Protein 2JH3 (pdb70)

Structure (mmCIF, N/CA/C/O backbone):
data_2JH3
#
_entry.id   2JH3
#
_cell.length_a   124.780
_cell.length_b   128.690
_cell.length_c   135.080
_cell.angle_alpha   90.00
_cell.angle_beta   90.00
_cell.angle_gamma   90.00
#
_symmetry.space_group_name_H-M   'P 21 21 21'
#
loop_
_entity.id
_entity.type
_entity.pdbx_description
1 polymer 'RIBOSOMAL PROTEIN S2-RELATED PROTEIN'
2 non-polymer 'IRON/SULFUR CLUSTER'
3 water water
#
loop_
_atom_site.group_PDB
_atom_site.id
_atom_site.type_symbol
_atom_site.label_atom_id
_atom_site.label_alt_id
_atom_site.label_comp_id
_atom_site.label_asym_id
_atom_site.label_entity_id
_atom_site.label_seq_id
_atom_site.pdbx_PDB_ins_code
_atom_site.Cartn_x
_atom_site.Cartn_y
_atom_site.Cartn_z
_atom_site.occupancy
_atom_site.B_iso_or_equiv
_atom_site.auth_seq_id
_atom_site.auth_comp_id
_atom_site.auth_asym_id
_atom_site.auth_atom_id
_atom_site.pdbx_PDB_model_num
ATOM 1 N N . GLY A 1 1 ? 109.519 6.927 21.114 0.50 42.14 -1 GLY A N 1
ATOM 2 C CA . GLY A 1 1 ? 108.018 6.830 21.210 0.50 41.97 -1 GLY A CA 1
ATOM 3 C C . GLY A 1 1 ? 107.353 7.919 20.411 0.50 41.97 -1 GLY A C 1
ATOM 4 O O . GLY A 1 1 ? 106.399 8.560 20.860 0.50 42.44 -1 GLY A O 1
ATOM 5 N N . ALA A 1 2 ? 107.906 8.129 19.222 0.50 41.88 0 ALA A N 1
ATOM 6 C CA . ALA A 1 2 ? 107.431 9.114 18.249 1.00 41.02 0 ALA A CA 1
ATOM 7 C C . ALA A 1 2 ? 106.737 8.300 17.145 1.00 39.84 0 ALA A C 1
ATOM 8 O O . ALA A 1 2 ? 107.406 7.754 16.267 1.00 41.39 0 ALA A O 1
ATOM 10 N N . LEU A 1 3 ? 105.417 8.178 17.209 1.00 37.71 1 LEU A N 1
ATOM 11 C CA . LEU A 1 3 ? 104.722 7.147 16.405 1.00 35.69 1 LEU A CA 1
ATOM 12 C C . LEU A 1 3 ? 103.974 7.809 15.245 1.00 32.57 1 LEU A C 1
ATOM 13 O O . LEU A 1 3 ? 103.356 8.842 15.420 1.00 28.09 1 LEU A O 1
ATOM 18 N N . ARG A 1 4 ? 104.105 7.260 14.043 1.00 31.91 2 ARG A N 1
ATOM 19 C CA . ARG A 1 4 ? 103.361 7.825 12.930 1.00 32.61 2 ARG A CA 1
ATOM 20 C C . ARG A 1 4 ? 102.839 6.853 11.877 1.00 29.89 2 ARG A C 1
ATOM 21 O O . ARG A 1 4 ? 103.426 5.817 11.626 1.00 29.39 2 ARG A O 1
ATOM 29 N N . SER A 1 5 ? 101.702 7.227 11.288 1.00 28.33 3 SER A N 1
ATOM 30 C CA . SER A 1 5 ? 101.024 6.387 10.282 1.00 26.72 3 SER A CA 1
ATOM 31 C C . SER A 1 5 ? 101.115 7.034 8.891 1.00 24.98 3 SER A C 1
ATOM 32 O O . SER A 1 5 ? 100.991 8.255 8.712 1.00 22.88 3 SER A O 1
ATOM 35 N N . LEU A 1 6 ? 101.265 6.194 7.886 1.00 23.93 4 LEU A N 1
ATOM 36 C CA . LEU A 1 6 ? 101.241 6.685 6.491 1.00 23.45 4 LEU A CA 1
ATOM 37 C C . LEU A 1 6 ? 99.998 6.064 5.878 1.00 22.03 4 LEU A C 1
ATOM 38 O O . LEU A 1 6 ? 99.763 4.896 6.060 1.00 24.49 4 LEU A O 1
ATOM 43 N N . VAL A 1 7 ? 99.192 6.869 5.223 1.00 22.16 5 VAL A N 1
ATOM 44 C CA . VAL A 1 7 ? 98.019 6.413 4.512 1.00 21.46 5 VAL A CA 1
ATOM 45 C C . VAL A 1 7 ? 98.186 6.718 3.038 1.00 20.99 5 VAL A C 1
ATOM 46 O O . VAL A 1 7 ? 98.402 7.858 2.665 1.00 20.04 5 VAL A O 1
ATOM 50 N N . LEU A 1 8 ? 98.190 5.666 2.217 1.00 21.18 6 LEU A N 1
ATOM 51 C CA . LEU A 1 8 ? 98.149 5.795 0.743 1.00 20.97 6 LEU A CA 1
ATOM 52 C C . LEU A 1 8 ? 96.728 5.705 0.167 1.00 21.16 6 LEU A C 1
ATOM 53 O O . LEU A 1 8 ? 95.956 4.754 0.485 1.00 21.78 6 LEU A O 1
ATOM 58 N N . ILE A 1 9 ? 96.372 6.659 -0.698 1.00 20.60 7 ILE A N 1
ATOM 59 C CA . ILE A 1 9 ? 95.021 6.764 -1.284 1.00 21.68 7 ILE A CA 1
ATOM 60 C C . ILE A 1 9 ? 95.037 6.502 -2.769 1.00 21.05 7 ILE A C 1
ATOM 61 O O . ILE A 1 9 ? 95.725 7.207 -3.542 1.00 20.99 7 ILE A O 1
ATOM 66 N N . GLY A 1 10 ? 94.234 5.532 -3.199 1.00 22.66 8 GLY A N 1
ATOM 67 C CA . GLY A 1 10 ? 94.091 5.207 -4.618 1.00 21.31 8 GLY A CA 1
ATOM 68 C C . GLY A 1 10 ? 92.687 5.496 -5.092 1.00 21.38 8 GLY A C 1
ATOM 69 O O . GLY A 1 10 ? 91.773 5.796 -4.305 1.00 21.25 8 GLY A O 1
ATOM 70 N N . HIS A 1 11 ? 92.501 5.349 -6.371 1.00 20.17 9 HIS A N 1
ATOM 71 C CA . HIS A 1 11 ? 91.174 5.527 -6.979 1.00 21.42 9 HIS A CA 1
ATOM 72 C C . HIS A 1 11 ? 90.172 4.356 -6.587 1.00 20.97 9 HIS A C 1
ATOM 73 O O . HIS A 1 11 ? 89.067 4.580 -6.045 1.00 21.67 9 HIS A O 1
ATOM 80 N N . GLY A 1 12 ? 90.602 3.145 -6.847 1.00 20.68 10 GLY A N 1
ATOM 81 C CA . GLY A 1 12 ? 89.774 1.937 -6.692 1.00 22.70 10 GLY A CA 1
ATOM 82 C C . GLY A 1 12 ? 88.719 1.774 -7.788 1.00 22.92 10 GLY A C 1
ATOM 83 O O . GLY A 1 12 ? 88.619 2.608 -8.708 1.00 20.56 10 GLY A O 1
ATOM 84 N N . SER A 1 13 ? 87.856 0.750 -7.637 1.00 23.57 11 SER A N 1
ATOM 85 C CA . SER A 1 13 ? 86.803 0.474 -8.648 1.00 23.38 11 SER A CA 1
ATOM 86 C C . SER A 1 13 ? 85.743 -0.418 -8.070 1.00 23.51 11 SER A C 1
ATOM 87 O O . SER A 1 13 ? 86.022 -1.203 -7.135 1.00 22.64 11 SER A O 1
ATOM 90 N N . HIS A 1 14 ? 84.518 -0.270 -8.599 1.00 22.67 12 HIS A N 1
ATOM 91 C CA . HIS A 1 14 ? 83.475 -1.217 -8.332 1.00 22.80 12 HIS A CA 1
ATOM 92 C C . HIS A 1 14 ? 83.694 -2.495 -9.094 1.00 23.65 12 HIS A C 1
ATOM 93 O O . HIS A 1 14 ? 83.225 -3.531 -8.662 1.00 22.75 12 HIS A O 1
ATOM 100 N N . HIS A 1 15 ? 84.448 -2.464 -10.188 1.00 24.76 13 HIS A N 1
ATOM 101 C CA . HIS A 1 15 ? 84.469 -3.643 -11.066 1.00 25.94 13 HIS A CA 1
ATOM 102 C C . HIS A 1 15 ? 85.814 -4.250 -11.427 1.00 27.69 13 HIS A C 1
ATOM 103 O O . HIS A 1 15 ? 85.910 -5.410 -11.858 1.00 25.08 13 HIS A O 1
ATOM 110 N N . HIS A 1 16 ? 86.866 -3.479 -11.315 1.00 28.89 14 HIS A N 1
ATOM 111 C CA . HIS A 1 16 ? 88.156 -3.922 -11.836 1.00 31.28 14 HIS A CA 1
ATOM 112 C C . HIS A 1 16 ? 89.262 -3.780 -10.828 1.00 31.35 14 HIS A C 1
ATOM 113 O O . HIS A 1 16 ? 89.426 -2.728 -10.246 1.00 32.25 14 HIS A O 1
ATOM 120 N N . GLY A 1 17 ? 90.112 -4.782 -10.720 1.00 33.76 15 GLY A N 1
ATOM 121 C CA . GLY A 1 17 ? 91.197 -4.752 -9.728 1.00 34.21 15 GLY A CA 1
ATOM 122 C C . GLY A 1 17 ? 92.511 -3.992 -9.998 1.00 35.18 15 GLY A C 1
ATOM 123 O O . GLY A 1 17 ? 93.347 -3.891 -9.097 1.00 34.52 15 GLY A O 1
ATOM 124 N N . GLU A 1 18 ? 92.735 -3.439 -11.197 1.00 35.94 16 GLU A N 1
ATOM 125 C CA . GLU A 1 18 ? 94.069 -2.832 -11.476 1.00 36.91 16 GLU A CA 1
ATOM 126 C C . GLU A 1 18 ? 94.206 -1.520 -10.770 1.00 36.90 16 GLU A C 1
ATOM 127 O O . GLU A 1 18 ? 95.257 -1.113 -10.434 1.00 36.58 16 GLU A O 1
ATOM 133 N N . SER A 1 19 ? 93.062 -0.914 -10.549 1.00 38.57 17 SER A N 1
ATOM 134 C CA . SER A 1 19 ? 92.896 0.467 -10.196 1.00 39.62 17 SER A CA 1
ATOM 135 C C . SER A 1 19 ? 93.249 0.708 -8.743 1.00 40.17 17 SER A C 1
ATOM 136 O O . SER A 1 19 ? 93.176 1.905 -8.302 1.00 40.00 17 SER A O 1
ATOM 139 N N . ALA A 1 20 ? 93.539 -0.433 -8.049 1.00 38.83 18 ALA A N 1
ATOM 140 C CA . ALA A 1 20 ? 93.965 -0.582 -6.659 1.00 38.41 18 ALA A CA 1
ATOM 141 C C . ALA A 1 20 ? 95.295 -1.297 -6.511 1.00 38.24 18 ALA A C 1
ATOM 142 O O . ALA A 1 20 ? 95.987 -1.112 -5.513 1.00 36.12 18 ALA A O 1
ATOM 144 N N . ARG A 1 21 ? 95.640 -2.168 -7.465 1.00 38.52 19 ARG A N 1
ATOM 145 C CA . ARG A 1 21 ? 96.946 -2.885 -7.406 1.00 37.80 19 ARG A CA 1
ATOM 146 C C . ARG A 1 21 ? 98.186 -1.979 -7.321 1.00 35.43 19 ARG A C 1
ATOM 147 O O . ARG A 1 21 ? 99.110 -2.310 -6.624 1.00 35.03 19 ARG A O 1
ATOM 155 N N . ALA A 1 22 ? 98.207 -0.841 -7.995 1.00 35.44 20 ALA A N 1
ATOM 156 C CA . ALA A 1 22 ? 99.305 0.118 -7.833 1.00 34.05 20 ALA A CA 1
ATOM 157 C C . ALA A 1 22 ? 99.487 0.604 -6.387 1.00 32.57 20 ALA A C 1
ATOM 158 O O . ALA A 1 22 ? 100.607 0.677 -5.828 1.00 31.47 20 ALA A O 1
ATOM 160 N N . THR A 1 23 ? 98.387 1.017 -5.798 1.00 29.53 21 THR A N 1
ATOM 161 C CA . THR A 1 23 ? 98.418 1.456 -4.423 1.00 28.86 21 THR A CA 1
ATOM 162 C C . THR A 1 23 ? 98.841 0.299 -3.497 1.00 26.83 21 THR A C 1
ATOM 163 O O . THR A 1 23 ? 99.640 0.524 -2.568 1.00 23.48 21 THR A O 1
ATOM 167 N N . GLN A 1 24 ? 98.307 -0.906 -3.746 1.00 26.02 22 GLN A N 1
ATOM 168 C CA . GLN A 1 24 ? 98.597 -2.065 -2.942 1.00 27.42 22 GLN A CA 1
ATOM 169 C C . GLN A 1 24 ? 99.989 -2.489 -3.068 1.00 28.07 22 GLN A C 1
ATOM 170 O O . GLN A 1 24 ? 100.564 -2.926 -2.065 1.00 30.11 22 GLN A O 1
ATOM 176 N N . GLN A 1 25 ? 100.573 -2.316 -4.296 1.00 28.10 23 GLN A N 1
ATOM 177 C CA . GLN A 1 25 ? 101.968 -2.683 -4.577 1.00 29.42 23 GLN A CA 1
ATOM 178 C C . GLN A 1 25 ? 102.906 -1.760 -3.771 1.00 30.01 23 GLN A C 1
ATOM 179 O O . GLN A 1 25 ? 103.835 -2.257 -3.147 1.00 31.39 23 GLN A O 1
ATOM 185 N N . VAL A 1 26 ? 102.667 -0.431 -3.797 1.00 29.83 24 VAL A N 1
ATOM 186 C CA . VAL A 1 26 ? 103.515 0.481 -3.094 1.00 31.40 24 VAL A CA 1
ATOM 187 C C . VAL A 1 26 ? 103.411 0.235 -1.593 1.00 30.18 24 VAL A C 1
ATOM 188 O O . VAL A 1 26 ? 104.436 0.197 -0.896 1.00 31.03 24 VAL A O 1
ATOM 192 N N . ALA A 1 27 ? 102.173 0.111 -1.090 1.00 29.29 25 ALA A N 1
ATOM 193 C CA . ALA A 1 27 ? 101.935 -0.081 0.357 1.00 29.11 25 ALA A CA 1
ATOM 194 C C . ALA A 1 27 ? 102.665 -1.291 0.878 1.00 28.65 25 ALA A C 1
ATOM 195 O O . ALA A 1 27 ? 103.377 -1.243 1.868 1.00 28.66 25 ALA A O 1
ATOM 197 N N . GLU A 1 28 ? 102.526 -2.386 0.169 1.00 29.79 26 GLU A N 1
ATOM 198 C CA . GLU A 1 28 ? 103.193 -3.608 0.541 1.00 31.00 26 GLU A CA 1
ATOM 199 C C . GLU A 1 28 ? 104.734 -3.461 0.500 1.00 30.76 26 GLU A C 1
ATOM 200 O O . GLU A 1 28 ? 105.406 -3.933 1.393 1.00 31.73 26 GLU A O 1
ATOM 206 N N . ALA A 1 29 ? 105.299 -2.770 -0.503 1.00 32.12 27 ALA A N 1
ATOM 207 C CA . ALA A 1 29 ? 106.751 -2.597 -0.581 1.00 31.02 27 ALA A CA 1
ATOM 208 C C . ALA A 1 29 ? 107.317 -1.822 0.635 1.00 31.29 27 ALA A C 1
ATOM 209 O O . ALA A 1 29 ? 108.376 -2.142 1.170 1.00 30.70 27 ALA A O 1
ATOM 211 N N . LEU A 1 30 ? 106.584 -0.794 1.038 1.00 30.75 28 LEU A N 1
ATOM 212 C CA . LEU A 1 30 ? 106.947 0.081 2.095 1.00 30.56 28 LEU A CA 1
ATOM 213 C C . LEU A 1 30 ? 106.768 -0.602 3.459 1.00 30.76 28 LEU A C 1
ATOM 214 O O . LEU A 1 30 ? 107.563 -0.361 4.387 1.00 29.87 28 LEU A O 1
ATOM 219 N N . ARG A 1 31 ? 105.781 -1.474 3.602 1.00 30.93 29 ARG A N 1
ATOM 220 C CA . ARG A 1 31 ? 105.691 -2.270 4.850 1.00 33.50 29 ARG A CA 1
ATOM 221 C C . ARG A 1 31 ? 106.856 -3.232 5.015 1.00 36.22 29 ARG A C 1
ATOM 222 O O . ARG A 1 31 ? 107.283 -3.475 6.133 1.00 38.79 29 ARG A O 1
ATOM 230 N N . GLY A 1 32 ? 107.290 -3.843 3.916 1.00 40.62 30 GLY A N 1
ATOM 231 C CA . GLY A 1 32 ? 108.470 -4.706 3.906 1.00 43.40 30 GLY A CA 1
ATOM 232 C C . GLY A 1 32 ? 109.707 -4.012 4.460 1.00 46.44 30 GLY A C 1
ATOM 233 O O . GLY A 1 32 ? 110.434 -4.584 5.265 1.00 48.46 30 GLY A O 1
ATOM 234 N N . ARG A 1 33 ? 109.942 -2.770 4.022 1.00 49.59 31 ARG A N 1
ATOM 235 C CA . ARG A 1 33 ? 111.061 -1.916 4.493 1.00 50.87 31 ARG A CA 1
ATOM 236 C C . ARG A 1 33 ? 110.951 -1.550 5.984 1.00 53.02 31 ARG A C 1
ATOM 237 O O . ARG A 1 33 ? 111.979 -1.425 6.678 1.00 53.29 31 ARG A O 1
ATOM 245 N N . GLY A 1 34 ? 109.715 -1.276 6.436 1.00 54.91 32 GLY A N 1
ATOM 246 C CA . GLY A 1 34 ? 109.443 -0.922 7.838 1.00 56.00 32 GLY A CA 1
ATOM 247 C C . GLY A 1 34 ? 109.810 -2.037 8.804 1.00 57.48 32 GLY A C 1
ATOM 248 O O . GLY A 1 34 ? 110.051 -1.782 9.980 1.00 57.09 32 GLY A O 1
ATOM 249 N N . LEU A 1 35 ? 109.850 -3.281 8.309 1.00 59.15 33 LEU A N 1
ATOM 250 C CA . LEU A 1 35 ? 110.356 -4.428 9.102 1.00 60.25 33 LEU A CA 1
ATOM 251 C C . LEU A 1 35 ? 111.886 -4.515 9.044 1.00 61.00 33 LEU A C 1
ATOM 252 O O . LEU A 1 35 ? 112.554 -4.818 10.033 1.00 61.77 33 LEU A O 1
ATOM 257 N N . ALA A 1 36 ? 112.442 -4.259 7.870 1.00 61.42 34 ALA A N 1
ATOM 258 C CA . ALA A 1 36 ? 113.884 -4.145 7.739 1.00 61.16 34 ALA A CA 1
ATOM 259 C C . ALA A 1 36 ? 114.457 -2.934 8.568 1.00 61.69 34 ALA A C 1
ATOM 260 O O . ALA A 1 36 ? 115.671 -2.640 8.491 1.00 62.04 34 ALA A O 1
ATOM 262 N N . GLY A 1 37 ? 113.579 -2.254 9.343 1.00 61.03 35 GLY A N 1
ATOM 263 C CA . GLY A 1 37 ? 113.907 -1.022 10.097 1.00 59.81 35 GLY A CA 1
ATOM 264 C C . GLY A 1 37 ? 113.965 0.267 9.279 1.00 59.35 35 GLY A C 1
ATOM 265 O O . GLY A 1 37 ? 114.037 1.360 9.832 1.00 60.01 35 GLY A O 1
ATOM 266 N N . HIS A 1 38 ? 113.897 0.152 7.957 1.00 58.10 36 HIS A N 1
ATOM 267 C CA . HIS A 1 38 ? 114.175 1.264 7.084 1.00 56.51 36 HIS A CA 1
ATOM 268 C C . HIS A 1 38 ? 112.879 1.959 6.669 1.00 54.84 36 HIS A C 1
ATOM 269 O O . HIS A 1 38 ? 112.620 2.113 5.459 1.00 55.79 36 HIS A O 1
ATOM 276 N N . LEU A 1 39 ? 112.059 2.373 7.647 1.00 50.76 37 LEU A N 1
ATOM 277 C CA . LEU A 1 39 ? 110.872 3.211 7.362 1.00 48.36 37 LEU A CA 1
ATOM 278 C C . LEU A 1 39 ? 110.628 4.242 8.461 1.00 45.27 37 LEU A C 1
ATOM 279 O O . LEU A 1 39 ? 110.554 3.880 9.613 1.00 44.73 37 LEU A O 1
ATOM 284 N N . PRO A 1 40 ? 110.437 5.519 8.104 1.00 42.20 38 PRO A N 1
ATOM 285 C CA . PRO A 1 40 ? 110.030 6.547 9.064 1.00 40.85 38 PRO A CA 1
ATOM 286 C C . PRO A 1 40 ? 108.536 6.548 9.480 1.00 38.92 38 PRO A C 1
ATOM 287 O O . PRO A 1 40 ? 108.028 7.595 9.956 1.00 40.16 38 PRO A O 1
ATOM 291 N N . TYR A 1 41 ? 107.861 5.399 9.353 1.00 36.66 39 TYR A N 1
ATOM 292 C CA . TYR A 1 41 ? 106.421 5.267 9.669 1.00 34.15 39 TYR A CA 1
ATOM 293 C C . TYR A 1 41 ? 106.247 3.963 10.360 1.00 32.34 39 TYR A C 1
ATOM 294 O O . TYR A 1 41 ? 106.923 2.996 10.012 1.00 31.41 39 TYR A O 1
ATOM 303 N N . ASP A 1 42 ? 105.348 3.917 11.332 1.00 31.17 40 ASP A N 1
ATOM 304 C CA . ASP A 1 42 ? 105.103 2.675 12.086 1.00 29.40 40 ASP A CA 1
ATOM 305 C C . ASP A 1 42 ? 104.003 1.759 11.533 1.00 28.76 40 ASP A C 1
ATOM 306 O O . ASP A 1 42 ? 103.854 0.634 12.028 1.00 27.79 40 ASP A O 1
ATOM 311 N N . GLU A 1 43 ? 103.271 2.242 10.524 1.00 26.34 41 GLU A N 1
ATOM 312 C CA . GLU A 1 43 ? 102.296 1.488 9.790 1.00 25.95 41 GLU A CA 1
ATOM 313 C C . GLU A 1 43 ? 102.034 2.178 8.441 1.00 24.85 41 GLU A C 1
ATOM 314 O O . GLU A 1 43 ? 102.304 3.392 8.290 1.00 23.23 41 GLU A O 1
ATOM 320 N N . VAL A 1 44 ? 101.538 1.384 7.487 1.00 24.42 42 VAL A N 1
ATOM 321 C CA . VAL A 1 44 ? 101.149 1.855 6.147 1.00 24.68 42 VAL A CA 1
ATOM 322 C C . VAL A 1 44 ? 99.764 1.289 5.854 1.00 26.47 42 VAL A C 1
ATOM 323 O O . VAL A 1 44 ? 99.521 0.061 5.918 1.00 26.54 42 VAL A O 1
ATOM 327 N N . LEU A 1 45 ? 98.834 2.191 5.646 1.00 26.51 43 LEU A N 1
ATOM 328 C CA . LEU A 1 45 ? 97.460 1.831 5.396 1.00 27.57 43 LEU A CA 1
ATOM 329 C C . LEU A 1 45 ? 97.035 2.289 3.989 1.00 28.61 43 LEU A C 1
ATOM 330 O O . LEU A 1 45 ? 97.733 3.121 3.329 1.00 26.56 43 LEU A O 1
ATOM 335 N N . GLU A 1 46 ? 95.881 1.774 3.560 1.00 28.80 44 GLU A N 1
ATOM 336 C CA . GLU A 1 46 ? 95.324 2.074 2.244 1.00 28.32 44 GLU A CA 1
ATOM 337 C C . GLU A 1 46 ? 93.950 2.659 2.361 1.00 28.03 44 GLU A C 1
ATOM 338 O O . GLU A 1 46 ? 93.161 2.301 3.255 1.00 29.59 44 GLU A O 1
ATOM 344 N N . GLY A 1 47 ? 93.630 3.569 1.458 1.00 25.78 45 GLY A N 1
ATOM 345 C CA . GLY A 1 47 ? 92.256 3.974 1.273 1.00 24.12 45 GLY A CA 1
ATOM 346 C C . GLY A 1 47 ? 91.929 4.232 -0.195 1.00 23.69 45 GLY A C 1
ATOM 347 O O . GLY A 1 47 ? 92.831 4.499 -1.014 1.00 22.41 45 GLY A O 1
ATOM 348 N N . TYR A 1 48 ? 90.642 4.157 -0.530 1.00 22.53 46 TYR A N 1
ATOM 349 C CA . TYR A 1 48 ? 90.237 4.290 -1.940 1.00 22.30 46 TYR A CA 1
ATOM 350 C C . TYR A 1 48 ? 89.011 5.157 -2.070 1.00 21.48 46 TYR A C 1
ATOM 351 O O . TYR A 1 48 ? 88.185 5.221 -1.182 1.00 20.61 46 TYR A O 1
ATOM 360 N N . TRP A 1 49 ? 88.874 5.796 -3.211 1.00 20.30 47 TRP A N 1
ATOM 361 C CA . TRP A 1 49 ? 87.691 6.541 -3.503 1.00 21.35 47 TRP A CA 1
ATOM 362 C C . TRP A 1 49 ? 86.500 5.579 -3.764 1.00 21.61 47 TRP A C 1
ATOM 363 O O . TRP A 1 49 ? 85.430 5.773 -3.204 1.00 22.71 47 TRP A O 1
ATOM 374 N N . GLN A 1 50 ? 86.706 4.561 -4.599 1.00 22.53 48 GLN A N 1
ATOM 375 C CA . GLN A 1 50 ? 85.628 3.754 -5.150 1.00 23.45 48 GLN A CA 1
ATOM 376 C C . GLN A 1 50 ? 85.544 2.328 -4.578 1.00 24.87 48 GLN A C 1
ATOM 377 O O . GLN A 1 50 ? 84.814 1.474 -5.124 1.00 27.56 48 GLN A O 1
ATOM 383 N N . GLN A 1 51 ? 86.274 2.038 -3.501 1.00 24.58 49 GLN A N 1
ATOM 384 C CA . GLN A 1 51 ? 86.173 0.744 -2.826 1.00 25.04 49 GLN A CA 1
ATOM 385 C C . GLN A 1 51 ? 86.645 0.810 -1.410 1.00 25.22 49 GLN A C 1
ATOM 386 O O . GLN A 1 51 ? 87.179 1.839 -0.992 1.00 25.97 49 GLN A O 1
ATOM 392 N N . GLU A 1 52 ? 86.377 -0.246 -0.635 1.00 24.37 50 GLU A N 1
ATOM 393 C CA . GLU A 1 52 ? 86.848 -0.322 0.751 1.00 24.31 50 GLU A CA 1
ATOM 394 C C . GLU A 1 52 ? 88.324 -0.765 0.782 1.00 24.35 50 GLU A C 1
ATOM 395 O O . GLU A 1 52 ? 88.717 -1.612 -0.034 1.00 26.16 50 GLU A O 1
ATOM 401 N N . PRO A 1 53 ? 89.121 -0.258 1.746 1.00 23.70 51 PRO A N 1
ATOM 402 C CA . PRO A 1 53 ? 88.814 0.762 2.747 1.00 24.29 51 PRO A CA 1
ATOM 403 C C . PRO A 1 53 ? 88.541 2.068 2.070 1.00 24.92 51 PRO A C 1
ATOM 404 O O . PRO A 1 53 ? 89.325 2.447 1.179 1.00 24.46 51 PRO A O 1
ATOM 408 N N . GLY A 1 54 ? 87.464 2.716 2.437 1.00 23.68 52 GLY A N 1
ATOM 409 C CA . GLY A 1 54 ? 86.997 3.891 1.745 1.00 24.41 52 GLY A CA 1
ATOM 410 C C . GLY A 1 54 ? 87.561 5.142 2.418 1.00 25.53 52 GLY A C 1
ATOM 411 O O . GLY A 1 54 ? 88.091 5.092 3.538 1.00 24.76 52 GLY A O 1
ATOM 412 N N . LEU A 1 55 ? 87.441 6.275 1.726 1.00 26.48 53 LEU A N 1
ATOM 413 C CA . LEU A 1 55 ? 87.908 7.570 2.262 1.00 25.06 53 LEU A CA 1
ATOM 414 C C . LEU A 1 55 ? 87.213 7.982 3.566 1.00 25.31 53 LEU A C 1
ATOM 415 O O . LEU A 1 55 ? 87.808 8.668 4.412 1.00 24.20 53 LEU A O 1
ATOM 420 N N . ARG A 1 56 ? 85.954 7.586 3.708 1.00 25.50 54 ARG A N 1
ATOM 421 C CA . ARG A 1 56 ? 85.192 7.831 4.935 1.00 25.73 54 ARG A CA 1
ATOM 422 C C . ARG A 1 56 ? 85.582 6.941 6.095 1.00 25.04 54 ARG A C 1
ATOM 423 O O . ARG A 1 56 ? 85.149 7.182 7.222 1.00 25.57 54 ARG A O 1
ATOM 431 N N . GLN A 1 57 ? 86.331 5.888 5.821 1.00 24.96 55 GLN A N 1
ATOM 432 C CA . GLN A 1 57 ? 86.661 4.865 6.801 1.00 25.88 55 GLN A CA 1
ATOM 433 C C . GLN A 1 57 ? 88.109 4.985 7.223 1.00 25.71 55 GLN A C 1
ATOM 434 O O . GLN A 1 57 ? 88.471 4.713 8.356 1.00 24.93 55 GLN A O 1
ATOM 440 N N . VAL A 1 58 ? 88.981 5.341 6.284 1.00 26.15 56 VAL A N 1
ATOM 441 C CA . VAL A 1 58 ? 90.431 5.140 6.486 1.00 26.88 56 VAL A CA 1
ATOM 442 C C . VAL A 1 58 ? 91.000 5.822 7.752 1.00 26.85 56 VAL A C 1
ATOM 443 O O . VAL A 1 58 ? 91.786 5.216 8.456 1.00 25.61 56 VAL A O 1
ATOM 447 N N . LEU A 1 59 ? 90.524 7.001 8.126 1.00 26.14 57 LEU A N 1
ATOM 448 C CA . LEU A 1 59 ? 91.147 7.679 9.270 1.00 28.34 57 LEU A CA 1
ATOM 449 C C . LEU A 1 59 ? 90.802 7.038 10.624 1.00 29.65 57 LEU A C 1
ATOM 450 O O . LEU A 1 59 ? 91.584 7.090 11.576 1.00 30.03 57 LEU A O 1
ATOM 455 N N . ARG A 1 60 ? 89.659 6.366 10.668 1.00 29.22 58 ARG A N 1
ATOM 456 C CA . ARG A 1 60 ? 89.230 5.603 11.861 1.00 30.71 58 ARG A CA 1
ATOM 457 C C . ARG A 1 60 ? 90.045 4.311 12.006 1.00 29.42 58 ARG A C 1
ATOM 458 O O . ARG A 1 60 ? 90.089 3.707 13.052 1.00 29.58 58 ARG A O 1
ATOM 466 N N . THR A 1 61 ? 90.719 3.886 10.940 1.00 27.81 59 THR A N 1
ATOM 467 C CA . THR A 1 61 ? 91.538 2.731 11.019 1.00 27.82 59 THR A CA 1
ATOM 468 C C . THR A 1 61 ? 92.979 3.010 11.451 1.00 26.82 59 THR A C 1
ATOM 469 O O . THR A 1 61 ? 93.737 2.065 11.610 1.00 26.71 59 THR A O 1
ATOM 473 N N . VAL A 1 62 ? 93.382 4.275 11.577 1.00 25.95 60 VAL A N 1
ATOM 474 C CA . VAL A 1 62 ? 94.801 4.579 11.798 1.00 26.82 60 VAL A CA 1
ATOM 475 C C . VAL A 1 62 ? 95.108 4.483 13.287 1.00 25.80 60 VAL A C 1
ATOM 476 O O . VAL A 1 62 ? 94.311 4.892 14.124 1.00 25.88 60 VAL A O 1
ATOM 480 N N . ALA A 1 63 ? 96.236 3.872 13.574 1.00 25.30 61 ALA A N 1
ATOM 481 C CA . ALA A 1 63 ? 96.600 3.473 14.864 1.00 26.06 61 ALA A CA 1
ATOM 482 C C . ALA A 1 63 ? 97.176 4.601 15.707 1.00 27.70 61 ALA A C 1
ATOM 483 O O . ALA A 1 63 ? 97.046 4.549 16.931 1.00 28.14 61 ALA A O 1
ATOM 485 N N . TYR A 1 64 ? 97.737 5.620 15.036 1.00 27.79 62 TYR A N 1
ATOM 486 C CA . TYR A 1 64 ? 98.517 6.730 15.653 1.00 29.02 62 TYR A CA 1
ATOM 487 C C . TYR A 1 64 ? 97.894 8.079 15.417 1.00 29.09 62 TYR A C 1
ATOM 488 O O . TYR A 1 64 ? 96.938 8.218 14.657 1.00 30.30 62 TYR A O 1
ATOM 497 N N . SER A 1 65 ? 98.389 9.068 16.153 1.00 29.47 63 SER A N 1
ATOM 498 C CA . SER A 1 65 ? 97.747 10.375 16.258 1.00 29.57 63 SER A CA 1
ATOM 499 C C . SER A 1 65 ? 98.394 11.375 15.314 1.00 29.32 63 SER A C 1
ATOM 500 O O . SER A 1 65 ? 97.991 12.535 15.247 1.00 30.86 63 SER A O 1
ATOM 503 N N . ASP A 1 66 ? 99.403 10.903 14.595 1.00 30.04 64 ASP A N 1
ATOM 504 C CA . ASP A 1 66 ? 100.101 11.644 13.549 1.00 28.72 64 ASP A CA 1
ATOM 505 C C . ASP A 1 66 ? 100.010 10.874 12.239 1.00 26.45 64 ASP A C 1
ATOM 506 O O . ASP A 1 66 ? 100.515 9.760 12.114 1.00 25.32 64 ASP A O 1
ATOM 511 N N . VAL A 1 67 ? 99.337 11.471 11.266 1.00 25.09 65 VAL A N 1
ATOM 512 C CA . VAL A 1 67 ? 99.074 10.763 9.992 1.00 25.14 65 VAL A CA 1
ATOM 513 C C . VAL A 1 67 ? 99.444 11.600 8.777 1.00 23.74 65 VAL A C 1
ATOM 514 O O . VAL A 1 67 ? 99.238 12.826 8.754 1.00 23.43 65 VAL A O 1
ATOM 518 N N . THR A 1 68 ? 100.069 10.944 7.803 1.00 23.97 66 THR A N 1
ATOM 519 C CA . THR A 1 68 ? 100.424 11.585 6.524 1.00 22.78 66 THR A CA 1
ATOM 520 C C . THR A 1 68 ? 99.614 10.822 5.478 1.00 21.25 66 THR A C 1
ATOM 521 O O . THR A 1 68 ? 99.643 9.570 5.459 1.00 21.48 66 THR A O 1
ATOM 525 N N . VAL A 1 69 ? 98.876 11.564 4.667 1.00 21.24 67 VAL A N 1
ATOM 526 C CA . VAL A 1 69 ? 98.025 10.988 3.634 1.00 20.53 67 VAL A CA 1
ATOM 527 C C . VAL A 1 69 ? 98.600 11.402 2.275 1.00 19.88 67 VAL A C 1
ATOM 528 O O . VAL A 1 69 ? 98.589 12.592 1.949 1.00 19.61 67 VAL A O 1
ATOM 532 N N . VAL A 1 70 ? 99.056 10.412 1.523 1.00 19.33 68 VAL A N 1
ATOM 533 C CA . VAL A 1 70 ? 99.547 10.652 0.131 1.00 20.83 68 VAL A CA 1
ATOM 534 C C . VAL A 1 70 ? 98.601 10.080 -0.934 1.00 19.99 68 VAL A C 1
ATOM 535 O O . VAL A 1 70 ? 98.400 8.850 -1.005 1.00 20.80 68 VAL A O 1
ATOM 539 N N . PRO A 1 71 ? 98.102 10.931 -1.847 1.00 20.87 69 PRO A N 1
ATOM 540 C CA . PRO A 1 71 ? 97.383 10.447 -3.010 1.00 22.23 69 PRO A CA 1
ATOM 541 C C . PRO A 1 71 ? 98.232 9.780 -4.105 1.00 23.52 69 PRO A C 1
ATOM 542 O O . PRO A 1 71 ? 99.020 10.460 -4.771 1.00 24.41 69 PRO A O 1
ATOM 546 N N . VAL A 1 72 ? 98.008 8.480 -4.321 1.00 22.86 70 VAL A N 1
ATOM 547 C CA . VAL A 1 72 ? 98.644 7.728 -5.409 1.00 24.55 70 VAL A CA 1
ATOM 548 C C . VAL A 1 72 ? 97.816 7.964 -6.691 1.00 25.72 70 VAL A C 1
ATOM 549 O O . VAL A 1 72 ? 97.078 7.091 -7.161 1.00 27.94 70 VAL A O 1
ATOM 553 N N . PHE A 1 73 ? 97.879 9.209 -7.173 1.00 25.12 71 PHE A N 1
ATOM 554 C CA . PHE A 1 73 ? 97.204 9.670 -8.363 1.00 26.21 71 PHE A CA 1
ATOM 555 C C . PHE A 1 73 ? 98.266 10.393 -9.189 1.00 27.58 71 PHE A C 1
ATOM 556 O O . PHE A 1 73 ? 99.130 11.117 -8.648 1.00 23.54 71 PHE A O 1
ATOM 564 N N . LEU A 1 74 ? 98.188 10.178 -10.508 1.00 29.14 72 LEU A N 1
ATOM 565 C CA . LEU A 1 74 ? 99.160 10.756 -11.420 1.00 31.36 72 LEU A CA 1
ATOM 566 C C . LEU A 1 74 ? 98.547 11.946 -12.091 1.00 33.46 72 LEU A C 1
ATOM 567 O O . LEU A 1 74 ? 98.692 12.157 -13.282 1.00 36.48 72 LEU A O 1
ATOM 572 N N . SER A 1 75 ? 97.798 12.717 -11.320 1.00 35.25 73 SER A N 1
ATOM 573 C CA . SER A 1 75 ? 97.253 13.982 -11.788 1.00 34.93 73 SER A CA 1
ATOM 574 C C . SER A 1 75 ? 97.168 14.870 -10.565 1.00 35.77 73 SER A C 1
ATOM 575 O O . SER A 1 75 ? 97.398 14.396 -9.410 1.00 37.60 73 SER A O 1
ATOM 578 N N . GLU A 1 76 ? 96.924 16.154 -10.801 1.00 34.15 74 GLU A N 1
ATOM 579 C CA . GLU A 1 76 ? 96.770 17.109 -9.730 1.00 34.65 74 GLU A CA 1
ATOM 580 C C . GLU A 1 76 ? 95.732 18.030 -10.260 1.00 34.35 74 GLU A C 1
ATOM 581 O O . GLU A 1 76 ? 95.968 18.746 -11.213 1.00 34.70 74 GLU A O 1
ATOM 587 N N . GLY A 1 77 ? 94.550 17.955 -9.686 1.00 32.76 75 GLY A N 1
ATOM 588 C CA . GLY A 1 77 ? 93.392 18.497 -10.350 1.00 31.02 75 GLY A CA 1
ATOM 589 C C . GLY A 1 77 ? 92.212 18.338 -9.422 1.00 30.61 75 GLY A C 1
ATOM 590 O O . GLY A 1 77 ? 92.374 18.198 -8.208 1.00 29.26 75 GLY A O 1
ATOM 591 N N . TYR A 1 78 ? 91.034 18.376 -10.006 1.00 30.40 76 TYR A N 1
ATOM 592 C CA . TYR A 1 78 ? 89.791 18.376 -9.227 1.00 30.10 76 TYR A CA 1
ATOM 593 C C . TYR A 1 78 ? 89.653 17.230 -8.246 1.00 28.46 76 TYR A C 1
ATOM 594 O O . TYR A 1 78 ? 89.266 17.421 -7.103 1.00 27.75 76 TYR A O 1
ATOM 603 N N . VAL A 1 79 ? 90.013 16.035 -8.675 1.00 27.24 77 VAL A N 1
ATOM 604 C CA . VAL A 1 79 ? 89.872 14.894 -7.806 1.00 27.62 77 VAL A CA 1
ATOM 605 C C . VAL A 1 79 ? 90.800 15.053 -6.589 1.00 26.89 77 VAL A C 1
ATOM 606 O O . VAL A 1 79 ? 90.349 14.915 -5.475 1.00 24.83 77 VAL A O 1
ATOM 610 N N . THR A 1 80 ? 92.080 15.378 -6.801 1.00 25.17 78 THR A N 1
ATOM 611 C CA . THR A 1 80 ? 93.016 15.420 -5.672 1.00 24.90 78 THR A CA 1
ATOM 612 C C . THR A 1 80 ? 92.874 16.693 -4.790 1.00 24.75 78 THR A C 1
ATOM 613 O O . THR A 1 80 ? 93.172 16.674 -3.591 1.00 24.77 78 THR A O 1
ATOM 617 N N . GLU A 1 81 ? 92.376 17.766 -5.382 1.00 24.98 79 GLU A N 1
ATOM 618 C CA . GLU A 1 81 ? 92.186 19.080 -4.758 1.00 26.89 79 GLU A CA 1
ATOM 619 C C . GLU A 1 81 ? 90.783 19.294 -4.105 1.00 27.88 79 GLU A C 1
ATOM 620 O O . GLU A 1 81 ? 90.639 20.027 -3.107 1.00 28.35 79 GLU A O 1
ATOM 626 N N . THR A 1 82 ? 89.763 18.700 -4.706 1.00 27.86 80 THR A N 1
ATOM 627 C CA . THR A 1 82 ? 88.394 18.847 -4.207 1.00 27.03 80 THR A CA 1
ATOM 628 C C . THR A 1 82 ? 87.732 17.562 -3.679 1.00 25.30 80 THR A C 1
ATOM 629 O O . THR A 1 82 ? 87.297 17.537 -2.517 1.00 25.07 80 THR A O 1
ATOM 633 N N . VAL A 1 83 ? 87.735 16.497 -4.455 1.00 22.48 81 VAL A N 1
ATOM 634 C CA . VAL A 1 83 ? 86.997 15.282 -4.100 1.00 22.96 81 VAL A CA 1
ATOM 635 C C . VAL A 1 83 ? 87.621 14.587 -2.916 1.00 23.19 81 VAL A C 1
ATOM 636 O O . VAL A 1 83 ? 86.933 14.277 -2.026 1.00 22.25 81 VAL A O 1
ATOM 640 N N . LEU A 1 84 ? 88.927 14.279 -2.939 1.00 23.24 82 LEU A N 1
ATOM 641 C CA . LEU A 1 84 ? 89.529 13.493 -1.842 1.00 22.98 82 LEU A CA 1
ATOM 642 C C . LEU A 1 84 ? 89.450 14.235 -0.521 1.00 23.61 82 LEU A C 1
ATOM 643 O O . LEU A 1 84 ? 89.023 13.640 0.495 1.00 24.60 82 LEU A O 1
ATOM 648 N N . PRO A 1 85 ? 89.800 15.539 -0.503 1.00 22.92 83 PRO A N 1
ATOM 649 C CA . PRO A 1 85 ? 89.682 16.342 0.708 1.00 24.54 83 PRO A CA 1
ATOM 650 C C . PRO A 1 85 ? 88.256 16.421 1.259 1.00 25.52 83 PRO A C 1
ATOM 651 O O . PRO A 1 85 ? 88.066 16.268 2.443 1.00 24.76 83 PRO A O 1
ATOM 655 N N . ARG A 1 86 ? 87.271 16.552 0.399 1.00 26.49 84 ARG A N 1
ATOM 656 C CA . ARG A 1 86 ? 85.847 16.551 0.792 1.00 28.40 84 ARG A CA 1
ATOM 657 C C . ARG A 1 86 ? 85.401 15.225 1.426 1.00 28.48 84 ARG A C 1
ATOM 658 O O . ARG A 1 86 ? 84.683 15.224 2.376 1.00 29.25 84 ARG A O 1
ATOM 666 N N . GLU A 1 87 ? 85.804 14.093 0.858 1.00 27.61 85 GLU A N 1
ATOM 667 C CA . GLU A 1 87 ? 85.406 12.815 1.404 1.00 28.42 85 GLU A CA 1
ATOM 668 C C . GLU A 1 87 ? 86.176 12.494 2.698 1.00 29.16 85 GLU A C 1
ATOM 669 O O . GLU A 1 87 ? 85.614 11.986 3.691 1.00 25.80 85 GLU A O 1
ATOM 675 N N . LEU A 1 88 ? 87.448 12.850 2.705 1.00 28.99 86 LEU A N 1
ATOM 676 C CA . LEU A 1 88 ? 88.239 12.711 3.910 1.00 30.13 86 LEU A CA 1
ATOM 677 C C . LEU A 1 88 ? 87.789 13.644 5.004 1.00 30.53 86 LEU A C 1
ATOM 678 O O . LEU A 1 88 ? 88.142 13.422 6.149 1.00 30.97 86 LEU A O 1
ATOM 683 N N . GLY A 1 89 ? 87.079 14.723 4.670 1.00 31.43 87 GLY A N 1
ATOM 684 C CA . GLY A 1 89 ? 86.637 15.696 5.681 1.00 31.32 87 GLY A CA 1
ATOM 685 C C . GLY A 1 89 ? 87.677 16.723 6.060 1.00 32.39 87 GLY A C 1
ATOM 686 O O . GLY A 1 89 ? 87.726 17.179 7.212 1.00 29.86 87 GLY A O 1
ATOM 687 N N . LEU A 1 90 ? 88.527 17.102 5.102 1.00 32.60 88 LEU A N 1
ATOM 688 C CA . LEU A 1 90 ? 89.687 17.953 5.421 1.00 33.13 88 LEU A CA 1
ATOM 689 C C . LEU A 1 90 ? 89.401 19.440 5.448 1.00 33.78 88 LEU A C 1
ATOM 690 O O . LEU A 1 90 ? 90.228 20.201 5.983 1.00 35.30 88 LEU A O 1
ATOM 695 N N . GLY A 1 91 ? 88.275 19.865 4.884 1.00 34.58 89 GLY A N 1
ATOM 696 C CA . GLY A 1 91 ? 87.893 21.290 4.870 1.00 35.36 89 GLY A CA 1
ATOM 697 C C . GLY A 1 91 ? 88.866 22.095 4.028 1.00 36.23 89 GLY A C 1
ATOM 698 O O . GLY A 1 91 ? 89.455 23.039 4.498 1.00 38.52 89 GLY A O 1
ATOM 699 N N . HIS A 1 92 ? 89.042 21.669 2.782 1.00 36.24 90 HIS A N 1
ATOM 700 C CA . HIS A 1 92 ? 90.021 22.246 1.855 1.00 35.49 90 HIS A CA 1
ATOM 701 C C . HIS A 1 92 ? 89.577 22.029 0.434 1.00 34.53 90 HIS A C 1
ATOM 702 O O . HIS A 1 92 ? 89.097 20.953 0.065 1.00 31.87 90 HIS A O 1
ATOM 709 N N . GLN A 1 93 ? 89.718 23.055 -0.383 1.00 34.65 91 GLN A N 1
ATOM 710 C CA . GLN A 1 93 ? 89.598 22.856 -1.801 1.00 35.39 91 GLN A CA 1
ATOM 711 C C . GLN A 1 93 ? 90.671 23.624 -2.544 1.00 34.32 91 GLN A C 1
ATOM 712 O O . GLN A 1 93 ? 91.289 24.525 -2.002 1.00 34.43 91 GLN A O 1
ATOM 718 N N . GLY A 1 94 ? 90.906 23.250 -3.779 1.00 33.05 92 GLY A N 1
ATOM 719 C CA . GLY A 1 94 ? 91.984 23.882 -4.590 1.00 32.63 92 GLY A CA 1
ATOM 720 C C . GLY A 1 94 ? 93.407 23.449 -4.275 1.00 32.01 92 GLY A C 1
ATOM 721 O O . GLY A 1 94 ? 93.644 22.482 -3.540 1.00 31.60 92 GLY A O 1
ATOM 722 N N . PRO A 1 95 ? 94.372 24.133 -4.899 1.00 31.59 93 PRO A N 1
ATOM 723 C CA . PRO A 1 95 ? 95.779 23.827 -4.843 1.00 30.43 93 PRO A CA 1
ATOM 724 C C . PRO A 1 95 ? 96.273 23.456 -3.489 1.00 29.41 93 PRO A C 1
ATOM 725 O O . PRO A 1 95 ? 96.043 24.175 -2.540 1.00 28.93 93 PRO A O 1
ATOM 729 N N . VAL A 1 96 ? 96.913 22.306 -3.417 1.00 29.08 94 VAL A N 1
ATOM 730 C CA . VAL A 1 96 ? 97.644 21.893 -2.244 1.00 30.04 94 VAL A CA 1
ATOM 731 C C . VAL A 1 96 ? 99.129 22.269 -2.455 1.00 30.47 94 VAL A C 1
ATOM 732 O O . VAL A 1 96 ? 99.773 21.825 -3.405 1.00 31.53 94 VAL A O 1
ATOM 736 N N . PRO A 1 97 ? 99.695 23.032 -1.525 1.00 31.89 95 PRO A N 1
ATOM 737 C CA . PRO A 1 97 ? 101.073 23.483 -1.680 1.00 32.12 95 PRO A CA 1
ATOM 738 C C . PRO A 1 97 ? 102.033 22.422 -1.301 1.00 32.62 95 PRO A C 1
ATOM 739 O O . PRO A 1 97 ? 101.657 21.483 -0.609 1.00 32.87 95 PRO A O 1
ATOM 743 N N . THR A 1 98 ? 103.274 22.543 -1.757 1.00 33.45 96 THR A N 1
ATOM 744 C CA . THR A 1 98 ? 104.340 21.620 -1.361 1.00 33.58 96 THR A CA 1
ATOM 745 C C . THR A 1 98 ? 104.337 21.576 0.151 1.00 33.68 96 THR A C 1
ATOM 746 O O . THR A 1 98 ? 104.149 22.586 0.785 1.00 34.71 96 THR A O 1
ATOM 750 N N . GLY A 1 99 ? 104.457 20.389 0.738 1.00 34.32 97 GLY A N 1
ATOM 751 C CA . GLY A 1 99 ? 104.418 20.309 2.184 1.00 34.65 97 GLY A CA 1
ATOM 752 C C . GLY A 1 99 ? 103.048 20.050 2.830 1.00 35.42 97 GLY A C 1
ATOM 753 O O . GLY A 1 99 ? 102.973 19.799 4.053 1.00 36.58 97 GLY A O 1
ATOM 754 N N . GLY A 1 100 ? 101.976 20.175 2.048 1.00 34.41 98 GLY A N 1
ATOM 755 C CA . GLY A 1 100 ? 100.665 19.664 2.438 1.00 33.86 98 GLY A CA 1
ATOM 756 C C . GLY A 1 100 ? 99.748 20.628 3.152 1.00 33.57 98 GLY A C 1
ATOM 757 O O . GLY A 1 100 ? 100.065 21.758 3.352 1.00 32.25 98 GLY A O 1
ATOM 758 N N . VAL A 1 101 ? 98.547 20.142 3.386 1.00 33.89 99 VAL A N 1
ATOM 759 C CA . VAL A 1 101 ? 97.482 20.761 4.165 1.00 33.71 99 VAL A CA 1
ATOM 760 C C . VAL A 1 101 ? 97.413 20.010 5.504 1.00 33.03 99 VAL A C 1
ATOM 761 O O . VAL A 1 101 ? 97.310 18.778 5.534 1.00 30.76 99 VAL A O 1
ATOM 765 N N . VAL A 1 102 ? 97.498 20.767 6.591 1.00 33.38 100 VAL A N 1
ATOM 766 C CA . VAL A 1 102 ? 97.537 20.208 7.921 1.00 33.83 100 VAL A CA 1
ATOM 767 C C . VAL A 1 102 ? 96.206 20.522 8.629 1.00 33.63 100 VAL A C 1
ATOM 768 O O . VAL A 1 102 ? 95.720 21.656 8.546 1.00 30.54 100 VAL A O 1
ATOM 772 N N . ARG A 1 103 ? 95.601 19.506 9.270 1.00 33.28 101 ARG A N 1
ATOM 773 C CA . ARG A 1 103 ? 94.345 19.656 9.985 1.00 35.59 101 ARG A CA 1
ATOM 774 C C . ARG A 1 103 ? 94.385 18.824 11.284 1.00 36.85 101 ARG A C 1
ATOM 775 O O . ARG A 1 103 ? 95.069 17.804 11.383 1.00 36.37 101 ARG A O 1
ATOM 783 N N . VAL A 1 104 ? 93.638 19.271 12.289 1.00 39.02 102 VAL A N 1
ATOM 784 C CA . VAL A 1 104 ? 93.383 18.411 13.423 1.00 40.68 102 VAL A CA 1
ATOM 785 C C . VAL A 1 104 ? 91.969 17.887 13.193 1.00 42.63 102 VAL A C 1
ATOM 786 O O . VAL A 1 104 ? 91.004 18.659 13.158 1.00 43.16 102 VAL A O 1
ATOM 790 N N . LEU A 1 105 ? 91.861 16.584 12.963 1.00 43.73 103 LEU A N 1
ATOM 791 C CA . LEU A 1 105 ? 90.564 15.976 12.884 1.00 44.66 103 LEU A CA 1
ATOM 792 C C . LEU A 1 105 ? 90.498 14.651 13.625 1.00 45.30 103 LEU A C 1
ATOM 793 O O . LEU A 1 105 ? 91.457 13.902 13.677 1.00 44.29 103 LEU A O 1
ATOM 798 N N . GLY A 1 106 ? 89.358 14.430 14.288 1.00 46.53 104 GLY A N 1
ATOM 799 C CA . GLY A 1 106 ? 89.311 13.534 15.450 1.00 47.21 104 GLY A CA 1
ATOM 800 C C . GLY A 1 106 ? 90.382 13.967 16.456 1.00 47.68 104 GLY A C 1
ATOM 801 O O . GLY A 1 106 ? 90.623 15.179 16.660 1.00 49.79 104 GLY A O 1
ATOM 802 N N . GLY A 1 107 ? 91.065 13.005 17.068 1.00 46.89 105 GLY A N 1
ATOM 803 C CA . GLY A 1 107 ? 92.275 13.356 17.837 1.00 46.53 105 GLY A CA 1
ATOM 804 C C . GLY A 1 107 ? 93.579 13.551 17.042 1.00 45.91 105 GLY A C 1
ATOM 805 O O . GLY A 1 107 ? 94.610 14.021 17.581 1.00 48.30 105 GLY A O 1
ATOM 806 N N . ARG A 1 108 ? 93.528 13.264 15.755 1.00 44.63 106 ARG A N 1
ATOM 807 C CA . ARG A 1 108 ? 94.708 13.155 14.918 1.00 42.40 106 ARG A CA 1
ATOM 808 C C . ARG A 1 108 ? 95.125 14.455 14.232 1.00 41.32 106 ARG A C 1
ATOM 809 O O . ARG A 1 108 ? 94.277 15.272 13.829 1.00 41.14 106 ARG A O 1
ATOM 817 N N . ARG A 1 109 ? 96.445 14.638 14.136 1.00 38.41 107 ARG A N 1
ATOM 818 C CA . ARG A 1 109 ? 97.038 15.564 13.205 1.00 36.70 107 ARG A CA 1
ATOM 819 C C . ARG A 1 109 ? 97.263 14.868 11.866 1.00 33.47 107 ARG A C 1
ATOM 820 O O . ARG A 1 109 ? 98.022 13.928 11.760 1.00 31.99 107 ARG A O 1
ATOM 828 N N . VAL A 1 110 ? 96.594 15.373 10.854 1.00 30.20 108 VAL A N 1
ATOM 829 C CA . VAL A 1 110 ? 96.624 14.833 9.516 1.00 30.03 108 VAL A CA 1
ATOM 830 C C . VAL A 1 110 ? 97.283 15.862 8.607 1.00 28.15 108 VAL A C 1
ATOM 831 O O . VAL A 1 110 ? 96.851 17.020 8.567 1.00 27.28 108 VAL A O 1
ATOM 835 N N . ARG A 1 111 ? 98.262 15.399 7.852 1.00 27.82 109 ARG A N 1
ATOM 836 C CA . ARG A 1 111 ? 98.870 16.155 6.732 1.00 27.79 109 ARG A CA 1
ATOM 837 C C . ARG A 1 111 ? 98.550 15.444 5.406 1.00 25.54 109 ARG A C 1
ATOM 838 O O . ARG A 1 111 ? 98.907 14.286 5.203 1.00 26.93 109 ARG A O 1
ATOM 846 N N . TYR A 1 112 ? 97.859 16.163 4.548 1.00 24.77 110 TYR A N 1
ATOM 847 C CA . TYR A 1 112 ? 97.469 15.743 3.208 1.00 23.81 110 TYR A CA 1
ATOM 848 C C . TYR A 1 112 ? 98.449 16.328 2.199 1.00 23.44 110 TYR A C 1
ATOM 849 O O . TYR A 1 112 ? 98.604 17.559 2.095 1.00 23.11 110 TYR A O 1
ATOM 858 N N . THR A 1 113 ? 99.171 15.453 1.502 1.00 25.03 111 THR A N 1
ATOM 859 C CA . THR A 1 113 ? 100.221 15.916 0.582 1.00 23.42 111 THR A CA 1
ATOM 860 C C . THR A 1 113 ? 99.679 16.153 -0.846 1.00 24.84 111 THR A C 1
ATOM 861 O O . THR A 1 113 ? 98.528 15.831 -1.193 1.00 24.42 111 THR A O 1
ATOM 865 N N . ARG A 1 114 ? 100.567 16.714 -1.669 1.00 24.56 112 ARG A N 1
ATOM 866 C CA . ARG A 1 114 ? 100.380 16.783 -3.092 1.00 24.78 112 ARG A CA 1
ATOM 867 C C . ARG A 1 114 ? 100.380 15.377 -3.580 1.00 23.32 112 ARG A C 1
ATOM 868 O O . ARG A 1 114 ? 100.896 14.448 -2.922 1.00 23.83 112 ARG A O 1
ATOM 876 N N . PRO A 1 115 ? 99.758 15.167 -4.728 1.00 23.71 113 PRO A N 1
ATOM 877 C CA . PRO A 1 115 ? 99.748 13.856 -5.321 1.00 22.76 113 PRO A CA 1
ATOM 878 C C . PRO A 1 115 ? 101.052 13.361 -5.905 1.00 22.92 113 PRO A C 1
ATOM 879 O O . PRO A 1 115 ? 101.922 14.172 -6.319 1.00 21.16 113 PRO A O 1
ATOM 883 N N . LEU A 1 116 ? 101.177 12.035 -5.950 1.00 24.12 114 LEU A N 1
ATOM 884 C CA . LEU A 1 116 ? 102.361 11.333 -6.505 1.00 25.12 114 LEU A CA 1
ATOM 885 C C . LEU A 1 116 ? 102.775 11.986 -7.794 1.00 26.00 114 LEU A C 1
ATOM 886 O O . LEU A 1 116 ? 103.945 12.314 -7.993 1.00 27.60 114 LEU A O 1
ATOM 891 N N . GLY A 1 117 ? 101.787 12.237 -8.648 1.00 27.14 115 GLY A N 1
ATOM 892 C CA . GLY A 1 117 ? 102.051 12.758 -9.986 1.00 28.63 115 GLY A CA 1
ATOM 893 C C . GLY A 1 117 ? 102.690 14.119 -9.975 1.00 30.01 115 GLY A C 1
ATOM 894 O O . GLY A 1 117 ? 103.347 14.481 -10.937 1.00 31.77 115 GLY A O 1
ATOM 895 N N . ALA A 1 118 ? 102.517 14.884 -8.909 1.00 29.88 116 ALA A N 1
ATOM 896 C CA . ALA A 1 118 ? 103.152 16.235 -8.792 1.00 30.70 116 ALA A CA 1
ATOM 897 C C . ALA A 1 118 ? 104.640 16.260 -8.356 1.00 30.93 116 ALA A C 1
ATOM 898 O O . ALA A 1 118 ? 105.327 17.278 -8.485 1.00 31.49 116 ALA A O 1
ATOM 900 N N . HIS A 1 119 ? 105.119 15.187 -7.757 1.00 30.84 117 HIS A N 1
ATOM 901 C CA . HIS A 1 119 ? 106.471 15.196 -7.230 1.00 30.34 117 HIS A CA 1
ATOM 902 C C . HIS A 1 119 ? 107.557 15.057 -8.338 1.00 31.08 117 HIS A C 1
ATOM 903 O O . HIS A 1 119 ? 107.457 14.210 -9.253 1.00 30.27 117 HIS A O 1
ATOM 910 N N . PRO A 1 120 ? 108.600 15.915 -8.244 1.00 31.53 118 PRO A N 1
ATOM 911 C CA . PRO A 1 120 ? 109.679 15.855 -9.260 1.00 30.56 118 PRO A CA 1
ATOM 912 C C . PRO A 1 120 ? 110.408 14.541 -9.381 1.00 30.22 118 PRO A C 1
ATOM 913 O O . PRO A 1 120 ? 110.933 14.237 -10.471 1.00 30.13 118 PRO A O 1
ATOM 917 N N . GLY A 1 121 ? 110.402 13.733 -8.321 1.00 27.80 119 GLY A N 1
ATOM 918 C CA . GLY A 1 121 ? 110.878 12.375 -8.364 1.00 27.67 119 GLY A CA 1
ATOM 919 C C . GLY A 1 121 ? 110.244 11.494 -9.432 1.00 27.60 119 GLY A C 1
ATOM 920 O O . GLY A 1 121 ? 110.781 10.440 -9.772 1.00 25.99 119 GLY A O 1
ATOM 921 N N . MET A 1 122 ? 109.083 11.882 -9.936 1.00 27.99 120 MET A N 1
ATOM 922 C CA . MET A 1 122 ? 108.405 11.067 -10.936 1.00 28.66 120 MET A CA 1
ATOM 923 C C . MET A 1 122 ? 109.193 11.005 -12.247 1.00 29.15 120 MET A C 1
ATOM 924 O O . MET A 1 122 ? 109.092 10.048 -12.958 1.00 30.45 120 MET A O 1
ATOM 929 N N . ALA A 1 123 ? 109.932 12.043 -12.586 1.00 31.21 121 ALA A N 1
ATOM 930 C CA . ALA A 1 123 ? 110.889 12.009 -13.756 1.00 32.50 121 ALA A CA 1
ATOM 931 C C . ALA A 1 123 ? 111.900 10.853 -13.709 1.00 32.88 121 ALA A C 1
ATOM 932 O O . ALA A 1 123 ? 112.172 10.172 -14.734 1.00 32.47 121 ALA A O 1
ATOM 934 N N . ASP A 1 124 ? 112.461 10.607 -12.511 1.00 33.59 122 ASP A N 1
ATOM 935 C CA . ASP A 1 124 ? 113.334 9.447 -12.272 1.00 34.01 122 ASP A CA 1
ATOM 936 C C . ASP A 1 124 ? 112.660 8.125 -12.437 1.00 34.21 122 ASP A C 1
ATOM 937 O O . ASP A 1 124 ? 113.266 7.147 -12.954 1.00 33.57 122 ASP A O 1
ATOM 942 N N . ALA A 1 125 ? 111.424 8.033 -11.928 1.00 32.71 123 ALA A N 1
ATOM 943 C CA . ALA A 1 125 ? 110.633 6.807 -12.075 1.00 32.12 123 ALA A CA 1
ATOM 944 C C . ALA A 1 125 ? 110.290 6.544 -13.568 1.00 31.25 123 ALA A C 1
ATOM 945 O O . ALA A 1 125 ? 110.336 5.437 -14.022 1.00 29.51 123 ALA A O 1
ATOM 947 N N . ILE A 1 126 ? 109.926 7.598 -14.288 1.00 32.09 124 ILE A N 1
ATOM 948 C CA . ILE A 1 126 ? 109.664 7.527 -15.730 1.00 31.35 124 ILE A CA 1
ATOM 949 C C . ILE A 1 126 ? 110.919 7.059 -16.508 1.00 32.14 124 ILE A C 1
ATOM 950 O O . ILE A 1 126 ? 110.853 6.055 -17.205 1.00 31.10 124 ILE A O 1
ATOM 955 N N . ALA A 1 127 ? 112.046 7.758 -16.330 1.00 33.05 125 ALA A N 1
ATOM 956 C CA . ALA A 1 127 ? 113.365 7.301 -16.866 1.00 33.82 125 ALA A CA 1
ATOM 957 C C . ALA A 1 127 ? 113.705 5.869 -16.522 1.00 35.43 125 ALA A C 1
ATOM 958 O O . ALA A 1 127 ? 114.163 5.070 -17.378 1.00 35.94 125 ALA A O 1
ATOM 960 N N . ALA A 1 128 ? 113.427 5.459 -15.305 1.00 36.44 126 ALA A N 1
ATOM 961 C CA . ALA A 1 128 ? 113.806 4.102 -14.946 1.00 37.12 126 ALA A CA 1
ATOM 962 C C . ALA A 1 128 ? 112.994 3.075 -15.686 1.00 37.68 126 ALA A C 1
ATOM 963 O O . ALA A 1 128 ? 113.532 2.076 -16.175 1.00 39.00 126 ALA A O 1
ATOM 965 N N . GLN A 1 129 ? 111.686 3.293 -15.748 1.00 38.23 127 GLN A N 1
ATOM 966 C CA . GLN A 1 129 ? 110.786 2.440 -16.520 1.00 38.29 127 GLN A CA 1
ATOM 967 C C . GLN A 1 129 ? 111.230 2.446 -18.005 1.00 38.48 127 GLN A C 1
ATOM 968 O O . GLN A 1 129 ? 111.221 1.403 -18.656 1.00 38.81 127 GLN A O 1
ATOM 974 N N . ALA A 1 130 ? 111.603 3.605 -18.524 1.00 38.86 128 ALA A N 1
ATOM 975 C CA . ALA A 1 130 ? 112.020 3.712 -19.926 1.00 40.59 128 ALA A CA 1
ATOM 976 C C . ALA A 1 130 ? 113.235 2.799 -20.163 1.00 41.93 128 ALA A C 1
ATOM 977 O O . ALA A 1 130 ? 113.237 1.955 -21.081 1.00 41.94 128 ALA A O 1
ATOM 979 N N . ARG A 1 131 ? 114.236 2.929 -19.287 1.00 43.31 129 ARG A N 1
ATOM 980 C CA . ARG A 1 131 ? 115.483 2.165 -19.431 1.00 43.94 129 ARG A CA 1
ATOM 981 C C . ARG A 1 131 ? 115.223 0.710 -19.310 1.00 44.07 129 ARG A C 1
ATOM 982 O O . ARG A 1 131 ? 115.787 -0.077 -20.060 1.00 43.95 129 ARG A O 1
ATOM 990 N N . ASP A 1 132 ? 114.333 0.336 -18.402 1.00 45.02 130 ASP A N 1
ATOM 991 C CA . ASP A 1 132 ? 114.028 -1.078 -18.190 1.00 45.42 130 ASP A CA 1
ATOM 992 C C . ASP A 1 132 ? 113.308 -1.676 -19.382 1.00 45.84 130 ASP A C 1
ATOM 993 O O . ASP A 1 132 ? 113.331 -2.885 -19.596 1.00 45.96 130 ASP A O 1
ATOM 998 N N . THR A 1 133 ? 112.630 -0.827 -20.142 1.00 46.36 131 THR A N 1
ATOM 999 C CA . THR A 1 133 ? 111.806 -1.268 -21.261 1.00 46.88 131 THR A CA 1
ATOM 1000 C C . THR A 1 133 ? 112.659 -1.538 -22.542 1.00 47.75 131 THR A C 1
ATOM 1001 O O . THR A 1 133 ? 112.304 -2.406 -23.343 1.00 47.28 131 THR A O 1
ATOM 1005 N N . LEU A 1 134 ? 113.785 -0.844 -22.690 1.00 48.37 132 LEU A N 1
ATOM 1006 C CA . LEU A 1 134 ? 114.710 -1.060 -23.828 1.00 49.04 132 LEU A CA 1
ATOM 1007 C C . LEU A 1 134 ? 115.361 -2.453 -23.866 1.00 50.47 132 LEU A C 1
ATOM 1008 O O . LEU A 1 134 ? 115.578 -3.073 -22.805 1.00 50.08 132 LEU A O 1
ATOM 1013 N N . PRO A 1 135 ? 115.689 -2.950 -25.091 1.00 52.17 133 PRO A N 1
ATOM 1014 C CA . PRO A 1 135 ? 116.422 -4.220 -25.208 1.00 53.04 133 PRO A CA 1
ATOM 1015 C C . PRO A 1 135 ? 117.723 -3.939 -24.519 1.00 54.41 133 PRO A C 1
ATOM 1016 O O . PRO A 1 135 ? 118.327 -2.887 -24.781 1.00 54.38 133 PRO A O 1
ATOM 1020 N N . GLU A 1 136 ? 118.113 -4.802 -23.588 1.00 56.06 134 GLU A N 1
ATOM 1021 C CA . GLU A 1 136 ? 118.933 -4.294 -22.473 1.00 56.97 134 GLU A CA 1
ATOM 1022 C C . GLU A 1 136 ? 120.342 -3.874 -22.903 0.50 57.26 134 GLU A C 1
ATOM 1023 O O . GLU A 1 136 ? 121.026 -3.181 -22.145 1.00 58.39 134 GLU A O 1
ATOM 1029 N N . GLY A 1 137 ? 120.732 -4.211 -24.140 1.00 57.21 135 GLY A N 1
ATOM 1030 C CA . GLY A 1 137 ? 121.886 -3.568 -24.763 1.00 56.84 135 GLY A CA 1
ATOM 1031 C C . GLY A 1 137 ? 121.768 -2.080 -25.072 1.00 56.63 135 GLY A C 1
ATOM 1032 O O . GLY A 1 137 ? 122.778 -1.381 -25.150 1.00 55.99 135 GLY A O 1
ATOM 1033 N N . THR A 1 138 ? 120.539 -1.583 -25.253 1.00 56.67 136 THR A N 1
ATOM 1034 C CA . THR A 1 138 ? 120.306 -0.314 -25.991 1.00 56.46 136 THR A CA 1
ATOM 1035 C C . THR A 1 138 ? 120.855 0.944 -25.300 1.00 56.14 136 THR A C 1
ATOM 1036 O O . THR A 1 138 ? 120.913 0.999 -24.073 1.00 57.22 136 THR A O 1
ATOM 1040 N N . ASP A 1 139 ? 121.257 1.939 -26.089 1.00 55.13 137 ASP A N 1
ATOM 1041 C CA . ASP A 1 139 ? 121.738 3.190 -25.546 1.00 54.57 137 ASP A CA 1
ATOM 1042 C C . ASP A 1 139 ? 120.655 4.233 -25.641 1.00 54.56 137 ASP A C 1
ATOM 1043 O O . ASP A 1 139 ? 120.276 4.605 -26.762 1.00 54.29 137 ASP A O 1
ATOM 1048 N N . PRO A 1 140 ? 120.165 4.732 -24.480 1.00 53.62 138 PRO A N 1
ATOM 1049 C CA . PRO A 1 140 ? 119.132 5.790 -24.341 1.00 52.45 138 PRO A CA 1
ATOM 1050 C C . PRO A 1 140 ? 119.219 6.987 -25.279 1.00 51.69 138 PRO A C 1
ATOM 1051 O O . PRO A 1 140 ? 118.179 7.492 -25.738 1.00 50.98 138 PRO A O 1
ATOM 1055 N N . ALA A 1 141 ? 120.429 7.465 -25.562 1.00 50.04 139 ALA A N 1
ATOM 1056 C CA . ALA A 1 141 ? 120.567 8.664 -26.393 1.00 49.03 139 ALA A CA 1
ATOM 1057 C C . ALA A 1 141 ? 120.147 8.373 -27.851 1.00 47.22 139 ALA A C 1
ATOM 1058 O O . ALA A 1 141 ? 119.852 9.287 -28.623 1.00 45.33 139 ALA A O 1
ATOM 1060 N N . ASP A 1 142 ? 120.099 7.083 -28.192 1.00 46.27 140 ASP A N 1
ATOM 1061 C CA . ASP A 1 142 ? 119.475 6.607 -29.456 1.00 46.04 140 ASP A CA 1
ATOM 1062 C C . ASP A 1 142 ? 117.911 6.542 -29.460 1.00 45.09 140 ASP A C 1
ATOM 1063 O O . ASP A 1 142 ? 117.317 6.208 -30.505 1.00 45.88 140 ASP A O 1
ATOM 1068 N N . VAL A 1 143 ? 117.252 6.876 -28.333 1.00 43.02 141 VAL A N 1
ATOM 1069 C CA . VAL A 1 143 ? 115.814 6.650 -28.138 1.00 40.64 141 VAL A CA 1
ATOM 1070 C C . VAL A 1 143 ? 114.999 7.928 -27.821 1.00 39.18 141 VAL A C 1
ATOM 1071 O O . VAL A 1 143 ? 115.389 8.740 -26.981 1.00 39.02 141 VAL A O 1
ATOM 1075 N N . THR A 1 144 ? 113.893 8.150 -28.544 1.00 36.82 142 THR A N 1
ATOM 1076 C CA . THR A 1 144 ? 112.931 9.192 -28.162 1.00 35.49 142 THR A CA 1
ATOM 1077 C C . THR A 1 144 ? 111.951 8.583 -27.160 1.00 33.64 142 THR A C 1
ATOM 1078 O O . THR A 1 144 ? 111.470 7.437 -27.327 1.00 29.75 142 THR A O 1
ATOM 1082 N N . LEU A 1 145 ? 111.712 9.391 -26.116 1.00 33.03 143 LEU A N 1
ATOM 1083 C CA . LEU A 1 145 ? 110.931 9.019 -24.929 1.00 32.78 143 LEU A CA 1
ATOM 1084 C C . LEU A 1 145 ? 109.557 9.566 -25.162 1.00 31.37 143 LEU A C 1
ATOM 1085 O O . LEU A 1 145 ? 109.397 10.754 -25.266 1.00 30.59 143 LEU A O 1
ATOM 1090 N N . LEU A 1 146 ? 108.574 8.697 -25.262 1.00 30.98 144 LEU A N 1
ATOM 1091 C CA . LEU A 1 146 ? 107.204 9.149 -25.418 1.00 31.10 144 LEU A CA 1
ATOM 1092 C C . LEU A 1 146 ? 106.443 8.883 -24.110 1.00 29.59 144 LEU A C 1
ATOM 1093 O O . LEU A 1 146 ? 106.481 7.787 -23.600 1.00 27.18 144 LEU A O 1
ATOM 1098 N N . LEU A 1 147 ? 105.693 9.882 -23.651 1.00 29.71 145 LEU A N 1
ATOM 1099 C CA . LEU A 1 147 ? 104.945 9.818 -22.390 1.00 29.24 145 LEU A CA 1
ATOM 1100 C C . LEU A 1 147 ? 103.453 9.890 -22.723 1.00 29.09 145 LEU A C 1
ATOM 1101 O O . LEU A 1 147 ? 102.988 10.903 -23.227 1.00 27.64 145 LEU A O 1
ATOM 1106 N N . LEU A 1 148 ? 102.715 8.825 -22.413 1.00 29.40 146 LEU A N 1
ATOM 1107 C CA . LEU A 1 148 ? 101.273 8.772 -22.665 1.00 29.68 146 LEU A CA 1
ATOM 1108 C C . LEU A 1 148 ? 100.419 9.361 -21.503 1.00 29.45 146 LEU A C 1
ATOM 1109 O O . LEU A 1 148 ? 100.494 8.880 -20.413 1.00 28.71 146 LEU A O 1
ATOM 1114 N N . ALA A 1 149 ? 99.682 10.441 -21.750 1.00 30.22 147 ALA A N 1
ATOM 1115 C CA . ALA A 1 149 ? 98.637 10.927 -20.835 1.00 31.23 147 ALA A CA 1
ATOM 1116 C C . ALA A 1 149 ? 97.238 10.432 -21.170 1.00 32.65 147 ALA A C 1
ATOM 1117 O O . ALA A 1 149 ? 96.877 10.264 -22.347 1.00 32.85 147 ALA A O 1
ATOM 1119 N N . ALA A 1 150 ? 96.419 10.283 -20.126 1.00 35.13 148 ALA A N 1
ATOM 1120 C CA . ALA A 1 150 ? 95.055 9.754 -20.262 1.00 37.07 148 ALA A CA 1
ATOM 1121 C C . ALA A 1 150 ? 94.135 10.718 -20.958 1.00 39.84 148 ALA A C 1
ATOM 1122 O O . ALA A 1 150 ? 93.279 10.318 -21.755 0.50 40.50 148 ALA A O 1
ATOM 1124 N N . ARG A 1 151 ? 94.268 11.956 -20.546 1.00 41.66 149 ARG A N 1
ATOM 1125 C CA . ARG A 1 151 ? 93.472 13.106 -20.967 1.00 44.41 149 ARG A CA 1
ATOM 1126 C C . ARG A 1 151 ? 94.454 14.268 -21.218 1.00 45.19 149 ARG A C 1
ATOM 1127 O O . ARG A 1 151 ? 95.558 14.288 -20.705 1.00 45.44 149 ARG A O 1
ATOM 1135 N N . PRO A 1 152 ? 93.995 15.212 -22.033 1.00 46.40 150 PRO A N 1
ATOM 1136 C CA . PRO A 1 152 ? 94.745 16.346 -22.562 1.00 46.16 150 PRO A CA 1
ATOM 1137 C C . PRO A 1 152 ? 95.444 17.291 -21.622 1.00 46.60 150 PRO A C 1
ATOM 1138 O O . PRO A 1 152 ? 96.558 17.694 -21.934 0.75 48.01 150 PRO A O 1
ATOM 1142 N N . GLY A 1 153 ? 94.840 17.697 -20.510 1.00 46.26 151 GLY A N 1
ATOM 1143 C CA . GLY A 1 153 ? 95.445 18.793 -19.707 1.00 44.64 151 GLY A CA 1
ATOM 1144 C C . GLY A 1 153 ? 96.336 18.384 -18.539 1.00 43.92 151 GLY A C 1
ATOM 1145 O O . GLY A 1 153 ? 96.227 18.996 -17.440 1.00 43.50 151 GLY A O 1
ATOM 1146 N N . ASN A 1 154 ? 97.203 17.356 -18.725 1.00 42.14 152 ASN A N 1
ATOM 1147 C CA . ASN A 1 154 ? 98.113 16.925 -17.639 1.00 40.51 152 ASN A CA 1
ATOM 1148 C C . ASN A 1 154 ? 99.382 17.783 -17.533 1.00 38.79 152 ASN A C 1
ATOM 1149 O O . ASN A 1 154 ? 100.487 17.437 -17.965 1.00 37.53 152 ASN A O 1
ATOM 1154 N N . ALA A 1 155 ? 99.160 18.946 -16.953 1.00 38.56 153 ALA A N 1
ATOM 1155 C CA . ALA A 1 155 ? 100.192 19.932 -16.713 1.00 37.42 153 ALA A CA 1
ATOM 1156 C C . ALA A 1 155 ? 101.326 19.396 -15.887 1.00 36.44 153 ALA A C 1
ATOM 1157 O O . ALA A 1 155 ? 102.440 19.766 -16.090 1.00 36.65 153 ALA A O 1
ATOM 1159 N N . ALA A 1 156 ? 101.070 18.486 -14.955 1.00 36.18 154 ALA A N 1
ATOM 1160 C CA . ALA A 1 156 ? 102.163 17.920 -14.144 1.00 34.43 154 ALA A CA 1
ATOM 1161 C C . ALA A 1 156 ? 103.081 17.085 -15.013 1.00 33.16 154 ALA A C 1
ATOM 1162 O O . ALA A 1 156 ? 104.310 17.141 -14.879 1.00 31.87 154 ALA A O 1
ATOM 1164 N N . LEU A 1 157 ? 102.510 16.300 -15.918 1.00 32.01 155 LEU A N 1
ATOM 1165 C CA . LEU A 1 157 ? 103.342 15.492 -16.788 1.00 32.66 155 LEU A CA 1
ATOM 1166 C C . LEU A 1 157 ? 104.209 16.353 -17.707 1.00 33.42 155 LEU A C 1
ATOM 1167 O O . LEU A 1 157 ? 105.376 16.015 -17.973 1.00 32.66 155 LEU A O 1
ATOM 1172 N N . GLU A 1 158 ? 103.628 17.453 -18.194 1.00 34.82 156 GLU A N 1
ATOM 1173 C CA . GLU A 1 158 ? 104.382 18.439 -18.995 1.00 35.71 156 GLU A CA 1
ATOM 1174 C C . GLU A 1 158 ? 105.582 18.997 -18.205 1.00 35.26 156 GLU A C 1
ATOM 1175 O O . GLU A 1 158 ? 106.699 19.118 -18.713 1.00 34.78 156 GLU A O 1
ATOM 1181 N N . THR A 1 159 ? 105.385 19.243 -16.923 1.00 35.10 157 THR A N 1
ATOM 1182 C CA . THR A 1 159 ? 106.540 19.664 -16.089 1.00 34.37 157 THR A CA 1
ATOM 1183 C C . THR A 1 159 ? 107.638 18.610 -16.086 1.00 33.35 157 THR A C 1
ATOM 1184 O O . THR A 1 159 ? 108.781 18.898 -16.408 1.00 33.03 157 THR A O 1
ATOM 1188 N N . HIS A 1 160 ? 107.283 17.356 -15.851 1.00 31.75 158 HIS A N 1
ATOM 1189 C CA . HIS A 1 160 ? 108.254 16.280 -15.910 1.00 32.59 158 HIS A CA 1
ATOM 1190 C C . HIS A 1 160 ? 108.900 16.063 -17.287 1.00 32.93 158 HIS A C 1
ATOM 1191 O O . HIS A 1 160 ? 110.084 15.682 -17.362 1.00 32.78 158 HIS A O 1
ATOM 1198 N N . ALA A 1 161 ? 108.083 16.182 -18.342 1.00 33.17 159 ALA A N 1
ATOM 1199 C CA . ALA A 1 161 ? 108.594 16.000 -19.726 1.00 33.83 159 ALA A CA 1
ATOM 1200 C C . ALA A 1 161 ? 109.745 17.002 -19.944 1.00 34.16 159 ALA A C 1
ATOM 1201 O O . ALA A 1 161 ? 110.820 16.619 -20.417 1.00 34.58 159 ALA A O 1
ATOM 1203 N N . GLN A 1 162 ? 109.580 18.225 -19.443 1.00 35.99 160 GLN A N 1
ATOM 1204 C CA . GLN A 1 162 ? 110.662 19.230 -19.582 1.00 36.98 160 GLN A CA 1
ATOM 1205 C C . GLN A 1 162 ? 111.920 18.945 -18.735 1.00 37.62 160 GLN A C 1
ATOM 1206 O O . GLN A 1 162 ? 113.034 19.100 -19.227 1.00 37.79 160 GLN A O 1
ATOM 1212 N N . ALA A 1 163 ? 111.769 18.459 -17.497 1.00 37.45 161 ALA A N 1
ATOM 1213 C CA . ALA A 1 163 ? 112.927 18.048 -16.739 1.00 37.36 161 ALA A CA 1
ATOM 1214 C C . ALA A 1 163 ? 113.688 16.913 -17.412 1.00 38.24 161 ALA A C 1
ATOM 1215 O O . ALA A 1 163 ? 114.909 16.757 -17.229 1.00 37.98 161 ALA A O 1
ATOM 1217 N N . LEU A 1 164 ? 112.992 16.040 -18.124 1.00 38.08 162 LEU A N 1
ATOM 1218 C CA . LEU A 1 164 ? 113.682 14.888 -18.674 1.00 38.92 162 LEU A CA 1
ATOM 1219 C C . LEU A 1 164 ? 114.451 15.288 -19.936 1.00 39.96 162 LEU A C 1
ATOM 1220 O O . LEU A 1 164 ? 115.452 14.625 -20.290 1.00 40.61 162 LEU A O 1
ATOM 1225 N N . ARG A 1 165 ? 113.983 16.343 -20.613 1.00 41.10 163 ARG A N 1
ATOM 1226 C CA . ARG A 1 165 ? 114.704 16.918 -21.753 1.00 41.84 163 ARG A CA 1
ATOM 1227 C C . ARG A 1 165 ? 116.045 17.453 -21.241 1.00 42.85 163 ARG A C 1
ATOM 1228 O O . ARG A 1 165 ? 117.117 17.054 -21.714 1.00 43.34 163 ARG A O 1
ATOM 1236 N N . GLU A 1 166 ? 115.987 18.252 -20.187 1.00 44.10 164 GLU A N 1
ATOM 1237 C CA . GLU A 1 166 ? 117.223 18.817 -19.624 1.00 44.24 164 GLU A CA 1
ATOM 1238 C C . GLU A 1 166 ? 118.215 17.752 -19.144 1.00 44.11 164 GLU A C 1
ATOM 1239 O O . GLU A 1 166 ? 119.395 17.790 -19.502 1.00 43.93 164 GLU A O 1
ATOM 1245 N N . ARG A 1 167 ? 117.782 16.760 -18.390 1.00 44.17 165 ARG A N 1
ATOM 1246 C CA . ARG A 1 167 ? 118.687 15.632 -18.137 1.00 45.13 165 ARG A CA 1
ATOM 1247 C C . ARG A 1 167 ? 119.401 15.087 -19.416 1.00 45.19 165 ARG A C 1
ATOM 1248 O O . ARG A 1 167 ? 120.591 14.758 -19.382 1.00 44.89 165 ARG A O 1
ATOM 1256 N N . GLY A 1 168 ? 118.658 14.954 -20.523 1.00 45.19 166 GLY A N 1
ATOM 1257 C CA . GLY A 1 168 ? 119.264 14.611 -21.821 1.00 44.59 166 GLY A CA 1
ATOM 1258 C C . GLY A 1 168 ? 119.659 13.175 -22.026 1.00 45.06 166 GLY A C 1
ATOM 1259 O O . GLY A 1 168 ? 120.271 12.827 -23.025 1.00 46.01 166 GLY A O 1
ATOM 1260 N N . GLN A 1 169 ? 119.278 12.284 -21.146 1.00 45.13 167 GLN A N 1
ATOM 1261 C CA . GLN A 1 169 ? 119.647 10.891 -21.363 1.00 44.74 167 GLN A CA 1
ATOM 1262 C C . GLN A 1 169 ?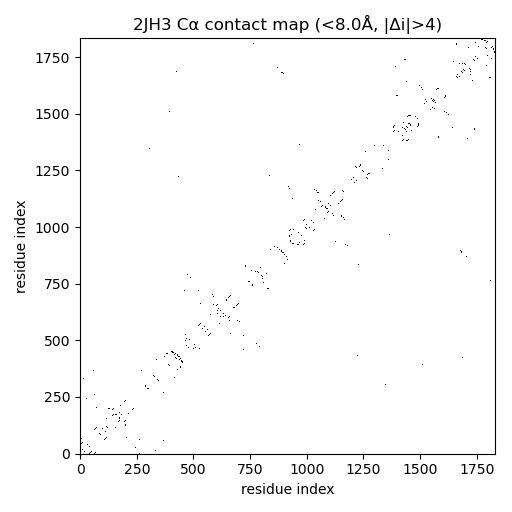 119.050 10.297 -22.658 1.00 43.85 167 GLN A C 1
ATOM 1263 O O . GLN A 1 169 ? 119.515 9.235 -23.159 1.00 44.09 167 GLN A O 1
ATOM 1269 N N . PHE A 1 170 ? 118.002 10.946 -23.174 1.00 42.48 168 PHE A N 1
ATOM 1270 C CA . PHE A 1 170 ? 117.241 10.411 -24.311 1.00 41.06 168 PHE A CA 1
ATOM 1271 C C . PHE A 1 170 ? 117.349 11.375 -25.456 1.00 41.05 168 PHE A C 1
ATOM 1272 O O . PHE A 1 170 ? 117.601 12.564 -25.260 1.00 41.98 168 PHE A O 1
ATOM 1280 N N . ALA A 1 171 ? 117.049 10.859 -26.642 1.00 40.86 169 ALA A N 1
ATOM 1281 C CA . ALA A 1 171 ? 117.072 11.633 -27.901 1.00 40.39 169 ALA A CA 1
ATOM 1282 C C . ALA A 1 171 ? 116.118 12.783 -27.885 1.00 39.21 169 ALA A C 1
ATOM 1283 O O . ALA A 1 171 ? 116.413 13.840 -28.401 1.00 39.44 169 ALA A O 1
ATOM 1285 N N . GLY A 1 172 ? 114.938 12.589 -27.320 1.00 37.17 170 GLY A N 1
ATOM 1286 C CA . GLY A 1 172 ? 114.050 13.707 -27.077 1.00 35.65 170 GLY A CA 1
ATOM 1287 C C . GLY A 1 172 ? 112.902 13.233 -26.176 1.00 34.42 170 GLY A C 1
ATOM 1288 O O . GLY A 1 172 ? 112.835 12.054 -25.827 1.00 33.58 170 GLY A O 1
ATOM 1289 N N . VAL A 1 173 ? 112.023 14.159 -25.825 1.00 34.45 171 VAL A N 1
ATOM 1290 C CA . VAL A 1 173 ? 110.842 13.842 -24.980 1.00 34.15 171 VAL A CA 1
ATOM 1291 C C . VAL A 1 173 ? 109.574 14.513 -25.471 1.00 33.50 171 VAL A C 1
ATOM 1292 O O . VAL A 1 173 ? 109.490 15.739 -25.592 1.00 33.39 171 VAL A O 1
ATOM 1296 N N . GLU A 1 174 ? 108.569 13.686 -25.751 1.00 33.02 172 GLU A N 1
ATOM 1297 C CA . GLU A 1 174 ? 107.225 14.171 -26.172 1.00 33.06 172 GLU A CA 1
ATOM 1298 C C . GLU A 1 174 ? 106.063 13.499 -25.379 1.00 30.43 172 GLU A C 1
ATOM 1299 O O . GLU A 1 174 ? 106.101 12.289 -25.130 1.00 31.10 172 GLU A O 1
ATOM 1305 N N . VAL A 1 175 ? 105.034 14.282 -25.074 1.00 30.31 173 VAL A N 1
ATOM 1306 C CA . VAL A 1 175 ? 103.752 13.805 -24.514 1.00 30.96 173 VAL A CA 1
ATOM 1307 C C . VAL A 1 175 ? 102.798 13.450 -25.657 1.00 30.81 173 VAL A C 1
ATOM 1308 O O . VAL A 1 175 ? 102.723 14.165 -26.610 1.00 31.11 173 VAL A O 1
ATOM 1312 N N . VAL A 1 176 ? 102.115 12.326 -25.561 1.00 30.87 174 VAL A N 1
ATOM 1313 C CA . VAL A 1 176 ? 101.057 11.950 -26.498 1.00 31.73 174 VAL A CA 1
ATOM 1314 C C . VAL A 1 176 ? 99.822 11.490 -25.692 1.00 32.56 174 VAL A C 1
ATOM 1315 O O . VAL A 1 176 ? 99.959 11.092 -24.544 1.00 31.45 174 VAL A O 1
ATOM 1319 N N . LEU A 1 177 ? 98.647 11.486 -26.327 1.00 34.26 175 LEU A N 1
ATOM 1320 C CA . LEU A 1 177 ? 97.391 11.283 -25.634 1.00 35.93 175 LEU A CA 1
ATOM 1321 C C . LEU A 1 177 ? 96.726 9.966 -25.964 1.00 37.15 175 LEU A C 1
ATOM 1322 O O . LEU A 1 177 ? 96.693 9.537 -27.139 1.00 35.58 175 LEU A O 1
ATOM 1327 N N . GLU A 1 178 ? 96.132 9.361 -24.935 1.00 38.42 176 GLU A N 1
ATOM 1328 C CA . GLU A 1 178 ? 95.245 8.227 -25.129 1.00 40.81 176 GLU A CA 1
ATOM 1329 C C . GLU A 1 178 ? 94.151 8.596 -26.154 1.00 42.09 176 GLU A C 1
ATOM 1330 O O . GLU A 1 178 ? 93.762 9.760 -26.273 1.00 40.08 176 GLU A O 1
ATOM 1336 N N . SER A 1 179 ? 93.672 7.627 -26.925 1.00 44.30 177 SER A N 1
ATOM 1337 C CA . SER A 1 179 ? 92.604 7.940 -27.878 1.00 46.96 177 SER A CA 1
ATOM 1338 C C . SER A 1 179 ? 91.274 8.392 -27.181 1.00 48.63 177 SER A C 1
ATOM 1339 O O . SER A 1 179 ? 90.863 7.804 -26.160 1.00 48.67 177 SER A O 1
ATOM 1342 N N . ARG A 1 180 ? 90.627 9.438 -27.718 1.00 50.64 178 ARG A N 1
ATOM 1343 C CA . ARG A 1 180 ? 89.262 9.843 -27.276 1.00 51.76 178 ARG A CA 1
ATOM 1344 C C . ARG A 1 180 ? 88.232 8.684 -27.406 1.00 53.24 178 ARG A C 1
ATOM 1345 O O . ARG A 1 180 ? 88.481 7.660 -28.088 1.00 53.76 178 ARG A O 1
ATOM 1353 N N . GLU A 1 181 ? 87.095 8.829 -26.720 1.00 54.43 179 GLU A N 1
ATOM 1354 C CA . GLU A 1 181 ? 86.039 7.779 -26.685 1.00 54.24 179 GLU A CA 1
ATOM 1355 C C . GLU A 1 181 ? 84.649 8.408 -26.543 1.00 55.32 179 GLU A C 1
ATOM 1356 O O . GLU A 1 181 ? 84.478 9.641 -26.681 1.00 56.08 179 GLU A O 1
ATOM 1362 N N . SER A 1 191 ? 97.492 21.006 -27.048 0.50 51.53 189 SER A N 1
ATOM 1363 C CA . SER A 1 191 ? 97.391 20.190 -28.247 0.50 51.42 189 SER A CA 1
ATOM 1364 C C . SER A 1 191 ? 98.659 19.362 -28.451 0.50 51.22 189 SER A C 1
ATOM 1365 O O . SER A 1 191 ? 99.442 19.630 -29.361 0.50 51.96 189 SER A O 1
ATOM 1368 N N . ALA A 1 192 ? 98.878 18.411 -27.542 1.00 51.11 190 ALA A N 1
ATOM 1369 C CA . ALA A 1 192 ? 99.805 17.265 -27.734 1.00 50.40 190 ALA A CA 1
ATOM 1370 C C . ALA A 1 192 ? 99.093 16.270 -28.636 1.00 48.68 190 ALA A C 1
ATOM 1371 O O . ALA A 1 192 ? 97.869 16.237 -28.698 1.00 49.71 190 ALA A O 1
ATOM 1373 N N . VAL A 1 193 ? 99.854 15.420 -29.297 1.00 46.29 191 VAL A N 1
ATOM 1374 C CA . VAL A 1 193 ? 99.319 14.761 -30.457 1.00 43.88 191 VAL A CA 1
ATOM 1375 C C . VAL A 1 193 ? 98.764 13.472 -29.928 1.00 41.45 191 VAL A C 1
ATOM 1376 O O . VAL A 1 193 ? 99.207 13.000 -28.895 1.00 39.61 191 VAL A O 1
ATOM 1380 N N . PRO A 1 194 ? 97.735 12.933 -30.591 1.00 38.63 192 PRO A N 1
ATOM 1381 C CA . PRO A 1 194 ? 97.275 11.627 -30.108 1.00 36.60 192 PRO A CA 1
ATOM 1382 C C . PRO A 1 194 ? 98.375 10.623 -30.324 1.00 35.02 192 PRO A C 1
ATOM 1383 O O . PRO A 1 194 ? 99.290 10.846 -31.122 1.00 34.34 192 PRO A O 1
ATOM 1387 N N . LEU A 1 195 ? 98.319 9.552 -29.559 1.00 34.17 193 LEU A N 1
ATOM 1388 C CA . LEU A 1 195 ? 99.233 8.427 -29.746 1.00 33.48 193 LEU A CA 1
ATOM 1389 C C . LEU A 1 195 ? 99.177 7.830 -31.166 1.00 32.12 193 LEU A C 1
ATOM 1390 O O . LEU A 1 195 ? 100.172 7.310 -31.648 1.00 32.19 193 LEU A O 1
ATOM 1395 N N . SER A 1 196 ? 98.004 7.883 -31.808 1.00 32.33 194 SER A N 1
ATOM 1396 C CA . SER A 1 196 ? 97.818 7.408 -33.187 1.00 31.37 194 SER A CA 1
ATOM 1397 C C . SER A 1 196 ? 98.622 8.247 -34.212 1.00 31.87 194 SER A C 1
ATOM 1398 O O . SER A 1 196 ? 98.786 7.851 -35.339 1.00 31.17 194 SER A O 1
ATOM 1401 N N . GLU A 1 197 ? 99.205 9.364 -33.774 1.00 30.94 195 GLU A N 1
ATOM 1402 C CA . GLU A 1 197 ? 100.067 10.176 -34.572 1.00 30.69 195 GLU A CA 1
ATOM 1403 C C . GLU A 1 197 ? 101.515 10.214 -34.020 1.00 30.57 195 GLU A C 1
ATOM 1404 O O . GLU A 1 197 ? 102.306 11.105 -34.353 1.00 32.10 195 GLU A O 1
ATOM 1410 N N . TRP A 1 198 ? 101.901 9.258 -33.198 1.00 30.65 196 TRP A N 1
ATOM 1411 C CA . TRP A 1 198 ? 103.188 9.388 -32.462 1.00 31.04 196 TRP A CA 1
ATOM 1412 C C . TRP A 1 198 ? 104.454 9.570 -33.319 1.00 31.30 196 TRP A C 1
ATOM 1413 O O . TRP A 1 198 ? 105.352 10.292 -32.912 1.00 32.79 196 TRP A O 1
ATOM 1424 N N . PRO A 1 199 ? 104.571 8.879 -34.469 1.00 33.22 197 PRO A N 1
ATOM 1425 C CA . PRO A 1 199 ? 105.793 9.077 -35.259 1.00 34.66 197 PRO A CA 1
ATOM 1426 C C . PRO A 1 199 ? 105.997 10.544 -35.774 1.00 36.31 197 PRO A C 1
ATOM 1427 O O . PRO A 1 199 ? 107.126 10.921 -36.083 1.00 36.71 197 PRO A O 1
ATOM 1431 N N . SER A 1 200 ? 104.932 11.355 -35.818 1.00 38.25 198 SER A N 1
ATOM 1432 C CA . SER A 1 200 ? 105.034 12.790 -36.117 1.00 39.74 198 SER A CA 1
ATOM 1433 C C . SER A 1 200 ? 105.877 13.571 -35.095 1.00 41.87 198 SER A C 1
ATOM 1434 O O . SER A 1 200 ? 106.248 14.741 -35.345 1.00 41.52 198 SER A O 1
ATOM 1437 N N . ARG A 1 201 ? 106.184 12.937 -33.956 1.00 42.88 199 ARG A N 1
ATOM 1438 C CA . ARG A 1 201 ? 106.927 13.589 -32.882 1.00 43.48 199 ARG A CA 1
ATOM 1439 C C . ARG A 1 201 ? 108.253 12.902 -32.592 1.00 43.63 199 ARG A C 1
ATOM 1440 O O . ARG A 1 201 ? 108.850 13.117 -31.560 1.00 43.76 199 ARG A O 1
ATOM 1448 N N . VAL A 1 202 ? 108.732 12.067 -33.486 1.00 43.71 200 VAL A N 1
ATOM 1449 C CA . VAL A 1 202 ? 109.954 11.322 -33.212 1.00 44.49 200 VAL A CA 1
ATOM 1450 C C . VAL A 1 202 ? 110.873 11.515 -34.387 1.00 45.74 200 VAL A C 1
ATOM 1451 O O . VAL A 1 202 ? 110.477 11.242 -35.531 1.00 45.03 200 VAL A O 1
ATOM 1455 N N . GLU A 1 203 ? 112.087 11.979 -34.082 1.00 47.41 201 GLU A N 1
ATOM 1456 C CA . GLU A 1 203 ? 113.130 12.202 -35.076 1.00 48.28 201 GLU A CA 1
ATOM 1457 C C . GLU A 1 203 ? 114.334 11.281 -34.883 1.00 48.52 201 GLU A C 1
ATOM 1458 O O . GLU A 1 203 ? 115.213 11.237 -35.743 1.00 50.41 201 GLU A O 1
ATOM 1464 N N . ALA A 1 204 ? 114.377 10.537 -33.785 1.00 47.46 202 ALA A N 1
ATOM 1465 C CA . ALA A 1 204 ? 115.366 9.484 -33.604 1.00 46.83 202 ALA A CA 1
ATOM 1466 C C . ALA A 1 204 ? 114.966 8.214 -34.355 1.00 46.58 202 ALA A C 1
ATOM 1467 O O . ALA A 1 204 ? 113.830 8.072 -34.827 1.00 48.48 202 ALA A O 1
ATOM 1469 N N . GLY A 1 205 ? 115.896 7.273 -34.441 1.00 45.26 203 GLY A N 1
ATOM 1470 C CA . GLY A 1 205 ? 115.651 6.008 -35.076 1.00 44.04 203 GLY A CA 1
ATOM 1471 C C . GLY A 1 205 ? 114.999 4.967 -34.217 1.00 42.84 203 GLY A C 1
ATOM 1472 O O . GLY A 1 205 ? 114.790 3.844 -34.673 1.00 42.44 203 GLY A O 1
ATOM 1473 N N . GLN A 1 206 ? 114.740 5.303 -32.949 1.00 42.30 204 GLN A N 1
ATOM 1474 C CA . GLN A 1 206 ? 113.920 4.453 -32.053 1.00 40.80 204 GLN A CA 1
ATOM 1475 C C . GLN A 1 206 ? 113.134 5.298 -31.059 1.00 38.30 204 GLN A C 1
ATOM 1476 O O . GLN A 1 206 ? 113.417 6.502 -30.872 1.00 37.01 204 GLN A O 1
ATOM 1482 N N . ALA A 1 207 ? 112.129 4.643 -30.469 1.00 36.34 205 ALA A N 1
ATOM 1483 C CA . ALA A 1 207 ? 111.246 5.282 -29.485 1.00 34.85 205 ALA A CA 1
ATOM 1484 C C . ALA A 1 207 ? 110.867 4.303 -28.384 1.00 32.65 205 ALA A C 1
ATOM 1485 O O . ALA A 1 207 ? 110.797 3.096 -28.613 1.00 31.50 205 ALA A O 1
ATOM 1487 N N . VAL A 1 208 ? 110.612 4.849 -27.183 1.00 31.79 206 VAL A N 1
ATOM 1488 C CA . VAL A 1 208 ? 110.082 4.073 -26.030 1.00 31.03 206 VAL A CA 1
ATOM 1489 C C . VAL A 1 208 ? 108.826 4.799 -25.415 1.00 28.90 206 VAL A C 1
ATOM 1490 O O . VAL A 1 208 ? 108.837 6.009 -25.152 1.00 29.70 206 VAL A O 1
ATOM 1494 N N . LEU A 1 209 ? 107.747 4.045 -25.275 1.00 27.75 207 LEU A N 1
ATOM 1495 C CA . LEU A 1 209 ? 106.538 4.614 -24.752 1.00 28.35 207 LEU A CA 1
ATOM 1496 C C . LEU A 1 209 ? 106.396 4.227 -23.265 1.00 28.18 207 LEU A C 1
ATOM 1497 O O . LEU A 1 209 ? 106.395 3.049 -22.908 1.00 29.22 207 LEU A O 1
ATOM 1502 N N . VAL A 1 210 ? 106.304 5.252 -22.443 1.00 27.58 208 VAL A N 1
ATOM 1503 C CA . VAL A 1 210 ? 105.942 5.103 -21.022 1.00 27.48 208 VAL A CA 1
ATOM 1504 C C . VAL A 1 210 ? 104.580 5.775 -20.729 1.00 25.31 208 VAL A C 1
ATOM 1505 O O . VAL A 1 210 ? 104.440 6.999 -20.717 1.00 24.77 208 VAL A O 1
ATOM 1509 N N . PRO A 1 211 ? 103.584 4.949 -20.478 1.00 24.20 209 PRO A N 1
ATOM 1510 C CA . PRO A 1 211 ? 102.322 5.383 -19.950 1.00 25.42 209 PRO A CA 1
ATOM 1511 C C . PRO A 1 211 ? 102.408 5.998 -18.555 1.00 24.39 209 PRO A C 1
ATOM 1512 O O . PRO A 1 211 ? 102.860 5.317 -17.582 1.00 26.10 209 PRO A O 1
ATOM 1516 N N . PHE A 1 212 ? 102.045 7.281 -18.464 1.00 25.45 210 PHE A N 1
ATOM 1517 C CA . PHE A 1 212 ? 102.009 8.020 -17.150 1.00 26.34 210 PHE A CA 1
ATOM 1518 C C . PHE A 1 212 ? 100.670 7.717 -16.467 1.00 26.33 210 PHE A C 1
ATOM 1519 O O . PHE A 1 212 ? 99.833 8.572 -16.343 1.00 25.62 210 PHE A O 1
ATOM 1527 N N . LEU A 1 213 ? 100.500 6.454 -16.103 1.00 27.52 211 LEU A N 1
ATOM 1528 C CA . LEU A 1 213 ? 99.260 5.886 -15.563 1.00 28.82 211 LEU A CA 1
ATOM 1529 C C . LEU A 1 213 ? 99.598 5.039 -14.334 1.00 28.98 211 LEU A C 1
ATOM 1530 O O . LEU A 1 213 ? 100.655 4.387 -14.280 1.00 27.65 211 LEU A O 1
ATOM 1535 N N . THR A 1 214 ? 98.681 4.987 -13.359 1.00 29.79 212 THR A N 1
ATOM 1536 C CA . THR A 1 214 ? 98.868 4.041 -12.260 1.00 30.20 212 THR A CA 1
ATOM 1537 C C . THR A 1 214 ? 98.715 2.637 -12.766 1.00 30.81 212 THR A C 1
ATOM 1538 O O . THR A 1 214 ? 99.411 1.727 -12.309 1.00 32.22 212 THR A O 1
ATOM 1542 N N . HIS A 1 215 ? 97.783 2.451 -13.690 1.00 31.83 213 HIS A N 1
ATOM 1543 C CA . HIS A 1 215 ? 97.473 1.121 -14.223 1.00 32.29 213 HIS A CA 1
ATOM 1544 C C . HIS A 1 215 ? 96.941 1.247 -15.619 1.00 35.07 213 HIS A C 1
ATOM 1545 O O . HIS A 1 215 ? 96.675 2.345 -16.114 1.00 34.80 213 HIS A O 1
ATOM 1552 N N . LEU A 1 216 ? 96.755 0.084 -16.237 1.00 38.35 214 LEU A N 1
ATOM 1553 C CA . LEU A 1 216 ? 96.152 0.015 -17.550 1.00 40.40 214 LEU A CA 1
ATOM 1554 C C . LEU A 1 216 ? 95.133 -1.114 -17.581 1.00 41.64 214 LEU A C 1
ATOM 1555 O O . LEU A 1 216 ? 95.494 -2.299 -17.603 1.00 40.91 214 LEU A O 1
ATOM 1560 N N . GLY A 1 217 ? 93.861 -0.730 -17.541 1.00 43.06 215 GLY A N 1
ATOM 1561 C CA . GLY A 1 217 ? 92.783 -1.686 -17.660 1.00 44.24 215 GLY A CA 1
ATOM 1562 C C . GLY A 1 217 ? 92.764 -2.301 -19.038 1.00 45.35 215 GLY A C 1
ATOM 1563 O O . GLY A 1 217 ? 93.482 -1.870 -19.935 1.00 45.20 215 GLY A O 1
ATOM 1564 N N . LYS A 1 218 ? 91.921 -3.310 -19.202 1.00 46.94 216 LYS A N 1
ATOM 1565 C CA . LYS A 1 218 ? 91.890 -4.100 -20.431 1.00 47.26 216 LYS A CA 1
ATOM 1566 C C . LYS A 1 218 ? 91.228 -3.313 -21.557 1.00 46.81 216 LYS A C 1
ATOM 1567 O O . LYS A 1 218 ? 91.623 -3.444 -22.725 1.00 46.37 216 LYS A O 1
ATOM 1573 N N . HIS A 1 219 ? 90.241 -2.495 -21.214 1.00 45.66 217 HIS A N 1
ATOM 1574 C CA . HIS A 1 219 ? 89.660 -1.583 -22.182 1.00 45.31 217 HIS A CA 1
ATOM 1575 C C . HIS A 1 219 ? 90.736 -0.652 -22.715 1.00 45.01 217 HIS A C 1
ATOM 1576 O O . HIS A 1 219 ? 91.011 -0.668 -23.922 1.00 45.00 217 HIS A O 1
ATOM 1583 N N . ALA A 1 220 ? 91.322 0.165 -21.825 1.00 43.88 218 ALA A N 1
ATOM 1584 C CA . ALA A 1 220 ? 92.384 1.130 -22.194 1.00 42.40 218 ALA A CA 1
ATOM 1585 C C . ALA A 1 220 ? 93.583 0.494 -22.867 1.00 41.25 218 ALA A C 1
ATOM 1586 O O . ALA A 1 220 ? 94.261 1.161 -23.659 1.00 40.91 218 ALA A O 1
ATOM 1588 N N . ALA A 1 221 ? 93.860 -0.764 -22.561 1.00 40.03 219 ALA A N 1
ATOM 1589 C CA . ALA A 1 221 ? 94.957 -1.472 -23.202 1.00 40.13 219 ALA A CA 1
ATOM 1590 C C . ALA A 1 221 ? 94.689 -1.830 -24.682 1.00 40.42 219 ALA A C 1
ATOM 1591 O O . ALA A 1 221 ? 95.597 -1.702 -25.522 1.00 38.52 219 ALA A O 1
ATOM 1593 N N . GLU A 1 222 ? 93.462 -2.286 -24.978 1.00 39.54 220 GLU A N 1
ATOM 1594 C CA . GLU A 1 222 ? 92.983 -2.478 -26.352 1.00 39.76 220 GLU A CA 1
ATOM 1595 C C . GLU A 1 222 ? 92.981 -1.187 -27.173 1.00 39.23 220 GLU A C 1
ATOM 1596 O O . GLU A 1 222 ? 93.393 -1.213 -28.335 1.00 38.92 220 GLU A O 1
ATOM 1602 N N . ARG A 1 223 ? 92.586 -0.092 -26.558 1.00 38.51 221 ARG A N 1
ATOM 1603 C CA . ARG A 1 223 ? 92.588 1.234 -27.196 1.00 39.13 221 ARG A CA 1
ATOM 1604 C C . ARG A 1 223 ? 94.005 1.771 -27.500 1.00 38.14 221 ARG A C 1
ATOM 1605 O O . ARG A 1 223 ? 94.211 2.525 -28.458 1.00 36.82 221 ARG A O 1
ATOM 1613 N N . LEU A 1 224 ? 94.962 1.383 -26.675 1.00 37.93 222 LEU A N 1
ATOM 1614 C CA . LEU A 1 224 ? 96.361 1.750 -26.860 1.00 37.64 222 LEU A CA 1
ATOM 1615 C C . LEU A 1 224 ? 96.916 0.926 -28.006 1.00 37.27 222 LEU A C 1
ATOM 1616 O O . LEU A 1 224 ? 97.545 1.477 -28.891 1.00 37.13 222 LEU A O 1
ATOM 1621 N N . GLN A 1 225 ? 96.619 -0.375 -28.016 1.00 36.71 223 GLN A N 1
ATOM 1622 C CA . GLN A 1 225 ? 96.951 -1.221 -29.145 1.00 36.49 223 GLN A CA 1
ATOM 1623 C C . GLN A 1 225 ? 96.335 -0.746 -30.469 1.00 35.14 223 GLN A C 1
ATOM 1624 O O . GLN A 1 225 ? 97.023 -0.713 -31.448 1.00 33.67 223 GLN A O 1
ATOM 1630 N N . GLN A 1 226 ? 95.081 -0.331 -30.380 1.00 34.58 224 GLN A N 1
ATOM 1631 C CA . GLN A 1 226 ? 94.334 0.243 -31.505 1.00 33.67 224 GLN A CA 1
ATOM 1632 C C . GLN A 1 226 ? 95.019 1.483 -32.069 1.00 32.73 224 GLN A C 1
ATOM 1633 O O . GLN A 1 226 ? 95.109 1.660 -33.281 1.00 33.27 224 GLN A O 1
ATOM 1639 N N . ALA A 1 227 ? 95.489 2.337 -31.180 1.00 31.78 225 ALA A N 1
ATOM 1640 C CA . ALA A 1 227 ? 96.114 3.615 -31.601 1.00 30.16 225 ALA A CA 1
ATOM 1641 C C . ALA A 1 227 ? 97.454 3.352 -32.297 1.00 28.49 225 ALA A C 1
ATOM 1642 O O . ALA A 1 227 ? 97.861 4.050 -33.240 1.00 26.72 225 ALA A O 1
ATOM 1644 N N . LEU A 1 228 ? 98.168 2.392 -31.752 1.00 28.33 226 LEU A N 1
ATOM 1645 C CA . LEU A 1 228 ? 99.464 1.977 -32.274 1.00 30.44 226 LEU A CA 1
ATOM 1646 C C . LEU A 1 228 ? 99.335 1.364 -33.700 1.00 30.35 226 LEU A C 1
ATOM 1647 O O . LEU A 1 228 ? 100.246 1.466 -34.508 1.00 30.61 226 LEU A O 1
ATOM 1652 N N . ALA A 1 229 ? 98.225 0.692 -33.969 1.00 31.06 227 ALA A N 1
ATOM 1653 C CA . ALA A 1 229 ? 97.913 0.130 -35.312 1.00 31.94 227 ALA A CA 1
ATOM 1654 C C . ALA A 1 229 ? 97.625 1.203 -36.324 1.00 32.35 227 ALA A C 1
ATOM 1655 O O . ALA A 1 229 ? 98.026 1.105 -37.467 1.00 34.29 227 ALA A O 1
ATOM 1657 N N . GLN A 1 230 ? 96.904 2.225 -35.901 1.00 32.39 228 GLN A N 1
ATOM 1658 C CA . GLN A 1 230 ? 96.666 3.399 -36.704 1.00 32.80 228 GLN A CA 1
ATOM 1659 C C . GLN A 1 230 ? 97.937 4.159 -36.972 1.00 32.28 228 GLN A C 1
ATOM 1660 O O . GLN A 1 230 ? 98.136 4.539 -38.097 1.00 33.37 228 GLN A O 1
ATOM 1666 N N . ALA A 1 231 ? 98.773 4.418 -35.960 1.00 30.48 229 ALA A N 1
ATOM 1667 C CA . ALA A 1 231 ? 100.066 5.041 -36.217 1.00 30.66 229 ALA A CA 1
ATOM 1668 C C . ALA A 1 231 ? 100.867 4.238 -37.258 1.00 30.19 229 ALA A C 1
ATOM 1669 O O . ALA A 1 231 ? 101.481 4.803 -38.169 1.00 29.66 229 ALA A O 1
ATOM 1671 N N . ALA A 1 232 ? 100.901 2.922 -37.102 1.00 31.03 230 ALA A N 1
ATOM 1672 C CA . ALA A 1 232 ? 101.730 2.090 -37.999 1.00 32.48 230 ALA A CA 1
ATOM 1673 C C . ALA A 1 232 ? 101.273 2.182 -39.487 1.00 33.11 230 ALA A C 1
ATOM 1674 O O . ALA A 1 232 ? 102.122 2.214 -40.402 1.00 33.23 230 ALA A O 1
ATOM 1676 N N . GLU A 1 233 ? 99.958 2.293 -39.744 1.00 33.49 231 GLU A N 1
ATOM 1677 C CA . GLU A 1 233 ? 99.457 2.497 -41.131 1.00 33.63 231 GLU A CA 1
ATOM 1678 C C . GLU A 1 233 ? 99.703 3.865 -41.671 1.00 33.60 231 GLU A C 1
ATOM 1679 O O . GLU A 1 233 ? 100.003 4.016 -42.844 1.00 35.44 231 GLU A O 1
ATOM 1685 N N . ARG A 1 234 ? 99.436 4.882 -40.869 1.00 33.11 232 ARG A N 1
ATOM 1686 C CA . ARG A 1 234 ? 99.581 6.244 -41.286 1.00 33.58 232 ARG A CA 1
ATOM 1687 C C . ARG A 1 234 ? 101.030 6.566 -41.506 1.00 33.15 232 ARG A C 1
ATOM 1688 O O . ARG A 1 234 ? 101.339 7.507 -42.224 1.00 34.83 232 ARG A O 1
ATOM 1696 N N . PHE A 1 235 ? 101.921 5.793 -40.889 1.00 32.73 233 PHE A N 1
ATOM 1697 C CA . PHE A 1 235 ? 103.365 6.119 -40.832 1.00 31.62 233 PHE A CA 1
ATOM 1698 C C . PHE A 1 235 ? 104.108 4.832 -41.025 1.00 30.81 233 PHE A C 1
ATOM 1699 O O . PHE A 1 235 ? 104.763 4.331 -40.091 1.00 32.60 233 PHE A O 1
ATOM 1707 N N . PRO A 1 236 ? 104.037 4.259 -42.249 1.00 30.80 234 PRO A N 1
ATOM 1708 C CA . PRO A 1 236 ? 104.649 2.972 -42.517 1.00 30.64 234 PRO A CA 1
ATOM 1709 C C . PRO A 1 236 ? 106.175 3.041 -42.313 1.00 30.36 234 PRO A C 1
ATOM 1710 O O . PRO A 1 236 ? 106.787 2.045 -42.045 1.00 29.07 234 PRO A O 1
ATOM 1714 N N . GLN A 1 237 ? 106.737 4.232 -42.403 1.00 31.63 235 GLN A N 1
ATOM 1715 C CA . GLN A 1 237 ? 108.169 4.458 -42.152 1.00 33.94 235 GLN A CA 1
ATOM 1716 C C . GLN A 1 237 ? 108.573 4.650 -40.662 1.00 35.59 235 GLN A C 1
ATOM 1717 O O . GLN A 1 237 ? 109.758 4.899 -40.363 1.00 36.80 235 GLN A O 1
ATOM 1723 N N . ALA A 1 238 ? 107.604 4.560 -39.738 1.00 35.71 236 ALA A N 1
ATOM 1724 C CA . ALA A 1 238 ? 107.885 4.793 -38.282 1.00 35.56 236 ALA A CA 1
ATOM 1725 C C . ALA A 1 238 ? 109.022 3.880 -37.795 1.00 35.66 236 ALA A C 1
ATOM 1726 O O . ALA A 1 238 ? 109.099 2.735 -38.235 1.00 35.58 236 ALA A O 1
ATOM 1728 N N . PRO A 1 239 ? 109.887 4.356 -36.843 1.00 36.02 237 PRO A N 1
ATOM 1729 C CA . PRO A 1 239 ? 110.916 3.486 -36.241 1.00 36.21 237 PRO A CA 1
ATOM 1730 C C . PRO A 1 239 ? 110.344 2.499 -35.247 1.00 36.96 237 PRO A C 1
ATOM 1731 O O . PRO A 1 239 ? 109.151 2.586 -34.906 1.00 36.75 237 PRO A O 1
ATOM 1735 N N . PRO A 1 240 ? 111.176 1.569 -34.746 1.00 36.75 238 PRO A N 1
ATOM 1736 C CA . PRO A 1 240 ? 110.652 0.585 -33.799 1.00 36.38 238 PRO A CA 1
ATOM 1737 C C . PRO A 1 240 ? 110.244 1.264 -32.459 1.00 35.70 238 PRO A C 1
ATOM 1738 O O . PRO A 1 240 ? 110.908 2.170 -32.001 1.00 35.15 238 PRO A O 1
ATOM 1742 N N . LEU A 1 241 ? 109.113 0.844 -31.906 1.00 36.37 239 LEU A N 1
ATOM 1743 C CA . LEU A 1 241 ? 108.589 1.389 -30.631 1.00 35.35 239 LEU A CA 1
ATOM 1744 C C . LEU A 1 241 ? 108.644 0.307 -29.576 1.00 34.65 239 LEU A C 1
ATOM 1745 O O . LEU A 1 241 ? 107.969 -0.714 -29.712 1.00 34.12 239 LEU A O 1
ATOM 1750 N N . HIS A 1 242 ? 109.391 0.549 -28.511 1.00 34.56 240 HIS A N 1
ATOM 1751 C CA . HIS A 1 242 ? 109.273 -0.314 -27.335 1.00 34.96 240 HIS A CA 1
ATOM 1752 C C . HIS A 1 242 ? 108.204 0.221 -26.342 1.00 34.02 240 HIS A C 1
ATOM 1753 O O . HIS A 1 242 ? 108.245 1.366 -25.894 1.00 34.08 240 HIS A O 1
ATOM 1760 N N . VAL A 1 243 ? 107.249 -0.635 -26.012 1.00 34.66 241 VAL A N 1
ATOM 1761 C CA . VAL A 1 243 ? 106.177 -0.255 -25.118 1.00 34.25 241 VAL A CA 1
ATOM 1762 C C . VAL A 1 243 ? 106.329 -0.813 -23.686 1.00 34.99 241 VAL A C 1
ATOM 1763 O O . VAL A 1 243 ? 106.337 -2.037 -23.444 1.00 34.10 241 VAL A O 1
ATOM 1767 N N . GLY A 1 244 ? 106.432 0.148 -22.765 1.00 34.34 242 GLY A N 1
ATOM 1768 C CA . GLY A 1 244 ? 106.571 -0.102 -21.328 1.00 34.27 242 GLY A CA 1
ATOM 1769 C C . GLY A 1 244 ? 105.180 -0.165 -20.731 1.00 34.16 242 GLY A C 1
ATOM 1770 O O . GLY A 1 244 ? 104.184 0.294 -21.328 1.00 33.04 242 GLY A O 1
ATOM 1771 N N . GLY A 1 245 ? 105.127 -0.805 -19.575 1.00 33.68 243 GLY A N 1
ATOM 1772 C CA . GLY A 1 245 ? 103.957 -0.800 -18.730 1.00 33.72 243 GLY A CA 1
ATOM 1773 C C . GLY A 1 245 ? 103.886 0.541 -18.039 1.00 33.19 243 GLY A C 1
ATOM 1774 O O . GLY A 1 245 ? 104.821 1.323 -18.116 1.00 32.82 243 GLY A O 1
ATOM 1775 N N . PRO A 1 246 ? 102.770 0.788 -17.350 1.00 33.02 244 PRO A N 1
ATOM 1776 C CA . PRO A 1 246 ? 102.444 2.005 -16.639 1.00 33.08 244 PRO A CA 1
ATOM 1777 C C . PRO A 1 246 ? 103.445 2.261 -15.586 1.00 32.99 244 PRO A C 1
ATOM 1778 O O . PRO A 1 246 ? 103.870 1.321 -14.918 1.00 33.69 244 PRO A O 1
ATOM 1782 N N . VAL A 1 247 ? 103.834 3.515 -15.437 1.00 32.93 245 VAL A N 1
ATOM 1783 C CA . VAL A 1 247 ? 104.914 3.866 -14.560 1.00 34.15 245 VAL A CA 1
ATOM 1784 C C . VAL A 1 247 ? 104.536 3.556 -13.110 1.00 35.43 245 VAL A C 1
ATOM 1785 O O . VAL A 1 247 ? 105.404 3.202 -12.291 1.00 34.92 245 VAL A O 1
ATOM 1789 N N . GLY A 1 248 ? 103.232 3.631 -12.837 1.00 37.19 246 GLY A N 1
ATOM 1790 C CA . GLY A 1 248 ? 102.682 3.401 -11.502 1.00 38.49 246 GLY A CA 1
ATOM 1791 C C . GLY A 1 248 ? 103.042 2.032 -10.981 1.00 39.90 246 GLY A C 1
ATOM 1792 O O . GLY A 1 248 ? 102.963 1.810 -9.795 1.00 42.07 246 GLY A O 1
ATOM 1793 N N . GLU A 1 249 ? 103.429 1.107 -11.856 1.00 41.08 247 GLU A N 1
ATOM 1794 C CA . GLU A 1 249 ? 103.719 -0.233 -11.420 1.00 41.27 247 GLU A CA 1
ATOM 1795 C C . GLU A 1 249 ? 105.237 -0.448 -11.192 1.00 40.80 247 GLU A C 1
ATOM 1796 O O . GLU A 1 249 ? 105.663 -1.523 -10.780 1.00 40.76 247 GLU A O 1
ATOM 1802 N N . HIS A 1 250 ? 106.047 0.582 -11.383 1.00 39.52 248 HIS A N 1
ATOM 1803 C CA . HIS A 1 250 ? 107.471 0.461 -11.237 1.00 39.77 248 HIS A CA 1
ATOM 1804 C C . HIS A 1 250 ? 107.946 0.594 -9.745 1.00 39.77 248 HIS A C 1
ATOM 1805 O O . HIS A 1 250 ? 107.516 1.468 -9.034 1.00 39.21 248 HIS A O 1
ATOM 1812 N N . PRO A 1 251 ? 108.914 -0.226 -9.304 1.00 40.22 249 PRO A N 1
ATOM 1813 C CA . PRO A 1 251 ? 109.268 -0.142 -7.865 1.00 39.89 249 PRO A CA 1
ATOM 1814 C C . PRO A 1 251 ? 109.795 1.218 -7.453 1.00 39.86 249 PRO A C 1
ATOM 1815 O O . PRO A 1 251 ? 109.824 1.544 -6.269 1.00 40.00 249 PRO A O 1
ATOM 1819 N N . ALA A 1 252 ? 110.223 2.008 -8.426 1.00 38.91 250 ALA A N 1
ATOM 1820 C CA . ALA A 1 252 ? 110.793 3.314 -8.130 1.00 38.24 250 ALA A CA 1
ATOM 1821 C C . ALA A 1 252 ? 109.755 4.267 -7.570 1.00 37.38 250 ALA A C 1
ATOM 1822 O O . ALA A 1 252 ? 110.117 5.245 -6.945 1.00 36.94 250 ALA A O 1
ATOM 1824 N N . VAL A 1 253 ? 108.465 3.985 -7.759 1.00 36.77 251 VAL A N 1
ATOM 1825 C CA . VAL A 1 253 ? 107.444 4.919 -7.230 1.00 36.39 251 VAL A CA 1
ATOM 1826 C C . VAL A 1 253 ? 107.421 4.964 -5.711 1.00 34.85 251 VAL A C 1
ATOM 1827 O O . VAL A 1 253 ? 107.048 5.983 -5.161 1.00 32.97 251 VAL A O 1
ATOM 1831 N N . ALA A 1 254 ? 107.879 3.901 -5.053 1.00 34.08 252 ALA A N 1
ATOM 1832 C CA . ALA A 1 254 ? 107.886 3.872 -3.568 1.00 34.00 252 ALA A CA 1
ATOM 1833 C C . ALA A 1 254 ? 108.781 4.942 -3.012 1.00 33.91 252 ALA A C 1
ATOM 1834 O O . ALA A 1 254 ? 108.450 5.605 -2.023 1.00 33.50 252 ALA A O 1
ATOM 1836 N N . GLU A 1 255 ? 109.925 5.146 -3.666 1.00 33.70 253 GLU A N 1
ATOM 1837 C CA . GLU A 1 255 ? 110.835 6.211 -3.245 1.00 32.63 253 GLU A CA 1
ATOM 1838 C C . GLU A 1 255 ? 110.272 7.586 -3.438 1.00 31.07 253 GLU A C 1
ATOM 1839 O O . GLU A 1 255 ? 110.581 8.490 -2.656 1.00 29.50 253 GLU A O 1
ATOM 1845 N N . VAL A 1 256 ? 109.441 7.785 -4.455 1.00 29.50 254 VAL A N 1
ATOM 1846 C CA . VAL A 1 256 ? 108.806 9.093 -4.639 1.00 29.68 254 VAL A CA 1
ATOM 1847 C C . VAL A 1 256 ? 107.769 9.384 -3.542 1.00 28.44 254 VAL A C 1
ATOM 1848 O O . VAL A 1 256 ? 107.684 10.490 -3.023 1.00 28.53 254 VAL A O 1
ATOM 1852 N N . VAL A 1 257 ? 106.959 8.390 -3.236 1.00 30.09 255 VAL A N 1
ATOM 1853 C CA . VAL A 1 257 ? 105.968 8.474 -2.142 1.00 30.56 255 VAL A CA 1
ATOM 1854 C C . VAL A 1 257 ? 106.620 8.876 -0.823 1.00 29.97 255 VAL A C 1
ATOM 1855 O O . VAL A 1 257 ? 106.126 9.769 -0.124 1.00 31.11 255 VAL A O 1
ATOM 1859 N N . LEU A 1 258 ? 107.733 8.223 -0.509 1.00 31.48 256 LEU A N 1
ATOM 1860 C CA . LEU A 1 258 ? 108.552 8.548 0.692 1.00 31.95 256 LEU A CA 1
ATOM 1861 C C . LEU A 1 258 ? 109.038 9.996 0.714 1.00 32.44 256 LEU A C 1
ATOM 1862 O O . LEU A 1 258 ? 108.924 10.698 1.742 1.00 33.37 256 LEU A O 1
ATOM 1867 N N . ALA A 1 259 ? 109.515 10.471 -0.444 1.00 33.04 257 ALA A N 1
ATOM 1868 C CA . ALA A 1 259 ? 109.954 11.848 -0.600 1.00 31.88 257 ALA A CA 1
ATOM 1869 C C . ALA A 1 259 ? 108.829 12.803 -0.426 1.00 31.73 257 ALA A C 1
ATOM 1870 O O . ALA A 1 259 ? 108.985 13.835 0.234 1.00 32.11 257 ALA A O 1
ATOM 1872 N N . LEU A 1 260 ? 107.668 12.491 -0.979 1.00 31.12 258 LEU A N 1
ATOM 1873 C CA . LEU A 1 260 ? 106.475 13.299 -0.757 1.00 31.96 258 LEU A CA 1
ATOM 1874 C C . LEU A 1 260 ? 106.021 13.353 0.698 1.00 32.22 258 LEU A C 1
ATOM 1875 O O . LEU A 1 260 ? 105.655 14.391 1.207 1.00 32.76 258 LEU A O 1
ATOM 1880 N N . ALA A 1 261 ? 105.974 12.208 1.341 1.00 33.41 259 ALA A N 1
ATOM 1881 C CA . ALA A 1 261 ? 105.636 12.131 2.775 1.00 35.45 259 ALA A CA 1
ATOM 1882 C C . ALA A 1 261 ? 106.559 12.987 3.637 1.00 37.40 259 ALA A C 1
ATOM 1883 O O . ALA A 1 261 ? 106.108 13.641 4.572 1.00 39.32 259 ALA A O 1
ATOM 1885 N N . ALA A 1 262 ? 107.845 13.011 3.298 1.00 39.40 260 ALA A N 1
ATOM 1886 C CA . ALA A 1 262 ? 108.844 13.698 4.090 1.00 41.22 260 ALA A CA 1
ATOM 1887 C C . ALA A 1 262 ? 108.775 15.214 3.913 1.00 43.00 260 ALA A C 1
ATOM 1888 O O . ALA A 1 262 ? 108.856 15.932 4.889 1.00 42.56 260 ALA A O 1
ATOM 1890 N N . GLU A 1 263 ? 108.634 15.692 2.679 1.00 45.56 261 GLU A N 1
ATOM 1891 C CA . GLU A 1 263 ? 108.510 17.148 2.405 1.00 48.28 261 GLU A CA 1
ATOM 1892 C C . GLU A 1 263 ? 107.539 17.824 3.329 1.00 49.82 261 GLU A C 1
ATOM 1893 O O . GLU A 1 263 ? 106.394 17.469 3.364 1.00 49.93 261 GLU A O 1
ATOM 1899 N N . GLY A 1 264 ? 107.985 18.823 4.066 1.00 52.46 262 GLY A N 1
ATOM 1900 C CA . GLY A 1 264 ? 107.072 19.628 4.842 1.00 54.02 262 GLY A CA 1
ATOM 1901 C C . GLY A 1 264 ? 106.757 19.081 6.212 1.00 55.77 262 GLY A C 1
ATOM 1902 O O . GLY A 1 264 ? 106.049 19.750 6.958 1.00 56.09 262 GLY A O 1
ATOM 1903 N N . ARG A 1 265 ? 107.250 17.895 6.596 1.00 57.98 263 ARG A N 1
ATOM 1904 C CA . ARG A 1 265 ? 107.009 17.512 7.990 1.00 59.50 263 ARG A CA 1
ATOM 1905 C C . ARG A 1 265 ? 107.776 18.507 8.879 1.00 61.05 263 ARG A C 1
ATOM 1906 O O . ARG A 1 265 ? 108.989 18.356 9.096 1.00 62.39 263 ARG A O 1
ATOM 1914 N N . GLU A 1 266 ? 107.039 19.596 9.280 1.00 61.73 264 GLU A N 1
ATOM 1915 C CA . GLU A 1 266 ? 107.366 20.827 10.104 0.50 61.17 264 GLU A CA 1
ATOM 1916 C C . GLU A 1 266 ? 108.177 20.467 11.303 0.0000 68.70 264 GLU A C 1
ATOM 1917 O O . GLU A 1 266 ? 108.926 21.264 11.860 0.50 50.38 264 GLU A O 1
ATOM 1923 N N . ASP A 1 267 ? 107.997 19.254 11.640 0.0000 69.42 265 ASP A N 1
ATOM 1924 C CA . ASP A 1 267 ? 108.660 18.697 12.493 0.50 54.63 265 ASP A CA 1
ATOM 1925 C C . ASP A 1 267 ? 109.071 17.232 12.475 0.50 54.82 265 ASP A C 1
ATOM 1926 O O . ASP A 1 267 ? 108.658 16.475 11.608 0.50 54.71 265 ASP A O 1
ATOM 1931 N N . GLU A 1 268 ? 109.892 16.834 13.438 0.50 54.94 266 GLU A N 1
ATOM 1932 C CA . GLU A 1 268 ? 110.335 15.456 13.514 0.50 54.61 266 GLU A CA 1
ATOM 1933 C C . GLU A 1 268 ? 109.905 14.832 14.830 0.50 54.38 266 GLU A C 1
ATOM 1934 O O . GLU A 1 268 ? 110.482 13.845 15.252 0.50 54.72 266 GLU A O 1
ATOM 1940 N N . ARG A 1 269 ? 108.895 15.402 15.475 0.50 54.22 267 ARG A N 1
ATOM 1941 C CA . ARG A 1 269 ? 108.459 14.917 16.792 1.00 54.01 267 ARG A CA 1
ATOM 1942 C C . ARG A 1 269 ? 107.792 13.502 16.711 1.00 54.38 267 ARG A C 1
ATOM 1943 O O . ARG A 1 269 ? 108.312 12.520 17.283 1.00 55.90 267 ARG A O 1
ATOM 1951 N N . GLY A 1 270 ? 106.659 13.401 16.006 1.00 52.80 268 GLY A N 1
ATOM 1952 C CA . GLY A 1 270 ? 105.878 12.146 15.910 1.00 50.85 268 GLY A CA 1
ATOM 1953 C C . GLY A 1 270 ? 104.641 12.211 16.782 1.00 49.54 268 GLY A C 1
ATOM 1954 O O . GLY A 1 270 ? 104.375 13.248 17.397 1.00 50.14 268 GLY A O 1
ATOM 1955 N N . GLY A 1 271 ? 103.883 11.116 16.854 1.00 47.49 269 GLY A N 1
ATOM 1956 C CA . GLY A 1 271 ? 102.639 11.087 17.633 1.00 45.79 269 GLY A CA 1
ATOM 1957 C C . GLY A 1 271 ? 102.562 10.018 18.699 1.00 43.41 269 GLY A C 1
ATOM 1958 O O . GLY A 1 271 ? 103.543 9.428 19.056 1.00 42.74 269 GLY A O 1
ATOM 1959 N N . ASP A 1 272 ? 101.362 9.759 19.131 1.00 42.27 270 ASP A N 1
ATOM 1960 C CA . ASP A 1 272 ? 101.070 8.774 20.145 1.00 42.16 270 ASP A CA 1
ATOM 1961 C C . ASP A 1 272 ? 100.064 7.745 19.645 1.00 40.42 270 ASP A C 1
ATOM 1962 O O . ASP A 1 272 ? 99.639 7.848 18.488 1.00 39.01 270 ASP A O 1
ATOM 1967 N N . ILE A 1 273 ? 99.682 6.756 20.444 1.00 39.47 271 ILE A N 1
ATOM 1968 C CA . ILE A 1 273 ? 98.670 5.782 20.045 1.00 39.28 271 ILE A CA 1
ATOM 1969 C C . ILE A 1 273 ? 97.322 6.426 20.212 1.00 37.08 271 ILE A C 1
ATOM 1970 O O . ILE A 1 273 ? 97.069 7.134 21.178 1.00 36.26 271 ILE A O 1
ATOM 1975 N N . ASP A 1 274 ? 96.455 6.224 19.242 1.00 35.39 272 ASP A N 1
ATOM 1976 C CA . ASP A 1 274 ? 95.084 6.683 19.380 1.00 34.40 272 ASP A CA 1
ATOM 1977 C C . ASP A 1 274 ? 94.362 5.659 20.270 1.00 33.44 272 ASP A C 1
ATOM 1978 O O . ASP A 1 274 ? 94.299 4.486 19.898 1.00 31.12 272 ASP A O 1
ATOM 1983 N N . GLN A 1 275 ? 93.804 6.094 21.405 1.00 32.52 273 GLN A N 1
ATOM 1984 C CA . GLN A 1 275 ? 93.293 5.158 22.428 1.00 31.78 273 GLN A CA 1
ATOM 1985 C C . GLN A 1 275 ? 92.013 4.499 22.054 1.00 30.40 273 GLN A C 1
ATOM 1986 O O . GLN A 1 275 ? 91.804 3.361 22.385 1.00 31.92 273 GLN A O 1
ATOM 1992 N N . ALA A 1 276 ? 91.153 5.190 21.336 1.00 28.83 274 ALA A N 1
ATOM 1993 C CA . ALA A 1 276 ? 89.922 4.577 20.839 1.00 28.89 274 ALA A CA 1
ATOM 1994 C C . ALA A 1 276 ? 90.213 3.431 19.902 1.00 27.18 274 ALA A C 1
ATOM 1995 O O . ALA A 1 276 ? 89.568 2.379 19.981 1.00 24.79 274 ALA A O 1
ATOM 1997 N N . HIS A 1 277 ? 91.084 3.698 18.900 1.00 26.85 275 HIS A N 1
ATOM 1998 C CA . HIS A 1 277 ? 91.527 2.613 18.010 1.00 26.18 275 HIS A CA 1
ATOM 1999 C C . HIS A 1 277 ? 92.175 1.544 18.830 1.00 24.62 275 HIS A C 1
ATOM 2000 O O . HIS A 1 277 ? 91.886 0.367 18.605 1.00 24.13 275 HIS A O 1
ATOM 2007 N N . ALA A 1 278 ? 93.056 1.890 19.780 1.00 23.19 276 ALA A N 1
ATOM 2008 C CA . ALA A 1 278 ? 93.712 0.829 20.521 1.00 23.06 276 ALA A CA 1
ATOM 2009 C C . ALA A 1 278 ? 92.721 -0.043 21.326 1.00 22.07 276 ALA A C 1
ATOM 2010 O O . ALA A 1 278 ? 92.885 -1.276 21.416 1.00 19.80 276 ALA A O 1
ATOM 2012 N N . GLU A 1 279 ? 91.693 0.573 21.890 1.00 21.86 277 GLU A N 1
ATOM 2013 C CA . GLU A 1 279 ? 90.667 -0.184 22.615 1.00 21.98 277 GLU A CA 1
ATOM 2014 C C . GLU A 1 279 ? 89.958 -1.235 21.776 1.00 21.65 277 GLU A C 1
ATOM 2015 O O . GLU A 1 279 ? 89.701 -2.355 22.226 1.00 22.22 277 GLU A O 1
ATOM 2021 N N . ALA A 1 280 ? 89.598 -0.860 20.537 1.00 21.01 278 ALA A N 1
ATOM 2022 C CA . ALA A 1 280 ? 88.864 -1.763 19.662 1.00 21.29 278 ALA A CA 1
ATOM 2023 C C . ALA A 1 280 ? 89.710 -2.969 19.314 1.00 20.47 278 ALA A C 1
ATOM 2024 O O . ALA A 1 280 ? 89.237 -4.107 19.327 1.00 20.90 278 ALA A O 1
ATOM 2026 N N . TRP A 1 281 ? 91.014 -2.764 19.161 1.00 20.99 279 TRP A N 1
ATOM 2027 C CA . TRP A 1 281 ? 91.862 -3.906 18.874 1.00 21.54 279 TRP A CA 1
ATOM 2028 C C . TRP A 1 281 ? 92.131 -4.742 20.098 1.00 21.16 279 TRP A C 1
ATOM 2029 O O . TRP A 1 281 ? 92.320 -5.942 19.972 1.00 20.95 279 TRP A O 1
ATOM 2040 N N . ALA A 1 282 ? 92.101 -4.137 21.287 1.00 23.99 280 ALA A N 1
ATOM 2041 C CA . ALA A 1 282 ? 92.127 -4.949 22.533 1.00 22.57 280 ALA A CA 1
ATOM 2042 C C . ALA A 1 282 ? 90.893 -5.849 22.634 1.00 22.88 280 ALA A C 1
ATOM 2043 O O . ALA A 1 282 ? 90.965 -7.048 23.086 1.00 22.16 280 ALA A O 1
ATOM 2045 N N . ALA A 1 283 ? 89.740 -5.315 22.249 1.00 21.12 281 ALA A N 1
ATOM 2046 C CA . ALA A 1 283 ? 88.527 -6.130 22.216 1.00 22.17 281 ALA A CA 1
ATOM 2047 C C . ALA A 1 283 ? 88.632 -7.306 21.224 1.00 22.15 281 ALA A C 1
ATOM 2048 O O . ALA A 1 283 ? 88.225 -8.480 21.463 1.00 20.91 281 ALA A O 1
ATOM 2050 N N . LEU A 1 284 ? 89.210 -7.010 20.089 1.00 22.23 282 LEU A N 1
ATOM 2051 C CA . LEU A 1 284 ? 89.345 -8.044 19.047 1.00 22.85 282 LEU A CA 1
ATOM 2052 C C . LEU A 1 284 ? 90.282 -9.147 19.523 1.00 20.92 282 LEU A C 1
ATOM 2053 O O . LEU A 1 284 ? 89.959 -10.284 19.357 1.00 19.95 282 LEU A O 1
ATOM 2058 N N . ARG A 1 285 ? 91.462 -8.784 20.063 1.00 21.93 283 ARG A N 1
ATOM 2059 C CA . ARG A 1 285 ? 92.398 -9.769 20.627 1.00 23.96 283 ARG A CA 1
ATOM 2060 C C . ARG A 1 285 ? 91.742 -10.700 21.664 1.00 24.30 283 ARG A C 1
ATOM 2061 O O . ARG A 1 285 ? 91.918 -11.893 21.663 1.00 23.84 283 ARG A O 1
ATOM 2069 N N . HIS A 1 286 ? 90.899 -10.135 22.504 1.00 26.32 284 HIS A N 1
ATOM 2070 C CA . HIS A 1 286 ? 90.150 -10.921 23.440 1.00 25.99 284 HIS A CA 1
ATOM 2071 C C . HIS A 1 286 ? 89.234 -11.944 22.783 1.00 26.60 284 HIS A C 1
ATOM 2072 O O . HIS A 1 286 ? 89.197 -13.145 23.099 1.00 25.25 284 HIS A O 1
ATOM 2079 N N . LEU A 1 287 ? 88.452 -11.457 21.847 1.00 25.95 285 LEU A N 1
ATOM 2080 C CA . LEU A 1 287 ? 87.659 -12.335 21.024 1.00 26.20 285 LEU A CA 1
ATOM 2081 C C . LEU A 1 287 ? 88.450 -13.408 20.284 1.00 25.54 285 LEU A C 1
ATOM 2082 O O . LEU A 1 287 ? 88.004 -14.567 20.193 1.00 25.95 285 LEU A O 1
ATOM 2087 N N . ALA A 1 288 ? 89.577 -13.025 19.694 1.00 24.51 286 ALA A N 1
ATOM 2088 C CA . ALA A 1 288 ? 90.454 -13.977 18.938 1.00 25.22 286 ALA A CA 1
ATOM 2089 C C . ALA A 1 288 ? 91.017 -15.141 19.789 1.00 26.42 286 ALA A C 1
ATOM 2090 O O . ALA A 1 288 ? 91.111 -16.328 19.372 1.00 25.76 286 ALA A O 1
ATOM 2092 N N . GLU A 1 289 ? 91.496 -14.895 21.067 1.00 26.96 287 GLU A N 1
ATOM 2093 C CA . GLU A 1 289 ? 92.076 -15.993 21.922 1.00 28.74 287 GLU A CA 1
ATOM 2094 C C . GLU A 1 289 ? 90.995 -16.985 22.336 1.00 28.87 287 GLU A C 1
ATOM 2095 O O . GLU A 1 289 ? 91.296 -18.135 22.658 1.00 30.23 287 GLU A O 1
ATOM 2101 N N . ARG A 1 290 ? 89.719 -16.565 22.315 1.00 30.30 288 ARG A N 1
ATOM 2102 C CA . ARG A 1 290 ? 88.673 -17.495 22.611 1.00 30.80 288 ARG A CA 1
ATOM 2103 C C . ARG A 1 290 ? 88.098 -18.163 21.385 1.00 30.44 288 ARG A C 1
ATOM 2104 O O . ARG A 1 290 ? 87.298 -19.068 21.529 1.00 30.15 288 ARG A O 1
ATOM 2112 N N . GLY A 1 291 ? 88.444 -17.707 20.180 1.00 27.65 289 GLY A N 1
ATOM 2113 C CA . GLY A 1 291 ? 87.839 -18.272 19.009 1.00 26.64 289 GLY A CA 1
ATOM 2114 C C . GLY A 1 291 ? 86.578 -17.446 18.833 1.00 26.40 289 GLY A C 1
ATOM 2115 O O . GLY A 1 291 ? 85.920 -17.073 19.816 1.00 27.65 289 GLY A O 1
ATOM 2116 N N . GLY A 1 292 ? 86.277 -17.037 17.634 1.00 23.53 290 GLY A N 1
ATOM 2117 C CA . GLY A 1 292 ? 85.034 -16.297 17.404 1.00 22.65 290 GLY A CA 1
ATOM 2118 C C . GLY A 1 292 ? 84.732 -16.305 15.947 1.00 21.53 290 GLY A C 1
ATOM 2119 O O . GLY A 1 292 ? 85.509 -16.828 15.149 1.00 19.84 290 GLY A O 1
ATOM 2120 N N . ARG A 1 293 ? 83.597 -15.716 15.608 1.00 20.11 291 ARG A N 1
ATOM 2121 C CA . ARG A 1 293 ? 83.141 -15.550 14.251 1.00 20.30 291 ARG A CA 1
ATOM 2122 C C . ARG A 1 293 ? 82.859 -14.098 13.955 1.00 20.57 291 ARG A C 1
ATOM 2123 O O . ARG A 1 293 ? 82.233 -13.409 14.769 1.00 21.01 291 ARG A O 1
ATOM 2131 N N . LEU A 1 294 ? 83.323 -13.612 12.808 1.00 18.93 292 LEU A N 1
ATOM 2132 C CA . LEU A 1 294 ? 83.172 -12.234 12.398 1.00 18.91 292 LEU A CA 1
ATOM 2133 C C . LEU A 1 294 ? 82.621 -12.262 11.003 1.00 18.56 292 LEU A C 1
ATOM 2134 O O . LEU A 1 294 ? 83.311 -12.731 10.082 1.00 18.48 292 LEU A O 1
ATOM 2139 N N . GLY A 1 295 ? 81.355 -11.862 10.794 1.00 18.93 293 GLY A N 1
ATOM 2140 C CA . GLY A 1 295 ? 80.762 -11.962 9.444 1.00 16.83 293 GLY A CA 1
ATOM 2141 C C . GLY A 1 295 ? 80.822 -13.399 8.991 1.00 16.41 293 GLY A C 1
ATOM 2142 O O . GLY A 1 295 ? 80.280 -14.297 9.631 1.00 15.79 293 GLY A O 1
ATOM 2143 N N . GLU A 1 296 ? 81.493 -13.640 7.859 1.00 15.61 294 GLU A N 1
ATOM 2144 C CA . GLU A 1 296 ? 81.608 -14.940 7.256 1.00 16.48 294 GLU A CA 1
ATOM 2145 C C . GLU A 1 296 ? 82.963 -15.615 7.533 1.00 16.58 294 GLU A C 1
ATOM 2146 O O . GLU A 1 296 ? 83.294 -16.628 6.868 1.00 18.23 294 GLU A O 1
ATOM 2152 N N . VAL A 1 297 ? 83.660 -15.142 8.553 1.00 16.23 295 VAL A N 1
ATOM 2153 C CA . VAL A 1 297 ? 84.972 -15.652 8.928 1.00 17.64 295 VAL A CA 1
ATOM 2154 C C . VAL A 1 297 ? 85.035 -16.248 10.317 1.00 15.67 295 VAL A C 1
ATOM 2155 O O . VAL A 1 297 ? 84.475 -15.711 11.279 1.00 13.84 295 VAL A O 1
ATOM 2159 N N . LEU A 1 298 ? 85.696 -17.404 10.382 1.00 15.35 296 LEU A N 1
ATOM 2160 C CA . LEU A 1 298 ? 85.944 -18.166 11.588 1.00 17.71 296 LEU A CA 1
ATOM 2161 C C . LEU A 1 298 ? 87.397 -17.881 12.021 1.00 19.10 296 LEU A C 1
ATOM 2162 O O . LEU A 1 298 ? 88.321 -18.054 11.231 1.00 21.12 296 LEU A O 1
ATOM 2167 N N . LEU A 1 299 ? 87.569 -17.360 13.239 1.00 19.16 297 LEU A N 1
ATOM 2168 C CA . LEU A 1 299 ? 88.880 -16.988 13.787 1.00 20.52 297 LEU A CA 1
ATOM 2169 C C . LEU A 1 299 ? 89.187 -17.964 14.962 1.00 22.13 297 LEU A C 1
ATOM 2170 O O . LEU A 1 299 ? 88.407 -18.029 15.909 1.00 22.87 297 LEU A O 1
ATOM 2175 N N . THR A 1 300 ? 90.282 -18.760 14.842 1.00 23.24 298 THR A N 1
ATOM 2176 C CA . THR A 1 300 ? 90.607 -19.884 15.729 1.00 22.64 298 THR A CA 1
ATOM 2177 C C . THR A 1 300 ? 92.049 -19.634 16.258 1.00 23.61 298 THR A C 1
ATOM 2178 O O . THR A 1 300 ? 92.933 -19.313 15.474 1.00 23.34 298 THR A O 1
ATOM 2182 N N . PRO A 1 301 ? 92.286 -19.750 17.570 1.00 22.70 299 PRO A N 1
ATOM 2183 C CA . PRO A 1 301 ? 93.696 -19.784 18.030 1.00 22.58 299 PRO A CA 1
ATOM 2184 C C . PRO A 1 301 ? 94.340 -21.040 17.454 1.00 22.26 299 PRO A C 1
ATOM 2185 O O . PRO A 1 301 ? 93.718 -22.116 17.489 1.00 20.33 299 PRO A O 1
ATOM 2189 N N . TYR A 1 302 ? 95.570 -20.905 16.971 1.00 23.03 300 TYR A N 1
ATOM 2190 C CA . TYR A 1 302 ? 96.303 -21.978 16.309 1.00 23.00 300 TYR A CA 1
ATOM 2191 C C . TYR A 1 302 ? 97.690 -21.968 17.001 1.00 22.64 300 TYR A C 1
ATOM 2192 O O . TYR A 1 302 ? 98.607 -21.329 16.534 1.00 19.71 300 TYR A O 1
ATOM 2201 N N . GLY A 1 303 ? 97.756 -22.571 18.175 1.00 21.64 301 GLY A N 1
ATOM 2202 C CA . GLY A 1 303 ? 98.910 -22.468 19.093 1.00 23.18 301 GLY A CA 1
ATOM 2203 C C . GLY A 1 303 ? 99.158 -21.049 19.396 1.00 22.44 301 GLY A C 1
ATOM 2204 O O . GLY A 1 303 ? 98.282 -20.363 19.879 1.00 25.58 301 GLY A O 1
ATOM 2205 N N . GLY A 1 304 ? 100.346 -20.552 19.125 1.00 21.59 302 GLY A N 1
ATOM 2206 C CA . GLY A 1 304 ? 100.585 -19.106 19.148 1.00 21.02 302 GLY A CA 1
ATOM 2207 C C . GLY A 1 304 ? 100.314 -18.224 17.954 1.00 20.70 302 GLY A C 1
ATOM 2208 O O . GLY A 1 304 ? 100.568 -17.027 18.005 1.00 19.53 302 GLY A O 1
ATOM 2209 N N . LEU A 1 305 ? 99.749 -18.780 16.893 1.00 19.30 303 LEU A N 1
ATOM 2210 C CA . LEU A 1 305 ? 99.308 -17.985 15.773 1.00 18.39 303 LEU A CA 1
ATOM 2211 C C . LEU A 1 305 ? 97.742 -18.026 15.780 1.00 17.90 303 LEU A C 1
ATOM 2212 O O . LEU A 1 305 ? 97.120 -18.512 16.717 1.00 15.01 303 LEU A O 1
ATOM 2217 N N . PHE A 1 306 ? 97.178 -17.532 14.686 1.00 18.25 304 PHE A N 1
ATOM 2218 C CA . PHE A 1 306 ? 95.746 -17.548 14.515 1.00 18.92 304 PHE A CA 1
ATOM 2219 C C . PHE A 1 306 ? 95.424 -18.143 13.182 1.00 18.75 304 PHE A C 1
ATOM 2220 O O . PHE A 1 306 ? 96.151 -17.880 12.195 1.00 18.87 304 PHE A O 1
ATOM 2228 N N . GLU A 1 307 ? 94.328 -18.876 13.109 1.00 18.18 305 GLU A N 1
ATOM 2229 C CA . GLU A 1 307 ? 93.837 -19.352 11.776 1.00 17.81 305 GLU A CA 1
ATOM 2230 C C . GLU A 1 307 ? 92.522 -18.649 11.420 1.00 18.78 305 GLU A C 1
ATOM 2231 O O . GLU A 1 307 ? 91.630 -18.484 12.269 1.00 18.94 305 GLU A O 1
ATOM 2237 N N . LEU A 1 308 ? 92.422 -18.154 10.196 1.00 18.94 306 LEU A N 1
ATOM 2238 C CA . LEU A 1 308 ? 91.146 -17.677 9.641 1.00 17.84 306 LEU A CA 1
ATOM 2239 C C . LEU A 1 308 ? 90.702 -18.551 8.449 1.00 17.46 306 LEU A C 1
ATOM 2240 O O . LEU A 1 308 ? 91.528 -19.057 7.643 1.00 16.39 306 LEU A O 1
ATOM 2245 N N . ARG A 1 309 ? 89.403 -18.779 8.323 1.00 15.82 307 ARG A N 1
ATOM 2246 C CA . ARG A 1 309 ? 88.840 -19.456 7.143 1.00 15.40 307 ARG A CA 1
ATOM 2247 C C . ARG A 1 309 ? 87.393 -19.017 7.033 1.00 15.47 307 ARG A C 1
ATOM 2248 O O . ARG A 1 309 ? 86.850 -18.379 7.932 1.00 15.61 307 ARG A O 1
ATOM 2256 N N . HIS A 1 310 ? 86.743 -19.382 5.926 1.00 15.79 308 HIS A N 1
ATOM 2257 C CA . HIS A 1 310 ? 85.326 -19.048 5.759 1.00 14.94 308 HIS A CA 1
ATOM 2258 C C . HIS A 1 310 ? 84.541 -19.932 6.734 1.00 14.79 308 HIS A C 1
ATOM 2259 O O . HIS A 1 310 ? 84.815 -21.109 6.868 1.00 12.23 308 HIS A O 1
ATOM 2266 N N . THR A 1 311 ? 83.507 -19.393 7.386 1.00 15.28 309 THR A N 1
ATOM 2267 C CA . THR A 1 311 ? 82.656 -20.213 8.188 1.00 15.27 309 THR A CA 1
ATOM 2268 C C . THR A 1 311 ? 82.005 -21.425 7.480 1.00 16.46 309 THR A C 1
ATOM 2269 O O . THR A 1 311 ? 81.805 -22.468 8.115 1.00 16.55 309 THR A O 1
ATOM 2273 N N . LEU A 1 312 ? 81.708 -21.349 6.187 1.00 16.31 310 LEU A N 1
ATOM 2274 C CA . LEU A 1 312 ? 81.206 -22.474 5.432 1.00 15.96 310 LEU A CA 1
ATOM 2275 C C . LEU A 1 312 ? 82.234 -23.627 5.307 1.00 18.27 310 LEU A C 1
ATOM 2276 O O . LEU A 1 312 ? 81.876 -24.749 4.989 1.00 16.92 310 LEU A O 1
ATOM 2281 N N . ASP A 1 313 ? 83.516 -23.286 5.436 1.00 18.12 311 ASP A N 1
ATOM 2282 C CA . ASP A 1 313 ? 84.612 -24.231 5.401 1.00 18.48 311 ASP A CA 1
ATOM 2283 C C . ASP A 1 313 ? 84.995 -24.737 6.806 1.00 18.50 311 ASP A C 1
ATOM 2284 O O . ASP A 1 313 ? 86.010 -25.389 6.905 1.00 17.54 311 ASP A O 1
ATOM 2289 N N . GLU A 1 314 ? 84.252 -24.394 7.896 1.00 18.44 312 GLU A N 1
ATOM 2290 C CA . GLU A 1 314 ? 84.465 -25.047 9.171 1.00 19.28 312 GLU A CA 1
ATOM 2291 C C . GLU A 1 314 ? 84.558 -26.559 9.020 1.00 18.99 312 GLU A C 1
ATOM 2292 O O . GLU A 1 314 ? 83.828 -27.104 8.242 1.00 18.72 312 GLU A O 1
ATOM 2298 N N . GLY A 1 315 ? 85.521 -27.242 9.676 1.00 19.87 313 GLY A N 1
ATOM 2299 C CA . GLY A 1 315 ? 85.623 -28.701 9.581 1.00 19.57 313 GLY A CA 1
ATOM 2300 C C . GLY A 1 315 ? 86.311 -29.251 8.314 1.00 18.69 313 GLY A C 1
ATOM 2301 O O . GLY A 1 315 ? 86.633 -30.442 8.175 1.00 19.22 313 GLY A O 1
ATOM 2302 N N . ARG A 1 316 ? 86.579 -28.388 7.367 1.00 19.26 314 ARG A N 1
ATOM 2303 C CA . ARG A 1 316 ? 87.059 -28.856 6.105 1.00 20.56 314 ARG A CA 1
ATOM 2304 C C . ARG A 1 316 ? 88.547 -29.223 6.237 1.00 21.66 314 ARG A C 1
ATOM 2305 O O . ARG A 1 316 ? 89.327 -28.501 6.837 1.00 20.12 314 ARG A O 1
ATOM 2313 N N . ALA A 1 317 ? 88.935 -30.307 5.594 1.00 22.65 315 ALA A N 1
ATOM 2314 C CA . ALA A 1 317 ? 90.310 -30.758 5.651 1.00 24.84 315 ALA A CA 1
ATOM 2315 C C . ALA A 1 317 ? 91.299 -29.652 5.264 1.00 24.91 315 ALA A C 1
ATOM 2316 O O . ALA A 1 317 ? 91.149 -28.953 4.260 1.00 24.30 315 ALA A O 1
ATOM 2318 N N . THR A 1 318 ? 92.303 -29.466 6.128 1.00 25.11 316 THR A N 1
ATOM 2319 C CA . THR A 1 318 ? 93.263 -28.380 6.000 1.00 27.70 316 THR A CA 1
ATOM 2320 C C . THR A 1 318 ? 93.956 -28.403 4.661 1.00 26.83 316 THR A C 1
ATOM 2321 O O . THR A 1 318 ? 94.172 -27.346 4.073 1.00 26.56 316 THR A O 1
ATOM 2325 N N . LEU A 1 319 ? 94.257 -29.605 4.167 1.00 26.95 317 LEU A N 1
ATOM 2326 C CA . LEU A 1 319 ? 94.926 -29.779 2.886 1.00 28.29 317 LEU A CA 1
ATOM 2327 C C . LEU A 1 319 ? 94.050 -29.520 1.659 1.00 28.85 317 LEU A C 1
ATOM 2328 O O . LEU A 1 319 ? 94.579 -29.428 0.575 1.00 29.38 317 LEU A O 1
ATOM 2333 N N . ASP A 1 320 ? 92.738 -29.400 1.830 1.00 28.40 318 ASP A N 1
ATOM 2334 C CA . ASP A 1 320 ? 91.776 -29.100 0.766 1.00 28.35 318 ASP A CA 1
ATOM 2335 C C . ASP A 1 320 ? 91.691 -27.554 0.618 1.00 28.18 318 ASP A C 1
ATOM 2336 O O . ASP A 1 320 ? 91.028 -27.047 -0.275 1.00 29.95 318 ASP A O 1
ATOM 2341 N N . LEU A 1 321 ? 92.354 -26.805 1.505 1.00 24.68 319 LEU A N 1
ATOM 2342 C CA . LEU A 1 321 ? 92.335 -25.343 1.453 1.00 24.90 319 LEU A CA 1
ATOM 2343 C C . LEU A 1 321 ? 93.648 -24.737 0.951 1.00 25.10 319 LEU A C 1
ATOM 2344 O O . LEU A 1 321 ? 94.683 -25.278 1.233 1.00 26.88 319 LEU A O 1
ATOM 2349 N N . GLN A 1 322 ? 93.595 -23.593 0.260 1.00 24.44 320 GLN A N 1
ATOM 2350 C CA . GLN A 1 322 ? 94.805 -22.862 -0.116 1.00 23.82 320 GLN A CA 1
ATOM 2351 C C . GLN A 1 322 ? 95.237 -22.038 1.107 1.00 23.05 320 GLN A C 1
ATOM 2352 O O . GLN A 1 322 ? 94.465 -21.284 1.648 1.00 20.69 320 GLN A O 1
ATOM 2358 N N . THR A 1 323 ? 96.457 -22.224 1.564 1.00 22.47 321 THR A N 1
ATOM 2359 C CA . THR A 1 323 ? 96.987 -21.524 2.748 1.00 21.81 321 THR A CA 1
ATOM 2360 C C . THR A 1 323 ? 97.736 -20.315 2.363 1.00 21.98 321 THR A C 1
ATOM 2361 O O . THR A 1 323 ? 98.636 -20.390 1.479 1.00 19.78 321 THR A O 1
ATOM 2365 N N . VAL A 1 324 ? 97.480 -19.210 3.060 1.00 19.62 322 VAL A N 1
ATOM 2366 C CA . VAL A 1 324 ? 98.316 -18.032 2.990 1.00 18.97 322 VAL A CA 1
ATOM 2367 C C . VAL A 1 324 ? 98.745 -17.638 4.347 1.00 19.08 322 VAL A C 1
ATOM 2368 O O . VAL A 1 324 ? 98.100 -18.018 5.374 1.00 17.50 322 VAL A O 1
ATOM 2372 N N . VAL A 1 325 ? 99.801 -16.829 4.401 1.00 17.94 323 VAL A N 1
ATOM 2373 C CA . VAL A 1 325 ? 100.416 -16.569 5.698 1.00 18.69 323 VAL A CA 1
ATOM 2374 C C . VAL A 1 325 ? 100.707 -15.089 5.893 1.00 19.53 323 VAL A C 1
ATOM 2375 O O . VAL A 1 325 ? 101.433 -14.740 6.808 1.00 16.22 323 VAL A O 1
ATOM 2379 N N . THR A 1 326 ? 100.234 -14.224 4.979 1.00 18.56 324 THR A N 1
ATOM 2380 C CA . THR A 1 326 ? 100.463 -12.774 5.049 1.00 20.22 324 THR A CA 1
ATOM 2381 C C . THR A 1 326 ? 99.086 -12.071 4.946 1.00 20.25 324 THR A C 1
ATOM 2382 O O . THR A 1 326 ? 98.126 -12.616 4.394 1.00 22.66 324 THR A O 1
ATOM 2386 N N . PRO A 1 327 ? 98.940 -10.915 5.562 1.00 20.63 325 PRO A N 1
ATOM 2387 C CA . PRO A 1 327 ? 97.699 -10.089 5.377 1.00 20.77 325 PRO A CA 1
ATOM 2388 C C . PRO A 1 327 ? 97.383 -9.780 3.948 1.00 21.74 325 PRO A C 1
ATOM 2389 O O . PRO A 1 327 ? 96.230 -9.799 3.483 1.00 20.93 325 PRO A O 1
ATOM 2393 N N . GLU A 1 328 ? 98.435 -9.548 3.170 1.00 21.86 326 GLU A N 1
ATOM 2394 C CA . GLU A 1 328 ? 98.258 -9.188 1.774 1.00 20.93 326 GLU A CA 1
ATOM 2395 C C . GLU A 1 328 ? 97.793 -10.371 0.927 1.00 20.84 326 GLU A C 1
ATOM 2396 O O . GLU A 1 328 ? 97.011 -10.195 -0.051 1.00 21.67 326 GLU A O 1
ATOM 2402 N N . GLY A 1 329 ? 98.296 -11.550 1.210 1.00 19.94 327 GLY A N 1
ATOM 2403 C CA . GLY A 1 329 ? 97.794 -12.764 0.586 1.00 19.98 327 GLY A CA 1
ATOM 2404 C C . GLY A 1 329 ? 96.320 -13.055 0.847 1.00 19.42 327 GLY A C 1
ATOM 2405 O O . GLY A 1 329 ? 95.573 -13.499 -0.046 1.00 17.23 327 GLY A O 1
ATOM 2406 N N . LEU A 1 330 ? 95.945 -12.923 2.110 1.00 19.00 328 LEU A N 1
ATOM 2407 C CA . LEU A 1 330 ? 94.539 -13.030 2.523 1.00 19.56 328 LEU A CA 1
ATOM 2408 C C . LEU A 1 330 ? 93.655 -12.037 1.786 1.00 19.43 328 LEU A C 1
ATOM 2409 O O . LEU A 1 330 ? 92.584 -12.419 1.313 1.00 21.33 328 LEU A O 1
ATOM 2414 N N . ARG A 1 331 ? 94.087 -10.778 1.721 1.00 20.66 329 ARG A N 1
ATOM 2415 C CA . ARG A 1 331 ? 93.429 -9.702 0.968 1.00 19.90 329 ARG A CA 1
ATOM 2416 C C . ARG A 1 331 ? 93.217 -10.024 -0.545 1.00 21.04 329 ARG A C 1
ATOM 2417 O O . ARG A 1 331 ? 92.077 -10.003 -1.085 1.00 19.95 329 ARG A O 1
ATOM 2425 N N . ASP A 1 332 ? 94.284 -10.503 -1.180 1.00 21.17 330 ASP A N 1
ATOM 2426 C CA . ASP A 1 332 ? 94.196 -10.950 -2.573 1.00 21.87 330 ASP A CA 1
ATOM 2427 C C . ASP A 1 332 ? 93.198 -12.119 -2.733 1.00 21.11 330 ASP A C 1
ATOM 2428 O O . ASP A 1 332 ? 92.434 -12.160 -3.665 1.00 23.11 330 ASP A O 1
ATOM 2433 N N . LEU A 1 333 ? 93.222 -13.104 -1.850 1.00 21.33 331 LEU A N 1
ATOM 2434 C CA . LEU A 1 333 ? 92.359 -14.240 -2.016 1.00 21.36 331 LEU A CA 1
ATOM 2435 C C . LEU A 1 333 ? 90.856 -13.951 -1.774 1.00 20.85 331 LEU A C 1
ATOM 2436 O O . LEU A 1 333 ? 89.970 -14.684 -2.277 1.00 22.93 331 LEU A O 1
ATOM 2441 N N . THR A 1 334 ? 90.568 -12.899 -1.062 1.00 17.90 332 THR A N 1
ATOM 2442 C CA . THR A 1 334 ? 89.195 -12.497 -0.727 1.00 17.58 332 THR A CA 1
ATOM 2443 C C . THR A 1 334 ? 88.727 -11.275 -1.535 1.00 17.65 332 THR A C 1
ATOM 2444 O O . THR A 1 334 ? 87.625 -10.730 -1.314 1.00 16.37 332 THR A O 1
ATOM 2448 N N . ALA A 1 335 ? 89.564 -10.847 -2.491 1.00 18.06 333 ALA A N 1
ATOM 2449 C CA . ALA A 1 335 ? 89.267 -9.691 -3.302 1.00 16.71 333 ALA A CA 1
ATOM 2450 C C . ALA A 1 335 ? 88.153 -9.948 -4.347 1.00 17.34 333 ALA A C 1
ATOM 2451 O O . ALA A 1 335 ? 87.484 -9.002 -4.800 1.00 19.06 333 ALA A O 1
ATOM 2453 N N . ARG A 1 336 ? 87.929 -11.197 -4.717 1.00 17.61 334 ARG A N 1
ATOM 2454 C CA . ARG A 1 336 ? 86.906 -11.529 -5.699 1.00 18.52 334 ARG A CA 1
ATOM 2455 C C . ARG A 1 336 ? 86.006 -12.619 -5.140 1.00 18.56 334 ARG A C 1
ATOM 2456 O O . ARG A 1 336 ? 86.450 -13.436 -4.297 1.00 19.19 334 ARG A O 1
ATOM 2464 N N . ASP A 1 337 ? 84.774 -12.641 -5.638 1.00 19.21 335 ASP A N 1
ATOM 2465 C CA . ASP A 1 337 ? 83.792 -13.650 -5.317 1.00 19.90 335 ASP A CA 1
ATOM 2466 C C . ASP A 1 337 ? 84.023 -14.907 -6.139 1.00 21.13 335 ASP A C 1
ATOM 2467 O O . ASP A 1 337 ? 84.968 -14.979 -6.968 1.00 19.24 335 ASP A O 1
ATOM 2472 N N . GLU A 1 338 ? 83.206 -15.925 -5.883 1.00 20.84 336 GLU A N 1
ATOM 2473 C CA . GLU A 1 338 ? 83.385 -17.217 -6.535 1.00 21.85 336 GLU A CA 1
ATOM 2474 C C . GLU A 1 338 ? 83.148 -17.207 -8.050 1.00 22.98 336 GLU A C 1
ATOM 2475 O O . GLU A 1 338 ? 83.550 -18.156 -8.726 1.00 25.49 336 GLU A O 1
ATOM 2481 N N . ALA A 1 339 ? 82.583 -16.132 -8.573 1.00 23.58 337 ALA A N 1
ATOM 2482 C CA . ALA A 1 339 ? 82.460 -15.946 -10.060 1.00 23.80 337 ALA A CA 1
ATOM 2483 C C . ALA A 1 339 ? 83.651 -15.157 -10.621 1.00 24.96 337 ALA A C 1
ATOM 2484 O O . ALA A 1 339 ? 83.742 -14.978 -11.845 1.00 24.73 337 ALA A O 1
ATOM 2486 N N . GLY A 1 340 ? 84.553 -14.691 -9.727 1.00 22.50 338 GLY A N 1
ATOM 2487 C CA . GLY A 1 340 ? 85.703 -13.900 -10.080 1.00 22.49 338 GLY A CA 1
ATOM 2488 C C . GLY A 1 340 ? 85.368 -12.420 -10.205 1.00 21.35 338 GLY A C 1
ATOM 2489 O O . GLY A 1 340 ? 86.132 -11.649 -10.763 1.00 21.97 338 GLY A O 1
ATOM 2490 N N . ARG A 1 341 ? 84.246 -12.000 -9.679 1.00 19.62 339 ARG A N 1
ATOM 2491 C CA . ARG A 1 341 ? 83.845 -10.633 -9.754 1.00 21.82 339 ARG A CA 1
ATOM 2492 C C . ARG A 1 341 ? 84.410 -9.877 -8.528 1.00 21.62 339 ARG A C 1
ATOM 2493 O O . ARG A 1 341 ? 84.465 -10.451 -7.405 1.00 20.33 339 ARG A O 1
ATOM 2501 N N . TRP A 1 342 ? 84.821 -8.623 -8.753 1.00 21.88 340 TRP A N 1
ATOM 2502 C CA . TRP A 1 342 ? 85.431 -7.785 -7.732 1.00 21.52 340 TRP A CA 1
ATOM 2503 C C . TRP A 1 342 ? 84.453 -7.577 -6.608 1.00 20.47 340 TRP A C 1
ATOM 2504 O O . TRP A 1 342 ? 83.266 -7.425 -6.842 1.00 19.61 340 TRP A O 1
ATOM 2515 N N . ARG A 1 343 ? 84.986 -7.475 -5.392 1.00 19.62 341 ARG A N 1
ATOM 2516 C CA . ARG A 1 343 ? 84.210 -7.136 -4.209 1.00 19.27 341 ARG A CA 1
ATOM 2517 C C . ARG A 1 343 ? 84.587 -5.778 -3.600 1.00 19.60 341 ARG A C 1
ATOM 2518 O O . ARG A 1 343 ? 85.400 -5.734 -2.649 1.00 17.46 341 ARG A O 1
ATOM 2526 N N . PRO A 1 344 ? 84.009 -4.669 -4.118 1.00 18.53 342 PRO A N 1
ATOM 2527 C CA . PRO A 1 344 ? 84.368 -3.334 -3.618 1.00 19.07 342 PRO A CA 1
ATOM 2528 C C . PRO A 1 344 ? 83.901 -3.061 -2.206 1.00 18.38 342 PRO A C 1
ATOM 2529 O O . PRO A 1 344 ? 84.536 -2.317 -1.459 1.00 21.17 342 PRO A O 1
ATOM 2533 N N . ILE A 1 345 ? 82.809 -3.732 -1.803 1.00 18.73 343 ILE A N 1
ATOM 2534 C CA . ILE A 1 345 ? 82.295 -3.666 -0.481 1.00 17.56 343 ILE A CA 1
ATOM 2535 C C . ILE A 1 345 ? 82.485 -5.026 0.187 1.00 16.73 343 ILE A C 1
ATOM 2536 O O . ILE A 1 345 ? 81.813 -5.991 -0.163 1.00 15.39 343 ILE A O 1
ATOM 2541 N N . ARG A 1 346 ? 83.419 -5.094 1.153 1.00 16.57 344 ARG A N 1
ATOM 2542 C CA . ARG A 1 346 ? 83.936 -6.381 1.625 1.00 16.22 344 ARG A CA 1
ATOM 2543 C C . ARG A 1 346 ? 83.012 -7.037 2.625 1.00 17.10 344 ARG A C 1
ATOM 2544 O O . ARG A 1 346 ? 83.190 -8.180 2.963 1.00 17.67 344 ARG A O 1
ATOM 2552 N N . THR A 1 347 ? 82.056 -6.296 3.176 1.00 17.21 345 THR A N 1
ATOM 2553 C CA . THR A 1 347 ? 80.994 -6.870 4.018 1.00 16.58 345 THR A CA 1
ATOM 2554 C C . THR A 1 347 ? 79.800 -7.523 3.246 1.00 17.29 345 THR A C 1
ATOM 2555 O O . THR A 1 347 ? 78.859 -7.953 3.861 1.00 17.71 345 THR A O 1
ATOM 2559 N N . TRP A 1 348 ? 79.872 -7.549 1.927 1.00 16.87 346 TRP A N 1
ATOM 2560 C CA . TRP A 1 348 ? 78.898 -8.277 1.148 1.00 16.52 346 TRP A CA 1
ATOM 2561 C C . TRP A 1 348 ? 79.031 -9.752 1.435 1.00 17.35 346 TRP A C 1
ATOM 2562 O O . TRP A 1 348 ? 80.134 -10.248 1.693 1.00 16.30 346 TRP A O 1
ATOM 2573 N N . ARG A 1 349 ? 77.886 -10.433 1.506 1.00 16.79 347 ARG A N 1
ATOM 2574 C CA . ARG A 1 349 ? 77.808 -11.876 1.766 1.00 16.50 347 ARG A CA 1
ATOM 2575 C C . ARG A 1 349 ? 78.248 -12.702 0.554 1.00 16.86 347 ARG A C 1
ATOM 2576 O O . ARG A 1 349 ? 77.525 -13.613 0.022 1.00 18.30 347 ARG A O 1
ATOM 2584 N N . THR A 1 350 ? 79.485 -12.450 0.106 1.00 17.25 348 THR A N 1
ATOM 2585 C CA . THR A 1 350 ? 80.024 -13.009 -1.132 1.00 15.98 348 THR A CA 1
ATOM 2586 C C . THR A 1 350 ? 81.470 -13.423 -0.971 1.00 16.72 348 THR A C 1
ATOM 2587 O O . THR A 1 350 ? 82.131 -13.638 -1.959 1.00 17.00 348 THR A O 1
ATOM 2591 N N . LEU A 1 351 ? 81.932 -13.669 0.273 1.00 17.24 349 LEU A N 1
ATOM 2592 C CA . LEU A 1 351 ? 83.308 -14.044 0.540 1.00 17.23 349 LEU A CA 1
ATOM 2593 C C . LEU A 1 351 ? 83.445 -15.406 -0.086 1.00 17.24 349 LEU A C 1
ATOM 2594 O O . LEU A 1 351 ? 82.585 -16.218 0.055 1.00 16.68 349 LEU A O 1
ATOM 2599 N N . PRO A 1 352 ? 84.510 -15.646 -0.821 1.00 19.01 350 PRO A N 1
ATOM 2600 C CA . PRO A 1 352 ? 84.746 -16.955 -1.386 1.00 18.24 350 PRO A CA 1
ATOM 2601 C C . PRO A 1 352 ? 85.262 -18.002 -0.368 1.00 19.14 350 PRO A C 1
ATOM 2602 O O . PRO A 1 352 ? 85.831 -17.675 0.666 1.00 18.36 350 PRO A O 1
ATOM 2606 N N . ARG A 1 353 ? 84.936 -19.252 -0.669 1.00 18.98 351 ARG A N 1
ATOM 2607 C CA . ARG A 1 353 ? 85.397 -20.403 0.023 1.00 19.74 351 ARG A CA 1
ATOM 2608 C C . ARG A 1 353 ? 86.764 -20.837 -0.520 1.00 19.08 351 ARG A C 1
ATOM 2609 O O . ARG A 1 353 ? 87.263 -20.314 -1.491 1.00 19.35 351 ARG A O 1
ATOM 2617 N N . GLY A 1 354 ? 87.398 -21.711 0.234 1.00 18.33 352 GLY A N 1
ATOM 2618 C CA . GLY A 1 354 ? 88.553 -22.453 -0.266 1.00 20.41 352 GLY A CA 1
ATOM 2619 C C . GLY A 1 354 ? 89.955 -22.084 0.206 1.00 19.55 352 GLY A C 1
ATOM 2620 O O . GLY A 1 354 ? 90.940 -22.699 -0.200 1.00 17.95 352 GLY A O 1
ATOM 2621 N N . TRP A 1 355 ? 90.001 -21.206 1.176 1.00 17.50 353 TRP A N 1
ATOM 2622 C CA . TRP A 1 355 ? 91.240 -20.614 1.660 1.00 19.02 353 TRP A CA 1
ATOM 2623 C C . TRP A 1 355 ? 91.399 -20.753 3.164 1.00 18.38 353 TRP A C 1
ATOM 2624 O O . TRP A 1 355 ? 90.418 -20.981 3.893 1.00 17.94 353 TRP A O 1
ATOM 2635 N N . ARG A 1 356 ? 92.632 -20.657 3.664 1.00 20.12 354 ARG A N 1
ATOM 2636 C CA . ARG A 1 356 ? 92.881 -20.496 5.126 1.00 19.88 354 ARG A CA 1
ATOM 2637 C C . ARG A 1 356 ? 94.084 -19.578 5.385 1.00 20.85 354 ARG A C 1
ATOM 2638 O O . ARG A 1 356 ? 95.093 -19.681 4.696 1.00 21.16 354 ARG A O 1
ATOM 2646 N N . ALA A 1 357 ? 93.969 -18.647 6.306 1.00 19.08 355 ALA A N 1
ATOM 2647 C CA . ALA A 1 357 ? 95.077 -17.783 6.576 1.00 19.36 355 ALA A CA 1
ATOM 2648 C C . ALA A 1 357 ? 95.651 -18.151 7.901 1.00 19.61 355 ALA A C 1
ATOM 2649 O O . ALA A 1 357 ? 94.901 -18.256 8.888 1.00 19.42 355 ALA A O 1
ATOM 2651 N N . VAL A 1 358 ? 96.977 -18.284 7.979 1.00 19.24 356 VAL A N 1
ATOM 2652 C CA . VAL A 1 358 ? 97.633 -18.488 9.278 1.00 19.51 356 VAL A CA 1
ATOM 2653 C C . VAL A 1 358 ? 98.492 -17.291 9.570 1.00 20.59 356 VAL A C 1
ATOM 2654 O O . VAL A 1 358 ? 99.437 -17.020 8.848 1.00 21.37 356 VAL A O 1
ATOM 2658 N N . LEU A 1 359 ? 98.102 -16.495 10.579 1.00 21.67 357 LEU A N 1
ATOM 2659 C CA . LEU A 1 359 ? 98.729 -15.206 10.898 1.00 20.81 357 LEU A CA 1
ATOM 2660 C C . LEU A 1 359 ? 99.331 -15.167 12.322 1.00 21.75 357 LEU A C 1
ATOM 2661 O O . LEU A 1 359 ? 98.805 -15.732 13.243 1.00 16.97 357 LEU A O 1
ATOM 2666 N N . SER A 1 360 ? 100.495 -14.533 12.423 1.00 21.76 358 SER A N 1
ATOM 2667 C CA . SER A 1 360 ? 101.093 -14.254 13.671 1.00 21.88 358 SER A CA 1
ATOM 2668 C C . SER A 1 360 ? 100.263 -13.194 14.385 1.00 22.35 358 SER A C 1
ATOM 2669 O O . SER A 1 360 ? 99.492 -12.463 13.741 1.00 21.18 358 SER A O 1
ATOM 2672 N N . PRO A 1 361 ? 100.396 -13.108 15.705 1.00 22.01 359 PRO A N 1
ATOM 2673 C CA . PRO A 1 361 ? 99.735 -12.015 16.353 1.00 23.93 359 PRO A CA 1
ATOM 2674 C C . PRO A 1 361 ? 100.044 -10.621 15.848 1.00 23.17 359 PRO A C 1
ATOM 2675 O O . PRO A 1 361 ? 99.143 -9.738 15.898 1.00 25.36 359 PRO A O 1
ATOM 2679 N N . ALA A 1 362 ? 101.275 -10.385 15.403 1.00 23.22 360 ALA A N 1
ATOM 2680 C CA . ALA A 1 362 ? 101.649 -9.092 14.935 1.00 22.67 360 ALA A CA 1
ATOM 2681 C C . ALA A 1 362 ? 100.914 -8.775 13.646 1.00 21.37 360 ALA A C 1
ATOM 2682 O O . ALA A 1 362 ? 100.739 -7.647 13.349 1.00 22.50 360 ALA A O 1
ATOM 2684 N N . ASP A 1 363 ? 100.544 -9.789 12.867 1.00 20.75 361 ASP A N 1
ATOM 2685 C CA . ASP A 1 363 ? 99.890 -9.586 11.553 1.00 19.37 361 ASP A CA 1
ATOM 2686 C C . ASP A 1 363 ? 98.354 -9.610 11.674 1.00 18.76 361 ASP A C 1
ATOM 2687 O O . ASP A 1 363 ? 97.664 -9.367 10.705 1.00 19.23 361 ASP A O 1
ATOM 2692 N N . LEU A 1 364 ? 97.796 -9.985 12.811 1.00 18.61 362 LEU A N 1
ATOM 2693 C CA . LEU A 1 364 ? 96.334 -10.153 12.916 1.00 19.52 362 LEU A CA 1
ATOM 2694 C C . LEU A 1 364 ? 95.538 -8.921 12.566 1.00 18.48 362 LEU A C 1
ATOM 2695 O O . LEU A 1 364 ? 94.539 -8.998 11.828 1.00 20.76 362 LEU A O 1
ATOM 2700 N N . ARG A 1 365 ? 95.954 -7.767 13.095 1.00 20.08 363 ARG A N 1
ATOM 2701 C CA . ARG A 1 365 ? 95.251 -6.530 12.875 1.00 19.84 363 ARG A CA 1
ATOM 2702 C C . ARG A 1 365 ? 95.246 -6.150 11.406 1.00 20.61 363 ARG A C 1
ATOM 2703 O O . ARG A 1 365 ? 94.182 -5.859 10.841 1.00 18.53 363 ARG A O 1
ATOM 2711 N N . LEU A 1 366 ? 96.433 -6.098 10.783 1.00 19.07 364 LEU A N 1
ATOM 2712 C CA . LEU A 1 366 ? 96.456 -5.808 9.313 1.00 19.69 364 LEU A CA 1
ATOM 2713 C C . LEU A 1 366 ? 95.667 -6.811 8.520 1.00 17.59 364 LEU A C 1
ATOM 2714 O O . LEU A 1 366 ? 94.982 -6.444 7.640 1.00 17.22 364 LEU A O 1
ATOM 2719 N N . GLY A 1 367 ? 95.773 -8.087 8.834 1.00 18.02 365 GLY A N 1
ATOM 2720 C CA . GLY A 1 367 ? 94.960 -9.090 8.265 1.00 18.92 365 GLY A CA 1
ATOM 2721 C C . GLY A 1 367 ? 93.480 -8.848 8.261 1.00 18.12 365 GLY A C 1
ATOM 2722 O O . GLY A 1 367 ? 92.828 -8.840 7.225 1.00 17.98 365 GLY A O 1
ATOM 2723 N N . LEU A 1 368 ? 92.985 -8.521 9.424 1.00 18.47 366 LEU A N 1
ATOM 2724 C CA . LEU A 1 368 ? 91.572 -8.229 9.620 1.00 18.62 366 LEU A CA 1
ATOM 2725 C C . LEU A 1 368 ? 91.150 -6.896 9.076 1.00 18.60 366 LEU A C 1
ATOM 2726 O O . LEU A 1 368 ? 90.042 -6.796 8.580 1.00 19.52 366 LEU A O 1
ATOM 2731 N N . GLU A 1 369 ? 92.024 -5.885 9.135 1.00 19.41 367 GLU A N 1
ATOM 2732 C CA . GLU A 1 369 ? 91.760 -4.619 8.521 1.00 20.24 367 GLU A CA 1
ATOM 2733 C C . GLU A 1 369 ? 91.710 -4.645 6.987 1.00 20.76 367 GLU A C 1
ATOM 2734 O O . GLU A 1 369 ? 90.885 -3.916 6.410 1.00 21.05 367 GLU A O 1
ATOM 2740 N N . LEU A 1 370 ? 92.564 -5.424 6.325 1.00 19.32 368 LEU A N 1
ATOM 2741 C CA . LEU A 1 370 ? 92.436 -5.541 4.913 1.00 19.78 368 LEU A CA 1
ATOM 2742 C C . LEU A 1 370 ? 91.235 -6.448 4.475 1.00 20.11 368 LEU A C 1
ATOM 2743 O O . LEU A 1 370 ? 90.748 -6.305 3.369 1.00 22.59 368 LEU A O 1
ATOM 2748 N N . LEU A 1 371 ? 90.871 -7.431 5.285 1.00 19.78 369 LEU A N 1
ATOM 2749 C CA . LEU A 1 371 ? 89.827 -8.387 4.980 1.00 19.14 369 LEU A CA 1
ATOM 2750 C C . LEU A 1 371 ? 88.440 -7.758 5.116 1.00 18.52 369 LEU A C 1
ATOM 2751 O O . LEU A 1 371 ? 87.557 -7.866 4.255 1.00 17.17 369 LEU A O 1
ATOM 2756 N N . TYR A 1 372 ? 88.271 -7.064 6.239 1.00 17.03 370 TYR A N 1
ATOM 2757 C CA . TYR A 1 372 ? 87.017 -6.400 6.549 1.00 17.17 370 TYR A CA 1
ATOM 2758 C C . TYR A 1 372 ? 87.268 -4.963 7.080 1.00 16.86 370 TYR A C 1
ATOM 2759 O O . TYR A 1 372 ? 87.113 -4.689 8.258 1.00 19.12 370 TYR A O 1
ATOM 2768 N N . PRO A 1 373 ? 87.612 -4.033 6.196 1.00 16.68 371 PRO A N 1
ATOM 2769 C CA . PRO A 1 373 ? 87.919 -2.639 6.578 1.00 18.34 371 PRO A CA 1
ATOM 2770 C C . PRO A 1 373 ? 86.866 -1.969 7.422 1.00 18.73 371 PRO A C 1
ATOM 2771 O O . PRO A 1 373 ? 85.707 -2.017 7.086 1.00 18.58 371 PRO A O 1
ATOM 2775 N N . ALA A 1 374 ? 87.320 -1.408 8.556 1.00 18.32 372 ALA A N 1
ATOM 2776 C CA . ALA A 1 374 ? 86.546 -0.588 9.463 1.00 19.06 372 ALA A CA 1
ATOM 2777 C C . ALA A 1 374 ? 85.537 -1.311 10.313 1.00 18.32 372 ALA A C 1
ATOM 2778 O O . ALA A 1 374 ? 84.974 -0.705 11.182 1.00 21.08 372 ALA A O 1
ATOM 2780 N N . VAL A 1 375 ? 85.369 -2.613 10.101 1.00 19.04 373 VAL A N 1
ATOM 2781 C CA . VAL A 1 375 ? 84.384 -3.369 10.804 1.00 20.26 373 VAL A CA 1
ATOM 2782 C C . VAL A 1 375 ? 84.717 -3.455 12.305 1.00 20.30 373 VAL A C 1
ATOM 2783 O O . VAL A 1 375 ? 83.852 -3.367 13.137 1.00 19.74 373 VAL A O 1
ATOM 2787 N N . ILE A 1 376 ? 85.965 -3.728 12.658 1.00 20.10 374 ILE A N 1
ATOM 2788 C CA . ILE A 1 376 ? 86.316 -3.859 14.081 1.00 19.53 374 ILE A CA 1
ATOM 2789 C C . ILE A 1 376 ? 86.062 -2.561 14.904 1.00 18.08 374 ILE A C 1
ATOM 2790 O O . ILE A 1 376 ? 85.390 -2.581 15.925 1.00 18.84 374 ILE A O 1
ATOM 2795 N N . GLU A 1 377 ? 86.521 -1.449 14.358 1.00 21.04 375 GLU A N 1
ATOM 2796 C CA . GLU A 1 377 ? 86.443 -0.143 14.962 1.00 20.81 375 GLU A CA 1
ATOM 2797 C C . GLU A 1 377 ? 84.985 0.354 15.063 1.00 21.40 375 GLU A C 1
ATOM 2798 O O . GLU A 1 377 ? 84.579 0.952 16.054 1.00 21.01 375 GLU A O 1
ATOM 2804 N N . GLU A 1 378 ? 84.213 0.165 14.011 1.00 20.30 376 GLU A N 1
ATOM 2805 C CA . GLU A 1 378 ? 82.780 0.545 13.988 1.00 21.81 376 GLU A CA 1
ATOM 2806 C C . GLU A 1 378 ? 81.946 -0.252 14.887 1.00 19.82 376 GLU A C 1
ATOM 2807 O O . GLU A 1 378 ? 81.089 0.280 15.590 1.00 20.29 376 GLU A O 1
ATOM 2813 N N . SER A 1 379 ? 82.165 -1.570 14.884 1.00 20.08 377 SER A N 1
ATOM 2814 C CA . SER A 1 379 ? 81.455 -2.452 15.772 1.00 18.89 377 SER A CA 1
ATOM 2815 C C . SER A 1 379 ? 81.730 -2.116 17.260 1.00 20.55 377 SER A C 1
ATOM 2816 O O . SER A 1 379 ? 80.790 -2.071 18.099 1.00 19.93 377 SER A O 1
ATOM 2819 N N . TYR A 1 380 ? 83.014 -1.841 17.567 1.00 20.92 378 TYR A N 1
ATOM 2820 C CA . TYR A 1 380 ? 83.464 -1.474 18.913 1.00 19.98 378 TYR A CA 1
ATOM 2821 C C . TYR A 1 380 ? 82.771 -0.205 19.347 1.00 20.56 378 TYR A C 1
ATOM 2822 O O . TYR A 1 380 ? 82.231 -0.108 20.462 1.00 22.40 378 TYR A O 1
ATOM 2831 N N . ALA A 1 381 ? 82.818 0.783 18.487 1.00 19.36 379 ALA A N 1
ATOM 2832 C CA . ALA A 1 381 ? 82.199 2.079 18.756 1.00 20.08 379 ALA A CA 1
ATOM 2833 C C . ALA A 1 381 ? 80.676 1.994 18.949 1.00 19.82 379 ALA A C 1
ATOM 2834 O O . ALA A 1 381 ? 80.115 2.647 19.814 1.00 20.91 379 ALA A O 1
ATOM 2836 N N . HIS A 1 382 ? 80.016 1.154 18.161 1.00 20.19 380 HIS A N 1
ATOM 2837 C CA . HIS A 1 382 ? 78.590 0.983 18.314 1.00 21.03 380 HIS A CA 1
ATOM 2838 C C . HIS A 1 382 ? 78.211 0.371 19.656 1.00 21.57 380 HIS A C 1
ATOM 2839 O O . HIS A 1 382 ? 77.329 0.891 20.297 1.00 21.28 380 HIS A O 1
ATOM 2846 N N . GLU A 1 383 ? 78.916 -0.671 20.107 1.00 22.02 381 GLU A N 1
ATOM 2847 C CA . GLU A 1 383 ? 78.707 -1.283 21.425 1.00 24.78 381 GLU A CA 1
ATOM 2848 C C . GLU A 1 383 ? 78.913 -0.307 22.632 1.00 25.57 381 GLU A C 1
ATOM 2849 O O . GLU A 1 383 ? 78.248 -0.407 23.674 1.00 25.59 381 GLU A O 1
ATOM 2855 N N . HIS A 1 384 ? 79.833 0.624 22.460 1.00 27.98 382 HIS A N 1
ATOM 2856 C CA . HIS A 1 384 ? 80.043 1.717 23.373 1.00 29.21 382 HIS A CA 1
ATOM 2857 C C . HIS A 1 384 ? 79.129 2.895 23.121 1.00 29.73 382 HIS A C 1
ATOM 2858 O O . HIS A 1 384 ? 79.374 3.984 23.616 1.00 30.62 382 HIS A O 1
ATOM 2865 N N . ARG A 1 385 ? 78.117 2.700 22.302 1.00 30.34 383 ARG A N 1
ATOM 2866 C CA . ARG A 1 385 ? 77.074 3.705 22.069 1.00 30.53 383 ARG A CA 1
ATOM 2867 C C . ARG A 1 385 ? 77.619 5.026 21.511 1.00 29.62 383 ARG A C 1
ATOM 2868 O O . ARG A 1 385 ? 77.153 6.089 21.829 1.00 28.43 383 ARG A O 1
ATOM 2876 N N . ARG A 1 386 ? 78.616 4.984 20.654 1.00 28.83 384 ARG A N 1
ATOM 2877 C CA . ARG A 1 386 ? 79.117 6.249 20.141 1.00 29.77 384 ARG A CA 1
ATOM 2878 C C . ARG A 1 386 ? 79.538 6.197 18.682 1.00 28.79 384 ARG A C 1
ATOM 2879 O O . ARG A 1 386 ? 80.436 6.909 18.271 1.00 27.68 384 ARG A O 1
ATOM 2887 N N . LEU A 1 387 ? 78.868 5.405 17.872 1.00 26.77 385 LEU A N 1
ATOM 2888 C CA . LEU A 1 387 ? 79.207 5.398 16.471 1.00 28.90 385 LEU A CA 1
ATOM 2889 C C . LEU A 1 387 ? 78.445 6.518 15.806 1.00 28.95 385 LEU A C 1
ATOM 2890 O O . LEU A 1 387 ? 77.241 6.465 15.846 1.00 29.77 385 LEU A O 1
ATOM 2895 N N . HIS A 1 388 ? 79.099 7.489 15.168 1.00 29.58 386 HIS A N 1
ATOM 2896 C CA . HIS A 1 388 ? 78.328 8.561 14.506 1.00 30.73 386 HIS A CA 1
ATOM 2897 C C . HIS A 1 388 ? 78.069 8.220 13.070 1.00 30.01 386 HIS A C 1
ATOM 2898 O O . HIS A 1 388 ? 78.927 7.626 12.409 1.00 30.70 386 HIS A O 1
ATOM 2905 N N . TRP A 1 389 ? 76.832 8.439 12.656 1.00 27.71 387 TRP A N 1
ATOM 2906 C CA . TRP A 1 389 ? 76.403 8.003 11.367 1.00 26.29 387 TRP A CA 1
ATOM 2907 C C . TRP A 1 389 ? 76.164 9.296 10.615 1.00 26.08 387 TRP A C 1
ATOM 2908 O O . TRP A 1 389 ? 76.005 10.340 11.216 1.00 23.57 387 TRP A O 1
ATOM 2919 N N . THR A 1 390 ? 76.187 9.208 9.300 1.00 24.74 388 THR A N 1
ATOM 2920 C CA . THR A 1 390 ? 75.955 10.358 8.437 1.00 24.63 388 THR A CA 1
ATOM 2921 C C . THR A 1 390 ? 74.623 10.146 7.692 1.00 24.03 388 THR A C 1
ATOM 2922 O O . THR A 1 390 ? 74.427 9.138 7.046 1.00 25.05 388 THR A O 1
ATOM 2926 N N . PRO A 1 391 ? 73.669 11.081 7.792 1.00 25.52 389 PRO A N 1
ATOM 2927 C CA . PRO A 1 391 ? 72.395 10.919 7.098 1.00 25.50 389 PRO A CA 1
ATOM 2928 C C . PRO A 1 391 ? 72.530 10.936 5.597 1.00 24.86 389 PRO A C 1
ATOM 2929 O O . PRO A 1 391 ? 73.462 11.562 5.095 1.00 25.64 389 PRO A O 1
ATOM 2933 N N . TRP A 1 392 ? 71.639 10.256 4.908 1.00 25.84 390 TRP A N 1
ATOM 2934 C CA . TRP A 1 392 ? 71.664 10.178 3.471 1.00 26.30 390 TRP A CA 1
ATOM 2935 C C . TRP A 1 392 ? 71.834 11.534 2.780 1.00 27.46 390 TRP A C 1
ATOM 2936 O O . TRP A 1 392 ? 72.664 11.682 1.874 1.00 25.70 390 TRP A O 1
ATOM 2947 N N . MET A 1 393 ? 71.060 12.544 3.173 1.00 28.57 391 MET A N 1
ATOM 2948 C CA . MET A 1 393 ? 71.088 13.801 2.392 1.00 29.42 391 MET A CA 1
ATOM 2949 C C . MET A 1 393 ? 72.459 14.491 2.449 1.00 28.64 391 MET A C 1
ATOM 2950 O O . MET A 1 393 ? 72.923 15.133 1.515 1.00 26.20 391 MET A O 1
ATOM 2955 N N . SER A 1 394 ? 73.125 14.361 3.573 1.00 27.37 392 SER A N 1
ATOM 2956 C CA . SER A 1 394 ? 74.473 14.798 3.675 1.00 28.02 392 SER A CA 1
ATOM 2957 C C . SER A 1 394 ? 75.525 14.100 2.712 1.00 27.91 392 SER A C 1
ATOM 2958 O O . SER A 1 394 ? 76.334 14.771 2.028 1.00 27.33 392 SER A O 1
ATOM 2961 N N . THR A 1 395 ? 75.504 12.763 2.628 1.00 26.59 393 THR A N 1
ATOM 2962 C CA . THR A 1 395 ? 76.250 12.076 1.589 1.00 25.79 393 THR A CA 1
ATOM 2963 C C . THR A 1 395 ? 75.907 12.576 0.216 1.00 26.01 393 THR A C 1
ATOM 2964 O O . THR A 1 395 ? 76.816 12.871 -0.567 1.00 26.73 393 THR A O 1
ATOM 2968 N N . ALA A 1 396 ? 74.609 12.602 -0.131 1.00 25.84 394 ALA A N 1
ATOM 2969 C CA . ALA A 1 396 ? 74.162 12.951 -1.477 1.00 26.43 394 ALA A CA 1
ATOM 2970 C C . ALA A 1 396 ? 74.652 14.360 -1.886 1.00 27.48 394 ALA A C 1
ATOM 2971 O O . ALA A 1 396 ? 75.099 14.556 -3.014 1.00 25.00 394 ALA A O 1
ATOM 2973 N N . ARG A 1 397 ? 74.545 15.295 -0.945 1.00 27.88 395 ARG A N 1
ATOM 2974 C CA . ARG A 1 397 ? 74.948 16.695 -1.138 1.00 31.07 395 ARG A CA 1
ATOM 2975 C C . ARG A 1 397 ? 76.454 16.876 -1.382 1.00 30.30 395 ARG A C 1
ATOM 2976 O O . ARG A 1 397 ? 76.824 17.852 -2.038 1.00 30.23 395 ARG A O 1
ATOM 2984 N N . ARG A 1 398 ? 77.327 16.007 -0.851 1.00 29.61 396 ARG A N 1
ATOM 2985 C CA . ARG A 1 398 ? 78.757 16.147 -1.172 1.00 29.97 396 ARG A CA 1
ATOM 2986 C C . ARG A 1 398 ? 79.075 15.880 -2.649 1.00 31.21 396 ARG A C 1
ATOM 2987 O O . ARG A 1 398 ? 80.112 16.375 -3.158 1.00 31.90 396 ARG A O 1
ATOM 2995 N N . GLN A 1 399 ? 78.229 15.090 -3.316 1.00 30.47 397 GLN A N 1
ATOM 2996 C CA . GLN A 1 399 ? 78.536 14.538 -4.628 1.00 30.88 397 GLN A CA 1
ATOM 2997 C C . GLN A 1 399 ? 78.360 15.581 -5.743 1.00 32.06 397 GLN A C 1
ATOM 2998 O O . GLN A 1 399 ? 77.589 16.562 -5.599 1.00 29.63 397 GLN A O 1
ATOM 3004 N N . THR A 1 400 ? 79.132 15.361 -6.822 1.00 32.85 398 THR A N 1
ATOM 3005 C CA . THR A 1 400 ? 79.308 16.279 -7.987 1.00 33.31 398 THR A CA 1
ATOM 3006 C C . THR A 1 400 ? 79.359 15.406 -9.281 1.00 34.19 398 THR A C 1
ATOM 3007 O O . THR A 1 400 ? 79.491 14.198 -9.206 1.00 33.27 398 THR A O 1
ATOM 3011 N N . GLY A 1 401 ? 79.137 16.001 -10.456 1.00 34.54 399 GLY A N 1
ATOM 3012 C CA . GLY A 1 401 ? 79.207 15.264 -11.697 1.00 35.15 399 GLY A CA 1
ATOM 3013 C C . GLY A 1 401 ? 77.909 14.557 -11.968 1.00 35.70 399 GLY A C 1
ATOM 3014 O O . GLY A 1 401 ? 76.859 14.956 -11.466 1.00 36.25 399 GLY A O 1
ATOM 3015 N N . THR A 1 402 ? 77.998 13.458 -12.709 1.00 36.25 400 THR A N 1
ATOM 3016 C CA . THR A 1 402 ? 76.846 12.589 -12.962 1.00 36.60 400 THR A CA 1
ATOM 3017 C C . THR A 1 402 ? 76.216 12.065 -11.647 1.00 35.76 400 THR A C 1
ATOM 3018 O O . THR A 1 402 ? 75.001 11.886 -11.558 1.00 35.15 400 THR A O 1
ATOM 3022 N N . LEU A 1 403 ? 77.053 11.840 -10.630 1.00 34.66 401 LEU A N 1
ATOM 3023 C CA . LEU A 1 403 ? 76.567 11.369 -9.320 1.00 33.92 401 LEU A CA 1
ATOM 3024 C C . LEU A 1 403 ? 75.700 12.353 -8.528 1.00 33.48 401 LEU A C 1
ATOM 3025 O O . LEU A 1 403 ? 74.964 11.936 -7.627 1.00 30.10 401 LEU A O 1
ATOM 3030 N N . ALA A 1 404 ? 75.805 13.654 -8.786 1.00 32.55 402 ALA A N 1
ATOM 3031 C CA . ALA A 1 404 ? 74.991 14.619 -8.013 1.00 32.64 402 ALA A CA 1
ATOM 3032 C C . ALA A 1 404 ? 73.494 14.392 -8.184 1.00 32.21 402 ALA A C 1
ATOM 3033 O O . ALA A 1 404 ? 72.676 14.861 -7.431 1.00 32.28 402 ALA A O 1
ATOM 3035 N N . ARG A 1 405 ? 73.162 13.772 -9.283 1.00 33.17 403 ARG A N 1
ATOM 3036 C CA . ARG A 1 405 ? 71.821 13.325 -9.572 1.00 33.89 403 ARG A CA 1
ATOM 3037 C C . ARG A 1 405 ? 71.192 12.518 -8.416 1.00 33.24 403 ARG A C 1
ATOM 3038 O O . ARG A 1 405 ? 69.968 12.488 -8.298 1.00 33.41 403 ARG A O 1
ATOM 3046 N N . VAL A 1 406 ? 72.008 11.894 -7.535 1.00 32.02 404 VAL A N 1
ATOM 3047 C CA . VAL A 1 406 ? 71.428 11.240 -6.328 1.00 30.57 404 VAL A CA 1
ATOM 3048 C C . VAL A 1 406 ? 70.610 12.193 -5.466 1.00 30.03 404 VAL A C 1
ATOM 3049 O O . VAL A 1 406 ? 69.719 11.771 -4.736 1.00 28.24 404 VAL A O 1
ATOM 3053 N N . GLN A 1 407 ? 70.933 13.487 -5.561 1.00 29.59 405 GLN A N 1
ATOM 3054 C CA . GLN A 1 407 ? 70.225 14.554 -4.870 1.00 30.65 405 GLN A CA 1
ATOM 3055 C C . GLN A 1 407 ? 68.708 14.701 -5.211 1.00 30.51 405 GLN A C 1
ATOM 3056 O O . GLN A 1 407 ? 67.980 15.384 -4.505 1.00 31.36 405 GLN A O 1
ATOM 3062 N N . ARG A 1 408 ? 68.272 14.055 -6.262 1.00 30.84 406 ARG A N 1
ATOM 3063 C CA . ARG A 1 408 ? 66.915 14.131 -6.739 1.00 31.76 406 ARG A CA 1
ATOM 3064 C C . ARG A 1 408 ? 66.079 12.968 -6.245 1.00 32.60 406 ARG A C 1
ATOM 3065 O O . ARG A 1 408 ? 64.865 13.004 -6.368 1.00 31.99 406 ARG A O 1
ATOM 3073 N N . ALA A 1 409 ? 66.729 11.901 -5.746 1.00 31.73 407 ALA A N 1
ATOM 3074 C CA . ALA A 1 409 ? 66.007 10.730 -5.270 1.00 31.98 407 ALA A CA 1
ATOM 3075 C C . ALA A 1 409 ? 65.114 11.079 -4.081 1.00 31.63 407 ALA A C 1
ATOM 3076 O O . ALA A 1 409 ? 65.553 11.751 -3.149 1.00 30.82 407 ALA A O 1
ATOM 3078 N N . THR A 1 410 ? 63.866 10.615 -4.122 1.00 32.89 408 THR A N 1
ATOM 3079 C CA . THR A 1 410 ? 62.947 10.806 -2.993 1.00 33.90 408 THR A CA 1
ATOM 3080 C C . THR A 1 410 ? 63.262 9.855 -1.862 1.00 34.98 408 THR A C 1
ATOM 3081 O O . THR A 1 410 ? 63.923 8.845 -2.097 1.00 33.29 408 THR A O 1
ATOM 3085 N N . PRO A 1 411 ? 62.812 10.182 -0.623 1.00 35.91 409 PRO A N 1
ATOM 3086 C CA . PRO A 1 411 ? 62.962 9.150 0.424 1.00 36.22 409 PRO A CA 1
ATOM 3087 C C . PRO A 1 411 ? 62.551 7.751 0.036 1.00 36.37 409 PRO A C 1
ATOM 3088 O O . PRO A 1 411 ? 63.287 6.816 0.355 1.00 36.73 409 PRO A O 1
ATOM 3092 N N . ASP A 1 412 ? 61.431 7.592 -0.659 1.00 35.92 410 ASP A N 1
ATOM 3093 C CA . ASP A 1 412 ? 61.003 6.269 -1.055 1.00 35.07 410 ASP A CA 1
ATOM 3094 C C . ASP A 1 412 ? 61.877 5.652 -2.078 1.00 33.22 410 ASP A C 1
ATOM 3095 O O . ASP A 1 412 ? 62.001 4.429 -2.149 1.00 31.78 410 ASP A O 1
ATOM 3100 N N . GLN A 1 413 ? 62.440 6.483 -2.936 1.00 31.26 411 GLN A N 1
ATOM 3101 C CA . GLN A 1 413 ? 63.333 5.957 -3.931 1.00 29.39 411 GLN A CA 1
ATOM 3102 C C . GLN A 1 413 ? 64.600 5.436 -3.269 1.00 27.62 411 GLN A C 1
ATOM 3103 O O . GLN A 1 413 ? 65.111 4.331 -3.616 1.00 25.61 411 GLN A O 1
ATOM 3109 N N . VAL A 1 414 ? 65.140 6.204 -2.351 1.00 26.65 412 VAL A N 1
ATOM 3110 C CA . VAL A 1 414 ? 66.338 5.661 -1.683 1.00 27.11 412 VAL A CA 1
ATOM 3111 C C . VAL A 1 414 ? 66.032 4.431 -0.844 1.00 27.47 412 VAL A C 1
ATOM 3112 O O . VAL A 1 414 ? 66.823 3.530 -0.863 1.00 25.56 412 VAL A O 1
ATOM 3116 N N . ASP A 1 415 ? 64.883 4.394 -0.144 1.00 27.90 413 ASP A N 1
ATOM 3117 C CA . ASP A 1 415 ? 64.492 3.251 0.653 1.00 28.03 413 ASP A CA 1
ATOM 3118 C C . ASP A 1 415 ? 64.285 2.009 -0.192 1.00 26.83 413 ASP A C 1
ATOM 3119 O O . ASP A 1 415 ? 64.621 0.864 0.184 1.00 27.51 413 ASP A O 1
ATOM 3124 N N . THR A 1 416 ? 63.755 2.192 -1.382 1.00 26.15 414 THR A N 1
ATOM 3125 C CA . THR A 1 416 ? 63.534 1.106 -2.282 1.00 25.58 414 THR A CA 1
ATOM 3126 C C . THR A 1 416 ? 64.806 0.502 -2.869 1.00 26.10 414 THR A C 1
ATOM 3127 O O . THR A 1 416 ? 64.952 -0.749 -2.987 1.00 21.98 414 THR A O 1
ATOM 3131 N N . VAL A 1 417 ? 65.747 1.379 -3.253 1.00 24.71 415 VAL A N 1
ATOM 3132 C CA . VAL A 1 417 ? 67.035 0.927 -3.760 1.00 24.86 415 VAL A CA 1
ATOM 3133 C C . VAL A 1 417 ? 67.880 0.315 -2.641 1.00 24.32 415 VAL A C 1
ATOM 3134 O O . VAL A 1 417 ? 68.442 -0.723 -2.853 1.00 26.02 415 VAL A O 1
ATOM 3138 N N . ALA A 1 418 ? 67.915 0.937 -1.466 1.00 22.69 416 ALA A N 1
ATOM 3139 C CA . ALA A 1 418 ? 68.683 0.398 -0.367 1.00 23.30 416 ALA A CA 1
ATOM 3140 C C . ALA A 1 418 ? 68.186 -0.991 0.015 1.00 22.57 416 ALA A C 1
ATOM 3141 O O . ALA A 1 418 ? 69.000 -1.885 0.266 1.00 23.15 416 ALA A O 1
ATOM 3143 N N . ALA A 1 419 ? 66.875 -1.247 -0.002 1.00 22.77 417 ALA A N 1
ATOM 3144 C CA . ALA A 1 419 ? 66.367 -2.609 0.326 1.00 23.23 417 ALA A CA 1
ATOM 3145 C C . ALA A 1 419 ? 66.918 -3.638 -0.647 1.00 24.34 417 ALA A C 1
ATOM 3146 O O . ALA A 1 419 ? 67.317 -4.744 -0.271 1.00 25.75 417 ALA A O 1
ATOM 3148 N N . GLN A 1 420 ? 67.051 -3.242 -1.904 1.00 23.37 418 GLN A N 1
ATOM 3149 C CA . GLN A 1 420 ? 67.558 -4.147 -2.951 1.00 22.78 418 GLN A CA 1
ATOM 3150 C C . GLN A 1 420 ? 69.068 -4.318 -2.901 1.00 22.88 418 GLN A C 1
ATOM 3151 O O . GLN A 1 420 ? 69.565 -5.444 -3.008 1.00 23.88 418 GLN A O 1
ATOM 3157 N N . VAL A 1 421 ? 69.806 -3.223 -2.759 1.00 20.98 419 VAL A N 1
ATOM 3158 C CA . VAL A 1 421 ? 71.283 -3.278 -2.728 1.00 21.13 419 VAL A CA 1
ATOM 3159 C C . VAL A 1 421 ? 71.839 -3.833 -1.411 1.00 19.13 419 VAL A C 1
ATOM 3160 O O . VAL A 1 421 ? 72.612 -4.778 -1.395 1.00 20.60 419 VAL A O 1
ATOM 3164 N N . CYS A 1 422 ? 71.352 -3.291 -0.324 1.00 18.06 420 CYS A N 1
ATOM 3165 C CA . CYS A 1 422 ? 71.865 -3.626 0.987 1.00 19.29 420 CYS A CA 1
ATOM 3166 C C . CYS A 1 422 ? 71.555 -5.067 1.439 1.00 19.54 420 CYS A C 1
ATOM 3167 O O . CYS A 1 422 ? 72.190 -5.597 2.367 1.00 17.31 420 CYS A O 1
ATOM 3170 N N . ALA A 1 423 ? 70.584 -5.705 0.762 1.00 19.03 421 ALA A N 1
ATOM 3171 C CA . ALA A 1 423 ? 70.306 -7.125 1.001 1.00 18.45 421 ALA A CA 1
ATOM 3172 C C . ALA A 1 423 ? 71.472 -8.025 0.789 1.00 18.34 421 ALA A C 1
ATOM 3173 O O . ALA A 1 423 ? 71.522 -9.153 1.333 1.00 18.45 421 ALA A O 1
ATOM 3175 N N . SER A 1 424 ? 72.421 -7.584 -0.031 1.00 17.40 422 SER A N 1
ATOM 3176 C CA . SER A 1 424 ? 73.650 -8.333 -0.231 1.00 19.06 422 SER A CA 1
ATOM 3177 C C . SER A 1 424 ? 74.684 -8.174 0.863 1.00 18.66 422 SER A C 1
ATOM 3178 O O . SER A 1 424 ? 75.685 -8.920 0.903 1.00 18.23 422 SER A O 1
ATOM 3181 N N . CYS A 1 425 ? 74.465 -7.200 1.735 1.00 16.23 423 CYS A N 1
ATOM 3182 C CA . CYS A 1 425 ? 75.444 -6.747 2.687 1.00 16.11 423 CYS A CA 1
ATOM 3183 C C . CYS A 1 425 ? 75.224 -7.352 4.070 1.00 16.78 423 CYS A C 1
ATOM 3184 O O . CYS A 1 425 ? 74.073 -7.512 4.497 1.00 16.49 423 CYS A O 1
ATOM 3187 N N . LEU A 1 426 ? 76.283 -7.640 4.801 1.00 16.64 424 LEU A N 1
ATOM 3188 C CA . LEU A 1 426 ? 76.166 -7.991 6.251 1.00 16.72 424 LEU A CA 1
ATOM 3189 C C . LEU A 1 426 ? 75.695 -6.874 7.197 1.00 17.58 424 LEU A C 1
ATOM 3190 O O . LEU A 1 426 ? 75.188 -7.092 8.326 1.00 18.48 424 LEU A O 1
ATOM 3195 N N . ARG A 1 427 ? 75.968 -5.655 6.796 1.00 16.46 425 ARG A N 1
ATOM 3196 C CA . ARG A 1 427 ? 75.779 -4.510 7.670 1.00 17.06 425 ARG A CA 1
ATOM 3197 C C . ARG A 1 427 ? 74.319 -4.112 7.789 1.00 17.56 425 ARG A C 1
ATOM 3198 O O . ARG A 1 427 ? 73.464 -4.524 6.961 1.00 16.68 425 ARG A O 1
ATOM 3206 N N . THR A 1 428 ? 74.046 -3.352 8.857 1.00 17.19 426 THR A N 1
ATOM 3207 C CA . THR A 1 428 ? 72.729 -2.782 9.210 1.00 16.31 426 THR A CA 1
ATOM 3208 C C . THR A 1 428 ? 72.832 -1.242 9.094 1.00 17.26 426 THR A C 1
ATOM 3209 O O . THR A 1 428 ? 73.645 -0.620 9.765 1.00 17.05 426 THR A O 1
ATOM 3213 N N . ARG A 1 429 ? 72.013 -0.681 8.201 1.00 19.38 427 ARG A N 1
ATOM 3214 C CA . ARG A 1 429 ? 72.028 0.778 7.852 1.00 18.12 427 ARG A CA 1
ATOM 3215 C C . ARG A 1 429 ? 71.477 1.657 8.928 1.00 18.48 427 ARG A C 1
ATOM 3216 O O . ARG A 1 429 ? 70.330 2.066 8.920 1.00 17.97 427 ARG A O 1
ATOM 3224 N N . LEU A 1 430 ? 72.343 2.008 9.860 1.00 21.04 428 LEU A N 1
ATOM 3225 C CA . LEU A 1 430 ? 72.013 2.891 10.966 1.00 20.53 428 LEU A CA 1
ATOM 3226 C C . LEU A 1 430 ? 71.518 4.265 10.487 1.00 21.04 428 LEU A C 1
ATOM 3227 O O . LEU A 1 430 ? 70.671 4.919 11.118 1.00 21.40 428 LEU A O 1
ATOM 3232 N N . TRP A 1 431 ? 72.058 4.662 9.353 1.00 22.24 429 TRP A N 1
ATOM 3233 C CA . TRP A 1 431 ? 71.810 5.973 8.784 1.00 22.56 429 TRP A CA 1
ATOM 3234 C C . TRP A 1 431 ? 70.391 6.055 8.231 1.00 23.66 429 TRP A C 1
ATOM 3235 O O . TRP A 1 431 ? 69.926 7.131 7.895 1.00 24.52 429 TRP A O 1
ATOM 3246 N N . ALA A 1 432 ? 69.765 4.905 8.000 1.00 23.38 430 ALA A N 1
ATOM 3247 C CA . ALA A 1 432 ? 68.401 4.842 7.482 1.00 23.54 430 ALA A CA 1
ATOM 3248 C C . ALA A 1 432 ? 67.381 4.521 8.603 1.00 24.92 430 ALA A C 1
ATOM 3249 O O . ALA A 1 432 ? 66.255 4.163 8.329 1.00 25.94 430 ALA A O 1
ATOM 3251 N N . GLY A 1 433 ? 67.810 4.568 9.854 1.00 22.61 431 GLY A N 1
ATOM 3252 C CA . GLY A 1 433 ? 66.930 4.264 11.001 1.00 22.85 431 GLY A CA 1
ATOM 3253 C C . GLY A 1 433 ? 66.791 2.795 11.342 1.00 23.19 431 GLY A C 1
ATOM 3254 O O . GLY A 1 433 ? 66.029 2.402 12.217 1.00 23.86 431 GLY A O 1
ATOM 3255 N N . HIS A 1 434 ? 67.562 1.953 10.683 1.00 22.40 432 HIS A N 1
ATOM 3256 C CA . HIS A 1 434 ? 67.581 0.546 11.086 1.00 21.77 432 HIS A CA 1
ATOM 3257 C C . HIS A 1 434 ? 68.410 0.457 12.342 1.00 20.24 432 HIS A C 1
ATOM 3258 O O . HIS A 1 434 ? 69.419 1.095 12.469 1.00 21.39 432 HIS A O 1
ATOM 3265 N N . THR A 1 435 ? 68.056 -0.379 13.266 1.00 20.46 433 THR A N 1
ATOM 3266 C CA . THR A 1 435 ? 68.843 -0.468 14.519 1.00 20.73 433 THR A CA 1
ATOM 3267 C C . THR A 1 435 ? 69.564 -1.815 14.621 1.00 19.02 433 THR A C 1
ATOM 3268 O O . THR A 1 435 ? 69.147 -2.810 14.057 1.00 19.07 433 THR A O 1
ATOM 3272 N N . LEU A 1 436 ? 70.635 -1.853 15.385 1.00 18.18 434 LEU A N 1
ATOM 3273 C CA . LEU A 1 436 ? 71.469 -3.038 15.592 1.00 18.73 434 LEU A CA 1
ATOM 3274 C C . LEU A 1 436 ? 71.741 -3.153 17.112 1.00 18.84 434 LEU A C 1
ATOM 3275 O O . LEU A 1 436 ? 72.500 -2.363 17.681 1.00 18.18 434 LEU A O 1
ATOM 3280 N N . GLY A 1 437 ? 71.131 -4.153 17.729 1.00 20.05 435 GLY A N 1
ATOM 3281 C CA . GLY A 1 437 ? 71.186 -4.277 19.151 1.00 18.75 435 GLY A CA 1
ATOM 3282 C C . GLY A 1 437 ? 72.427 -4.968 19.682 1.00 18.99 435 GLY A C 1
ATOM 3283 O O . GLY A 1 437 ? 72.789 -4.757 20.866 1.00 18.45 435 GLY A O 1
ATOM 3284 N N . GLN A 1 438 ? 73.032 -5.819 18.861 1.00 19.12 436 GLN A N 1
ATOM 3285 C CA . GLN A 1 438 ? 74.176 -6.675 19.222 1.00 17.36 436 GLN A CA 1
ATOM 3286 C C . GLN A 1 438 ? 75.112 -6.789 18.025 1.00 16.87 436 GLN A C 1
ATOM 3287 O O . GLN A 1 438 ? 74.653 -7.024 16.883 1.00 17.29 436 GLN A O 1
ATOM 3293 N N . THR A 1 439 ? 76.408 -6.604 18.257 1.00 16.72 437 THR A N 1
ATOM 3294 C CA . THR A 1 439 ? 77.403 -6.751 17.217 1.00 16.42 437 THR A CA 1
ATOM 3295 C C . THR A 1 439 ? 78.218 -8.016 17.372 1.00 17.49 437 THR A C 1
ATOM 3296 O O . THR A 1 439 ? 78.032 -8.810 18.291 1.00 16.19 437 THR A O 1
ATOM 3300 N N . ILE A 1 440 ? 79.196 -8.184 16.451 1.00 17.73 438 ILE A N 1
ATOM 3301 C CA . ILE A 1 440 ? 80.184 -9.208 16.613 1.00 18.52 438 ILE A CA 1
ATOM 3302 C C . ILE A 1 440 ? 80.767 -9.334 17.977 1.00 17.93 438 ILE A C 1
ATOM 3303 O O . ILE A 1 440 ? 81.061 -10.482 18.429 1.00 19.09 438 ILE A O 1
ATOM 3308 N N . PHE A 1 441 ? 80.951 -8.199 18.622 1.00 18.47 439 PHE A N 1
ATOM 3309 C CA . PHE A 1 441 ? 81.478 -8.213 20.001 1.00 20.35 439 PHE A CA 1
ATOM 3310 C C . PHE A 1 441 ? 80.530 -8.747 21.083 1.00 21.92 439 PHE A C 1
ATOM 3311 O O . PHE A 1 441 ? 81.003 -9.142 22.193 1.00 22.38 439 PHE A O 1
ATOM 3319 N N . SER A 1 442 ? 79.234 -8.816 20.787 1.00 21.17 440 SER A N 1
ATOM 3320 C CA . SER A 1 442 ? 78.270 -9.536 21.623 1.00 21.43 440 SER A CA 1
ATOM 3321 C C . SER A 1 442 ? 78.040 -10.986 21.176 1.00 21.79 440 SER A C 1
ATOM 3322 O O . SER A 1 442 ? 77.059 -11.606 21.568 1.00 24.27 440 SER A O 1
ATOM 3325 N N . GLY A 1 443 ? 78.877 -11.504 20.315 1.00 20.55 441 GLY A N 1
ATOM 3326 C CA . GLY A 1 443 ? 78.753 -12.872 19.852 1.00 20.73 441 GLY A CA 1
ATOM 3327 C C . GLY A 1 443 ? 77.794 -13.081 18.696 1.00 20.53 441 GLY A C 1
ATOM 3328 O O . GLY A 1 443 ? 77.468 -14.240 18.356 1.00 22.35 441 GLY A O 1
ATOM 3329 N N . VAL A 1 444 ? 77.365 -12.012 18.031 1.00 18.89 442 VAL A N 1
ATOM 3330 C CA . VAL A 1 444 ? 76.519 -12.130 16.844 1.00 18.84 442 VAL A CA 1
ATOM 3331 C C . VAL A 1 444 ? 77.347 -11.937 15.558 1.00 18.39 442 VAL A C 1
ATOM 3332 O O . VAL A 1 444 ? 77.647 -10.809 15.197 1.00 17.26 442 VAL A O 1
ATOM 3336 N N . PRO A 1 445 ? 77.671 -13.033 14.855 1.00 17.76 443 PRO A N 1
ATOM 3337 C CA . PRO A 1 445 ? 78.590 -12.933 13.682 1.00 18.12 443 PRO A CA 1
ATOM 3338 C C . PRO A 1 445 ? 78.150 -11.972 12.554 1.00 18.40 443 PRO A C 1
ATOM 3339 O O . PRO A 1 445 ? 78.996 -11.294 11.936 1.00 19.31 443 PRO A O 1
ATOM 3343 N N . GLY A 1 446 ? 76.828 -11.913 12.293 1.00 17.44 444 GLY A N 1
ATOM 3344 C CA . GLY A 1 446 ? 76.257 -11.000 11.358 1.00 17.97 444 GLY A CA 1
ATOM 3345 C C . GLY A 1 446 ? 75.806 -9.662 11.869 1.00 18.15 444 GLY A C 1
ATOM 3346 O O . GLY A 1 446 ? 75.132 -8.961 11.133 1.00 20.79 444 GLY A O 1
ATOM 3347 N N . GLY A 1 447 ? 76.238 -9.235 13.062 1.00 18.49 445 GLY A N 1
ATOM 3348 C CA . GLY A 1 447 ? 75.864 -7.908 13.569 1.00 17.95 445 GLY A CA 1
ATOM 3349 C C . GLY A 1 447 ? 76.948 -6.917 13.298 1.00 17.97 445 GLY A C 1
ATOM 3350 O O . GLY A 1 447 ? 77.905 -6.859 14.038 1.00 17.71 445 GLY A O 1
ATOM 3351 N N . LEU A 1 448 ? 76.829 -6.182 12.179 1.00 18.57 446 LEU A N 1
ATOM 3352 C CA . LEU A 1 448 ? 77.817 -5.195 11.816 1.00 18.78 446 LEU A CA 1
ATOM 3353 C C . LEU A 1 448 ? 77.131 -3.894 11.481 1.00 15.60 446 LEU A C 1
ATOM 3354 O O . LEU A 1 448 ? 76.188 -3.908 10.748 1.00 16.16 446 LEU A O 1
ATOM 3359 N N . PRO A 1 449 ? 77.572 -2.793 12.044 1.00 18.43 447 PRO A N 1
ATOM 3360 C CA . PRO A 1 449 ? 76.930 -1.507 11.613 1.00 17.77 447 PRO A CA 1
ATOM 3361 C C . PRO A 1 449 ? 77.387 -0.881 10.316 1.00 18.14 447 PRO A C 1
ATOM 3362 O O . PRO A 1 449 ? 78.549 -0.998 9.910 1.00 16.71 447 PRO A O 1
ATOM 3366 N N . CYS A 1 450 ? 76.458 -0.184 9.662 1.00 18.17 448 CYS A N 1
ATOM 3367 C CA . CYS A 1 450 ? 76.717 0.647 8.497 1.00 17.45 448 CYS A CA 1
ATOM 3368 C C . CYS A 1 450 ? 76.429 2.091 8.915 1.00 18.36 448 CYS A C 1
ATOM 3369 O O . CYS A 1 450 ? 75.280 2.419 9.299 1.00 18.03 448 CYS A O 1
ATOM 3372 N N . ALA A 1 451 ? 77.482 2.938 8.885 1.00 19.65 449 ALA A N 1
ATOM 3373 C CA . ALA A 1 451 ? 77.376 4.278 9.410 1.00 18.10 449 ALA A CA 1
ATOM 3374 C C . ALA A 1 451 ? 77.057 5.288 8.307 1.00 19.45 449 ALA A C 1
ATOM 3375 O O . ALA A 1 451 ? 76.792 6.470 8.607 1.00 19.52 449 ALA A O 1
ATOM 3377 N N . GLU A 1 452 ? 77.086 4.859 7.034 1.00 18.67 450 GLU A N 1
ATOM 3378 C CA . GLU A 1 452 ? 76.960 5.835 5.923 1.00 18.57 450 GLU A CA 1
ATOM 3379 C C . GLU A 1 452 ? 76.737 5.058 4.608 1.00 17.94 450 GLU A C 1
ATOM 3380 O O . GLU A 1 452 ? 77.355 3.992 4.388 1.00 16.61 450 GLU A O 1
ATOM 3386 N N . ALA A 1 453 ? 75.848 5.568 3.765 1.00 16.95 451 ALA A N 1
ATOM 3387 C CA . ALA A 1 453 ? 75.672 5.062 2.470 1.00 19.13 451 ALA A CA 1
ATOM 3388 C C . ALA A 1 453 ? 76.985 5.008 1.713 1.00 18.56 451 ALA A C 1
ATOM 3389 O O . ALA A 1 453 ? 77.691 6.009 1.580 1.00 18.82 451 ALA A O 1
ATOM 3391 N N . CYS A 1 454 ? 77.257 3.820 1.152 1.00 19.61 452 CYS A N 1
ATOM 3392 C CA . CYS A 1 454 ? 78.501 3.515 0.381 1.00 20.11 452 CYS A CA 1
ATOM 3393 C C . CYS A 1 454 ? 78.474 3.865 -1.135 1.00 20.73 452 CYS A C 1
ATOM 3394 O O . CYS A 1 454 ? 77.412 4.190 -1.724 1.00 21.24 452 CYS A O 1
ATOM 3397 N N . THR A 1 455 ? 79.625 3.799 -1.791 1.00 20.29 453 THR A N 1
ATOM 3398 C CA . THR A 1 455 ? 79.666 4.212 -3.205 1.00 21.12 453 THR A CA 1
ATOM 3399 C C . THR A 1 455 ? 78.836 3.289 -4.096 1.00 21.21 453 THR A C 1
ATOM 3400 O O . THR A 1 455 ? 78.317 3.735 -5.083 1.00 18.89 453 THR A O 1
ATOM 3404 N N . VAL A 1 456 ? 78.665 2.025 -3.709 1.00 20.65 454 VAL A N 1
ATOM 3405 C CA . VAL A 1 456 ? 77.892 1.082 -4.525 1.00 19.89 454 VAL A CA 1
ATOM 3406 C C . VAL A 1 456 ? 76.392 1.445 -4.471 1.00 21.52 454 VAL A C 1
ATOM 3407 O O . VAL A 1 456 ? 75.691 1.439 -5.528 1.00 20.25 454 VAL A O 1
ATOM 3411 N N . LEU A 1 457 ? 75.897 1.802 -3.283 1.00 18.51 455 LEU A N 1
ATOM 3412 C CA . LEU A 1 457 ? 74.524 2.231 -3.128 1.00 20.37 455 LEU A CA 1
ATOM 3413 C C . LEU A 1 457 ? 74.273 3.583 -3.808 1.00 20.70 455 LEU A C 1
ATOM 3414 O O . LEU A 1 457 ? 73.225 3.754 -4.444 1.00 18.64 455 LEU A O 1
ATOM 3419 N N . LEU A 1 458 ? 75.233 4.520 -3.699 1.00 20.50 456 LEU A N 1
ATOM 3420 C CA . LEU A 1 458 ? 75.094 5.827 -4.387 1.00 21.55 456 LEU A CA 1
ATOM 3421 C C . LEU A 1 458 ? 74.971 5.625 -5.899 1.00 21.20 456 LEU A C 1
ATOM 3422 O O . LEU A 1 458 ? 74.137 6.233 -6.560 1.00 20.56 456 LEU A O 1
ATOM 3427 N N . ALA A 1 459 ? 75.804 4.785 -6.472 1.00 20.75 457 ALA A N 1
ATOM 3428 C CA . ALA A 1 459 ? 75.672 4.511 -7.932 1.00 22.48 457 ALA A CA 1
ATOM 3429 C C . ALA A 1 459 ? 74.343 3.836 -8.334 1.00 24.44 457 ALA A C 1
ATOM 3430 O O . ALA A 1 459 ? 73.771 4.078 -9.421 1.00 23.72 457 ALA A O 1
ATOM 3432 N N . ALA A 1 460 ? 73.847 2.961 -7.474 1.00 24.77 458 ALA A N 1
ATOM 3433 C CA . ALA A 1 460 ? 72.540 2.284 -7.732 1.00 25.69 458 ALA A CA 1
ATOM 3434 C C . ALA A 1 460 ? 71.385 3.311 -7.665 1.00 25.64 458 ALA A C 1
ATOM 3435 O O . ALA A 1 460 ? 70.411 3.244 -8.466 1.00 23.68 458 ALA A O 1
ATOM 3437 N N . VAL A 1 461 ? 71.482 4.266 -6.738 1.00 24.65 459 VAL A N 1
ATOM 3438 C CA . VAL A 1 461 ? 70.469 5.292 -6.660 1.00 26.58 459 VAL A CA 1
ATOM 3439 C C . VAL A 1 461 ? 70.570 6.224 -7.852 1.00 28.84 459 VAL A C 1
ATOM 3440 O O . VAL A 1 461 ? 69.545 6.602 -8.482 1.00 27.91 459 VAL A O 1
ATOM 3444 N N . ARG A 1 462 ? 71.800 6.577 -8.230 1.00 30.09 460 ARG A N 1
ATOM 3445 C CA . ARG A 1 462 ? 71.978 7.323 -9.508 1.00 30.85 460 ARG A CA 1
ATOM 3446 C C . ARG A 1 462 ? 71.280 6.621 -10.700 1.00 32.35 460 ARG A C 1
ATOM 3447 O O . ARG A 1 462 ? 70.508 7.249 -11.392 1.00 34.13 460 ARG A O 1
ATOM 3455 N N . ASP A 1 463 ? 71.475 5.322 -10.899 1.00 33.98 461 ASP A N 1
ATOM 3456 C CA . ASP A 1 463 ? 70.827 4.622 -11.999 1.00 35.72 461 ASP A CA 1
ATOM 3457 C C . ASP A 1 463 ? 69.324 4.620 -11.887 1.00 37.27 461 ASP A C 1
ATOM 3458 O O . ASP A 1 463 ? 68.633 4.782 -12.882 1.00 37.89 461 ASP A O 1
ATOM 3463 N N . GLU A 1 464 ? 68.807 4.498 -10.679 1.00 38.48 462 GLU A N 1
ATOM 3464 C CA . GLU A 1 464 ? 67.365 4.521 -10.494 1.00 39.46 462 GLU A CA 1
ATOM 3465 C C . GLU A 1 464 ? 66.745 5.856 -10.890 1.00 40.30 462 GLU A C 1
ATOM 3466 O O . GLU A 1 464 ? 65.797 5.898 -11.661 1.00 40.23 462 GLU A O 1
ATOM 3472 N N . VAL A 1 465 ? 67.253 6.940 -10.342 1.00 40.71 463 VAL A N 1
ATOM 3473 C CA . VAL A 1 465 ? 66.825 8.274 -10.739 1.00 42.61 463 VAL A CA 1
ATOM 3474 C C . VAL A 1 465 ? 66.920 8.397 -12.308 1.00 44.11 463 VAL A C 1
ATOM 3475 O O . VAL A 1 465 ? 65.950 8.798 -12.964 1.00 43.71 463 VAL A O 1
ATOM 3479 N N . GLY A 1 466 ? 68.049 7.984 -12.886 1.00 46.15 464 GLY A N 1
ATOM 3480 C CA . GLY A 1 466 ? 68.271 8.003 -14.323 1.00 47.78 464 GLY A CA 1
ATOM 3481 C C . GLY A 1 466 ? 67.262 7.223 -15.152 1.00 49.97 464 GLY A C 1
ATOM 3482 O O . GLY A 1 466 ? 66.895 7.651 -16.228 1.00 51.98 464 GLY A O 1
ATOM 3483 N N . ARG A 1 467 ? 66.801 6.084 -14.646 1.00 51.74 465 ARG A N 1
ATOM 3484 C CA . ARG A 1 467 ? 65.852 5.229 -15.345 1.00 52.05 465 ARG A CA 1
ATOM 3485 C C . ARG A 1 467 ? 64.463 5.869 -15.241 1.00 53.82 465 ARG A C 1
ATOM 3486 O O . ARG A 1 467 ? 63.689 5.780 -16.202 1.00 54.47 465 ARG A O 1
ATOM 3494 N N . GLU A 1 468 ? 64.169 6.511 -14.089 1.00 53.93 466 GLU A N 1
ATOM 3495 C CA . GLU A 1 468 ? 62.942 7.308 -13.873 1.00 53.86 466 GLU A CA 1
ATOM 3496 C C . GLU A 1 468 ? 63.177 8.817 -14.092 1.00 54.19 466 GLU A C 1
ATOM 3497 O O . GLU A 1 468 ? 63.264 9.306 -15.227 1.00 54.66 466 GLU A O 1
ATOM 3503 N N . GLY B 1 1 ? 34.639 -23.817 44.917 0.50 48.11 -1 GLY B N 1
ATOM 3504 C CA . GLY B 1 1 ? 35.786 -23.261 44.134 0.50 48.20 -1 GLY B CA 1
ATOM 3505 C C . GLY B 1 1 ? 35.703 -23.633 42.670 0.50 47.86 -1 GLY B C 1
ATOM 3506 O O . GLY B 1 1 ? 36.720 -23.749 41.991 0.50 48.08 -1 GLY B O 1
ATOM 3507 N N . ALA B 1 2 ? 34.479 -23.851 42.201 0.50 47.89 0 ALA B N 1
ATOM 3508 C CA . ALA B 1 2 ? 34.207 -24.119 40.776 1.00 47.75 0 ALA B CA 1
ATOM 3509 C C . ALA B 1 2 ? 33.863 -22.792 40.075 1.00 47.92 0 ALA B C 1
ATOM 3510 O O . ALA B 1 2 ? 32.856 -22.145 40.389 1.00 47.70 0 ALA B O 1
ATOM 3512 N N . LEU B 1 3 ? 34.722 -22.379 39.139 1.00 47.23 1 LEU B N 1
ATOM 3513 C CA . LEU B 1 3 ? 34.720 -21.008 38.658 1.00 45.44 1 LEU B CA 1
ATOM 3514 C C . LEU B 1 3 ? 34.313 -20.971 37.200 1.00 44.49 1 LEU B C 1
ATOM 3515 O O . LEU B 1 3 ? 34.742 -21.815 36.410 1.00 44.90 1 LEU B O 1
ATOM 3520 N N . ARG B 1 4 ? 33.406 -20.016 36.844 1.00 42.41 2 ARG B N 1
ATOM 3521 C CA . ARG B 1 4 ? 32.972 -19.879 35.437 1.00 41.62 2 ARG B CA 1
ATOM 3522 C C . ARG B 1 4 ? 33.076 -18.424 34.958 1.00 40.52 2 ARG B C 1
ATOM 3523 O O . ARG B 1 4 ? 32.949 -17.454 35.725 1.00 38.01 2 ARG B O 1
ATOM 3531 N N . SER B 1 5 ? 33.320 -18.325 33.643 1.00 39.11 3 SER B N 1
ATOM 3532 C CA . SER B 1 5 ? 33.330 -17.065 32.900 1.00 37.43 3 SER B CA 1
ATOM 3533 C C . SER B 1 5 ? 32.147 -17.022 31.946 1.00 36.45 3 SER B C 1
ATOM 3534 O O . SER B 1 5 ? 31.928 -17.951 31.141 1.00 35.02 3 SER B O 1
ATOM 3537 N N . LEU B 1 6 ? 31.448 -15.895 31.974 1.00 34.80 4 LEU B N 1
ATOM 3538 C CA . LEU B 1 6 ? 30.451 -15.561 30.966 1.00 33.72 4 LEU B CA 1
ATOM 3539 C C . LEU B 1 6 ? 31.020 -14.492 30.051 1.00 32.57 4 LEU B C 1
ATOM 3540 O O . LEU B 1 6 ? 31.566 -13.500 30.516 1.00 33.26 4 LEU B O 1
ATOM 3545 N N . VAL B 1 7 ? 30.942 -14.753 28.751 1.00 31.78 5 VAL B N 1
ATOM 3546 C CA . VAL B 1 7 ? 31.374 -13.838 27.686 1.00 31.26 5 VAL B CA 1
ATOM 3547 C C . VAL B 1 7 ? 30.162 -13.545 26.814 1.00 29.77 5 VAL B C 1
ATOM 3548 O O . VAL B 1 7 ? 29.575 -14.468 26.267 1.00 28.23 5 VAL B O 1
ATOM 3552 N N . LEU B 1 8 ? 29.801 -12.257 26.711 1.00 28.69 6 LEU B N 1
ATOM 3553 C CA . LEU B 1 8 ? 28.835 -11.747 25.782 1.00 29.47 6 LEU B CA 1
ATOM 3554 C C . LEU B 1 8 ? 29.525 -11.184 24.554 1.00 29.53 6 LEU B C 1
ATOM 3555 O O . LEU B 1 8 ? 30.499 -10.432 24.660 1.00 29.30 6 LEU B O 1
ATOM 3560 N N . ILE B 1 9 ? 28.982 -11.548 23.405 1.00 29.71 7 ILE B N 1
ATOM 3561 C CA . ILE B 1 9 ? 29.492 -11.141 22.113 1.00 30.54 7 ILE B CA 1
ATOM 3562 C C . ILE B 1 9 ? 28.526 -10.220 21.344 1.00 30.27 7 ILE B C 1
ATOM 3563 O O . ILE B 1 9 ? 27.371 -10.553 21.101 1.00 30.49 7 ILE B O 1
ATOM 3568 N N . GLY B 1 10 ? 28.994 -9.035 20.975 1.00 30.49 8 GLY B N 1
ATOM 3569 C CA . GLY B 1 10 ? 28.199 -8.135 20.123 1.00 30.06 8 GLY B CA 1
ATOM 3570 C C . GLY B 1 10 ? 28.856 -7.905 18.778 1.00 30.17 8 GLY B C 1
ATOM 3571 O O . GLY B 1 10 ? 29.959 -8.385 18.514 1.00 29.90 8 GLY B O 1
ATOM 3572 N N . HIS B 1 11 ? 28.197 -7.119 17.938 1.00 29.16 9 HIS B N 1
ATOM 3573 C CA . HIS B 1 11 ? 28.662 -6.873 16.599 1.00 29.65 9 HIS B CA 1
ATOM 3574 C C . HIS B 1 11 ? 29.846 -5.836 16.632 1.00 29.00 9 HIS B C 1
ATOM 3575 O O . HIS B 1 11 ? 30.908 -6.075 16.050 1.00 30.35 9 HIS B O 1
ATOM 3582 N N . GLY B 1 12 ? 29.651 -4.771 17.394 1.00 29.36 10 GLY B N 1
ATOM 3583 C CA . GLY B 1 12 ? 30.515 -3.588 17.412 1.00 27.51 10 GLY B CA 1
ATOM 3584 C C . GLY B 1 12 ? 30.645 -2.854 16.060 1.00 27.22 10 GLY B C 1
ATOM 3585 O O . GLY B 1 12 ? 30.032 -3.195 15.044 1.00 26.52 10 GLY B O 1
ATOM 3586 N N . SER B 1 13 ? 31.518 -1.862 16.024 1.00 25.23 11 SER B N 1
ATOM 3587 C CA . SER B 1 13 ? 31.668 -1.067 14.818 1.00 25.10 11 SER B CA 1
ATOM 3588 C C . SER B 1 13 ? 33.031 -0.334 14.782 1.00 24.95 11 SER B C 1
ATOM 3589 O O . SER B 1 13 ? 33.586 -0.020 15.814 1.00 24.00 11 SER B O 1
ATOM 3592 N N . HIS B 1 14 ? 33.525 -0.010 13.591 1.00 24.42 12 HIS B N 1
ATOM 3593 C CA . HIS B 1 14 ? 34.679 0.848 13.451 1.00 25.56 12 HIS B CA 1
ATOM 3594 C C . HIS B 1 14 ? 34.287 2.286 13.689 1.00 26.54 12 HIS B C 1
ATOM 3595 O O . HIS B 1 14 ? 35.116 3.087 14.070 1.00 25.63 12 HIS B O 1
ATOM 3602 N N . HIS B 1 15 ? 33.005 2.629 13.507 1.00 28.05 13 HIS B N 1
ATOM 3603 C CA . HIS B 1 15 ? 32.588 4.049 13.492 1.00 29.66 13 HIS B CA 1
ATOM 3604 C C . HIS B 1 15 ? 31.478 4.506 14.439 1.00 30.77 13 HIS B C 1
ATOM 3605 O O . HIS B 1 15 ? 31.391 5.724 14.733 1.00 31.69 13 HIS B O 1
ATOM 3612 N N . HIS B 1 16 ? 30.654 3.582 14.939 1.00 33.20 14 HIS B N 1
ATOM 3613 C CA . HIS B 1 16 ? 29.444 3.947 15.739 1.00 35.18 14 HIS B CA 1
ATOM 3614 C C . HIS B 1 16 ? 29.396 3.259 17.107 1.00 37.18 14 HIS B C 1
ATOM 3615 O O . HIS B 1 16 ? 29.749 2.101 17.230 1.00 39.36 14 HIS B O 1
ATOM 3622 N N . GLY B 1 17 ? 28.993 3.980 18.142 1.00 37.89 15 GLY B N 1
ATOM 3623 C CA . GLY B 1 17 ? 28.902 3.412 19.473 1.00 38.43 15 GLY B CA 1
ATOM 3624 C C . GLY B 1 17 ? 27.666 2.597 19.796 1.00 39.50 15 GLY B C 1
ATOM 3625 O O . GLY B 1 17 ? 27.668 1.839 20.774 1.00 38.40 15 GLY B O 1
ATOM 3626 N N . GLU B 1 18 ? 26.621 2.717 18.971 1.00 40.67 16 GLU B N 1
ATOM 3627 C CA . GLU B 1 18 ? 25.320 2.091 19.257 1.00 43.08 16 GLU B CA 1
ATOM 3628 C C . GLU B 1 18 ? 25.396 0.577 19.294 1.00 44.38 16 GLU B C 1
ATOM 3629 O O . GLU B 1 18 ? 24.828 -0.026 20.234 1.00 43.90 16 GLU B O 1
ATOM 3635 N N . SER B 1 19 ? 26.139 0.001 18.321 1.00 45.28 17 SER B N 1
ATOM 3636 C CA . SER B 1 19 ? 26.179 -1.466 18.004 1.00 46.53 17 SER B CA 1
ATOM 3637 C C . SER B 1 19 ? 26.856 -2.345 19.038 1.00 47.16 17 SER B C 1
ATOM 3638 O O . SER B 1 19 ? 27.127 -3.560 18.769 1.00 47.24 17 SER B O 1
ATOM 3641 N N . ALA B 1 20 ? 27.197 -1.697 20.160 1.00 46.55 18 ALA B N 1
ATOM 3642 C CA . ALA B 1 20 ? 27.831 -2.298 21.304 1.00 46.59 18 ALA B CA 1
ATOM 3643 C C . ALA B 1 20 ? 27.099 -1.943 22.583 1.00 46.46 18 ALA B C 1
ATOM 3644 O O . ALA B 1 20 ? 27.452 -2.512 23.600 1.00 45.52 18 ALA B O 1
ATOM 3646 N N . ARG B 1 21 ? 26.121 -1.005 22.551 1.00 46.03 19 ARG B N 1
ATOM 3647 C CA . ARG B 1 21 ? 25.527 -0.471 23.816 1.00 45.39 19 ARG B CA 1
ATOM 3648 C C . ARG B 1 21 ? 24.737 -1.566 24.448 1.00 44.01 19 ARG B C 1
ATOM 3649 O O . ARG B 1 21 ? 24.870 -1.831 25.649 1.00 44.13 19 ARG B O 1
ATOM 3657 N N . ALA B 1 22 ? 23.952 -2.257 23.624 1.00 42.62 20 ALA B N 1
ATOM 3658 C CA . ALA B 1 22 ? 23.155 -3.356 24.109 1.00 41.24 20 ALA B CA 1
ATOM 3659 C C . ALA B 1 22 ? 23.971 -4.412 24.835 1.00 40.59 20 ALA B C 1
ATOM 3660 O O . ALA B 1 22 ? 23.546 -4.901 25.884 1.00 39.71 20 ALA B O 1
ATOM 3662 N N . THR B 1 23 ? 25.135 -4.783 24.283 1.00 39.14 21 THR B N 1
ATOM 3663 C CA . THR B 1 23 ? 25.984 -5.785 24.914 1.00 37.80 21 THR B CA 1
ATOM 3664 C C . THR B 1 23 ? 26.566 -5.185 26.208 1.00 36.55 21 THR B C 1
ATOM 3665 O O . THR B 1 23 ? 26.603 -5.845 27.222 1.00 34.34 21 THR B O 1
ATOM 3669 N N . GLN B 1 24 ? 26.992 -3.927 26.174 1.00 36.05 22 GLN B N 1
ATOM 3670 C CA . GLN B 1 24 ? 27.610 -3.275 27.374 1.00 36.79 22 GLN B CA 1
ATOM 3671 C C . GLN B 1 24 ? 26.604 -3.114 28.534 1.00 36.47 22 GLN B C 1
ATOM 3672 O O . GLN B 1 24 ? 26.903 -3.397 29.688 1.00 34.72 22 GLN B O 1
ATOM 3678 N N . GLN B 1 25 ? 25.406 -2.675 28.180 1.00 37.24 23 GLN B N 1
ATOM 3679 C CA . GLN B 1 25 ? 24.289 -2.542 29.112 1.00 38.10 23 GLN B CA 1
ATOM 3680 C C . GLN B 1 25 ? 23.943 -3.832 29.801 1.00 37.22 23 GLN B C 1
ATOM 3681 O O . GLN B 1 25 ? 23.763 -3.879 31.040 1.00 35.95 23 GLN B O 1
ATOM 3687 N N . VAL B 1 26 ? 23.823 -4.889 29.003 1.00 36.57 24 VAL B N 1
ATOM 3688 C CA . VAL B 1 26 ? 23.507 -6.202 29.549 1.00 36.40 24 VAL B CA 1
ATOM 3689 C C . VAL B 1 26 ? 24.643 -6.725 30.420 1.00 35.12 24 VAL B C 1
ATOM 3690 O O . VAL B 1 26 ? 24.404 -7.346 31.419 1.00 34.45 24 VAL B O 1
ATOM 3694 N N . ALA B 1 27 ? 25.897 -6.481 30.032 1.00 34.46 25 ALA B N 1
ATOM 3695 C CA . ALA B 1 27 ? 27.007 -7.089 30.759 1.00 34.64 25 ALA B CA 1
ATOM 3696 C C . ALA B 1 27 ? 27.109 -6.430 32.130 1.00 34.58 25 ALA B C 1
ATOM 3697 O O . ALA B 1 27 ? 27.400 -7.053 33.137 1.00 34.97 25 ALA B O 1
ATOM 3699 N N . GLU B 1 28 ? 26.859 -5.141 32.143 1.00 35.73 26 GLU B N 1
ATOM 3700 C CA . GLU B 1 28 ? 26.961 -4.382 33.357 1.00 37.48 26 GLU B CA 1
ATOM 3701 C C . GLU B 1 28 ? 25.867 -4.724 34.403 1.00 37.53 26 GLU B C 1
ATOM 3702 O O . GLU B 1 28 ? 26.168 -4.950 35.600 1.00 38.08 26 GLU B O 1
ATOM 3708 N N . ALA B 1 29 ? 24.634 -4.821 33.939 1.00 37.67 27 ALA B N 1
ATOM 3709 C CA . ALA B 1 29 ? 23.518 -5.337 34.749 1.00 38.13 27 ALA B CA 1
ATOM 3710 C C . ALA B 1 29 ? 23.871 -6.680 35.364 1.00 39.20 27 ALA B C 1
ATOM 3711 O O . ALA B 1 29 ? 23.721 -6.882 36.576 1.00 40.33 27 ALA B O 1
ATOM 3713 N N . LEU B 1 30 ? 24.383 -7.601 34.555 1.00 39.82 28 LEU B N 1
ATOM 3714 C CA . LEU B 1 30 ? 24.731 -8.916 35.065 1.00 39.75 28 LEU B CA 1
ATOM 3715 C C . LEU B 1 30 ? 25.871 -8.864 36.059 1.00 40.69 28 LEU B C 1
ATOM 3716 O O . LEU B 1 30 ? 25.914 -9.681 36.962 1.00 40.46 28 LEU B O 1
ATOM 3721 N N . ARG B 1 31 ? 26.817 -7.946 35.872 1.00 41.70 29 ARG B N 1
ATOM 3722 C CA . ARG B 1 31 ? 27.902 -7.745 36.856 1.00 42.43 29 ARG B CA 1
ATOM 3723 C C . ARG B 1 31 ? 27.352 -7.226 38.232 1.00 44.78 29 ARG B C 1
ATOM 3724 O O . ARG B 1 31 ? 27.899 -7.584 39.283 1.00 46.28 29 ARG B O 1
ATOM 3732 N N . GLY B 1 32 ? 26.325 -6.358 38.181 1.00 46.28 30 GLY B N 1
ATOM 3733 C CA . GLY B 1 32 ? 25.499 -5.938 39.326 1.00 47.92 30 GLY B CA 1
ATOM 3734 C C . GLY B 1 32 ? 24.945 -7.135 40.069 1.00 49.58 30 GLY B C 1
ATOM 3735 O O . GLY B 1 32 ? 25.333 -7.380 41.212 1.00 51.08 30 GLY B O 1
ATOM 3736 N N . ARG B 1 33 ? 24.099 -7.924 39.404 1.00 51.44 31 ARG B N 1
ATOM 3737 C CA . ARG B 1 33 ? 23.556 -9.168 39.985 1.00 52.88 31 ARG B CA 1
ATOM 3738 C C . ARG B 1 33 ? 24.649 -9.994 40.684 1.00 53.98 31 ARG B C 1
ATOM 3739 O O . ARG B 1 33 ? 24.387 -10.675 41.677 1.00 53.49 31 ARG B O 1
ATOM 3747 N N . GLY B 1 34 ? 25.862 -9.955 40.126 1.00 55.60 32 GLY B N 1
ATOM 3748 C CA . GLY B 1 34 ? 26.992 -10.723 40.636 1.00 56.74 32 GLY B CA 1
ATOM 3749 C C . GLY B 1 34 ? 27.479 -10.251 42.005 1.00 58.06 32 GLY B C 1
ATOM 3750 O O . GLY B 1 34 ? 27.868 -11.075 42.842 1.00 58.01 32 GLY B O 1
ATOM 3751 N N . LEU B 1 35 ? 27.458 -8.935 42.236 1.00 59.66 33 LEU B N 1
ATOM 3752 C CA . LEU B 1 35 ? 27.862 -8.353 43.544 1.00 60.60 33 LEU B CA 1
ATOM 3753 C C . LEU B 1 35 ? 26.862 -8.707 44.635 1.00 61.76 33 LEU B C 1
ATOM 3754 O O . LEU B 1 35 ? 27.248 -8.999 45.748 1.00 62.87 33 LEU B O 1
ATOM 3759 N N . ALA B 1 36 ? 25.575 -8.645 44.297 1.00 62.33 34 ALA B N 1
ATOM 3760 C CA . ALA B 1 36 ? 24.497 -9.085 45.172 1.00 62.03 34 ALA B CA 1
ATOM 3761 C C . ALA B 1 36 ? 24.511 -10.610 45.392 1.00 62.37 34 ALA B C 1
ATOM 3762 O O . ALA B 1 36 ? 23.634 -11.153 46.054 1.00 63.13 34 ALA B O 1
ATOM 3764 N N . GLY B 1 37 ? 25.496 -11.306 44.838 1.00 62.25 35 GLY B N 1
ATOM 3765 C CA . GLY B 1 37 ? 25.556 -12.748 44.948 1.00 62.21 35 GLY B CA 1
ATOM 3766 C C . GLY B 1 37 ? 24.402 -13.439 44.265 1.00 62.42 35 GLY B C 1
ATOM 3767 O O . GLY B 1 37 ? 23.945 -14.488 44.731 1.00 62.78 35 GLY B O 1
ATOM 3768 N N . HIS B 1 38 ? 23.948 -12.885 43.138 1.00 62.51 36 HIS B N 1
ATOM 3769 C CA . HIS B 1 38 ? 22.815 -13.461 42.394 1.00 62.12 36 HIS B CA 1
ATOM 3770 C C . HIS B 1 38 ? 23.143 -13.820 40.935 1.00 61.42 36 HIS B C 1
ATOM 3771 O O . HIS B 1 38 ? 22.257 -13.779 40.059 1.00 62.11 36 HIS B O 1
ATOM 3778 N N . LEU B 1 39 ? 24.405 -14.179 40.682 1.00 59.32 37 LEU B N 1
ATOM 3779 C CA . LEU B 1 39 ? 24.846 -14.569 39.344 1.00 57.38 37 LEU B CA 1
ATOM 3780 C C . LEU B 1 39 ? 25.627 -15.870 39.431 1.00 55.09 37 LEU B C 1
ATOM 3781 O O . LEU B 1 39 ? 26.622 -15.937 40.144 1.00 54.74 37 LEU B O 1
ATOM 3786 N N . PRO B 1 40 ? 25.239 -16.883 38.651 1.00 53.23 38 PRO B N 1
ATOM 3787 C CA . PRO B 1 40 ? 25.994 -18.134 38.638 1.00 52.13 38 PRO B CA 1
ATOM 3788 C C . PRO B 1 40 ? 27.337 -18.105 37.859 1.00 51.02 38 PRO B C 1
ATOM 3789 O O . PRO B 1 40 ? 27.753 -19.160 37.364 1.00 50.86 38 PRO B O 1
ATOM 3793 N N . TYR B 1 41 ? 27.998 -16.933 37.754 1.00 49.27 39 TYR B N 1
ATOM 3794 C CA . TYR B 1 41 ? 29.283 -16.776 37.030 1.00 47.16 39 TYR B CA 1
ATOM 3795 C C . TYR B 1 41 ? 30.166 -15.825 37.802 1.00 45.71 39 TYR B C 1
ATOM 3796 O O . TYR B 1 41 ? 29.659 -14.913 38.470 1.00 45.39 39 TYR B O 1
ATOM 3805 N N . ASP B 1 42 ? 31.477 -16.036 37.742 1.00 43.54 40 ASP B N 1
ATOM 3806 C CA . ASP B 1 42 ? 32.415 -15.240 38.536 1.00 42.30 40 ASP B CA 1
ATOM 3807 C C . ASP B 1 42 ? 32.958 -14.024 37.783 1.00 40.80 40 ASP B C 1
ATOM 3808 O O . ASP B 1 42 ? 33.623 -13.180 38.359 1.00 40.41 40 ASP B O 1
ATOM 3813 N N . GLU B 1 43 ? 32.674 -13.940 36.490 1.00 39.29 41 GLU B N 1
ATOM 3814 C CA . GLU B 1 43 ? 32.983 -12.734 35.709 1.00 37.50 41 GLU B CA 1
ATOM 3815 C C . GLU B 1 43 ? 32.144 -12.692 34.451 1.00 35.64 41 GLU B C 1
ATOM 3816 O O . GLU B 1 43 ? 31.714 -13.739 33.960 1.00 35.69 41 GLU B O 1
ATOM 3822 N N . VAL B 1 44 ? 31.952 -11.479 33.929 1.00 33.33 42 VAL B N 1
ATOM 3823 C CA . VAL B 1 44 ? 31.260 -11.215 32.695 1.00 34.20 42 VAL B CA 1
ATOM 3824 C C . VAL B 1 44 ? 32.183 -10.349 31.799 1.00 33.84 42 VAL B C 1
ATOM 3825 O O . VAL B 1 44 ? 32.423 -9.175 32.074 1.00 33.67 42 VAL B O 1
ATOM 3829 N N . LEU B 1 45 ? 32.745 -10.965 30.768 1.00 33.95 43 LEU B N 1
ATOM 3830 C CA . LEU B 1 45 ? 33.559 -10.265 29.785 1.00 33.63 43 LEU B CA 1
ATOM 3831 C C . LEU B 1 45 ? 32.734 -9.966 28.582 1.00 32.92 43 LEU B C 1
ATOM 3832 O O . LEU B 1 45 ? 31.638 -10.506 28.436 1.00 31.92 43 LEU B O 1
ATOM 3837 N N . GLU B 1 46 ? 33.287 -9.135 27.700 1.00 33.19 44 GLU B N 1
ATOM 3838 C CA . GLU B 1 46 ? 32.674 -8.814 26.409 1.00 32.25 44 GLU B CA 1
ATOM 3839 C C . GLU B 1 46 ? 33.651 -9.031 25.215 1.00 31.95 44 GLU B C 1
ATOM 3840 O O . GLU B 1 46 ? 34.881 -8.968 25.369 1.00 31.21 44 GLU B O 1
ATOM 3846 N N . GLY B 1 47 ? 33.083 -9.322 24.043 1.00 30.50 45 GLY B N 1
ATOM 3847 C CA . GLY B 1 47 ? 33.806 -9.332 22.799 1.00 29.92 45 GLY B CA 1
ATOM 3848 C C . GLY B 1 47 ? 32.957 -8.877 21.636 1.00 28.70 45 GLY B C 1
ATOM 3849 O O . GLY B 1 47 ? 31.671 -8.949 21.636 1.00 26.66 45 GLY B O 1
ATOM 3850 N N . TYR B 1 48 ? 33.643 -8.351 20.637 1.00 26.87 46 TYR B N 1
ATOM 3851 C CA . TYR B 1 48 ? 32.968 -7.789 19.497 1.00 27.35 46 TYR B CA 1
ATOM 3852 C C . TYR B 1 48 ? 33.614 -8.264 18.237 1.00 27.25 46 TYR B C 1
ATOM 3853 O O . TYR B 1 48 ? 34.826 -8.528 18.205 1.00 25.55 46 TYR B O 1
ATOM 3862 N N . TRP B 1 49 ? 32.813 -8.394 17.193 1.00 29.13 47 TRP B N 1
ATOM 3863 C CA . TRP B 1 49 ? 33.362 -8.755 15.887 1.00 30.42 47 TRP B CA 1
ATOM 3864 C C . TRP B 1 49 ? 34.253 -7.572 15.388 1.00 30.70 47 TRP B C 1
ATOM 3865 O O . TRP B 1 49 ? 35.457 -7.778 15.057 1.00 31.21 47 TRP B O 1
ATOM 3876 N N . GLN B 1 50 ? 33.683 -6.348 15.439 1.00 29.19 48 GLN B N 1
ATOM 3877 C CA . GLN B 1 50 ? 34.245 -5.187 14.759 1.00 28.60 48 GLN B CA 1
ATOM 3878 C C . GLN B 1 50 ? 34.922 -4.119 15.642 1.00 26.60 48 GLN B C 1
ATOM 3879 O O . GLN B 1 50 ? 35.167 -3.033 15.184 1.00 26.10 48 GLN B O 1
ATOM 3885 N N . GLN B 1 51 ? 35.235 -4.434 16.882 1.00 24.12 49 GLN B N 1
ATOM 3886 C CA . GLN B 1 51 ? 36.062 -3.561 17.690 1.00 25.66 49 GLN B CA 1
ATOM 3887 C C . GLN B 1 51 ? 36.672 -4.359 18.819 1.00 25.24 49 GLN B C 1
ATOM 3888 O O . GLN B 1 51 ? 36.297 -5.522 19.049 1.00 26.58 49 GLN B O 1
ATOM 3894 N N . GLU B 1 52 ? 37.577 -3.720 19.576 1.00 25.00 50 GLU B N 1
ATOM 3895 C CA . GLU B 1 52 ? 38.153 -4.323 20.750 1.00 25.19 50 GLU B CA 1
ATOM 3896 C C . GLU B 1 52 ? 37.187 -4.096 21.829 1.00 25.89 50 GLU B C 1
ATOM 3897 O O . GLU B 1 52 ? 36.580 -3.049 21.848 1.00 27.20 50 GLU B O 1
ATOM 3903 N N . PRO B 1 53 ? 37.063 -5.029 22.770 1.00 27.16 51 PRO B N 1
ATOM 3904 C CA . PRO B 1 53 ? 37.713 -6.332 22.845 1.00 27.56 51 PRO B CA 1
ATOM 3905 C C . PRO B 1 53 ? 37.220 -7.279 21.739 1.00 29.07 51 PRO B C 1
ATOM 3906 O O . PRO B 1 53 ? 35.979 -7.393 21.514 1.00 29.93 51 PRO B O 1
ATOM 3910 N N . GLY B 1 54 ? 38.155 -7.919 21.035 1.00 26.96 52 GLY B N 1
ATOM 3911 C CA . GLY B 1 54 ? 37.820 -8.547 19.750 1.00 28.31 52 GLY B CA 1
ATOM 3912 C C . GLY B 1 54 ? 37.519 -10.013 19.970 1.00 28.52 52 GLY B C 1
ATOM 3913 O O . GLY B 1 54 ? 37.920 -10.575 20.954 1.00 28.28 52 GLY B O 1
ATOM 3914 N N . LEU B 1 55 ? 36.838 -10.643 19.038 1.00 31.09 53 LEU B N 1
ATOM 3915 C CA . LEU B 1 55 ? 36.611 -12.126 19.091 1.00 31.11 53 LEU B CA 1
ATOM 3916 C C . LEU B 1 55 ? 37.885 -12.929 19.248 1.00 31.95 53 LEU B C 1
ATOM 3917 O O . LEU B 1 55 ? 37.915 -13.899 19.988 1.00 33.09 53 LEU B O 1
ATOM 3922 N N . ARG B 1 56 ? 38.940 -12.500 18.550 1.00 31.89 54 ARG B N 1
ATOM 3923 C CA . ARG B 1 56 ? 40.222 -13.166 18.576 1.00 31.51 54 ARG B CA 1
ATOM 3924 C C . ARG B 1 56 ? 40.962 -13.010 19.933 1.00 31.46 54 ARG B C 1
ATOM 3925 O O . ARG B 1 56 ? 41.817 -13.822 20.268 1.00 31.70 54 ARG B O 1
ATOM 3933 N N . GLN B 1 57 ? 40.640 -11.967 20.681 1.00 30.64 55 GLN B N 1
ATOM 3934 C CA . GLN B 1 57 ? 41.232 -11.712 21.976 1.00 33.06 55 GLN B CA 1
ATOM 3935 C C . GLN B 1 57 ? 40.443 -12.291 23.135 1.00 33.70 55 GLN B C 1
ATOM 3936 O O . GLN B 1 57 ? 40.977 -12.475 24.205 1.00 35.27 55 GLN B O 1
ATOM 3942 N N . VAL B 1 58 ? 39.163 -12.557 22.953 1.00 35.23 56 VAL B N 1
ATOM 3943 C CA . VAL B 1 58 ? 38.294 -12.826 24.112 1.00 36.69 56 VAL B CA 1
ATOM 3944 C C . VAL B 1 58 ? 38.775 -13.967 25.059 1.00 38.07 56 VAL B C 1
ATOM 3945 O O . VAL B 1 58 ? 38.806 -13.837 26.315 1.00 37.38 56 VAL B O 1
ATOM 3949 N N . LEU B 1 59 ? 39.183 -15.063 24.458 1.00 39.04 57 LEU B N 1
ATOM 3950 C CA . LEU B 1 59 ? 39.548 -16.221 25.216 1.00 41.02 57 LEU B CA 1
ATOM 3951 C C . LEU B 1 59 ? 40.853 -16.027 25.953 1.00 42.18 57 LEU B C 1
ATOM 3952 O O . LEU B 1 59 ? 41.006 -16.558 27.046 1.00 44.08 57 LEU B O 1
ATOM 3957 N N . ARG B 1 60 ? 41.796 -15.268 25.395 1.00 41.94 58 ARG B N 1
ATOM 3958 C CA . ARG B 1 60 ? 42.973 -14.955 26.181 1.00 41.65 58 ARG B CA 1
ATOM 3959 C C . ARG B 1 60 ? 42.710 -14.012 27.364 1.00 40.83 58 ARG B C 1
ATOM 3960 O O . ARG B 1 60 ? 43.591 -13.805 28.193 1.00 42.88 58 ARG B O 1
ATOM 3968 N N . THR B 1 61 ? 41.512 -13.462 27.491 1.00 39.08 59 THR B N 1
ATOM 3969 C CA . THR B 1 61 ? 41.252 -12.588 28.609 1.00 37.89 59 THR B CA 1
ATOM 3970 C C . THR B 1 61 ? 40.414 -13.236 29.710 1.00 36.67 59 THR B C 1
ATOM 3971 O O . THR B 1 61 ? 40.247 -12.662 30.757 1.00 34.58 59 THR B O 1
ATOM 3975 N N . VAL B 1 62 ? 39.851 -14.408 29.446 1.00 36.24 60 VAL B N 1
ATOM 3976 C CA . VAL B 1 62 ? 39.038 -15.112 30.419 1.00 35.89 60 VAL B CA 1
ATOM 3977 C C . VAL B 1 62 ? 39.919 -15.572 31.597 1.00 35.90 60 VAL B C 1
ATOM 3978 O O . VAL B 1 62 ? 41.052 -15.994 31.389 1.00 35.15 60 VAL B O 1
ATOM 3982 N N . ALA B 1 63 ? 39.393 -15.450 32.823 1.00 34.97 61 ALA B N 1
ATOM 3983 C CA . ALA B 1 63 ? 40.132 -15.728 34.048 1.00 34.85 61 ALA B CA 1
ATOM 3984 C C . ALA B 1 63 ? 40.091 -17.202 34.491 1.00 34.91 61 ALA B C 1
ATOM 3985 O O . ALA B 1 63 ? 40.974 -17.672 35.228 1.00 33.29 61 ALA B O 1
ATOM 3987 N N . TYR B 1 64 ? 39.116 -17.938 33.979 1.00 35.83 62 TYR B N 1
ATOM 3988 C CA . TYR B 1 64 ? 38.831 -19.314 34.412 1.00 37.24 62 TYR B CA 1
ATOM 3989 C C . TYR B 1 64 ? 38.781 -20.263 33.230 1.00 38.13 62 TYR B C 1
ATOM 3990 O O . TYR B 1 64 ? 38.699 -19.817 32.063 1.00 37.47 62 TYR B O 1
ATOM 3999 N N . SER B 1 65 ? 38.827 -21.567 33.533 1.00 39.40 63 SER B N 1
ATOM 4000 C CA . SER B 1 65 ? 38.892 -22.605 32.503 1.00 40.17 63 SER B CA 1
ATOM 4001 C C . SER B 1 65 ? 37.529 -23.102 31.998 1.00 40.91 63 SER B C 1
ATOM 4002 O O . SER B 1 65 ? 37.473 -23.839 31.016 1.00 43.00 63 SER B O 1
ATOM 4005 N N . ASP B 1 66 ? 36.441 -22.689 32.629 1.00 41.72 64 ASP B N 1
ATOM 4006 C CA . ASP B 1 66 ? 35.084 -22.941 32.112 1.00 40.67 64 ASP B CA 1
ATOM 4007 C C . ASP B 1 66 ? 34.442 -21.643 31.580 1.00 39.81 64 ASP B C 1
ATOM 4008 O O . ASP B 1 66 ? 34.143 -20.720 32.359 1.00 38.39 64 ASP B O 1
ATOM 4013 N N . VAL B 1 67 ? 34.173 -21.593 30.278 1.00 39.06 65 VAL B N 1
ATOM 4014 C CA . VAL B 1 67 ? 33.598 -20.397 29.671 1.00 38.63 65 VAL B CA 1
ATOM 4015 C C . VAL B 1 67 ? 32.304 -20.653 28.848 1.00 36.83 65 VAL B C 1
ATOM 4016 O O . VAL B 1 67 ? 32.168 -21.637 28.135 1.00 36.91 65 VAL B O 1
ATOM 4020 N N . THR B 1 68 ? 31.351 -19.757 28.998 1.00 35.14 66 THR B N 1
ATOM 4021 C CA . THR B 1 68 ? 30.177 -19.782 28.184 1.00 35.48 66 THR B CA 1
ATOM 4022 C C . THR B 1 68 ? 30.134 -18.523 27.339 1.00 33.98 66 THR B C 1
ATOM 4023 O O . THR B 1 68 ? 30.269 -17.441 27.848 1.00 33.09 66 THR B O 1
ATOM 4027 N N . VAL B 1 69 ? 29.865 -18.665 26.053 1.00 34.19 67 VAL B N 1
ATOM 4028 C CA . VAL B 1 69 ? 29.825 -17.541 25.141 1.00 33.68 67 VAL B CA 1
ATOM 4029 C C . VAL B 1 69 ? 28.409 -17.402 24.578 1.00 33.38 67 VAL B C 1
ATOM 4030 O O . VAL B 1 69 ? 27.934 -18.281 23.885 1.00 33.82 67 VAL B O 1
ATOM 4034 N N . VAL B 1 70 ? 27.775 -16.257 24.836 1.00 33.53 68 VAL B N 1
ATOM 4035 C CA . VAL B 1 70 ? 26.431 -15.954 24.378 1.00 32.10 68 VAL B CA 1
ATOM 4036 C C . VAL B 1 70 ? 26.463 -14.810 23.374 1.00 32.02 68 VAL B C 1
ATOM 4037 O O . VAL B 1 70 ? 26.823 -13.714 23.727 1.00 29.77 68 VAL B O 1
ATOM 4041 N N . PRO B 1 71 ? 26.033 -15.069 22.132 1.00 31.05 69 PRO B N 1
ATOM 4042 C CA . PRO B 1 71 ? 25.834 -14.052 21.128 1.00 31.05 69 PRO B CA 1
ATOM 4043 C C . PRO B 1 71 ? 24.635 -13.121 21.339 1.00 31.18 69 PRO B C 1
ATOM 4044 O O . PRO B 1 71 ? 23.476 -13.557 21.314 1.00 30.93 69 PRO B O 1
ATOM 4048 N N . VAL B 1 72 ? 24.916 -11.836 21.509 1.00 30.24 70 VAL B N 1
ATOM 4049 C CA . VAL B 1 72 ? 23.892 -10.836 21.752 1.00 30.58 70 VAL B CA 1
ATOM 4050 C C . VAL B 1 72 ? 23.501 -10.381 20.391 1.00 31.20 70 VAL B C 1
ATOM 4051 O O . VAL B 1 72 ? 23.792 -9.263 19.952 1.00 30.22 70 VAL B O 1
ATOM 4055 N N . PHE B 1 73 ? 22.830 -11.284 19.703 1.00 32.08 71 PHE B N 1
ATOM 4056 C CA . PHE B 1 73 ? 22.425 -11.094 18.349 1.00 34.12 71 PHE B CA 1
ATOM 4057 C C . PHE B 1 73 ? 20.952 -11.570 18.259 1.00 35.01 71 PHE B C 1
ATOM 4058 O O . PHE B 1 73 ? 20.596 -12.579 18.878 1.00 33.60 71 PHE B O 1
ATOM 4066 N N . LEU B 1 74 ? 20.120 -10.820 17.545 1.00 37.25 72 LEU B N 1
ATOM 4067 C CA . LEU B 1 74 ? 18.685 -11.158 17.403 1.00 39.61 72 LEU B CA 1
ATOM 4068 C C . LEU B 1 74 ? 18.382 -11.912 16.106 1.00 42.08 72 LEU B C 1
ATOM 4069 O O . LEU B 1 74 ? 17.246 -12.310 15.866 1.00 42.79 72 LEU B O 1
ATOM 4074 N N . SER B 1 75 ? 19.398 -12.113 15.275 1.00 44.97 73 SER B N 1
ATOM 4075 C CA . SER B 1 75 ? 19.282 -12.968 14.105 1.00 46.58 73 SER B CA 1
ATOM 4076 C C . SER B 1 75 ? 20.151 -14.211 14.284 1.00 48.42 73 SER B C 1
ATOM 4077 O O . SER B 1 75 ? 20.958 -14.354 15.232 1.00 49.68 73 SER B O 1
ATOM 4080 N N . GLU B 1 76 ? 19.940 -15.144 13.383 1.00 49.17 74 GLU B N 1
ATOM 4081 C CA . GLU B 1 76 ? 20.587 -16.420 13.492 1.00 49.67 74 GLU B CA 1
ATOM 4082 C C . GLU B 1 76 ? 20.945 -16.709 12.054 1.00 49.01 74 GLU B C 1
ATOM 4083 O O . GLU B 1 76 ? 20.080 -16.918 11.234 1.00 49.06 74 GLU B O 1
ATOM 4089 N N . GLY B 1 77 ? 22.221 -16.634 11.739 1.00 48.39 75 GLY B N 1
ATOM 4090 C CA . GLY B 1 77 ? 22.630 -16.586 10.351 1.00 48.30 75 GLY B CA 1
ATOM 4091 C C . GLY B 1 77 ? 24.123 -16.739 10.190 1.00 47.66 75 GLY B C 1
ATOM 4092 O O . GLY B 1 77 ? 24.753 -17.347 11.009 1.00 47.67 75 GLY B O 1
ATOM 4093 N N . TYR B 1 78 ? 24.638 -16.184 9.102 1.00 48.43 76 TYR B N 1
ATOM 4094 C CA . TYR B 1 78 ? 26.035 -16.315 8.651 1.00 47.57 76 TYR B CA 1
ATOM 4095 C C . TYR B 1 78 ? 26.983 -15.909 9.781 1.00 45.85 76 TYR B C 1
ATOM 4096 O O . TYR B 1 78 ? 27.913 -16.629 10.140 1.00 45.47 76 TYR B O 1
ATOM 4105 N N . VAL B 1 79 ? 26.665 -14.793 10.399 1.00 43.93 77 VAL B N 1
ATOM 4106 C CA . VAL B 1 79 ? 27.513 -14.232 11.444 1.00 42.58 77 VAL B CA 1
ATOM 4107 C C . VAL B 1 79 ? 27.511 -15.091 12.710 1.00 41.17 77 VAL B C 1
ATOM 4108 O O . VAL B 1 79 ? 28.552 -15.597 13.125 1.00 37.75 77 VAL B O 1
ATOM 4112 N N . THR B 1 80 ? 26.334 -15.316 13.293 1.00 39.89 78 THR B N 1
ATOM 4113 C CA . THR B 1 80 ? 26.285 -16.204 14.446 1.00 39.78 78 THR B CA 1
ATOM 4114 C C . THR B 1 80 ? 26.671 -17.671 14.107 1.00 39.75 78 THR B C 1
ATOM 4115 O O . THR B 1 80 ? 27.244 -18.361 14.929 1.00 38.75 78 THR B O 1
ATOM 4119 N N . GLU B 1 81 ? 26.381 -18.142 12.904 1.00 39.85 79 GLU B N 1
ATOM 4120 C CA . GLU B 1 81 ? 26.648 -19.572 12.567 1.00 41.46 79 GLU B CA 1
ATOM 4121 C C . GLU B 1 81 ? 28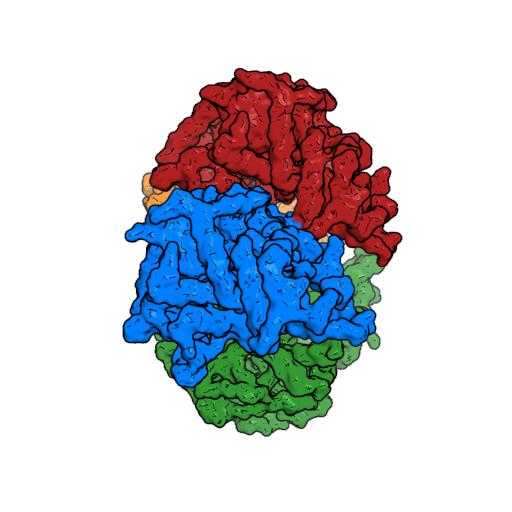.051 -19.898 11.984 1.00 40.56 79 GLU B C 1
ATOM 4122 O O . GLU B 1 81 ? 28.588 -20.986 12.187 1.00 41.16 79 GLU B O 1
ATOM 4128 N N . THR B 1 82 ? 28.633 -18.929 11.303 1.00 40.36 80 THR B N 1
ATOM 4129 C CA . THR B 1 82 ? 29.906 -19.115 10.658 1.00 39.31 80 THR B CA 1
ATOM 4130 C C . THR B 1 82 ? 31.010 -18.162 11.171 1.00 37.64 80 THR B C 1
ATOM 4131 O O . THR B 1 82 ? 32.064 -18.638 11.636 1.00 35.89 80 THR B O 1
ATOM 4135 N N . VAL B 1 83 ? 30.787 -16.848 11.076 1.00 36.16 81 VAL B N 1
ATOM 4136 C CA . VAL B 1 83 ? 31.825 -15.875 11.416 1.00 35.13 81 VAL B CA 1
ATOM 4137 C C . VAL B 1 83 ? 32.277 -16.028 12.868 1.00 34.55 81 VAL B C 1
ATOM 4138 O O . VAL B 1 83 ? 33.460 -16.236 13.128 1.00 32.89 81 VAL B O 1
ATOM 4142 N N . LEU B 1 84 ? 31.348 -15.931 13.813 1.00 33.86 82 LEU B N 1
ATOM 4143 C CA . LEU B 1 84 ? 31.733 -15.884 15.205 1.00 34.14 82 LEU B CA 1
ATOM 4144 C C . LEU B 1 84 ? 32.500 -17.108 15.686 1.00 33.98 82 LEU B C 1
ATOM 4145 O O . LEU B 1 84 ? 33.565 -16.961 16.282 1.00 31.35 82 LEU B O 1
ATOM 4150 N N . PRO B 1 85 ? 31.962 -18.331 15.430 1.00 35.50 83 PRO B N 1
ATOM 4151 C CA . PRO B 1 85 ? 32.711 -19.537 15.839 1.00 35.68 83 PRO B CA 1
ATOM 4152 C C . PRO B 1 85 ? 34.082 -19.649 15.141 1.00 36.72 83 PRO B C 1
ATOM 4153 O O . PRO B 1 85 ? 35.098 -20.022 15.775 1.00 37.21 83 PRO B O 1
ATOM 4157 N N . ARG B 1 86 ? 34.099 -19.316 13.855 1.00 36.84 84 ARG B N 1
ATOM 4158 C CA . ARG B 1 86 ? 35.339 -19.278 13.088 1.00 38.64 84 ARG B CA 1
ATOM 4159 C C . ARG B 1 86 ? 36.415 -18.369 13.730 1.00 38.21 84 ARG B C 1
ATOM 4160 O O . ARG B 1 86 ? 37.563 -18.760 13.867 1.00 38.45 84 ARG B O 1
ATOM 4168 N N . GLU B 1 87 ? 36.035 -17.159 14.117 1.00 38.52 85 GLU B N 1
ATOM 4169 C CA . GLU B 1 87 ? 36.953 -16.235 14.751 1.00 38.87 85 GLU B CA 1
ATOM 4170 C C . GLU B 1 87 ? 37.296 -16.677 16.184 1.00 39.96 85 GLU B C 1
ATOM 4171 O O . GLU B 1 87 ? 38.417 -16.464 16.667 1.00 38.26 85 GLU B O 1
ATOM 4177 N N . LEU B 1 88 ? 36.317 -17.250 16.872 1.00 41.10 86 LEU B N 1
ATOM 4178 C CA . LEU B 1 88 ? 36.554 -17.816 18.203 1.00 42.81 86 LEU B CA 1
ATOM 4179 C C . LEU B 1 88 ? 37.401 -19.111 18.128 1.00 43.85 86 LEU B C 1
ATOM 4180 O O . LEU B 1 88 ? 37.910 -19.558 19.148 1.00 44.06 86 LEU B O 1
ATOM 4185 N N . GLY B 1 89 ? 37.527 -19.714 16.941 1.00 44.84 87 GLY B N 1
ATOM 4186 C CA . GLY B 1 89 ? 38.299 -20.940 16.767 1.00 45.93 87 GLY B CA 1
ATOM 4187 C C . GLY B 1 89 ? 37.570 -22.206 17.224 1.00 47.23 87 GLY B C 1
ATOM 4188 O O . GLY B 1 89 ? 38.213 -23.206 17.540 1.00 48.04 87 GLY B O 1
ATOM 4189 N N . LEU B 1 90 ? 36.239 -22.194 17.228 1.00 48.21 88 LEU B N 1
ATOM 4190 C CA . LEU B 1 90 ? 35.460 -23.317 17.780 1.00 49.24 88 LEU B CA 1
ATOM 4191 C C . LEU B 1 90 ? 35.315 -24.506 16.840 1.00 50.38 88 LEU B C 1
ATOM 4192 O O . LEU B 1 90 ? 34.875 -25.570 17.263 1.00 50.73 88 LEU B O 1
ATOM 4197 N N . GLY B 1 91 ? 35.642 -24.325 15.560 1.00 51.36 89 GLY B N 1
ATOM 4198 C CA . GLY B 1 91 ? 35.439 -25.383 14.582 1.00 51.00 89 GLY B CA 1
ATOM 4199 C C . GLY B 1 91 ? 33.997 -25.856 14.524 1.00 51.58 89 GLY B C 1
ATOM 4200 O O . GLY B 1 91 ? 33.693 -26.994 14.881 1.00 52.04 89 GLY B O 1
ATOM 4201 N N . HIS B 1 92 ? 33.116 -24.987 14.046 1.00 51.30 90 HIS B N 1
ATOM 4202 C CA . HIS B 1 92 ? 31.709 -25.311 13.867 1.00 51.16 90 HIS B CA 1
ATOM 4203 C C . HIS B 1 92 ? 31.135 -24.403 12.792 1.00 51.28 90 HIS B C 1
ATOM 4204 O O . HIS B 1 92 ? 31.478 -23.226 12.719 1.00 51.70 90 HIS B O 1
ATOM 4211 N N . GLN B 1 93 ? 30.252 -24.939 11.965 1.00 50.96 91 GLN B N 1
ATOM 4212 C CA . GLN B 1 93 ? 29.604 -24.162 10.923 1.00 51.29 91 GLN B CA 1
ATOM 4213 C C . GLN B 1 93 ? 28.150 -24.616 10.901 1.00 51.71 91 GLN B C 1
ATOM 4214 O O . GLN B 1 93 ? 27.852 -25.730 11.313 1.00 52.04 91 GLN B O 1
ATOM 4220 N N . GLY B 1 94 ? 27.250 -23.748 10.448 1.00 51.78 92 GLY B N 1
ATOM 4221 C CA . GLY B 1 94 ? 25.828 -24.063 10.406 1.00 51.93 92 GLY B CA 1
ATOM 4222 C C . GLY B 1 94 ? 25.094 -23.951 11.741 1.00 52.14 92 GLY B C 1
ATOM 4223 O O . GLY B 1 94 ? 25.705 -23.614 12.757 1.00 52.35 92 GLY B O 1
ATOM 4224 N N . PRO B 1 95 ? 23.775 -24.272 11.744 1.00 52.18 93 PRO B N 1
ATOM 4225 C CA . PRO B 1 95 ? 22.896 -24.012 12.899 1.00 51.17 93 PRO B CA 1
ATOM 4226 C C . PRO B 1 95 ? 23.407 -24.575 14.210 1.00 50.29 93 PRO B C 1
ATOM 4227 O O . PRO B 1 95 ? 24.058 -25.620 14.245 1.00 50.42 93 PRO B O 1
ATOM 4231 N N . VAL B 1 96 ? 23.160 -23.813 15.272 1.00 49.30 94 VAL B N 1
ATOM 4232 C CA . VAL B 1 96 ? 23.659 -24.104 16.592 1.00 49.27 94 VAL B CA 1
ATOM 4233 C C . VAL B 1 96 ? 22.447 -24.713 17.284 1.00 49.07 94 VAL B C 1
ATOM 4234 O O . VAL B 1 96 ? 21.405 -24.056 17.405 1.00 48.39 94 VAL B O 1
ATOM 4238 N N . PRO B 1 97 ? 22.572 -25.977 17.703 1.00 49.21 95 PRO B N 1
ATOM 4239 C CA . PRO B 1 97 ? 21.456 -26.628 18.359 1.00 49.58 95 PRO B CA 1
ATOM 4240 C C . PRO B 1 97 ? 21.207 -26.055 19.738 1.00 49.76 95 PRO B C 1
ATOM 4241 O O . PRO B 1 97 ? 21.991 -25.256 20.245 1.00 49.96 95 PRO B O 1
ATOM 4245 N N . THR B 1 98 ? 20.098 -26.465 20.333 1.00 50.14 96 THR B N 1
ATOM 4246 C CA . THR B 1 98 ? 19.781 -26.119 21.702 1.00 50.23 96 THR B CA 1
ATOM 4247 C C . THR B 1 98 ? 20.826 -26.771 22.601 1.00 49.64 96 THR B C 1
ATOM 4248 O O . THR B 1 98 ? 21.273 -27.869 22.347 1.00 50.03 96 THR B O 1
ATOM 4252 N N . GLY B 1 99 ? 21.256 -26.063 23.629 1.00 49.79 97 GLY B N 1
ATOM 4253 C CA . GLY B 1 99 ? 22.364 -26.530 24.471 1.00 49.86 97 GLY B CA 1
ATOM 4254 C C . GLY B 1 99 ? 23.725 -26.026 23.991 1.00 49.90 97 GLY B C 1
ATOM 4255 O O . GLY B 1 99 ? 24.722 -26.176 24.696 1.00 50.60 97 GLY B O 1
ATOM 4256 N N . GLY B 1 100 ? 23.764 -25.444 22.791 1.00 49.32 98 GLY B N 1
ATOM 4257 C CA . GLY B 1 100 ? 24.979 -24.861 22.218 1.00 49.14 98 GLY B CA 1
ATOM 4258 C C . GLY B 1 100 ? 25.954 -25.835 21.558 1.00 48.52 98 GLY B C 1
ATOM 4259 O O . GLY B 1 100 ? 25.596 -26.975 21.245 1.00 48.38 98 GLY B O 1
ATOM 4260 N N . VAL B 1 101 ? 27.180 -25.355 21.362 1.00 47.48 99 VAL B N 1
ATOM 4261 C CA . VAL B 1 101 ? 28.310 -26.105 20.785 1.00 47.48 99 VAL B CA 1
ATOM 4262 C C . VAL B 1 101 ? 29.355 -26.153 21.880 1.00 47.46 99 VAL B C 1
ATOM 4263 O O . VAL B 1 101 ? 29.643 -25.120 22.486 1.00 47.72 99 VAL B O 1
ATOM 4267 N N . VAL B 1 102 ? 29.893 -27.336 22.191 1.00 47.06 100 VAL B N 1
ATOM 4268 C CA . VAL B 1 102 ? 30.854 -27.460 23.289 1.00 46.83 100 VAL B CA 1
ATOM 4269 C C . VAL B 1 102 ? 32.224 -27.868 22.767 1.00 46.68 100 VAL B C 1
ATOM 4270 O O . VAL B 1 102 ? 32.350 -28.807 21.982 1.00 47.00 100 VAL B O 1
ATOM 4274 N N . ARG B 1 103 ? 33.259 -27.184 23.211 1.00 46.70 101 ARG B N 1
ATOM 4275 C CA . ARG B 1 103 ? 34.594 -27.491 22.765 1.00 47.42 101 ARG B CA 1
ATOM 4276 C C . ARG B 1 103 ? 35.578 -27.352 23.892 1.00 49.07 101 ARG B C 1
ATOM 4277 O O . ARG B 1 103 ? 35.423 -26.538 24.776 1.00 48.09 101 ARG B O 1
ATOM 4285 N N . VAL B 1 104 ? 36.604 -28.177 23.861 1.00 51.62 102 VAL B N 1
ATOM 4286 C CA . VAL B 1 104 ? 37.743 -27.965 24.707 1.00 53.53 102 VAL B CA 1
ATOM 4287 C C . VAL B 1 104 ? 38.794 -27.401 23.783 1.00 54.58 102 VAL B C 1
ATOM 4288 O O . VAL B 1 104 ? 39.227 -28.086 22.846 1.00 55.70 102 VAL B O 1
ATOM 4292 N N . LEU B 1 105 ? 39.151 -26.137 23.985 1.00 55.42 103 LEU B N 1
ATOM 4293 C CA . LEU B 1 105 ? 40.208 -25.534 23.180 1.00 56.15 103 LEU B CA 1
ATOM 4294 C C . LEU B 1 105 ? 41.187 -24.723 24.035 1.00 56.52 103 LEU B C 1
ATOM 4295 O O . LEU B 1 105 ? 40.811 -23.860 24.840 1.00 55.36 103 LEU B O 1
ATOM 4300 N N . GLY B 1 106 ? 42.462 -25.073 23.848 1.00 57.00 104 GLY B N 1
ATOM 4301 C CA . GLY B 1 106 ? 43.473 -24.862 24.876 1.00 57.37 104 GLY B CA 1
ATOM 4302 C C . GLY B 1 106 ? 43.228 -25.920 25.950 1.00 57.54 104 GLY B C 1
ATOM 4303 O O . GLY B 1 106 ? 43.024 -27.130 25.654 1.00 57.83 104 GLY B O 1
ATOM 4304 N N . GLY B 1 107 ? 43.246 -25.473 27.200 1.00 56.99 105 GLY B N 1
ATOM 4305 C CA . GLY B 1 107 ? 42.706 -26.288 28.290 1.00 56.53 105 GLY B CA 1
ATOM 4306 C C . GLY B 1 107 ? 41.561 -25.489 28.863 1.00 55.70 105 GLY B C 1
ATOM 4307 O O . GLY B 1 107 ? 41.551 -25.174 30.060 1.00 56.32 105 GLY B O 1
ATOM 4308 N N . ARG B 1 108 ? 40.638 -25.090 27.998 1.00 53.97 106 ARG B N 1
ATOM 4309 C CA . ARG B 1 108 ? 39.451 -24.416 28.456 1.00 53.59 106 ARG B CA 1
ATOM 4310 C C . ARG B 1 108 ? 38.269 -25.115 27.842 1.00 52.11 106 ARG B C 1
ATOM 4311 O O . ARG B 1 108 ? 38.300 -25.462 26.673 1.00 52.37 106 ARG B O 1
ATOM 4319 N N . ARG B 1 109 ? 37.228 -25.308 28.638 1.00 50.55 107 ARG B N 1
ATOM 4320 C CA . ARG B 1 109 ? 35.959 -25.794 28.136 1.00 49.69 107 ARG B CA 1
ATOM 4321 C C . ARG B 1 109 ? 35.089 -24.584 27.843 1.00 47.16 107 ARG B C 1
ATOM 4322 O O . ARG B 1 109 ? 34.811 -23.815 28.755 1.00 45.55 107 ARG B O 1
ATOM 4330 N N . VAL B 1 110 ? 34.657 -24.464 26.587 1.00 44.84 108 VAL B N 1
ATOM 4331 C CA . VAL B 1 110 ? 33.880 -23.330 26.111 1.00 44.56 108 VAL B CA 1
ATOM 4332 C C . VAL B 1 110 ? 32.553 -23.813 25.531 1.00 43.56 108 VAL B C 1
ATOM 4333 O O . VAL B 1 110 ? 32.543 -24.666 24.666 1.00 44.06 108 VAL B O 1
ATOM 4337 N N . ARG B 1 111 ? 31.436 -23.260 25.978 1.00 43.42 109 ARG B N 1
ATOM 4338 C CA . ARG B 1 111 ? 30.175 -23.473 25.279 1.00 43.07 109 ARG B CA 1
ATOM 4339 C C . ARG B 1 111 ? 29.677 -22.203 24.632 1.00 39.91 109 ARG B C 1
ATOM 4340 O O . ARG B 1 111 ? 29.461 -21.181 25.262 1.00 39.57 109 ARG B O 1
ATOM 4348 N N . TYR B 1 112 ? 29.485 -22.311 23.344 1.00 37.05 110 TYR B N 1
ATOM 4349 C CA . TYR B 1 112 ? 28.981 -21.276 22.550 1.00 36.21 110 TYR B CA 1
ATOM 4350 C C . TYR B 1 112 ? 27.485 -21.500 22.351 1.00 36.38 110 TYR B C 1
ATOM 4351 O O . TYR B 1 112 ? 27.085 -22.507 21.691 1.00 38.50 110 TYR B O 1
ATOM 4360 N N . THR B 1 113 ? 26.669 -20.580 22.869 1.00 35.51 111 THR B N 1
ATOM 4361 C CA . THR B 1 113 ? 25.173 -20.748 22.889 1.00 35.85 111 THR B CA 1
ATOM 4362 C C . THR B 1 113 ? 24.459 -20.332 21.598 1.00 36.09 111 THR B C 1
ATOM 4363 O O . THR B 1 113 ? 25.046 -19.647 20.759 1.00 36.23 111 THR B O 1
ATOM 4367 N N . ARG B 1 114 ? 23.186 -20.726 21.445 1.00 36.18 112 ARG B N 1
ATOM 4368 C CA . ARG B 1 114 ? 22.344 -20.189 20.353 1.00 37.63 112 ARG B CA 1
ATOM 4369 C C . ARG B 1 114 ? 22.245 -18.676 20.550 1.00 37.89 112 ARG B C 1
ATOM 4370 O O . ARG B 1 114 ? 22.385 -18.228 21.661 1.00 36.93 112 ARG B O 1
ATOM 4378 N N . PRO B 1 115 ? 21.969 -17.894 19.484 1.00 37.95 113 PRO B N 1
ATOM 4379 C CA . PRO B 1 115 ? 21.909 -16.463 19.736 1.00 38.53 113 PRO B CA 1
ATOM 4380 C C . PRO B 1 115 ? 20.741 -16.078 20.637 1.00 39.57 113 PRO B C 1
ATOM 4381 O O . PRO B 1 115 ? 19.764 -16.802 20.748 1.00 39.72 113 PRO B O 1
ATOM 4385 N N . LEU B 1 116 ? 20.858 -14.909 21.236 1.00 39.15 114 LEU B N 1
ATOM 4386 C CA . LEU B 1 116 ? 19.819 -14.327 22.080 1.00 40.16 114 LEU B CA 1
ATOM 4387 C C . LEU B 1 116 ? 18.451 -14.380 21.420 1.00 40.53 114 LEU B C 1
ATOM 4388 O O . LEU B 1 116 ? 17.485 -14.783 22.069 1.00 41.16 114 LEU B O 1
ATOM 4393 N N . GLY B 1 117 ? 18.378 -13.926 20.164 1.00 40.94 115 GLY B N 1
ATOM 4394 C CA . GLY B 1 117 ? 17.124 -13.886 19.401 1.00 41.56 115 GLY B CA 1
ATOM 4395 C C . GLY B 1 117 ? 16.432 -15.232 19.241 1.00 41.79 115 GLY B C 1
ATOM 4396 O O . GLY B 1 117 ? 15.247 -15.268 18.996 1.00 42.65 115 GLY B O 1
ATOM 4397 N N . ALA B 1 118 ? 17.176 -16.326 19.384 1.00 42.50 116 ALA B N 1
ATOM 4398 C CA . ALA B 1 118 ? 16.658 -17.701 19.296 1.00 42.57 116 ALA B CA 1
ATOM 4399 C C . ALA B 1 118 ? 15.801 -18.107 20.480 1.00 43.88 116 ALA B C 1
ATOM 4400 O O . ALA B 1 118 ? 14.879 -18.907 20.327 1.00 44.00 116 ALA B O 1
ATOM 4402 N N . HIS B 1 119 ? 16.090 -17.568 21.662 1.00 43.58 117 HIS B N 1
ATOM 4403 C CA . HIS B 1 119 ? 15.505 -18.087 22.869 1.00 43.62 117 HIS B CA 1
ATOM 4404 C C . HIS B 1 119 ? 14.073 -17.598 23.070 1.00 43.17 117 HIS B C 1
ATOM 4405 O O . HIS B 1 119 ? 13.784 -16.414 22.814 1.00 42.16 117 HIS B O 1
ATOM 4412 N N . PRO B 1 120 ? 13.175 -18.499 23.535 1.00 43.83 118 PRO B N 1
ATOM 4413 C CA . PRO B 1 120 ? 11.739 -18.139 23.773 1.00 44.08 118 PRO B CA 1
ATOM 4414 C C . PRO B 1 120 ? 11.489 -16.979 24.745 1.00 43.94 118 PRO B C 1
ATOM 4415 O O . PRO B 1 120 ? 10.603 -16.160 24.500 1.00 44.44 118 PRO B O 1
ATOM 4419 N N . GLY B 1 121 ? 12.239 -16.932 25.850 1.00 44.27 119 GLY B N 1
ATOM 4420 C CA . GLY B 1 121 ? 12.315 -15.763 26.734 1.00 43.76 119 GLY B CA 1
ATOM 4421 C C . GLY B 1 121 ? 12.204 -14.425 26.025 1.00 43.71 119 GLY B C 1
ATOM 4422 O O . GLY B 1 121 ? 11.770 -13.447 26.625 1.00 42.96 119 GLY B O 1
ATOM 4423 N N . MET B 1 122 ? 12.597 -14.352 24.751 1.00 43.49 120 MET B N 1
ATOM 4424 C CA . MET B 1 122 ? 12.497 -13.084 24.041 1.00 44.31 120 MET B CA 1
ATOM 4425 C C . MET B 1 122 ? 11.047 -12.596 23.917 1.00 44.34 120 MET B C 1
ATOM 4426 O O . MET B 1 122 ? 10.814 -11.394 23.794 1.00 43.08 120 MET B O 1
ATOM 4431 N N . ALA B 1 123 ? 10.079 -13.526 23.964 1.00 45.08 121 ALA B N 1
ATOM 4432 C CA . ALA B 1 123 ? 8.644 -13.135 23.992 1.00 45.92 121 ALA B CA 1
ATOM 4433 C C . ALA B 1 123 ? 8.361 -12.182 25.135 1.00 45.97 121 ALA B C 1
ATOM 4434 O O . ALA B 1 123 ? 7.765 -11.110 24.946 1.00 46.28 121 ALA B O 1
ATOM 4436 N N . ASP B 1 124 ? 8.790 -12.596 26.315 1.00 46.02 122 ASP B N 1
ATOM 4437 C CA . ASP B 1 124 ? 8.611 -11.809 27.517 1.00 47.21 122 ASP B CA 1
ATOM 4438 C C . ASP B 1 124 ? 9.266 -10.436 27.421 1.00 47.13 122 ASP B C 1
ATOM 4439 O O . ASP B 1 124 ? 8.755 -9.457 27.953 1.00 47.09 122 ASP B O 1
ATOM 4444 N N . ALA B 1 125 ? 10.433 -10.371 26.796 1.00 46.88 123 ALA B N 1
ATOM 4445 C CA . ALA B 1 125 ? 11.176 -9.122 26.779 1.00 46.71 123 ALA B CA 1
ATOM 4446 C C . ALA B 1 125 ? 10.501 -8.121 25.867 1.00 46.18 123 ALA B C 1
ATOM 4447 O O . ALA B 1 125 ? 10.437 -6.928 26.186 1.00 46.44 123 ALA B O 1
ATOM 4449 N N . ILE B 1 126 ? 9.992 -8.621 24.746 1.00 45.88 124 ILE B N 1
ATOM 4450 C CA . ILE B 1 126 ? 9.172 -7.842 23.816 1.00 46.32 124 ILE B CA 1
ATOM 4451 C C . ILE B 1 126 ? 7.885 -7.306 24.492 1.00 46.54 124 ILE B C 1
ATOM 4452 O O . ILE B 1 126 ? 7.533 -6.138 24.362 1.00 45.93 124 ILE B O 1
ATOM 4457 N N . ALA B 1 127 ? 7.182 -8.190 25.191 1.00 46.93 125 ALA B N 1
ATOM 4458 C CA . ALA B 1 127 ? 5.932 -7.852 25.873 1.00 47.53 125 ALA B CA 1
ATOM 4459 C C . ALA B 1 127 ? 6.164 -6.793 26.925 1.00 47.85 125 ALA B C 1
ATOM 4460 O O . ALA B 1 127 ? 5.335 -5.895 27.099 1.00 48.74 125 ALA B O 1
ATOM 4462 N N . ALA B 1 128 ? 7.274 -6.942 27.645 1.00 48.04 126 ALA B N 1
ATOM 4463 C CA . ALA B 1 128 ? 7.657 -6.023 28.698 1.00 48.06 126 ALA B CA 1
ATOM 4464 C C . ALA B 1 128 ? 8.041 -4.684 28.098 1.00 48.29 126 ALA B C 1
ATOM 4465 O O . ALA B 1 128 ? 7.605 -3.630 28.583 1.00 48.26 126 ALA B O 1
ATOM 4467 N N . GLN B 1 129 ? 8.834 -4.699 27.039 1.00 48.63 127 GLN B N 1
ATOM 4468 C CA . GLN B 1 129 ? 9.080 -3.455 26.297 1.00 49.31 127 GLN B CA 1
ATOM 4469 C C . GLN B 1 129 ? 7.751 -2.815 25.862 1.00 49.63 127 GLN B C 1
ATOM 4470 O O . GLN B 1 129 ? 7.547 -1.621 26.055 1.00 48.79 127 GLN B O 1
ATOM 4476 N N . ALA B 1 130 ? 6.855 -3.602 25.260 1.00 50.44 128 ALA B N 1
ATOM 4477 C CA . ALA B 1 130 ? 5.561 -3.070 24.799 1.00 51.57 128 ALA B CA 1
ATOM 4478 C C . ALA B 1 130 ? 4.737 -2.488 25.966 1.00 51.58 128 ALA B C 1
ATOM 4479 O O . ALA B 1 130 ? 4.264 -1.376 25.892 1.00 51.28 128 ALA B O 1
ATOM 4481 N N . ARG B 1 131 ? 4.595 -3.234 27.044 1.00 52.82 129 ARG B N 1
ATOM 4482 C CA . ARG B 1 131 ? 3.908 -2.708 28.249 1.00 54.33 129 ARG B CA 1
ATOM 4483 C C . ARG B 1 131 ? 4.506 -1.436 28.853 1.00 54.75 129 ARG B C 1
ATOM 4484 O O . ARG B 1 131 ? 3.763 -0.589 29.362 1.00 54.58 129 ARG B O 1
ATOM 4492 N N . ASP B 1 132 ? 5.832 -1.305 28.793 1.00 55.03 130 ASP B N 1
ATOM 4493 C CA . ASP B 1 132 ? 6.525 -0.048 29.135 1.00 55.35 130 ASP B CA 1
ATOM 4494 C C . ASP B 1 132 ? 6.308 1.113 28.169 1.00 55.30 130 ASP B C 1
ATOM 4495 O O . ASP B 1 132 ? 6.315 2.236 28.612 1.00 56.59 130 ASP B O 1
ATOM 4500 N N . THR B 1 133 ? 6.151 0.853 26.873 1.00 55.22 131 THR B N 1
ATOM 4501 C CA . THR B 1 133 ? 5.974 1.910 25.849 1.00 55.73 131 THR B CA 1
ATOM 4502 C C . THR B 1 133 ? 4.554 2.526 25.890 1.00 56.32 131 THR B C 1
ATOM 4503 O O . THR B 1 133 ? 4.297 3.608 25.331 1.00 56.04 131 THR B O 1
ATOM 4507 N N . LEU B 1 134 ? 3.622 1.827 26.532 1.00 56.91 132 LEU B N 1
ATOM 4508 C CA . LEU B 1 134 ? 2.236 2.309 26.609 1.00 57.31 132 LEU B CA 1
ATOM 4509 C C . LEU B 1 134 ? 2.022 3.329 27.755 1.00 57.55 132 LEU B C 1
ATOM 4510 O O . LEU B 1 134 ? 2.655 3.230 28.826 1.00 57.13 132 LEU B O 1
ATOM 4515 N N . PRO B 1 135 ? 1.136 4.323 27.518 1.00 57.64 133 PRO B N 1
ATOM 4516 C CA . PRO B 1 135 ? 0.540 5.122 28.596 1.00 57.41 133 PRO B CA 1
ATOM 4517 C C . PRO B 1 135 ? 0.219 4.315 29.863 1.00 57.36 133 PRO B C 1
ATOM 4518 O O . PRO B 1 135 ? -0.419 3.268 29.782 1.00 57.71 133 PRO B O 1
ATOM 4522 N N . GLU B 1 136 ? 0.587 4.666 31.141 0.50 56.99 134 GLU B N 1
ATOM 4523 C CA . GLU B 1 136 ? 0.402 3.625 32.255 0.0000 70.54 134 GLU B CA 1
ATOM 4524 C C . GLU B 1 136 ? -1.073 3.184 32.269 0.50 61.56 134 GLU B C 1
ATOM 4525 O O . GLU B 1 136 ? -1.441 2.022 32.343 0.50 61.55 134 GLU B O 1
ATOM 4531 N N . GLY B 1 137 ? -1.844 4.233 32.181 0.50 61.59 135 GLY B N 1
ATOM 4532 C CA . GLY B 1 137 ? -3.179 4.346 31.617 0.50 61.67 135 GLY B CA 1
ATOM 4533 C C . GLY B 1 137 ? -3.670 3.070 30.963 0.50 61.63 135 GLY B C 1
ATOM 4534 O O . GLY B 1 137 ? -4.553 2.394 31.487 0.50 61.36 135 GLY B O 1
ATOM 4535 N N . THR B 1 138 ? -3.068 2.726 29.829 0.50 61.87 136 THR B N 1
ATOM 4536 C CA . THR B 1 138 ? -3.657 1.762 28.896 1.00 62.11 136 THR B CA 1
ATOM 4537 C C . THR B 1 138 ? -3.877 0.342 29.419 0.50 62.28 136 THR B C 1
ATOM 4538 O O . THR B 1 138 ? -3.115 -0.185 30.231 0.50 61.58 136 THR B O 1
ATOM 4542 N N . ASP B 1 139 ? -4.943 -0.267 28.907 0.50 62.71 137 ASP B N 1
ATOM 4543 C CA . ASP B 1 139 ? -5.150 -1.694 29.027 0.50 63.18 137 ASP B CA 1
ATOM 4544 C C . ASP B 1 139 ? -4.559 -2.311 27.760 0.50 63.86 137 ASP B C 1
ATOM 4545 O O . ASP B 1 139 ? -4.966 -1.956 26.650 0.50 63.55 137 ASP B O 1
ATOM 4550 N N . PRO B 1 140 ? -3.564 -3.205 27.928 1.00 64.82 138 PRO B N 1
ATOM 4551 C CA . PRO B 1 140 ? -2.930 -4.031 26.875 1.00 64.98 138 PRO B CA 1
ATOM 4552 C C . PRO B 1 140 ? -3.833 -4.588 25.771 1.00 65.23 138 PRO B C 1
ATOM 4553 O O . PRO B 1 140 ? -3.470 -4.503 24.589 1.00 64.77 138 PRO B O 1
ATOM 4557 N N . ALA B 1 141 ? -4.991 -5.140 26.147 1.00 65.40 139 ALA B N 1
ATOM 4558 C CA . ALA B 1 141 ? -5.867 -5.856 25.188 1.00 65.44 139 ALA B CA 1
ATOM 4559 C C . ALA B 1 141 ? -6.461 -4.983 24.074 1.00 65.34 139 ALA B C 1
ATOM 4560 O O . ALA B 1 141 ? -6.983 -5.495 23.082 1.00 65.17 139 ALA B O 1
ATOM 4562 N N . ASP B 1 142 ? -6.355 -3.673 24.231 1.00 65.55 140 ASP B N 1
ATOM 4563 C CA . ASP B 1 142 ? -6.883 -2.709 23.259 1.00 65.75 140 ASP B CA 1
ATOM 4564 C C . ASP B 1 142 ? -5.923 -2.424 22.086 1.00 65.32 140 ASP B C 1
ATOM 4565 O O . ASP B 1 142 ? -6.340 -1.923 21.028 1.00 64.79 140 ASP B O 1
ATOM 4570 N N . VAL B 1 143 ? -4.641 -2.762 22.286 1.00 64.75 141 VAL B N 1
ATOM 4571 C CA . VAL B 1 143 ? -3.555 -2.383 21.374 1.00 63.95 141 VAL B CA 1
ATOM 4572 C C . VAL B 1 143 ? -3.084 -3.545 20.463 1.00 63.10 141 VAL B C 1
ATOM 4573 O O . VAL B 1 143 ? -2.932 -4.676 20.928 1.00 62.15 141 VAL B O 1
ATOM 4577 N N . THR B 1 144 ? -2.872 -3.251 19.174 1.00 62.30 142 THR B N 1
ATOM 4578 C CA . THR B 1 144 ? -2.211 -4.188 18.249 1.00 62.22 142 THR B CA 1
ATOM 4579 C C . THR B 1 144 ? -0.672 -4.116 18.336 1.00 61.67 142 THR B C 1
ATOM 4580 O O . THR B 1 144 ? -0.073 -3.111 17.945 1.00 61.58 142 THR B O 1
ATOM 4584 N N . LEU B 1 145 ? -0.050 -5.199 18.802 1.00 60.85 143 LEU B N 1
ATOM 4585 C CA . LEU B 1 145 ? 1.402 -5.258 18.991 1.00 60.73 143 LEU B CA 1
ATOM 4586 C C . LEU B 1 145 ? 2.092 -5.422 17.662 1.00 60.08 143 LEU B C 1
ATOM 4587 O O . LEU B 1 145 ? 1.950 -6.465 17.026 1.00 60.09 143 LEU B O 1
ATOM 4592 N N . LEU B 1 146 ? 2.838 -4.398 17.250 1.00 59.79 144 LEU B N 1
ATOM 4593 C CA . LEU B 1 146 ? 3.655 -4.461 16.008 1.00 59.76 144 LEU B CA 1
ATOM 4594 C C . LEU B 1 146 ? 5.142 -4.756 16.313 1.00 59.22 144 LEU B C 1
ATOM 4595 O O . LEU B 1 146 ? 5.732 -4.161 17.218 1.00 58.57 144 LEU B O 1
ATOM 4600 N N . LEU B 1 147 ? 5.717 -5.683 15.544 1.00 58.88 145 LEU B N 1
ATOM 4601 C CA . LEU B 1 147 ? 7.087 -6.151 15.739 1.00 58.32 145 LEU B CA 1
ATOM 4602 C C . LEU B 1 147 ? 7.921 -5.878 14.491 1.00 58.07 145 LEU B C 1
ATOM 4603 O O . LEU B 1 147 ? 7.723 -6.520 13.472 1.00 57.55 145 LEU B O 1
ATOM 4608 N N . LEU B 1 148 ? 8.861 -4.938 14.581 1.00 58.22 146 LEU B N 1
ATOM 4609 C CA . LEU B 1 148 ? 9.689 -4.539 13.433 1.00 58.21 146 LEU B CA 1
ATOM 4610 C C . LEU B 1 148 ? 10.943 -5.396 13.297 1.00 58.31 146 LEU B C 1
ATOM 4611 O O . LEU B 1 148 ? 11.823 -5.373 14.156 1.00 57.03 146 LEU B O 1
ATOM 4616 N N . ALA B 1 149 ? 11.010 -6.157 12.207 1.00 59.02 147 ALA B N 1
ATOM 4617 C CA . ALA B 1 149 ? 12.184 -6.961 11.906 1.00 60.04 147 ALA B CA 1
ATOM 4618 C C . ALA B 1 149 ? 12.995 -6.341 10.774 1.00 60.75 147 ALA B C 1
ATOM 4619 O O . ALA B 1 149 ? 12.453 -5.787 9.815 1.00 60.20 147 ALA B O 1
ATOM 4621 N N . ALA B 1 150 ? 14.315 -6.469 10.910 1.00 61.90 148 ALA B N 1
ATOM 4622 C CA . ALA B 1 150 ? 15.273 -5.922 9.950 1.00 62.21 148 ALA B CA 1
ATOM 4623 C C . ALA B 1 150 ? 15.211 -6.645 8.603 1.00 62.70 148 ALA B C 1
ATOM 4624 O O . ALA B 1 150 ? 15.522 -6.069 7.561 1.00 63.14 148 ALA B O 1
ATOM 4626 N N . ARG B 1 151 ? 14.799 -7.905 8.638 1.00 63.47 149 ARG B N 1
ATOM 4627 C CA . ARG B 1 151 ? 14.793 -8.772 7.464 1.00 63.88 149 ARG B CA 1
ATOM 4628 C C . ARG B 1 151 ? 13.633 -9.765 7.457 1.00 63.82 149 ARG B C 1
ATOM 4629 O O . ARG B 1 151 ? 13.097 -10.133 8.512 1.00 64.04 149 ARG B O 1
ATOM 4637 N N . PRO B 1 152 ? 13.277 -10.247 6.260 1.00 63.87 150 PRO B N 1
ATOM 4638 C CA . PRO B 1 152 ? 12.328 -11.359 6.159 1.00 63.48 150 PRO B CA 1
ATOM 4639 C C . PRO B 1 152 ? 13.019 -12.665 6.510 1.00 63.14 150 PRO B C 1
ATOM 4640 O O . PRO B 1 152 ? 14.234 -12.743 6.415 1.00 63.49 150 PRO B O 1
ATOM 4644 N N . GLY B 1 153 ? 12.254 -13.670 6.928 1.00 62.86 151 GLY B N 1
ATOM 4645 C CA . GLY B 1 153 ? 12.811 -14.993 7.250 1.00 62.05 151 GLY B CA 1
ATOM 4646 C C . GLY B 1 153 ? 13.381 -15.127 8.662 1.00 61.79 151 GLY B C 1
ATOM 4647 O O . GLY B 1 153 ? 14.166 -16.061 8.943 1.00 61.79 151 GLY B O 1
ATOM 4648 N N . ASN B 1 154 ? 12.992 -14.206 9.554 1.00 60.69 152 ASN B N 1
ATOM 4649 C CA . ASN B 1 154 ? 13.329 -14.327 10.963 1.00 59.71 152 ASN B CA 1
ATOM 4650 C C . ASN B 1 154 ? 12.348 -15.301 11.597 1.00 59.17 152 ASN B C 1
ATOM 4651 O O . ASN B 1 154 ? 11.349 -14.913 12.209 1.00 59.54 152 ASN B O 1
ATOM 4656 N N . ALA B 1 155 ? 12.630 -16.581 11.392 1.00 57.94 153 ALA B N 1
ATOM 4657 C CA . ALA B 1 155 ? 11.824 -17.663 11.926 1.00 57.46 153 ALA B CA 1
ATOM 4658 C C . ALA B 1 155 ? 11.634 -17.517 13.431 1.00 56.99 153 ALA B C 1
ATOM 4659 O O . ALA B 1 155 ? 10.513 -17.696 13.943 1.00 56.45 153 ALA B O 1
ATOM 4661 N N . ALA B 1 156 ? 12.740 -17.218 14.135 1.00 56.01 154 ALA B N 1
ATOM 4662 C CA . ALA B 1 156 ? 12.722 -17.103 15.601 1.00 55.25 154 ALA B CA 1
ATOM 4663 C C . ALA B 1 156 ? 11.739 -16.031 16.051 1.00 54.10 154 ALA B C 1
ATOM 4664 O O . ALA B 1 156 ? 11.024 -16.236 17.032 1.00 52.61 154 ALA B O 1
ATOM 4666 N N . LEU B 1 157 ? 11.695 -14.912 15.338 1.00 52.98 155 LEU B N 1
ATOM 4667 C CA . LEU B 1 157 ? 10.750 -13.877 15.687 1.00 53.39 155 LEU B CA 1
ATOM 4668 C C . LEU B 1 157 ? 9.293 -14.432 15.561 1.00 54.11 155 LEU B C 1
ATOM 4669 O O . LEU B 1 157 ? 8.478 -14.322 16.515 1.00 53.80 155 LEU B O 1
ATOM 4674 N N . GLU B 1 158 ? 8.992 -15.041 14.409 1.00 53.80 156 GLU B N 1
ATOM 4675 C CA . GLU B 1 158 ? 7.673 -15.636 14.170 1.00 53.86 156 GLU B CA 1
ATOM 4676 C C . GLU B 1 158 ? 7.216 -16.436 15.376 1.00 53.73 156 GLU B C 1
ATOM 4677 O O . GLU B 1 158 ? 6.082 -16.297 15.833 1.00 53.82 156 GLU B O 1
ATOM 4683 N N . THR B 1 159 ? 8.118 -17.260 15.891 1.00 53.15 157 THR B N 1
ATOM 4684 C CA . THR B 1 159 ? 7.877 -18.065 17.088 1.00 52.99 157 THR B CA 1
ATOM 4685 C C . THR B 1 159 ? 7.459 -17.228 18.325 1.00 53.37 157 THR B C 1
ATOM 4686 O O . THR B 1 159 ? 6.507 -17.589 19.044 1.00 53.67 157 THR B O 1
ATOM 4690 N N . HIS B 1 160 ? 8.153 -16.109 18.558 1.00 52.67 158 HIS B N 1
ATOM 4691 C CA . HIS B 1 160 ? 7.847 -15.219 19.685 1.00 52.37 158 HIS B CA 1
ATOM 4692 C C . HIS B 1 160 ? 6.549 -14.469 19.414 1.00 52.13 158 HIS B C 1
ATOM 4693 O O . HIS B 1 160 ? 5.789 -14.191 20.339 1.00 51.65 158 HIS B O 1
ATOM 4700 N N . ALA B 1 161 ? 6.304 -14.124 18.152 1.00 52.27 159 ALA B N 1
ATOM 4701 C CA . ALA B 1 161 ? 5.044 -13.477 17.778 1.00 53.49 159 ALA B CA 1
ATOM 4702 C C . ALA B 1 161 ? 3.841 -14.393 18.091 1.00 54.29 159 ALA B C 1
ATOM 4703 O O . ALA B 1 161 ? 2.883 -13.976 18.771 1.00 53.87 159 ALA B O 1
ATOM 4705 N N . GLN B 1 162 ? 3.928 -15.641 17.616 1.00 54.94 160 GLN B N 1
ATOM 4706 C CA . GLN B 1 162 ? 2.881 -16.634 17.831 1.00 54.92 160 GLN B CA 1
ATOM 4707 C C . GLN B 1 162 ? 2.647 -16.893 19.323 1.00 55.39 160 GLN B C 1
ATOM 4708 O O . GLN B 1 162 ? 1.494 -16.991 19.762 1.00 54.54 160 GLN B O 1
ATOM 4714 N N . ALA B 1 163 ? 3.738 -16.989 20.090 1.00 55.35 161 ALA B N 1
ATOM 4715 C CA . ALA B 1 163 ? 3.658 -17.186 21.543 1.00 55.79 161 ALA B CA 1
ATOM 4716 C C . ALA B 1 163 ? 2.980 -16.010 22.252 1.00 56.02 161 ALA B C 1
ATOM 4717 O O . ALA B 1 163 ? 2.270 -16.224 23.236 1.00 55.87 161 ALA B O 1
ATOM 4719 N N . LEU B 1 164 ? 3.227 -14.791 21.757 1.00 56.23 162 LEU B N 1
ATOM 4720 C CA . LEU B 1 164 ? 2.551 -13.566 22.224 1.00 56.35 162 LEU B CA 1
ATOM 4721 C C . LEU B 1 164 ? 1.037 -13.546 21.871 1.00 56.68 162 LEU B C 1
ATOM 4722 O O . LEU B 1 164 ? 0.222 -13.028 22.654 1.00 56.14 162 LEU B O 1
ATOM 4727 N N . ARG B 1 165 ? 0.694 -14.065 20.680 1.00 56.71 163 ARG B N 1
ATOM 4728 C CA . ARG B 1 165 ? -0.709 -14.324 20.288 1.00 56.79 163 ARG B CA 1
ATOM 4729 C C . ARG B 1 165 ? -1.391 -15.276 21.252 1.00 56.20 163 ARG B C 1
ATOM 4730 O O . ARG B 1 165 ? -2.347 -14.899 21.932 1.00 55.92 163 ARG B O 1
ATOM 4738 N N . GLU B 1 166 ? -0.884 -16.497 21.342 1.00 55.98 164 GLU B N 1
ATOM 4739 C CA . GLU B 1 166 ? -1.470 -17.484 22.240 1.00 56.27 164 GLU B CA 1
ATOM 4740 C C . GLU B 1 166 ? -1.537 -16.949 23.683 1.00 56.40 164 GLU B C 1
ATOM 4741 O O . GLU B 1 166 ? -2.373 -17.366 24.483 1.00 55.86 164 GLU B O 1
ATOM 4747 N N . ARG B 1 167 ? -0.594 -16.003 24.004 1.00 57.02 165 ARG B N 1
ATOM 4748 C CA . ARG B 1 167 ? -0.576 -15.407 25.355 1.00 57.64 165 ARG B CA 1
ATOM 4749 C C . ARG B 1 167 ? -1.800 -14.438 25.413 1.00 58.12 165 ARG B C 1
ATOM 4750 O O . ARG B 1 167 ? -2.423 -14.346 26.481 1.00 58.52 165 ARG B O 1
ATOM 4758 N N . GLY B 1 168 ? -2.167 -13.746 24.326 1.00 58.56 166 GLY B N 1
ATOM 4759 C CA . GLY B 1 168 ? -3.392 -12.953 24.289 1.00 58.81 166 GLY B CA 1
ATOM 4760 C C . GLY B 1 168 ? -3.519 -11.699 25.153 1.00 59.50 166 GLY B C 1
ATOM 4761 O O . GLY B 1 168 ? -4.641 -11.230 25.401 1.00 60.14 166 GLY B O 1
ATOM 4762 N N . GLN B 1 169 ? -2.373 -11.101 25.618 1.00 59.49 167 GLN B N 1
ATOM 4763 C CA . GLN B 1 169 ? -2.507 -9.875 26.474 1.00 59.59 167 GLN B CA 1
ATOM 4764 C C . GLN B 1 169 ? -2.688 -8.697 25.548 1.00 59.93 167 GLN B C 1
ATOM 4765 O O . GLN B 1 169 ? -2.967 -7.608 26.037 1.00 60.40 167 GLN B O 1
ATOM 4771 N N . PHE B 1 170 ? -2.539 -8.827 24.223 1.00 59.94 168 PHE B N 1
ATOM 4772 C CA . PHE B 1 170 ? -2.686 -7.681 23.281 1.00 60.14 168 PHE B CA 1
ATOM 4773 C C . PHE B 1 170 ? -3.789 -7.997 22.275 1.00 60.17 168 PHE B C 1
ATOM 4774 O O . PHE B 1 170 ? -4.205 -9.162 22.175 1.00 59.66 168 PHE B O 1
ATOM 4782 N N . ALA B 1 171 ? -4.252 -6.973 21.546 1.00 60.12 169 ALA B N 1
ATOM 4783 C CA . ALA B 1 171 ? -5.277 -7.151 20.500 1.00 60.61 169 ALA B CA 1
ATOM 4784 C C . ALA B 1 171 ? -4.869 -8.190 19.484 1.00 60.82 169 ALA B C 1
ATOM 4785 O O . ALA B 1 171 ? -5.631 -9.110 19.165 1.00 61.60 169 ALA B O 1
ATOM 4787 N N . GLY B 1 172 ? -3.677 -8.004 18.944 1.00 60.23 170 GLY B N 1
ATOM 4788 C CA . GLY B 1 172 ? -3.107 -8.930 17.998 1.00 59.95 170 GLY B CA 1
ATOM 4789 C C . GLY B 1 172 ? -1.658 -8.564 17.734 1.00 59.72 170 GLY B C 1
ATOM 4790 O O . GLY B 1 172 ? -1.290 -7.392 17.747 1.00 59.88 170 GLY B O 1
ATOM 4791 N N . VAL B 1 173 ? -0.852 -9.575 17.459 1.00 59.47 171 VAL B N 1
ATOM 4792 C CA . VAL B 1 173 ? 0.569 -9.410 17.234 1.00 59.52 171 VAL B CA 1
ATOM 4793 C C . VAL B 1 173 ? 0.814 -9.511 15.725 1.00 59.28 171 VAL B C 1
ATOM 4794 O O . VAL B 1 173 ? 0.532 -10.537 15.152 1.00 58.64 171 VAL B O 1
ATOM 4798 N N . GLU B 1 174 ? 1.310 -8.457 15.080 1.00 59.51 172 GLU B N 1
ATOM 4799 C CA . GLU B 1 174 ? 1.743 -8.553 13.675 1.00 60.06 172 GLU B CA 1
ATOM 4800 C C . GLU B 1 174 ? 3.198 -8.070 13.418 1.00 60.38 172 GLU B C 1
ATOM 4801 O O . GLU B 1 174 ? 3.670 -7.088 14.040 1.00 59.21 172 GLU B O 1
ATOM 4807 N N . VAL B 1 175 ? 3.876 -8.768 12.490 1.00 60.29 173 VAL B N 1
ATOM 4808 C CA . VAL B 1 175 ? 5.270 -8.470 12.087 1.00 60.51 173 VAL B CA 1
ATOM 4809 C C . VAL B 1 175 ? 5.357 -7.550 10.847 1.00 60.73 173 VAL B C 1
ATOM 4810 O O . VAL B 1 175 ? 4.756 -7.828 9.814 1.00 60.71 173 VAL B O 1
ATOM 4814 N N . VAL B 1 176 ? 6.133 -6.472 10.975 1.00 61.28 174 VAL B N 1
ATOM 4815 C CA . VAL B 1 176 ? 6.430 -5.536 9.883 1.00 61.82 174 VAL B CA 1
ATOM 4816 C C . VAL B 1 176 ? 7.939 -5.542 9.550 1.00 62.27 174 VAL B C 1
ATOM 4817 O O . VAL B 1 176 ? 8.763 -6.075 10.304 1.00 60.96 174 VAL B O 1
ATOM 4821 N N . LEU B 1 177 ? 8.278 -4.927 8.419 1.00 63.24 175 LEU B N 1
ATOM 4822 C CA . LEU B 1 177 ? 9.630 -4.970 7.897 1.00 64.23 175 LEU B CA 1
ATOM 4823 C C . LEU B 1 177 ? 10.202 -3.569 7.743 1.00 64.75 175 LEU B C 1
ATOM 4824 O O . LEU B 1 177 ? 9.504 -2.643 7.352 1.00 64.67 175 LEU B O 1
ATOM 4829 N N . GLU B 1 178 ? 11.479 -3.446 8.108 1.00 65.42 176 GLU B N 1
ATOM 4830 C CA . GLU B 1 178 ? 12.287 -2.278 7.807 1.00 65.81 176 GLU B CA 1
ATOM 4831 C C . GLU B 1 178 ? 12.369 -2.071 6.293 1.00 65.72 176 GLU B C 1
ATOM 4832 O O . GLU B 1 178 ? 12.383 -3.013 5.512 1.00 65.05 176 GLU B O 1
ATOM 4838 N N . SER B 1 179 ? 12.455 -0.810 5.908 1.00 66.40 177 SER B N 1
ATOM 4839 C CA . SER B 1 179 ? 12.520 -0.407 4.515 1.00 67.08 177 SER B CA 1
ATOM 4840 C C . SER B 1 179 ? 13.898 -0.675 3.901 1.00 67.56 177 SER B C 1
ATOM 4841 O O . SER B 1 179 ? 14.905 -0.720 4.612 1.00 67.71 177 SER B O 1
ATOM 4844 N N . ARG B 1 180 ? 13.743 -0.918 2.391 1.00 67.64 178 ARG B N 1
ATOM 4845 C CA . ARG B 1 180 ? 14.493 -1.318 1.038 0.0000 74.97 178 ARG B CA 1
ATOM 4846 C C . ARG B 1 180 ? 16.101 -1.248 0.910 1.00 105.11 178 ARG B C 1
ATOM 4847 O O . ARG B 1 180 ? 16.634 -2.138 1.561 1.00 104.73 178 ARG B O 1
ATOM 4855 N N . GLU B 1 181 ? 16.880 -0.403 0.310 1.00 105.32 179 GLU B N 1
ATOM 4856 C CA . GLU B 1 181 ? 18.276 -0.692 0.615 1.00 105.41 179 GLU B CA 1
ATOM 4857 C C . GLU B 1 181 ? 18.763 -1.969 -0.065 1.00 105.33 179 GLU B C 1
ATOM 4858 O O . GLU B 1 181 ? 19.489 -1.922 -1.059 1.00 104.95 179 GLU B O 1
ATOM 4864 N N . SER B 1 191 ? 4.409 -13.389 3.823 0.0000 81.25 189 SER B N 1
ATOM 4865 C CA . SER B 1 191 ? 5.420 -12.603 3.116 0.0000 81.23 189 SER B CA 1
ATOM 4866 C C . SER B 1 191 ? 5.808 -11.312 3.866 0.0000 81.16 189 SER B C 1
ATOM 4867 O O . SER B 1 191 ? 6.838 -10.704 3.539 0.0000 81.46 189 SER B O 1
ATOM 4870 N N . ALA B 1 192 ? 5.764 -10.891 5.256 0.50 71.66 190 ALA B N 1
ATOM 4871 C CA . ALA B 1 192 ? 5.262 -9.769 6.040 0.50 71.77 190 ALA B CA 1
ATOM 4872 C C . ALA B 1 192 ? 5.232 -8.490 5.216 0.50 71.73 190 ALA B C 1
ATOM 4873 O O . ALA B 1 192 ? 5.862 -8.412 4.167 0.50 71.37 190 ALA B O 1
ATOM 4875 N N . VAL B 1 193 ? 4.488 -7.496 5.707 1.00 72.19 191 VAL B N 1
ATOM 4876 C CA . VAL B 1 193 ? 4.395 -6.161 5.071 1.00 72.34 191 VAL B CA 1
ATOM 4877 C C . VAL B 1 193 ? 5.480 -5.212 5.595 1.00 72.59 191 VAL B C 1
ATOM 4878 O O . VAL B 1 193 ? 6.003 -5.430 6.683 1.00 72.35 191 VAL B O 1
ATOM 4882 N N . PRO B 1 194 ? 5.819 -4.157 4.823 1.00 72.90 192 PRO B N 1
ATOM 4883 C CA . PRO B 1 194 ? 6.639 -3.070 5.350 1.00 73.07 192 PRO B CA 1
ATOM 4884 C C . PRO B 1 194 ? 5.922 -2.192 6.371 1.00 73.29 192 PRO B C 1
ATOM 4885 O O . PRO B 1 194 ? 4.686 -2.153 6.417 1.00 73.30 192 PRO B O 1
ATOM 4889 N N . LEU B 1 195 ? 6.728 -1.490 7.168 1.00 73.52 193 LEU B N 1
ATOM 4890 C CA . LEU B 1 195 ? 6.253 -0.532 8.162 1.00 73.62 193 LEU B CA 1
ATOM 4891 C C . LEU B 1 195 ? 5.388 0.536 7.502 1.00 73.81 193 LEU B C 1
ATOM 4892 O O . LEU B 1 195 ? 4.314 0.876 7.999 1.00 73.87 193 LEU B O 1
ATOM 4897 N N . SER B 1 196 ? 5.865 1.062 6.374 1.00 74.11 194 SER B N 1
ATOM 4898 C CA . SER B 1 196 ? 5.096 2.037 5.587 1.00 74.13 194 SER B CA 1
ATOM 4899 C C . SER B 1 196 ? 3.643 1.552 5.343 1.00 74.44 194 SER B C 1
ATOM 4900 O O . SER B 1 196 ? 2.701 2.341 5.458 1.00 74.35 194 SER B O 1
ATOM 4903 N N . GLU B 1 197 ? 3.473 0.254 5.059 1.00 74.40 195 GLU B N 1
ATOM 4904 C CA . GLU B 1 197 ? 2.149 -0.355 4.900 1.00 74.20 195 GLU B CA 1
ATOM 4905 C C . GLU B 1 197 ? 1.635 -0.944 6.247 1.00 74.55 195 GLU B C 1
ATOM 4906 O O . GLU B 1 197 ? 1.315 -2.142 6.303 1.00 74.67 195 GLU B O 1
ATOM 4912 N N . TRP B 1 198 ? 1.544 -0.142 7.325 1.00 74.40 196 TRP B N 1
ATOM 4913 C CA . TRP B 1 198 ? 1.309 -0.745 8.673 1.00 74.43 196 TRP B CA 1
ATOM 4914 C C . TRP B 1 198 ? -0.134 -0.844 9.217 1.00 74.42 196 TRP B C 1
ATOM 4915 O O . TRP B 1 198 ? -0.454 -1.845 9.866 1.00 74.10 196 TRP B O 1
ATOM 4926 N N . PRO B 1 199 ? -0.989 0.185 9.009 1.00 74.59 197 PRO B N 1
ATOM 4927 C CA . PRO B 1 199 ? -2.389 0.028 9.468 1.00 74.47 197 PRO B CA 1
ATOM 4928 C C . PRO B 1 199 ? -3.136 -1.165 8.826 1.00 74.39 197 PRO B C 1
ATOM 4929 O O . PRO B 1 199 ? -4.073 -1.698 9.429 1.00 74.50 197 PRO B O 1
ATOM 4933 N N . SER B 1 200 ? -2.691 -1.588 7.639 1.00 74.20 198 SER B N 1
ATOM 4934 C CA . SER B 1 200 ? -3.155 -2.830 6.990 1.00 74.04 198 SER B CA 1
ATOM 4935 C C . SER B 1 200 ? -3.063 -4.097 7.854 1.00 73.99 198 SER B C 1
ATOM 4936 O O . SER B 1 200 ? -3.660 -5.121 7.495 1.00 74.20 198 SER B O 1
ATOM 4939 N N . ARG B 1 201 ? -2.294 -4.045 8.948 1.00 73.43 199 ARG B N 1
ATOM 4940 C CA . ARG B 1 201 ? -2.132 -5.186 9.862 1.00 72.95 199 ARG B CA 1
ATOM 4941 C C . ARG B 1 201 ? -2.684 -4.880 11.259 1.00 72.47 199 ARG B C 1
ATOM 4942 O O . ARG B 1 201 ? -2.352 -5.563 12.235 1.00 72.22 199 ARG B O 1
ATOM 4950 N N . VAL B 1 202 ? -3.550 -3.871 11.338 1.00 72.42 200 VAL B N 1
ATOM 4951 C CA . VAL B 1 202 ? -4.040 -3.359 12.615 1.00 72.47 200 VAL B CA 1
ATOM 4952 C C . VAL B 1 202 ? -5.591 -3.393 12.724 1.00 72.66 200 VAL B C 1
ATOM 4953 O O . VAL B 1 202 ? -6.299 -2.578 12.116 1.00 72.58 200 VAL B O 1
ATOM 4957 N N . GLU B 1 203 ? -6.260 -4.247 13.514 1.00 72.75 201 GLU B N 1
ATOM 4958 C CA . GLU B 1 203 ? -7.747 -4.177 13.711 0.0000 71.44 201 GLU B CA 1
ATOM 4959 C C . GLU B 1 203 ? -8.146 -3.375 14.937 0.0000 70.73 201 GLU B C 1
ATOM 4960 O O . GLU B 1 203 ? -9.337 -3.337 15.281 0.0000 71.16 201 GLU B O 1
ATOM 4966 N N . ALA B 1 204 ? -7.211 -2.761 15.586 1.00 60.42 202 ALA B N 1
ATOM 4967 C CA . ALA B 1 204 ? -7.462 -2.263 16.944 1.00 60.22 202 ALA B CA 1
ATOM 4968 C C . ALA B 1 204 ? -7.468 -0.743 16.961 1.00 59.93 202 ALA B C 1
ATOM 4969 O O . ALA B 1 204 ? -7.241 -0.113 15.921 1.00 59.92 202 ALA B O 1
ATOM 4971 N N . GLY B 1 205 ? -7.717 -0.175 18.142 1.00 59.65 203 GLY B N 1
ATOM 4972 C CA . GLY B 1 205 ? -7.883 1.265 18.308 1.00 59.90 203 GLY B CA 1
ATOM 4973 C C . GLY B 1 205 ? -6.583 2.013 18.534 1.00 60.13 203 GLY B C 1
ATOM 4974 O O . GLY B 1 205 ? -6.501 3.221 18.269 1.00 59.80 203 GLY B O 1
ATOM 4975 N N . GLN B 1 206 ? -5.583 1.289 19.054 1.00 60.23 204 GLN B N 1
ATOM 4976 C CA . GLN B 1 206 ? -4.194 1.766 19.175 1.00 59.57 204 GLN B CA 1
ATOM 4977 C C . GLN B 1 206 ? -3.183 0.677 18.700 1.00 59.00 204 GLN B C 1
ATOM 4978 O O . GLN B 1 206 ? -3.508 -0.525 18.580 1.00 58.15 204 GLN B O 1
ATOM 4984 N N . ALA B 1 207 ? -1.950 1.125 18.457 1.00 57.86 205 ALA B N 1
ATOM 4985 C CA . ALA B 1 207 ? -0.831 0.245 18.126 1.00 56.76 205 ALA B CA 1
ATOM 4986 C C . ALA B 1 207 ? 0.403 0.560 18.994 1.00 55.76 205 ALA B C 1
ATOM 4987 O O . ALA B 1 207 ? 0.522 1.663 19.543 1.00 55.18 205 ALA B O 1
ATOM 4989 N N . VAL B 1 208 ? 1.300 -0.414 19.132 1.00 54.36 206 VAL B N 1
ATOM 4990 C CA . VAL B 1 208 ? 2.627 -0.180 19.747 1.00 53.84 206 VAL B CA 1
ATOM 4991 C C . VAL B 1 208 ? 3.681 -0.850 18.867 1.00 52.89 206 VAL B C 1
ATOM 4992 O O . VAL B 1 208 ? 3.537 -2.047 18.577 1.00 53.87 206 VAL B O 1
ATOM 4996 N N . LEU B 1 209 ? 4.682 -0.087 18.404 1.00 50.81 207 LEU B N 1
ATOM 4997 C CA . LEU B 1 209 ? 5.818 -0.652 17.654 1.00 50.06 207 LEU B CA 1
ATOM 4998 C C . LEU B 1 209 ? 7.008 -0.999 18.578 1.00 48.59 207 LEU B C 1
ATOM 4999 O O . LEU B 1 209 ? 7.546 -0.114 19.260 1.00 48.19 207 LEU B O 1
ATOM 5004 N N . VAL B 1 210 ? 7.379 -2.289 18.596 1.00 46.83 208 VAL B N 1
ATOM 5005 C CA . VAL B 1 210 ? 8.594 -2.800 19.274 1.00 45.84 208 VAL B CA 1
ATOM 5006 C C . VAL B 1 210 ? 9.626 -3.414 18.271 1.00 44.91 208 VAL B C 1
ATOM 5007 O O . VAL B 1 210 ? 9.396 -4.504 17.737 1.00 44.78 208 VAL B O 1
ATOM 5011 N N . PRO B 1 211 ? 10.751 -2.694 17.992 1.00 43.89 209 PRO B N 1
ATOM 5012 C CA . PRO B 1 211 ? 11.777 -3.183 17.049 1.00 42.81 209 PRO B CA 1
ATOM 5013 C C . PRO B 1 211 ? 12.547 -4.394 17.581 1.00 41.29 209 PRO B C 1
ATOM 5014 O O . PRO B 1 211 ? 12.971 -4.384 18.735 1.00 40.39 209 PRO B O 1
ATOM 5018 N N . PHE B 1 212 ? 12.654 -5.450 16.762 1.00 39.90 210 PHE B N 1
ATOM 5019 C CA . PHE B 1 212 ? 13.367 -6.673 17.174 1.00 39.97 210 PHE B CA 1
ATOM 5020 C C . PHE B 1 212 ? 14.838 -6.455 16.725 1.00 39.86 210 PHE B C 1
ATOM 5021 O O . PHE B 1 212 ? 15.351 -7.147 15.825 1.00 40.66 210 PHE B O 1
ATOM 5029 N N . LEU B 1 213 ? 15.455 -5.470 17.369 1.00 39.68 211 LEU B N 1
ATOM 5030 C CA . LEU B 1 213 ? 16.773 -4.934 17.039 1.00 39.51 211 LEU B CA 1
ATOM 5031 C C . LEU B 1 213 ? 17.588 -4.821 18.345 1.00 39.77 211 LEU B C 1
ATOM 5032 O O . LEU B 1 213 ? 17.023 -4.601 19.431 1.00 37.66 211 LEU B O 1
ATOM 5037 N N . THR B 1 214 ? 18.908 -5.055 18.275 1.00 39.24 212 THR B N 1
ATOM 5038 C CA . THR B 1 214 ? 19.758 -4.870 19.456 1.00 39.95 212 THR B CA 1
ATOM 5039 C C . THR B 1 214 ? 19.862 -3.349 19.734 1.00 40.25 212 THR B C 1
ATOM 5040 O O . THR B 1 214 ? 19.958 -2.912 20.875 1.00 39.96 212 THR B O 1
ATOM 5044 N N . HIS B 1 215 ? 19.826 -2.579 18.647 1.00 41.67 213 HIS B N 1
ATOM 5045 C CA . HIS B 1 215 ? 20.032 -1.152 18.627 1.00 43.18 213 HIS B CA 1
ATOM 5046 C C . HIS B 1 215 ? 19.527 -0.610 17.307 1.00 44.59 213 HIS B C 1
ATOM 5047 O O . HIS B 1 215 ? 19.381 -1.324 16.331 1.00 43.67 213 HIS B O 1
ATOM 5054 N N . LEU B 1 216 ? 19.334 0.698 17.292 1.00 47.87 214 LEU B N 1
ATOM 5055 C CA . LEU B 1 216 ? 18.943 1.442 16.119 1.00 49.83 214 LEU B CA 1
ATOM 5056 C C . LEU B 1 216 ? 19.991 2.519 15.858 1.00 52.16 214 LEU B C 1
ATOM 5057 O O . LEU B 1 216 ? 20.161 3.419 16.682 1.00 52.71 214 LEU B O 1
ATOM 5062 N N . GLY B 1 217 ? 20.697 2.424 14.724 1.00 54.61 215 GLY B N 1
ATOM 5063 C CA . GLY B 1 217 ? 21.653 3.480 14.326 1.00 56.01 215 GLY B CA 1
ATOM 5064 C C . GLY B 1 217 ? 20.976 4.812 13.977 1.00 57.87 215 GLY B C 1
ATOM 5065 O O . GLY B 1 217 ? 19.748 4.876 13.800 1.00 57.55 215 GLY B O 1
ATOM 5066 N N . LYS B 1 218 ? 21.763 5.887 13.867 1.00 59.63 216 LYS B N 1
ATOM 5067 C CA . LYS B 1 218 ? 21.206 7.192 13.435 1.00 61.03 216 LYS B CA 1
ATOM 5068 C C . LYS B 1 218 ? 20.580 7.103 12.021 1.00 62.34 216 LYS B C 1
ATOM 5069 O O . LYS B 1 218 ? 19.466 7.590 11.793 1.00 62.97 216 LYS B O 1
ATOM 5075 N N . HIS B 1 219 ? 21.270 6.458 11.089 1.00 63.72 217 HIS B N 1
ATOM 5076 C CA . HIS B 1 219 ? 20.785 6.405 9.724 1.00 64.95 217 HIS B CA 1
ATOM 5077 C C . HIS B 1 219 ? 19.591 5.450 9.606 1.00 66.51 217 HIS B C 1
ATOM 5078 O O . HIS B 1 219 ? 18.643 5.707 8.848 1.00 66.89 217 HIS B O 1
ATOM 5085 N N . ALA B 1 220 ? 19.631 4.351 10.355 1.00 67.66 218 ALA B N 1
ATOM 5086 C CA . ALA B 1 220 ? 18.518 3.400 10.379 1.00 68.28 218 ALA B CA 1
ATOM 5087 C C . ALA B 1 220 ? 17.320 3.985 11.130 1.00 69.12 218 ALA B C 1
ATOM 5088 O O . ALA B 1 220 ? 16.179 3.659 10.817 1.00 69.25 218 ALA B O 1
ATOM 5090 N N . ALA B 1 221 ? 17.566 4.840 12.118 1.00 70.29 219 ALA B N 1
ATOM 5091 C CA . ALA B 1 221 ? 16.475 5.473 12.846 1.00 71.36 219 ALA B CA 1
ATOM 5092 C C . ALA B 1 221 ? 15.798 6.528 11.992 1.00 72.22 219 ALA B C 1
ATOM 5093 O O . ALA B 1 221 ? 14.611 6.791 12.177 1.00 72.29 219 ALA B O 1
ATOM 5095 N N . GLU B 1 222 ? 16.549 7.129 11.070 1.00 73.61 220 GLU B N 1
ATOM 5096 C CA . GLU B 1 222 ? 15.974 8.065 10.074 1.00 75.11 220 GLU B CA 1
ATOM 5097 C C . GLU B 1 222 ? 14.995 7.370 9.133 1.00 75.80 220 GLU B C 1
ATOM 5098 O O . GLU B 1 222 ? 13.958 7.943 8.782 1.00 75.73 220 GLU B O 1
ATOM 5104 N N . ARG B 1 223 ? 15.345 6.156 8.703 1.00 76.66 221 ARG B N 1
ATOM 5105 C CA . ARG B 1 223 ? 14.441 5.331 7.884 1.00 77.44 221 ARG B CA 1
ATOM 5106 C C . ARG B 1 223 ? 13.144 5.000 8.636 1.00 77.56 221 ARG B C 1
ATOM 5107 O O . ARG B 1 223 ? 12.050 5.161 8.095 1.00 77.74 221 ARG B O 1
ATOM 5115 N N . LEU B 1 224 ? 13.271 4.563 9.888 1.00 77.49 222 LEU B N 1
ATOM 5116 C CA . LEU B 1 224 ? 12.112 4.302 10.748 1.00 77.66 222 LEU B CA 1
ATOM 5117 C C . LEU B 1 224 ? 11.130 5.491 10.740 1.00 77.81 222 LEU B C 1
ATOM 5118 O O . LEU B 1 224 ? 9.928 5.292 10.832 1.00 77.77 222 LEU B O 1
ATOM 5123 N N . GLN B 1 225 ? 11.628 6.713 10.579 1.00 78.04 223 GLN B N 1
ATOM 5124 C CA . GLN B 1 225 ? 10.749 7.888 10.524 1.00 78.18 223 GLN B CA 1
ATOM 5125 C C . GLN B 1 225 ? 10.120 8.160 9.154 1.00 78.44 223 GLN B C 1
ATOM 5126 O O . GLN B 1 225 ? 8.928 8.469 9.074 1.00 78.75 223 GLN B O 1
ATOM 5132 N N . GLN B 1 226 ? 10.916 8.048 8.095 1.00 78.43 224 GLN B N 1
ATOM 5133 C CA . GLN B 1 226 ? 10.414 8.138 6.724 1.00 78.76 224 GLN B CA 1
ATOM 5134 C C . GLN B 1 226 ? 9.317 7.091 6.445 1.00 79.17 224 GLN B C 1
ATOM 5135 O O . GLN B 1 226 ? 8.347 7.353 5.728 1.00 79.51 224 GLN B O 1
ATOM 5141 N N . ALA B 1 227 ? 9.476 5.904 7.015 1.00 79.42 225 ALA B N 1
ATOM 5142 C CA . ALA B 1 227 ? 8.502 4.833 6.848 1.00 79.38 225 ALA B CA 1
ATOM 5143 C C . ALA B 1 227 ? 7.186 5.189 7.519 1.00 79.56 225 ALA B C 1
ATOM 5144 O O . ALA B 1 227 ? 6.125 5.000 6.930 1.00 79.63 225 ALA B O 1
ATOM 5146 N N . LEU B 1 228 ? 7.270 5.705 8.748 1.00 79.54 226 LEU B N 1
ATOM 5147 C CA . LEU B 1 228 ? 6.102 6.126 9.507 1.00 79.60 226 LEU B CA 1
ATOM 5148 C C . LEU B 1 228 ? 5.385 7.311 8.854 1.00 80.03 226 LEU B C 1
ATOM 5149 O O . LEU B 1 228 ? 4.193 7.538 9.113 1.00 80.26 226 LEU B O 1
ATOM 5154 N N . ALA B 1 229 ? 6.105 8.044 7.997 1.00 80.28 227 ALA B N 1
ATOM 5155 C CA . ALA B 1 229 ? 5.548 9.156 7.221 1.00 80.28 227 ALA B CA 1
ATOM 5156 C C . ALA B 1 229 ? 4.879 8.695 5.914 1.00 80.49 227 ALA B C 1
ATOM 5157 O O . ALA B 1 229 ? 3.727 9.043 5.657 1.00 80.67 227 ALA B O 1
ATOM 5159 N N . GLN B 1 230 ? 5.588 7.920 5.063 0.50 80.48 228 GLN B N 1
ATOM 5160 C CA . GLN B 1 230 ? 4.947 7.385 3.827 0.50 80.59 228 GLN B CA 1
ATOM 5161 C C . GLN B 1 230 ? 3.691 6.573 4.268 0.25 80.72 228 GLN B C 1
ATOM 5162 O O . GLN B 1 230 ? 2.809 6.303 3.463 0.25 80.56 228 GLN B O 1
ATOM 5168 N N . ALA B 1 231 ? 3.641 6.173 5.601 1.00 80.97 229 ALA B N 1
ATOM 5169 C CA . ALA B 1 231 ? 2.472 5.520 6.214 1.00 81.32 229 ALA B CA 1
ATOM 5170 C C . ALA B 1 231 ? 1.396 6.503 6.704 1.00 81.64 229 ALA B C 1
ATOM 5171 O O . ALA B 1 231 ? 0.198 6.249 6.516 1.00 81.75 229 ALA B O 1
ATOM 5173 N N . ALA B 1 232 ? 1.809 7.593 7.356 1.00 81.58 230 ALA B N 1
ATOM 5174 C CA . ALA B 1 232 ? 0.853 8.624 7.807 1.00 81.49 230 ALA B CA 1
ATOM 5175 C C . ALA B 1 232 ? 0.093 9.258 6.625 1.00 81.34 230 ALA B C 1
ATOM 5176 O O . ALA B 1 232 ? -1.121 9.460 6.685 1.00 81.00 230 ALA B O 1
ATOM 5178 N N . GLU B 1 233 ? 0.882 9.527 5.552 1.00 81.37 231 GLU B N 1
ATOM 5179 C CA . GLU B 1 233 ? 0.323 10.042 4.326 1.00 81.18 231 GLU B CA 1
ATOM 5180 C C . GLU B 1 233 ? -0.728 9.040 3.784 1.00 81.17 231 GLU B C 1
ATOM 5181 O O . GLU B 1 233 ? -1.850 9.457 3.515 1.00 81.61 231 GLU B O 1
ATOM 5187 N N . ARG B 1 234 ? -0.381 7.763 3.604 1.00 80.75 232 ARG B N 1
ATOM 5188 C CA . ARG B 1 234 ? -1.241 6.716 3.008 1.00 80.10 232 ARG B CA 1
ATOM 5189 C C . ARG B 1 234 ? -2.395 6.164 3.901 1.00 79.77 232 ARG B C 1
ATOM 5190 O O . ARG B 1 234 ? -3.194 5.366 3.416 1.00 80.08 232 ARG B O 1
ATOM 5198 N N . PHE B 1 235 ? -2.482 6.573 5.177 1.00 78.92 233 PHE B N 1
ATOM 5199 C CA . PHE B 1 235 ? -3.589 6.138 6.128 1.00 77.82 233 PHE B CA 1
ATOM 5200 C C . PHE B 1 235 ? -3.800 7.173 7.241 1.00 77.29 233 PHE B C 1
ATOM 5201 O O . PHE B 1 235 ? -3.467 6.902 8.393 1.00 76.68 233 PHE B O 1
ATOM 5209 N N . PRO B 1 236 ? -4.350 8.384 6.928 1.00 77.00 234 PRO B N 1
ATOM 5210 C CA . PRO B 1 236 ? -4.428 9.501 7.913 1.00 76.31 234 PRO B CA 1
ATOM 5211 C C . PRO B 1 236 ? -5.595 9.422 8.906 1.00 75.84 234 PRO B C 1
ATOM 5212 O O . PRO B 1 236 ? -5.742 10.308 9.770 1.00 75.92 234 PRO B O 1
ATOM 5216 N N . GLN B 1 237 ? -6.430 8.397 8.780 1.00 74.70 235 GLN B N 1
ATOM 5217 C CA . GLN B 1 237 ? -7.379 8.110 9.838 1.00 74.07 235 GLN B CA 1
ATOM 5218 C C . GLN B 1 237 ? -6.895 6.863 10.594 1.00 73.37 235 GLN B C 1
ATOM 5219 O O . GLN B 1 237 ? -7.701 6.120 11.144 1.00 73.50 235 GLN B O 1
ATOM 5225 N N . ALA B 1 238 ? -5.575 6.644 10.628 1.00 72.41 236 ALA B N 1
ATOM 5226 C CA . ALA B 1 238 ? -5.001 5.468 11.300 1.00 71.53 236 ALA B CA 1
ATOM 5227 C C . ALA B 1 238 ? -4.918 5.706 12.812 1.00 70.55 236 ALA B C 1
ATOM 5228 O O . ALA B 1 238 ? -4.987 6.852 13.269 1.00 70.10 236 ALA B O 1
ATOM 5230 N N . PRO B 1 239 ? -4.818 4.619 13.600 1.00 69.29 237 PRO B N 1
ATOM 5231 C CA . PRO B 1 239 ? -4.835 4.844 15.047 1.00 68.86 237 PRO B CA 1
ATOM 5232 C C . PRO B 1 239 ? -3.552 5.480 15.616 1.00 68.22 237 PRO B C 1
ATOM 5233 O O . PRO B 1 239 ? -2.540 5.608 14.893 1.00 67.72 237 PRO B O 1
ATOM 5237 N N . PRO B 1 240 ? -3.622 5.945 16.890 1.00 67.71 238 PRO B N 1
ATOM 5238 C CA . PRO B 1 240 ? -2.406 6.184 17.684 1.00 66.90 238 PRO B CA 1
ATOM 5239 C C . PRO B 1 240 ? -1.438 4.984 17.679 1.00 66.18 238 PRO B C 1
ATOM 5240 O O . PRO B 1 240 ? -1.834 3.854 17.999 1.00 65.15 238 PRO B O 1
ATOM 5244 N N . LEU B 1 241 ? -0.188 5.269 17.288 1.00 65.47 239 LEU B N 1
ATOM 5245 C CA . LEU B 1 241 ? 0.943 4.340 17.352 1.00 64.62 239 LEU B CA 1
ATOM 5246 C C . LEU B 1 241 ? 1.900 4.782 18.450 1.00 63.68 239 LEU B C 1
ATOM 5247 O O . LEU B 1 241 ? 2.349 5.924 18.449 1.00 64.32 239 LEU B O 1
ATOM 5252 N N . HIS B 1 242 ? 2.200 3.876 19.375 1.00 62.24 240 HIS B N 1
ATOM 5253 C CA . HIS B 1 242 ? 3.172 4.113 20.433 1.00 61.60 240 HIS B CA 1
ATOM 5254 C C . HIS B 1 242 ? 4.507 3.442 20.068 1.00 60.37 240 HIS B C 1
ATOM 5255 O O . HIS B 1 242 ? 4.669 2.223 20.191 1.00 60.02 240 HIS B O 1
ATOM 5262 N N . VAL B 1 243 ? 5.451 4.260 19.607 1.00 58.86 241 VAL B N 1
ATOM 5263 C CA . VAL B 1 243 ? 6.765 3.776 19.164 1.00 57.26 241 VAL B CA 1
ATOM 5264 C C . VAL B 1 243 ? 7.692 3.508 20.356 1.00 55.77 241 VAL B C 1
ATOM 5265 O O . VAL B 1 243 ? 8.003 4.417 21.156 1.00 54.48 241 VAL B O 1
ATOM 5269 N N . GLY B 1 244 ? 8.132 2.257 20.457 1.00 54.18 242 GLY B N 1
ATOM 5270 C CA . GLY B 1 244 ? 9.134 1.856 21.427 1.00 53.41 242 GLY B CA 1
ATOM 5271 C C . GLY B 1 244 ? 10.565 1.936 20.883 1.00 52.62 242 GLY B C 1
ATOM 5272 O O . GLY B 1 244 ? 10.801 2.038 19.660 1.00 53.05 242 GLY B O 1
ATOM 5273 N N . GLY B 1 245 ? 11.523 1.891 21.806 1.00 51.15 243 GLY B N 1
ATOM 5274 C CA . GLY B 1 245 ? 12.923 1.703 21.456 1.00 50.34 243 GLY B CA 1
ATOM 5275 C C . GLY B 1 245 ? 13.240 0.220 21.329 1.00 49.32 243 GLY B C 1
ATOM 5276 O O . GLY B 1 245 ? 12.440 -0.630 21.780 1.00 49.12 243 GLY B O 1
ATOM 5277 N N . PRO B 1 246 ? 14.425 -0.103 20.762 1.00 47.73 244 PRO B N 1
ATOM 5278 C CA . PRO B 1 246 ? 14.797 -1.481 20.446 1.00 46.75 244 PRO B CA 1
ATOM 5279 C C . PRO B 1 246 ? 14.699 -2.418 21.643 1.00 45.33 244 PRO B C 1
ATOM 5280 O O . PRO B 1 246 ? 15.046 -2.039 22.744 1.00 44.40 244 PRO B O 1
ATOM 5284 N N . VAL B 1 247 ? 14.224 -3.638 21.429 1.00 44.37 245 VAL B N 1
ATOM 5285 C CA . VAL B 1 247 ? 14.072 -4.576 22.543 1.00 44.98 245 VAL B CA 1
ATOM 5286 C C . VAL B 1 247 ? 15.450 -4.921 23.126 1.00 44.86 245 VAL B C 1
ATOM 5287 O O . VAL B 1 247 ? 15.568 -5.296 24.286 1.00 44.52 245 VAL B O 1
ATOM 5291 N N . GLY B 1 248 ? 16.484 -4.788 22.292 1.00 45.63 246 GLY B N 1
ATOM 5292 C CA . GLY B 1 248 ? 17.864 -4.869 22.741 1.00 46.51 246 GLY B CA 1
ATOM 5293 C C . GLY B 1 248 ? 18.262 -3.951 23.899 1.00 46.70 246 GLY B C 1
ATOM 5294 O O . GLY B 1 248 ? 19.141 -4.302 24.667 1.00 46.72 246 GLY B O 1
ATOM 5295 N N . GLU B 1 249 ? 17.618 -2.794 24.027 1.00 47.48 247 GLU B N 1
ATOM 5296 C CA . GLU B 1 249 ? 17.880 -1.903 25.158 1.00 48.81 247 GLU B CA 1
ATOM 5297 C C . GLU B 1 249 ? 17.046 -2.181 26.430 1.00 49.10 247 GLU B C 1
ATOM 5298 O O . GLU B 1 249 ? 17.192 -1.448 27.420 1.00 49.26 247 GLU B O 1
ATOM 5304 N N . HIS B 1 250 ? 16.183 -3.210 26.430 1.00 48.53 248 HIS B N 1
ATOM 5305 C CA . HIS B 1 250 ? 15.303 -3.426 27.571 1.00 48.15 248 HIS B CA 1
ATOM 5306 C C . HIS B 1 250 ? 15.970 -4.314 28.590 1.00 48.11 248 HIS B C 1
ATOM 5307 O O . HIS B 1 250 ? 16.639 -5.255 28.226 1.00 48.69 248 HIS B O 1
ATOM 5314 N N . PRO B 1 251 ? 15.837 -3.988 29.870 1.00 47.29 249 PRO B N 1
ATOM 5315 C CA . PRO B 1 251 ? 16.366 -4.768 31.002 1.00 47.46 249 PRO B CA 1
ATOM 5316 C C . PRO B 1 251 ? 15.993 -6.246 31.042 1.00 47.10 249 PRO B C 1
ATOM 5317 O O . PRO B 1 251 ? 16.714 -7.064 31.637 1.00 46.64 249 PRO B O 1
ATOM 5321 N N . ALA B 1 252 ? 14.851 -6.552 30.429 1.00 46.61 250 ALA B N 1
ATOM 5322 C CA . ALA B 1 252 ? 14.354 -7.909 30.182 1.00 46.30 250 ALA B CA 1
ATOM 5323 C C . ALA B 1 252 ? 15.373 -8.835 29.485 1.00 45.77 250 ALA B C 1
ATOM 5324 O O . ALA B 1 252 ? 15.478 -10.036 29.804 1.00 45.49 250 ALA B O 1
ATOM 5326 N N . VAL B 1 253 ? 16.148 -8.284 28.557 1.00 45.11 251 VAL B N 1
ATOM 5327 C CA . VAL B 1 253 ? 17.116 -9.122 27.840 1.00 45.18 251 VAL B CA 1
ATOM 5328 C C . VAL B 1 253 ? 18.073 -9.877 28.783 1.00 44.48 251 VAL B C 1
ATOM 5329 O O . VAL B 1 253 ? 18.555 -10.961 28.464 1.00 44.58 251 VAL B O 1
ATOM 5333 N N . ALA B 1 254 ? 18.316 -9.343 29.968 1.00 44.55 252 ALA B N 1
ATOM 5334 C CA . ALA B 1 254 ? 19.265 -9.977 30.877 1.00 44.40 252 ALA B CA 1
ATOM 5335 C C . ALA B 1 254 ? 18.848 -11.364 31.336 1.00 44.03 252 ALA B C 1
ATOM 5336 O O . ALA B 1 254 ? 19.701 -12.232 31.438 1.00 43.81 252 ALA B O 1
ATOM 5338 N N . GLU B 1 255 ? 17.561 -11.579 31.625 1.00 43.70 253 GLU B N 1
ATOM 5339 C CA . GLU B 1 255 ? 17.101 -12.923 32.013 1.00 43.86 253 GLU B CA 1
ATOM 5340 C C . GLU B 1 255 ? 17.230 -13.886 30.840 1.00 42.66 253 GLU B C 1
ATOM 5341 O O . GLU B 1 255 ? 17.627 -14.997 31.034 1.00 43.08 253 GLU B O 1
ATOM 5347 N N . VAL B 1 256 ? 16.875 -13.457 29.632 1.00 41.87 254 VAL B N 1
ATOM 5348 C CA . VAL B 1 256 ? 17.028 -14.314 28.450 1.00 41.78 254 VAL B CA 1
ATOM 5349 C C . VAL B 1 256 ? 18.510 -14.794 28.348 1.00 41.55 254 VAL B C 1
ATOM 5350 O O . VAL B 1 256 ? 18.799 -15.991 28.230 1.00 39.81 254 VAL B O 1
ATOM 5354 N N . VAL B 1 257 ? 19.450 -13.840 28.473 1.00 41.75 255 VAL B N 1
ATOM 5355 C CA . VAL B 1 257 ? 20.878 -14.138 28.458 1.00 41.51 255 VAL B CA 1
ATOM 5356 C C . VAL B 1 257 ? 21.216 -15.192 29.517 1.00 41.70 255 VAL B C 1
ATOM 5357 O O . VAL B 1 257 ? 21.881 -16.197 29.225 1.00 41.20 255 VAL B O 1
ATOM 5361 N N . LEU B 1 258 ? 20.742 -15.009 30.741 1.00 41.80 256 LEU B N 1
ATOM 5362 C CA . LEU B 1 258 ? 21.006 -16.008 31.780 1.00 42.59 256 LEU B CA 1
ATOM 5363 C C . LEU B 1 258 ? 20.460 -17.405 31.436 1.00 43.16 256 LEU B C 1
ATOM 5364 O O . LEU B 1 258 ? 21.065 -18.451 31.760 1.00 43.59 256 LEU B O 1
ATOM 5369 N N . ALA B 1 259 ? 19.331 -17.424 30.748 1.00 43.66 257 ALA B N 1
ATOM 5370 C CA . ALA B 1 259 ? 18.668 -18.681 30.433 1.00 43.70 257 ALA B CA 1
ATOM 5371 C C . ALA B 1 259 ? 19.380 -19.361 29.284 1.00 44.00 257 ALA B C 1
ATOM 5372 O O . ALA B 1 259 ? 19.552 -20.572 29.318 1.00 44.48 257 ALA B O 1
ATOM 5374 N N . LEU B 1 260 ? 19.798 -18.599 28.263 1.00 43.82 258 LEU B N 1
ATOM 5375 C CA . LEU B 1 260 ? 20.618 -19.211 27.209 1.00 43.80 258 LEU B CA 1
ATOM 5376 C C . LEU B 1 260 ? 21.885 -19.812 27.797 1.00 43.67 258 LEU B C 1
ATOM 5377 O O . LEU B 1 260 ? 22.341 -20.835 27.319 1.00 43.33 258 LEU B O 1
ATOM 5382 N N . ALA B 1 261 ? 22.477 -19.149 28.786 1.00 43.72 259 ALA B N 1
ATOM 5383 C CA . ALA B 1 261 ? 23.738 -19.617 29.365 1.00 45.58 259 ALA B CA 1
ATOM 5384 C C . ALA B 1 261 ? 23.597 -20.934 30.197 1.00 46.69 259 ALA B C 1
ATOM 5385 O O . ALA B 1 261 ? 24.517 -21.763 30.238 1.00 45.72 259 ALA B O 1
ATOM 5387 N N . ALA B 1 262 ? 22.451 -21.093 30.874 1.00 48.42 260 ALA B N 1
ATOM 5388 C CA . ALA B 1 262 ? 22.126 -22.319 31.638 1.00 49.58 260 ALA B CA 1
ATOM 5389 C C . ALA B 1 262 ? 21.700 -23.455 30.707 1.00 50.77 260 ALA B C 1
ATOM 5390 O O . ALA B 1 262 ? 21.944 -24.617 30.989 1.00 51.38 260 ALA B O 1
ATOM 5392 N N . GLU B 1 263 ? 21.067 -23.094 29.596 1.00 52.84 261 GLU B N 1
ATOM 5393 C CA . GLU B 1 263 ? 20.564 -24.032 28.598 1.00 53.95 261 GLU B CA 1
ATOM 5394 C C . GLU B 1 263 ? 21.572 -25.117 28.235 1.00 55.20 261 GLU B C 1
ATOM 5395 O O . GLU B 1 263 ? 22.466 -24.918 27.418 1.00 55.12 261 GLU B O 1
ATOM 5401 N N . GLY B 1 264 ? 21.429 -26.261 28.895 1.00 56.55 262 GLY B N 1
ATOM 5402 C CA . GLY B 1 264 ? 22.258 -27.410 28.640 1.00 57.35 262 GLY B CA 1
ATOM 5403 C C . GLY B 1 264 ? 23.426 -27.603 29.572 1.00 58.49 262 GLY B C 1
ATOM 5404 O O . GLY B 1 264 ? 24.117 -28.624 29.453 1.00 58.69 262 GLY B O 1
ATOM 5405 N N . ARG B 1 265 ? 23.678 -26.686 30.517 1.00 59.77 263 ARG B N 1
ATOM 5406 C CA . ARG B 1 265 ? 24.911 -26.861 31.319 1.00 60.63 263 ARG B CA 1
ATOM 5407 C C . ARG B 1 265 ? 24.885 -28.277 31.963 1.00 61.86 263 ARG B C 1
ATOM 5408 O O . ARG B 1 265 ? 24.027 -28.625 32.801 1.00 61.34 263 ARG B O 1
ATOM 5416 N N . GLU B 1 266 ? 25.753 -29.120 31.365 0.50 63.13 264 GLU B N 1
ATOM 5417 C CA . GLU B 1 266 ? 25.899 -30.554 31.542 1.00 63.92 264 GLU B CA 1
ATOM 5418 C C . GLU B 1 266 ? 26.097 -31.004 32.981 1.00 65.00 264 GLU B C 1
ATOM 5419 O O . GLU B 1 266 ? 25.600 -32.039 33.391 1.00 66.12 264 GLU B O 1
ATOM 5425 N N . ASP B 1 267 ? 26.878 -30.224 33.700 0.50 64.69 265 ASP B N 1
ATOM 5426 C CA . ASP B 1 267 ? 27.151 -30.584 35.079 0.50 64.38 265 ASP B CA 1
ATOM 5427 C C . ASP B 1 267 ? 27.653 -29.459 35.962 0.0000 96.99 265 ASP B C 1
ATOM 5428 O O . ASP B 1 267 ? 27.999 -28.374 35.495 0.50 57.93 265 ASP B O 1
ATOM 5433 N N . GLU B 1 268 ? 27.659 -29.779 37.247 0.50 79.23 266 GLU B N 1
ATOM 5434 C CA . GLU B 1 268 ? 27.856 -28.838 38.366 0.50 79.29 266 GLU B CA 1
ATOM 5435 C C . GLU B 1 268 ? 29.229 -28.233 38.703 1.00 79.35 266 GLU B C 1
ATOM 5436 O O . GLU B 1 268 ? 29.288 -27.128 39.274 1.00 79.91 266 GLU B O 1
ATOM 5442 N N . ARG B 1 269 ? 30.329 -28.891 38.384 1.00 79.26 267 ARG B N 1
ATOM 5443 C CA . ARG B 1 269 ? 31.617 -28.277 38.697 0.0000 74.26 267 ARG B CA 1
ATOM 5444 C C . ARG B 1 269 ? 31.969 -27.245 37.603 1.00 59.42 267 ARG B C 1
ATOM 5445 O O . ARG B 1 269 ? 31.879 -27.528 36.407 1.00 60.97 267 ARG B O 1
ATOM 5453 N N . GLY B 1 270 ? 32.370 -26.069 38.068 1.00 58.41 268 GLY B N 1
ATOM 5454 C CA . GLY B 1 270 ? 32.871 -25.060 37.185 1.00 56.42 268 GLY B CA 1
ATOM 5455 C C . GLY B 1 270 ? 34.369 -25.383 37.035 1.00 55.73 268 GLY B C 1
ATOM 5456 O O . GLY B 1 270 ? 34.806 -26.426 37.498 1.00 55.90 268 GLY B O 1
ATOM 5457 N N . GLY B 1 271 ? 35.160 -24.492 36.413 1.00 53.90 269 GLY B N 1
ATOM 5458 C CA . GLY B 1 271 ? 36.571 -24.778 36.206 1.00 52.60 269 GLY B CA 1
ATOM 5459 C C . GLY B 1 271 ? 37.495 -24.247 37.300 1.00 51.32 269 GLY B C 1
ATOM 5460 O O . GLY B 1 271 ? 37.110 -24.023 38.459 1.00 50.05 269 GLY B O 1
ATOM 5461 N N . ASP B 1 272 ? 38.738 -24.056 36.881 1.00 50.23 270 ASP B N 1
ATOM 5462 C CA . ASP B 1 272 ? 39.835 -23.550 37.706 1.00 50.15 270 ASP B CA 1
ATOM 5463 C C . ASP B 1 272 ? 40.257 -22.182 37.171 1.00 47.74 270 ASP B C 1
ATOM 5464 O O . ASP B 1 272 ? 39.936 -21.817 36.048 1.00 46.39 270 ASP B O 1
ATOM 5469 N N . ILE B 1 273 ? 41.020 -21.468 37.975 1.00 46.11 271 ILE B N 1
ATOM 5470 C CA . ILE B 1 273 ? 41.671 -20.279 37.489 1.00 45.62 271 ILE B CA 1
ATOM 5471 C C . ILE B 1 273 ? 42.694 -20.694 36.424 1.00 44.16 271 ILE B C 1
ATOM 5472 O O . ILE B 1 273 ? 43.331 -21.760 36.467 1.00 43.75 271 ILE B O 1
ATOM 5477 N N . ASP B 1 274 ? 42.813 -19.830 35.451 1.00 42.81 272 ASP B N 1
ATOM 5478 C CA . ASP B 1 274 ? 43.793 -19.940 34.398 1.00 42.14 272 ASP B CA 1
ATOM 5479 C C . ASP B 1 274 ? 45.046 -19.280 34.953 1.00 40.99 272 ASP B C 1
ATOM 5480 O O . ASP B 1 274 ? 45.084 -18.058 35.137 1.00 38.86 272 ASP B O 1
ATOM 5485 N N . GLN B 1 275 ? 46.069 -20.088 35.230 1.00 40.43 273 GLN B N 1
ATOM 5486 C CA . GLN B 1 275 ? 47.262 -19.611 35.933 1.00 40.60 273 GLN B CA 1
ATOM 5487 C C . GLN B 1 275 ? 48.086 -18.620 35.111 1.00 39.25 273 GLN B C 1
ATOM 5488 O O . GLN B 1 275 ? 48.721 -17.735 35.652 1.00 37.18 273 GLN B O 1
ATOM 5494 N N . ALA B 1 276 ? 48.104 -18.804 33.799 1.00 38.55 274 ALA B N 1
ATOM 5495 C CA . ALA B 1 276 ? 48.855 -17.899 32.943 1.00 38.40 274 ALA B CA 1
ATOM 5496 C C . ALA B 1 276 ? 48.223 -16.486 32.950 1.00 37.59 274 ALA B C 1
ATOM 5497 O O . ALA B 1 276 ? 48.925 -15.506 33.123 1.00 36.79 274 ALA B O 1
ATOM 5499 N N . HIS B 1 277 ? 46.903 -16.398 32.795 1.00 38.24 275 HIS B N 1
ATOM 5500 C CA . HIS B 1 277 ? 46.157 -15.135 33.087 1.00 37.10 275 HIS B CA 1
ATOM 5501 C C . HIS B 1 277 ? 46.508 -14.537 34.471 1.00 36.28 275 HIS B C 1
ATOM 5502 O O . HIS B 1 277 ? 46.913 -13.376 34.595 1.00 33.52 275 HIS B O 1
ATOM 5509 N N . ALA B 1 278 ? 46.389 -15.353 35.511 1.00 35.14 276 ALA B N 1
ATOM 5510 C CA . ALA B 1 278 ? 46.620 -14.913 36.875 1.00 34.20 276 ALA B CA 1
ATOM 5511 C C . ALA B 1 278 ? 47.996 -14.325 37.055 1.00 32.57 276 ALA B C 1
ATOM 5512 O O . ALA B 1 278 ? 48.197 -13.322 37.769 1.00 31.75 276 ALA B O 1
ATOM 5514 N N . GLU B 1 279 ? 48.968 -14.996 36.466 1.00 31.30 277 GLU B N 1
ATOM 5515 C CA . GLU B 1 279 ? 50.367 -14.579 36.601 1.00 30.96 277 GLU B CA 1
ATOM 5516 C C . GLU B 1 279 ? 50.590 -13.197 35.965 1.00 29.73 277 GLU B C 1
ATOM 5517 O O . GLU B 1 279 ? 51.345 -12.362 36.491 1.00 29.15 277 GLU B O 1
ATOM 5523 N N . ALA B 1 280 ? 49.946 -12.982 34.817 1.00 28.29 278 ALA B N 1
ATOM 5524 C CA . ALA B 1 280 ? 50.009 -11.700 34.091 1.00 27.37 278 ALA B CA 1
ATOM 5525 C C . ALA B 1 280 ? 49.436 -10.547 34.939 1.00 26.19 278 ALA B C 1
ATOM 5526 O O . ALA B 1 280 ? 50.047 -9.493 35.033 1.00 25.72 2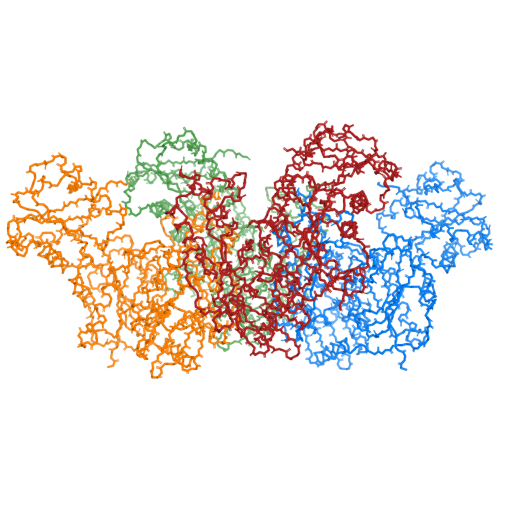78 ALA B O 1
ATOM 5528 N N . TRP B 1 281 ? 48.302 -10.804 35.595 1.00 26.08 279 TRP B N 1
ATOM 5529 C CA . TRP B 1 281 ? 47.603 -9.801 36.417 1.00 26.62 279 TRP B CA 1
ATOM 5530 C C . TRP B 1 281 ? 48.307 -9.552 37.733 1.00 26.64 279 TRP B C 1
ATOM 5531 O O . TRP B 1 281 ? 48.362 -8.445 38.234 1.00 26.27 279 TRP B O 1
ATOM 5542 N N . ALA B 1 282 ? 49.003 -10.558 38.205 1.00 29.07 280 ALA B N 1
ATOM 5543 C CA . ALA B 1 282 ? 49.856 -10.349 39.379 1.00 29.90 280 ALA B CA 1
ATOM 5544 C C . ALA B 1 282 ? 51.015 -9.419 39.001 1.00 31.03 280 ALA B C 1
ATOM 5545 O O . ALA B 1 282 ? 51.294 -8.409 39.681 1.00 33.56 280 ALA B O 1
ATOM 5547 N N . ALA B 1 283 ? 51.608 -9.634 37.825 1.00 31.19 281 ALA B N 1
ATOM 5548 C CA . ALA B 1 283 ? 52.642 -8.722 37.344 1.00 30.42 281 ALA B CA 1
ATOM 5549 C C . ALA B 1 283 ? 52.152 -7.264 37.251 1.00 29.72 281 ALA B C 1
ATOM 5550 O O . ALA B 1 283 ? 52.849 -6.306 37.611 1.00 29.68 281 ALA B O 1
ATOM 5552 N N . LEU B 1 284 ? 50.948 -7.107 36.759 1.00 29.85 282 LEU B N 1
ATOM 5553 C CA . LEU B 1 284 ? 50.259 -5.818 36.738 1.00 30.50 282 LEU B CA 1
ATOM 5554 C C . LEU B 1 284 ? 50.029 -5.163 38.133 1.00 31.31 282 LEU B C 1
ATOM 5555 O O . LEU B 1 284 ? 50.319 -3.985 38.275 1.00 30.51 282 LEU B O 1
ATOM 5560 N N . ARG B 1 285 ? 49.513 -5.882 39.135 1.00 32.56 283 ARG B N 1
ATOM 5561 C CA . ARG B 1 285 ? 49.378 -5.323 40.523 1.00 34.41 283 ARG B CA 1
ATOM 5562 C C . ARG B 1 285 ? 50.701 -4.766 41.012 1.00 34.12 283 ARG B C 1
ATOM 5563 O O . ARG B 1 285 ? 50.789 -3.642 41.463 1.00 34.02 283 ARG B O 1
ATOM 5571 N N . HIS B 1 286 ? 51.747 -5.548 40.811 1.00 34.63 284 HIS B N 1
ATOM 5572 C CA . HIS B 1 286 ? 53.079 -5.157 41.160 1.00 35.81 284 HIS B CA 1
ATOM 5573 C C . HIS B 1 286 ? 53.425 -3.827 40.526 1.00 36.60 284 HIS B C 1
ATOM 5574 O O . HIS B 1 286 ? 53.731 -2.885 41.257 1.00 36.70 284 HIS B O 1
ATOM 5581 N N . LEU B 1 287 ? 53.281 -3.696 39.205 1.00 35.49 285 LEU B N 1
ATOM 5582 C CA . LEU B 1 287 ? 53.556 -2.453 38.522 1.00 36.50 285 LEU B CA 1
ATOM 5583 C C . LEU B 1 287 ? 52.710 -1.344 39.099 1.00 36.29 285 LEU B C 1
ATOM 5584 O O . LEU B 1 287 ? 53.188 -0.254 39.227 1.00 37.61 285 LEU B O 1
ATOM 5589 N N . ALA B 1 288 ? 51.452 -1.648 39.415 1.00 36.51 286 ALA B N 1
ATOM 5590 C CA . ALA B 1 288 ? 50.473 -0.620 39.822 1.00 36.64 286 ALA B CA 1
ATOM 5591 C C . ALA B 1 288 ? 50.854 -0.063 41.154 1.00 36.25 286 ALA B C 1
ATOM 5592 O O . ALA B 1 288 ? 50.858 1.124 41.326 1.00 36.83 286 ALA B O 1
ATOM 5594 N N . GLU B 1 289 ? 51.208 -0.962 42.067 1.00 37.10 287 GLU B N 1
ATOM 5595 C CA . GLU B 1 289 ? 51.683 -0.628 43.400 1.00 37.14 287 GLU B CA 1
ATOM 5596 C C . GLU B 1 289 ? 52.945 0.190 43.422 1.00 36.80 287 GLU B C 1
ATOM 5597 O O . GLU B 1 289 ? 53.125 0.975 44.341 1.00 37.01 287 GLU B O 1
ATOM 5603 N N . ARG B 1 290 ? 53.794 0.025 42.418 1.00 35.18 288 ARG B N 1
ATOM 5604 C CA . ARG B 1 290 ? 54.933 0.896 42.194 1.00 35.13 288 ARG B CA 1
ATOM 5605 C C . ARG B 1 290 ? 54.554 2.237 41.591 1.00 34.66 288 ARG B C 1
ATOM 5606 O O . ARG B 1 290 ? 55.349 3.160 41.609 1.00 34.31 288 ARG B O 1
ATOM 5614 N N . GLY B 1 291 ? 53.404 2.292 40.928 1.00 34.22 289 GLY B N 1
ATOM 5615 C CA . GLY B 1 291 ? 53.117 3.376 40.017 1.00 34.08 289 GLY B CA 1
ATOM 5616 C C . GLY B 1 291 ? 53.945 3.029 38.781 1.00 34.42 289 GLY B C 1
ATOM 5617 O O . GLY B 1 291 ? 55.076 2.541 38.878 1.00 38.93 289 GLY B O 1
ATOM 5618 N N . GLY B 1 292 ? 53.367 3.158 37.624 1.00 33.22 290 GLY B N 1
ATOM 5619 C CA . GLY B 1 292 ? 54.076 2.931 36.382 1.00 31.41 290 GLY B CA 1
ATOM 5620 C C . GLY B 1 292 ? 53.146 3.432 35.305 1.00 30.13 290 GLY B C 1
ATOM 5621 O O . GLY B 1 292 ? 52.056 4.012 35.578 1.00 29.31 290 GLY B O 1
ATOM 5622 N N . ARG B 1 293 ? 53.547 3.170 34.076 1.00 26.98 291 ARG B N 1
ATOM 5623 C CA . ARG B 1 293 ? 52.918 3.703 32.896 1.00 26.70 291 ARG B CA 1
ATOM 5624 C C . ARG B 1 293 ? 52.673 2.595 31.885 1.00 25.89 291 ARG B C 1
ATOM 5625 O O . ARG B 1 293 ? 53.534 1.706 31.686 1.00 25.69 291 ARG B O 1
ATOM 5633 N N . LEU B 1 294 ? 51.531 2.684 31.205 1.00 23.98 292 LEU B N 1
ATOM 5634 C CA . LEU B 1 294 ? 51.080 1.688 30.330 1.00 23.60 292 LEU B CA 1
ATOM 5635 C C . LEU B 1 294 ? 50.468 2.428 29.188 1.00 22.46 292 LEU B C 1
ATOM 5636 O O . LEU B 1 294 ? 49.405 2.963 29.346 1.00 19.19 292 LEU B O 1
ATOM 5641 N N . GLY B 1 295 ? 51.109 2.415 28.025 1.00 21.35 293 GLY B N 1
ATOM 5642 C CA . GLY B 1 295 ? 50.565 3.091 26.853 1.00 21.02 293 GLY B CA 1
ATOM 5643 C C . GLY B 1 295 ? 50.525 4.559 27.183 1.00 19.98 293 GLY B C 1
ATOM 5644 O O . GLY B 1 295 ? 51.500 5.128 27.600 1.00 20.20 293 GLY B O 1
ATOM 5645 N N . GLU B 1 296 ? 49.367 5.157 27.033 1.00 20.64 294 GLU B N 1
ATOM 5646 C CA . GLU B 1 296 ? 49.165 6.586 27.309 1.00 20.86 294 GLU B CA 1
ATOM 5647 C C . GLU B 1 296 ? 48.543 6.787 28.717 1.00 21.21 294 GLU B C 1
ATOM 5648 O O . GLU B 1 296 ? 48.060 7.829 28.996 1.00 20.08 294 GLU B O 1
ATOM 5654 N N . VAL B 1 297 ? 48.614 5.805 29.584 1.00 21.76 295 VAL B N 1
ATOM 5655 C CA . VAL B 1 297 ? 47.998 5.886 30.905 1.00 23.75 295 VAL B CA 1
ATOM 5656 C C . VAL B 1 297 ? 49.043 5.856 32.049 1.00 23.53 295 VAL B C 1
ATOM 5657 O O . VAL B 1 297 ? 49.986 5.075 32.020 1.00 21.59 295 VAL B O 1
ATOM 5661 N N . LEU B 1 298 ? 48.833 6.714 33.066 1.00 24.01 296 LEU B N 1
ATOM 5662 C CA . LEU B 1 298 ? 49.591 6.725 34.294 1.00 24.58 296 LEU B CA 1
ATOM 5663 C C . LEU B 1 298 ? 48.811 6.098 35.446 1.00 24.96 296 LEU B C 1
ATOM 5664 O O . LEU B 1 298 ? 47.643 6.465 35.746 1.00 21.27 296 LEU B O 1
ATOM 5669 N N . LEU B 1 299 ? 49.470 5.147 36.100 1.00 26.75 297 LEU B N 1
ATOM 5670 C CA . LEU B 1 299 ? 48.893 4.378 37.221 1.00 29.44 297 LEU B CA 1
ATOM 5671 C C . LEU B 1 299 ? 49.568 4.816 38.495 1.00 31.79 297 LEU B C 1
ATOM 5672 O O . LEU B 1 299 ? 50.815 4.795 38.587 1.00 30.89 297 LEU B O 1
ATOM 5677 N N . THR B 1 300 ? 48.762 5.178 39.490 1.00 32.76 298 THR B N 1
ATOM 5678 C CA . THR B 1 300 ? 49.305 5.765 40.729 1.00 33.45 298 THR B CA 1
ATOM 5679 C C . THR B 1 300 ? 48.503 5.106 41.871 1.00 34.13 298 THR B C 1
ATOM 5680 O O . THR B 1 300 ? 47.290 4.997 41.760 1.00 34.35 298 THR B O 1
ATOM 5684 N N . PRO B 1 301 ? 49.170 4.618 42.930 1.00 34.47 299 PRO B N 1
ATOM 5685 C CA . PRO B 1 301 ? 48.359 4.310 44.127 1.00 34.03 299 PRO B CA 1
ATOM 5686 C C . PRO B 1 301 ? 47.697 5.582 44.689 1.00 32.97 299 PRO B C 1
ATOM 5687 O O . PRO B 1 301 ? 48.323 6.647 44.729 1.00 31.03 299 PRO B O 1
ATOM 5691 N N . TYR B 1 302 ? 46.449 5.437 45.123 1.00 33.18 300 TYR B N 1
ATOM 5692 C CA . TYR B 1 302 ? 45.641 6.531 45.717 1.00 32.58 300 TYR B CA 1
ATOM 5693 C C . TYR B 1 302 ? 45.044 6.014 47.084 1.00 30.75 300 TYR B C 1
ATOM 5694 O O . TYR B 1 302 ? 44.004 5.383 47.111 1.00 29.72 300 TYR B O 1
ATOM 5703 N N . GLY B 1 303 ? 45.746 6.195 48.193 1.00 30.53 301 GLY B N 1
ATOM 5704 C CA . GLY B 1 303 ? 45.342 5.504 49.426 1.00 31.14 301 GLY B CA 1
ATOM 5705 C C . GLY B 1 303 ? 45.423 4.015 49.212 1.00 30.93 301 GLY B C 1
ATOM 5706 O O . GLY B 1 303 ? 46.400 3.516 48.629 1.00 31.96 301 GLY B O 1
ATOM 5707 N N . GLY B 1 304 ? 44.357 3.308 49.549 1.00 30.15 302 GLY B N 1
ATOM 5708 C CA . GLY B 1 304 ? 44.299 1.884 49.221 1.00 30.81 302 GLY B CA 1
ATOM 5709 C C . GLY B 1 304 ? 43.723 1.620 47.846 1.00 29.65 302 GLY B C 1
ATOM 5710 O O . GLY B 1 304 ? 43.375 0.517 47.559 1.00 30.31 302 GLY B O 1
ATOM 5711 N N . LEU B 1 305 ? 43.557 2.669 47.041 1.00 29.87 303 LEU B N 1
ATOM 5712 C CA . LEU B 1 305 ? 42.912 2.563 45.745 1.00 29.26 303 LEU B CA 1
ATOM 5713 C C . LEU B 1 305 ? 43.988 2.839 44.667 1.00 27.60 303 LEU B C 1
ATOM 5714 O O . LEU B 1 305 ? 45.167 3.012 45.007 1.00 26.95 303 LEU B O 1
ATOM 5719 N N . PHE B 1 306 ? 43.570 2.861 43.408 1.00 25.59 304 PHE B N 1
ATOM 5720 C CA . PHE B 1 306 ? 44.444 3.247 42.307 1.00 26.19 304 PHE B CA 1
ATOM 5721 C C . PHE B 1 306 ? 43.820 4.337 41.499 1.00 25.19 304 PHE B C 1
ATOM 5722 O O . PHE B 1 306 ? 42.653 4.234 41.195 1.00 26.87 304 PHE B O 1
ATOM 5730 N N . GLU B 1 307 ? 44.613 5.326 41.097 1.00 24.17 305 GLU B N 1
ATOM 5731 C CA . GLU B 1 307 ? 44.206 6.332 40.138 1.00 24.50 305 GLU B CA 1
ATOM 5732 C C . GLU B 1 307 ? 44.800 6.069 38.705 1.00 24.49 305 GLU B C 1
ATOM 5733 O O . GLU B 1 307 ? 45.999 5.758 38.547 1.00 24.75 305 GLU B O 1
ATOM 5739 N N . LEU B 1 308 ? 43.960 6.152 37.687 1.00 24.46 306 LEU B N 1
ATOM 5740 C CA . LEU B 1 308 ? 44.432 6.196 36.266 1.00 23.80 306 LEU B CA 1
ATOM 5741 C C . LEU B 1 308 ? 44.133 7.580 35.726 1.00 22.48 306 LEU B C 1
ATOM 5742 O O . LEU B 1 308 ? 43.098 8.176 36.064 1.00 22.19 306 LEU B O 1
ATOM 5747 N N . ARG B 1 309 ? 45.053 8.146 34.941 1.00 20.92 307 ARG B N 1
ATOM 5748 C CA . ARG B 1 309 ? 44.760 9.282 34.095 1.00 20.50 307 ARG B CA 1
ATOM 5749 C C . ARG B 1 309 ? 45.670 9.180 32.847 1.00 19.36 307 ARG B C 1
ATOM 5750 O O . ARG B 1 309 ? 46.595 8.379 32.838 1.00 16.70 307 ARG B O 1
ATOM 5758 N N . HIS B 1 310 ? 45.420 10.042 31.877 1.00 18.46 308 HIS B N 1
ATOM 5759 C CA . HIS B 1 310 ? 46.282 10.195 30.735 1.00 19.74 308 HIS B CA 1
ATOM 5760 C C . HIS B 1 310 ? 47.615 10.746 31.175 1.00 19.33 308 HIS B C 1
ATOM 5761 O O . HIS B 1 310 ? 47.714 11.778 31.902 1.00 19.07 308 HIS B O 1
ATOM 5768 N N . THR B 1 311 ? 48.669 10.209 30.569 1.00 20.26 309 THR B N 1
ATOM 5769 C CA . THR B 1 311 ? 50.003 10.669 30.873 1.00 20.01 309 THR B CA 1
ATOM 5770 C C . THR B 1 311 ? 50.195 12.129 30.563 1.00 19.02 309 THR B C 1
ATOM 5771 O O . THR B 1 311 ? 50.994 12.769 31.237 1.00 18.67 309 THR B O 1
ATOM 5775 N N . LEU B 1 312 ? 49.546 12.673 29.517 1.00 21.43 310 LEU B N 1
ATOM 5776 C CA . LEU B 1 312 ? 49.684 14.118 29.255 1.00 20.39 310 LEU B CA 1
ATOM 5777 C C . LEU B 1 312 ? 49.126 14.973 30.411 1.00 20.26 310 LEU B C 1
ATOM 5778 O O . LEU B 1 312 ? 49.478 16.197 30.535 1.00 19.97 310 LEU B O 1
ATOM 5783 N N . ASP B 1 313 ? 48.247 14.334 31.194 1.00 21.00 311 ASP B N 1
ATOM 5784 C CA . ASP B 1 313 ? 47.515 14.981 32.327 1.00 21.73 311 ASP B CA 1
ATOM 5785 C C . ASP B 1 313 ? 48.223 14.779 33.658 1.00 22.77 311 ASP B C 1
ATOM 5786 O O . ASP B 1 313 ? 47.625 15.090 34.722 1.00 22.70 311 ASP B O 1
ATOM 5791 N N . GLU B 1 314 ? 49.463 14.263 33.621 1.00 22.64 312 GLU B N 1
ATOM 5792 C CA . GLU B 1 314 ? 50.292 14.191 34.840 1.00 23.26 312 GLU B CA 1
ATOM 5793 C C . GLU B 1 314 ? 50.405 15.578 35.448 1.00 22.79 312 GLU B C 1
ATOM 5794 O O . GLU B 1 314 ? 50.572 16.572 34.745 1.00 23.04 312 GLU B O 1
ATOM 5800 N N . GLY B 1 315 ? 50.235 15.656 36.751 1.00 23.61 313 GLY B N 1
ATOM 5801 C CA . GLY B 1 315 ? 50.358 16.938 37.466 1.00 25.50 313 GLY B CA 1
ATOM 5802 C C . GLY B 1 315 ? 49.150 17.858 37.457 1.00 26.16 313 GLY B C 1
ATOM 5803 O O . GLY B 1 315 ? 49.169 18.934 38.097 1.00 26.59 313 GLY B O 1
ATOM 5804 N N . ARG B 1 316 ? 48.122 17.472 36.715 1.00 26.62 314 ARG B N 1
ATOM 5805 C CA . ARG B 1 316 ? 47.050 18.362 36.381 1.00 26.84 314 ARG B CA 1
ATOM 5806 C C . ARG B 1 316 ? 46.028 18.318 37.507 1.00 28.00 314 ARG B C 1
ATOM 5807 O O . ARG B 1 316 ? 45.710 17.240 38.064 1.00 26.37 314 ARG B O 1
ATOM 5815 N N . ALA B 1 317 ? 45.586 19.495 37.907 1.00 28.44 315 ALA B N 1
ATOM 5816 C CA . ALA B 1 317 ? 44.634 19.600 39.042 1.00 29.46 315 ALA B CA 1
ATOM 5817 C C . ALA B 1 317 ? 43.364 18.802 38.810 1.00 29.73 315 ALA B C 1
ATOM 5818 O O . ALA B 1 317 ? 42.742 18.850 37.734 1.00 29.53 315 ALA B O 1
ATOM 5820 N N . THR B 1 318 ? 42.942 18.100 39.850 1.00 30.60 316 THR B N 1
ATOM 5821 C CA . THR B 1 318 ? 41.707 17.352 39.874 1.00 32.44 316 THR B CA 1
ATOM 5822 C C . THR B 1 318 ? 40.471 18.114 39.480 1.00 33.70 316 THR B C 1
ATOM 5823 O O . THR B 1 318 ? 39.597 17.591 38.800 1.00 33.10 316 THR B O 1
ATOM 5827 N N . LEU B 1 319 ? 40.391 19.369 39.893 1.00 34.81 317 LEU B N 1
ATOM 5828 C CA . LEU B 1 319 ? 39.270 20.204 39.436 1.00 35.02 317 LEU B CA 1
ATOM 5829 C C . LEU B 1 319 ? 39.132 20.276 37.955 1.00 34.46 317 LEU B C 1
ATOM 5830 O O . LEU B 1 319 ? 38.003 20.480 37.480 1.00 35.38 317 LEU B O 1
ATOM 5835 N N . ASP B 1 320 ? 40.242 20.181 37.228 1.00 34.37 318 ASP B N 1
ATOM 5836 C CA . ASP B 1 320 ? 40.228 20.144 35.744 1.00 34.71 318 ASP B CA 1
ATOM 5837 C C . ASP B 1 320 ? 39.653 18.867 35.152 1.00 33.98 318 ASP B C 1
ATOM 5838 O O . ASP B 1 320 ? 39.245 18.857 33.980 1.00 34.80 318 ASP B O 1
ATOM 5843 N N . LEU B 1 321 ? 39.685 17.789 35.938 1.00 33.25 319 LEU B N 1
ATOM 5844 C CA . LEU B 1 321 ? 39.420 16.425 35.493 1.00 31.70 319 LEU B CA 1
ATOM 5845 C C . LEU B 1 321 ? 38.038 15.959 35.879 1.00 31.78 319 LEU B C 1
ATOM 5846 O O . LEU B 1 321 ? 37.552 16.265 36.987 1.00 32.36 319 LEU B O 1
ATOM 5851 N N . GLN B 1 322 ? 37.462 15.147 34.992 1.00 29.54 320 GLN B N 1
ATOM 5852 C CA . GLN B 1 322 ? 36.256 14.412 35.211 1.00 28.28 320 GLN B CA 1
ATOM 5853 C C . GLN B 1 322 ? 36.620 13.069 35.813 1.00 27.36 320 GLN B C 1
ATOM 5854 O O . GLN B 1 322 ? 37.450 12.315 35.240 1.00 24.65 320 GLN B O 1
ATOM 5860 N N . THR B 1 323 ? 36.011 12.750 36.960 1.00 24.91 321 THR B N 1
ATOM 5861 C CA . THR B 1 323 ? 36.407 11.599 37.734 1.00 25.78 321 THR B CA 1
ATOM 5862 C C . THR B 1 323 ? 35.348 10.515 37.564 1.00 25.98 321 THR B C 1
ATOM 5863 O O . THR B 1 323 ? 34.141 10.818 37.637 1.00 26.99 321 THR B O 1
ATOM 5867 N N . VAL B 1 324 ? 35.769 9.264 37.375 1.00 25.04 322 VAL B N 1
ATOM 5868 C CA . VAL B 1 324 ? 34.851 8.108 37.355 1.00 25.43 322 VAL B CA 1
ATOM 5869 C C . VAL B 1 324 ? 35.388 7.094 38.310 1.00 25.83 322 VAL B C 1
ATOM 5870 O O . VAL B 1 324 ? 36.581 7.147 38.623 1.00 25.57 322 VAL B O 1
ATOM 5874 N N . VAL B 1 325 ? 34.545 6.139 38.743 1.00 26.29 323 VAL B N 1
ATOM 5875 C CA . VAL B 1 325 ? 34.940 5.178 39.776 1.00 27.12 323 VAL B CA 1
ATOM 5876 C C . VAL B 1 325 ? 34.555 3.719 39.473 1.00 27.05 323 VAL B C 1
ATOM 5877 O O . VAL B 1 325 ? 34.770 2.843 40.296 1.00 26.48 323 VAL B O 1
ATOM 5881 N N . THR B 1 326 ? 34.014 3.487 38.294 1.00 27.22 324 THR B N 1
ATOM 5882 C CA . THR B 1 326 ? 33.781 2.145 37.798 1.00 27.44 324 THR B CA 1
ATOM 5883 C C . THR B 1 326 ? 34.554 1.874 36.470 1.00 27.73 324 THR B C 1
ATOM 5884 O O . THR B 1 326 ? 34.777 2.796 35.665 1.00 27.34 324 THR B O 1
ATOM 5888 N N . PRO B 1 327 ? 34.928 0.603 36.240 1.00 26.01 325 PRO B N 1
ATOM 5889 C CA . PRO B 1 327 ? 35.503 0.151 34.930 1.00 25.28 325 PRO B CA 1
ATOM 5890 C C . PRO B 1 327 ? 34.652 0.551 33.757 1.00 24.71 325 PRO B C 1
ATOM 5891 O O . PRO B 1 327 ? 35.181 1.007 32.754 1.00 25.69 325 PRO B O 1
ATOM 5895 N N . GLU B 1 328 ? 33.327 0.461 33.905 1.00 25.03 326 GLU B N 1
ATOM 5896 C CA . GLU B 1 328 ? 32.431 0.821 32.854 1.00 24.43 326 GLU B CA 1
ATOM 5897 C C . GLU B 1 328 ? 32.430 2.312 32.520 1.00 24.45 326 GLU B C 1
ATOM 5898 O O . GLU B 1 328 ? 32.390 2.695 31.362 1.00 21.82 326 GLU B O 1
ATOM 5904 N N . GLY B 1 329 ? 32.521 3.157 33.537 1.00 24.81 327 GLY B N 1
ATOM 5905 C CA . GLY B 1 329 ? 32.616 4.591 33.266 1.00 25.31 327 GLY B CA 1
ATOM 5906 C C . GLY B 1 329 ? 33.935 4.982 32.596 1.00 25.81 327 GLY B C 1
ATOM 5907 O O . GLY B 1 329 ? 33.983 5.933 31.837 1.00 25.03 327 GLY B O 1
ATOM 5908 N N . LEU B 1 330 ? 35.022 4.287 32.969 1.00 25.70 328 LEU B N 1
ATOM 5909 C CA . LEU B 1 330 ? 36.340 4.499 32.329 1.00 24.61 328 LEU B CA 1
ATOM 5910 C C . LEU B 1 330 ? 36.267 4.139 30.847 1.00 24.35 328 LEU B C 1
ATOM 5911 O O . LEU B 1 330 ? 36.754 4.854 30.009 1.00 23.56 328 LEU B O 1
ATOM 5916 N N . ARG B 1 331 ? 35.666 2.997 30.561 1.00 23.76 329 ARG B N 1
ATOM 5917 C CA . ARG B 1 331 ? 35.501 2.519 29.213 1.00 24.49 329 ARG B CA 1
ATOM 5918 C C . ARG B 1 331 ? 34.708 3.549 28.383 1.00 25.35 329 ARG B C 1
ATOM 5919 O O . ARG B 1 331 ? 35.083 3.915 27.274 1.00 27.02 329 ARG B O 1
ATOM 5927 N N . ASP B 1 332 ? 33.595 4.043 28.929 1.00 26.71 330 ASP B N 1
ATOM 5928 C CA . ASP B 1 332 ? 32.792 5.034 28.233 1.00 26.66 330 ASP B CA 1
ATOM 5929 C C . ASP B 1 332 ? 33.564 6.340 28.023 1.00 25.85 330 ASP B C 1
ATOM 5930 O O . ASP B 1 332 ? 33.540 6.886 26.935 1.00 29.28 330 ASP B O 1
ATOM 5935 N N . LEU B 1 333 ? 34.295 6.827 29.012 1.00 26.15 331 LEU B N 1
ATOM 5936 C CA . LEU B 1 333 ? 35.027 8.104 28.862 1.00 26.02 331 LEU B CA 1
ATOM 5937 C C . LEU B 1 333 ? 36.196 7.992 27.807 1.00 26.17 331 LEU B C 1
ATOM 5938 O O . LEU B 1 333 ? 36.645 8.978 27.222 1.00 27.25 331 LEU B O 1
ATOM 5943 N N . THR B 1 334 ? 36.641 6.762 27.534 1.00 25.29 332 THR B N 1
ATOM 5944 C CA . THR B 1 334 ? 37.805 6.564 26.662 1.00 21.77 332 THR B CA 1
ATOM 5945 C C . THR B 1 334 ? 37.412 5.953 25.319 1.00 21.91 332 THR B C 1
ATOM 5946 O O . THR B 1 334 ? 38.297 5.613 24.524 1.00 19.35 332 THR B O 1
ATOM 5950 N N . ALA B 1 335 ? 36.116 5.806 25.044 1.00 22.00 333 ALA B N 1
ATOM 5951 C CA . ALA B 1 335 ? 35.615 5.193 23.815 1.00 20.64 333 ALA B CA 1
ATOM 5952 C C . ALA B 1 335 ? 35.689 6.036 22.565 1.00 20.36 333 ALA B C 1
ATOM 5953 O O . ALA B 1 335 ? 35.542 5.519 21.439 1.00 24.47 333 ALA B O 1
ATOM 5955 N N . ARG B 1 336 ? 35.893 7.341 22.731 1.00 20.37 334 ARG B N 1
ATOM 5956 C CA . ARG B 1 336 ? 35.977 8.270 21.657 1.00 22.07 334 ARG B CA 1
ATOM 5957 C C . ARG B 1 336 ? 37.200 9.139 21.867 1.00 22.21 334 ARG B C 1
ATOM 5958 O O . ARG B 1 336 ? 37.592 9.410 22.982 1.00 21.78 334 ARG B O 1
ATOM 5966 N N . ASP B 1 337 ? 37.797 9.585 20.777 1.00 21.99 335 ASP B N 1
ATOM 5967 C CA . ASP B 1 337 ? 38.902 10.492 20.836 1.00 23.82 335 ASP B CA 1
ATOM 5968 C C . ASP B 1 337 ? 38.416 11.929 21.014 1.00 23.87 335 ASP B C 1
ATOM 5969 O O . ASP B 1 337 ? 37.173 12.193 21.086 1.00 24.28 335 ASP B O 1
ATOM 5974 N N . GLU B 1 338 ? 39.371 12.847 21.071 1.00 24.52 336 GLU B N 1
ATOM 5975 C CA . GLU B 1 338 ? 39.072 14.264 21.369 1.00 26.13 336 GLU B CA 1
ATOM 5976 C C . GLU B 1 338 ? 38.200 14.893 20.317 1.00 25.11 336 GLU B C 1
ATOM 5977 O O . GLU B 1 338 ? 37.611 15.916 20.600 1.00 25.42 336 GLU B O 1
ATOM 5983 N N . ALA B 1 339 ? 38.126 14.312 19.107 1.00 25.42 337 ALA B N 1
ATOM 5984 C CA . ALA B 1 339 ? 37.255 14.876 18.027 1.00 25.72 337 ALA B CA 1
ATOM 5985 C C . ALA B 1 339 ? 35.843 14.238 18.100 1.00 26.98 337 ALA B C 1
ATOM 5986 O O . ALA B 1 339 ? 34.986 14.526 17.281 1.00 30.11 337 ALA B O 1
ATOM 5988 N N . GLY B 1 340 ? 35.644 13.329 19.059 1.00 26.33 338 GLY B N 1
ATOM 5989 C CA . GLY B 1 340 ? 34.406 12.550 19.200 1.00 26.22 338 GLY B CA 1
ATOM 5990 C C . GLY B 1 340 ? 34.282 11.317 18.339 1.00 25.98 338 GLY B C 1
ATOM 5991 O O . GLY B 1 340 ? 33.205 10.761 18.208 1.00 24.26 338 GLY B O 1
ATOM 5992 N N . ARG B 1 341 ? 35.363 10.916 17.692 1.00 25.96 339 ARG B N 1
ATOM 5993 C CA . ARG B 1 341 ? 35.353 9.760 16.810 1.00 26.47 339 ARG B CA 1
ATOM 5994 C C . ARG B 1 341 ? 35.589 8.520 17.636 1.00 24.36 339 ARG B C 1
ATOM 5995 O O . ARG B 1 341 ? 36.394 8.526 18.550 1.00 24.91 339 ARG B O 1
ATOM 6003 N N . TRP B 1 342 ? 34.889 7.457 17.272 1.00 22.86 340 TRP B N 1
ATOM 6004 C CA . TRP B 1 342 ? 34.985 6.143 17.928 1.00 22.29 340 TRP B CA 1
ATOM 6005 C C . TRP B 1 342 ? 36.437 5.640 17.798 1.00 20.97 340 TRP B C 1
ATOM 6006 O O . TRP B 1 342 ? 37.078 5.805 16.718 1.00 20.78 340 TRP B O 1
ATOM 6017 N N . ARG B 1 343 ? 36.844 4.906 18.814 1.00 20.72 341 ARG B N 1
ATOM 6018 C CA . ARG B 1 343 ? 38.167 4.245 18.956 1.00 19.96 341 ARG B CA 1
ATOM 6019 C C . ARG B 1 343 ? 37.962 2.732 18.996 1.00 19.17 341 ARG B C 1
ATOM 6020 O O . ARG B 1 343 ? 37.906 2.131 20.078 1.00 20.35 341 ARG B O 1
ATOM 6028 N N . PRO B 1 344 ? 37.804 2.105 17.836 1.00 18.68 342 PRO B N 1
ATOM 6029 C CA . PRO B 1 344 ? 37.648 0.660 17.779 1.00 20.06 342 PRO B CA 1
ATOM 6030 C C . PRO B 1 344 ? 38.882 -0.124 18.221 1.00 18.50 342 PRO B C 1
ATOM 6031 O O . PRO B 1 344 ? 38.727 -1.181 18.797 1.00 21.73 342 PRO B O 1
ATOM 6035 N N . ILE B 1 345 ? 40.070 0.398 17.908 1.00 18.81 343 ILE B N 1
ATOM 6036 C CA . ILE B 1 345 ? 41.351 -0.121 18.378 1.00 18.55 343 ILE B CA 1
ATOM 6037 C C . ILE B 1 345 ? 41.861 0.792 19.466 1.00 17.72 343 ILE B C 1
ATOM 6038 O O . ILE B 1 345 ? 42.254 1.920 19.203 1.00 18.34 343 ILE B O 1
ATOM 6043 N N . ARG B 1 346 ? 41.834 0.254 20.672 1.00 18.53 344 ARG B N 1
ATOM 6044 C CA . ARG B 1 346 ? 42.088 0.997 21.894 1.00 18.19 344 ARG B CA 1
ATOM 6045 C C . ARG B 1 346 ? 43.578 1.239 22.160 1.00 18.59 344 ARG B C 1
ATOM 6046 O O . ARG B 1 346 ? 43.924 2.087 22.947 1.00 17.93 344 ARG B O 1
ATOM 6054 N N . THR B 1 347 ? 44.469 0.628 21.383 1.00 19.08 345 THR B N 1
ATOM 6055 C CA . THR B 1 347 ? 45.893 0.894 21.480 1.00 18.12 345 THR B CA 1
ATOM 6056 C C . THR B 1 347 ? 46.311 1.992 20.507 1.00 18.51 345 THR B C 1
ATOM 6057 O O . THR B 1 347 ? 47.467 2.365 20.472 1.00 18.82 345 THR B O 1
ATOM 6061 N N . TRP B 1 348 ? 45.386 2.550 19.740 1.00 19.36 346 TRP B N 1
ATOM 6062 C CA . TRP B 1 348 ? 45.691 3.744 19.004 1.00 18.96 346 TRP B CA 1
ATOM 6063 C C . TRP B 1 348 ? 46.087 4.914 19.925 1.00 19.13 346 TRP B C 1
ATOM 6064 O O . TRP B 1 348 ? 45.459 5.135 20.975 1.00 16.36 346 TRP B O 1
ATOM 6075 N N . ARG B 1 349 ? 47.055 5.713 19.472 1.00 18.42 347 ARG B N 1
ATOM 6076 C CA . ARG B 1 349 ? 47.580 6.854 20.242 1.00 20.34 347 ARG B CA 1
ATOM 6077 C C . ARG B 1 349 ? 46.618 8.083 20.169 1.00 20.54 347 ARG B C 1
ATOM 6078 O O . ARG B 1 349 ? 46.973 9.225 19.736 1.00 19.65 347 ARG B O 1
ATOM 6086 N N . THR B 1 350 ? 45.383 7.827 20.579 1.00 20.50 348 THR B N 1
ATOM 6087 C CA . THR B 1 350 ? 44.276 8.769 20.363 1.00 20.53 348 THR B CA 1
ATOM 6088 C C . THR B 1 350 ? 43.446 8.879 21.688 1.00 20.63 348 THR B C 1
ATOM 6089 O O . THR B 1 350 ? 42.283 9.299 21.712 1.00 18.24 348 THR B O 1
ATOM 6093 N N . LEU B 1 351 ? 44.029 8.436 22.782 1.00 19.03 349 LEU B N 1
ATOM 6094 C CA . LEU B 1 351 ? 43.273 8.374 24.049 1.00 19.19 349 LEU B CA 1
ATOM 6095 C C . LEU B 1 351 ? 43.048 9.823 24.438 1.00 18.99 349 LEU B C 1
ATOM 6096 O O . LEU B 1 351 ? 43.960 10.652 24.345 1.00 17.89 349 LEU B O 1
ATOM 6101 N N . PRO B 1 352 ? 41.794 10.169 24.796 1.00 19.49 350 PRO B N 1
ATOM 6102 C CA . PRO B 1 352 ? 41.486 11.576 25.083 1.00 19.71 350 PRO B CA 1
ATOM 6103 C C . PRO B 1 352 ? 42.040 12.003 26.467 1.00 20.18 350 PRO B C 1
ATOM 6104 O O . PRO B 1 352 ? 42.270 11.176 27.357 1.00 21.34 350 PRO B O 1
ATOM 6108 N N . ARG B 1 353 ? 42.288 13.283 26.619 1.00 21.12 351 ARG B N 1
ATOM 6109 C CA . ARG B 1 353 ? 42.641 13.836 27.926 1.00 22.54 351 ARG B CA 1
ATOM 6110 C C . ARG B 1 353 ? 41.363 14.223 28.683 1.00 22.57 351 ARG B C 1
ATOM 6111 O O . ARG B 1 353 ? 40.268 14.123 28.159 1.00 22.06 351 ARG B O 1
ATOM 6119 N N . GLY B 1 354 ? 41.551 14.647 29.918 1.00 21.70 352 GLY B N 1
ATOM 6120 C CA . GLY B 1 354 ? 40.497 15.300 30.695 1.00 23.92 352 GLY B CA 1
ATOM 6121 C C . GLY B 1 354 ? 39.867 14.453 31.786 1.00 24.82 352 GLY B C 1
ATOM 6122 O O . GLY B 1 354 ? 38.880 14.920 32.403 1.00 27.68 352 GLY B O 1
ATOM 6123 N N . TRP B 1 355 ? 40.304 13.188 31.961 1.00 22.62 353 TRP B N 1
ATOM 6124 C CA . TRP B 1 355 ? 39.593 12.251 32.840 1.00 24.68 353 TRP B CA 1
ATOM 6125 C C . TRP B 1 355 ? 40.538 11.707 33.957 1.00 25.02 353 TRP B C 1
ATOM 6126 O O . TRP B 1 355 ? 41.732 11.847 33.877 1.00 23.68 353 TRP B O 1
ATOM 6137 N N . ARG B 1 356 ? 39.966 11.101 34.988 1.00 24.98 354 ARG B N 1
ATOM 6138 C CA . ARG B 1 356 ? 40.648 10.290 35.956 1.00 26.14 354 ARG B CA 1
ATOM 6139 C C . ARG B 1 356 ? 39.679 9.237 36.494 1.00 26.02 354 ARG B C 1
ATOM 6140 O O . ARG B 1 356 ? 38.468 9.462 36.569 1.00 25.26 354 ARG B O 1
ATOM 6148 N N . ALA B 1 357 ? 40.193 8.038 36.758 1.00 25.69 355 ALA B N 1
ATOM 6149 C CA . ALA B 1 357 ? 39.449 6.969 37.356 1.00 26.22 355 ALA B CA 1
ATOM 6150 C C . ALA B 1 357 ? 40.108 6.625 38.652 1.00 27.79 355 ALA B C 1
ATOM 6151 O O . ALA B 1 357 ? 41.347 6.628 38.765 1.00 27.20 355 ALA B O 1
ATOM 6153 N N . VAL B 1 358 ? 39.275 6.383 39.671 1.00 27.44 356 VAL B N 1
ATOM 6154 C CA . VAL B 1 358 ? 39.736 5.923 40.972 1.00 26.96 356 VAL B CA 1
ATOM 6155 C C . VAL B 1 358 ? 39.035 4.602 41.132 1.00 26.88 356 VAL B C 1
ATOM 6156 O O . VAL B 1 358 ? 37.782 4.523 41.163 1.00 26.24 356 VAL B O 1
ATOM 6160 N N . LEU B 1 359 ? 39.853 3.555 41.178 1.00 27.10 357 LEU B N 1
ATOM 6161 C CA . LEU B 1 359 ? 39.357 2.191 41.152 1.00 26.83 357 LEU B CA 1
ATOM 6162 C C . LEU B 1 359 ? 39.848 1.448 42.385 1.00 27.41 357 LEU B C 1
ATOM 6163 O O . LEU B 1 359 ? 41.017 1.576 42.811 1.00 27.90 357 LEU B O 1
ATOM 6168 N N . SER B 1 360 ? 38.953 0.654 42.947 1.00 27.83 358 SER B N 1
ATOM 6169 C CA . SER B 1 360 ? 39.311 -0.271 43.989 1.00 29.57 358 SER B CA 1
ATOM 6170 C C . SER B 1 360 ? 40.229 -1.367 43.399 1.00 30.65 358 SER B C 1
ATOM 6171 O O . SER B 1 360 ? 40.202 -1.638 42.170 1.00 31.30 358 SER B O 1
ATOM 6174 N N . PRO B 1 361 ? 41.046 -1.995 44.247 1.00 30.99 359 PRO B N 1
ATOM 6175 C CA . PRO B 1 361 ? 41.849 -3.145 43.780 1.00 30.76 359 PRO B CA 1
ATOM 6176 C C . PRO B 1 361 ? 41.079 -4.252 43.133 1.00 30.33 359 PRO B C 1
ATOM 6177 O O . PRO B 1 361 ? 41.575 -4.859 42.176 1.00 29.37 359 PRO B O 1
ATOM 6181 N N . ALA B 1 362 ? 39.884 -4.537 43.612 1.00 28.76 360 ALA B N 1
ATOM 6182 C CA . ALA B 1 362 ? 39.111 -5.577 43.006 1.00 28.46 360 ALA B CA 1
ATOM 6183 C C . ALA B 1 362 ? 38.661 -5.195 41.599 1.00 28.09 360 ALA B C 1
ATOM 6184 O O . ALA B 1 362 ? 38.353 -6.059 40.791 1.00 29.03 360 ALA B O 1
ATOM 6186 N N . ASP B 1 363 ? 38.578 -3.889 41.335 1.00 28.13 361 ASP B N 1
ATOM 6187 C CA . ASP B 1 363 ? 38.067 -3.321 40.069 1.00 27.81 361 ASP B CA 1
ATOM 6188 C C . ASP B 1 363 ? 39.149 -2.969 39.026 1.00 27.10 361 ASP B C 1
ATOM 6189 O O . ASP B 1 363 ? 38.826 -2.753 37.886 1.00 26.38 361 ASP B O 1
ATOM 6194 N N . LEU B 1 364 ? 40.403 -2.912 39.444 1.00 27.10 362 LEU B N 1
ATOM 6195 C CA . LEU B 1 364 ? 41.551 -2.621 38.602 1.00 27.30 362 LEU B CA 1
ATOM 6196 C C . LEU B 1 364 ? 41.691 -3.478 37.323 1.00 27.77 362 LEU B C 1
ATOM 6197 O O . LEU B 1 364 ? 41.941 -2.899 36.235 1.00 25.74 362 LEU B O 1
ATOM 6202 N N . ARG B 1 365 ? 41.547 -4.811 37.476 1.00 26.57 363 ARG B N 1
ATOM 6203 C CA . ARG B 1 365 ? 41.620 -5.749 36.352 1.00 27.46 363 ARG B CA 1
ATOM 6204 C C . ARG B 1 365 ? 40.553 -5.428 35.322 1.00 26.49 363 ARG B C 1
ATOM 6205 O O . ARG B 1 365 ? 40.878 -5.145 34.156 1.00 23.04 363 ARG B O 1
ATOM 6213 N N . LEU B 1 366 ? 39.277 -5.412 35.710 1.00 25.20 364 LEU B N 1
ATOM 6214 C CA . LEU B 1 366 ? 38.236 -5.067 34.715 1.00 25.71 364 LEU B CA 1
ATOM 6215 C C . LEU B 1 366 ? 38.429 -3.641 34.158 1.00 25.13 364 LEU B C 1
ATOM 6216 O O . LEU B 1 366 ? 38.221 -3.421 32.966 1.00 26.25 364 LEU B O 1
ATOM 6221 N N . GLY B 1 367 ? 38.895 -2.702 34.986 1.00 25.32 365 GLY B N 1
ATOM 6222 C CA . GLY B 1 367 ? 39.169 -1.359 34.539 1.00 25.61 365 GLY B CA 1
ATOM 6223 C C . GLY B 1 367 ? 40.121 -1.347 33.321 1.00 26.37 365 GLY B C 1
ATOM 6224 O O . GLY B 1 367 ? 39.838 -0.798 32.241 1.00 25.02 365 GLY B O 1
ATOM 6225 N N . LEU B 1 368 ? 41.273 -1.985 33.523 1.00 26.86 366 LEU B N 1
ATOM 6226 C CA . LEU B 1 368 ? 42.306 -2.075 32.468 1.00 27.68 366 LEU B CA 1
ATOM 6227 C C . LEU B 1 368 ? 41.960 -2.977 31.294 1.00 26.55 366 LEU B C 1
ATOM 6228 O O . LEU B 1 368 ? 42.360 -2.704 30.152 1.00 26.93 366 LEU B O 1
ATOM 6233 N N . GLU B 1 369 ? 41.244 -4.075 31.539 1.00 27.49 367 GLU B N 1
ATOM 6234 C CA . GLU B 1 369 ? 40.818 -4.954 30.433 1.00 27.33 367 GLU B CA 1
ATOM 6235 C C . GLU B 1 369 ? 39.824 -4.226 29.521 1.00 26.56 367 GLU B C 1
ATOM 6236 O O . GLU B 1 369 ? 39.815 -4.453 28.316 1.00 23.24 367 GLU B O 1
ATOM 6242 N N . LEU B 1 370 ? 38.942 -3.406 30.101 1.00 24.39 368 LEU B N 1
ATOM 6243 C CA . LEU B 1 370 ? 38.017 -2.669 29.258 1.00 24.46 368 LEU B CA 1
ATOM 6244 C C . LEU B 1 370 ? 38.751 -1.469 28.592 1.00 23.35 368 LEU B C 1
ATOM 6245 O O . LEU B 1 370 ? 38.382 -1.096 27.512 1.00 23.50 368 LEU B O 1
ATOM 6250 N N . LEU B 1 371 ? 39.795 -0.918 29.253 1.00 22.79 369 LEU B N 1
ATOM 6251 C CA . LEU B 1 371 ? 40.525 0.284 28.774 1.00 21.58 369 LEU B CA 1
ATOM 6252 C C . LEU B 1 371 ? 41.444 -0.075 27.532 1.00 21.34 369 LEU B C 1
ATOM 6253 O O . LEU B 1 371 ? 41.469 0.602 26.471 1.00 19.37 369 LEU B O 1
ATOM 6258 N N . TYR B 1 372 ? 42.180 -1.150 27.740 1.00 20.75 370 TYR B N 1
ATOM 6259 C CA . TYR B 1 372 ? 43.194 -1.705 26.873 1.00 20.77 370 TYR B CA 1
ATOM 6260 C C . TYR B 1 372 ? 43.048 -3.244 26.797 1.00 21.93 370 TYR B C 1
ATOM 6261 O O . TYR B 1 372 ? 43.839 -3.995 27.417 1.00 22.96 370 TYR B O 1
ATOM 6270 N N . PRO B 1 373 ? 42.047 -3.716 26.023 1.00 21.78 371 PRO B N 1
ATOM 6271 C CA . PRO B 1 373 ? 41.795 -5.129 25.840 1.00 22.65 371 PRO B CA 1
ATOM 6272 C C . PRO B 1 373 ? 43.013 -5.869 25.297 1.00 23.19 371 PRO B C 1
ATOM 6273 O O . PRO B 1 373 ? 43.663 -5.392 24.331 1.00 22.77 371 PRO B O 1
ATOM 6277 N N . ALA B 1 374 ? 43.270 -7.007 25.948 1.00 22.86 372 ALA B N 1
ATOM 6278 C CA . ALA B 1 374 ? 44.352 -7.981 25.647 1.00 23.18 372 ALA B CA 1
ATOM 6279 C C . ALA B 1 374 ? 45.785 -7.567 25.933 1.00 23.29 372 ALA B C 1
ATOM 6280 O O . ALA B 1 374 ? 46.672 -8.426 25.940 1.00 23.19 372 ALA B O 1
ATOM 6282 N N . VAL B 1 375 ? 46.007 -6.312 26.293 1.00 22.55 373 VAL B N 1
ATOM 6283 C CA . VAL B 1 375 ? 47.359 -5.766 26.372 1.00 23.54 373 VAL B CA 1
ATOM 6284 C C . VAL B 1 375 ? 48.190 -6.373 27.507 1.00 22.69 373 VAL B C 1
ATOM 6285 O O . VAL B 1 375 ? 49.405 -6.550 27.379 1.00 24.27 373 VAL B O 1
ATOM 6289 N N . ILE B 1 376 ? 47.549 -6.610 28.652 1.00 22.67 374 ILE B N 1
ATOM 6290 C CA . ILE B 1 376 ? 48.250 -7.064 29.822 1.00 22.15 374 ILE B CA 1
ATOM 6291 C C . ILE B 1 376 ? 48.703 -8.500 29.615 1.00 22.51 374 ILE B C 1
ATOM 6292 O O . ILE B 1 376 ? 49.871 -8.843 29.904 1.00 21.31 374 ILE B O 1
ATOM 6297 N N . GLU B 1 377 ? 47.788 -9.312 29.109 1.00 22.38 375 GLU B N 1
ATOM 6298 C CA . GLU B 1 377 ? 48.046 -10.726 28.826 1.00 23.31 375 GLU B CA 1
ATOM 6299 C C . GLU B 1 377 ? 49.057 -10.945 27.664 1.00 24.25 375 GLU B C 1
ATOM 6300 O O . GLU B 1 377 ? 50.010 -11.745 27.802 1.00 24.85 375 GLU B O 1
ATOM 6306 N N . GLU B 1 378 ? 48.879 -10.214 26.563 1.00 24.05 376 GLU B N 1
ATOM 6307 C CA . GLU B 1 378 ? 49.808 -10.249 25.419 1.00 25.59 376 GLU B CA 1
ATOM 6308 C C . GLU B 1 378 ? 51.206 -9.810 25.812 1.00 24.40 376 GLU B C 1
ATOM 6309 O O . GLU B 1 378 ? 52.226 -10.455 25.448 1.00 25.68 376 GLU B O 1
ATOM 6315 N N . SER B 1 379 ? 51.285 -8.684 26.495 1.00 24.64 377 SER B N 1
ATOM 6316 C CA . SER B 1 379 ? 52.558 -8.159 26.934 1.00 23.76 377 SER B CA 1
ATOM 6317 C C . SER B 1 379 ? 53.328 -9.111 27.839 1.00 24.40 377 SER B C 1
ATOM 6318 O O . SER B 1 379 ? 54.523 -9.379 27.602 1.00 22.43 377 SER B O 1
ATOM 6321 N N . TYR B 1 380 ? 52.666 -9.615 28.879 1.00 24.52 378 TYR B N 1
ATOM 6322 C CA . TYR B 1 380 ? 53.271 -10.647 29.739 1.00 24.90 378 TYR B CA 1
ATOM 6323 C C . TYR B 1 380 ? 53.758 -11.888 28.995 1.00 25.92 378 TYR B C 1
ATOM 6324 O O . TYR B 1 380 ? 54.870 -12.325 29.247 1.00 26.33 378 TYR B O 1
ATOM 6333 N N . ALA B 1 381 ? 52.930 -12.443 28.102 1.00 25.51 379 ALA B N 1
ATOM 6334 C CA . ALA B 1 381 ? 53.299 -13.575 27.275 1.00 25.23 379 ALA B CA 1
ATOM 6335 C C . ALA B 1 381 ? 54.533 -13.294 26.397 1.00 25.11 379 ALA B C 1
ATOM 6336 O O . ALA B 1 381 ? 55.433 -14.104 26.358 1.00 25.96 379 ALA B O 1
ATOM 6338 N N . HIS B 1 382 ? 54.623 -12.114 25.816 1.00 23.90 380 HIS B N 1
ATOM 6339 C CA . HIS B 1 382 ? 55.765 -11.753 25.005 1.00 25.72 380 HIS B CA 1
ATOM 6340 C C . HIS B 1 382 ? 57.027 -11.585 25.815 1.00 25.63 380 HIS B C 1
ATOM 6341 O O . HIS B 1 382 ? 58.128 -12.062 25.425 1.00 24.04 380 HIS B O 1
ATOM 6348 N N . GLU B 1 383 ? 56.873 -10.894 26.927 1.00 27.64 381 GLU B N 1
ATOM 6349 C CA . GLU B 1 383 ? 57.959 -10.692 27.887 1.00 29.77 381 GLU B CA 1
ATOM 6350 C C . GLU B 1 383 ? 58.538 -12.063 28.247 1.00 30.93 381 GLU B C 1
ATOM 6351 O O . GLU B 1 383 ? 59.731 -12.183 28.465 1.00 31.32 381 GLU B O 1
ATOM 6357 N N . HIS B 1 384 ? 57.700 -13.098 28.289 1.00 32.28 382 HIS B N 1
ATOM 6358 C CA . HIS B 1 384 ? 58.125 -14.455 28.672 1.00 34.16 382 HIS B CA 1
ATOM 6359 C C . HIS B 1 384 ? 58.287 -15.382 27.497 1.00 34.59 382 HIS B C 1
ATOM 6360 O O . HIS B 1 384 ? 58.179 -16.591 27.638 1.00 34.65 382 HIS B O 1
ATOM 6367 N N . ARG B 1 385 ? 58.553 -14.772 26.352 1.00 35.01 383 ARG B N 1
ATOM 6368 C CA . ARG B 1 385 ? 58.935 -15.472 25.138 1.00 35.28 383 ARG B CA 1
ATOM 6369 C C . ARG B 1 385 ? 57.898 -16.479 24.752 1.00 35.06 383 ARG B C 1
ATOM 6370 O O . ARG B 1 385 ? 58.241 -17.542 24.249 1.00 37.65 383 ARG B O 1
ATOM 6378 N N . ARG B 1 386 ? 56.617 -16.202 24.976 1.00 34.38 384 ARG B N 1
ATOM 6379 C CA . ARG B 1 386 ? 55.660 -17.166 24.553 1.00 32.95 384 ARG B CA 1
ATOM 6380 C C . ARG B 1 386 ? 54.389 -16.620 23.921 1.00 32.17 384 ARG B C 1
ATOM 6381 O O . ARG B 1 386 ? 53.363 -17.261 23.977 1.00 30.89 384 ARG B O 1
ATOM 6389 N N . LEU B 1 387 ? 54.450 -15.486 23.225 1.00 29.84 385 LEU B N 1
ATOM 6390 C CA . LEU B 1 387 ? 53.258 -15.055 22.531 1.00 28.57 385 LEU B CA 1
ATOM 6391 C C . LEU B 1 387 ? 53.143 -15.633 21.089 1.00 28.33 385 LEU B C 1
ATOM 6392 O O . LEU B 1 387 ? 53.942 -15.288 20.224 1.00 25.47 385 LEU B O 1
ATOM 6397 N N . HIS B 1 388 ? 52.135 -16.479 20.838 1.00 28.43 386 HIS B N 1
ATOM 6398 C CA . HIS B 1 388 ? 51.836 -16.987 19.480 1.00 29.02 386 HIS B CA 1
ATOM 6399 C C . HIS B 1 388 ? 51.196 -15.895 18.625 1.00 28.87 386 HIS B C 1
ATOM 6400 O O . HIS B 1 388 ? 50.144 -15.376 18.933 1.00 32.01 386 HIS B O 1
ATOM 6407 N N . TRP B 1 389 ? 51.856 -15.512 17.564 1.00 28.54 387 TRP B N 1
ATOM 6408 C CA . TRP B 1 389 ? 51.320 -14.560 16.603 1.00 27.59 387 TRP B CA 1
ATOM 6409 C C . TRP B 1 389 ? 50.720 -15.341 15.408 1.00 28.70 387 TRP B C 1
ATOM 6410 O O . TRP B 1 389 ? 51.084 -16.537 15.166 1.00 28.26 387 TRP B O 1
ATOM 6421 N N . THR B 1 390 ? 49.759 -14.698 14.723 1.00 27.22 388 THR B N 1
ATOM 6422 C CA . THR B 1 390 ? 49.065 -15.297 13.590 1.00 28.25 388 THR B CA 1
ATOM 6423 C C . THR B 1 390 ? 49.525 -14.611 12.340 1.00 27.17 388 THR B C 1
ATOM 6424 O O . THR B 1 390 ? 49.507 -13.373 12.240 1.00 26.03 388 THR B O 1
ATOM 6428 N N . PRO B 1 391 ? 49.947 -15.407 11.350 1.00 29.26 389 PRO B N 1
ATOM 6429 C CA . PRO B 1 391 ? 50.428 -14.901 10.071 1.00 29.43 389 PRO B CA 1
ATOM 6430 C C . PRO B 1 391 ? 49.336 -14.188 9.317 1.00 29.91 389 PRO B C 1
ATOM 6431 O O . PRO B 1 391 ? 48.167 -14.547 9.407 1.00 29.50 389 PRO B O 1
ATOM 6435 N N . TRP B 1 392 ? 49.724 -13.160 8.603 1.00 31.26 390 TRP B N 1
ATOM 6436 C CA . TRP B 1 392 ? 48.817 -12.475 7.757 1.00 32.18 390 TRP B CA 1
ATOM 6437 C C . TRP B 1 392 ? 47.998 -13.446 6.891 1.00 32.76 390 TRP B C 1
ATOM 6438 O O . TRP B 1 392 ? 46.812 -13.258 6.738 1.00 31.78 390 TRP B O 1
ATOM 6449 N N . MET B 1 393 ? 48.626 -14.460 6.285 1.00 33.95 391 MET B N 1
ATOM 6450 C CA . MET B 1 393 ? 47.833 -15.332 5.343 1.00 33.62 391 MET B CA 1
ATOM 6451 C C . MET B 1 393 ? 46.747 -16.135 6.010 1.00 32.57 391 MET B C 1
ATOM 6452 O O . MET B 1 393 ? 45.665 -16.342 5.479 1.00 32.32 391 MET B O 1
ATOM 6457 N N . SER B 1 394 ? 47.063 -16.586 7.198 1.00 31.19 392 SER B N 1
ATOM 6458 C CA . SER B 1 394 ? 46.120 -17.248 8.044 1.00 29.82 392 SER B CA 1
ATOM 6459 C C . SER B 1 394 ? 44.895 -16.357 8.397 1.00 29.29 392 SER B C 1
ATOM 6460 O O . SER B 1 394 ? 43.753 -16.773 8.192 1.00 27.86 392 SER B O 1
ATOM 6463 N N . THR B 1 395 ? 45.129 -15.127 8.858 1.00 26.87 393 THR B N 1
ATOM 6464 C CA . THR B 1 395 ? 44.061 -14.158 9.120 1.00 27.28 393 THR B CA 1
ATOM 6465 C C . THR B 1 395 ? 43.202 -13.907 7.870 1.00 27.19 393 THR B C 1
ATOM 6466 O O . THR B 1 395 ? 41.953 -13.997 7.887 1.00 26.78 393 THR B O 1
ATOM 6470 N N . ALA B 1 396 ? 43.912 -13.612 6.792 1.00 28.11 394 ALA B N 1
ATOM 6471 C CA . ALA B 1 396 ? 43.336 -13.354 5.478 1.00 29.17 394 ALA B CA 1
ATOM 6472 C C . ALA B 1 396 ? 42.491 -14.544 4.934 1.00 30.49 394 ALA B C 1
ATOM 6473 O O . ALA B 1 396 ? 41.431 -14.348 4.322 1.00 28.96 394 ALA B O 1
ATOM 6475 N N . ARG B 1 397 ? 42.983 -15.755 5.127 1.00 31.30 395 ARG B N 1
ATOM 6476 C CA . ARG B 1 397 ? 42.257 -16.896 4.607 1.00 33.35 395 ARG B CA 1
ATOM 6477 C C . ARG B 1 397 ? 40.956 -17.161 5.369 1.00 33.72 395 ARG B C 1
ATOM 6478 O O . ARG B 1 397 ? 40.028 -17.700 4.798 1.00 34.74 395 ARG B O 1
ATOM 6486 N N . ARG B 1 398 ? 40.891 -16.813 6.643 1.00 34.38 396 ARG B N 1
ATOM 6487 C CA . ARG B 1 398 ? 39.628 -16.915 7.380 1.00 34.77 396 ARG B CA 1
ATOM 6488 C C . ARG B 1 398 ? 38.505 -16.048 6.839 1.00 35.11 396 ARG B C 1
ATOM 6489 O O . ARG B 1 398 ? 37.339 -16.323 7.116 1.00 34.65 396 ARG B O 1
ATOM 6497 N N . GLN B 1 399 ? 38.832 -14.948 6.169 1.00 35.56 397 GLN B N 1
ATOM 6498 C CA . GLN B 1 399 ? 37.784 -13.968 5.866 1.00 35.92 397 GLN B CA 1
ATOM 6499 C C . GLN B 1 399 ? 36.850 -14.429 4.735 1.00 37.26 397 GLN B C 1
ATOM 6500 O O . GLN B 1 399 ? 37.273 -15.057 3.741 1.00 36.37 397 GLN B O 1
ATOM 6506 N N . THR B 1 400 ? 35.584 -14.059 4.884 1.00 37.92 398 THR B N 1
ATOM 6507 C CA . THR B 1 400 ? 34.569 -14.339 3.897 1.00 38.70 398 THR B CA 1
ATOM 6508 C C . THR B 1 400 ? 33.840 -13.035 3.520 1.00 39.58 398 THR B C 1
ATOM 6509 O O . THR B 1 400 ? 34.152 -11.954 4.045 1.00 40.16 398 THR B O 1
ATOM 6513 N N . GLY B 1 401 ? 32.923 -13.137 2.562 1.00 39.98 399 GLY B N 1
ATOM 6514 C CA . GLY B 1 401 ? 32.336 -11.956 1.931 1.00 40.10 399 GLY B CA 1
ATOM 6515 C C . GLY B 1 401 ? 33.328 -11.009 1.286 1.00 39.71 399 GLY B C 1
ATOM 6516 O O . GLY B 1 401 ? 34.323 -11.409 0.691 1.00 38.21 399 GLY B O 1
ATOM 6517 N N . THR B 1 402 ? 33.031 -9.717 1.388 1.00 40.91 400 THR B N 1
ATOM 6518 C CA . THR B 1 402 ? 33.872 -8.673 0.786 1.00 41.67 400 THR B CA 1
ATOM 6519 C C . THR B 1 402 ? 35.324 -8.707 1.287 1.00 41.72 400 THR B C 1
ATOM 6520 O O . THR B 1 402 ? 36.276 -8.498 0.503 1.00 41.79 400 THR B O 1
ATOM 6524 N N . LEU B 1 403 ? 35.471 -9.026 2.567 1.00 41.37 401 LEU B N 1
ATOM 6525 C CA . LEU B 1 403 ? 36.763 -9.088 3.259 1.00 41.07 401 LEU B CA 1
ATOM 6526 C C . LEU B 1 403 ? 37.734 -10.164 2.729 1.00 40.35 401 LEU B C 1
ATOM 6527 O O . LEU B 1 403 ? 38.964 -10.060 2.903 1.00 38.38 401 LEU B O 1
ATOM 6532 N N . ALA B 1 404 ? 37.198 -11.182 2.052 1.00 40.43 402 ALA B N 1
ATOM 6533 C CA . ALA B 1 404 ? 38.054 -12.205 1.385 1.00 40.11 402 ALA B CA 1
ATOM 6534 C C . ALA B 1 404 ? 38.899 -11.644 0.264 1.00 39.74 402 ALA B C 1
ATOM 6535 O O . ALA B 1 404 ? 39.893 -12.223 -0.079 1.00 40.58 402 ALA B O 1
ATOM 6537 N N . ARG B 1 405 ? 38.515 -10.491 -0.259 1.00 40.45 403 ARG B N 1
ATOM 6538 C CA . ARG B 1 405 ? 39.343 -9.626 -1.105 1.00 41.12 403 ARG B CA 1
ATOM 6539 C C . ARG B 1 405 ? 40.783 -9.410 -0.617 1.00 40.77 403 ARG B C 1
ATOM 6540 O O . ARG B 1 405 ? 41.683 -9.186 -1.447 1.00 41.81 403 ARG B O 1
ATOM 6548 N N . VAL B 1 406 ? 40.996 -9.467 0.697 1.00 38.56 404 VAL B N 1
ATOM 6549 C CA . VAL B 1 406 ? 42.318 -9.197 1.292 1.00 39.00 404 VAL B CA 1
ATOM 6550 C C . VAL B 1 406 ? 43.292 -10.280 0.941 1.00 39.19 404 VAL B C 1
ATOM 6551 O O . VAL B 1 406 ? 44.506 -10.094 1.013 1.00 36.61 404 VAL B O 1
ATOM 6555 N N . GLN B 1 407 ? 42.737 -11.410 0.501 1.00 39.66 405 GLN B N 1
ATOM 6556 C CA . GLN B 1 407 ? 43.546 -12.505 0.019 1.00 40.99 405 GLN B CA 1
ATOM 6557 C C . GLN B 1 407 ? 44.286 -12.189 -1.296 1.00 40.21 405 GLN B C 1
ATOM 6558 O O . GLN B 1 407 ? 45.203 -12.895 -1.631 1.00 39.99 405 GLN B O 1
ATOM 6564 N N . ARG B 1 408 ? 43.913 -11.101 -1.986 1.00 41.28 406 ARG B N 1
ATOM 6565 C CA . ARG B 1 408 ? 44.532 -10.686 -3.284 1.00 41.60 406 ARG B CA 1
ATOM 6566 C C . ARG B 1 408 ? 45.765 -9.839 -3.110 1.00 42.31 406 ARG B C 1
ATOM 6567 O O . ARG B 1 408 ? 46.525 -9.654 -4.076 1.00 41.99 406 ARG B O 1
ATOM 6575 N N . ALA B 1 409 ? 45.921 -9.279 -1.897 1.00 42.29 407 ALA B N 1
ATOM 6576 C CA . ALA B 1 409 ? 46.935 -8.293 -1.594 1.00 41.70 407 ALA B CA 1
ATOM 6577 C C . ALA B 1 409 ? 48.309 -8.905 -1.688 1.00 42.04 407 ALA B C 1
ATOM 6578 O O . ALA B 1 409 ? 48.568 -10.009 -1.162 1.00 40.95 407 ALA B O 1
ATOM 6580 N N . THR B 1 410 ? 49.223 -8.178 -2.316 1.00 42.74 408 THR B N 1
ATOM 6581 C CA . THR B 1 410 ? 50.605 -8.621 -2.326 1.00 43.68 408 THR B CA 1
ATOM 6582 C C . THR B 1 410 ? 51.248 -8.373 -0.972 1.00 43.79 408 THR B C 1
ATOM 6583 O O . THR B 1 410 ? 50.738 -7.548 -0.203 1.00 42.46 408 THR B O 1
ATOM 6587 N N . PRO B 1 411 ? 52.345 -9.103 -0.655 1.00 43.45 409 PRO B N 1
ATOM 6588 C CA . PRO B 1 411 ? 53.097 -8.857 0.575 1.00 43.23 409 PRO B CA 1
ATOM 6589 C C . PRO B 1 411 ? 53.537 -7.404 0.746 1.00 43.44 409 PRO B C 1
ATOM 6590 O O . PRO B 1 411 ? 53.594 -6.913 1.891 1.00 43.63 409 PRO B O 1
ATOM 6594 N N . ASP B 1 412 ? 53.783 -6.719 -0.375 1.00 43.06 410 ASP B N 1
ATOM 6595 C CA . ASP B 1 412 ? 54.188 -5.350 -0.349 1.00 43.01 410 ASP B CA 1
ATOM 6596 C C . ASP B 1 412 ? 53.034 -4.356 -0.342 1.00 42.44 410 ASP B C 1
ATOM 6597 O O . ASP B 1 412 ? 53.210 -3.234 0.113 1.00 42.04 410 ASP B O 1
ATOM 6602 N N . GLN B 1 413 ? 51.875 -4.727 -0.869 1.00 40.28 411 GLN B N 1
ATOM 6603 C CA . GLN B 1 413 ? 50.655 -3.985 -0.570 1.00 40.02 411 GLN B CA 1
ATOM 6604 C C . GLN B 1 413 ? 50.262 -4.047 0.936 1.00 38.90 411 GLN B C 1
ATOM 6605 O O . GLN B 1 413 ? 49.852 -3.013 1.528 1.00 38.18 411 GLN B O 1
ATOM 6611 N N . VAL B 1 414 ? 50.394 -5.212 1.581 1.00 37.37 412 VAL B N 1
ATOM 6612 C CA . VAL B 1 414 ? 50.054 -5.222 2.997 1.00 36.27 412 VAL B CA 1
ATOM 6613 C C . VAL B 1 414 ? 51.096 -4.453 3.810 1.00 35.22 412 VAL B C 1
ATOM 6614 O O . VAL B 1 414 ? 50.739 -3.781 4.764 1.00 32.88 412 VAL B O 1
ATOM 6618 N N . ASP B 1 415 ? 52.348 -4.485 3.386 1.00 33.65 413 ASP B N 1
ATOM 6619 C CA . ASP B 1 415 ? 53.386 -3.723 4.035 1.00 34.22 413 ASP B CA 1
ATOM 6620 C C . ASP B 1 415 ? 53.106 -2.231 3.944 1.00 32.01 413 ASP B C 1
ATOM 6621 O O . ASP B 1 415 ? 53.304 -1.504 4.915 1.00 31.39 413 ASP B O 1
ATOM 6626 N N . THR B 1 416 ? 52.603 -1.798 2.807 1.00 31.16 414 THR B N 1
ATOM 6627 C CA . THR B 1 416 ? 52.409 -0.390 2.509 1.00 32.11 414 THR B CA 1
ATOM 6628 C C . THR B 1 416 ? 51.219 0.164 3.266 1.00 31.06 414 THR B C 1
ATOM 6629 O O . THR B 1 416 ? 51.266 1.257 3.841 1.00 30.72 414 THR B O 1
ATOM 6633 N N . VAL B 1 417 ? 50.125 -0.593 3.260 1.00 30.38 415 VAL B N 1
ATOM 6634 C CA . VAL B 1 417 ? 48.928 -0.230 4.026 1.00 29.98 415 VAL B CA 1
ATOM 6635 C C . VAL B 1 417 ? 49.210 -0.225 5.532 1.00 28.19 415 VAL B C 1
ATOM 6636 O O . VAL B 1 417 ? 48.835 0.703 6.209 1.00 29.10 415 VAL B O 1
ATOM 6640 N N . ALA B 1 418 ? 49.805 -1.295 6.032 1.00 27.50 416 ALA B N 1
ATOM 6641 C CA . ALA B 1 418 ? 50.179 -1.426 7.452 1.00 27.65 416 ALA B CA 1
ATOM 6642 C C . ALA B 1 418 ? 50.982 -0.232 7.966 1.00 28.81 416 ALA B C 1
ATOM 6643 O O . ALA B 1 418 ? 50.687 0.353 9.048 1.00 27.38 416 ALA B O 1
ATOM 6645 N N . ALA B 1 419 ? 52.015 0.135 7.201 1.00 28.31 417 ALA B N 1
ATOM 6646 C CA . ALA B 1 419 ? 52.870 1.280 7.553 1.00 28.08 417 ALA B CA 1
ATOM 6647 C C . ALA B 1 419 ? 52.064 2.548 7.721 1.00 28.53 417 ALA B C 1
ATOM 6648 O O . ALA B 1 419 ? 52.384 3.356 8.595 1.00 28.64 417 ALA B O 1
ATOM 6650 N N . GLN B 1 420 ? 51.002 2.709 6.936 1.00 27.99 418 GLN B N 1
ATOM 6651 C CA . GLN B 1 420 ? 50.101 3.839 7.076 1.00 27.96 418 GLN B CA 1
ATOM 6652 C C . GLN B 1 420 ? 49.098 3.682 8.266 1.00 26.27 418 GLN B C 1
ATOM 6653 O O . GLN B 1 420 ? 48.960 4.585 9.067 1.00 26.09 418 GLN B O 1
ATOM 6659 N N . VAL B 1 421 ? 48.426 2.543 8.370 1.00 27.05 419 VAL B N 1
ATOM 6660 C CA . VAL B 1 421 ? 47.380 2.305 9.419 1.00 25.77 419 VAL B CA 1
ATOM 6661 C C . VAL B 1 421 ? 47.988 2.156 10.811 1.00 25.46 419 VAL B C 1
ATOM 6662 O O . VAL B 1 421 ? 47.563 2.802 11.786 1.00 25.15 419 VAL B O 1
ATOM 6666 N N . CYS B 1 422 ? 48.973 1.282 10.900 1.00 24.55 420 CYS B N 1
ATOM 6667 C CA . CYS B 1 422 ? 49.527 0.908 12.190 1.00 23.17 420 CYS B CA 1
ATOM 6668 C C . CYS B 1 422 ? 50.384 2.005 12.831 1.00 24.05 420 CYS B C 1
ATOM 6669 O O . CYS B 1 422 ? 50.749 1.926 14.024 1.00 23.49 420 CYS B O 1
ATOM 6672 N N . ALA B 1 423 ? 50.710 3.020 12.024 1.00 25.09 421 ALA B N 1
ATOM 6673 C CA . ALA B 1 423 ? 51.411 4.219 12.505 1.00 24.55 421 ALA B CA 1
ATOM 6674 C C . ALA B 1 423 ? 50.676 4.933 13.647 1.00 24.86 421 ALA B C 1
ATOM 6675 O O . ALA B 1 423 ? 51.285 5.674 14.388 1.00 25.06 421 ALA B O 1
ATOM 6677 N N . SER B 1 424 ? 49.367 4.760 13.747 1.00 25.61 422 SER B N 1
ATOM 6678 C CA . SER B 1 424 ? 48.574 5.351 14.844 1.00 24.95 422 SER B CA 1
ATOM 6679 C C . SER B 1 424 ? 48.508 4.474 16.048 1.00 24.94 422 SER B C 1
ATOM 6680 O O . SER B 1 424 ? 47.944 4.892 17.081 1.00 26.66 422 SER B O 1
ATOM 6683 N N . CYS B 1 425 ? 49.048 3.264 15.943 1.00 21.88 423 CYS B N 1
ATOM 6684 C CA . CYS B 1 425 ? 48.930 2.265 16.947 1.00 20.20 423 CYS B CA 1
ATOM 6685 C C . CYS B 1 425 ? 50.157 2.240 17.816 1.00 21.31 423 CYS B C 1
ATOM 6686 O O . CYS B 1 425 ? 51.326 2.384 17.347 1.00 21.79 423 CYS B O 1
ATOM 6689 N N . LEU B 1 426 ? 49.917 1.937 19.084 1.00 20.17 424 LEU B N 1
ATOM 6690 C CA . LEU B 1 426 ? 51.015 1.768 20.016 1.00 21.23 424 LEU B CA 1
ATOM 6691 C C . LEU B 1 426 ? 51.763 0.458 19.850 1.00 19.71 424 LEU B C 1
ATOM 6692 O O . LEU B 1 426 ? 52.912 0.337 20.333 1.00 19.01 424 LEU B O 1
ATOM 6697 N N . ARG B 1 427 ? 51.103 -0.533 19.266 1.00 17.96 425 ARG B N 1
ATOM 6698 C CA . ARG B 1 427 ? 51.586 -1.855 19.213 1.00 19.30 425 ARG B CA 1
ATOM 6699 C C . ARG B 1 427 ? 52.620 -2.062 18.065 1.00 20.65 425 ARG B C 1
ATOM 6700 O O . ARG B 1 427 ? 52.669 -1.346 17.093 1.00 21.41 425 ARG B O 1
ATOM 6708 N N . THR B 1 428 ? 53.424 -3.099 18.243 1.00 21.79 426 THR B N 1
ATOM 6709 C CA . THR B 1 428 ? 54.452 -3.538 17.273 1.00 20.43 426 THR B CA 1
ATOM 6710 C C . THR B 1 428 ? 54.032 -4.831 16.647 1.00 22.23 426 THR B C 1
ATOM 6711 O O . THR B 1 428 ? 53.802 -5.825 17.342 1.00 22.60 426 THR B O 1
ATOM 6715 N N . ARG B 1 429 ? 53.987 -4.834 15.315 1.00 22.59 427 ARG B N 1
ATOM 6716 C CA . ARG B 1 429 ? 53.455 -5.960 14.569 1.00 24.48 427 ARG B CA 1
ATOM 6717 C C . ARG B 1 429 ? 54.391 -7.153 14.337 1.00 24.87 427 ARG B C 1
ATOM 6718 O O . ARG B 1 429 ? 55.119 -7.229 13.372 1.00 25.14 427 ARG B O 1
ATOM 6726 N N . LEU B 1 430 ? 54.285 -8.091 15.264 1.00 22.91 428 LEU B N 1
ATOM 6727 C CA . LEU B 1 430 ? 55.130 -9.236 15.388 1.00 23.84 428 LEU B CA 1
ATOM 6728 C C . LEU B 1 430 ? 54.944 -10.168 14.205 1.00 23.03 428 LEU B C 1
ATOM 6729 O O . LEU B 1 430 ? 55.916 -10.733 13.724 1.00 25.30 428 LEU B O 1
ATOM 6734 N N . TRP B 1 431 ? 53.697 -10.257 13.747 1.00 22.03 429 TRP B N 1
ATOM 6735 C CA . TRP B 1 431 ? 53.276 -11.115 12.665 1.00 22.43 429 TRP B CA 1
ATOM 6736 C C . TRP B 1 431 ? 53.856 -10.626 11.308 1.00 23.56 429 TRP B C 1
ATOM 6737 O O . TRP B 1 431 ? 53.898 -11.376 10.360 1.00 24.83 429 TRP B O 1
ATOM 6748 N N . ALA B 1 432 ? 54.300 -9.380 11.255 1.00 24.37 430 ALA B N 1
ATOM 6749 C CA . ALA B 1 432 ? 54.952 -8.785 10.116 1.00 24.01 430 ALA B CA 1
ATOM 6750 C C . ALA B 1 432 ? 56.495 -8.797 10.246 1.00 25.39 430 ALA B C 1
ATOM 6751 O O . ALA B 1 432 ? 57.191 -8.246 9.412 1.00 24.48 430 ALA B O 1
ATOM 6753 N N . GLY B 1 433 ? 57.046 -9.439 11.271 1.00 24.78 431 GLY B N 1
ATOM 6754 C CA . GLY B 1 433 ? 58.459 -9.518 11.423 1.00 25.25 431 GLY B CA 1
ATOM 6755 C C . GLY B 1 433 ? 59.110 -8.352 12.130 1.00 24.94 431 GLY B C 1
ATOM 6756 O O . GLY B 1 433 ? 60.342 -8.323 12.295 1.00 24.64 431 GLY B O 1
ATOM 6757 N N . HIS B 1 434 ? 58.310 -7.420 12.639 1.00 24.50 432 HIS B N 1
ATOM 6758 C CA . HIS B 1 434 ? 58.848 -6.354 13.495 1.00 24.87 432 HIS B CA 1
ATOM 6759 C C . HIS B 1 434 ? 59.074 -6.934 14.869 1.00 25.37 432 HIS B C 1
ATOM 6760 O O . HIS B 1 434 ? 58.292 -7.736 15.324 1.00 28.87 432 HIS B O 1
ATOM 6767 N N . THR B 1 435 ? 60.106 -6.508 15.552 1.00 23.23 433 THR B N 1
ATOM 6768 C CA . THR B 1 435 ? 60.442 -7.168 16.814 1.00 23.98 433 THR B CA 1
ATOM 6769 C C . THR B 1 435 ? 60.260 -6.142 17.889 1.00 21.23 433 THR B C 1
ATOM 6770 O O . THR B 1 435 ? 60.305 -4.941 17.625 1.00 19.50 433 THR B O 1
ATOM 6774 N N . LEU B 1 436 ? 59.984 -6.667 19.078 1.00 21.50 434 LEU B N 1
ATOM 6775 C CA . LEU B 1 436 ? 59.727 -5.879 20.240 1.00 22.12 434 LEU B CA 1
ATOM 6776 C C . LEU B 1 436 ? 60.570 -6.473 21.344 1.00 21.24 434 LEU B C 1
ATOM 6777 O O . LEU B 1 436 ? 60.293 -7.567 21.861 1.00 20.99 434 LEU B O 1
ATOM 6782 N N . GLY B 1 437 ? 61.641 -5.773 21.692 1.00 21.94 435 GLY B N 1
ATOM 6783 C CA . GLY B 1 437 ? 62.616 -6.319 22.644 1.00 21.68 435 GLY B CA 1
ATOM 6784 C C . GLY B 1 437 ? 62.306 -6.108 24.114 1.00 22.73 435 GLY B C 1
ATOM 6785 O O . GLY B 1 437 ? 62.894 -6.772 25.003 1.00 21.20 435 GLY B O 1
ATOM 6786 N N . GLN B 1 438 ? 61.411 -5.169 24.380 1.00 22.55 436 GLN B N 1
ATOM 6787 C CA . GLN B 1 438 ? 61.024 -4.798 25.770 1.00 22.14 436 GLN B CA 1
ATOM 6788 C C . GLN B 1 438 ? 59.564 -4.343 25.688 1.00 22.72 436 GLN B C 1
ATOM 6789 O O . GLN B 1 438 ? 59.155 -3.669 24.707 1.00 22.72 436 GLN B O 1
ATOM 6795 N N . THR B 1 439 ? 58.863 -4.635 26.750 1.00 22.11 437 THR B N 1
ATOM 6796 C CA . THR B 1 439 ? 57.427 -4.325 26.930 1.00 23.52 437 THR B CA 1
ATOM 6797 C C . THR B 1 439 ? 57.147 -3.430 28.132 1.00 22.96 437 THR B C 1
ATOM 6798 O O . THR B 1 439 ? 58.053 -3.021 28.889 1.00 21.17 437 THR B O 1
ATOM 6802 N N . ILE B 1 440 ? 55.847 -3.194 28.368 1.00 24.14 438 ILE B N 1
ATOM 6803 C CA . ILE B 1 440 ? 55.384 -2.436 29.496 1.00 24.13 438 ILE B CA 1
ATOM 6804 C C . ILE B 1 440 ? 55.831 -3.049 30.832 1.00 25.03 438 ILE B C 1
ATOM 6805 O O . ILE B 1 440 ? 55.934 -2.314 31.856 1.00 23.06 438 ILE B O 1
ATOM 6810 N N . PHE B 1 441 ? 56.109 -4.350 30.795 1.00 24.53 439 PHE B N 1
ATOM 6811 C CA . PHE B 1 441 ? 56.615 -5.089 31.946 1.00 26.54 439 PHE B CA 1
ATOM 6812 C C . PHE B 1 441 ? 58.146 -5.057 32.035 1.00 27.76 439 PHE B C 1
ATOM 6813 O O . PHE B 1 441 ? 58.690 -5.537 32.994 1.00 28.69 439 PHE B O 1
ATOM 6821 N N . SER B 1 442 ? 58.844 -4.517 31.044 1.00 26.74 440 SER B N 1
ATOM 6822 C CA . SER B 1 442 ? 60.242 -4.204 31.250 1.00 27.64 440 SER B CA 1
ATOM 6823 C C . SER B 1 442 ? 60.516 -2.734 31.179 1.00 28.20 440 SER B C 1
ATOM 6824 O O . SER B 1 442 ? 61.604 -2.330 30.747 1.00 29.02 440 SER B O 1
ATOM 6827 N N . GLY B 1 443 ? 59.547 -1.938 31.611 1.00 26.74 441 GLY B N 1
ATOM 6828 C CA . GLY B 1 443 ? 59.783 -0.528 31.866 1.00 26.30 441 GLY B CA 1
ATOM 6829 C C . GLY B 1 443 ? 59.550 0.416 30.704 1.00 25.71 441 GLY B C 1
ATOM 6830 O O . GLY B 1 443 ? 59.847 1.608 30.836 1.00 25.27 441 GLY B O 1
ATOM 6831 N N . VAL B 1 444 ? 58.993 -0.089 29.604 1.00 23.98 442 VAL B N 1
ATOM 6832 C CA . VAL B 1 444 ? 58.806 0.720 28.378 1.00 23.20 442 VAL B CA 1
ATOM 6833 C C . VAL B 1 444 ? 57.272 0.980 28.177 1.00 21.13 442 VAL B C 1
ATOM 6834 O O . VAL B 1 444 ? 56.512 0.024 27.937 1.00 20.08 442 VAL B O 1
ATOM 6838 N N . PRO B 1 445 ? 56.798 2.250 28.407 1.00 20.79 443 PRO B N 1
ATOM 6839 C CA . PRO B 1 445 ? 55.321 2.481 28.351 1.00 20.50 443 PRO B CA 1
ATOM 6840 C C . PRO B 1 445 ? 54.654 2.114 27.001 1.00 19.88 443 PRO B C 1
ATOM 6841 O O . PRO B 1 445 ? 53.539 1.610 26.948 1.00 20.30 443 PRO B O 1
ATOM 6845 N N . GLY B 1 446 ? 55.350 2.361 25.909 1.00 20.00 444 GLY B N 1
ATOM 6846 C CA . GLY B 1 446 ? 54.832 2.082 24.597 1.00 21.19 444 GLY B CA 1
ATOM 6847 C C . GLY B 1 446 ? 55.241 0.724 24.033 1.00 22.67 444 GLY B C 1
ATOM 6848 O O . GLY B 1 446 ? 55.028 0.473 22.845 1.00 22.94 444 GLY B O 1
ATOM 6849 N N . GLY B 1 447 ? 55.752 -0.168 24.885 1.00 22.44 445 GLY B N 1
ATOM 6850 C CA . GLY B 1 447 ? 56.115 -1.533 24.482 1.00 21.23 445 GLY B CA 1
ATOM 6851 C C . GLY B 1 447 ? 54.970 -2.533 24.506 1.00 20.33 445 GLY B C 1
ATOM 6852 O O . GLY B 1 447 ? 54.806 -3.260 25.429 1.00 21.70 445 GLY B O 1
ATOM 6853 N N . LEU B 1 448 ? 54.190 -2.567 23.446 1.00 20.22 446 LEU B N 1
ATOM 6854 C CA . LEU B 1 448 ? 53.020 -3.431 23.331 1.00 20.12 446 LEU B CA 1
ATOM 6855 C C . LEU B 1 448 ? 53.115 -4.290 22.062 1.00 20.26 446 LEU B C 1
ATOM 6856 O O . LEU B 1 448 ? 53.287 -3.748 21.026 1.00 19.63 446 LEU B O 1
ATOM 6861 N N . PRO B 1 449 ? 52.993 -5.617 22.167 1.00 19.73 447 PRO B N 1
ATOM 6862 C CA . PRO B 1 449 ? 52.957 -6.439 20.971 1.00 20.58 447 PRO B CA 1
ATOM 6863 C C . PRO B 1 449 ? 51.620 -6.445 20.238 1.00 21.27 447 PRO B C 1
ATOM 6864 O O . PRO B 1 449 ? 50.541 -6.334 20.854 1.00 21.19 447 PRO B O 1
ATOM 6868 N N . CYS B 1 450 ? 51.682 -6.608 18.911 1.00 19.46 448 CYS B N 1
ATOM 6869 C CA . CYS B 1 450 ? 50.524 -6.976 18.130 1.00 18.42 448 CYS B CA 1
ATOM 6870 C C . CYS B 1 450 ? 50.758 -8.385 17.623 1.00 19.79 448 CYS B C 1
ATOM 6871 O O . CYS B 1 450 ? 51.705 -8.640 16.887 1.00 19.74 448 CYS B O 1
ATOM 6874 N N . ALA B 1 451 ? 49.841 -9.267 17.990 1.00 19.74 449 ALA B N 1
ATOM 6875 C CA . ALA B 1 451 ? 49.899 -10.659 17.624 1.00 20.47 449 ALA B CA 1
ATOM 6876 C C . ALA B 1 451 ? 49.125 -11.022 16.374 1.00 20.20 449 ALA B C 1
ATOM 6877 O O . ALA B 1 451 ? 49.353 -12.095 15.810 1.00 21.00 449 ALA B O 1
ATOM 6879 N N . GLU B 1 452 ? 48.301 -10.146 15.861 1.00 20.48 450 GLU B N 1
ATOM 6880 C CA . GLU B 1 452 ? 47.522 -10.441 14.651 1.00 21.85 450 GLU B CA 1
ATOM 6881 C C . GLU B 1 452 ? 46.943 -9.166 14.045 1.00 21.76 450 GLU B C 1
ATOM 6882 O O . GLU B 1 452 ? 46.601 -8.202 14.754 1.00 20.57 450 GLU B O 1
ATOM 6888 N N . ALA B 1 453 ? 46.845 -9.154 12.726 1.00 20.88 451 ALA B N 1
ATOM 6889 C CA . ALA B 1 453 ? 46.194 -8.073 12.017 1.00 22.43 451 ALA B CA 1
ATOM 6890 C C . ALA B 1 453 ? 44.731 -7.960 12.444 1.00 22.59 451 ALA B C 1
ATOM 6891 O O . ALA B 1 453 ? 44.005 -8.969 12.496 1.00 24.79 451 ALA B O 1
ATOM 6893 N N . CYS B 1 454 ? 44.380 -6.727 12.783 1.00 22.63 452 CYS B N 1
ATOM 6894 C CA . CYS B 1 454 ? 43.110 -6.363 13.380 1.00 23.08 452 CYS B CA 1
ATOM 6895 C C . CYS B 1 454 ? 42.105 -6.012 12.267 1.00 22.96 452 CYS B C 1
ATOM 6896 O O . CYS B 1 454 ? 42.476 -5.912 11.134 1.00 23.41 452 CYS B O 1
ATOM 6899 N N . THR B 1 455 ? 40.848 -5.820 12.641 1.00 24.64 453 THR B N 1
ATOM 6900 C CA . THR B 1 455 ? 39.757 -5.536 11.702 1.00 24.99 453 THR B CA 1
ATOM 6901 C C . THR B 1 455 ? 39.938 -4.221 10.979 1.00 23.67 453 THR B C 1
ATOM 6902 O O . THR B 1 455 ? 39.504 -4.088 9.825 1.00 23.73 453 THR B O 1
ATOM 6906 N N . VAL B 1 456 ? 40.584 -3.260 11.627 1.00 22.95 454 VAL B N 1
ATOM 6907 C CA . VAL B 1 456 ? 40.755 -1.945 11.015 1.00 24.44 454 VAL B CA 1
ATOM 6908 C C . VAL B 1 456 ? 41.789 -2.091 9.898 1.00 24.46 454 VAL B C 1
ATOM 6909 O O . VAL B 1 456 ? 41.618 -1.552 8.786 1.00 25.39 454 VAL B O 1
ATOM 6913 N N . LEU B 1 457 ? 42.889 -2.799 10.197 1.00 24.25 455 LEU B N 1
ATOM 6914 C CA . LEU B 1 457 ? 43.876 -3.053 9.162 1.00 24.93 455 LEU B CA 1
ATOM 6915 C C . LEU B 1 457 ? 43.304 -3.878 7.964 1.00 24.35 455 LEU B C 1
ATOM 6916 O O . LEU B 1 457 ? 43.567 -3.539 6.837 1.00 24.14 455 LEU B O 1
ATOM 6921 N N . LEU B 1 458 ? 42.511 -4.900 8.230 1.00 26.11 456 LEU B N 1
ATOM 6922 C CA . LEU B 1 458 ? 41.943 -5.734 7.190 1.00 25.89 456 LEU B CA 1
ATOM 6923 C C . LEU B 1 458 ? 41.063 -4.946 6.247 1.00 26.72 456 LEU B C 1
ATOM 6924 O O . LEU B 1 458 ? 41.122 -5.175 5.072 1.00 27.87 456 LEU B O 1
ATOM 6929 N N . ALA B 1 459 ? 40.249 -4.029 6.763 1.00 27.80 457 ALA B N 1
ATOM 6930 C CA . ALA B 1 459 ? 39.377 -3.143 5.967 1.00 28.70 457 ALA B CA 1
ATOM 6931 C C . ALA B 1 459 ? 40.139 -2.133 5.106 1.00 28.72 457 ALA B C 1
ATOM 6932 O O . ALA B 1 459 ? 39.714 -1.833 4.003 1.00 32.27 457 ALA B O 1
ATOM 6934 N N . ALA B 1 460 ? 41.272 -1.655 5.597 1.00 28.43 458 ALA B N 1
ATOM 6935 C CA . ALA B 1 460 ? 42.154 -0.790 4.873 1.00 29.46 458 ALA B CA 1
ATOM 6936 C C . ALA B 1 460 ? 42.790 -1.539 3.708 1.00 30.23 458 ALA B C 1
ATOM 6937 O O . ALA B 1 460 ? 42.952 -0.942 2.623 1.00 31.22 458 ALA B O 1
ATOM 6939 N N . VAL B 1 461 ? 43.213 -2.781 3.964 1.00 30.44 459 VAL B N 1
ATOM 6940 C CA . VAL B 1 461 ? 43.825 -3.620 2.932 1.00 32.38 459 VAL B CA 1
ATOM 6941 C C . VAL B 1 461 ? 42.745 -3.978 1.851 1.00 34.42 459 VAL B C 1
ATOM 6942 O O . VAL B 1 461 ? 43.052 -4.046 0.650 1.00 35.88 459 VAL B O 1
ATOM 6946 N N . ARG B 1 462 ? 41.518 -4.229 2.283 1.00 35.08 460 ARG B N 1
ATOM 6947 C CA . ARG B 1 462 ? 40.422 -4.476 1.372 1.00 36.05 460 ARG B CA 1
ATOM 6948 C C . ARG B 1 462 ? 40.244 -3.222 0.492 1.00 37.26 460 ARG B C 1
ATOM 6949 O O . ARG B 1 462 ? 40.253 -3.301 -0.740 1.00 33.97 460 ARG B O 1
ATOM 6957 N N . ASP B 1 463 ? 40.189 -2.052 1.096 1.00 38.07 461 ASP B N 1
ATOM 6958 C CA . ASP B 1 463 ? 40.146 -0.832 0.317 1.00 41.06 461 ASP B CA 1
ATOM 6959 C C . ASP B 1 463 ? 41.287 -0.627 -0.691 1.00 43.21 461 ASP B C 1
ATOM 6960 O O . ASP B 1 463 ? 41.041 -0.201 -1.812 1.00 43.79 461 ASP B O 1
ATOM 6965 N N . GLU B 1 464 ? 42.519 -0.917 -0.327 1.00 45.38 462 GLU B N 1
ATOM 6966 C CA . GLU B 1 464 ? 43.615 -0.734 -1.274 1.00 47.29 462 GLU B CA 1
ATOM 6967 C C . GLU B 1 464 ? 43.508 -1.630 -2.522 1.00 49.10 462 GLU B C 1
ATOM 6968 O O . GLU B 1 464 ? 43.900 -1.222 -3.602 1.00 48.39 462 GLU B O 1
ATOM 6974 N N . VAL B 1 465 ? 43.083 -2.877 -2.323 1.00 51.46 463 VAL B N 1
ATOM 6975 C CA . VAL B 1 465 ? 42.875 -3.840 -3.396 1.00 53.06 463 VAL B CA 1
ATOM 6976 C C . VAL B 1 465 ? 41.845 -3.290 -4.407 1.00 54.73 463 VAL B C 1
ATOM 6977 O O . VAL B 1 465 ? 42.088 -3.314 -5.626 1.00 55.35 463 VAL B O 1
ATOM 6981 N N . GLY B 1 466 ? 40.725 -2.759 -3.903 1.00 56.45 464 GLY B N 1
ATOM 6982 C CA . GLY B 1 466 ? 39.775 -1.979 -4.736 1.00 57.70 464 GLY B CA 1
ATOM 6983 C C . GLY B 1 466 ? 40.377 -0.728 -5.409 1.00 59.24 464 GLY B C 1
ATOM 6984 O O . GLY B 1 466 ? 40.368 -0.606 -6.630 1.00 59.71 464 GLY B O 1
ATOM 6985 N N . ARG B 1 467 ? 40.904 0.216 -4.626 1.00 60.52 465 ARG B N 1
ATOM 6986 C CA . ARG B 1 467 ? 41.566 1.385 -5.206 1.00 61.23 465 ARG B CA 1
ATOM 6987 C C . ARG B 1 467 ? 42.615 0.938 -6.255 1.00 62.57 465 ARG B C 1
ATOM 6988 O O . ARG B 1 467 ? 42.544 1.349 -7.416 1.00 63.15 465 ARG B O 1
ATOM 6996 N N . GLU B 1 468 ? 43.566 0.091 -5.843 1.00 63.44 466 GLU B N 1
ATOM 6997 C CA . GLU B 1 468 ? 44.655 -0.383 -6.714 1.00 63.37 466 GLU B CA 1
ATOM 6998 C C . GLU B 1 468 ? 44.226 -1.604 -7.508 1.00 64.11 466 GLU B C 1
ATOM 6999 O O . GLU B 1 468 ? 43.720 -1.462 -8.623 1.00 64.92 466 GLU B O 1
ATOM 7005 N N . GLY C 1 1 ? 53.374 -50.733 7.528 0.50 38.88 -1 GLY C N 1
ATOM 7006 C CA . GLY C 1 1 ? 54.276 -51.222 6.446 0.50 38.69 -1 GLY C CA 1
ATOM 7007 C C . GLY C 1 1 ? 53.361 -51.505 5.281 0.50 38.57 -1 GLY C C 1
ATOM 7008 O O . GLY C 1 1 ? 53.582 -52.428 4.509 0.50 38.84 -1 GLY C O 1
ATOM 7009 N N . ALA C 1 2 ? 52.248 -50.771 5.297 0.50 38.43 0 ALA C N 1
ATOM 7010 C CA . ALA C 1 2 ? 51.460 -50.411 4.128 1.00 37.74 0 ALA C CA 1
ATOM 7011 C C . ALA C 1 2 ? 51.516 -48.851 4.052 1.00 37.15 0 ALA C C 1
ATOM 7012 O O . ALA C 1 2 ? 50.569 -48.124 4.398 1.00 38.29 0 ALA C O 1
ATOM 7014 N N . LEU C 1 3 ? 52.649 -48.337 3.597 1.00 35.68 1 LEU C N 1
ATOM 7015 C CA . LEU C 1 3 ? 52.931 -46.907 3.771 1.00 34.20 1 LEU C CA 1
ATOM 7016 C C . LEU C 1 3 ? 52.932 -46.246 2.390 1.00 32.26 1 LEU C C 1
ATOM 7017 O O . LEU C 1 3 ? 53.365 -46.838 1.392 1.00 29.76 1 LEU C O 1
ATOM 7022 N N . ARG C 1 4 ? 52.410 -45.022 2.337 1.00 30.16 2 ARG C N 1
ATOM 7023 C CA . ARG C 1 4 ? 52.229 -44.351 1.058 1.00 30.13 2 ARG C CA 1
ATOM 7024 C C . ARG C 1 4 ? 52.558 -42.881 1.151 1.00 27.18 2 ARG C C 1
ATOM 7025 O O . ARG C 1 4 ? 52.241 -42.249 2.144 1.00 25.54 2 ARG C O 1
ATOM 7033 N N . SER C 1 5 ? 53.158 -42.379 0.083 1.00 24.58 3 SER C N 1
ATOM 7034 C CA . SER C 1 5 ? 53.454 -40.962 -0.061 1.00 24.04 3 SER C CA 1
ATOM 7035 C C . SER C 1 5 ? 52.536 -40.348 -1.111 1.00 23.33 3 SER C C 1
ATOM 7036 O O . SER C 1 5 ? 52.306 -40.921 -2.191 1.00 21.98 3 SER C O 1
ATOM 7039 N N . LEU C 1 6 ? 51.987 -39.175 -0.787 1.00 22.61 4 LEU C N 1
ATOM 7040 C CA . LEU C 1 6 ? 51.347 -38.312 -1.788 1.00 21.69 4 LEU C CA 1
ATOM 7041 C C . LEU C 1 6 ? 52.254 -37.168 -2.155 1.00 21.55 4 LEU C C 1
ATOM 7042 O O . LEU C 1 6 ? 52.762 -36.545 -1.258 1.00 20.29 4 LEU C O 1
ATOM 7047 N N . VAL C 1 7 ? 52.532 -37.003 -3.445 1.00 21.01 5 VAL C N 1
ATOM 7048 C CA . VAL C 1 7 ? 53.254 -35.804 -4.011 1.00 22.67 5 VAL C CA 1
ATOM 7049 C C . VAL C 1 7 ? 52.331 -34.903 -4.828 1.00 21.11 5 VAL C C 1
ATOM 7050 O O . VAL C 1 7 ? 51.643 -35.357 -5.726 1.00 21.89 5 VAL C O 1
ATOM 7054 N N . LEU C 1 8 ? 52.334 -33.610 -4.503 1.00 20.34 6 LEU C N 1
ATOM 7055 C CA . LEU C 1 8 ? 51.591 -32.607 -5.261 1.00 19.60 6 LEU C CA 1
ATOM 7056 C C . LEU C 1 8 ? 52.502 -31.731 -6.084 1.00 18.96 6 LEU C C 1
ATOM 7057 O O . LEU C 1 8 ? 53.455 -31.182 -5.565 1.00 19.39 6 LEU C O 1
ATOM 7062 N N . ILE C 1 9 ? 52.218 -31.590 -7.359 1.00 19.28 7 ILE C N 1
ATOM 7063 C CA . ILE C 1 9 ? 53.097 -30.851 -8.250 1.00 19.29 7 ILE C CA 1
ATOM 7064 C C . ILE C 1 9 ? 52.436 -29.526 -8.652 1.00 19.02 7 ILE C C 1
ATOM 7065 O O . ILE C 1 9 ? 51.330 -29.454 -9.146 1.00 18.79 7 ILE C O 1
ATOM 7070 N N . GLY C 1 10 ? 53.120 -28.436 -8.390 1.00 19.71 8 GLY C N 1
ATOM 7071 C CA . GLY C 1 10 ? 52.704 -27.131 -8.784 1.00 19.49 8 GLY C CA 1
ATOM 7072 C C . GLY C 1 10 ? 53.611 -26.505 -9.850 1.00 20.22 8 GLY C C 1
ATOM 7073 O O . GLY C 1 10 ? 54.681 -27.027 -10.237 1.00 19.50 8 GLY C O 1
ATOM 7074 N N . HIS C 1 11 ? 53.206 -25.343 -10.341 1.00 22.08 9 HIS C N 1
ATOM 7075 C CA . HIS C 1 11 ? 54.003 -24.722 -11.427 1.00 22.59 9 HIS C CA 1
ATOM 7076 C C . HIS C 1 11 ? 55.296 -24.113 -10.795 1.00 21.14 9 HIS C C 1
ATOM 7077 O O . HIS C 1 11 ? 56.379 -24.326 -11.308 1.00 22.47 9 HIS C O 1
ATOM 7084 N N . GLY C 1 12 ? 55.147 -23.361 -9.733 1.00 21.31 10 GLY C N 1
ATOM 7085 C CA . GLY C 1 12 ? 56.251 -22.600 -9.152 1.00 22.02 10 GLY C CA 1
ATOM 7086 C C . GLY C 1 12 ? 56.753 -21.454 -10.056 1.00 21.92 10 GLY C C 1
ATOM 7087 O O . GLY C 1 12 ? 56.241 -21.238 -11.169 1.00 20.50 10 GLY C O 1
ATOM 7088 N N . SER C 1 13 ? 57.757 -20.708 -9.568 1.00 21.09 11 SER C N 1
ATOM 7089 C CA . SER C 1 13 ? 58.254 -19.559 -10.323 1.00 21.26 11 SER C CA 1
ATOM 7090 C C . SER C 1 13 ? 59.621 -19.102 -9.794 1.00 21.24 11 SER C C 1
ATOM 7091 O O . SER C 1 13 ? 59.978 -19.378 -8.629 1.00 19.73 11 SER C O 1
ATOM 7094 N N . HIS C 1 14 ? 60.405 -18.557 -10.698 1.00 20.91 12 HIS C N 1
ATOM 7095 C CA . HIS C 1 14 ? 61.651 -17.910 -10.315 1.00 22.50 12 HIS C CA 1
ATOM 7096 C C . HIS C 1 14 ? 61.466 -16.657 -9.574 1.00 22.10 12 HIS C C 1
ATOM 7097 O O . HIS C 1 14 ? 62.388 -16.242 -8.813 1.00 22.86 12 HIS C O 1
ATOM 7104 N N . HIS C 1 15 ? 60.295 -16.023 -9.732 1.00 22.79 13 HIS C N 1
ATOM 7105 C CA . HIS C 1 15 ? 60.070 -14.643 -9.298 1.00 24.14 13 HIS C CA 1
ATOM 7106 C C . HIS C 1 15 ? 58.849 -14.338 -8.418 1.00 24.88 13 HIS C C 1
ATOM 7107 O O . HIS C 1 15 ? 58.894 -13.388 -7.651 1.00 24.67 13 HIS C O 1
ATOM 7114 N N . HIS C 1 16 ? 57.765 -15.122 -8.531 1.00 24.00 14 HIS C N 1
ATOM 7115 C CA . HIS C 1 16 ? 56.500 -14.813 -7.919 1.00 26.87 14 HIS C CA 1
ATOM 7116 C C . HIS C 1 16 ? 56.101 -15.929 -6.993 1.00 27.36 14 HIS C C 1
ATOM 7117 O O . HIS C 1 16 ? 56.021 -17.062 -7.407 1.00 29.05 14 HIS C O 1
ATOM 7124 N N . GLY C 1 17 ? 55.814 -15.591 -5.757 1.00 28.11 15 GLY C N 1
ATOM 7125 C CA . GLY C 1 17 ? 55.419 -16.579 -4.776 1.00 29.51 15 GLY C CA 1
ATOM 7126 C C . GLY C 1 17 ? 54.005 -17.156 -4.933 1.00 31.00 15 GLY C C 1
ATOM 7127 O O . GLY C 1 17 ? 53.752 -18.257 -4.469 1.00 28.42 15 GLY C O 1
ATOM 7128 N N . GLU C 1 18 ? 53.085 -16.436 -5.598 1.00 32.04 16 GLU C N 1
ATOM 7129 C CA . GLU C 1 18 ? 51.651 -16.854 -5.592 1.00 34.12 16 GLU C CA 1
ATOM 7130 C C . GLU C 1 18 ? 51.523 -18.186 -6.254 1.00 34.43 16 GLU C C 1
ATOM 7131 O O . GLU C 1 18 ? 50.765 -19.007 -5.850 1.00 35.89 16 GLU C O 1
ATOM 7137 N N . SER C 1 19 ? 52.404 -18.403 -7.200 1.00 35.60 17 SER C N 1
ATOM 7138 C CA . SER C 1 19 ? 52.403 -19.545 -8.098 1.00 37.15 17 SER C CA 1
ATOM 7139 C C . SER C 1 19 ? 52.695 -20.904 -7.484 1.00 36.66 17 SER C C 1
ATOM 7140 O O . SER C 1 19 ? 52.638 -21.923 -8.215 1.00 37.36 17 SER C O 1
ATOM 7143 N N . ALA C 1 20 ? 53.136 -20.883 -6.216 1.00 36.74 18 ALA C N 1
ATOM 7144 C CA . ALA C 1 20 ? 53.355 -22.067 -5.336 1.00 36.70 18 ALA C CA 1
ATOM 7145 C C . ALA C 1 20 ? 52.305 -22.127 -4.265 1.00 36.88 18 ALA C C 1
ATOM 7146 O O . ALA C 1 20 ? 52.207 -23.121 -3.577 1.00 36.18 18 ALA C O 1
ATOM 7148 N N . ARG C 1 21 ? 51.562 -21.038 -4.072 1.00 37.71 19 ARG C N 1
ATOM 7149 C CA . ARG C 1 21 ? 50.684 -20.901 -2.894 1.00 36.66 19 ARG C CA 1
ATOM 7150 C C . ARG C 1 21 ? 49.554 -21.913 -2.831 1.00 34.14 19 ARG C C 1
ATOM 7151 O O . ARG C 1 21 ? 49.292 -22.428 -1.757 1.00 32.53 19 ARG C O 1
ATOM 7159 N N . ALA C 1 22 ? 48.977 -22.275 -3.982 1.00 33.23 20 ALA C N 1
ATOM 7160 C CA . ALA C 1 22 ? 47.905 -23.242 -4.037 1.00 32.34 20 ALA C CA 1
ATOM 7161 C C . ALA C 1 22 ? 48.385 -24.593 -3.677 1.00 29.49 20 ALA C C 1
ATOM 7162 O O . ALA C 1 22 ? 47.690 -25.308 -3.021 1.00 28.57 20 ALA C O 1
ATOM 7164 N N . THR C 1 23 ? 49.546 -24.987 -4.183 1.00 26.81 21 THR C N 1
ATOM 7165 C CA . THR C 1 23 ? 50.096 -26.255 -3.826 1.00 26.60 21 THR C CA 1
ATOM 7166 C C . THR C 1 23 ? 50.438 -26.296 -2.323 1.00 25.91 21 THR C C 1
ATOM 7167 O O . THR C 1 23 ? 50.123 -27.251 -1.649 1.00 26.10 21 THR C O 1
ATOM 7171 N N . GLN C 1 24 ? 51.084 -25.249 -1.803 1.00 25.00 22 GLN C N 1
ATOM 7172 C CA . GLN C 1 24 ? 51.486 -25.242 -0.420 1.00 25.47 22 GLN C CA 1
ATOM 7173 C C . GLN C 1 24 ? 50.324 -25.253 0.535 1.00 24.51 22 GLN C C 1
ATOM 7174 O O . GLN C 1 24 ? 50.380 -25.966 1.524 1.00 26.03 22 GLN C O 1
ATOM 7180 N N . GLN C 1 25 ? 49.267 -24.512 0.221 1.00 24.67 23 GLN C N 1
ATOM 7181 C CA . GLN C 1 25 ? 47.985 -24.494 0.955 1.00 25.66 23 GLN C CA 1
ATOM 7182 C C . GLN C 1 25 ? 47.347 -25.869 1.044 1.00 25.50 23 GLN C C 1
ATOM 7183 O O . GLN C 1 25 ? 47.017 -26.332 2.126 1.00 28.58 23 GLN C O 1
ATOM 7189 N N . VAL C 1 26 ? 47.136 -26.521 -0.087 1.00 23.46 24 VAL C N 1
ATOM 7190 C CA . VAL C 1 26 ? 46.584 -27.860 -0.115 1.00 23.67 24 VAL C CA 1
ATOM 7191 C C . VAL C 1 26 ? 47.421 -28.907 0.610 1.00 22.75 24 VAL C C 1
ATOM 7192 O O . VAL C 1 26 ? 46.881 -29.724 1.362 1.00 22.21 24 VAL C O 1
ATOM 7196 N N . ALA C 1 27 ? 48.728 -28.878 0.406 1.00 22.83 25 ALA C N 1
ATOM 7197 C CA . ALA C 1 27 ? 49.656 -29.756 1.147 1.00 23.46 25 ALA C CA 1
ATOM 7198 C C . ALA C 1 27 ? 49.503 -29.640 2.652 1.00 24.49 25 ALA C C 1
ATOM 7199 O O . ALA C 1 27 ? 49.367 -30.630 3.340 1.00 25.47 25 ALA C O 1
ATOM 7201 N N . GLU C 1 28 ? 49.439 -28.435 3.165 1.00 26.28 26 GLU C N 1
ATOM 7202 C CA . GLU C 1 28 ? 49.350 -28.227 4.578 1.00 26.74 26 GLU C CA 1
ATOM 7203 C C . GLU C 1 28 ? 47.987 -28.673 5.118 1.00 27.53 26 GLU C C 1
ATOM 7204 O O . GLU C 1 28 ? 47.879 -29.204 6.243 1.00 25.74 26 GLU C O 1
ATOM 7210 N N . ALA C 1 29 ? 46.940 -28.468 4.327 1.00 27.13 27 ALA C N 1
ATOM 7211 C CA . ALA C 1 29 ? 45.614 -28.869 4.747 1.00 27.53 27 ALA C CA 1
ATOM 7212 C C . ALA C 1 29 ? 45.563 -30.386 4.837 1.00 27.36 27 ALA C C 1
ATOM 7213 O O . ALA C 1 29 ? 45.053 -30.929 5.806 1.00 28.20 27 ALA C O 1
ATOM 7215 N N . LEU C 1 30 ? 46.140 -31.080 3.867 1.00 25.10 28 LEU C N 1
ATOM 7216 C CA . LEU C 1 30 ? 46.136 -32.525 3.952 1.00 26.10 28 LEU C CA 1
ATOM 7217 C C . LEU C 1 30 ? 47.018 -33.087 5.148 1.00 26.55 28 LEU C C 1
ATOM 7218 O O . LEU C 1 30 ? 46.637 -34.044 5.827 1.00 26.70 28 LEU C O 1
ATOM 7223 N N . ARG C 1 31 ? 48.161 -32.471 5.425 1.00 26.63 29 ARG C N 1
ATOM 7224 C CA . ARG C 1 31 ? 48.978 -32.889 6.595 1.00 27.92 29 ARG C CA 1
ATOM 7225 C C . ARG C 1 31 ? 48.187 -32.738 7.886 1.00 30.48 29 ARG C C 1
ATOM 7226 O O . ARG C 1 31 ? 48.285 -33.599 8.760 1.00 30.67 29 ARG C O 1
ATOM 7234 N N . GLY C 1 32 ? 47.474 -31.613 7.988 1.00 32.19 30 GLY C N 1
ATOM 7235 C CA . GLY C 1 32 ? 46.515 -31.308 9.058 1.00 34.30 30 GLY C CA 1
ATOM 7236 C C . GLY C 1 32 ? 45.567 -32.475 9.324 1.00 36.54 30 GLY C C 1
ATOM 7237 O O . GLY C 1 32 ? 45.413 -32.917 10.477 1.00 37.65 30 GLY C O 1
ATOM 7238 N N . ARG C 1 33 ? 44.950 -32.987 8.266 1.00 37.24 31 ARG C N 1
ATOM 7239 C CA . ARG C 1 33 ? 44.147 -34.216 8.358 1.00 38.74 31 ARG C CA 1
ATOM 7240 C C . ARG C 1 33 ? 44.922 -35.466 8.799 1.00 40.14 31 ARG C C 1
ATOM 7241 O O . ARG C 1 33 ? 44.352 -36.358 9.440 1.00 40.02 31 ARG C O 1
ATOM 7249 N N . GLY C 1 34 ? 46.168 -35.567 8.357 1.00 41.67 32 GLY C N 1
ATOM 7250 C CA . GLY C 1 34 ? 47.083 -36.584 8.806 1.00 43.33 32 GLY C CA 1
ATOM 7251 C C . GLY C 1 34 ? 47.321 -36.468 10.314 1.00 45.32 32 GLY C C 1
ATOM 7252 O O . GLY C 1 34 ? 47.313 -37.486 11.017 1.00 46.84 32 GLY C O 1
ATOM 7253 N N . LEU C 1 35 ? 47.510 -35.248 10.831 1.00 46.54 33 LEU C N 1
ATOM 7254 C CA . LEU C 1 35 ? 47.701 -35.088 12.284 1.00 47.32 33 LEU C CA 1
ATOM 7255 C C . LEU C 1 35 ? 46.463 -35.596 13.048 1.00 48.23 33 LEU C C 1
ATOM 7256 O O . LEU C 1 35 ? 46.587 -36.144 14.160 1.00 48.79 33 LEU C O 1
ATOM 7261 N N . ALA C 1 36 ? 45.298 -35.396 12.434 1.00 48.75 34 ALA C N 1
ATOM 7262 C CA . ALA C 1 36 ? 44.006 -35.727 13.011 1.00 48.89 34 ALA C CA 1
ATOM 7263 C C . ALA C 1 36 ? 43.661 -37.199 12.848 1.00 49.70 34 ALA C C 1
ATOM 7264 O O . ALA C 1 36 ? 42.740 -37.669 13.519 1.00 51.40 34 ALA C O 1
ATOM 7266 N N . GLY C 1 37 ? 44.368 -37.903 11.951 1.00 49.30 35 GLY C N 1
ATOM 7267 C CA . GLY C 1 37 ? 44.138 -39.329 11.679 1.00 47.90 35 GLY C CA 1
ATOM 7268 C C . GLY C 1 37 ? 43.182 -39.641 10.523 1.00 47.26 35 GLY C C 1
ATOM 7269 O O . GLY C 1 37 ? 42.724 -40.779 10.378 1.00 46.33 35 GLY C O 1
ATOM 7270 N N . HIS C 1 38 ? 42.876 -38.650 9.690 1.00 46.05 36 HIS C N 1
ATOM 7271 C CA . HIS C 1 38 ? 41.979 -38.861 8.525 1.00 45.07 36 HIS C CA 1
ATOM 7272 C C . HIS C 1 38 ? 42.688 -38.661 7.174 1.00 43.16 36 HIS C C 1
ATOM 7273 O O . HIS C 1 38 ? 42.162 -38.023 6.253 1.00 43.12 36 HIS C O 1
ATOM 7280 N N . LEU C 1 39 ? 43.906 -39.168 7.064 1.00 40.26 37 LEU C N 1
ATOM 7281 C CA . LEU C 1 39 ? 44.584 -39.120 5.788 1.00 38.38 37 LEU C CA 1
ATOM 7282 C C . LEU C 1 39 ? 44.998 -40.504 5.384 1.00 36.71 37 LEU C C 1
ATOM 7283 O O . LEU C 1 39 ? 45.700 -41.166 6.144 1.00 36.30 37 LEU C O 1
ATOM 7288 N N . PRO C 1 40 ? 44.632 -40.928 4.148 1.00 35.08 38 PRO C N 1
ATOM 7289 C CA . PRO C 1 40 ? 45.087 -42.208 3.632 1.00 34.30 38 PRO C CA 1
ATOM 7290 C C . PRO C 1 40 ? 46.537 -42.208 3.141 1.00 33.87 38 PRO C C 1
ATOM 7291 O O . PRO C 1 40 ? 46.911 -43.117 2.356 1.00 35.53 38 PRO C O 1
ATOM 7295 N N . TYR C 1 41 ? 47.315 -41.184 3.545 1.00 32.36 39 TYR C N 1
ATOM 7296 C CA . TYR C 1 41 ? 48.750 -41.089 3.252 1.00 30.89 39 TYR C CA 1
ATOM 7297 C C . TYR C 1 41 ? 49.568 -40.876 4.500 1.00 29.65 39 TYR C C 1
ATOM 7298 O O . TYR C 1 41 ? 49.109 -40.257 5.511 1.00 30.47 39 TYR C O 1
ATOM 7307 N N . ASP C 1 42 ? 50.813 -41.337 4.447 1.00 28.97 40 ASP C N 1
ATOM 7308 C CA . ASP C 1 42 ? 51.716 -41.139 5.612 1.00 28.41 40 ASP C CA 1
ATOM 7309 C C . ASP C 1 42 ? 52.590 -39.880 5.528 1.00 27.57 40 ASP C C 1
ATOM 7310 O O . ASP C 1 42 ? 53.213 -39.502 6.494 1.00 27.14 40 ASP C O 1
ATOM 7315 N N . GLU C 1 43 ? 52.614 -39.267 4.358 1.00 25.20 41 GLU C N 1
ATOM 7316 C CA . GLU C 1 43 ? 53.249 -37.974 4.145 1.00 25.43 41 GLU C CA 1
ATOM 7317 C C . GLU C 1 43 ? 52.710 -37.352 2.865 1.00 24.13 41 GLU C C 1
ATOM 7318 O O . GLU C 1 43 ? 52.175 -38.036 1.960 1.00 23.36 41 GLU C O 1
ATOM 7324 N N . VAL C 1 44 ? 52.851 -36.030 2.834 1.00 25.17 42 VAL C N 1
ATOM 7325 C CA . VAL C 1 44 ? 52.459 -35.180 1.737 1.00 25.60 42 VAL C CA 1
ATOM 7326 C C . VAL C 1 44 ? 53.641 -34.272 1.413 1.00 27.04 42 VAL C C 1
ATOM 7327 O O . VAL C 1 44 ? 53.999 -33.405 2.205 1.00 28.20 42 VAL C O 1
ATOM 7331 N N . LEU C 1 45 ? 54.228 -34.490 0.232 1.00 26.21 43 LEU C N 1
ATOM 7332 C CA . LEU C 1 45 ? 55.332 -33.672 -0.283 1.00 26.26 43 LEU C CA 1
ATOM 7333 C C . LEU C 1 45 ? 55.000 -32.823 -1.513 1.00 24.96 43 LEU C C 1
ATOM 7334 O O . LEU C 1 45 ? 54.007 -33.031 -2.159 1.00 22.93 43 LEU C O 1
ATOM 7339 N N . GLU C 1 46 ? 55.828 -31.820 -1.803 1.00 25.68 44 GLU C N 1
ATOM 7340 C CA . GLU C 1 46 ? 55.598 -30.909 -2.964 1.00 26.06 44 GLU C CA 1
ATOM 7341 C C . GLU C 1 46 ? 56.735 -30.990 -3.922 1.00 24.94 44 GLU C C 1
ATOM 7342 O O . GLU C 1 46 ? 57.897 -31.309 -3.573 1.00 24.20 44 GLU C O 1
ATOM 7348 N N . GLY C 1 47 ? 56.432 -30.748 -5.179 1.00 23.33 45 GLY C N 1
ATOM 7349 C CA . GLY C 1 47 ? 57.445 -30.570 -6.177 1.00 21.32 45 GLY C CA 1
ATOM 7350 C C . GLY C 1 47 ? 56.930 -29.508 -7.137 1.00 21.02 45 GLY C C 1
ATOM 7351 O O . GLY C 1 47 ? 55.715 -29.295 -7.242 1.00 20.36 45 GLY C O 1
ATOM 7352 N N . TYR C 1 48 ? 57.866 -28.843 -7.820 1.00 19.87 46 TYR C N 1
ATOM 7353 C CA . TYR C 1 48 ? 57.556 -27.713 -8.702 1.00 20.58 46 TYR C CA 1
ATOM 7354 C C . TYR C 1 48 ? 58.357 -27.821 -9.980 1.00 21.91 46 TYR C C 1
ATOM 7355 O O . TYR C 1 48 ? 59.537 -28.213 -9.995 1.00 21.82 46 TYR C O 1
ATOM 7364 N N . TRP C 1 49 ? 57.721 -27.409 -11.059 1.00 21.91 47 TRP C N 1
ATOM 7365 C CA . TRP C 1 49 ? 58.404 -27.243 -12.265 1.00 22.56 47 TRP C CA 1
ATOM 7366 C C . TRP C 1 49 ? 59.539 -26.214 -12.163 1.00 22.54 47 TRP C C 1
ATOM 7367 O O . TRP C 1 49 ? 60.731 -26.542 -12.450 1.00 22.87 47 TRP C O 1
ATOM 7378 N N . GLN C 1 50 ? 59.176 -25.008 -11.744 1.00 20.86 48 GLN C N 1
ATOM 7379 C CA . GLN C 1 50 ? 60.058 -23.831 -11.808 1.00 21.61 48 GLN C CA 1
ATOM 7380 C C . GLN C 1 50 ? 60.696 -23.349 -10.492 1.00 20.97 48 GLN C C 1
ATOM 7381 O O . GLN C 1 50 ? 61.254 -22.293 -10.432 1.00 20.97 48 GLN C O 1
ATOM 7387 N N . GLN C 1 51 ? 60.686 -24.178 -9.476 1.00 19.18 49 GLN C N 1
ATOM 7388 C CA . GLN C 1 51 ? 61.456 -23.931 -8.258 1.00 21.30 49 GLN C CA 1
ATOM 7389 C C . GLN C 1 51 ? 61.693 -25.228 -7.509 1.00 21.42 49 GLN C C 1
ATOM 7390 O O . GLN C 1 51 ? 61.237 -26.298 -7.940 1.00 19.98 49 GLN C O 1
ATOM 7396 N N . GLU C 1 52 ? 62.495 -25.136 -6.438 1.00 21.85 50 GLU C N 1
ATOM 7397 C CA . GLU C 1 52 ? 62.686 -26.195 -5.503 1.00 22.53 50 GLU C CA 1
ATOM 7398 C C . GLU C 1 52 ? 61.590 -26.212 -4.485 1.00 23.07 50 GLU C C 1
ATOM 7399 O O . GLU C 1 52 ? 61.118 -25.162 -4.004 1.00 25.65 50 GLU C O 1
ATOM 7405 N N . PRO C 1 53 ? 61.192 -27.392 -4.107 1.00 25.24 51 PRO C N 1
ATOM 7406 C CA . PRO C 1 53 ? 61.634 -28.727 -4.514 1.00 26.44 51 PRO C CA 1
ATOM 7407 C C . PRO C 1 53 ? 61.267 -29.036 -5.984 1.00 27.54 51 PRO C C 1
ATOM 7408 O O . PRO C 1 53 ? 60.116 -28.793 -6.341 1.00 26.88 51 PRO C O 1
ATOM 7412 N N . GLY C 1 54 ? 62.218 -29.489 -6.795 1.00 27.23 52 GLY C N 1
ATOM 7413 C CA . GLY C 1 54 ? 62.070 -29.557 -8.276 1.00 28.58 52 GLY C CA 1
ATOM 7414 C C . GLY C 1 54 ? 61.579 -30.948 -8.694 1.00 29.37 52 GLY C C 1
ATOM 7415 O O . GLY C 1 54 ? 61.584 -31.899 -7.854 1.00 28.88 52 GLY C O 1
ATOM 7416 N N . LEU C 1 55 ? 61.179 -31.096 -9.968 1.00 29.23 53 LEU C N 1
ATOM 7417 C CA . LEU C 1 55 ? 60.573 -32.374 -10.476 1.00 29.41 53 LEU C CA 1
ATOM 7418 C C . LEU C 1 55 ? 61.568 -33.506 -10.435 1.00 29.37 53 LEU C C 1
ATOM 7419 O O . LEU C 1 55 ? 61.281 -34.665 -10.059 1.00 29.13 53 LEU C O 1
ATOM 7424 N N . ARG C 1 56 ? 62.776 -33.134 -10.832 1.00 30.35 54 ARG C N 1
ATOM 7425 C CA . ARG C 1 56 ? 63.947 -33.999 -10.805 1.00 31.51 54 ARG C CA 1
ATOM 7426 C C . ARG C 1 56 ? 64.359 -34.427 -9.393 1.00 31.58 54 ARG C C 1
ATOM 7427 O O . ARG C 1 56 ? 65.019 -35.426 -9.249 1.00 31.52 54 ARG C O 1
ATOM 7435 N N . GLN C 1 57 ? 63.960 -33.705 -8.372 1.00 31.22 55 GLN C N 1
ATOM 7436 C CA . GLN C 1 57 ? 64.408 -33.976 -7.004 1.00 32.41 55 GLN C CA 1
ATOM 7437 C C . GLN C 1 57 ? 63.360 -34.642 -6.199 1.00 31.63 55 GLN C C 1
ATOM 7438 O O . GLN C 1 57 ? 63.643 -35.151 -5.130 1.00 31.89 55 GLN C O 1
ATOM 7444 N N . VAL C 1 58 ? 62.113 -34.674 -6.652 1.00 31.48 56 VAL C N 1
ATOM 7445 C CA . VAL C 1 58 ? 61.065 -34.974 -5.687 1.00 31.37 56 VAL C CA 1
ATOM 7446 C C . VAL C 1 58 ? 61.005 -36.451 -5.324 1.00 29.57 56 VAL C C 1
ATOM 7447 O O . VAL C 1 58 ? 60.790 -36.807 -4.167 1.00 28.53 56 VAL C O 1
ATOM 7451 N N . LEU C 1 59 ? 61.320 -37.334 -6.241 1.00 31.81 57 LEU C N 1
ATOM 7452 C CA . LEU C 1 59 ? 61.319 -38.774 -5.884 1.00 32.52 57 LEU C CA 1
ATOM 7453 C C . LEU C 1 59 ? 62.487 -39.221 -5.012 1.00 33.66 57 LEU C C 1
ATOM 7454 O O . LEU C 1 59 ? 62.356 -40.172 -4.243 1.00 36.61 57 LEU C O 1
ATOM 7459 N N . ARG C 1 60 ? 63.606 -38.512 -5.063 1.00 32.96 58 ARG C N 1
ATOM 7460 C CA . ARG C 1 60 ? 64.676 -38.634 -4.064 1.00 31.48 58 ARG C CA 1
ATOM 7461 C C . ARG C 1 60 ? 64.167 -38.249 -2.690 1.00 31.36 58 ARG C C 1
ATOM 7462 O O . ARG C 1 60 ? 64.727 -38.672 -1.698 1.00 33.11 58 ARG C O 1
ATOM 7470 N N . THR C 1 61 ? 63.082 -37.496 -2.576 1.00 29.35 59 THR C N 1
ATOM 7471 C CA . THR C 1 61 ? 62.699 -37.063 -1.228 1.00 28.17 59 THR C CA 1
ATOM 7472 C C . THR C 1 61 ? 61.571 -37.863 -0.569 1.00 27.71 59 THR C C 1
ATOM 7473 O O . THR C 1 61 ? 61.224 -37.631 0.593 1.00 25.44 59 THR C O 1
ATOM 7477 N N . VAL C 1 62 ? 60.983 -38.803 -1.304 1.00 26.44 60 VAL C N 1
ATOM 7478 C CA . VAL C 1 62 ? 59.838 -39.512 -0.772 1.00 26.93 60 VAL C CA 1
ATOM 7479 C C . VAL C 1 62 ? 60.307 -40.572 0.195 1.00 25.87 60 VAL C C 1
ATOM 7480 O O . VAL C 1 62 ? 61.305 -41.243 -0.094 1.00 27.33 60 VAL C O 1
ATOM 7484 N N . ALA C 1 63 ? 59.603 -40.714 1.321 1.00 25.94 61 ALA C N 1
ATOM 7485 C CA . ALA C 1 63 ? 60.025 -41.618 2.371 1.00 26.48 61 ALA C CA 1
ATOM 7486 C C . ALA C 1 63 ? 59.664 -43.059 2.114 1.00 27.68 61 ALA C C 1
ATOM 7487 O O . ALA C 1 63 ? 60.179 -43.926 2.844 1.00 29.66 61 ALA C O 1
ATOM 7489 N N . TYR C 1 64 ? 58.740 -43.328 1.151 1.00 28.29 62 TYR C N 1
ATOM 7490 C CA . TYR C 1 64 ? 58.079 -44.635 1.070 1.00 28.51 62 TYR C CA 1
ATOM 7491 C C . TYR C 1 64 ? 58.137 -45.163 -0.378 1.00 27.56 62 TYR C C 1
ATOM 7492 O O . TYR C 1 64 ? 58.489 -44.441 -1.315 1.00 27.66 62 TYR C O 1
ATOM 7501 N N . SER C 1 65 ? 57.865 -46.454 -0.562 1.00 28.67 63 SER C N 1
ATOM 7502 C CA . SER C 1 65 ? 58.100 -47.078 -1.869 1.00 28.78 63 SER C CA 1
ATOM 7503 C C . SER C 1 65 ? 56.872 -46.956 -2.780 1.00 29.68 63 SER C C 1
ATOM 7504 O O . SER C 1 65 ? 56.951 -47.273 -3.991 1.00 30.57 63 SER C O 1
ATOM 7507 N N . ASP C 1 66 ? 55.765 -46.462 -2.229 1.00 28.28 64 ASP C N 1
ATOM 7508 C CA . ASP C 1 66 ? 54.505 -46.331 -2.963 1.00 27.72 64 ASP C CA 1
ATOM 7509 C C . ASP C 1 66 ? 54.156 -44.860 -3.018 1.00 25.99 64 ASP C C 1
ATOM 7510 O O . ASP C 1 66 ? 53.907 -44.225 -1.999 1.00 26.62 64 ASP C O 1
ATOM 7515 N N . VAL C 1 67 ? 54.149 -44.326 -4.216 1.00 24.29 65 VAL C N 1
ATOM 7516 C CA . VAL C 1 67 ? 53.932 -42.878 -4.409 1.00 24.21 65 VAL C CA 1
ATOM 7517 C C . VAL C 1 67 ? 52.814 -42.557 -5.398 1.00 22.77 65 VAL C C 1
ATOM 7518 O O . VAL C 1 67 ? 52.763 -43.127 -6.484 1.00 23.11 65 VAL C O 1
ATOM 7522 N N . THR C 1 68 ? 51.991 -41.575 -5.032 1.00 21.55 66 THR C N 1
ATOM 7523 C CA . THR C 1 68 ? 50.989 -41.038 -5.936 1.00 21.21 66 THR C CA 1
ATOM 7524 C C . THR C 1 68 ? 51.282 -39.593 -6.223 1.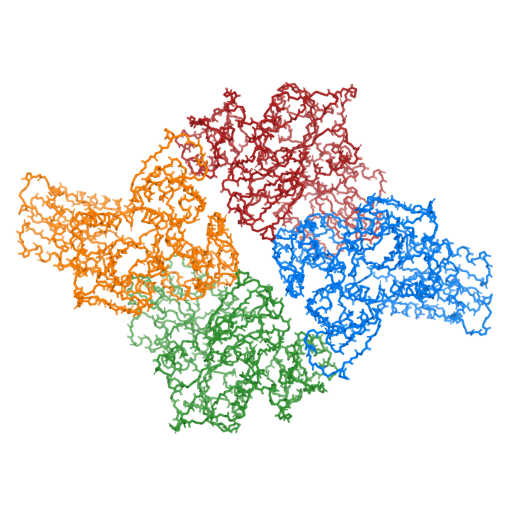00 20.14 66 THR C C 1
ATOM 7525 O O . THR C 1 68 ? 51.449 -38.793 -5.317 1.00 19.96 66 THR C O 1
ATOM 7529 N N . VAL C 1 69 ? 51.365 -39.251 -7.501 1.00 20.15 67 VAL C N 1
ATOM 7530 C CA . VAL C 1 69 ? 51.663 -37.869 -7.910 1.00 20.55 67 VAL C CA 1
ATOM 7531 C C . VAL C 1 69 ? 50.477 -37.177 -8.602 1.00 18.90 67 VAL C C 1
ATOM 7532 O O . VAL C 1 69 ? 50.100 -37.558 -9.679 1.00 20.18 67 VAL C O 1
ATOM 7536 N N . VAL C 1 70 ? 50.008 -36.106 -8.012 1.00 19.40 68 VAL C N 1
ATOM 7537 C CA . VAL C 1 70 ? 48.891 -35.338 -8.526 1.00 19.40 68 VAL C CA 1
ATOM 7538 C C . VAL C 1 70 ? 49.329 -33.941 -8.925 1.00 19.69 68 VAL C C 1
ATOM 7539 O O . VAL C 1 70 ? 49.788 -33.151 -8.089 1.00 17.60 68 VAL C O 1
ATOM 7543 N N . PRO C 1 71 ? 49.086 -33.599 -10.192 1.00 18.64 69 PRO C N 1
ATOM 7544 C CA . PRO C 1 71 ? 49.292 -32.273 -10.673 1.00 19.09 69 PRO C CA 1
ATOM 7545 C C . PRO C 1 71 ? 48.303 -31.210 -10.297 1.00 18.34 69 PRO C C 1
ATOM 7546 O O . PRO C 1 71 ? 47.147 -31.309 -10.557 1.00 17.27 69 PRO C O 1
ATOM 7550 N N . VAL C 1 72 ? 48.764 -30.163 -9.651 1.00 19.80 70 VAL C N 1
ATOM 7551 C CA . VAL C 1 72 ? 47.837 -29.192 -9.137 1.00 21.02 70 VAL C CA 1
ATOM 7552 C C . VAL C 1 72 ? 47.789 -28.159 -10.251 1.00 21.42 70 VAL C C 1
ATOM 7553 O O . VAL C 1 72 ? 48.335 -27.067 -10.120 1.00 21.06 70 VAL C O 1
ATOM 7557 N N . PHE C 1 73 ? 47.137 -28.531 -11.346 1.00 21.47 71 PHE C N 1
ATOM 7558 C CA . PHE C 1 73 ? 47.071 -27.699 -12.550 1.00 21.93 71 PHE C CA 1
ATOM 7559 C C . PHE C 1 73 ? 45.606 -27.840 -13.034 1.00 23.82 71 PHE C C 1
ATOM 7560 O O . PHE C 1 73 ? 44.996 -28.908 -12.886 1.00 21.61 71 PHE C O 1
ATOM 7568 N N . LEU C 1 74 ? 45.097 -26.821 -13.713 1.00 26.53 72 LEU C N 1
ATOM 7569 C CA . LEU C 1 74 ? 43.680 -26.754 -14.106 1.00 28.43 72 LEU C CA 1
ATOM 7570 C C . LEU C 1 74 ? 43.479 -27.035 -15.606 1.00 31.23 72 LEU C C 1
ATOM 7571 O O . LEU C 1 74 ? 42.347 -27.212 -16.034 1.00 34.79 72 LEU C O 1
ATOM 7576 N N . SER C 1 75 ? 44.552 -27.116 -16.397 1.00 32.67 73 SER C N 1
ATOM 7577 C CA . SER C 1 75 ? 44.439 -27.568 -17.794 1.00 33.95 73 SER C CA 1
ATOM 7578 C C . SER C 1 75 ? 45.198 -28.849 -18.032 1.00 34.51 73 SER C C 1
ATOM 7579 O O . SER C 1 75 ? 46.052 -29.211 -17.259 1.00 36.35 73 SER C O 1
ATOM 7582 N N . GLU C 1 76 ? 44.845 -29.529 -19.113 1.00 34.56 74 GLU C N 1
ATOM 7583 C CA . GLU C 1 76 ? 45.365 -30.830 -19.496 1.00 34.40 74 GLU C CA 1
ATOM 7584 C C . GLU C 1 76 ? 46.001 -30.575 -20.816 1.00 33.63 74 GLU C C 1
ATOM 7585 O O . GLU C 1 76 ? 45.276 -30.326 -21.773 1.00 34.66 74 GLU C O 1
ATOM 7591 N N . GLY C 1 77 ? 47.331 -30.507 -20.867 1.00 31.61 75 GLY C N 1
ATOM 7592 C CA . GLY C 1 77 ? 48.033 -30.242 -22.129 1.00 32.19 75 GLY C CA 1
ATOM 7593 C C . GLY C 1 77 ? 49.552 -30.296 -22.046 1.00 31.60 75 GLY C C 1
ATOM 7594 O O . GLY C 1 77 ? 50.096 -31.172 -21.431 1.00 31.32 75 GLY C O 1
ATOM 7595 N N . TYR C 1 78 ? 50.229 -29.357 -22.688 1.00 31.89 76 TYR C N 1
ATOM 7596 C CA . TYR C 1 78 ? 51.716 -29.364 -22.765 1.00 30.66 76 TYR C CA 1
ATOM 7597 C C . TYR C 1 78 ? 52.412 -29.700 -21.449 1.00 28.89 76 TYR C C 1
ATOM 7598 O O . TYR C 1 78 ? 53.136 -30.655 -21.357 1.00 29.46 76 TYR C O 1
ATOM 7607 N N . VAL C 1 79 ? 52.179 -28.869 -20.451 1.00 27.66 77 VAL C N 1
ATOM 7608 C CA . VAL C 1 79 ? 52.871 -29.007 -19.174 1.00 27.24 77 VAL C CA 1
ATOM 7609 C C . VAL C 1 79 ? 52.554 -30.365 -18.538 1.00 24.78 77 VAL C C 1
ATOM 7610 O O . VAL C 1 79 ? 53.452 -31.094 -18.155 1.00 22.59 77 VAL C O 1
ATOM 7614 N N . THR C 1 80 ? 51.282 -30.736 -18.507 1.00 24.33 78 THR C N 1
ATOM 7615 C CA . THR C 1 80 ? 50.923 -31.954 -17.803 1.00 23.86 78 THR C CA 1
ATOM 7616 C C . THR C 1 80 ? 51.172 -33.231 -18.560 1.00 23.82 78 THR C C 1
ATOM 7617 O O . THR C 1 80 ? 51.307 -34.271 -17.919 1.00 21.33 78 THR C O 1
ATOM 7621 N N . GLU C 1 81 ? 51.153 -33.168 -19.899 1.00 24.32 79 GLU C N 1
ATOM 7622 C CA . GLU C 1 81 ? 51.251 -34.348 -20.718 1.00 25.50 79 GLU C CA 1
ATOM 7623 C C . GLU C 1 81 ? 52.686 -34.573 -21.281 1.00 25.50 79 GLU C C 1
ATOM 7624 O O . GLU C 1 81 ? 53.120 -35.701 -21.460 1.00 27.35 79 GLU C O 1
ATOM 7630 N N . THR C 1 82 ? 53.414 -33.490 -21.503 1.00 26.13 80 THR C N 1
ATOM 7631 C CA . THR C 1 82 ? 54.822 -33.557 -21.907 1.00 25.53 80 THR C CA 1
ATOM 7632 C C . THR C 1 82 ? 55.827 -33.263 -20.737 1.00 24.94 80 THR C C 1
ATOM 7633 O O . THR C 1 82 ? 56.655 -34.092 -20.411 1.00 24.93 80 THR C O 1
ATOM 7637 N N . VAL C 1 83 ? 55.722 -32.090 -20.117 1.00 24.65 81 VAL C N 1
ATOM 7638 C CA . VAL C 1 83 ? 56.853 -31.561 -19.357 1.00 23.82 81 VAL C CA 1
ATOM 7639 C C . VAL C 1 83 ? 56.949 -32.381 -18.077 1.00 22.81 81 VAL C C 1
ATOM 7640 O O . VAL C 1 83 ? 58.008 -32.917 -17.784 1.00 22.91 81 VAL C O 1
ATOM 7644 N N . LEU C 1 84 ? 55.848 -32.531 -17.336 1.00 22.55 82 LEU C N 1
ATOM 7645 C CA . LEU C 1 84 ? 55.950 -33.162 -16.042 1.00 23.70 82 LEU C CA 1
ATOM 7646 C C . LEU C 1 84 ? 56.300 -34.625 -16.075 1.00 24.41 82 LEU C C 1
ATOM 7647 O O . LEU C 1 84 ? 57.126 -35.039 -15.258 1.00 24.29 82 LEU C O 1
ATOM 7652 N N . PRO C 1 85 ? 55.707 -35.417 -16.988 1.00 24.91 83 PRO C N 1
ATOM 7653 C CA . PRO C 1 85 ? 56.171 -36.827 -16.994 1.00 24.92 83 PRO C CA 1
ATOM 7654 C C . PRO C 1 85 ? 57.622 -37.022 -17.478 1.00 25.72 83 PRO C C 1
ATOM 7655 O O . PRO C 1 85 ? 58.283 -37.973 -17.078 1.00 25.77 83 PRO C O 1
ATOM 7659 N N . ARG C 1 86 ? 58.057 -36.178 -18.415 1.00 26.14 84 ARG C N 1
ATOM 7660 C CA . ARG C 1 86 ? 59.426 -36.197 -18.897 1.00 26.48 84 ARG C CA 1
ATOM 7661 C C . ARG C 1 86 ? 60.396 -35.878 -17.766 1.00 27.47 84 ARG C C 1
ATOM 7662 O O . ARG C 1 86 ? 61.376 -36.589 -17.586 1.00 25.84 84 ARG C O 1
ATOM 7670 N N . GLU C 1 87 ? 60.130 -34.827 -16.979 1.00 27.73 85 GLU C N 1
ATOM 7671 C CA . GLU C 1 87 ? 61.050 -34.444 -15.923 1.00 27.83 85 GLU C CA 1
ATOM 7672 C C . GLU C 1 87 ? 61.031 -35.398 -14.761 1.00 29.06 85 GLU C C 1
ATOM 7673 O O . GLU C 1 87 ? 62.057 -35.606 -14.105 1.00 28.52 85 GLU C O 1
ATOM 7679 N N . LEU C 1 88 ? 59.871 -35.989 -14.516 1.00 28.89 86 LEU C N 1
ATOM 7680 C CA . LEU C 1 88 ? 59.715 -37.035 -13.552 1.00 30.53 86 LEU C CA 1
ATOM 7681 C C . LEU C 1 88 ? 60.302 -38.370 -13.940 1.00 30.93 86 LEU C C 1
ATOM 7682 O O . LEU C 1 88 ? 60.430 -39.245 -13.058 1.00 32.08 86 LEU C O 1
ATOM 7687 N N . GLY C 1 89 ? 60.594 -38.581 -15.223 1.00 31.28 87 GLY C N 1
ATOM 7688 C CA . GLY C 1 89 ? 61.228 -39.819 -15.623 1.00 31.77 87 GLY C CA 1
ATOM 7689 C C . GLY C 1 89 ? 60.244 -40.939 -15.807 1.00 33.49 87 GLY C C 1
ATOM 7690 O O . GLY C 1 89 ? 60.606 -42.111 -15.652 1.00 32.47 87 GLY C O 1
ATOM 7691 N N . LEU C 1 90 ? 59.006 -40.584 -16.154 1.00 32.44 88 LEU C N 1
ATOM 7692 C CA . LEU C 1 90 ? 57.903 -41.537 -16.257 1.00 33.19 88 LEU C CA 1
ATOM 7693 C C . LEU C 1 90 ? 57.797 -42.152 -17.624 1.00 33.61 88 LEU C C 1
ATOM 7694 O O . LEU C 1 90 ? 57.063 -43.122 -17.813 1.00 36.10 88 LEU C O 1
ATOM 7699 N N . GLY C 1 91 ? 58.522 -41.620 -18.587 1.00 34.04 89 GLY C N 1
ATOM 7700 C CA . GLY C 1 91 ? 58.528 -42.183 -19.912 1.00 33.66 89 GLY C CA 1
ATOM 7701 C C . GLY C 1 91 ? 57.118 -42.364 -20.446 1.00 34.17 89 GLY C C 1
ATOM 7702 O O . GLY C 1 91 ? 56.699 -43.514 -20.722 1.00 36.47 89 GLY C O 1
ATOM 7703 N N . HIS C 1 92 ? 56.423 -41.235 -20.645 1.00 33.04 90 HIS C N 1
ATOM 7704 C CA . HIS C 1 92 ? 55.059 -41.174 -21.131 1.00 32.21 90 HIS C CA 1
ATOM 7705 C C . HIS C 1 92 ? 54.863 -39.817 -21.760 1.00 32.28 90 HIS C C 1
ATOM 7706 O O . HIS C 1 92 ? 55.425 -38.810 -21.293 1.00 32.87 90 HIS C O 1
ATOM 7713 N N . GLN C 1 93 ? 54.104 -39.787 -22.833 1.00 31.20 91 GLN C N 1
ATOM 7714 C CA . GLN C 1 93 ? 53.766 -38.525 -23.507 1.00 32.03 91 GLN C CA 1
ATOM 7715 C C . GLN C 1 93 ? 52.332 -38.591 -23.996 1.00 30.59 91 GLN C C 1
ATOM 7716 O O . GLN C 1 93 ? 51.859 -39.634 -24.350 1.00 30.83 91 GLN C O 1
ATOM 7722 N N . GLY C 1 94 ? 51.671 -37.461 -24.040 1.00 30.53 92 GLY C N 1
ATOM 7723 C CA . GLY C 1 94 ? 50.319 -37.353 -24.576 1.00 30.63 92 GLY C CA 1
ATOM 7724 C C . GLY C 1 94 ? 49.303 -37.552 -23.475 1.00 30.29 92 GLY C C 1
ATOM 7725 O O . GLY C 1 94 ? 49.649 -37.518 -22.303 1.00 29.48 92 GLY C O 1
ATOM 7726 N N . PRO C 1 95 ? 48.024 -37.733 -23.864 1.00 30.98 93 PRO C N 1
ATOM 7727 C CA . PRO C 1 95 ? 46.904 -37.914 -22.945 1.00 29.81 93 PRO C CA 1
ATOM 7728 C C . PRO C 1 95 ? 47.083 -38.931 -21.872 1.00 27.31 93 PRO C C 1
ATOM 7729 O O . PRO C 1 95 ? 47.439 -40.088 -22.087 1.00 28.58 93 PRO C O 1
ATOM 7733 N N . VAL C 1 96 ? 46.860 -38.491 -20.659 1.00 27.41 94 VAL C N 1
ATOM 7734 C CA . VAL C 1 96 ? 47.004 -39.396 -19.502 1.00 26.32 94 VAL C CA 1
ATOM 7735 C C . VAL C 1 96 ? 45.720 -40.289 -19.338 1.00 27.09 94 VAL C C 1
ATOM 7736 O O . VAL C 1 96 ? 44.626 -39.754 -19.235 1.00 25.49 94 VAL C O 1
ATOM 7740 N N . PRO C 1 97 ? 45.872 -41.623 -19.162 1.00 27.70 95 PRO C N 1
ATOM 7741 C CA . PRO C 1 97 ? 44.645 -42.439 -18.957 1.00 26.99 95 PRO C CA 1
ATOM 7742 C C . PRO C 1 97 ? 43.908 -41.994 -17.711 1.00 26.58 95 PRO C C 1
ATOM 7743 O O . PRO C 1 97 ? 44.490 -41.350 -16.792 1.00 25.22 95 PRO C O 1
ATOM 7747 N N . THR C 1 98 ? 42.588 -42.176 -17.716 1.00 25.08 96 THR C N 1
ATOM 7748 C CA . THR C 1 98 ? 41.809 -41.787 -16.541 1.00 24.39 96 THR C CA 1
ATOM 7749 C C . THR C 1 98 ? 42.394 -42.580 -15.419 1.00 24.45 96 THR C C 1
ATOM 7750 O O . THR C 1 98 ? 42.734 -43.738 -15.554 1.00 26.53 96 THR C O 1
ATOM 7754 N N . GLY C 1 99 ? 42.541 -42.172 -14.228 1.00 24.67 97 GLY C N 1
ATOM 7755 C CA . GLY C 1 99 ? 43.162 -43.444 -13.532 1.00 25.19 97 GLY C CA 1
ATOM 7756 C C . GLY C 1 99 ? 44.714 -43.456 -13.474 1.00 26.19 97 GLY C C 1
ATOM 7757 O O . GLY C 1 99 ? 45.284 -43.925 -12.507 1.00 25.33 97 GLY C O 1
ATOM 7758 N N . GLY C 1 100 ? 45.371 -42.878 -14.492 1.00 27.23 98 GLY C N 1
ATOM 7759 C CA . GLY C 1 100 ? 46.740 -42.343 -14.345 1.00 27.26 98 GLY C CA 1
ATOM 7760 C C . GLY C 1 100 ? 47.811 -43.172 -15.011 1.00 27.88 98 GLY C C 1
ATOM 7761 O O . GLY C 1 100 ? 47.531 -44.223 -15.593 1.00 27.26 98 GLY C O 1
ATOM 7762 N N . VAL C 1 101 ? 49.039 -42.679 -14.963 1.00 28.00 99 VAL C N 1
ATOM 7763 C CA . VAL C 1 101 ? 50.191 -43.443 -15.507 1.00 28.35 99 VAL C CA 1
ATOM 7764 C C . VAL C 1 101 ? 50.849 -44.215 -14.363 1.00 28.60 99 VAL C C 1
ATOM 7765 O O . VAL C 1 101 ? 51.250 -43.616 -13.369 1.00 25.38 99 VAL C O 1
ATOM 7769 N N . VAL C 1 102 ? 50.953 -45.550 -14.479 1.00 29.59 100 VAL C N 1
ATOM 7770 C CA . VAL C 1 102 ? 51.576 -46.372 -13.457 1.00 32.22 100 VAL C CA 1
ATOM 7771 C C . VAL C 1 102 ? 52.979 -46.852 -13.914 1.00 33.98 100 VAL C C 1
ATOM 7772 O O . VAL C 1 102 ? 53.156 -47.378 -15.000 1.00 32.89 100 VAL C O 1
ATOM 7776 N N . ARG C 1 103 ? 53.979 -46.599 -13.074 1.00 36.14 101 ARG C N 1
ATOM 7777 C CA . ARG C 1 103 ? 55.360 -46.941 -13.385 1.00 37.44 101 ARG C CA 1
ATOM 7778 C C . ARG C 1 103 ? 56.045 -47.549 -12.199 1.00 41.77 101 ARG C C 1
ATOM 7779 O O . ARG C 1 103 ? 55.602 -47.454 -11.043 1.00 40.28 101 ARG C O 1
ATOM 7787 N N . VAL C 1 104 ? 57.157 -48.204 -12.522 1.00 47.00 102 VAL C N 1
ATOM 7788 C CA . VAL C 1 104 ? 58.093 -48.681 -11.514 1.00 50.29 102 VAL C CA 1
ATOM 7789 C C . VAL C 1 104 ? 59.441 -47.960 -11.722 1.00 52.12 102 VAL C C 1
ATOM 7790 O O . VAL C 1 104 ? 60.188 -48.368 -12.591 1.00 53.91 102 VAL C O 1
ATOM 7794 N N . LEU C 1 105 ? 59.721 -46.901 -10.935 1.00 54.13 103 LEU C N 1
ATOM 7795 C CA . LEU C 1 105 ? 61.055 -46.226 -10.962 1.00 54.58 103 LEU C CA 1
ATOM 7796 C C . LEU C 1 105 ? 61.697 -45.926 -9.577 1.00 55.23 103 LEU C C 1
ATOM 7797 O O . LEU C 1 105 ? 61.063 -45.415 -8.632 1.00 54.92 103 LEU C O 1
ATOM 7802 N N . GLY C 1 106 ? 62.998 -46.206 -9.517 1.00 55.75 104 GLY C N 1
ATOM 7803 C CA . GLY C 1 106 ? 63.719 -46.384 -8.251 1.00 55.21 104 GLY C CA 1
ATOM 7804 C C . GLY C 1 106 ? 63.390 -47.788 -7.753 1.00 55.22 104 GLY C C 1
ATOM 7805 O O . GLY C 1 106 ? 63.224 -48.736 -8.547 1.00 56.18 104 GLY C O 1
ATOM 7806 N N . GLY C 1 107 ? 63.277 -47.925 -6.438 1.00 55.00 105 GLY C N 1
ATOM 7807 C CA . GLY C 1 107 ? 62.611 -49.094 -5.862 1.00 53.57 105 GLY C CA 1
ATOM 7808 C C . GLY C 1 107 ? 61.201 -48.653 -5.518 1.00 53.26 105 GLY C C 1
ATOM 7809 O O . GLY C 1 107 ? 60.797 -48.768 -4.356 1.00 54.25 105 GLY C O 1
ATOM 7810 N N . ARG C 1 108 ? 60.453 -48.125 -6.508 1.00 51.29 106 ARG C N 1
ATOM 7811 C CA . ARG C 1 108 ? 59.191 -47.420 -6.209 1.00 48.54 106 ARG C CA 1
ATOM 7812 C C . ARG C 1 108 ? 58.021 -47.609 -7.229 1.00 45.99 106 ARG C C 1
ATOM 7813 O O . ARG C 1 108 ? 58.222 -47.449 -8.472 1.00 46.19 106 ARG C O 1
ATOM 7821 N N . ARG C 1 109 ? 56.827 -47.940 -6.695 1.00 41.04 107 ARG C N 1
ATOM 7822 C CA . ARG C 1 109 ? 55.582 -47.809 -7.451 1.00 38.97 107 ARG C CA 1
ATOM 7823 C C . ARG C 1 109 ? 55.155 -46.332 -7.468 1.00 33.22 107 ARG C C 1
ATOM 7824 O O . ARG C 1 109 ? 54.880 -45.737 -6.440 1.00 31.01 107 ARG C O 1
ATOM 7832 N N . VAL C 1 110 ? 55.130 -45.762 -8.655 1.00 29.82 108 VAL C N 1
ATOM 7833 C CA . VAL C 1 110 ? 54.730 -44.358 -8.872 1.00 28.58 108 VAL C CA 1
ATOM 7834 C C . VAL C 1 110 ? 53.484 -44.342 -9.780 1.00 27.59 108 VAL C C 1
ATOM 7835 O O . VAL C 1 110 ? 53.423 -45.068 -10.744 1.00 26.78 108 VAL C O 1
ATOM 7839 N N . ARG C 1 111 ? 52.489 -43.530 -9.443 1.00 25.79 109 ARG C N 1
ATOM 7840 C CA . ARG C 1 111 ? 51.258 -43.363 -10.277 1.00 24.75 109 ARG C CA 1
ATOM 7841 C C . ARG C 1 111 ? 51.027 -41.859 -10.403 1.00 21.96 109 ARG C C 1
ATOM 7842 O O . ARG C 1 111 ? 50.909 -41.198 -9.378 1.00 21.79 109 ARG C O 1
ATOM 7850 N N . TYR C 1 112 ? 51.032 -41.359 -11.627 1.00 19.83 110 TYR C N 1
ATOM 7851 C CA . TYR C 1 112 ? 50.905 -39.981 -11.968 1.00 20.98 110 TYR C CA 1
ATOM 7852 C C . TYR C 1 112 ? 49.466 -39.782 -12.444 1.00 20.60 110 TYR C C 1
ATOM 7853 O O . TYR C 1 112 ? 49.030 -40.447 -13.375 1.00 21.64 110 TYR C O 1
ATOM 7862 N N . THR C 1 113 ? 48.714 -38.920 -11.784 1.00 20.77 111 THR C N 1
ATOM 7863 C CA . THR C 1 113 ? 47.294 -38.754 -12.103 1.00 21.75 111 THR C CA 1
ATOM 7864 C C . THR C 1 113 ? 47.048 -37.686 -13.139 1.00 21.81 111 THR C C 1
ATOM 7865 O O . THR C 1 113 ? 47.922 -36.847 -13.473 1.00 22.15 111 THR C O 1
ATOM 7869 N N . ARG C 1 114 ? 45.803 -37.700 -13.646 1.00 21.83 112 ARG C N 1
ATOM 7870 C CA . ARG C 1 114 ? 45.225 -36.544 -14.315 1.00 23.88 112 ARG C CA 1
ATOM 7871 C C . ARG C 1 114 ? 45.291 -35.357 -13.398 1.00 20.80 112 ARG C C 1
ATOM 7872 O O . ARG C 1 114 ? 45.318 -35.500 -12.188 1.00 22.84 112 ARG C O 1
ATOM 7880 N N . PRO C 1 115 ? 45.317 -34.169 -13.974 1.00 22.08 113 PRO C N 1
ATOM 7881 C CA . PRO C 1 115 ? 45.354 -32.977 -13.269 1.00 22.87 113 PRO C CA 1
ATOM 7882 C C . PRO C 1 115 ? 44.066 -32.629 -12.558 1.00 22.96 113 PRO C C 1
ATOM 7883 O O . PRO C 1 115 ? 42.999 -33.108 -12.893 1.00 20.17 113 PRO C O 1
ATOM 7887 N N . LEU C 1 116 ? 44.257 -31.789 -11.572 1.00 22.19 114 LEU C N 1
ATOM 7888 C CA . LEU C 1 116 ? 43.210 -31.333 -10.680 1.00 23.18 114 LEU C CA 1
ATOM 7889 C C . LEU C 1 116 ? 41.969 -30.852 -11.461 1.00 22.87 114 LEU C C 1
ATOM 7890 O O . LEU C 1 116 ? 40.843 -31.208 -11.109 1.00 23.31 114 LEU C O 1
ATOM 7895 N N . GLY C 1 117 ? 42.192 -30.058 -12.513 1.00 22.64 115 GLY C N 1
ATOM 7896 C CA . GLY C 1 117 ? 41.118 -29.452 -13.276 1.00 22.49 115 GLY C CA 1
ATOM 7897 C C . GLY C 1 117 ? 40.191 -30.388 -14.022 1.00 23.21 115 GLY C C 1
ATOM 7898 O O . GLY C 1 117 ? 39.072 -30.001 -14.387 1.00 23.27 115 GLY C O 1
ATOM 7899 N N . ALA C 1 118 ? 40.659 -31.607 -14.247 1.00 23.17 116 ALA C N 1
ATOM 7900 C CA . ALA C 1 118 ? 39.925 -32.672 -14.848 1.00 23.02 116 ALA C CA 1
ATOM 7901 C C . ALA C 1 118 ? 38.898 -33.335 -13.949 1.00 23.77 116 ALA C C 1
ATOM 7902 O O . ALA C 1 118 ? 37.953 -33.928 -14.472 1.00 24.40 116 ALA C O 1
ATOM 7904 N N . HIS C 1 119 ? 39.027 -33.237 -12.628 1.00 20.59 117 HIS C N 1
ATOM 7905 C CA . HIS C 1 119 ? 38.134 -33.997 -11.752 1.00 21.31 117 HIS C CA 1
ATOM 7906 C C . HIS C 1 119 ? 36.737 -33.291 -11.575 1.00 21.18 117 HIS C C 1
ATOM 7907 O O . HIS C 1 119 ? 36.649 -32.056 -11.554 1.00 21.04 117 HIS C O 1
ATOM 7914 N N . PRO C 1 120 ? 35.649 -34.058 -11.665 1.00 22.70 118 PRO C N 1
ATOM 7915 C CA . PRO C 1 120 ? 34.284 -33.485 -11.522 1.00 22.59 118 PRO C CA 1
ATOM 7916 C C . PRO C 1 120 ? 34.021 -32.719 -10.281 1.00 22.41 118 PRO C C 1
ATOM 7917 O O . PRO C 1 120 ? 33.225 -31.793 -10.294 1.00 24.15 118 PRO C O 1
ATOM 7921 N N . GLY C 1 121 ? 34.711 -33.066 -9.199 1.00 20.75 119 GLY C N 1
ATOM 7922 C CA . GLY C 1 121 ? 34.660 -32.362 -7.957 1.00 20.91 119 GLY C CA 1
ATOM 7923 C C . GLY C 1 121 ? 35.075 -30.921 -8.114 1.00 20.77 119 GLY C C 1
ATOM 7924 O O . GLY C 1 121 ? 34.706 -30.123 -7.303 1.00 21.17 119 GLY C O 1
ATOM 7925 N N . MET C 1 122 ? 35.800 -30.560 -9.185 1.00 21.72 120 MET C N 1
ATOM 7926 C CA . MET C 1 122 ? 36.037 -29.117 -9.423 1.00 21.30 120 MET C CA 1
ATOM 7927 C C . MET C 1 122 ? 34.772 -28.274 -9.602 1.00 20.69 120 MET C C 1
ATOM 7928 O O . MET C 1 122 ? 34.747 -27.080 -9.241 1.00 20.62 120 MET C O 1
ATOM 7933 N N . ALA C 1 123 ? 33.708 -28.866 -10.110 1.00 21.94 121 ALA C N 1
ATOM 7934 C CA . ALA C 1 123 ? 32.406 -28.178 -10.204 1.00 23.45 121 ALA C CA 1
ATOM 7935 C C . ALA C 1 123 ? 31.903 -27.790 -8.799 1.00 24.10 121 ALA C C 1
ATOM 7936 O O . ALA C 1 123 ? 31.449 -26.688 -8.569 1.00 27.22 121 ALA C O 1
ATOM 7938 N N . ASP C 1 124 ? 31.986 -28.702 -7.848 1.00 25.44 122 ASP C N 1
ATOM 7939 C CA . ASP C 1 124 ? 31.655 -28.389 -6.426 1.00 25.84 122 ASP C CA 1
ATOM 7940 C C . ASP C 1 124 ? 32.546 -27.281 -5.788 1.00 25.29 122 ASP C C 1
ATOM 7941 O O . ASP C 1 124 ? 32.104 -26.444 -5.024 1.00 24.56 122 ASP C O 1
ATOM 7946 N N . ALA C 1 125 ? 33.820 -27.260 -6.134 1.00 23.21 123 ALA C N 1
ATOM 7947 C CA . ALA C 1 125 ? 34.741 -26.341 -5.538 1.00 23.86 123 ALA C CA 1
ATOM 7948 C C . ALA C 1 125 ? 34.402 -24.928 -6.116 1.00 23.01 123 ALA C C 1
ATOM 7949 O O . ALA C 1 125 ? 34.416 -23.947 -5.410 1.00 25.47 123 ALA C O 1
ATOM 7951 N N . ILE C 1 126 ? 34.112 -24.866 -7.401 1.00 23.34 124 ILE C N 1
ATOM 7952 C CA . ILE C 1 126 ? 33.737 -23.602 -8.062 1.00 24.08 124 ILE C CA 1
ATOM 7953 C C . ILE C 1 126 ? 32.501 -22.939 -7.373 1.00 23.46 124 ILE C C 1
ATOM 7954 O O . ILE C 1 126 ? 32.443 -21.723 -7.056 1.00 22.12 124 ILE C O 1
ATOM 7959 N N . ALA C 1 127 ? 31.490 -23.759 -7.230 1.00 25.44 125 ALA C N 1
ATOM 7960 C CA . ALA C 1 127 ? 30.202 -23.384 -6.643 1.00 26.13 125 ALA C CA 1
ATOM 7961 C C . ALA C 1 127 ? 30.362 -22.927 -5.224 1.00 28.10 125 ALA C C 1
ATOM 7962 O O . ALA C 1 127 ? 29.759 -21.910 -4.800 1.00 29.59 125 ALA C O 1
ATOM 7964 N N . ALA C 1 128 ? 31.221 -23.618 -4.491 1.00 28.43 126 ALA C N 1
ATOM 7965 C CA . ALA C 1 128 ? 31.559 -23.207 -3.130 1.00 29.37 126 ALA C CA 1
ATOM 7966 C C . ALA C 1 128 ? 32.301 -21.885 -3.040 1.00 30.84 126 ALA C C 1
ATOM 7967 O O . ALA C 1 128 ? 32.018 -21.067 -2.157 1.00 32.23 126 ALA C O 1
ATOM 7969 N N . GLN C 1 129 ? 33.282 -21.687 -3.910 1.00 31.46 127 GLN C N 1
ATOM 7970 C CA . GLN C 1 129 ? 33.940 -20.415 -4.054 1.00 32.02 127 GLN C CA 1
ATOM 7971 C C . GLN C 1 129 ? 32.883 -19.295 -4.345 1.00 32.54 127 GLN C C 1
ATOM 7972 O O . GLN C 1 129 ? 32.889 -18.261 -3.712 1.00 32.55 127 GLN C O 1
ATOM 7978 N N . ALA C 1 130 ? 31.954 -19.570 -5.225 1.00 33.80 128 ALA C N 1
ATOM 7979 C CA . ALA C 1 130 ? 30.985 -18.585 -5.677 1.00 36.54 128 ALA C CA 1
ATOM 7980 C C . ALA C 1 130 ? 30.064 -18.178 -4.515 1.00 38.51 128 ALA C C 1
ATOM 7981 O O . ALA C 1 130 ? 29.947 -16.994 -4.210 1.00 37.92 128 ALA C O 1
ATOM 7983 N N . ARG C 1 131 ? 29.457 -19.164 -3.864 1.00 40.19 129 ARG C N 1
ATOM 7984 C CA . ARG C 1 131 ? 28.664 -18.929 -2.661 1.00 42.51 129 ARG C CA 1
ATOM 7985 C C . ARG C 1 131 ? 29.428 -18.188 -1.545 1.00 43.97 129 ARG C C 1
ATOM 7986 O O . ARG C 1 131 ? 28.875 -17.335 -0.876 1.00 45.59 129 ARG C O 1
ATOM 7994 N N . ASP C 1 132 ? 30.703 -18.473 -1.365 1.00 44.87 130 ASP C N 1
ATOM 7995 C CA . ASP C 1 132 ? 31.511 -17.782 -0.373 1.00 45.67 130 ASP C CA 1
ATOM 7996 C C . ASP C 1 132 ? 31.902 -16.325 -0.760 1.00 46.83 130 ASP C C 1
ATOM 7997 O O . ASP C 1 132 ? 32.468 -15.592 0.045 1.00 46.18 130 ASP C O 1
ATOM 8002 N N . THR C 1 133 ? 31.645 -15.945 -2.010 1.00 48.02 131 THR C N 1
ATOM 8003 C CA . THR C 1 133 ? 32.060 -14.642 -2.534 1.00 48.51 131 THR C CA 1
ATOM 8004 C C . THR C 1 133 ? 30.896 -13.645 -2.440 1.00 49.62 131 THR C C 1
ATOM 8005 O O . THR C 1 133 ? 31.101 -12.423 -2.442 1.00 49.80 131 THR C O 1
ATOM 8009 N N . LEU C 1 134 ? 29.687 -14.196 -2.388 1.00 50.40 132 LEU C N 1
ATOM 8010 C CA . LEU C 1 134 ? 28.445 -13.466 -2.179 1.00 51.88 132 LEU C CA 1
ATOM 8011 C C . LEU C 1 134 ? 28.300 -12.747 -0.821 1.00 54.05 132 LEU C C 1
ATOM 8012 O O . LEU C 1 134 ? 29.125 -12.922 0.118 1.00 54.69 132 LEU C O 1
ATOM 8017 N N . PRO C 1 135 ? 27.259 -11.900 -0.710 1.00 56.78 133 PRO C N 1
ATOM 8018 C CA . PRO C 1 135 ? 27.012 -11.238 0.562 1.00 57.40 133 PRO C CA 1
ATOM 8019 C C . PRO C 1 135 ? 25.925 -11.957 1.327 1.00 58.85 133 PRO C C 1
ATOM 8020 O O . PRO C 1 135 ? 25.070 -12.648 0.740 1.00 58.54 133 PRO C O 1
ATOM 8024 N N . GLU C 1 136 ? 25.950 -11.764 2.641 1.00 60.48 134 GLU C N 1
ATOM 8025 C CA . GLU C 1 136 ? 25.244 -12.669 3.564 1.00 61.38 134 GLU C CA 1
ATOM 8026 C C . GLU C 1 136 ? 23.811 -13.058 3.238 1.00 61.37 134 GLU C C 1
ATOM 8027 O O . GLU C 1 136 ? 23.383 -14.113 3.676 1.00 62.39 134 GLU C O 1
ATOM 8033 N N . GLY C 1 137 ? 23.066 -12.269 2.477 1.00 61.36 135 GLY C N 1
ATOM 8034 C CA . GLY C 1 137 ? 21.667 -12.617 2.264 1.00 61.17 135 GLY C CA 1
ATOM 8035 C C . GLY C 1 137 ? 21.245 -13.320 0.983 1.00 61.14 135 GLY C C 1
ATOM 8036 O O . GLY C 1 137 ? 20.063 -13.676 0.828 1.00 61.85 135 GLY C O 1
ATOM 8037 N N . THR C 1 138 ? 22.168 -13.536 0.052 1.00 60.25 136 THR C N 1
ATOM 8038 C CA . THR C 1 138 ? 21.784 -13.581 -1.366 1.00 58.92 136 THR C CA 1
ATOM 8039 C C . THR C 1 138 ? 21.423 -14.947 -1.885 1.00 58.33 136 THR C C 1
ATOM 8040 O O . THR C 1 138 ? 22.167 -15.893 -1.712 1.00 58.80 136 THR C O 1
ATOM 8044 N N . ASP C 1 139 ? 20.290 -15.039 -2.556 1.00 57.46 137 ASP C N 1
ATOM 8045 C CA . ASP C 1 139 ? 19.874 -16.301 -3.139 1.00 56.49 137 ASP C CA 1
ATOM 8046 C C . ASP C 1 139 ? 20.677 -16.466 -4.462 1.00 55.77 137 ASP C C 1
ATOM 8047 O O . ASP C 1 139 ? 20.534 -15.656 -5.392 1.00 54.68 137 ASP C O 1
ATOM 8052 N N . PRO C 1 140 ? 21.529 -17.511 -4.542 1.00 54.13 138 PRO C N 1
ATOM 8053 C CA . PRO C 1 140 ? 22.207 -17.913 -5.782 1.00 52.82 138 PRO C CA 1
ATOM 8054 C C . PRO C 1 140 ? 21.295 -18.043 -6.975 1.00 51.30 138 PRO C C 1
ATOM 8055 O O . PRO C 1 140 ? 21.752 -17.991 -8.114 1.00 51.09 138 PRO C O 1
ATOM 8059 N N . ALA C 1 141 ? 20.012 -18.262 -6.703 1.00 48.98 139 ALA C N 1
ATOM 8060 C CA . ALA C 1 141 ? 19.001 -18.299 -7.721 1.00 47.44 139 ALA C CA 1
ATOM 8061 C C . ALA C 1 141 ? 18.952 -16.957 -8.475 1.00 45.52 139 ALA C C 1
ATOM 8062 O O . ALA C 1 141 ? 18.608 -16.941 -9.626 1.00 44.71 139 ALA C O 1
ATOM 8064 N N . ASP C 1 142 ? 19.296 -15.860 -7.799 1.00 44.38 140 ASP C N 1
ATOM 8065 C CA . ASP C 1 142 ? 19.292 -14.501 -8.397 0.50 43.85 140 ASP C CA 1
ATOM 8066 C C . ASP C 1 142 ? 20.635 -14.084 -8.944 1.00 43.15 140 ASP C C 1
ATOM 8067 O O . ASP C 1 142 ? 20.801 -12.942 -9.334 1.00 43.27 140 ASP C O 1
ATOM 8072 N N . VAL C 1 143 ? 21.621 -14.984 -8.887 1.00 41.64 141 VAL C N 1
ATOM 8073 C CA . VAL C 1 143 ? 22.983 -14.671 -9.243 1.00 39.50 141 VAL C CA 1
ATOM 8074 C C . VAL C 1 143 ? 23.425 -15.470 -10.450 1.00 37.72 141 VAL C C 1
ATOM 8075 O O . VAL C 1 143 ? 23.195 -16.692 -10.517 1.00 36.83 141 VAL C O 1
ATOM 8079 N N . THR C 1 144 ? 24.009 -14.769 -11.436 1.00 35.58 142 THR C N 1
ATOM 8080 C CA . THR C 1 144 ? 24.595 -15.421 -12.607 1.00 33.97 142 THR C CA 1
ATOM 8081 C C . THR C 1 144 ? 26.084 -15.725 -12.368 1.00 31.58 142 THR C C 1
ATOM 8082 O O . THR C 1 144 ? 26.844 -14.876 -11.873 1.00 29.96 142 THR C O 1
ATOM 8086 N N . LEU C 1 145 ? 26.474 -16.961 -12.723 1.00 30.39 143 LEU C N 1
ATOM 8087 C CA . LEU C 1 145 ? 27.840 -17.443 -12.452 1.00 30.61 143 LEU C CA 1
ATOM 8088 C C . LEU C 1 145 ? 28.682 -17.284 -13.671 1.00 28.10 143 LEU C C 1
ATOM 8089 O O . LEU C 1 145 ? 28.455 -17.935 -14.680 1.00 29.22 143 LEU C O 1
ATOM 8094 N N . LEU C 1 146 ? 29.704 -16.475 -13.552 1.00 28.28 144 LEU C N 1
ATOM 8095 C CA . LEU C 1 146 ? 30.696 -16.274 -14.600 1.00 27.77 144 LEU C CA 1
ATOM 8096 C C . LEU C 1 146 ? 32.004 -17.035 -14.286 1.00 27.94 144 LEU C C 1
ATOM 8097 O O . LEU C 1 146 ? 32.628 -16.750 -13.283 1.00 26.75 144 LEU C O 1
ATOM 8102 N N . LEU C 1 147 ? 32.407 -17.960 -15.164 1.00 27.76 145 LEU C N 1
ATOM 8103 C CA . LEU C 1 147 ? 33.608 -18.774 -14.986 1.00 28.28 145 LEU C CA 1
ATOM 8104 C C . LEU C 1 147 ? 34.727 -18.331 -15.882 1.00 28.32 145 LEU C C 1
ATOM 8105 O O . LEU C 1 147 ? 34.645 -18.547 -17.052 1.00 25.47 145 LEU C O 1
ATOM 8110 N N . LEU C 1 148 ? 35.805 -17.798 -15.311 1.00 29.60 146 LEU C N 1
ATOM 8111 C CA . LEU C 1 148 ? 36.921 -17.175 -16.119 1.00 31.16 146 LEU C CA 1
ATOM 8112 C C . LEU C 1 148 ? 37.968 -18.186 -16.503 1.00 31.22 146 LEU C C 1
ATOM 8113 O O . LEU C 1 148 ? 38.669 -18.706 -15.643 1.00 29.98 146 LEU C O 1
ATOM 8118 N N . ALA C 1 149 ? 38.043 -18.483 -17.792 1.00 33.38 147 ALA C N 1
ATOM 8119 C CA . ALA C 1 149 ? 39.048 -19.358 -18.341 1.00 34.93 147 ALA C CA 1
ATOM 8120 C C . ALA C 1 149 ? 40.343 -18.619 -18.564 1.00 36.23 147 ALA C C 1
ATOM 8121 O O . ALA C 1 149 ? 40.337 -17.456 -18.907 1.00 35.60 147 ALA C O 1
ATOM 8123 N N . ALA C 1 150 ? 41.451 -19.325 -18.407 1.00 38.15 148 ALA C N 1
ATOM 8124 C CA . ALA C 1 150 ? 42.752 -18.772 -18.762 1.00 40.17 148 ALA C CA 1
ATOM 8125 C C . ALA C 1 150 ? 43.000 -18.834 -20.271 1.00 41.93 148 ALA C C 1
ATOM 8126 O O . ALA C 1 150 ? 43.613 -17.936 -20.825 1.00 42.36 148 ALA C O 1
ATOM 8128 N N . ARG C 1 151 ? 42.507 -19.888 -20.931 1.00 43.48 149 ARG C N 1
ATOM 8129 C CA . ARG C 1 151 ? 42.633 -20.026 -22.394 1.00 44.05 149 ARG C CA 1
ATOM 8130 C C . ARG C 1 151 ? 41.324 -20.477 -23.041 1.00 44.68 149 ARG C C 1
ATOM 8131 O O . ARG C 1 151 ? 40.442 -20.987 -22.368 1.00 44.65 149 ARG C O 1
ATOM 8139 N N . PRO C 1 152 ? 41.185 -20.266 -24.355 1.00 45.58 150 PRO C N 1
ATOM 8140 C CA . PRO C 1 152 ? 40.052 -20.599 -25.195 1.00 46.31 150 PRO C CA 1
ATOM 8141 C C . PRO C 1 152 ? 39.336 -21.957 -25.063 1.00 47.35 150 PRO C C 1
ATOM 8142 O O . PRO C 1 152 ? 38.094 -21.976 -24.804 1.00 48.97 150 PRO C O 1
ATOM 8146 N N . GLY C 1 153 ? 40.042 -23.062 -25.271 1.00 46.64 151 GLY C N 1
ATOM 8147 C CA . GLY C 1 153 ? 39.352 -24.370 -25.255 1.00 46.33 151 GLY C CA 1
ATOM 8148 C C . GLY C 1 153 ? 39.699 -25.229 -24.047 0.50 46.25 151 GLY C C 1
ATOM 8149 O O . GLY C 1 153 ? 40.387 -26.245 -24.194 1.00 48.46 151 GLY C O 1
ATOM 8150 N N . ASN C 1 154 ? 39.249 -24.846 -22.849 1.00 45.23 152 ASN C N 1
ATOM 8151 C CA . ASN C 1 154 ? 39.472 -25.697 -21.666 1.00 43.73 152 ASN C CA 1
ATOM 8152 C C . ASN C 1 154 ? 38.266 -26.591 -21.615 1.00 42.13 152 ASN C C 1
ATOM 8153 O O . ASN C 1 154 ? 37.171 -26.185 -21.214 1.00 42.67 152 ASN C O 1
ATOM 8158 N N . ALA C 1 155 ? 38.456 -27.804 -22.087 1.00 39.90 153 ALA C N 1
ATOM 8159 C CA . ALA C 1 155 ? 37.375 -28.740 -22.265 1.00 38.16 153 ALA C CA 1
ATOM 8160 C C . ALA C 1 155 ? 36.778 -29.137 -20.930 1.00 37.05 153 ALA C C 1
ATOM 8161 O O . ALA C 1 155 ? 35.597 -29.317 -20.794 1.00 36.93 153 ALA C O 1
ATOM 8163 N N . ALA C 1 156 ? 37.648 -29.318 -19.955 1.00 36.01 154 ALA C N 1
ATOM 8164 C CA . ALA C 1 156 ? 37.231 -29.566 -18.606 1.00 33.29 154 ALA C CA 1
ATOM 8165 C C . ALA C 1 156 ? 36.368 -28.452 -18.058 1.00 32.04 154 ALA C C 1
ATOM 8166 O O . ALA C 1 156 ? 35.370 -28.721 -17.428 1.00 32.77 154 ALA C O 1
ATOM 8168 N N . LEU C 1 157 ? 36.764 -27.204 -18.219 1.00 30.02 155 LEU C N 1
ATOM 8169 C CA . LEU C 1 157 ? 35.956 -26.144 -17.703 1.00 29.81 155 LEU C CA 1
ATOM 8170 C C . LEU C 1 157 ? 34.499 -26.135 -18.285 1.00 30.69 155 LEU C C 1
ATOM 8171 O O . LEU C 1 157 ? 33.511 -25.967 -17.537 1.00 27.93 155 LEU C O 1
ATOM 8176 N N . GLU C 1 158 ? 34.385 -26.266 -19.595 1.00 29.15 156 GLU C N 1
ATOM 8177 C CA . GLU C 1 158 ? 33.088 -26.392 -20.255 1.00 29.84 156 GLU C CA 1
ATOM 8178 C C . GLU C 1 158 ? 32.226 -27.473 -19.668 1.00 29.64 156 GLU C C 1
ATOM 8179 O O . GLU C 1 158 ? 31.032 -27.235 -19.398 1.00 29.95 156 GLU C O 1
ATOM 8185 N N . THR C 1 159 ? 32.838 -28.620 -19.385 1.00 29.73 157 THR C N 1
ATOM 8186 C CA . THR C 1 159 ? 32.181 -29.707 -18.637 1.00 29.50 157 THR C CA 1
ATOM 8187 C C . THR C 1 159 ? 31.686 -29.341 -17.236 1.00 29.11 157 THR C C 1
ATOM 8188 O O . THR C 1 159 ? 30.553 -29.650 -16.847 1.00 27.09 157 THR C O 1
ATOM 8192 N N . HIS C 1 160 ? 32.524 -28.683 -16.461 1.00 26.89 158 HIS C N 1
ATOM 8193 C CA . HIS C 1 160 ? 32.115 -28.215 -15.145 1.00 26.27 158 HIS C CA 1
ATOM 8194 C C . HIS C 1 160 ? 30.973 -27.196 -15.239 1.00 26.55 158 HIS C C 1
ATOM 8195 O O . HIS C 1 160 ? 30.042 -27.150 -14.363 1.00 24.60 158 HIS C O 1
ATOM 8202 N N . ALA C 1 161 ? 31.063 -26.359 -16.259 1.00 25.26 159 ALA C N 1
ATOM 8203 C CA . ALA C 1 161 ? 30.067 -25.323 -16.466 1.00 27.21 159 ALA C CA 1
ATOM 8204 C C . ALA C 1 161 ? 28.732 -25.958 -16.763 1.00 26.62 159 ALA C C 1
ATOM 8205 O O . ALA C 1 161 ? 27.743 -25.517 -16.262 1.00 27.11 159 ALA C O 1
ATOM 8207 N N . GLN C 1 162 ? 28.708 -26.986 -17.577 1.00 29.10 160 GLN C N 1
ATOM 8208 C CA . GLN C 1 162 ? 27.472 -27.659 -17.920 1.00 29.67 160 GLN C CA 1
ATOM 8209 C C . GLN C 1 162 ? 26.928 -28.488 -16.739 1.00 30.88 160 GLN C C 1
ATOM 8210 O O . GLN C 1 162 ? 25.740 -28.445 -16.443 1.00 31.55 160 GLN C O 1
ATOM 8216 N N . ALA C 1 163 ? 27.796 -29.135 -15.974 1.00 29.78 161 ALA C N 1
ATOM 8217 C CA . ALA C 1 163 ? 27.378 -29.725 -14.680 1.00 29.35 161 ALA C CA 1
ATOM 8218 C C . ALA C 1 163 ? 26.714 -28.762 -13.743 1.00 28.90 161 ALA C C 1
ATOM 8219 O O . ALA C 1 163 ? 25.715 -29.097 -13.133 1.00 30.49 161 ALA C O 1
ATOM 8221 N N . LEU C 1 164 ? 27.256 -27.567 -13.574 1.00 28.97 162 LEU C N 1
ATOM 8222 C CA . LEU C 1 164 ? 26.664 -26.592 -12.682 1.00 28.83 162 LEU C CA 1
ATOM 8223 C C . LEU C 1 164 ? 25.330 -25.936 -13.204 1.00 30.20 162 LEU C C 1
ATOM 8224 O O . LEU C 1 164 ? 24.471 -25.487 -12.396 1.00 27.06 162 LEU C O 1
ATOM 8229 N N . ARG C 1 165 ? 25.230 -25.823 -14.532 1.00 31.71 163 ARG C N 1
ATOM 8230 C CA . ARG C 1 165 ? 23.978 -25.409 -15.229 1.00 32.44 163 ARG C CA 1
ATOM 8231 C C . ARG C 1 165 ? 22.871 -26.390 -14.906 1.00 33.60 163 ARG C C 1
ATOM 8232 O O . ARG C 1 165 ? 21.796 -25.980 -14.451 1.00 35.77 163 ARG C O 1
ATOM 8240 N N . GLU C 1 166 ? 23.142 -27.662 -15.163 1.00 34.54 164 GLU C N 1
ATOM 8241 C CA . GLU C 1 166 ? 22.213 -28.729 -14.878 1.00 35.93 164 GLU C CA 1
ATOM 8242 C C . GLU C 1 166 ? 21.826 -28.815 -13.409 1.00 36.54 164 GLU C C 1
ATOM 8243 O O . GLU C 1 166 ? 20.662 -29.109 -13.103 1.00 37.87 164 GLU C O 1
ATOM 8249 N N . ARG C 1 167 ? 22.756 -28.567 -12.492 1.00 36.73 165 ARG C N 1
ATOM 8250 C CA . ARG C 1 167 ? 22.472 -28.706 -11.048 1.00 36.09 165 ARG C CA 1
ATOM 8251 C C . ARG C 1 167 ? 21.572 -27.557 -10.590 1.00 37.33 165 ARG C C 1
ATOM 8252 O O . ARG C 1 167 ? 20.903 -27.621 -9.538 1.00 36.87 165 ARG C O 1
ATOM 8260 N N . GLY C 1 168 ? 21.641 -26.475 -11.348 1.00 37.78 166 GLY C N 1
ATOM 8261 C CA . GLY C 1 168 ? 20.620 -25.452 -11.362 1.00 38.42 166 GLY C CA 1
ATOM 8262 C C . GLY C 1 168 ? 20.536 -24.502 -10.203 1.00 38.87 166 GLY C C 1
ATOM 8263 O O . GLY C 1 168 ? 19.467 -23.888 -10.008 1.00 40.30 166 GLY C O 1
ATOM 8264 N N . GLN C 1 169 ? 21.603 -24.327 -9.431 1.00 38.00 167 GLN C N 1
ATOM 8265 C CA . GLN C 1 169 ? 21.510 -23.485 -8.245 1.00 37.82 167 GLN C CA 1
ATOM 8266 C C . GLN C 1 169 ? 21.858 -21.997 -8.516 1.00 38.11 167 GLN C C 1
ATOM 8267 O O . GLN C 1 169 ? 21.834 -21.132 -7.617 1.00 38.59 167 GLN C O 1
ATOM 8273 N N . PHE C 1 170 ? 22.209 -21.715 -9.759 1.00 36.77 168 PHE C N 1
ATOM 8274 C CA . PHE C 1 170 ? 22.538 -20.354 -10.167 1.00 35.95 168 PHE C CA 1
ATOM 8275 C C . PHE C 1 170 ? 21.478 -19.970 -11.183 1.00 35.17 168 PHE C C 1
ATOM 8276 O O . PHE C 1 170 ? 20.831 -20.823 -11.775 1.00 33.25 168 PHE C O 1
ATOM 8284 N N . ALA C 1 171 ? 21.330 -18.672 -11.373 1.00 35.56 169 ALA C N 1
ATOM 8285 C CA . ALA C 1 171 ? 20.389 -18.178 -12.365 1.00 35.78 169 ALA C CA 1
ATOM 8286 C C . ALA C 1 171 ? 20.868 -18.621 -13.759 1.00 36.50 169 ALA C C 1
ATOM 8287 O O . ALA C 1 171 ? 20.092 -18.798 -14.725 1.00 37.36 169 ALA C O 1
ATOM 8289 N N . GLY C 1 172 ? 22.189 -18.768 -13.885 1.00 34.97 170 GLY C N 1
ATOM 8290 C CA . GLY C 1 172 ? 22.785 -19.169 -15.152 1.00 33.29 170 GLY C CA 1
ATOM 8291 C C . GLY C 1 172 ? 24.294 -19.317 -14.916 1.00 31.19 170 GLY C C 1
ATOM 8292 O O . GLY C 1 172 ? 24.825 -18.885 -13.877 1.00 28.97 170 GLY C O 1
ATOM 8293 N N . VAL C 1 173 ? 24.946 -19.945 -15.869 1.00 30.01 171 VAL C N 1
ATOM 8294 C CA . VAL C 1 173 ? 26.392 -20.119 -15.826 1.00 30.51 171 VAL C CA 1
ATOM 8295 C C . VAL C 1 173 ? 26.959 -19.764 -17.181 1.00 29.22 171 VAL C C 1
ATOM 8296 O O . VAL C 1 173 ? 26.566 -20.373 -18.127 1.00 28.97 171 VAL C O 1
ATOM 8300 N N . GLU C 1 174 ? 27.917 -18.853 -17.244 1.00 29.52 172 GLU C N 1
ATOM 8301 C CA . GLU C 1 174 ? 28.633 -18.508 -18.495 1.00 30.35 172 GLU C CA 1
ATOM 8302 C C . GLU C 1 174 ? 30.153 -18.718 -18.289 1.00 30.00 172 GLU C C 1
ATOM 8303 O O . GLU C 1 174 ? 30.662 -18.334 -17.239 1.00 30.08 172 GLU C O 1
ATOM 8309 N N . VAL C 1 175 ? 30.836 -19.268 -19.286 1.00 29.59 173 VAL C N 1
ATOM 8310 C CA . VAL C 1 175 ? 32.298 -19.200 -19.394 1.00 30.11 173 VAL C CA 1
ATOM 8311 C C . VAL C 1 175 ? 32.730 -17.874 -20.020 1.00 29.80 173 VAL C C 1
ATOM 8312 O O . VAL C 1 175 ? 32.288 -17.534 -21.073 1.00 27.98 173 VAL C O 1
ATOM 8316 N N . VAL C 1 176 ? 33.590 -17.131 -19.334 1.00 29.47 174 VAL C N 1
ATOM 8317 C CA . VAL C 1 176 ? 34.115 -15.859 -19.816 1.00 30.94 174 VAL C CA 1
ATOM 8318 C C . VAL C 1 176 ? 35.626 -15.996 -20.048 1.00 31.91 174 VAL C C 1
ATOM 8319 O O . VAL C 1 176 ? 36.299 -16.837 -19.421 1.00 30.37 174 VAL C O 1
ATOM 8323 N N . LEU C 1 177 ? 36.148 -15.131 -20.915 1.00 33.00 175 LEU C N 1
ATOM 8324 C CA . LEU C 1 177 ? 37.540 -15.185 -21.360 1.00 34.29 175 LEU C CA 1
ATOM 8325 C C . LEU C 1 177 ? 38.012 -13.789 -21.533 1.00 34.14 175 LEU C C 1
ATOM 8326 O O . LEU C 1 177 ? 37.257 -12.994 -22.062 1.00 33.99 175 LEU C O 1
ATOM 8331 N N . GLU C 1 178 ? 39.226 -13.434 -21.096 1.00 34.28 176 GLU C N 1
ATOM 8332 C CA . GLU C 1 178 ? 39.632 -12.075 -21.383 1.00 35.70 176 GLU C CA 1
ATOM 8333 C C . GLU C 1 178 ? 40.167 -12.099 -22.821 1.00 35.26 176 GLU C C 1
ATOM 8334 O O . GLU C 1 178 ? 40.532 -13.164 -23.319 0.50 35.74 176 GLU C O 1
ATOM 8340 N N . SER C 1 179 ? 40.218 -10.945 -23.521 0.0000 59.29 177 SER C N 1
ATOM 8341 C CA . SER C 1 179 ? 40.798 -10.910 -24.868 0.0000 62.48 177 SER C CA 1
ATOM 8342 C C . SER C 1 179 ? 42.307 -11.260 -24.824 0.0000 64.92 177 SER C C 1
ATOM 8343 O O . SER C 1 179 ? 42.793 -11.788 -23.824 0.0000 65.38 177 SER C O 1
ATOM 8346 N N . ARG C 1 180 ? 43.029 -10.909 -25.935 0.0000 67.51 178 ARG C N 1
ATOM 8347 C CA . ARG C 1 180 ? 44.461 -11.156 -26.464 0.0000 70.38 178 ARG C CA 1
ATOM 8348 C C . ARG C 1 180 ? 45.804 -10.901 -25.695 0.0000 72.63 178 ARG C C 1
ATOM 8349 O O . ARG C 1 180 ? 46.297 -11.808 -25.010 0.0000 73.22 178 ARG C O 1
ATOM 8357 N N . GLU C 1 181 ? 46.380 -9.683 -25.803 0.0000 74.28 179 GLU C N 1
ATOM 8358 C CA . GLU C 1 181 ? 47.662 -9.243 -25.162 0.0000 75.48 179 GLU C CA 1
ATOM 8359 C C . GLU C 1 181 ? 48.908 -9.837 -25.836 0.0000 75.58 179 GLU C C 1
ATOM 8360 O O . GLU C 1 181 ? 50.026 -9.658 -25.350 0.0000 75.74 179 GLU C O 1
ATOM 8366 N N . SER C 1 191 ? 32.853 -21.028 -28.636 0.0000 81.25 189 SER C N 1
ATOM 8367 C CA . SER C 1 191 ? 33.247 -19.677 -28.291 0.50 37.05 189 SER C CA 1
ATOM 8368 C C . SER C 1 191 ? 32.747 -19.264 -26.899 0.50 36.98 189 SER C C 1
ATOM 8369 O O . SER C 1 191 ? 31.558 -19.322 -26.615 0.0000 81.46 189 SER C O 1
ATOM 8372 N N . ALA C 1 192 ? 33.680 -18.862 -26.029 0.50 36.35 190 ALA C N 1
ATOM 8373 C CA . ALA C 1 192 ? 33.367 -18.318 -24.718 0.50 35.90 190 ALA C CA 1
ATOM 8374 C C . ALA C 1 192 ? 33.104 -16.828 -24.818 0.75 35.38 190 ALA C C 1
ATOM 8375 O O . ALA C 1 192 ? 33.677 -16.170 -25.658 0.75 36.00 190 ALA C O 1
ATOM 8377 N N . VAL C 1 193 ? 32.260 -16.311 -23.930 1.00 35.11 191 VAL C N 1
ATOM 8378 C CA . VAL C 1 193 ? 31.925 -14.860 -23.866 1.00 35.19 191 VAL C CA 1
ATOM 8379 C C . VAL C 1 193 ? 33.019 -13.900 -23.357 1.00 34.40 191 VAL C C 1
ATOM 8380 O O . VAL C 1 193 ? 33.553 -14.085 -22.297 1.00 34.09 191 VAL C O 1
ATOM 8384 N N . PRO C 1 194 ? 33.348 -12.847 -24.139 1.00 34.31 192 PRO C N 1
ATOM 8385 C CA . PRO C 1 194 ? 34.352 -11.882 -23.633 1.00 32.83 192 PRO C CA 1
ATOM 8386 C C . PRO C 1 194 ? 33.955 -11.291 -22.281 1.00 32.23 192 PRO C C 1
ATOM 8387 O O . PRO C 1 194 ? 32.772 -10.920 -22.045 1.00 29.31 192 PRO C O 1
ATOM 8391 N N . LEU C 1 195 ? 34.906 -11.282 -21.338 1.00 30.94 193 LEU C N 1
ATOM 8392 C CA . LEU C 1 195 ? 34.620 -10.719 -20.029 1.00 31.13 193 LEU C CA 1
ATOM 8393 C C . LEU C 1 195 ? 34.171 -9.271 -20.155 1.00 30.69 193 LEU C C 1
ATOM 8394 O O . LEU C 1 195 ? 33.260 -8.820 -19.416 1.00 31.74 193 LEU C O 1
ATOM 8399 N N . SER C 1 196 ? 34.793 -8.527 -21.088 1.00 30.96 194 SER C N 1
ATOM 8400 C CA . SER C 1 196 ? 34.455 -7.113 -21.330 1.00 30.27 194 SER C CA 1
ATOM 8401 C C . SER C 1 196 ? 32.968 -6.927 -21.727 1.00 30.03 194 SER C C 1
ATOM 8402 O O . SER C 1 196 ? 32.498 -5.821 -21.716 1.00 30.86 194 SER C O 1
ATOM 8405 N N . GLU C 1 197 ? 32.257 -8.000 -22.024 1.00 29.97 195 GLU C N 1
ATOM 8406 C CA . GLU C 1 197 ? 30.850 -7.947 -22.386 1.00 31.16 195 GLU C CA 1
ATOM 8407 C C . GLU C 1 197 ? 29.893 -8.546 -21.372 1.00 31.52 195 GLU C C 1
ATOM 8408 O O . GLU C 1 197 ? 28.665 -8.648 -21.650 1.00 29.23 195 GLU C O 1
ATOM 8414 N N . TRP C 1 198 ? 30.398 -8.907 -20.184 1.00 31.94 196 TRP C N 1
ATOM 8415 C CA . TRP C 1 198 ? 29.601 -9.808 -19.311 1.00 31.65 196 TRP C CA 1
ATOM 8416 C C . TRP C 1 198 ? 28.147 -9.328 -19.122 1.00 31.60 196 TRP C C 1
ATOM 8417 O O . TRP C 1 198 ? 27.258 -10.175 -19.110 1.00 31.71 196 TRP C O 1
ATOM 8428 N N . PRO C 1 199 ? 27.894 -7.989 -18.995 1.00 32.62 197 PRO C N 1
ATOM 8429 C CA . PRO C 1 199 ? 26.502 -7.580 -18.720 1.00 34.78 197 PRO C CA 1
ATOM 8430 C C . PRO C 1 199 ? 25.513 -7.813 -19.834 1.00 36.86 197 PRO C C 1
ATOM 8431 O O . PRO C 1 199 ? 24.303 -7.814 -19.590 1.00 38.81 197 PRO C O 1
ATOM 8435 N N . SER C 1 200 ? 26.000 -8.050 -21.042 1.00 37.96 198 SER C N 1
ATOM 8436 C CA . SER C 1 200 ? 25.146 -8.421 -22.125 1.00 38.33 198 SER C CA 1
ATOM 8437 C C . SER C 1 200 ? 24.501 -9.792 -21.897 1.00 39.91 198 SER C C 1
ATOM 8438 O O . SER C 1 200 ? 23.641 -10.218 -22.697 1.00 39.77 198 SER C O 1
ATOM 8441 N N . ARG C 1 201 ? 24.946 -10.520 -20.863 1.00 39.94 199 ARG C N 1
ATOM 8442 C CA . ARG C 1 201 ? 24.462 -11.885 -20.661 1.00 39.79 199 ARG C CA 1
ATOM 8443 C C . ARG C 1 201 ? 23.705 -12.027 -19.359 1.00 40.42 199 ARG C C 1
ATOM 8444 O O . ARG C 1 201 ? 23.200 -13.091 -19.057 1.00 41.37 199 ARG C O 1
ATOM 8452 N N . VAL C 1 202 ? 23.554 -10.948 -18.617 1.00 40.19 200 VAL C N 1
ATOM 8453 C CA . VAL C 1 202 ? 22.961 -11.006 -17.296 1.00 40.96 200 VAL C CA 1
ATOM 8454 C C . VAL C 1 202 ? 21.754 -10.087 -17.308 1.00 40.81 200 VAL C C 1
ATOM 8455 O O . VAL C 1 202 ? 21.872 -8.910 -17.006 1.00 40.79 200 VAL C O 1
ATOM 8459 N N . GLU C 1 203 ? 20.596 -10.627 -17.651 1.00 41.47 201 GLU C N 1
ATOM 8460 C CA . GLU C 1 203 ? 19.429 -9.786 -17.902 1.00 41.86 201 GLU C CA 1
ATOM 8461 C C . GLU C 1 203 ? 18.797 -9.220 -16.620 1.00 41.71 201 GLU C C 1
ATOM 8462 O O . GLU C 1 203 ? 18.251 -8.109 -16.633 1.00 40.99 201 GLU C O 1
ATOM 8468 N N . ALA C 1 204 ? 18.918 -9.962 -15.506 1.00 42.13 202 ALA C N 1
ATOM 8469 C CA . ALA C 1 204 ? 18.415 -9.543 -14.195 1.00 41.89 202 ALA C CA 1
ATOM 8470 C C . ALA C 1 204 ? 19.305 -10.070 -13.078 1.00 41.89 202 ALA C C 1
ATOM 8471 O O . ALA C 1 204 ? 20.126 -10.942 -13.309 1.00 42.18 202 ALA C O 1
ATOM 8473 N N . GLY C 1 205 ? 19.163 -9.509 -11.889 1.00 41.32 203 GLY C N 1
ATOM 8474 C CA . GLY C 1 205 ? 19.861 -9.983 -10.695 1.00 40.84 203 GLY C CA 1
ATOM 8475 C C . GLY C 1 205 ? 21.273 -9.503 -10.560 1.00 40.70 203 GLY C C 1
ATOM 8476 O O . GLY C 1 205 ? 21.582 -8.369 -10.849 1.00 41.18 203 GLY C O 1
ATOM 8477 N N . GLN C 1 206 ? 22.152 -10.387 -10.078 1.00 40.73 204 GLN C N 1
ATOM 8478 C CA . GLN C 1 206 ? 23.548 -10.071 -9.919 1.00 38.40 204 GLN C CA 1
ATOM 8479 C C . GLN C 1 206 ? 24.368 -11.109 -10.650 1.00 36.20 204 GLN C C 1
ATOM 8480 O O . GLN C 1 206 ? 23.840 -12.042 -11.206 1.00 34.12 204 GLN C O 1
ATOM 8486 N N . ALA C 1 207 ? 25.670 -10.872 -10.654 1.00 36.00 205 ALA C N 1
ATOM 8487 C CA . ALA C 1 207 ? 26.658 -11.809 -11.161 1.00 35.13 205 ALA C CA 1
ATOM 8488 C C . ALA C 1 207 ? 27.732 -12.098 -10.121 1.00 33.96 205 ALA C C 1
ATOM 8489 O O . ALA C 1 207 ? 27.986 -11.302 -9.231 1.00 34.94 205 ALA C O 1
ATOM 8491 N N . VAL C 1 208 ? 28.407 -13.230 -10.292 1.00 33.10 206 VAL C N 1
ATOM 8492 C CA . VAL C 1 208 ? 29.609 -13.539 -9.483 1.00 32.44 206 VAL C CA 1
ATOM 8493 C C . VAL C 1 208 ? 30.631 -14.149 -10.406 1.00 30.42 206 VAL C C 1
ATOM 8494 O O . VAL C 1 208 ? 30.294 -15.044 -11.177 1.00 31.56 206 VAL C O 1
ATOM 8498 N N . LEU C 1 209 ? 31.867 -13.676 -10.292 1.00 30.08 207 LEU C N 1
ATOM 8499 C CA . LEU C 1 209 ? 32.974 -14.178 -11.052 1.00 30.07 207 LEU C CA 1
ATOM 8500 C C . LEU C 1 209 ? 33.943 -15.069 -10.221 1.00 29.60 207 LEU C C 1
ATOM 8501 O O . LEU C 1 209 ? 34.464 -14.649 -9.201 1.00 28.63 207 LEU C O 1
ATOM 8506 N N . VAL C 1 210 ? 34.171 -16.272 -10.744 1.00 28.60 208 VAL C N 1
ATOM 8507 C CA . VAL C 1 210 ? 35.149 -17.229 -10.223 1.00 27.98 208 VAL C CA 1
ATOM 8508 C C . VAL C 1 210 ? 36.172 -17.503 -11.322 1.00 27.36 208 VAL C C 1
ATOM 8509 O O . VAL C 1 210 ? 35.808 -18.106 -12.320 1.00 28.26 208 VAL C O 1
ATOM 8513 N N . PRO C 1 211 ? 37.435 -17.072 -11.141 1.00 25.99 209 PRO C N 1
ATOM 8514 C CA . PRO C 1 211 ? 38.574 -17.459 -11.941 1.00 25.90 209 PRO C CA 1
ATOM 8515 C C . PRO C 1 211 ? 38.882 -18.971 -11.816 1.00 26.01 209 PRO C C 1
ATOM 8516 O O . PRO C 1 211 ? 39.096 -19.481 -10.720 1.00 24.29 209 PRO C O 1
ATOM 8520 N N . PHE C 1 212 ? 38.911 -19.679 -12.944 1.00 24.72 210 PHE C N 1
ATOM 8521 C CA . PHE C 1 212 ? 39.322 -21.068 -12.957 1.00 24.25 210 PHE C CA 1
ATOM 8522 C C . PHE C 1 212 ? 40.812 -21.110 -13.141 1.00 24.64 210 PHE C C 1
ATOM 8523 O O . PHE C 1 212 ? 41.344 -21.425 -14.206 1.00 24.61 210 PHE C O 1
ATOM 8531 N N . LEU C 1 213 ? 41.473 -20.803 -12.039 1.00 25.11 211 LEU C N 1
ATOM 8532 C CA . LEU C 1 213 ? 42.896 -20.518 -11.964 1.00 25.94 211 LEU C CA 1
ATOM 8533 C C . LEU C 1 213 ? 43.448 -21.068 -10.660 1.00 25.39 211 LEU C C 1
ATOM 8534 O O . LEU C 1 213 ? 42.740 -21.085 -9.678 1.00 26.29 211 LEU C O 1
ATOM 8539 N N . THR C 1 214 ? 44.695 -21.520 -10.633 1.00 26.69 212 THR C N 1
ATOM 8540 C CA . THR C 1 214 ? 45.287 -21.953 -9.343 1.00 27.26 212 THR C CA 1
ATOM 8541 C C . THR C 1 214 ? 45.614 -20.747 -8.513 1.00 28.61 212 THR C C 1
ATOM 8542 O O . THR C 1 214 ? 45.581 -20.788 -7.280 1.00 28.78 212 THR C O 1
ATOM 8546 N N . HIS C 1 215 ? 45.912 -19.644 -9.187 1.00 30.11 213 HIS C N 1
ATOM 8547 C CA . HIS C 1 215 ? 46.246 -18.396 -8.506 1.00 30.59 213 HIS C CA 1
ATOM 8548 C C . HIS C 1 215 ? 46.097 -17.304 -9.550 1.00 32.08 213 HIS C C 1
ATOM 8549 O O . HIS C 1 215 ? 45.843 -17.588 -10.745 1.00 30.52 213 HIS C O 1
ATOM 8556 N N . LEU C 1 216 ? 46.321 -16.074 -9.098 1.00 34.25 214 LEU C N 1
ATOM 8557 C CA . LEU C 1 216 ? 46.215 -14.888 -9.930 1.00 35.68 214 LEU C CA 1
ATOM 8558 C C . LEU C 1 216 ? 47.414 -13.928 -9.755 1.00 36.60 214 LEU C C 1
ATOM 8559 O O . LEU C 1 216 ? 47.441 -13.109 -8.824 1.00 37.34 214 LEU C O 1
ATOM 8564 N N . GLY C 1 217 ? 48.370 -14.009 -10.679 1.00 37.49 215 GLY C N 1
ATOM 8565 C CA . GLY C 1 217 ? 49.546 -13.137 -10.667 1.00 39.97 215 GLY C CA 1
ATOM 8566 C C . GLY C 1 217 ? 49.223 -11.690 -11.008 1.00 41.57 215 GLY C C 1
ATOM 8567 O O . GLY C 1 217 ? 48.085 -11.381 -11.336 1.00 43.12 215 GLY C O 1
ATOM 8568 N N . LYS C 1 218 ? 50.166 -10.754 -10.875 1.00 42.88 216 LYS C N 1
ATOM 8569 C CA . LYS C 1 218 ? 49.679 -9.360 -11.036 1.00 43.14 216 LYS C CA 1
ATOM 8570 C C . LYS C 1 218 ? 49.349 -8.876 -12.465 1.00 43.80 216 LYS C C 1
ATOM 8571 O O . LYS C 1 218 ? 48.380 -8.145 -12.640 1.00 44.87 216 LYS C O 1
ATOM 8577 N N . HIS C 1 219 ? 50.123 -9.261 -13.449 1.00 44.48 217 HIS C N 1
ATOM 8578 C CA . HIS C 1 219 ? 49.730 -8.971 -14.822 1.00 44.49 217 HIS C CA 1
ATOM 8579 C C . HIS C 1 219 ? 48.326 -9.519 -15.123 1.00 45.41 217 HIS C C 1
ATOM 8580 O O . HIS C 1 219 ? 47.443 -8.768 -15.563 1.00 45.44 217 HIS C O 1
ATOM 8587 N N . ALA C 1 220 ? 48.114 -10.810 -14.834 1.00 44.88 218 ALA C N 1
ATOM 8588 C CA . ALA C 1 220 ? 46.802 -11.451 -14.958 1.00 44.27 218 ALA C CA 1
ATOM 8589 C C . ALA C 1 220 ? 45.654 -10.732 -14.249 1.00 43.91 218 ALA C C 1
ATOM 8590 O O . ALA C 1 220 ? 44.508 -10.694 -14.756 1.00 43.00 218 ALA C O 1
ATOM 8592 N N . ALA C 1 221 ? 45.930 -10.221 -13.061 1.00 43.47 219 ALA C N 1
ATOM 8593 C CA . ALA C 1 221 ? 44.938 -9.499 -12.303 1.00 43.53 219 ALA C CA 1
ATOM 8594 C C . ALA C 1 221 ? 44.578 -8.162 -12.988 1.00 44.01 219 ALA C C 1
ATOM 8595 O O . ALA C 1 221 ? 43.458 -7.659 -12.811 1.00 43.12 219 ALA C O 1
ATOM 8597 N N . GLU C 1 222 ? 45.539 -7.591 -13.729 1.00 44.29 220 GLU C N 1
ATOM 8598 C CA . GLU C 1 222 ? 45.379 -6.298 -14.403 1.00 44.41 220 GLU C CA 1
ATOM 8599 C C . GLU C 1 222 ? 44.586 -6.450 -15.680 1.00 44.82 220 GLU C C 1
ATOM 8600 O O . GLU C 1 222 ? 43.703 -5.631 -15.943 1.00 45.19 220 GLU C O 1
ATOM 8606 N N . ARG C 1 223 ? 44.913 -7.476 -16.460 1.00 44.58 221 ARG C N 1
ATOM 8607 C CA . ARG C 1 223 ? 44.110 -7.887 -17.594 1.00 45.29 221 ARG C CA 1
ATOM 8608 C C . ARG C 1 223 ? 42.651 -8.042 -17.180 1.00 44.84 221 ARG C C 1
ATOM 8609 O O . ARG C 1 223 ? 41.778 -7.551 -17.866 1.00 45.37 221 ARG C O 1
ATOM 8617 N N . LEU C 1 224 ? 42.415 -8.733 -16.064 1.00 44.86 222 LEU C N 1
ATOM 8618 C CA . LEU C 1 224 ? 41.079 -8.949 -15.514 1.00 44.48 222 LEU C CA 1
ATOM 8619 C C . LEU C 1 224 ? 40.346 -7.652 -15.128 1.00 44.12 222 LEU C C 1
ATOM 8620 O O . LEU C 1 224 ? 39.183 -7.473 -15.466 1.00 42.74 222 LEU C O 1
ATOM 8625 N N . GLN C 1 225 ? 40.990 -6.761 -14.387 1.00 44.43 223 GLN C N 1
ATOM 8626 C CA . GLN C 1 225 ? 40.306 -5.533 -13.934 1.00 44.39 223 GLN C CA 1
ATOM 8627 C C . GLN C 1 225 ? 40.083 -4.522 -15.064 1.00 43.38 223 GLN C C 1
ATOM 8628 O O . GLN C 1 225 ? 39.165 -3.702 -15.007 1.00 41.98 223 GLN C O 1
ATOM 8634 N N . GLN C 1 226 ? 40.917 -4.602 -16.087 1.00 42.87 224 GLN C N 1
ATOM 8635 C CA . GLN C 1 226 ? 40.715 -3.812 -17.294 1.00 43.63 224 GLN C CA 1
ATOM 8636 C C . GLN C 1 226 ? 39.491 -4.323 -18.059 1.00 42.22 224 GLN C C 1
ATOM 8637 O O . GLN C 1 226 ? 38.597 -3.558 -18.341 1.00 43.12 224 GLN C O 1
ATOM 8643 N N . ALA C 1 227 ? 39.455 -5.617 -18.354 1.00 40.08 225 ALA C N 1
ATOM 8644 C CA . ALA C 1 227 ? 38.252 -6.243 -18.861 1.00 39.39 225 ALA C CA 1
ATOM 8645 C C . ALA C 1 227 ? 37.013 -5.752 -18.123 1.00 38.72 225 ALA C C 1
ATOM 8646 O O . ALA C 1 227 ? 36.037 -5.395 -18.748 1.00 37.31 225 ALA C O 1
ATOM 8648 N N . LEU C 1 228 ? 37.041 -5.711 -16.793 1.00 37.96 226 LEU C N 1
ATOM 8649 C CA . LEU C 1 228 ? 35.861 -5.318 -16.024 1.00 38.76 226 LEU C CA 1
ATOM 8650 C C . LEU C 1 228 ? 35.559 -3.864 -16.103 1.00 38.98 226 LEU C C 1
ATOM 8651 O O . LEU C 1 228 ? 34.381 -3.491 -16.079 1.00 39.67 226 LEU C O 1
ATOM 8656 N N . ALA C 1 229 ? 36.601 -3.054 -16.159 1.00 38.98 227 ALA C N 1
ATOM 8657 C CA . ALA C 1 229 ? 36.445 -1.604 -16.389 1.00 39.57 227 ALA C CA 1
ATOM 8658 C C . ALA C 1 229 ? 35.858 -1.312 -17.785 1.00 39.70 227 ALA C C 1
ATOM 8659 O O . ALA C 1 229 ? 35.097 -0.387 -17.928 1.00 41.07 227 ALA C O 1
ATOM 8661 N N . GLN C 1 230 ? 36.247 -2.076 -18.802 1.00 40.12 228 GLN C N 1
ATOM 8662 C CA . GLN C 1 230 ? 35.622 -1.952 -20.147 1.00 40.38 228 GLN C CA 1
ATOM 8663 C C . GLN C 1 230 ? 34.151 -2.276 -20.087 1.00 38.64 228 GLN C C 1
ATOM 8664 O O . GLN C 1 230 ? 33.334 -1.555 -20.601 1.00 36.96 228 GLN C O 1
ATOM 8670 N N . ALA C 1 231 ? 33.814 -3.362 -19.410 1.00 37.66 229 ALA C N 1
ATOM 8671 C CA . ALA C 1 231 ? 32.428 -3.731 -19.207 1.00 37.79 229 ALA C CA 1
ATOM 8672 C C . ALA C 1 231 ? 31.607 -2.611 -18.581 1.00 37.57 229 ALA C C 1
ATOM 8673 O O . ALA C 1 231 ? 30.443 -2.360 -18.962 1.00 36.30 229 ALA C O 1
ATOM 8675 N N . ALA C 1 232 ? 32.200 -1.956 -17.594 1.00 37.74 230 ALA C N 1
ATOM 8676 C CA . ALA C 1 232 ? 31.491 -0.958 -16.824 1.00 37.65 230 ALA C CA 1
ATOM 8677 C C . ALA C 1 232 ? 31.390 0.355 -17.566 1.00 37.41 230 ALA C C 1
ATOM 8678 O O . ALA C 1 232 ? 30.460 1.101 -17.354 1.00 38.04 230 ALA C O 1
ATOM 8680 N N . GLU C 1 233 ? 32.341 0.641 -18.438 1.00 37.61 231 GLU C N 1
ATOM 8681 C CA . GLU C 1 233 ? 32.267 1.836 -19.229 1.00 38.54 231 GLU C CA 1
ATOM 8682 C C . GLU C 1 233 ? 31.122 1.633 -20.272 1.00 38.28 231 GLU C C 1
ATOM 8683 O O . GLU C 1 233 ? 30.198 2.441 -20.324 1.00 39.67 231 GLU C O 1
ATOM 8689 N N . ARG C 1 234 ? 31.130 0.496 -20.970 1.00 37.08 232 ARG C N 1
ATOM 8690 C CA . ARG C 1 234 ? 30.067 0.123 -21.911 1.00 36.64 232 ARG C CA 1
ATOM 8691 C C . ARG C 1 234 ? 28.670 0.063 -21.294 1.00 36.66 232 ARG C C 1
ATOM 8692 O O . ARG C 1 234 ? 27.673 0.468 -21.943 1.00 34.78 232 ARG C O 1
ATOM 8700 N N . PHE C 1 235 ? 28.593 -0.410 -20.040 1.00 35.96 233 PHE C N 1
ATOM 8701 C CA . PHE C 1 235 ? 27.321 -0.658 -19.343 1.00 36.36 233 PHE C CA 1
ATOM 8702 C C . PHE C 1 235 ? 27.320 -0.026 -17.980 1.00 38.70 233 PHE C C 1
ATOM 8703 O O . PHE C 1 235 ? 27.467 -0.724 -16.961 1.00 38.97 233 PHE C O 1
ATOM 8711 N N . PRO C 1 236 ? 27.118 1.298 -17.936 1.00 40.46 234 PRO C N 1
ATOM 8712 C CA . PRO C 1 236 ? 27.308 1.987 -16.682 1.00 41.39 234 PRO C CA 1
ATOM 8713 C C . PRO C 1 236 ? 26.303 1.742 -15.575 1.00 42.23 234 PRO C C 1
ATOM 8714 O O . PRO C 1 236 ? 26.522 2.205 -14.436 1.00 43.04 234 PRO C O 1
ATOM 8718 N N . GLN C 1 237 ? 25.236 1.017 -15.808 1.00 42.02 235 GLN C N 1
ATOM 8719 C CA . GLN C 1 237 ? 24.294 0.712 -14.707 1.00 42.64 235 GLN C CA 1
ATOM 8720 C C . GLN C 1 237 ? 24.153 -0.786 -14.552 1.00 43.31 235 GLN C C 1
ATOM 8721 O O . GLN C 1 237 ? 23.137 -1.288 -14.045 1.00 44.37 235 GLN C O 1
ATOM 8727 N N . ALA C 1 238 ? 25.194 -1.534 -15.011 1.00 43.31 236 ALA C N 1
ATOM 8728 C CA . ALA C 1 238 ? 25.198 -3.020 -14.994 1.00 43.59 236 ALA C CA 1
ATOM 8729 C C . ALA C 1 238 ? 24.944 -3.562 -13.605 1.00 43.77 236 ALA C C 1
ATOM 8730 O O . ALA C 1 238 ? 25.208 -2.851 -12.614 1.00 44.08 236 ALA C O 1
ATOM 8732 N N . PRO C 1 239 ? 24.459 -4.820 -13.525 1.00 44.10 237 PRO C N 1
ATOM 8733 C CA . PRO C 1 239 ? 24.241 -5.521 -12.279 1.00 44.48 237 PRO C CA 1
ATOM 8734 C C . PRO C 1 239 ? 25.417 -5.455 -11.323 1.00 45.21 237 PRO C C 1
ATOM 8735 O O . PRO C 1 239 ? 26.604 -5.291 -11.741 1.00 46.23 237 PRO C O 1
ATOM 8739 N N . PRO C 1 240 ? 25.105 -5.596 -10.031 1.00 44.86 238 PRO C N 1
ATOM 8740 C CA . PRO C 1 240 ? 26.208 -5.741 -9.101 1.00 43.71 238 PRO C CA 1
ATOM 8741 C C . PRO C 1 240 ? 26.963 -7.063 -9.415 1.00 41.93 238 PRO C C 1
ATOM 8742 O O . PRO C 1 240 ? 26.358 -8.079 -9.681 1.00 41.59 238 PRO C O 1
ATOM 8746 N N . LEU C 1 241 ? 28.267 -6.959 -9.472 1.00 41.36 239 LEU C N 1
ATOM 8747 C CA . LEU C 1 241 ? 29.177 -8.079 -9.730 1.00 41.13 239 LEU C CA 1
ATOM 8748 C C . LEU C 1 241 ? 30.009 -8.255 -8.485 1.00 41.22 239 LEU C C 1
ATOM 8749 O O . LEU C 1 241 ? 30.642 -7.307 -8.012 1.00 41.58 239 LEU C O 1
ATOM 8754 N N . HIS C 1 242 ? 30.061 -9.491 -8.002 1.00 41.04 240 HIS C N 1
ATOM 8755 C CA . HIS C 1 242 ? 30.943 -9.862 -6.897 1.00 40.45 240 HIS C CA 1
ATOM 8756 C C . HIS C 1 242 ? 32.093 -10.697 -7.460 1.00 40.01 240 HIS C C 1
ATOM 8757 O O . HIS C 1 242 ? 31.845 -11.688 -8.107 1.00 40.23 240 HIS C O 1
ATOM 8764 N N . VAL C 1 243 ? 33.336 -10.256 -7.292 1.00 40.07 241 VAL C N 1
ATOM 8765 C CA . VAL C 1 243 ? 34.496 -10.927 -7.876 1.00 39.80 241 VAL C CA 1
ATOM 8766 C C . VAL C 1 243 ? 35.190 -11.830 -6.852 1.00 39.68 241 VAL C C 1
ATOM 8767 O O . VAL C 1 243 ? 35.690 -11.340 -5.817 1.00 38.56 241 VAL C O 1
ATOM 8771 N N . GLY C 1 244 ? 35.213 -13.140 -7.137 1.00 38.38 242 GLY C N 1
ATOM 8772 C CA . GLY C 1 244 ? 35.875 -14.112 -6.271 1.00 37.39 242 GLY C CA 1
ATOM 8773 C C . GLY C 1 244 ? 37.348 -14.304 -6.500 1.00 36.04 242 GLY C C 1
ATOM 8774 O O . GLY C 1 244 ? 37.917 -13.893 -7.513 1.00 35.03 242 GLY C O 1
ATOM 8775 N N . GLY C 1 245 ? 37.987 -14.948 -5.538 1.00 34.61 243 GLY C N 1
ATOM 8776 C CA . GLY C 1 245 ? 39.366 -15.376 -5.722 1.00 34.41 243 GLY C CA 1
ATOM 8777 C C . GLY C 1 245 ? 39.434 -16.606 -6.614 1.00 33.85 243 GLY C C 1
ATOM 8778 O O . GLY C 1 245 ? 38.419 -17.225 -6.893 1.00 34.00 243 GLY C O 1
ATOM 8779 N N . PRO C 1 246 ? 40.643 -16.960 -7.078 1.00 33.99 244 PRO C N 1
ATOM 8780 C CA . PRO C 1 246 ? 40.815 -18.124 -7.925 1.00 32.49 244 PRO C CA 1
ATOM 8781 C C . PRO C 1 246 ? 40.369 -19.363 -7.216 1.00 30.73 244 PRO C C 1
ATOM 8782 O O . PRO C 1 246 ? 40.736 -19.577 -6.075 1.00 31.77 244 PRO C O 1
ATOM 8786 N N . VAL C 1 247 ? 39.614 -20.204 -7.891 1.00 28.46 245 VAL C N 1
ATOM 8787 C CA . VAL C 1 247 ? 39.127 -21.422 -7.301 1.00 27.17 245 VAL C CA 1
ATOM 8788 C C . VAL C 1 247 ? 40.279 -22.279 -6.673 1.00 27.48 245 VAL C C 1
ATOM 8789 O O . VAL C 1 247 ? 40.032 -23.042 -5.769 1.00 26.71 245 VAL C O 1
ATOM 8793 N N . GLY C 1 248 ? 41.483 -22.195 -7.209 1.00 26.69 246 GLY C N 1
ATOM 8794 C CA . GLY C 1 248 ? 42.625 -22.995 -6.688 1.00 28.67 246 GLY C CA 1
ATOM 8795 C C . GLY C 1 248 ? 42.979 -22.781 -5.213 1.00 28.84 246 GLY C C 1
ATOM 8796 O O . GLY C 1 248 ? 43.685 -23.607 -4.653 1.00 29.85 246 GLY C O 1
ATOM 8797 N N . GLU C 1 249 ? 42.478 -21.708 -4.612 1.00 29.28 247 GLU C N 1
ATOM 8798 C CA . GLU C 1 249 ? 42.753 -21.395 -3.200 1.00 31.55 247 GLU C CA 1
ATOM 8799 C C . GLU C 1 249 ? 41.592 -21.744 -2.314 1.00 30.78 247 GLU C C 1
ATOM 8800 O O . GLU C 1 249 ? 41.638 -21.539 -1.116 1.00 30.75 247 GLU C O 1
ATOM 8806 N N . HIS C 1 250 ? 40.525 -22.302 -2.861 1.00 30.37 248 HIS C N 1
ATOM 8807 C CA . HIS C 1 250 ? 39.433 -22.651 -1.994 1.00 29.33 248 HIS C CA 1
ATOM 8808 C C . HIS C 1 250 ? 39.765 -23.996 -1.252 1.00 28.56 248 HIS C C 1
ATOM 8809 O O . HIS C 1 250 ? 40.349 -24.870 -1.842 1.00 25.46 248 HIS C O 1
ATOM 8816 N N . PRO C 1 251 ? 39.375 -24.134 0.029 1.00 28.93 249 PRO C N 1
ATOM 8817 C CA . PRO C 1 251 ? 39.559 -25.331 0.846 1.00 29.10 249 PRO C CA 1
ATOM 8818 C C . PRO C 1 251 ? 39.079 -26.625 0.261 1.00 28.19 249 PRO C C 1
ATOM 8819 O O . PRO C 1 251 ? 39.657 -27.655 0.559 1.00 26.71 249 PRO C O 1
ATOM 8823 N N . ALA C 1 252 ? 38.014 -26.573 -0.525 1.00 27.74 250 ALA C N 1
ATOM 8824 C CA . ALA C 1 252 ? 37.473 -27.730 -1.231 1.00 26.87 250 ALA C CA 1
ATOM 8825 C C . ALA C 1 252 ? 38.391 -28.442 -2.203 1.00 25.12 250 ALA C C 1
ATOM 8826 O O . ALA C 1 252 ? 38.198 -29.601 -2.517 1.00 23.35 250 ALA C O 1
ATOM 8828 N N . VAL C 1 253 ? 39.380 -27.751 -2.720 1.00 24.47 251 VAL C N 1
ATOM 8829 C CA . VAL C 1 253 ? 40.297 -28.384 -3.662 1.00 24.81 251 VAL C CA 1
ATOM 8830 C C . VAL C 1 253 ? 41.036 -29.585 -2.993 1.00 23.77 251 VAL C C 1
ATOM 8831 O O . VAL C 1 253 ? 41.386 -30.562 -3.631 1.00 25.04 251 VAL C O 1
ATOM 8835 N N . ALA C 1 254 ? 41.302 -29.504 -1.706 1.00 23.33 252 ALA C N 1
ATOM 8836 C CA . ALA C 1 254 ? 41.974 -30.613 -1.036 1.00 23.38 252 ALA C CA 1
ATOM 8837 C C . ALA C 1 254 ? 41.171 -31.878 -1.080 1.00 23.54 252 ALA C C 1
ATOM 8838 O O . ALA C 1 254 ? 41.730 -32.953 -1.245 1.00 23.36 252 ALA C O 1
ATOM 8840 N N . GLU C 1 255 ? 39.856 -31.790 -0.880 1.00 23.23 253 GLU C N 1
ATOM 8841 C CA . GLU C 1 255 ? 38.988 -32.983 -1.085 1.00 23.84 253 GLU C CA 1
ATOM 8842 C C . GLU C 1 255 ? 39.049 -33.470 -2.515 1.00 22.82 253 GLU C C 1
ATOM 8843 O O . GLU C 1 255 ? 39.061 -34.682 -2.745 1.00 23.50 253 GLU C O 1
ATOM 8849 N N . VAL C 1 256 ? 39.075 -32.566 -3.493 1.00 20.66 254 VAL C N 1
ATOM 8850 C CA . VAL C 1 256 ? 39.182 -33.018 -4.865 1.00 21.51 254 VAL C CA 1
ATOM 8851 C C . VAL C 1 256 ? 40.508 -33.734 -5.118 1.00 21.32 254 VAL C C 1
ATOM 8852 O O . VAL C 1 256 ? 40.561 -34.803 -5.805 1.00 19.87 254 VAL C O 1
ATOM 8856 N N . VAL C 1 257 ? 41.593 -33.173 -4.554 1.00 20.33 255 VAL C N 1
ATOM 8857 C CA . VAL C 1 257 ? 42.915 -33.840 -4.677 1.00 20.76 255 VAL C CA 1
ATOM 8858 C C . VAL C 1 257 ? 42.898 -35.266 -4.124 1.00 19.62 255 VAL C C 1
ATOM 8859 O O . VAL C 1 257 ? 43.431 -36.181 -4.757 1.00 18.51 255 VAL C O 1
ATOM 8863 N N . LEU C 1 258 ? 42.237 -35.477 -3.003 1.00 20.54 256 LEU C N 1
ATOM 8864 C CA . LEU C 1 258 ? 42.083 -36.833 -2.433 1.00 22.58 256 LEU C CA 1
ATOM 8865 C C . LEU C 1 258 ? 41.317 -37.799 -3.294 1.00 23.76 256 LEU C C 1
ATOM 8866 O O . LEU C 1 258 ? 41.709 -38.988 -3.398 1.00 24.42 256 LEU C O 1
ATOM 8871 N N . ALA C 1 259 ? 40.262 -37.307 -3.939 1.00 24.09 257 ALA C N 1
ATOM 8872 C CA . ALA C 1 259 ? 39.478 -38.169 -4.872 1.00 23.89 257 ALA C CA 1
ATOM 8873 C C . ALA C 1 259 ? 40.294 -38.547 -6.085 1.00 23.75 257 ALA C C 1
ATOM 8874 O O . ALA C 1 259 ? 40.342 -39.711 -6.477 1.00 22.72 257 ALA C O 1
ATOM 8876 N N . LEU C 1 260 ? 40.965 -37.562 -6.678 1.00 22.52 258 LEU C N 1
ATOM 8877 C CA . LEU C 1 260 ? 41.876 -37.838 -7.757 1.00 23.33 258 LEU C CA 1
ATOM 8878 C C . LEU C 1 260 ? 42.971 -38.830 -7.431 1.00 23.17 258 LEU C C 1
ATOM 8879 O O . LEU C 1 260 ? 43.293 -39.709 -8.201 1.00 23.91 258 LEU C O 1
ATOM 8884 N N . ALA C 1 261 ? 43.608 -38.629 -6.304 1.00 24.03 259 ALA C N 1
ATOM 8885 C CA . ALA C 1 261 ? 44.634 -39.555 -5.818 1.00 23.38 259 ALA C CA 1
ATOM 8886 C C . ALA C 1 261 ? 44.150 -41.023 -5.721 1.00 24.04 259 ALA C C 1
ATOM 8887 O O . ALA C 1 261 ? 44.930 -41.926 -5.950 1.00 24.70 259 ALA C O 1
ATOM 8889 N N . ALA C 1 262 ? 42.883 -41.280 -5.397 1.00 23.52 260 ALA C N 1
ATOM 8890 C CA . ALA C 1 262 ? 42.410 -42.660 -5.235 1.00 22.13 260 ALA C CA 1
ATOM 8891 C C . ALA C 1 262 ? 42.009 -43.305 -6.529 1.00 22.71 260 ALA C C 1
ATOM 8892 O O . ALA C 1 262 ? 42.284 -44.490 -6.728 1.00 20.22 260 ALA C O 1
ATOM 8894 N N . GLU C 1 263 ? 41.333 -42.537 -7.402 1.00 20.82 261 GLU C N 1
ATOM 8895 C CA . GLU C 1 263 ? 40.743 -43.077 -8.617 1.00 21.97 261 GLU C CA 1
ATOM 8896 C C . GLU C 1 263 ? 41.865 -43.631 -9.466 1.00 22.55 261 GLU C C 1
ATOM 8897 O O . GLU C 1 263 ? 42.824 -42.903 -9.735 1.00 24.31 261 GLU C O 1
ATOM 8903 N N . GLY C 1 264 ? 41.772 -44.885 -9.865 1.00 23.80 262 GLY C N 1
ATOM 8904 C CA . GLY C 1 264 ? 42.821 -45.487 -10.720 1.00 27.60 262 GLY C CA 1
ATOM 8905 C C . GLY C 1 264 ? 43.858 -46.346 -9.971 1.00 29.34 262 GLY C C 1
ATOM 8906 O O . GLY C 1 264 ? 44.671 -47.054 -10.586 1.00 30.10 262 GLY C O 1
ATOM 8907 N N . ARG C 1 265 ? 43.825 -46.307 -8.650 1.00 31.80 263 ARG C N 1
ATOM 8908 C CA . ARG C 1 265 ? 44.720 -47.117 -7.893 1.00 34.29 263 ARG C CA 1
ATOM 8909 C C . ARG C 1 265 ? 44.526 -48.612 -8.255 1.00 35.53 263 ARG C C 1
ATOM 8910 O O . ARG C 1 265 ? 43.420 -49.074 -8.360 1.00 31.43 263 ARG C O 1
ATOM 8918 N N . GLU C 1 266 ? 45.641 -49.327 -8.416 1.00 38.63 264 GLU C N 1
ATOM 8919 C CA . GLU C 1 266 ? 45.657 -50.701 -8.870 1.00 42.03 264 GLU C CA 1
ATOM 8920 C C . GLU C 1 266 ? 45.953 -51.667 -7.746 1.00 44.03 264 GLU C C 1
ATOM 8921 O O . GLU C 1 266 ? 45.463 -52.801 -7.752 1.00 46.63 264 GLU C O 1
ATOM 8927 N N . ASP C 1 267 ? 46.760 -51.250 -6.791 1.00 45.84 265 ASP C N 1
ATOM 8928 C CA . ASP C 1 267 ? 47.215 -52.146 -5.729 1.00 46.47 265 ASP C CA 1
ATOM 8929 C C . ASP C 1 267 ? 46.931 -51.457 -4.415 1.00 47.41 265 ASP C C 1
ATOM 8930 O O . ASP C 1 267 ? 47.156 -50.253 -4.262 1.00 48.06 265 ASP C O 1
ATOM 8935 N N . GLU C 1 268 ? 46.430 -52.224 -3.463 1.00 47.93 266 GLU C N 1
ATOM 8936 C CA . GLU C 1 268 ? 45.928 -51.673 -2.227 1.00 47.35 266 GLU C CA 1
ATOM 8937 C C . GLU C 1 268 ? 46.861 -51.961 -1.079 1.00 47.03 266 GLU C C 1
ATOM 8938 O O . GLU C 1 268 ? 46.557 -51.596 0.044 1.00 47.39 266 GLU C O 1
ATOM 8944 N N . ARG C 1 269 ? 47.994 -52.595 -1.358 1.00 46.46 267 ARG C N 1
ATOM 8945 C CA . ARG C 1 269 ? 48.924 -53.052 -0.325 1.00 46.30 267 ARG C CA 1
ATOM 8946 C C . ARG C 1 269 ? 49.743 -51.905 0.361 1.00 46.26 267 ARG C C 1
ATOM 8947 O O . ARG C 1 269 ? 50.208 -52.057 1.500 1.00 46.23 267 ARG C O 1
ATOM 8955 N N . GLY C 1 270 ? 49.913 -50.773 -0.325 1.00 45.40 268 GLY C N 1
ATOM 8956 C CA . GLY C 1 270 ? 50.845 -49.741 0.124 1.00 44.58 268 GLY C CA 1
ATOM 8957 C C . GLY C 1 270 ? 52.271 -50.247 -0.068 1.00 44.45 268 GLY C C 1
ATOM 8958 O O . GLY C 1 270 ? 52.513 -51.314 -0.682 1.00 45.35 268 GLY C O 1
ATOM 8959 N N . GLY C 1 271 ? 53.230 -49.483 0.435 1.00 42.47 269 GLY C N 1
ATOM 8960 C CA . GLY C 1 271 ? 54.607 -49.798 0.230 1.00 41.98 269 GLY C CA 1
ATOM 8961 C C . GLY C 1 271 ? 55.303 -49.907 1.558 1.00 40.31 269 GLY C C 1
ATOM 8962 O O . GLY C 1 271 ? 54.674 -49.986 2.644 1.00 40.50 269 GLY C O 1
ATOM 8963 N N . ASP C 1 272 ? 56.610 -49.877 1.463 1.00 39.99 270 ASP C N 1
ATOM 8964 C CA . ASP C 1 272 ? 57.450 -49.866 2.653 1.00 40.49 270 ASP C CA 1
ATOM 8965 C C . ASP C 1 272 ? 58.344 -48.645 2.738 1.00 39.50 270 ASP C C 1
ATOM 8966 O O . ASP C 1 272 ? 58.386 -47.812 1.843 1.00 36.42 270 ASP C O 1
ATOM 8971 N N . ILE C 1 273 ? 59.074 -48.544 3.838 1.00 38.18 271 ILE C N 1
ATOM 8972 C CA . ILE C 1 273 ? 59.955 -47.423 3.957 1.00 37.55 271 ILE C CA 1
ATOM 8973 C C . ILE C 1 273 ? 61.115 -47.580 2.964 1.00 36.10 271 ILE C C 1
ATOM 8974 O O . ILE C 1 273 ? 61.579 -48.656 2.744 1.00 35.21 271 ILE C O 1
ATOM 8979 N N . ASP C 1 274 ? 61.587 -46.485 2.389 1.00 35.16 272 ASP C N 1
ATOM 8980 C CA . ASP C 1 274 ? 62.745 -46.497 1.509 1.00 34.60 272 ASP C CA 1
ATOM 8981 C C . ASP C 1 274 ? 64.003 -46.458 2.376 1.00 34.04 272 ASP C C 1
ATOM 8982 O O . ASP C 1 274 ? 64.203 -45.504 3.128 1.00 30.14 272 ASP C O 1
ATOM 8987 N N . GLN C 1 275 ? 64.863 -47.476 2.281 1.00 34.62 273 GLN C N 1
ATOM 8988 C CA . GLN C 1 275 ? 65.985 -47.568 3.282 1.00 34.79 273 GLN C CA 1
ATOM 8989 C C . GLN C 1 275 ? 67.068 -46.508 3.139 1.00 32.63 273 GLN C C 1
ATOM 8990 O O . GLN C 1 275 ? 67.528 -45.942 4.079 1.00 33.51 273 GLN C O 1
ATOM 8996 N N . ALA C 1 276 ? 67.426 -46.188 1.938 1.00 32.08 274 ALA C N 1
ATOM 8997 C CA . ALA C 1 276 ? 68.426 -45.158 1.717 1.00 31.79 274 ALA C CA 1
ATOM 8998 C C . ALA C 1 276 ? 68.002 -43.850 2.341 1.00 31.17 274 ALA C C 1
ATOM 8999 O O . ALA C 1 276 ? 68.770 -43.155 2.972 1.00 29.74 274 ALA C O 1
ATOM 9001 N N . HIS C 1 277 ? 66.737 -43.534 2.153 1.00 30.59 275 HIS C N 1
ATOM 9002 C CA . HIS C 1 277 ? 66.178 -42.286 2.628 1.00 31.34 275 HIS C CA 1
ATOM 9003 C C . HIS C 1 277 ? 66.193 -42.314 4.148 1.00 29.42 275 HIS C C 1
ATOM 9004 O O . HIS C 1 277 ? 66.499 -41.346 4.804 1.00 28.26 275 HIS C O 1
ATOM 9011 N N . ALA C 1 278 ? 65.809 -43.437 4.718 1.00 28.75 276 ALA C N 1
ATOM 9012 C CA . ALA C 1 278 ? 65.724 -43.499 6.156 1.00 28.05 276 ALA C CA 1
ATOM 9013 C C . ALA C 1 278 ? 67.119 -43.357 6.738 1.00 27.68 276 ALA C C 1
ATOM 9014 O O . ALA C 1 278 ? 67.261 -42.743 7.757 1.00 24.35 276 ALA C O 1
ATOM 9016 N N . GLU C 1 279 ? 68.130 -43.882 6.040 1.00 28.50 277 GLU C N 1
ATOM 9017 C CA . GLU C 1 279 ? 69.501 -43.828 6.564 1.00 29.97 277 GLU C CA 1
ATOM 9018 C C . GLU C 1 279 ? 70.011 -42.409 6.593 1.00 28.41 277 GLU C C 1
ATOM 9019 O O . GLU C 1 279 ? 70.717 -42.021 7.511 1.00 27.59 277 GLU C O 1
ATOM 9025 N N . ALA C 1 280 ? 69.678 -41.663 5.552 1.00 26.49 278 ALA C N 1
ATOM 9026 C CA . ALA C 1 280 ? 70.044 -40.263 5.449 1.00 25.40 278 ALA C CA 1
ATOM 9027 C C . ALA C 1 280 ? 69.464 -39.430 6.640 1.00 24.48 278 ALA C C 1
ATOM 9028 O O . ALA C 1 280 ? 70.163 -38.573 7.217 1.00 25.89 278 ALA C O 1
ATOM 9030 N N . TRP C 1 281 ? 68.197 -39.672 6.993 1.00 23.91 279 TRP C N 1
ATOM 9031 C CA . TRP C 1 281 ? 67.506 -38.924 8.000 1.00 23.58 279 TRP C CA 1
ATOM 9032 C C . TRP C 1 281 ? 67.984 -39.343 9.381 1.00 22.93 279 TRP C C 1
ATOM 9033 O O . TRP C 1 281 ? 67.969 -38.554 10.276 1.00 23.86 279 TRP C O 1
ATOM 9044 N N . ALA C 1 282 ? 68.337 -40.610 9.556 1.00 25.91 280 ALA C N 1
ATOM 9045 C CA . ALA C 1 282 ? 68.973 -41.036 10.824 1.00 25.91 280 ALA C CA 1
ATOM 9046 C C . ALA C 1 282 ? 70.278 -40.300 11.041 1.00 27.11 280 ALA C C 1
ATOM 9047 O O . ALA C 1 282 ? 70.571 -39.944 12.144 1.00 29.13 280 ALA C O 1
ATOM 9049 N N . ALA C 1 283 ? 71.073 -40.100 9.988 1.00 27.79 281 ALA C N 1
ATOM 9050 C CA . ALA C 1 283 ? 72.296 -39.319 10.069 1.00 27.17 281 ALA C CA 1
ATOM 9051 C C . ALA C 1 283 ? 72.032 -37.877 10.396 1.00 28.33 281 ALA C C 1
ATOM 9052 O O . ALA C 1 283 ? 72.775 -37.222 11.150 1.00 25.14 281 ALA C O 1
ATOM 9054 N N . LEU C 1 284 ? 70.978 -37.343 9.789 1.00 27.98 282 LEU C N 1
ATOM 9055 C CA . LEU C 1 284 ? 70.574 -36.008 10.084 1.00 28.11 282 LEU C CA 1
ATOM 9056 C C . LEU C 1 284 ? 70.190 -35.883 11.575 1.00 27.41 282 LEU C C 1
ATOM 9057 O O . LEU C 1 284 ? 70.595 -34.921 12.156 1.00 24.96 282 LEU C O 1
ATOM 9062 N N . ARG C 1 285 ? 69.401 -36.805 12.128 1.00 29.44 283 ARG C N 1
ATOM 9063 C CA . ARG C 1 285 ? 69.012 -36.810 13.530 1.00 31.36 283 ARG C CA 1
ATOM 9064 C C . ARG C 1 285 ? 70.212 -36.885 14.454 1.00 31.88 283 ARG C C 1
ATOM 9065 O O . ARG C 1 285 ? 70.221 -36.220 15.444 1.00 31.44 283 ARG C O 1
ATOM 9073 N N . HIS C 1 286 ? 71.186 -37.730 14.142 1.00 34.04 284 HIS C N 1
ATOM 9074 C CA . HIS C 1 286 ? 72.427 -37.820 14.927 1.00 33.08 284 HIS C CA 1
ATOM 9075 C C . HIS C 1 286 ? 73.160 -36.495 14.978 1.00 33.11 284 HIS C C 1
ATOM 9076 O O . HIS C 1 286 ? 73.633 -36.107 16.035 1.00 33.69 284 HIS C O 1
ATOM 9083 N N . LEU C 1 287 ? 73.189 -35.752 13.883 1.00 32.61 285 LEU C N 1
ATOM 9084 C CA . LEU C 1 287 ? 73.787 -34.425 13.836 1.00 32.48 285 LEU C CA 1
ATOM 9085 C C . LEU C 1 287 ? 73.070 -33.306 14.579 1.00 32.19 285 LEU C C 1
ATOM 9086 O O . LEU C 1 287 ? 73.681 -32.410 15.191 1.00 31.69 285 LEU C O 1
ATOM 9091 N N . ALA C 1 288 ? 71.755 -33.329 14.473 1.00 32.32 286 ALA C N 1
ATOM 9092 C CA . ALA C 1 288 ? 70.884 -32.395 15.143 1.00 32.81 286 ALA C CA 1
ATOM 9093 C C . ALA C 1 288 ? 71.059 -32.574 16.651 1.00 33.03 286 ALA C C 1
ATOM 9094 O O . ALA C 1 288 ? 71.057 -31.619 17.412 1.00 33.30 286 ALA C O 1
ATOM 9096 N N . GLU C 1 289 ? 71.217 -33.815 17.077 1.00 33.19 287 GLU C N 1
ATOM 9097 C CA . GLU C 1 289 ? 71.384 -34.116 18.478 1.00 34.14 287 GLU C CA 1
ATOM 9098 C C . GLU C 1 289 ? 72.678 -33.674 19.119 1.00 33.53 287 GLU C C 1
ATOM 9099 O O . GLU C 1 289 ? 72.673 -33.340 20.284 1.00 32.72 287 GLU C O 1
ATOM 9105 N N . ARG C 1 290 ? 73.740 -33.643 18.345 1.00 33.94 288 ARG C N 1
ATOM 9106 C CA . ARG C 1 290 ? 75.042 -33.093 18.737 1.00 35.79 288 ARG C CA 1
ATOM 9107 C C . ARG C 1 290 ? 75.007 -31.579 18.612 1.00 33.33 288 ARG C C 1
ATOM 9108 O O . ARG C 1 290 ? 75.762 -30.887 19.247 1.00 34.93 288 ARG C O 1
ATOM 9116 N N . GLY C 1 291 ? 74.114 -31.066 17.800 1.00 30.53 289 GLY C N 1
ATOM 9117 C CA . GLY C 1 291 ? 74.197 -29.687 17.394 1.00 29.40 289 GLY C CA 1
ATOM 9118 C C . GLY C 1 291 ? 75.065 -29.753 16.163 1.00 29.16 289 GLY C C 1
ATOM 9119 O O . GLY C 1 291 ? 75.932 -30.596 16.044 1.00 30.47 289 GLY C O 1
ATOM 9120 N N . GLY C 1 292 ? 74.836 -28.876 15.231 1.00 26.71 290 GLY C N 1
ATOM 9121 C CA . GLY C 1 292 ? 75.559 -28.883 14.021 1.00 26.39 290 GLY C CA 1
ATOM 9122 C C . GLY C 1 292 ? 75.054 -27.776 13.112 1.00 24.50 290 GLY C C 1
ATOM 9123 O O . GLY C 1 292 ? 74.069 -27.066 13.420 1.00 22.51 290 GLY C O 1
ATOM 9124 N N . ARG C 1 293 ? 75.735 -27.639 11.992 1.00 22.79 291 ARG C N 1
ATOM 9125 C CA . ARG C 1 293 ? 75.427 -26.574 11.067 1.00 22.65 291 ARG C CA 1
ATOM 9126 C C . ARG C 1 293 ? 75.224 -27.138 9.690 1.00 21.40 291 ARG C C 1
ATOM 9127 O O . ARG C 1 293 ? 75.963 -28.044 9.279 1.00 23.48 291 ARG C O 1
ATOM 9135 N N . LEU C 1 294 ? 74.264 -26.606 8.969 1.00 21.46 292 LEU C N 1
ATOM 9136 C CA . LEU C 1 294 ? 73.912 -27.080 7.623 1.00 22.64 292 LEU C CA 1
ATOM 9137 C C . LEU C 1 294 ? 73.609 -25.871 6.785 1.00 20.03 292 LEU C C 1
ATOM 9138 O O . LEU C 1 294 ? 72.694 -25.111 7.059 1.00 20.33 292 LEU C O 1
ATOM 9143 N N . GLY C 1 295 ? 74.400 -25.660 5.749 1.00 18.98 293 GLY C N 1
ATOM 9144 C CA . GLY C 1 295 ? 74.266 -24.427 4.990 1.00 18.09 293 GLY C CA 1
ATOM 9145 C C . GLY C 1 295 ? 74.467 -23.177 5.822 1.00 18.56 293 GLY C C 1
ATOM 9146 O O . GLY C 1 295 ? 75.493 -23.017 6.485 1.00 18.28 293 GLY C O 1
ATOM 9147 N N . GLU C 1 296 ? 73.490 -22.279 5.768 1.00 16.04 294 GLU C N 1
ATOM 9148 C CA . GLU C 1 296 ? 73.432 -21.067 6.594 1.00 17.73 294 GLU C CA 1
ATOM 9149 C C . GLU C 1 296 ? 72.569 -21.250 7.818 1.00 17.09 294 GLU C C 1
ATOM 9150 O O . GLU C 1 296 ? 72.196 -20.295 8.466 1.00 17.24 294 GLU C O 1
ATOM 9156 N N . VAL C 1 297 ? 72.328 -22.495 8.206 1.00 17.59 295 VAL C N 1
ATOM 9157 C CA . VAL C 1 297 ? 71.433 -22.809 9.317 1.00 18.28 295 VAL C CA 1
ATOM 9158 C C . VAL C 1 297 ? 72.208 -23.540 10.451 1.00 19.01 295 VAL C C 1
ATOM 9159 O O . VAL C 1 297 ? 72.979 -24.518 10.238 1.00 17.71 295 VAL C O 1
ATOM 9163 N N . LEU C 1 298 ? 71.987 -23.013 11.619 1.00 19.55 296 LEU C N 1
ATOM 9164 C CA . LEU C 1 298 ? 72.423 -23.566 12.889 1.00 20.40 296 LEU C CA 1
ATOM 9165 C C . LEU C 1 298 ? 71.268 -24.379 13.550 1.00 20.91 296 LEU C C 1
ATOM 9166 O O . LEU C 1 298 ? 70.171 -23.872 13.755 1.00 21.70 296 LEU C O 1
ATOM 9171 N N . LEU C 1 299 ? 71.563 -25.630 13.870 1.00 20.37 297 LEU C N 1
ATOM 9172 C CA . LEU C 1 299 ? 70.647 -26.548 14.555 1.00 23.00 297 LEU C CA 1
ATOM 9173 C C . LEU C 1 299 ? 71.122 -26.816 15.970 1.00 22.72 297 LEU C C 1
ATOM 9174 O O . LEU C 1 299 ? 72.296 -27.200 16.161 1.00 22.79 297 LEU C O 1
ATOM 9179 N N . THR C 1 300 ? 70.259 -26.626 16.963 1.00 24.93 298 THR C N 1
ATOM 9180 C CA . THR C 1 300 ? 70.644 -26.683 18.391 1.00 25.82 298 THR C CA 1
ATOM 9181 C C . THR C 1 300 ? 69.577 -27.506 19.191 1.00 27.29 298 THR C C 1
ATOM 9182 O O . THR C 1 300 ? 68.384 -27.146 19.173 1.00 23.81 298 THR C O 1
ATOM 9186 N N . PRO C 1 301 ? 69.991 -28.609 19.844 1.00 28.26 299 PRO C N 1
ATOM 9187 C CA . PRO C 1 301 ? 68.991 -29.324 20.695 1.00 30.54 299 PRO C CA 1
ATOM 9188 C C . PRO C 1 301 ? 68.581 -28.426 21.806 1.00 30.73 299 PRO C C 1
ATOM 9189 O O . PRO C 1 301 ? 69.421 -27.776 22.375 1.00 30.96 299 PRO C O 1
ATOM 9193 N N . TYR C 1 302 ? 67.309 -28.394 22.116 1.00 34.33 300 TYR C N 1
ATOM 9194 C CA . TYR C 1 302 ? 66.757 -27.378 23.026 1.00 35.20 300 TYR C CA 1
ATOM 9195 C C . TYR C 1 302 ? 65.796 -28.048 23.933 1.00 35.20 300 TYR C C 1
ATOM 9196 O O . TYR C 1 302 ? 64.641 -28.063 23.666 1.00 34.99 300 TYR C O 1
ATOM 9205 N N . GLY C 1 303 ? 66.321 -28.641 24.979 1.00 35.32 301 GLY C N 1
ATOM 9206 C CA . GLY C 1 303 ? 65.632 -29.659 25.693 1.00 35.88 301 GLY C CA 1
ATOM 9207 C C . GLY C 1 303 ? 65.246 -30.859 24.837 1.00 34.26 301 GLY C C 1
ATOM 9208 O O . GLY C 1 303 ? 66.122 -31.657 24.331 1.00 36.34 301 GLY C O 1
ATOM 9209 N N . GLY C 1 304 ? 63.938 -31.028 24.754 1.00 31.44 302 GLY C N 1
ATOM 9210 C CA . GLY C 1 304 ? 63.340 -32.077 23.986 1.00 29.36 302 GLY C CA 1
ATOM 9211 C C . GLY C 1 304 ? 62.896 -31.573 22.631 1.00 28.16 302 GLY C C 1
ATOM 9212 O O . GLY C 1 304 ? 62.276 -32.283 21.887 1.00 28.88 302 GLY C O 1
ATOM 9213 N N . LEU C 1 305 ? 63.248 -30.340 22.313 1.00 27.10 303 LEU C N 1
ATOM 9214 C CA . LEU C 1 305 ? 62.982 -29.742 20.997 1.00 24.80 303 LEU C CA 1
ATOM 9215 C C . LEU C 1 305 ? 64.309 -29.460 20.215 1.00 23.69 303 LEU C C 1
ATOM 9216 O O . LEU C 1 305 ? 65.462 -29.795 20.651 1.00 22.23 303 LEU C O 1
ATOM 9221 N N . PHE C 1 306 ? 64.153 -28.930 19.005 1.00 21.13 304 PHE C N 1
ATOM 9222 C CA . PHE C 1 306 ? 65.290 -28.466 18.196 1.00 21.68 304 PHE C CA 1
ATOM 9223 C C . PHE C 1 306 ? 65.031 -27.035 17.791 1.00 20.56 304 PHE C C 1
ATOM 9224 O O . PHE C 1 306 ? 63.932 -26.748 17.300 1.00 21.47 304 PHE C O 1
ATOM 9232 N N . GLU C 1 307 ? 65.992 -26.147 17.993 1.00 20.51 305 GLU C N 1
ATOM 9233 C CA . GLU C 1 307 ? 65.944 -24.768 17.465 1.00 21.00 305 GLU C CA 1
ATOM 9234 C C . GLU C 1 307 ? 66.740 -24.671 16.162 1.00 21.37 305 GLU C C 1
ATOM 9235 O O . GLU C 1 307 ? 67.849 -25.240 16.042 1.00 19.69 305 GLU C O 1
ATOM 9241 N N . LEU C 1 308 ? 66.245 -23.849 15.247 1.00 20.36 306 LEU C N 1
ATOM 9242 C CA . LEU C 1 308 ? 66.935 -23.539 14.015 1.00 20.77 306 LEU C CA 1
ATOM 9243 C C . LEU C 1 308 ? 66.960 -22.056 13.944 1.00 18.96 306 LEU C C 1
ATOM 9244 O O . LEU C 1 308 ? 66.035 -21.423 14.372 1.00 17.44 306 LEU C O 1
ATOM 9249 N N . ARG C 1 309 ? 68.094 -21.524 13.458 1.00 18.56 307 ARG C N 1
ATOM 9250 C CA . ARG C 1 309 ? 68.202 -20.127 13.131 1.00 16.65 307 ARG C CA 1
ATOM 9251 C C . ARG C 1 309 ? 69.316 -19.980 12.099 1.00 16.26 307 ARG C C 1
ATOM 9252 O O . ARG C 1 309 ? 70.053 -20.916 11.816 1.00 15.72 307 ARG C O 1
ATOM 9260 N N . HIS C 1 310 ? 69.445 -18.785 11.559 1.00 14.94 308 HIS C N 1
ATOM 9261 C CA . HIS C 1 310 ? 70.554 -18.493 10.637 1.00 15.25 308 HIS C CA 1
ATOM 9262 C C . HIS C 1 310 ? 71.861 -18.452 11.418 1.00 13.72 308 HIS C C 1
ATOM 9263 O O . HIS C 1 310 ? 71.900 -17.859 12.469 1.00 15.36 308 HIS C O 1
ATOM 9270 N N . THR C 1 311 ? 72.923 -18.990 10.852 1.00 14.92 309 THR C N 1
ATOM 9271 C CA . THR C 1 311 ? 74.219 -18.991 11.512 1.00 14.67 309 THR C CA 1
ATOM 9272 C C . THR C 1 311 ? 74.670 -17.541 11.801 1.00 14.09 309 THR C C 1
ATOM 9273 O O . THR C 1 311 ? 75.359 -17.261 12.816 1.00 16.48 309 THR C O 1
ATOM 9277 N N . LEU C 1 312 ? 74.304 -16.588 10.945 1.00 14.48 310 LEU C N 1
ATOM 9278 C CA . LEU C 1 312 ? 74.642 -15.162 11.210 1.00 15.35 310 LEU C CA 1
ATOM 9279 C C . LEU C 1 312 ? 73.998 -14.623 12.443 1.00 13.88 310 LEU C C 1
ATOM 9280 O O . LEU C 1 312 ? 74.407 -13.530 12.978 1.00 17.10 310 LEU C O 1
ATOM 9285 N N . ASP C 1 313 ? 72.942 -15.315 12.904 1.00 14.41 311 ASP C N 1
ATOM 9286 C CA . ASP C 1 313 ? 72.137 -14.857 14.036 1.00 16.47 311 ASP C CA 1
ATOM 9287 C C . ASP C 1 313 ? 72.495 -15.630 15.362 1.00 15.60 311 ASP C C 1
ATOM 9288 O O . ASP C 1 313 ? 71.805 -15.500 16.344 1.00 16.08 311 ASP C O 1
ATOM 9293 N N . GLU C 1 314 ? 73.517 -16.454 15.312 1.00 17.00 312 GLU C N 1
ATOM 9294 C CA . GLU C 1 314 ? 74.090 -17.063 16.468 1.00 18.64 312 GLU C CA 1
ATOM 9295 C C . GLU C 1 314 ? 74.331 -16.045 17.549 1.00 18.34 312 GLU C C 1
ATOM 9296 O O . GLU C 1 314 ? 74.800 -14.964 17.256 1.00 17.92 312 GLU C O 1
ATOM 9302 N N . GLY C 1 315 ? 73.816 -16.343 18.742 1.00 19.48 313 GLY C N 1
ATOM 9303 C CA . GLY C 1 315 ? 73.952 -15.471 19.938 1.00 19.36 313 GLY C CA 1
ATOM 9304 C C . GLY C 1 315 ? 72.973 -14.313 20.035 1.00 18.80 313 GLY C C 1
ATOM 9305 O O . GLY C 1 315 ? 72.998 -13.565 20.971 1.00 19.25 313 GLY C O 1
ATOM 9306 N N . ARG C 1 316 ? 72.133 -14.112 19.016 1.00 20.83 314 ARG C N 1
ATOM 9307 C CA . ARG C 1 316 ? 71.241 -12.979 18.936 1.00 20.24 314 ARG C CA 1
ATOM 9308 C C . ARG C 1 316 ? 70.032 -13.199 19.894 1.00 20.08 314 ARG C C 1
ATOM 9309 O O . ARG C 1 316 ? 69.541 -14.312 20.081 1.00 19.12 314 ARG C O 1
ATOM 9317 N N . ALA C 1 317 ? 69.552 -12.118 20.474 1.00 20.36 315 ALA C N 1
ATOM 9318 C CA . ALA C 1 317 ? 68.535 -12.223 21.505 1.00 21.10 315 ALA C CA 1
ATOM 9319 C C . ALA C 1 317 ? 67.238 -12.769 20.939 1.00 20.43 315 ALA C C 1
ATOM 9320 O O . ALA C 1 317 ? 66.840 -12.414 19.844 1.00 20.26 315 ALA C O 1
ATOM 9322 N N . THR C 1 318 ? 66.584 -13.661 21.696 1.00 22.43 316 THR C N 1
ATOM 9323 C CA . THR C 1 318 ? 65.326 -14.317 21.282 1.00 22.27 316 THR C CA 1
ATOM 9324 C C . THR C 1 318 ? 64.262 -13.290 20.819 1.00 21.96 316 THR C C 1
ATOM 9325 O O . THR C 1 318 ? 63.539 -13.475 19.782 1.00 20.96 316 THR C O 1
ATOM 9329 N N . LEU C 1 319 ? 64.109 -12.211 21.576 1.00 22.39 317 LEU C N 1
ATOM 9330 C CA . LEU C 1 319 ? 63.042 -11.266 21.248 1.00 21.95 317 LEU C CA 1
ATOM 9331 C C . LEU C 1 319 ? 63.456 -10.338 20.136 1.00 22.76 317 LEU C C 1
ATOM 9332 O O . LEU C 1 319 ? 62.673 -9.543 19.744 1.00 21.25 317 LEU C O 1
ATOM 9337 N N . ASP C 1 320 ? 64.690 -10.440 19.635 1.00 22.25 318 ASP C N 1
ATOM 9338 C CA . ASP C 1 320 ? 65.121 -9.739 18.421 1.00 21.96 318 ASP C CA 1
ATOM 9339 C C . ASP C 1 320 ? 64.949 -10.614 17.173 1.00 20.71 318 ASP C C 1
ATOM 9340 O O . ASP C 1 320 ? 65.472 -10.328 16.116 1.00 20.11 318 ASP C O 1
ATOM 9345 N N . LEU C 1 321 ? 64.212 -11.706 17.320 1.00 21.13 319 LEU C N 1
ATOM 9346 C CA . LEU C 1 321 ? 63.955 -12.646 16.251 1.00 20.24 319 LEU C CA 1
ATOM 9347 C C . LEU C 1 321 ? 62.456 -12.910 16.166 1.00 20.94 319 LEU C C 1
ATOM 9348 O O . LEU C 1 321 ? 61.747 -12.831 17.190 1.00 18.35 319 LEU C O 1
ATOM 9353 N N . GLN C 1 322 ? 61.983 -13.305 14.974 1.00 18.95 320 GLN C N 1
ATOM 9354 C CA . GLN C 1 322 ? 60.600 -13.771 14.776 1.00 19.93 320 GLN C CA 1
ATOM 9355 C C . GLN C 1 322 ? 60.511 -15.250 14.902 1.00 19.57 320 GLN C C 1
ATOM 9356 O O . GLN C 1 322 ? 61.019 -15.959 14.018 1.00 18.94 320 GLN C O 1
ATOM 9362 N N . THR C 1 323 ? 59.804 -15.748 15.912 1.00 19.56 321 THR C N 1
ATOM 9363 C CA . THR C 1 323 ? 59.807 -17.210 16.185 1.00 20.55 321 THR C CA 1
ATOM 9364 C C . THR C 1 323 ? 58.580 -17.887 15.495 1.00 20.98 321 THR C C 1
ATOM 9365 O O . THR C 1 323 ? 57.442 -17.398 15.601 1.00 21.12 321 THR C O 1
ATOM 9369 N N . VAL C 1 324 ? 58.828 -19.053 14.906 1.00 21.31 322 VAL C N 1
ATOM 9370 C CA . VAL C 1 324 ? 57.807 -19.983 14.420 1.00 22.53 322 VAL C CA 1
ATOM 9371 C C . VAL C 1 324 ? 57.954 -21.370 15.057 1.00 23.33 322 VAL C C 1
ATOM 9372 O O . VAL C 1 324 ? 59.033 -21.734 15.524 1.00 23.21 322 VAL C O 1
ATOM 9376 N N . VAL C 1 325 ? 56.864 -22.136 15.075 1.00 23.09 323 VAL C N 1
ATOM 9377 C CA . VAL C 1 325 ? 56.896 -23.445 15.687 1.00 24.07 323 VAL C CA 1
ATOM 9378 C C . VAL C 1 325 ? 56.368 -24.566 14.811 1.00 24.55 323 VAL C C 1
ATOM 9379 O O . VAL C 1 325 ? 56.136 -25.677 15.326 1.00 22.95 323 VAL C O 1
ATOM 9383 N N . THR C 1 326 ? 56.177 -24.271 13.508 1.00 22.68 324 THR C N 1
ATOM 9384 C CA . THR C 1 326 ? 55.807 -25.270 12.474 1.00 23.44 324 THR C CA 1
ATOM 9385 C C . THR C 1 326 ? 56.768 -25.282 11.278 1.00 22.28 324 THR C C 1
ATOM 9386 O O . THR C 1 326 ? 57.345 -24.254 10.980 1.00 22.41 324 THR C O 1
ATOM 9390 N N . PRO C 1 327 ? 56.959 -26.442 10.611 1.00 22.85 325 PRO C N 1
ATOM 9391 C CA . PRO C 1 327 ? 57.716 -26.536 9.355 1.00 23.13 325 PRO C CA 1
ATOM 9392 C C . PRO C 1 327 ? 57.246 -25.557 8.304 1.00 23.16 325 PRO C C 1
ATOM 9393 O O . PRO C 1 327 ? 58.052 -24.972 7.570 1.00 20.79 325 PRO C O 1
ATOM 9397 N N . GLU C 1 328 ? 55.908 -25.420 8.183 1.00 23.83 326 GLU C N 1
ATOM 9398 C CA . GLU C 1 328 ? 55.310 -24.443 7.271 1.00 22.06 326 GLU C CA 1
ATOM 9399 C C . GLU C 1 328 ? 55.606 -22.996 7.535 1.00 21.37 326 GLU C C 1
ATOM 9400 O O . GLU C 1 328 ? 55.866 -22.241 6.588 1.00 19.66 326 GLU C O 1
ATOM 9406 N N . GLY C 1 329 ? 55.617 -22.594 8.796 1.00 20.07 327 GLY C N 1
ATOM 9407 C CA . GLY C 1 329 ? 55.987 -21.213 9.122 1.00 20.80 327 GLY C CA 1
ATOM 9408 C C . GLY C 1 329 ? 57.472 -20.925 8.882 1.00 20.76 327 GLY C C 1
ATOM 9409 O O . GLY C 1 329 ? 57.853 -19.791 8.565 1.00 20.35 327 GLY C O 1
ATOM 9410 N N . LEU C 1 330 ? 58.314 -21.927 9.113 1.00 21.12 328 LEU C N 1
ATOM 9411 C CA . LEU C 1 330 ? 59.771 -21.862 8.782 1.00 20.42 328 LEU C CA 1
ATOM 9412 C C . LEU C 1 330 ? 59.972 -21.688 7.230 1.00 20.39 328 LEU C C 1
ATOM 9413 O O . LEU C 1 330 ? 60.719 -20.810 6.809 1.00 19.68 328 LEU C O 1
ATOM 9418 N N . ARG C 1 331 ? 59.261 -22.506 6.426 1.00 20.31 329 ARG C N 1
ATOM 9419 C CA . ARG C 1 331 ? 59.224 -22.382 4.973 1.00 21.08 329 ARG C CA 1
ATOM 9420 C C . ARG C 1 331 ? 58.853 -21.001 4.513 1.00 19.66 329 ARG C C 1
ATOM 9421 O O . ARG C 1 331 ? 59.534 -20.436 3.646 1.00 20.63 329 ARG C O 1
ATOM 9429 N N . ASP C 1 332 ? 57.786 -20.469 5.077 1.00 19.63 330 ASP C N 1
ATOM 9430 C CA . ASP C 1 332 ? 57.305 -19.184 4.699 1.00 21.28 330 ASP C CA 1
ATOM 9431 C C . ASP C 1 332 ? 58.321 -18.083 5.009 1.00 21.99 330 ASP C C 1
ATOM 9432 O O . ASP C 1 332 ? 58.537 -17.187 4.201 1.00 20.96 330 ASP C O 1
ATOM 9437 N N . LEU C 1 333 ? 58.858 -18.105 6.218 1.00 20.93 331 LEU C N 1
ATOM 9438 C CA . LEU C 1 333 ? 59.889 -17.082 6.634 1.00 21.11 331 LEU C CA 1
ATOM 9439 C C . LEU C 1 333 ? 61.187 -17.093 5.785 1.00 19.82 331 LEU C C 1
ATOM 9440 O O . LEU C 1 333 ? 61.942 -16.087 5.789 1.00 19.12 331 LEU C O 1
ATOM 9445 N N . THR C 1 334 ? 61.493 -18.224 5.163 1.00 17.91 332 THR C N 1
ATOM 9446 C CA . THR C 1 334 ? 62.710 -18.432 4.378 1.00 19.22 332 THR C CA 1
ATOM 9447 C C . THR C 1 334 ? 62.511 -18.377 2.862 1.00 17.90 332 THR C C 1
ATOM 9448 O O . THR C 1 334 ? 63.442 -18.566 2.115 1.00 17.92 332 THR C O 1
ATOM 9452 N N . ALA C 1 335 ? 61.288 -18.089 2.424 1.00 17.60 333 ALA C N 1
ATOM 9453 C CA . ALA C 1 335 ? 60.916 -18.064 0.976 1.00 18.44 333 ALA C CA 1
ATOM 9454 C C . ALA C 1 335 ? 61.437 -16.870 0.223 1.00 17.53 333 ALA C C 1
ATOM 9455 O O . ALA C 1 335 ? 61.505 -16.880 -1.006 1.00 19.69 333 ALA C O 1
ATOM 9457 N N . ARG C 1 336 ? 61.731 -15.771 0.922 1.00 18.81 334 ARG C N 1
ATOM 9458 C CA . ARG C 1 336 ? 62.264 -14.600 0.286 1.00 19.17 334 ARG C CA 1
ATOM 9459 C C . ARG C 1 336 ? 63.561 -14.149 0.991 1.00 19.94 334 ARG C C 1
ATOM 9460 O O . ARG C 1 336 ? 63.722 -14.380 2.143 1.00 18.80 334 ARG C O 1
ATOM 9468 N N . ASP C 1 337 ? 64.437 -13.488 0.257 1.00 20.05 335 ASP C N 1
ATOM 9469 C CA . ASP C 1 337 ? 65.677 -12.938 0.801 1.00 20.21 335 ASP C CA 1
ATOM 9470 C C . ASP C 1 337 ? 65.401 -11.642 1.539 1.00 19.91 335 ASP C C 1
ATOM 9471 O O . ASP C 1 337 ? 64.244 -11.232 1.657 1.00 19.11 335 ASP C O 1
ATOM 9476 N N . GLU C 1 338 ? 66.444 -10.969 2.009 1.00 18.67 336 GLU C N 1
ATOM 9477 C CA . GLU C 1 338 ? 66.266 -9.718 2.756 1.00 20.93 336 GLU C CA 1
ATOM 9478 C C . GLU C 1 338 ? 65.706 -8.511 2.004 1.00 21.19 336 GLU C C 1
ATOM 9479 O O . GLU C 1 338 ? 65.190 -7.608 2.653 1.00 22.14 336 GLU C O 1
ATOM 9485 N N . ALA C 1 339 ? 65.769 -8.523 0.682 1.00 20.65 337 ALA C N 1
ATOM 9486 C CA . ALA C 1 339 ? 65.143 -7.500 -0.182 1.00 22.60 337 ALA C CA 1
ATOM 9487 C C . ALA C 1 339 ? 63.695 -7.844 -0.511 1.00 23.30 337 ALA C C 1
ATOM 9488 O O . ALA C 1 339 ? 63.064 -7.064 -1.205 1.00 25.28 337 ALA C O 1
ATOM 9490 N N . GLY C 1 340 ? 63.221 -9.022 -0.073 1.00 22.55 338 GLY C N 1
ATOM 9491 C CA . GLY C 1 340 ? 61.871 -9.487 -0.358 1.00 22.92 338 GLY C CA 1
ATOM 9492 C C . GLY C 1 340 ? 61.694 -10.216 -1.648 1.00 23.08 338 GLY C C 1
ATOM 9493 O O . GLY C 1 340 ? 60.575 -10.423 -2.099 1.00 24.44 338 GLY C O 1
ATOM 9494 N N . ARG C 1 341 ? 62.783 -10.676 -2.226 1.00 22.17 339 ARG C N 1
ATOM 9495 C CA . ARG C 1 341 ? 62.737 -11.284 -3.551 1.00 22.08 339 ARG C CA 1
ATOM 9496 C C . ARG C 1 341 ? 62.659 -12.774 -3.369 1.00 21.42 339 ARG C C 1
ATOM 9497 O O . ARG C 1 341 ? 63.259 -13.346 -2.478 1.00 19.14 339 ARG C O 1
ATOM 9505 N N . TRP C 1 342 ? 61.911 -13.436 -4.253 1.00 20.10 340 TRP C N 1
ATOM 9506 C CA . TRP C 1 342 ? 61.663 -14.882 -4.119 1.00 20.30 340 TRP C CA 1
ATOM 9507 C C . TRP C 1 342 ? 62.991 -15.657 -4.188 1.00 19.66 340 TRP C C 1
ATOM 9508 O O . TRP C 1 342 ? 63.891 -15.322 -5.012 1.00 19.37 340 TRP C O 1
ATOM 9519 N N . ARG C 1 343 ? 63.026 -16.811 -3.497 1.00 18.60 341 ARG C N 1
ATOM 9520 C CA . ARG C 1 343 ? 64.181 -17.702 -3.554 1.00 18.70 341 ARG C CA 1
ATOM 9521 C C . ARG C 1 343 ? 63.826 -19.034 -4.157 1.00 18.27 341 ARG C C 1
ATOM 9522 O O . ARG C 1 343 ? 63.547 -19.975 -3.418 1.00 17.95 341 ARG C O 1
ATOM 9530 N N . PRO C 1 344 ? 63.885 -19.152 -5.489 1.00 17.36 342 PRO C N 1
ATOM 9531 C CA . PRO C 1 344 ? 63.495 -20.417 -6.114 1.00 16.42 342 PRO C CA 1
ATOM 9532 C C . PRO C 1 344 ? 64.447 -21.580 -5.850 1.00 17.39 342 PRO C C 1
ATOM 9533 O O . PRO C 1 344 ? 63.975 -22.724 -5.725 1.00 17.50 342 PRO C O 1
ATOM 9537 N N . ILE C 1 345 ? 65.765 -21.281 -5.719 1.00 16.69 343 ILE C N 1
ATOM 9538 C CA . ILE C 1 345 ? 66.808 -22.234 -5.356 1.00 17.10 343 ILE C CA 1
ATOM 9539 C C . ILE C 1 345 ? 67.193 -21.944 -3.890 1.00 16.90 343 ILE C C 1
ATOM 9540 O O . ILE C 1 345 ? 67.794 -20.898 -3.509 1.00 15.47 343 ILE C O 1
ATOM 9545 N N . ARG C 1 346 ? 66.691 -22.816 -3.037 1.00 17.18 344 ARG C N 1
ATOM 9546 C CA . ARG C 1 346 ? 66.797 -22.618 -1.636 1.00 17.38 344 ARG C CA 1
ATOM 9547 C C . ARG C 1 346 ? 68.236 -22.818 -1.084 1.00 18.11 344 ARG C C 1
ATOM 9548 O O . ARG C 1 346 ? 68.471 -22.465 0.031 1.00 17.88 344 ARG C O 1
ATOM 9556 N N . THR C 1 347 ? 69.154 -23.380 -1.852 1.00 18.11 345 THR C N 1
ATOM 9557 C CA . THR C 1 347 ? 70.558 -23.454 -1.418 1.00 16.75 345 THR C CA 1
ATOM 9558 C C . THR C 1 347 ? 71.319 -22.232 -1.802 1.00 15.56 345 THR C C 1
ATOM 9559 O O . THR C 1 347 ? 72.531 -22.194 -1.608 1.00 15.18 345 THR C O 1
ATOM 9563 N N . TRP C 1 348 ? 70.685 -21.231 -2.407 1.00 15.30 346 TRP C N 1
ATOM 9564 C CA . TRP C 1 348 ? 71.403 -19.990 -2.635 1.00 16.45 346 TRP C CA 1
ATOM 9565 C C . TRP C 1 348 ? 71.788 -19.342 -1.303 1.00 17.47 346 TRP C C 1
ATOM 9566 O O . TRP C 1 348 ? 71.073 -19.459 -0.302 1.00 16.93 346 TRP C O 1
ATOM 9577 N N . ARG C 1 349 ? 72.936 -18.678 -1.302 1.00 17.98 347 ARG C N 1
ATOM 9578 C CA . ARG C 1 349 ? 73.514 -18.044 -0.126 1.00 18.49 347 ARG C CA 1
ATOM 9579 C C . ARG C 1 349 ? 72.802 -16.667 0.186 1.00 18.95 347 ARG C C 1
ATOM 9580 O O . ARG C 1 349 ? 73.443 -15.610 0.265 1.00 17.41 347 ARG C O 1
ATOM 9588 N N . THR C 1 350 ? 71.473 -16.748 0.299 1.00 17.07 348 THR C N 1
ATOM 9589 C CA . THR C 1 350 ? 70.599 -15.595 0.399 1.00 17.56 348 THR C CA 1
ATOM 9590 C C . THR C 1 350 ? 69.547 -15.768 1.512 1.00 17.38 348 THR C C 1
ATOM 9591 O O . THR C 1 350 ? 68.515 -15.030 1.556 1.00 16.53 348 THR C O 1
ATOM 9595 N N . LEU C 1 351 ? 69.730 -16.818 2.344 1.00 18.22 349 LEU C N 1
ATOM 9596 C CA . LEU C 1 351 ? 68.781 -17.088 3.454 1.00 17.25 349 LEU C CA 1
ATOM 9597 C C . LEU C 1 351 ? 68.672 -15.820 4.244 1.00 15.55 349 LEU C C 1
ATOM 9598 O O . LEU C 1 351 ? 69.695 -15.289 4.562 1.00 17.31 349 LEU C O 1
ATOM 9603 N N . PRO C 1 352 ? 67.451 -15.335 4.536 1.00 15.39 350 PRO C N 1
ATOM 9604 C CA . PRO C 1 352 ? 67.299 -14.122 5.309 1.00 16.72 350 PRO C CA 1
ATOM 9605 C C . PRO C 1 352 ? 67.650 -14.326 6.788 1.00 17.52 350 PRO C C 1
ATOM 9606 O O . PRO C 1 352 ? 67.502 -15.430 7.341 1.00 14.55 350 PRO C O 1
ATOM 9610 N N . ARG C 1 353 ? 68.103 -13.268 7.424 1.00 17.68 351 ARG C N 1
ATOM 9611 C CA . ARG C 1 353 ? 68.265 -13.257 8.868 1.00 18.21 351 ARG C CA 1
ATOM 9612 C C . ARG C 1 353 ? 66.933 -12.874 9.575 1.00 17.62 351 ARG C C 1
ATOM 9613 O O . ARG C 1 353 ? 65.967 -12.547 8.945 1.00 17.33 351 ARG C O 1
ATOM 9621 N N . GLY C 1 354 ? 66.864 -13.071 10.887 1.00 17.47 352 GLY C N 1
ATOM 9622 C CA . GLY C 1 354 ? 65.782 -12.485 11.687 1.00 18.55 352 GLY C CA 1
ATOM 9623 C C . GLY C 1 354 ? 64.784 -13.449 12.334 1.00 17.94 352 GLY C C 1
ATOM 9624 O O . GLY C 1 354 ? 63.849 -12.982 12.954 1.00 18.17 352 GLY C O 1
ATOM 9625 N N . TRP C 1 355 ? 64.939 -14.738 12.118 1.00 19.65 353 TRP C N 1
ATOM 9626 C CA . TRP C 1 355 ? 63.947 -15.758 12.408 1.00 20.10 353 TRP C CA 1
ATOM 9627 C C . TRP C 1 355 ? 64.526 -16.796 13.381 1.00 21.26 353 TRP C C 1
ATOM 9628 O O . TRP C 1 355 ? 65.734 -16.880 13.572 1.00 18.35 353 TRP C O 1
ATOM 9639 N N . ARG C 1 356 ? 63.633 -17.579 13.963 1.00 20.90 354 ARG C N 1
ATOM 9640 C CA . ARG C 1 356 ? 63.943 -18.695 14.818 1.00 21.65 354 ARG C CA 1
ATOM 9641 C C . ARG C 1 356 ? 62.845 -19.679 14.660 1.00 19.70 354 ARG C C 1
ATOM 9642 O O . ARG C 1 356 ? 61.685 -19.277 14.613 1.00 18.44 354 ARG C O 1
ATOM 9650 N N . ALA C 1 357 ? 63.170 -20.961 14.574 1.00 19.18 355 ALA C N 1
ATOM 9651 C CA . ALA C 1 357 ? 62.168 -22.029 14.572 1.00 19.87 355 ALA C CA 1
ATOM 9652 C C . ALA C 1 357 ? 62.422 -22.992 15.717 1.00 19.75 355 ALA C C 1
ATOM 9653 O O . ALA C 1 357 ? 63.574 -23.397 15.942 1.00 17.27 355 ALA C O 1
ATOM 9655 N N . VAL C 1 358 ? 61.345 -23.303 16.454 1.00 22.85 356 VAL C N 1
ATOM 9656 C CA . VAL C 1 358 ? 61.379 -24.288 17.513 1.00 23.09 356 VAL C CA 1
ATOM 9657 C C . VAL C 1 358 ? 60.488 -25.393 17.106 1.00 23.72 356 VAL C C 1
ATOM 9658 O O . VAL C 1 358 ? 59.304 -25.203 17.025 1.00 23.38 356 VAL C O 1
ATOM 9662 N N . LEU C 1 359 ? 61.082 -26.559 16.909 1.00 24.10 357 LEU C N 1
ATOM 9663 C CA . LEU C 1 359 ? 60.465 -27.693 16.282 1.00 24.18 357 LEU C CA 1
ATOM 9664 C C . LEU C 1 359 ? 60.515 -28.934 17.134 1.00 24.37 357 LEU C C 1
ATOM 9665 O O . LEU C 1 359 ? 61.553 -29.284 17.718 1.00 22.55 357 LEU C O 1
ATOM 9670 N N . SER C 1 360 ? 59.427 -29.696 17.107 1.00 24.99 358 SER C N 1
ATOM 9671 C CA . SER C 1 360 ? 59.422 -30.971 17.770 1.00 24.33 358 SER C CA 1
ATOM 9672 C C . SER C 1 360 ? 60.284 -31.969 17.063 1.00 25.41 358 SER C C 1
ATOM 9673 O O . SER C 1 360 ? 60.522 -31.860 15.847 1.00 25.45 358 SER C O 1
ATOM 9676 N N . PRO C 1 361 ? 60.747 -33.014 17.791 1.00 24.32 359 PRO C N 1
ATOM 9677 C CA . PRO C 1 361 ? 61.374 -34.088 17.074 1.00 23.81 359 PRO C CA 1
ATOM 9678 C C . PRO C 1 361 ? 60.597 -34.648 15.903 1.00 23.93 359 PRO C C 1
ATOM 9679 O O . PRO C 1 361 ? 61.228 -34.914 14.892 1.00 23.12 359 PRO C O 1
ATOM 9683 N N . ALA C 1 362 ? 59.264 -34.770 16.013 1.00 23.87 360 ALA C N 1
ATOM 9684 C CA . ALA C 1 362 ? 58.408 -35.229 14.929 1.00 25.01 360 ALA C CA 1
ATOM 9685 C C . ALA C 1 362 ? 58.394 -34.352 13.677 1.00 25.01 360 ALA C C 1
ATOM 9686 O O . ALA C 1 362 ? 58.287 -34.852 12.580 1.00 26.13 360 ALA C O 1
ATOM 9688 N N . ASP C 1 363 ? 58.546 -33.048 13.871 1.00 25.05 361 ASP C N 1
ATOM 9689 C CA . ASP C 1 363 ? 58.448 -32.028 12.851 1.00 24.53 361 ASP C CA 1
ATOM 9690 C C . ASP C 1 363 ? 59.823 -31.653 12.255 1.00 23.46 361 ASP C C 1
ATOM 9691 O O . ASP C 1 363 ? 59.873 -30.958 11.263 1.00 22.27 361 ASP C O 1
ATOM 9696 N N . LEU C 1 364 ? 60.931 -32.068 12.883 1.00 23.34 362 LEU C N 1
ATOM 9697 C CA . LEU C 1 364 ? 62.235 -31.738 12.314 1.00 23.44 362 LEU C CA 1
ATOM 9698 C C . LEU C 1 364 ? 62.442 -32.126 10.831 1.00 22.95 362 LEU C C 1
ATOM 9699 O O . LEU C 1 364 ? 63.060 -31.379 10.056 1.00 23.07 362 LEU C O 1
ATOM 9704 N N . ARG C 1 365 ? 62.019 -33.309 10.437 1.00 22.01 363 ARG C N 1
ATOM 9705 C CA . ARG C 1 365 ? 62.269 -33.718 9.081 1.00 23.07 363 ARG C CA 1
ATOM 9706 C C . ARG C 1 365 ? 61.527 -32.866 8.055 1.00 21.90 363 ARG C C 1
ATOM 9707 O O . ARG C 1 365 ? 62.173 -32.420 7.115 1.00 19.34 363 ARG C O 1
ATOM 9715 N N . LEU C 1 366 ? 60.242 -32.618 8.259 1.00 20.64 364 LEU C N 1
ATOM 9716 C CA . LEU C 1 366 ? 59.461 -31.799 7.329 1.00 21.00 364 LEU C CA 1
ATOM 9717 C C . LEU C 1 366 ? 60.042 -30.353 7.336 1.00 20.65 364 LEU C C 1
ATOM 9718 O O . LEU C 1 366 ? 60.184 -29.749 6.302 1.00 23.12 364 LEU C O 1
ATOM 9723 N N . GLY C 1 367 ? 60.477 -29.896 8.491 1.00 20.78 365 GLY C N 1
ATOM 9724 C CA . GLY C 1 367 ? 61.077 -28.587 8.621 1.00 20.73 365 GLY C CA 1
ATOM 9725 C C . GLY C 1 367 ? 62.280 -28.429 7.745 1.00 19.61 365 GLY C C 1
ATOM 9726 O O . GLY C 1 367 ? 62.378 -27.463 7.001 1.00 17.17 365 GLY C O 1
ATOM 9727 N N . LEU C 1 368 ? 63.202 -29.372 7.828 1.00 19.20 366 LEU C N 1
ATOM 9728 C CA . LEU C 1 368 ? 64.398 -29.314 6.955 1.00 21.67 366 LEU C CA 1
ATOM 9729 C C . LEU C 1 368 ? 64.121 -29.584 5.503 1.00 21.13 366 LEU C C 1
ATOM 9730 O O . LEU C 1 368 ? 64.775 -29.065 4.680 1.00 21.86 366 LEU C O 1
ATOM 9735 N N . GLU C 1 369 ? 63.206 -30.481 5.219 1.00 22.74 367 GLU C N 1
ATOM 9736 C CA . GLU C 1 369 ? 62.847 -30.814 3.850 1.00 22.65 367 GLU C CA 1
ATOM 9737 C C . GLU C 1 369 ? 62.200 -29.632 3.162 1.00 21.02 367 GLU C C 1
ATOM 9738 O O . GLU C 1 369 ? 62.410 -29.407 1.953 1.00 22.90 367 GLU C O 1
ATOM 9744 N N . LEU C 1 370 ? 61.427 -28.860 3.881 1.00 19.05 368 LEU C N 1
ATOM 9745 C CA . LEU C 1 370 ? 60.838 -27.650 3.294 1.00 18.80 368 LEU C CA 1
ATOM 9746 C C . LEU C 1 370 ? 61.873 -26.495 3.214 1.00 18.96 368 LEU C C 1
ATOM 9747 O O . LEU C 1 370 ? 61.817 -25.670 2.254 1.00 15.64 368 LEU C O 1
ATOM 9752 N N . LEU C 1 371 ? 62.766 -26.395 4.219 1.00 17.05 369 LEU C N 1
ATOM 9753 C CA . LEU C 1 371 ? 63.821 -25.323 4.243 1.00 18.42 369 LEU C CA 1
ATOM 9754 C C . LEU C 1 371 ? 64.876 -25.478 3.183 1.00 18.34 369 LEU C C 1
ATOM 9755 O O . LEU C 1 371 ? 65.242 -24.532 2.450 1.00 18.91 369 LEU C O 1
ATOM 9760 N N . TYR C 1 372 ? 65.362 -26.708 3.077 1.00 18.61 370 TYR C N 1
ATOM 9761 C CA . TYR C 1 372 ? 66.415 -27.091 2.124 1.00 19.70 370 TYR C CA 1
ATOM 9762 C C . TYR C 1 372 ? 66.051 -28.365 1.365 1.00 20.62 370 TYR C C 1
ATOM 9763 O O . TYR C 1 372 ? 66.667 -29.385 1.523 1.00 20.89 370 TYR C O 1
ATOM 9772 N N . PRO C 1 373 ? 65.089 -28.286 0.421 1.00 21.22 371 PRO C N 1
ATOM 9773 C CA . PRO C 1 373 ? 64.719 -29.477 -0.289 1.00 20.92 371 PRO C CA 1
ATOM 9774 C C . PRO C 1 373 ? 65.859 -30.232 -1.000 1.00 20.49 371 PRO C C 1
ATOM 9775 O O . PRO C 1 373 ? 66.787 -29.628 -1.585 1.00 20.49 371 PRO C O 1
ATOM 9779 N N . ALA C 1 374 ? 65.819 -31.539 -0.829 1.00 20.15 372 ALA C N 1
ATOM 9780 C CA . ALA C 1 374 ? 66.727 -32.554 -1.413 1.00 22.32 372 ALA C CA 1
ATOM 9781 C C . ALA C 1 374 ? 68.189 -32.616 -0.845 1.00 23.62 372 ALA C C 1
ATOM 9782 O O . ALA C 1 374 ? 68.999 -33.572 -1.124 1.00 23.61 372 ALA C O 1
ATOM 9784 N N . VAL C 1 375 ? 68.529 -31.654 -0.015 1.00 23.20 373 VAL C N 1
ATOM 9785 C CA . VAL C 1 375 ? 69.901 -31.510 0.466 1.00 21.65 373 VAL C CA 1
ATOM 9786 C C . VAL C 1 375 ? 70.290 -32.677 1.395 1.00 22.11 373 VAL C C 1
ATOM 9787 O O . VAL C 1 375 ? 71.366 -33.188 1.292 1.00 21.41 373 VAL C O 1
ATOM 9791 N N . ILE C 1 376 ? 69.425 -33.076 2.325 1.00 22.82 374 ILE C N 1
ATOM 9792 C CA . ILE C 1 376 ? 69.771 -34.126 3.289 1.00 23.25 374 ILE C CA 1
ATOM 9793 C C . ILE C 1 376 ? 70.077 -35.400 2.464 1.00 23.00 374 ILE C C 1
ATOM 9794 O O . ILE C 1 376 ? 71.127 -36.050 2.617 1.00 22.33 374 ILE C O 1
ATOM 9799 N N . GLU C 1 377 ? 69.192 -35.746 1.537 1.00 23.68 375 GLU C N 1
ATOM 9800 C CA . GLU C 1 377 ? 69.340 -37.016 0.827 1.00 22.76 375 GLU C CA 1
ATOM 9801 C C . GLU C 1 377 ? 70.473 -36.969 -0.202 1.00 22.61 375 GLU C C 1
ATOM 9802 O O . GLU C 1 377 ? 71.165 -37.970 -0.389 1.00 21.98 375 GLU C O 1
ATOM 9808 N N . GLU C 1 378 ? 70.666 -35.859 -0.915 1.00 23.29 376 GLU C N 1
ATOM 9809 C CA . GLU C 1 378 ? 71.699 -35.820 -1.949 1.00 23.72 376 GLU C CA 1
ATOM 9810 C C . GLU C 1 378 ? 73.098 -35.791 -1.246 1.00 23.72 376 GLU C C 1
ATOM 9811 O O . GLU C 1 378 ? 74.063 -36.454 -1.650 1.00 23.48 376 GLU C O 1
ATOM 9817 N N . SER C 1 379 ? 73.185 -35.011 -0.180 1.00 23.11 377 SER C N 1
ATOM 9818 C CA . SER C 1 379 ? 74.425 -34.935 0.624 1.00 22.22 377 SER C CA 1
ATOM 9819 C C . SER C 1 379 ? 74.858 -36.270 1.179 1.00 22.81 377 SER C C 1
ATOM 9820 O O . SER C 1 379 ? 76.042 -36.619 1.057 1.00 24.05 377 SER C O 1
ATOM 9823 N N . TYR C 1 380 ? 73.909 -37.000 1.767 1.00 22.44 378 TYR C N 1
ATOM 9824 C CA . TYR C 1 380 ? 74.181 -38.318 2.328 1.00 24.05 378 TYR C CA 1
ATOM 9825 C C . TYR C 1 380 ? 74.612 -39.317 1.230 1.00 24.35 378 TYR C C 1
ATOM 9826 O O . TYR C 1 380 ? 75.588 -40.094 1.349 1.00 25.76 378 TYR C O 1
ATOM 9835 N N . ALA C 1 381 ? 73.889 -39.296 0.140 1.00 23.83 379 ALA C N 1
ATOM 9836 C CA . ALA C 1 381 ? 74.300 -40.092 -0.995 1.00 24.68 379 ALA C CA 1
ATOM 9837 C C . ALA C 1 381 ? 75.731 -39.725 -1.498 1.00 24.06 379 ALA C C 1
ATOM 9838 O O . ALA C 1 381 ? 76.562 -40.607 -1.702 1.00 23.65 379 ALA C O 1
ATOM 9840 N N . HIS C 1 382 ? 76.037 -38.441 -1.664 1.00 23.84 380 HIS C N 1
ATOM 9841 C CA . HIS C 1 382 ? 77.394 -38.062 -2.040 1.00 24.70 380 HIS C CA 1
ATOM 9842 C C . HIS C 1 382 ? 78.434 -38.483 -0.993 1.00 25.41 380 HIS C C 1
ATOM 9843 O O . HIS C 1 382 ? 79.494 -38.983 -1.356 1.00 25.67 380 HIS C O 1
ATOM 9850 N N . GLU C 1 383 ? 78.138 -38.268 0.293 1.00 27.01 381 GLU C N 1
ATOM 9851 C CA . GLU C 1 383 ? 79.052 -38.660 1.387 1.00 27.42 381 GLU C CA 1
ATOM 9852 C C . GLU C 1 383 ? 79.489 -40.081 1.166 1.00 29.85 381 GLU C C 1
ATOM 9853 O O . GLU C 1 383 ? 80.658 -40.449 1.332 1.00 31.02 381 GLU C O 1
ATOM 9859 N N . HIS C 1 384 ? 78.548 -40.924 0.786 1.00 30.70 382 HIS C N 1
ATOM 9860 C CA . HIS C 1 384 ? 78.843 -42.342 0.597 1.00 31.84 382 HIS C CA 1
ATOM 9861 C C . HIS C 1 384 ? 79.056 -42.689 -0.860 1.00 33.10 382 HIS C C 1
ATOM 9862 O O . HIS C 1 384 ? 78.844 -43.806 -1.270 1.00 33.24 382 HIS C O 1
ATOM 9869 N N . ARG C 1 385 ? 79.536 -41.725 -1.656 1.00 34.12 383 ARG C N 1
ATOM 9870 C CA . ARG C 1 385 ? 79.873 -41.885 -3.069 1.00 36.36 383 ARG C CA 1
ATOM 9871 C C . ARG C 1 385 ? 78.811 -42.623 -3.867 1.00 38.01 383 ARG C C 1
ATOM 9872 O O . ARG C 1 385 ? 79.146 -43.413 -4.752 1.00 39.55 383 ARG C O 1
ATOM 9880 N N . ARG C 1 386 ? 77.514 -42.409 -3.586 1.00 37.73 384 ARG C N 1
ATOM 9881 C CA . ARG C 1 386 ? 76.492 -43.007 -4.475 1.00 37.27 384 ARG C CA 1
ATOM 9882 C C . ARG C 1 386 ? 75.489 -41.986 -5.025 1.00 34.46 384 ARG C C 1
ATOM 9883 O O . ARG C 1 386 ? 74.378 -42.302 -5.412 1.00 33.14 384 ARG C O 1
ATOM 9891 N N . LEU C 1 387 ? 75.925 -40.749 -5.131 1.00 32.78 385 LEU C N 1
ATOM 9892 C CA . LEU C 1 387 ? 75.124 -39.770 -5.789 1.00 32.66 385 LEU C CA 1
ATOM 9893 C C . LEU C 1 387 ? 75.507 -39.818 -7.261 1.00 33.88 385 LEU C C 1
ATOM 9894 O O . LEU C 1 387 ? 76.614 -39.519 -7.651 1.00 34.01 385 LEU C O 1
ATOM 9899 N N . HIS C 1 388 ? 74.582 -40.196 -8.107 1.00 35.84 386 HIS C N 1
ATOM 9900 C CA . HIS C 1 388 ? 74.894 -40.152 -9.517 1.00 36.72 386 HIS C CA 1
ATOM 9901 C C . HIS C 1 388 ? 74.325 -38.885 -10.101 1.00 36.99 386 HIS C C 1
ATOM 9902 O O . HIS C 1 388 ? 73.204 -38.516 -9.812 1.00 36.99 386 HIS C O 1
ATOM 9909 N N . TRP C 1 389 ? 75.145 -38.161 -10.847 1.00 36.64 387 TRP C N 1
ATOM 9910 C CA . TRP C 1 389 ? 74.735 -36.877 -11.359 1.00 36.49 387 TRP C CA 1
ATOM 9911 C C . TRP C 1 389 ? 74.532 -36.919 -12.831 1.00 34.44 387 TRP C C 1
ATOM 9912 O O . TRP C 1 389 ? 74.876 -37.907 -13.453 1.00 33.46 387 TRP C O 1
ATOM 9923 N N . THR C 1 390 ? 73.939 -35.867 -13.384 1.00 34.10 388 THR C N 1
ATOM 9924 C CA . THR C 1 390 ? 73.546 -35.823 -14.823 1.00 33.57 388 THR C CA 1
ATOM 9925 C C . THR C 1 390 ? 74.300 -34.751 -15.539 1.00 32.58 388 THR C C 1
ATOM 9926 O O . THR C 1 390 ? 74.261 -33.618 -15.094 1.00 33.81 388 THR C O 1
ATOM 9930 N N . PRO C 1 391 ? 75.041 -35.095 -16.633 1.00 32.38 389 PRO C N 1
ATOM 9931 C CA . PRO C 1 391 ? 75.744 -34.133 -17.446 1.00 32.72 389 PRO C CA 1
ATOM 9932 C C . PRO C 1 391 ? 74.824 -33.134 -18.082 1.00 34.04 389 PRO C C 1
ATOM 9933 O O . PRO C 1 391 ? 73.651 -33.438 -18.380 1.00 34.09 389 PRO C O 1
ATOM 9937 N N . TRP C 1 392 ? 75.391 -31.963 -18.335 1.00 35.28 390 TRP C N 1
ATOM 9938 C CA . TRP C 1 392 ? 74.695 -30.894 -18.941 1.00 36.23 390 TRP C CA 1
ATOM 9939 C C . TRP C 1 392 ? 73.942 -31.386 -20.198 1.00 37.46 390 TRP C C 1
ATOM 9940 O O . TRP C 1 392 ? 72.841 -30.951 -20.484 1.00 36.11 390 TRP C O 1
ATOM 9951 N N . MET C 1 393 ? 74.558 -32.283 -20.950 1.00 38.46 391 MET C N 1
ATOM 9952 C CA . MET C 1 393 ? 74.051 -32.576 -22.292 1.00 39.02 391 MET C CA 1
ATOM 9953 C C . MET C 1 393 ? 72.766 -33.350 -22.220 1.00 37.26 391 MET C C 1
ATOM 9954 O O . MET C 1 393 ? 71.836 -33.088 -22.963 1.00 37.87 391 MET C O 1
ATOM 9959 N N . SER C 1 394 ? 72.749 -34.316 -21.326 1.00 36.23 392 SER C N 1
ATOM 9960 C CA . SER C 1 394 ? 71.567 -35.047 -20.932 1.00 35.03 392 SER C CA 1
ATOM 9961 C C . SER C 1 394 ? 70.420 -34.113 -20.494 1.00 35.23 392 SER C C 1
ATOM 9962 O O . SER C 1 394 ? 69.272 -34.280 -20.937 1.00 35.21 392 SER C O 1
ATOM 9965 N N . THR C 1 395 ? 70.742 -33.070 -19.722 1.00 33.32 393 THR C N 1
ATOM 9966 C CA . THR C 1 395 ? 69.734 -32.086 -19.249 1.00 32.68 393 THR C CA 1
ATOM 9967 C C . THR C 1 395 ? 69.212 -31.215 -20.379 1.00 32.51 393 THR C C 1
ATOM 9968 O O . THR C 1 395 ? 68.005 -30.977 -20.494 1.00 30.37 393 THR C O 1
ATOM 9972 N N . ALA C 1 396 ? 70.149 -30.690 -21.167 1.00 32.51 394 ALA C N 1
ATOM 9973 C CA . ALA C 1 396 ? 69.836 -29.831 -22.302 1.00 33.33 394 ALA C CA 1
ATOM 9974 C C . ALA C 1 396 ? 68.973 -30.570 -23.328 1.00 33.55 394 ALA C C 1
ATOM 9975 O O . ALA C 1 396 ? 67.973 -30.022 -23.838 1.00 33.12 394 ALA C O 1
ATOM 9977 N N . ARG C 1 397 ? 69.334 -31.819 -23.585 1.00 33.91 395 ARG C N 1
ATOM 9978 C CA . ARG C 1 397 ? 68.620 -32.622 -24.593 1.00 34.34 395 ARG C CA 1
ATOM 9979 C C . ARG C 1 397 ? 67.172 -32.935 -24.208 1.00 33.31 395 ARG C C 1
ATOM 9980 O O . ARG C 1 397 ? 66.357 -33.211 -25.100 1.00 34.54 395 ARG C O 1
ATOM 9988 N N . ARG C 1 398 ? 66.843 -32.938 -22.918 1.00 32.10 396 ARG C N 1
ATOM 9989 C CA . ARG C 1 398 ? 65.465 -33.142 -22.448 1.00 31.59 396 ARG C CA 1
ATOM 9990 C C . ARG C 1 398 ? 64.551 -31.945 -22.684 1.00 30.93 396 ARG C C 1
ATOM 9991 O O . ARG C 1 398 ? 63.335 -32.077 -22.698 1.00 29.94 396 ARG C O 1
ATOM 9999 N N . GLN C 1 399 ? 65.113 -30.751 -22.786 1.00 31.30 397 GLN C N 1
ATOM 10000 C CA . GLN C 1 399 ? 64.322 -29.533 -22.733 1.00 32.18 397 GLN C CA 1
ATOM 10001 C C . GLN C 1 399 ? 63.553 -29.337 -24.017 1.00 34.00 397 GLN C C 1
ATOM 10002 O O . GLN C 1 399 ? 64.075 -29.626 -25.094 1.00 34.18 397 GLN C O 1
ATOM 10008 N N . THR C 1 400 ? 62.330 -28.828 -23.882 1.00 34.53 398 THR C N 1
ATOM 10009 C CA . THR C 1 400 ? 61.423 -28.526 -25.016 1.00 34.67 398 THR C CA 1
ATOM 10010 C C . THR C 1 400 ? 61.047 -27.042 -24.905 1.00 35.53 398 THR C C 1
ATOM 10011 O O . THR C 1 400 ? 61.564 -26.324 -24.065 1.00 35.50 398 THR C O 1
ATOM 10015 N N . GLY C 1 401 ? 60.190 -26.548 -25.779 1.00 36.66 399 GLY C N 1
ATOM 10016 C CA . GLY C 1 401 ? 59.778 -25.165 -25.727 1.00 37.85 399 GLY C CA 1
ATOM 10017 C C . GLY C 1 401 ? 60.954 -24.251 -25.968 1.00 39.15 399 GLY C C 1
ATOM 10018 O O . GLY C 1 401 ? 61.937 -24.688 -26.539 1.00 38.87 399 GLY C O 1
ATOM 10019 N N . THR C 1 402 ? 60.854 -22.996 -25.504 1.00 41.51 400 THR C N 1
ATOM 10020 C CA . THR C 1 402 ? 61.984 -22.009 -25.481 1.00 42.82 400 THR C CA 1
ATOM 10021 C C . THR C 1 402 ? 63.273 -22.522 -24.873 1.00 43.42 400 THR C C 1
ATOM 10022 O O . THR C 1 402 ? 64.370 -22.080 -25.232 1.00 44.81 400 THR C O 1
ATOM 10026 N N . LEU C 1 403 ? 63.152 -23.487 -23.984 1.00 43.50 401 LEU C N 1
ATOM 10027 C CA . LEU C 1 403 ? 64.317 -24.036 -23.369 1.00 43.76 401 LEU C CA 1
ATOM 10028 C C . LEU C 1 403 ? 65.073 -25.029 -24.257 1.00 43.57 401 LEU C C 1
ATOM 10029 O O . LEU C 1 403 ? 66.171 -25.427 -23.924 1.00 43.59 401 LEU C O 1
ATOM 10034 N N . ALA C 1 404 ? 64.522 -25.443 -25.388 1.00 43.91 402 ALA C N 1
ATOM 10035 C CA . ALA C 1 404 ? 65.247 -26.403 -26.202 1.00 44.10 402 ALA C CA 1
ATOM 10036 C C . ALA C 1 404 ? 66.551 -25.758 -26.736 1.00 44.41 402 ALA C C 1
ATOM 10037 O O . ALA C 1 404 ? 67.578 -26.417 -26.849 1.00 45.58 402 ALA C O 1
ATOM 10039 N N . ARG C 1 405 ? 66.483 -24.460 -27.018 1.00 44.71 403 ARG C N 1
ATOM 10040 C CA . ARG C 1 405 ? 67.633 -23.644 -27.465 1.00 44.72 403 ARG C CA 1
ATOM 10041 C C . ARG C 1 405 ? 68.918 -23.753 -26.611 1.00 44.87 403 ARG C C 1
ATOM 10042 O O . ARG C 1 405 ? 70.025 -23.459 -27.125 1.00 46.20 403 ARG C O 1
ATOM 10050 N N . VAL C 1 406 ? 68.810 -24.153 -25.338 1.00 43.53 404 VAL C N 1
ATOM 10051 C CA . VAL C 1 406 ? 70.024 -24.379 -24.508 1.00 42.58 404 VAL C CA 1
ATOM 10052 C C . VAL C 1 406 ? 70.917 -25.466 -25.129 1.00 42.31 404 VAL C C 1
ATOM 10053 O O . VAL C 1 406 ? 72.121 -25.527 -24.835 1.00 40.58 404 VAL C O 1
ATOM 10057 N N . GLN C 1 407 ? 70.318 -26.319 -25.969 1.00 41.90 405 GLN C N 1
ATOM 10058 C CA . GLN C 1 407 ? 71.056 -27.367 -26.715 1.00 42.71 405 GLN C CA 1
ATOM 10059 C C . GLN C 1 407 ? 72.172 -26.809 -27.655 1.00 41.49 405 GLN C C 1
ATOM 10060 O O . GLN C 1 407 ? 73.159 -27.476 -27.915 1.00 41.08 405 GLN C O 1
ATOM 10066 N N . ARG C 1 408 ? 72.036 -25.580 -28.106 1.00 41.69 406 ARG C N 1
ATOM 10067 C CA . ARG C 1 408 ? 73.086 -25.039 -28.955 1.00 42.40 406 ARG C CA 1
ATOM 10068 C C . ARG C 1 408 ? 74.081 -24.170 -28.168 1.00 43.24 406 ARG C C 1
ATOM 10069 O O . ARG C 1 408 ? 74.829 -23.400 -28.787 1.00 43.31 406 ARG C O 1
ATOM 10077 N N . ALA C 1 409 ? 74.106 -24.252 -26.828 1.00 42.69 407 ALA C N 1
ATOM 10078 C CA . ALA C 1 409 ? 75.154 -23.553 -26.034 1.00 41.85 407 ALA C CA 1
ATOM 10079 C C . ALA C 1 409 ? 76.478 -24.283 -26.169 1.00 40.95 407 ALA C C 1
ATOM 10080 O O . ALA C 1 409 ? 76.534 -25.490 -26.016 1.00 39.11 407 ALA C O 1
ATOM 10082 N N . THR C 1 410 ? 77.544 -23.542 -26.457 1.00 41.85 408 THR C N 1
ATOM 10083 C CA . THR C 1 410 ? 78.887 -24.119 -26.440 1.00 42.64 408 THR C CA 1
ATOM 10084 C C . THR C 1 410 ? 79.334 -24.415 -24.985 1.00 43.56 408 THR C C 1
ATOM 10085 O O . THR C 1 410 ? 78.812 -23.805 -24.026 1.00 43.18 408 THR C O 1
ATOM 10089 N N . PRO C 1 411 ? 80.248 -25.399 -24.808 1.00 44.19 409 PRO C N 1
ATOM 10090 C CA . PRO C 1 411 ? 80.707 -25.722 -23.461 1.00 43.83 409 PRO C CA 1
ATOM 10091 C C . PRO C 1 411 ? 81.371 -24.543 -22.794 1.00 44.04 409 PRO C C 1
ATOM 10092 O O . PRO C 1 411 ? 81.324 -24.467 -21.585 1.00 44.05 409 PRO C O 1
ATOM 10096 N N . ASP C 1 412 ? 81.923 -23.615 -23.585 1.00 43.14 410 ASP C N 1
ATOM 10097 C CA . ASP C 1 412 ? 82.417 -22.352 -23.095 1.00 42.34 410 ASP C CA 1
ATOM 10098 C C . ASP C 1 412 ? 81.291 -21.486 -22.618 1.00 41.37 410 ASP C C 1
ATOM 10099 O O . ASP C 1 412 ? 81.438 -20.719 -21.659 1.00 39.83 410 ASP C O 1
ATOM 10104 N N . GLN C 1 413 ? 80.177 -21.507 -23.347 1.00 40.17 411 GLN C N 1
ATOM 10105 C CA . GLN C 1 413 ? 79.044 -20.676 -22.950 1.00 38.84 411 GLN C CA 1
ATOM 10106 C C . GLN C 1 413 ? 78.456 -21.207 -21.648 1.00 36.64 411 GLN C C 1
ATOM 10107 O O . GLN C 1 413 ? 78.130 -20.407 -20.808 1.00 35.75 411 GLN C O 1
ATOM 10113 N N . VAL C 1 414 ? 78.360 -22.531 -21.487 1.00 36.15 412 VAL C N 1
ATOM 10114 C CA . VAL C 1 414 ? 77.780 -23.058 -20.275 1.00 36.41 412 VAL C CA 1
ATOM 10115 C C . VAL C 1 414 ? 78.686 -22.815 -19.058 1.00 36.22 412 VAL C C 1
ATOM 10116 O O . VAL C 1 414 ? 78.195 -22.439 -17.993 1.00 33.73 412 VAL C O 1
ATOM 10120 N N . ASP C 1 415 ? 79.993 -22.940 -19.241 1.00 35.22 413 ASP C N 1
ATOM 10121 C CA . ASP C 1 415 ? 80.939 -22.692 -18.154 1.00 35.63 413 ASP C CA 1
ATOM 10122 C C . ASP C 1 415 ? 80.937 -21.281 -17.714 1.00 33.45 413 ASP C C 1
ATOM 10123 O O . ASP C 1 415 ? 81.073 -20.979 -16.561 1.00 34.20 413 ASP C O 1
ATOM 10128 N N . THR C 1 416 ? 80.797 -20.383 -18.650 1.00 33.07 414 THR C N 1
ATOM 10129 C CA . THR C 1 416 ? 80.838 -18.961 -18.365 1.00 32.13 414 THR C CA 1
ATOM 10130 C C . THR C 1 416 ? 79.590 -18.506 -17.566 1.00 31.87 414 THR C C 1
ATOM 10131 O O . THR C 1 416 ? 79.679 -17.722 -16.597 1.00 31.79 414 THR C O 1
ATOM 10135 N N . VAL C 1 417 ? 78.425 -18.938 -18.050 1.00 29.56 415 VAL C N 1
ATOM 10136 C CA . VAL C 1 417 ? 77.176 -18.713 -17.357 1.00 27.94 415 VAL C CA 1
ATOM 10137 C C . VAL C 1 417 ? 77.150 -19.439 -16.008 1.00 25.00 415 VAL C C 1
ATOM 10138 O O . VAL C 1 417 ? 76.754 -18.870 -15.007 1.00 23.95 415 VAL C O 1
ATOM 10142 N N . ALA C 1 418 ? 77.531 -20.699 -15.956 1.00 25.01 416 ALA C N 1
ATOM 10143 C CA . ALA C 1 418 ? 77.540 -21.405 -14.688 1.00 24.27 416 ALA C CA 1
ATOM 10144 C C . ALA C 1 418 ? 78.429 -20.736 -13.610 1.00 25.36 416 ALA C C 1
ATOM 10145 O O . ALA C 1 418 ? 77.997 -20.652 -12.411 1.00 23.84 416 ALA C O 1
ATOM 10147 N N . ALA C 1 419 ? 79.619 -20.216 -14.015 1.00 24.94 417 ALA C N 1
ATOM 10148 C CA . ALA C 1 419 ? 80.515 -19.479 -13.105 1.00 26.39 417 ALA C CA 1
ATOM 10149 C C . ALA C 1 419 ? 79.758 -18.350 -12.463 1.00 26.95 417 ALA C C 1
ATOM 10150 O O . ALA C 1 419 ? 79.840 -18.150 -11.250 1.00 28.92 417 ALA C O 1
ATOM 10152 N N . GLN C 1 420 ? 78.974 -17.614 -13.248 1.00 27.98 418 GLN C N 1
ATOM 10153 C CA . GLN C 1 420 ? 78.257 -16.493 -12.708 1.00 26.63 418 GLN C CA 1
ATOM 10154 C C . GLN C 1 420 ? 77.043 -16.889 -11.850 1.00 26.83 418 GLN C C 1
ATOM 10155 O O . GLN C 1 420 ? 76.812 -16.307 -10.811 1.00 23.98 418 GLN C O 1
ATOM 10161 N N . VAL C 1 421 ? 76.248 -17.844 -12.320 1.00 24.25 419 VAL C N 1
ATOM 10162 C CA . VAL C 1 421 ? 75.029 -18.206 -11.631 1.00 24.19 419 VAL C CA 1
ATOM 10163 C C . VAL C 1 421 ? 75.324 -18.926 -10.329 1.00 22.79 419 VAL C C 1
ATOM 10164 O O . VAL C 1 421 ? 74.819 -18.548 -9.224 1.00 22.48 419 VAL C O 1
ATOM 10168 N N . CYS C 1 422 ? 76.131 -19.964 -10.457 1.00 21.16 420 CYS C N 1
ATOM 10169 C CA . CYS C 1 422 ? 76.371 -20.873 -9.384 1.00 22.70 420 CYS C CA 1
ATOM 10170 C C . CYS C 1 422 ? 77.212 -20.284 -8.257 1.00 22.19 420 CYS C C 1
ATOM 10171 O O . CYS C 1 422 ? 77.192 -20.806 -7.130 1.00 23.26 420 CYS C O 1
ATOM 10174 N N . ALA C 1 423 ? 77.888 -19.150 -8.511 1.00 23.15 421 ALA C N 1
ATOM 10175 C CA . ALA C 1 423 ? 78.537 -18.361 -7.451 1.00 21.73 421 ALA C CA 1
ATOM 10176 C C . ALA C 1 423 ? 77.625 -17.938 -6.349 1.00 21.73 421 ALA C C 1
ATOM 10177 O O . ALA C 1 423 ? 78.107 -17.762 -5.252 1.00 19.84 421 ALA C O 1
ATOM 10179 N N . SER C 1 424 ? 76.349 -17.764 -6.625 1.00 20.43 422 SER C N 1
ATOM 10180 C CA . SER C 1 424 ? 75.347 -17.476 -5.595 1.00 20.81 422 SER C CA 1
ATOM 10181 C C . SER C 1 424 ? 74.907 -18.679 -4.744 1.00 18.28 422 SER C C 1
ATOM 10182 O O . SER C 1 424 ? 74.143 -18.532 -3.803 1.00 19.11 422 SER C O 1
ATOM 10185 N N . CYS C 1 425 ? 75.342 -19.867 -5.106 1.00 17.97 423 CYS C N 1
ATOM 10186 C CA . CYS C 1 425 ? 74.801 -21.089 -4.555 1.00 18.25 423 CYS C CA 1
ATOM 10187 C C . CYS C 1 425 ? 75.777 -21.787 -3.596 1.00 18.21 423 CYS C C 1
ATOM 10188 O O . CYS C 1 425 ? 76.950 -21.739 -3.775 1.00 19.05 423 CYS C O 1
ATOM 10191 N N . LEU C 1 426 ? 75.256 -22.478 -2.591 1.00 18.97 424 LEU C N 1
ATOM 10192 C CA . LEU C 1 426 ? 76.056 -23.249 -1.668 1.00 18.92 424 LEU C CA 1
ATOM 10193 C C . LEU C 1 426 ? 76.551 -24.552 -2.258 1.00 18.19 424 LEU C C 1
ATOM 10194 O O . LEU C 1 426 ? 77.550 -25.069 -1.814 1.00 18.79 424 LEU C O 1
ATOM 10199 N N . ARG C 1 427 ? 75.832 -25.105 -3.238 1.00 19.12 425 ARG C N 1
ATOM 10200 C CA . ARG C 1 427 ? 76.183 -26.402 -3.838 1.00 18.30 425 ARG C CA 1
ATOM 10201 C C . ARG C 1 427 ? 77.413 -26.339 -4.693 1.00 18.39 425 ARG C C 1
ATOM 10202 O O . ARG C 1 427 ? 77.763 -25.284 -5.162 1.00 22.28 425 ARG C O 1
ATOM 10210 N N . THR C 1 428 ? 77.995 -27.483 -4.944 1.00 18.34 426 THR C N 1
ATOM 10211 C CA . THR C 1 428 ? 79.162 -27.652 -5.813 1.00 20.75 426 THR C CA 1
ATOM 10212 C C . THR C 1 428 ? 78.739 -28.494 -7.020 1.00 21.43 426 THR C C 1
ATOM 10213 O O . THR C 1 428 ? 78.244 -29.573 -6.831 1.00 22.23 426 THR C O 1
ATOM 10217 N N . ARG C 1 429 ? 78.918 -27.928 -8.228 1.00 23.76 427 ARG C N 1
ATOM 10218 C CA . ARG C 1 429 ? 78.392 -28.410 -9.518 1.00 23.24 427 ARG C CA 1
ATOM 10219 C C . ARG C 1 429 ? 79.174 -29.604 -10.023 1.00 25.74 427 ARG C C 1
ATOM 10220 O O . ARG C 1 429 ? 80.066 -29.503 -10.873 1.00 26.34 427 ARG C O 1
ATOM 10228 N N . LEU C 1 430 ? 78.851 -30.726 -9.430 1.00 26.98 428 LEU C N 1
ATOM 10229 C CA . LEU C 1 430 ? 79.476 -31.990 -9.772 1.00 28.86 428 LEU C CA 1
ATOM 10230 C C . LEU C 1 430 ? 79.326 -32.393 -11.255 1.00 29.26 428 LEU C C 1
ATOM 10231 O O . LEU C 1 430 ? 80.132 -33.168 -11.760 1.00 30.17 428 LEU C O 1
ATOM 10236 N N . TRP C 1 431 ? 78.217 -31.978 -11.855 1.00 29.96 42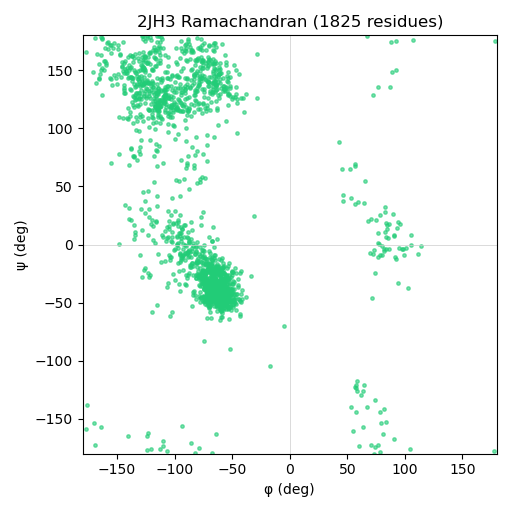9 TRP C N 1
ATOM 10237 C CA . TRP C 1 431 ? 77.854 -32.253 -13.277 1.00 30.73 429 TRP C CA 1
ATOM 10238 C C . TRP C 1 431 ? 78.714 -31.474 -14.250 1.00 31.47 429 TRP C C 1
ATOM 10239 O O . TRP C 1 431 ? 78.692 -31.770 -15.413 1.00 32.33 429 TRP C O 1
ATOM 10250 N N . ALA C 1 432 ? 79.404 -30.439 -13.772 1.00 32.00 430 ALA C N 1
ATOM 10251 C CA . ALA C 1 432 ? 80.364 -29.693 -14.565 1.00 32.61 430 ALA C CA 1
ATOM 10252 C C . ALA C 1 432 ? 81.801 -30.090 -14.237 1.00 34.02 430 ALA C C 1
ATOM 10253 O O . ALA C 1 432 ? 82.722 -29.349 -14.518 1.00 34.99 430 ALA C O 1
ATOM 10255 N N . GLY C 1 433 ? 82.012 -31.233 -13.593 1.00 34.35 431 GLY C N 1
ATOM 10256 C CA . GLY C 1 433 ? 83.371 -31.605 -13.212 1.00 34.25 431 GLY C CA 1
ATOM 10257 C C . GLY C 1 433 ? 83.991 -31.049 -11.918 1.00 34.60 431 GLY C C 1
ATOM 10258 O O . GLY C 1 433 ? 85.110 -31.420 -11.567 1.00 35.15 431 GLY C O 1
ATOM 10259 N N . HIS C 1 434 ? 83.304 -30.161 -11.200 1.00 34.27 432 HIS C N 1
ATOM 10260 C CA . HIS C 1 434 ? 83.775 -29.744 -9.888 1.00 32.51 432 HIS C CA 1
ATOM 10261 C C . HIS C 1 434 ? 83.722 -30.925 -8.934 1.00 31.63 432 HIS C C 1
ATOM 10262 O O . HIS C 1 434 ? 82.974 -31.844 -9.184 1.00 32.40 432 HIS C O 1
ATOM 10269 N N . THR C 1 435 ? 84.531 -30.932 -7.865 1.00 29.86 433 THR C N 1
ATOM 10270 C CA . THR C 1 435 ? 84.530 -32.036 -6.932 1.00 28.45 433 THR C CA 1
ATOM 10271 C C . THR C 1 435 ? 84.196 -31.564 -5.543 1.00 26.09 433 THR C C 1
ATOM 10272 O O . THR C 1 435 ? 84.387 -30.384 -5.232 1.00 25.13 433 THR C O 1
ATOM 10276 N N . LEU C 1 436 ? 83.673 -32.478 -4.730 1.00 25.23 434 LEU C N 1
ATOM 10277 C CA . LEU C 1 436 ? 83.310 -32.205 -3.368 1.00 25.48 434 LEU C CA 1
ATOM 10278 C C . LEU C 1 436 ? 83.737 -33.373 -2.530 1.00 24.30 434 LEU C C 1
ATOM 10279 O O . LEU C 1 436 ? 83.218 -34.511 -2.673 1.00 24.51 434 LEU C O 1
ATOM 10284 N N . GLY C 1 437 ? 84.692 -33.098 -1.652 1.00 23.11 435 GLY C N 1
ATOM 10285 C CA . GLY C 1 437 ? 85.243 -34.084 -0.780 1.00 23.22 435 GLY C CA 1
ATOM 10286 C C . GLY C 1 437 ? 84.674 -34.376 0.596 1.00 24.84 435 GLY C C 1
ATOM 10287 O O . GLY C 1 437 ? 84.898 -35.513 1.116 0.50 25.37 435 GLY C O 1
ATOM 10288 N N . GLN C 1 438 ? 84.175 -33.359 1.296 1.00 24.29 436 GLN C N 1
ATOM 10289 C CA . GLN C 1 438 ? 83.411 -33.559 2.510 1.00 21.95 436 GLN C CA 1
ATOM 10290 C C . GLN C 1 438 ? 82.060 -32.881 2.314 1.00 20.88 436 GLN C C 1
ATOM 10291 O O . GLN C 1 438 ? 81.943 -31.924 1.545 1.00 22.00 436 GLN C O 1
ATOM 10297 N N . THR C 1 439 ? 81.110 -33.273 3.135 1.00 21.38 437 THR C N 1
ATOM 10298 C CA . THR C 1 439 ? 79.743 -32.754 3.061 1.00 21.47 437 THR C CA 1
ATOM 10299 C C . THR C 1 439 ? 79.345 -32.286 4.439 1.00 20.53 437 THR C C 1
ATOM 10300 O O . THR C 1 439 ? 80.124 -32.405 5.361 1.00 18.54 437 THR C O 1
ATOM 10304 N N . ILE C 1 440 ? 78.116 -31.764 4.580 1.00 20.05 438 ILE C N 1
ATOM 10305 C CA . ILE C 1 440 ? 77.474 -31.490 5.878 1.00 20.69 438 ILE C CA 1
ATOM 10306 C C . ILE C 1 440 ? 77.500 -32.655 6.885 1.00 21.37 438 ILE C C 1
ATOM 10307 O O . ILE C 1 440 ? 77.424 -32.453 8.111 1.00 21.38 438 ILE C O 1
ATOM 10312 N N . PHE C 1 441 ? 77.622 -33.868 6.376 1.00 21.93 439 PHE C N 1
ATOM 10313 C CA . PHE C 1 441 ? 77.661 -35.066 7.184 1.00 23.92 439 PHE C CA 1
ATOM 10314 C C . PHE C 1 441 ? 79.056 -35.500 7.602 1.00 23.82 439 PHE C C 1
ATOM 10315 O O . PHE C 1 441 ? 79.194 -36.412 8.346 1.00 25.52 439 PHE C O 1
ATOM 10323 N N . SER C 1 442 ? 80.077 -34.854 7.089 1.00 25.06 440 SER C N 1
ATOM 10324 C CA . SER C 1 442 ? 81.443 -35.010 7.590 1.00 24.08 440 SER C CA 1
ATOM 10325 C C . SER C 1 442 ? 82.038 -33.631 7.909 1.00 24.82 440 SER C C 1
ATOM 10326 O O . SER C 1 442 ? 83.175 -33.347 7.530 1.00 25.42 440 SER C O 1
ATOM 10329 N N . GLY C 1 443 ? 81.221 -32.806 8.576 1.00 23.67 441 GLY C N 1
ATOM 10330 C CA . GLY C 1 443 ? 81.631 -31.623 9.330 1.00 24.01 441 GLY C CA 1
ATOM 10331 C C . GLY C 1 443 ? 81.590 -30.266 8.671 1.00 23.44 441 GLY C C 1
ATOM 10332 O O . GLY C 1 443 ? 81.927 -29.298 9.302 1.00 23.00 441 GLY C O 1
ATOM 10333 N N . VAL C 1 444 ? 81.233 -30.202 7.388 1.00 22.48 442 VAL C N 1
ATOM 10334 C CA . VAL C 1 444 ? 81.501 -29.022 6.573 1.00 20.59 442 VAL C CA 1
ATOM 10335 C C . VAL C 1 444 ? 80.141 -28.385 6.243 1.00 20.99 442 VAL C C 1
ATOM 10336 O O . VAL C 1 444 ? 79.426 -28.921 5.379 1.00 20.68 442 VAL C O 1
ATOM 10340 N N . PRO C 1 445 ? 79.799 -27.263 6.901 1.00 18.48 443 PRO C N 1
ATOM 10341 C CA . PRO C 1 445 ? 78.471 -26.670 6.660 1.00 19.62 443 PRO C CA 1
ATOM 10342 C C . PRO C 1 445 ? 78.152 -26.336 5.216 1.00 18.97 443 PRO C C 1
ATOM 10343 O O . PRO C 1 445 ? 77.000 -26.491 4.788 1.00 20.67 443 PRO C O 1
ATOM 10347 N N . GLY C 1 446 ? 79.147 -25.857 4.466 1.00 19.14 444 GLY C N 1
ATOM 10348 C CA . GLY C 1 446 ? 78.961 -25.485 3.072 1.00 18.68 444 GLY C CA 1
ATOM 10349 C C . GLY C 1 446 ? 79.221 -26.528 2.018 1.00 19.11 444 GLY C C 1
ATOM 10350 O O . GLY C 1 446 ? 79.406 -26.175 0.863 1.00 19.93 444 GLY C O 1
ATOM 10351 N N . GLY C 1 447 ? 79.262 -27.792 2.442 1.00 19.19 445 GLY C N 1
ATOM 10352 C CA . GLY C 1 447 ? 79.565 -28.932 1.601 1.00 19.85 445 GLY C CA 1
ATOM 10353 C C . GLY C 1 447 ? 78.286 -29.645 1.168 1.00 20.07 445 GLY C C 1
ATOM 10354 O O . GLY C 1 447 ? 77.756 -30.463 1.873 1.00 21.52 445 GLY C O 1
ATOM 10355 N N . LEU C 1 448 ? 77.778 -29.198 0.023 1.00 20.37 446 LEU C N 1
ATOM 10356 C CA . LEU C 1 448 ? 76.516 -29.698 -0.538 1.00 19.50 446 LEU C CA 1
ATOM 10357 C C . LEU C 1 448 ? 76.707 -29.971 -2.007 1.00 17.40 446 LEU C C 1
ATOM 10358 O O . LEU C 1 448 ? 77.173 -29.081 -2.763 1.00 18.62 446 LEU C O 1
ATOM 10363 N N . PRO C 1 449 ? 76.324 -31.184 -2.446 1.00 18.43 447 PRO C N 1
ATOM 10364 C CA . PRO C 1 449 ? 76.425 -31.517 -3.866 1.00 18.44 447 PRO C CA 1
ATOM 10365 C C . PRO C 1 449 ? 75.304 -30.897 -4.769 1.00 18.57 447 PRO C C 1
ATOM 10366 O O . PRO C 1 449 ? 74.151 -30.760 -4.351 1.00 18.13 447 PRO C O 1
ATOM 10370 N N . CYS C 1 450 ? 75.672 -30.496 -5.998 1.00 19.50 448 CYS C N 1
ATOM 10371 C CA . CYS C 1 450 ? 74.690 -30.283 -7.056 1.00 20.17 448 CYS C CA 1
ATOM 10372 C C . CYS C 1 450 ? 74.801 -31.420 -8.079 1.00 21.65 448 CYS C C 1
ATOM 10373 O O . CYS C 1 450 ? 75.826 -31.571 -8.756 1.00 20.93 448 CYS C O 1
ATOM 10376 N N . ALA C 1 451 ? 73.703 -32.155 -8.203 1.00 21.60 449 ALA C N 1
ATOM 10377 C CA . ALA C 1 451 ? 73.609 -33.273 -9.138 1.00 22.70 449 ALA C CA 1
ATOM 10378 C C . ALA C 1 451 ? 73.226 -32.949 -10.554 1.00 23.69 449 ALA C C 1
ATOM 10379 O O . ALA C 1 451 ? 73.380 -33.817 -11.431 1.00 24.57 449 ALA C O 1
ATOM 10381 N N . GLU C 1 452 ? 72.687 -31.772 -10.820 1.00 22.47 450 GLU C N 1
ATOM 10382 C CA . GLU C 1 452 ? 72.208 -31.473 -12.141 1.00 22.58 450 GLU C CA 1
ATOM 10383 C C . GLU C 1 452 ? 71.977 -29.980 -12.268 1.00 21.29 450 GLU C C 1
ATOM 10384 O O . GLU C 1 452 ? 71.490 -29.367 -11.328 1.00 22.19 450 GLU C O 1
ATOM 10390 N N . ALA C 1 453 ? 72.261 -29.416 -13.407 1.00 20.31 451 ALA C N 1
ATOM 10391 C CA . ALA C 1 453 ? 71.911 -28.046 -13.769 1.00 21.02 451 ALA C CA 1
ATOM 10392 C C . ALA C 1 453 ? 70.458 -27.708 -13.436 1.00 21.60 451 ALA C C 1
ATOM 10393 O O . ALA C 1 453 ? 69.547 -28.462 -13.813 1.00 21.52 451 ALA C O 1
ATOM 10395 N N . CYS C 1 454 ? 70.232 -26.594 -12.751 1.00 21.16 452 CYS C N 1
ATOM 10396 C CA . CYS C 1 454 ? 68.899 -26.307 -12.198 1.00 21.87 452 CYS C CA 1
ATOM 10397 C C . CYS C 1 454 ? 68.088 -25.424 -13.167 1.00 22.77 452 CYS C C 1
ATOM 10398 O O . CYS C 1 454 ? 68.577 -24.979 -14.214 1.00 23.26 452 CYS C O 1
ATOM 10401 N N . THR C 1 455 ? 66.837 -25.171 -12.836 1.00 23.31 453 THR C N 1
ATOM 10402 C CA . THR C 1 455 ? 66.034 -24.346 -13.722 1.00 22.92 453 THR C CA 1
ATOM 10403 C C . THR C 1 455 ? 66.515 -22.934 -13.827 1.00 22.94 453 THR C C 1
ATOM 10404 O O . THR C 1 455 ? 66.337 -22.326 -14.877 1.00 23.51 453 THR C O 1
ATOM 10408 N N . VAL C 1 456 ? 67.116 -22.373 -12.788 1.00 22.13 454 VAL C N 1
ATOM 10409 C CA . VAL C 1 456 ? 67.680 -20.990 -12.895 1.00 22.77 454 VAL C CA 1
ATOM 10410 C C . VAL C 1 456 ? 68.906 -20.977 -13.787 1.00 24.10 454 VAL C C 1
ATOM 10411 O O . VAL C 1 456 ? 69.101 -20.038 -14.601 1.00 25.50 454 VAL C O 1
ATOM 10415 N N . LEU C 1 457 ? 69.738 -22.004 -13.682 1.00 24.93 455 LEU C N 1
ATOM 10416 C CA . LEU C 1 457 ? 70.888 -22.105 -14.627 1.00 26.36 455 LEU C CA 1
ATOM 10417 C C . LEU C 1 457 ? 70.454 -22.254 -16.131 1.00 26.62 455 LEU C C 1
ATOM 10418 O O . LEU C 1 457 ? 70.996 -21.592 -17.017 1.00 26.76 455 LEU C O 1
ATOM 10423 N N . LEU C 1 458 ? 69.490 -23.136 -16.393 1.00 26.94 456 LEU C N 1
ATOM 10424 C CA . LEU C 1 458 ? 68.972 -23.339 -17.745 1.00 26.10 456 LEU C CA 1
ATOM 10425 C C . LEU C 1 458 ? 68.442 -22.079 -18.382 1.00 25.70 456 LEU C C 1
ATOM 10426 O O . LEU C 1 458 ? 68.798 -21.791 -19.513 1.00 25.98 456 LEU C O 1
ATOM 10431 N N . ALA C 1 459 ? 67.661 -21.290 -17.655 1.00 26.38 457 ALA C N 1
ATOM 10432 C CA . ALA C 1 459 ? 67.156 -20.018 -18.152 1.00 25.99 457 ALA C CA 1
ATOM 10433 C C . ALA C 1 459 ? 68.256 -19.033 -18.442 1.00 26.88 457 ALA C C 1
ATOM 10434 O O . ALA C 1 459 ? 68.150 -18.232 -19.395 1.00 27.84 457 ALA C O 1
ATOM 10436 N N . ALA C 1 460 ? 69.320 -19.051 -17.622 1.00 26.63 458 ALA C N 1
ATOM 10437 C CA . ALA C 1 460 ? 70.411 -18.128 -17.839 1.00 27.26 458 ALA C CA 1
ATOM 10438 C C . ALA C 1 460 ? 71.192 -18.519 -19.060 1.00 28.02 458 ALA C C 1
ATOM 10439 O O . ALA C 1 460 ? 71.589 -17.640 -19.811 1.00 28.27 458 ALA C O 1
ATOM 10441 N N . VAL C 1 461 ? 71.351 -19.814 -19.315 1.00 28.19 459 VAL C N 1
ATOM 10442 C CA . VAL C 1 461 ? 72.016 -20.265 -20.530 1.00 31.85 459 VAL C CA 1
ATOM 10443 C C . VAL C 1 461 ? 71.181 -19.902 -21.788 1.00 33.94 459 VAL C C 1
ATOM 10444 O O . VAL C 1 461 ? 71.711 -19.385 -22.792 1.00 35.58 459 VAL C O 1
ATOM 10448 N N . ARG C 1 462 ? 69.883 -20.149 -21.707 1.00 35.91 460 ARG C N 1
ATOM 10449 C CA . ARG C 1 462 ? 68.960 -19.653 -22.688 1.00 37.33 460 ARG C CA 1
ATOM 10450 C C . ARG C 1 462 ? 69.173 -18.213 -23.007 1.00 40.05 460 ARG C C 1
ATOM 10451 O O . ARG C 1 462 ? 69.348 -17.902 -24.162 1.00 41.44 460 ARG C O 1
ATOM 10459 N N . ASP C 1 463 ? 69.138 -17.334 -22.010 1.00 41.77 461 ASP C N 1
ATOM 10460 C CA . ASP C 1 463 ? 69.360 -15.926 -22.243 1.00 44.13 461 ASP C CA 1
ATOM 10461 C C . ASP C 1 463 ? 70.709 -15.666 -22.879 1.00 46.04 461 ASP C C 1
ATOM 10462 O O . ASP C 1 463 ? 70.795 -14.832 -23.768 1.00 46.79 461 ASP C O 1
ATOM 10467 N N . GLU C 1 464 ? 71.749 -16.383 -22.468 1.00 48.38 462 GLU C N 1
ATOM 10468 C CA . GLU C 1 464 ? 73.079 -16.119 -23.018 1.00 50.16 462 GLU C CA 1
ATOM 10469 C C . GLU C 1 464 ? 73.096 -16.504 -24.487 1.00 51.53 462 GLU C C 1
ATOM 10470 O O . GLU C 1 464 ? 73.696 -15.821 -25.291 1.00 51.00 462 GLU C O 1
ATOM 10476 N N . VAL C 1 465 ? 72.436 -17.604 -24.815 1.00 53.43 463 VAL C N 1
ATOM 10477 C CA . VAL C 1 465 ? 72.442 -18.141 -26.166 1.00 55.22 463 VAL C CA 1
ATOM 10478 C C . VAL C 1 465 ? 71.672 -17.230 -27.118 1.00 56.68 463 VAL C C 1
ATOM 10479 O O . VAL C 1 465 ? 72.062 -17.072 -28.267 1.00 56.95 463 VAL C O 1
ATOM 10483 N N . GLY C 1 466 ? 70.593 -16.624 -26.623 1.00 58.97 464 GLY C N 1
ATOM 10484 C CA . GLY C 1 466 ? 69.769 -15.677 -27.387 1.00 60.29 464 GLY C CA 1
ATOM 10485 C C . GLY C 1 466 ? 70.338 -14.268 -27.527 1.00 62.17 464 GLY C C 1
ATOM 10486 O O . GLY C 1 466 ? 69.933 -13.523 -28.434 1.00 63.02 464 GLY C O 1
ATOM 10487 N N . ARG C 1 467 ? 71.266 -13.893 -26.638 1.00 63.60 465 ARG C N 1
ATOM 10488 C CA . ARG C 1 467 ? 72.008 -12.628 -26.754 1.00 64.50 465 ARG C CA 1
ATOM 10489 C C . ARG C 1 467 ? 72.841 -12.558 -28.064 1.00 66.20 465 ARG C C 1
ATOM 10490 O O . ARG C 1 467 ? 73.219 -11.445 -28.507 1.00 66.54 465 ARG C O 1
ATOM 10498 N N . GLU C 1 468 ? 73.173 -13.740 -28.635 1.00 67.04 466 GLU C N 1
ATOM 10499 C CA . GLU C 1 468 ? 73.957 -13.853 -29.867 1.00 67.02 466 GLU C CA 1
ATOM 10500 C C . GLU C 1 468 ? 75.381 -13.342 -29.663 1.00 67.57 466 GLU C C 1
ATOM 10501 O O . GLU C 1 468 ? 76.212 -14.013 -29.061 1.00 68.08 466 GLU C O 1
ATOM 10507 N N . GLY D 1 1 ? 77.985 41.714 24.591 0.50 44.32 -1 GLY D N 1
ATOM 10508 C CA . GLY D 1 1 ? 77.195 42.650 23.746 0.50 44.14 -1 GLY D CA 1
ATOM 10509 C C . GLY D 1 1 ? 77.636 42.518 22.308 0.50 44.10 -1 GLY D C 1
ATOM 10510 O O . GLY D 1 1 ? 78.376 41.597 21.970 0.50 45.45 -1 GLY D O 1
ATOM 10511 N N . ALA D 1 2 ? 77.209 43.452 21.469 0.50 43.41 0 ALA D N 1
ATOM 10512 C CA . ALA D 1 2 ? 77.312 43.302 20.018 1.00 43.14 0 ALA D CA 1
ATOM 10513 C C . ALA D 1 2 ? 76.851 41.898 19.628 1.00 42.32 0 ALA D C 1
ATOM 10514 O O . ALA D 1 2 ? 77.662 41.082 19.194 1.00 43.46 0 ALA D O 1
ATOM 10516 N N . LEU D 1 3 ? 75.562 41.626 19.853 1.00 41.18 1 LEU D N 1
ATOM 10517 C CA . LEU D 1 3 ? 74.927 40.325 19.594 1.00 40.26 1 LEU D CA 1
ATOM 10518 C C . LEU D 1 3 ? 73.866 40.541 18.553 1.00 39.37 1 LEU D C 1
ATOM 10519 O O . LEU D 1 3 ? 72.998 41.432 18.700 1.00 39.68 1 LEU D O 1
ATOM 10524 N N . ARG D 1 4 ? 73.961 39.743 17.493 1.00 38.30 2 ARG D N 1
ATOM 10525 C CA . ARG D 1 4 ? 73.018 39.783 16.359 1.00 37.12 2 ARG D CA 1
ATOM 10526 C C . ARG D 1 4 ? 72.399 38.390 16.061 1.00 35.32 2 ARG D C 1
ATOM 10527 O O . ARG D 1 4 ? 73.052 37.358 16.285 1.00 35.09 2 ARG D O 1
ATOM 10535 N N . SER D 1 5 ? 71.144 38.390 15.579 1.00 34.25 3 SER D N 1
ATOM 10536 C CA . SER D 1 5 ? 70.402 37.192 15.140 1.00 33.05 3 SER D CA 1
ATOM 10537 C C . SER D 1 5 ? 70.124 37.261 13.608 1.00 32.54 3 SER D C 1
ATOM 10538 O O . SER D 1 5 ? 69.745 38.298 13.081 1.00 31.56 3 SER D O 1
ATOM 10541 N N . LEU D 1 6 ? 70.356 36.155 12.903 1.00 31.17 4 LEU D N 1
ATOM 10542 C CA . LEU D 1 6 ? 69.966 36.029 11.537 1.00 30.88 4 LEU D CA 1
ATOM 10543 C C . LEU D 1 6 ? 68.750 35.085 11.501 1.00 30.16 4 LEU D C 1
ATOM 10544 O O . LEU D 1 6 ? 68.720 34.035 12.212 1.00 29.00 4 LEU D O 1
ATOM 10549 N N . VAL D 1 7 ? 67.764 35.480 10.699 1.00 29.41 5 VAL D N 1
ATOM 10550 C CA . VAL D 1 7 ? 66.552 34.700 10.459 1.00 28.81 5 VAL D CA 1
ATOM 10551 C C . VAL D 1 7 ? 66.350 34.503 8.975 1.00 27.70 5 VAL D C 1
ATOM 10552 O O . VAL D 1 7 ? 66.382 35.436 8.204 1.00 28.36 5 VAL D O 1
ATOM 10556 N N . LEU D 1 8 ? 66.176 33.244 8.587 1.00 26.75 6 LEU D N 1
ATOM 10557 C CA . LEU D 1 8 ? 65.928 32.869 7.206 1.00 27.08 6 LEU D CA 1
ATOM 10558 C C . LEU D 1 8 ? 64.485 32.420 7.053 1.00 26.57 6 LEU D C 1
ATOM 10559 O O . LEU D 1 8 ? 64.065 31.549 7.800 1.00 27.31 6 LEU D O 1
ATOM 10564 N N . ILE D 1 9 ? 63.782 32.945 6.046 1.00 26.42 7 ILE D N 1
ATOM 10565 C CA . ILE D 1 9 ? 62.413 32.627 5.867 1.00 25.60 7 ILE D CA 1
ATOM 10566 C C . ILE D 1 9 ? 62.230 31.826 4.635 1.00 25.96 7 ILE D C 1
ATOM 10567 O O . ILE D 1 9 ? 62.605 32.277 3.535 1.00 26.00 7 ILE D O 1
ATOM 10572 N N . GLY D 1 10 ? 61.607 30.648 4.794 1.00 25.28 8 GLY D N 1
ATOM 10573 C CA . GLY D 1 10 ? 61.188 29.817 3.693 1.00 24.47 8 GLY D CA 1
ATOM 10574 C C . GLY D 1 10 ? 59.718 29.615 3.506 1.00 24.65 8 GLY D C 1
ATOM 10575 O O . GLY D 1 10 ? 58.921 29.993 4.345 1.00 25.61 8 GLY D O 1
ATOM 10576 N N . HIS D 1 11 ? 59.331 29.043 2.368 1.00 27.23 9 HIS D N 1
ATOM 10577 C CA . HIS D 1 11 ? 57.911 28.907 2.016 1.00 26.53 9 HIS D CA 1
ATOM 10578 C C . HIS D 1 11 ? 57.230 27.865 2.964 1.00 25.79 9 HIS D C 1
ATOM 10579 O O . HIS D 1 11 ? 56.166 28.085 3.501 1.00 23.87 9 HIS D O 1
ATOM 10586 N N . GLY D 1 12 ? 57.875 26.744 3.165 1.00 25.57 10 GLY D N 1
ATOM 10587 C CA . GLY D 1 12 ? 57.320 25.652 3.936 1.00 25.44 10 GLY D CA 1
ATOM 10588 C C . GLY D 1 12 ? 56.219 24.919 3.198 1.00 26.02 10 GLY D C 1
ATOM 10589 O O . GLY D 1 12 ? 55.834 25.266 2.059 1.00 27.81 10 GLY D O 1
ATOM 10590 N N . SER D 1 13 ? 55.675 23.913 3.856 1.00 26.19 11 SER D N 1
ATOM 10591 C CA . SER D 1 13 ? 54.641 23.068 3.258 1.00 26.16 11 SER D CA 1
ATOM 10592 C C . SER D 1 13 ? 53.869 22.312 4.329 1.00 26.08 11 SER D C 1
ATOM 10593 O O . SER D 1 13 ? 54.444 21.993 5.361 1.00 25.44 11 SER D O 1
ATOM 10596 N N . HIS D 1 14 ? 52.594 22.022 4.052 1.00 26.71 12 HIS D N 1
ATOM 10597 C CA . HIS D 1 14 ? 51.770 21.103 4.844 1.00 27.73 12 HIS D CA 1
ATOM 10598 C C . HIS D 1 14 ? 52.069 19.670 4.555 1.00 28.78 12 HIS D C 1
ATOM 10599 O O . HIS D 1 14 ? 51.913 18.815 5.431 1.00 28.62 12 HIS D O 1
ATOM 10606 N N . HIS D 1 15 ? 52.517 19.403 3.335 1.00 30.91 13 HIS D N 1
ATOM 10607 C CA . HIS D 1 15 ? 52.626 18.019 2.835 1.00 33.71 13 HIS D CA 1
ATOM 10608 C C . HIS D 1 15 ? 54.045 17.565 2.339 1.00 36.02 13 HIS D C 1
ATOM 10609 O O . HIS D 1 15 ? 54.362 16.383 2.375 1.00 37.07 13 HIS D O 1
ATOM 10616 N N . HIS D 1 16 ? 54.894 18.489 1.930 1.00 38.01 14 HIS D N 1
ATOM 10617 C CA . HIS D 1 16 ? 56.138 18.158 1.252 1.00 40.49 14 HIS D CA 1
ATOM 10618 C C . HIS D 1 16 ? 57.370 18.680 1.992 1.00 41.93 14 HIS D C 1
ATOM 10619 O O . HIS D 1 16 ? 57.433 19.853 2.409 1.00 42.89 14 HIS D O 1
ATOM 10626 N N . GLY D 1 17 ? 58.365 17.841 2.155 1.00 42.59 15 GLY D N 1
ATOM 10627 C CA . GLY D 1 17 ? 59.568 18.271 2.841 1.00 43.98 15 GLY D CA 1
ATOM 10628 C C . GLY D 1 17 ? 60.562 19.148 2.093 1.00 45.37 15 GLY D C 1
ATOM 10629 O O . GLY D 1 17 ? 61.445 19.749 2.705 1.00 45.60 15 GLY D O 1
ATOM 10630 N N . GLU D 1 18 ? 60.447 19.230 0.769 1.00 47.35 16 GLU D N 1
ATOM 10631 C CA . GLU D 1 18 ? 61.529 19.791 -0.060 1.00 47.40 16 GLU D CA 1
ATOM 10632 C C . GLU D 1 18 ? 61.546 21.291 0.110 1.00 47.79 16 GLU D C 1
ATOM 10633 O O . GLU D 1 18 ? 62.608 21.915 0.140 1.00 47.99 16 GLU D O 1
ATOM 10639 N N . SER D 1 19 ? 60.345 21.834 0.286 1.00 48.21 17 SER D N 1
ATOM 10640 C CA . SER D 1 19 ? 60.054 23.275 0.280 1.00 48.20 17 SER D CA 1
ATOM 10641 C C . SER D 1 19 ? 60.521 24.000 1.547 1.00 48.00 17 SER D C 1
ATOM 10642 O O . SER D 1 19 ? 60.280 25.254 1.716 1.00 47.42 17 SER D O 1
ATOM 10645 N N . ALA D 1 20 ? 61.115 23.177 2.442 1.00 46.43 18 ALA D N 1
ATOM 10646 C CA . ALA D 1 20 ? 61.792 23.583 3.677 1.00 44.61 18 ALA D CA 1
ATOM 10647 C C . ALA D 1 20 ? 63.277 23.321 3.567 1.00 43.57 18 ALA D C 1
ATOM 10648 O O . ALA D 1 20 ? 64.054 23.845 4.356 1.00 41.07 18 ALA D O 1
ATOM 10650 N N . ARG D 1 21 ? 63.695 22.516 2.574 1.00 42.40 19 ARG D N 1
ATOM 10651 C CA . ARG D 1 21 ? 65.089 22.024 2.559 1.00 41.70 19 ARG D CA 1
ATOM 10652 C C . ARG D 1 21 ? 66.147 23.084 2.237 1.00 38.32 19 ARG D C 1
ATOM 10653 O O . ARG D 1 21 ? 67.209 23.093 2.825 1.00 36.74 19 ARG D O 1
ATOM 10661 N N . ALA D 1 22 ? 65.868 23.966 1.281 1.00 36.38 20 ALA D N 1
ATOM 10662 C CA . ALA D 1 22 ? 66.827 24.992 0.943 1.00 35.54 20 ALA D CA 1
ATOM 10663 C C . ALA D 1 22 ? 67.164 25.786 2.179 1.00 34.07 20 ALA D C 1
ATOM 10664 O O . ALA D 1 22 ? 68.320 26.071 2.427 1.00 33.10 20 ALA D O 1
ATOM 10666 N N . THR D 1 23 ? 66.155 26.158 2.969 1.00 32.19 21 THR D N 1
ATOM 10667 C CA . THR D 1 23 ? 66.370 27.037 4.145 1.00 31.37 21 THR D CA 1
ATOM 10668 C C . THR D 1 23 ? 67.103 26.324 5.273 1.00 30.59 21 THR D C 1
ATOM 10669 O O . THR D 1 23 ? 67.988 26.874 5.938 1.00 27.96 21 THR D O 1
ATOM 10673 N N . GLN D 1 24 ? 66.664 25.100 5.532 1.00 29.91 22 GLN D N 1
ATOM 10674 C CA . GLN D 1 24 ? 67.271 24.254 6.516 1.00 31.92 22 GLN D CA 1
ATOM 10675 C C . GLN D 1 24 ? 68.756 24.061 6.184 1.00 30.97 22 GLN D C 1
ATOM 10676 O O . GLN D 1 24 ? 69.602 24.181 7.062 1.00 32.23 22 GLN D O 1
ATOM 10682 N N . GLN D 1 25 ? 69.050 23.799 4.922 1.00 31.62 23 GLN D N 1
ATOM 10683 C CA . GLN D 1 25 ? 70.442 23.636 4.470 1.00 33.32 23 GLN D CA 1
ATOM 10684 C C . GLN D 1 25 ? 71.319 24.851 4.740 1.00 32.96 23 GLN D C 1
ATOM 10685 O O . GLN D 1 25 ? 72.375 24.749 5.382 1.00 33.58 23 GLN D O 1
ATOM 10691 N N . VAL D 1 26 ? 70.897 26.005 4.271 1.00 33.09 24 VAL D N 1
ATOM 10692 C CA . VAL D 1 26 ? 71.703 27.222 4.452 1.00 33.46 24 VAL D CA 1
ATOM 10693 C C . VAL D 1 26 ? 71.857 27.553 5.933 1.00 32.38 24 VAL D C 1
ATOM 10694 O O . VAL D 1 26 ? 72.960 27.823 6.413 1.00 32.98 24 VAL D O 1
ATOM 10698 N N . ALA D 1 27 ? 70.762 27.529 6.677 1.00 30.93 25 ALA D N 1
ATOM 10699 C CA . ALA D 1 27 ? 70.870 27.769 8.109 1.00 31.25 25 ALA D CA 1
ATOM 10700 C C . ALA D 1 27 ? 71.937 26.928 8.823 1.00 30.10 25 ALA D C 1
ATOM 10701 O O . ALA D 1 27 ? 72.738 27.440 9.583 1.00 27.04 25 ALA D O 1
ATOM 10703 N N . GLU D 1 28 ? 71.926 25.633 8.574 1.00 31.54 26 GLU D N 1
ATOM 10704 C CA . GLU D 1 28 ? 72.885 24.746 9.189 1.00 32.69 26 GLU D CA 1
ATOM 10705 C C . GLU D 1 28 ? 74.365 25.046 8.745 1.00 31.76 26 GLU D C 1
ATOM 10706 O O . GLU D 1 28 ? 75.296 25.010 9.580 1.00 31.73 26 GLU D O 1
ATOM 10712 N N . ALA D 1 29 ? 74.560 25.315 7.458 1.00 33.06 27 ALA D N 1
ATOM 10713 C CA . ALA D 1 29 ? 75.863 25.707 6.921 1.00 32.96 27 ALA D CA 1
ATOM 10714 C C . ALA D 1 29 ? 76.357 26.928 7.647 1.00 33.47 27 ALA D C 1
ATOM 10715 O O . ALA D 1 29 ? 77.504 26.974 8.081 1.00 33.90 27 ALA D O 1
ATOM 10717 N N . LEU D 1 30 ? 75.481 27.919 7.808 1.00 33.48 28 LEU D N 1
ATOM 10718 C CA . LEU D 1 30 ? 75.898 29.181 8.396 1.00 33.28 28 LEU D CA 1
ATOM 10719 C C . LEU D 1 30 ? 76.241 29.027 9.884 1.00 35.09 28 LEU D C 1
ATOM 10720 O O . LEU D 1 30 ? 77.165 29.656 10.406 1.00 34.78 28 LEU D O 1
ATOM 10725 N N . ARG D 1 31 ? 75.504 28.163 10.580 1.00 35.81 29 ARG D N 1
ATOM 10726 C CA . ARG D 1 31 ? 75.791 27.855 11.986 1.00 35.70 29 ARG D CA 1
ATOM 10727 C C . ARG D 1 31 ? 77.143 27.114 12.083 1.00 37.70 29 ARG D C 1
ATOM 10728 O O . ARG D 1 31 ? 77.837 27.219 13.069 1.00 38.11 29 ARG D O 1
ATOM 10736 N N . GLY D 1 32 ? 77.500 26.375 11.038 1.00 40.72 30 GLY D N 1
ATOM 10737 C CA . GLY D 1 32 ? 78.821 25.737 10.928 1.00 41.77 30 GLY D CA 1
ATOM 10738 C C . GLY D 1 32 ? 79.984 26.720 11.029 1.00 43.48 30 GLY D C 1
ATOM 10739 O O . GLY D 1 32 ? 81.006 26.427 11.665 1.00 44.21 30 GLY D O 1
ATOM 10740 N N . ARG D 1 33 ? 79.819 27.871 10.390 1.00 44.20 31 ARG D N 1
ATOM 10741 C CA . ARG D 1 33 ? 80.798 28.928 10.378 1.00 44.92 31 ARG D CA 1
ATOM 10742 C C . ARG D 1 33 ? 80.830 29.694 11.678 1.00 46.29 31 ARG D C 1
ATOM 10743 O O . ARG D 1 33 ? 81.860 30.224 12.055 1.00 46.32 31 ARG D O 1
ATOM 10751 N N . GLY D 1 34 ? 79.696 29.806 12.348 1.00 47.61 32 GLY D N 1
ATOM 10752 C CA . GLY D 1 34 ? 79.655 30.353 13.701 1.00 48.85 32 GLY D CA 1
ATOM 10753 C C . GLY D 1 34 ? 80.477 29.490 14.656 1.00 50.55 32 GLY D C 1
ATOM 10754 O O . GLY D 1 34 ? 81.161 30.018 15.540 1.00 51.38 32 GLY D O 1
ATOM 10755 N N . LEU D 1 35 ? 80.432 28.165 14.476 1.00 51.92 33 LEU D N 1
ATOM 10756 C CA . LEU D 1 35 ? 81.349 27.269 15.181 1.00 52.80 33 LEU D CA 1
ATOM 10757 C C . LEU D 1 35 ? 82.780 27.615 14.802 1.00 53.51 33 LEU D C 1
ATOM 10758 O O . LEU D 1 35 ? 83.528 28.085 15.652 1.00 54.45 33 LEU D O 1
ATOM 10763 N N . ALA D 1 36 ? 83.131 27.423 13.524 1.00 54.03 34 ALA D N 1
ATOM 10764 C CA . ALA D 1 36 ? 84.474 27.744 12.993 1.00 54.05 34 ALA D CA 1
ATOM 10765 C C . ALA D 1 36 ? 85.039 29.132 13.368 1.00 54.46 34 ALA D C 1
ATOM 10766 O O . ALA D 1 36 ? 86.260 29.344 13.279 1.00 55.62 34 ALA D O 1
ATOM 10768 N N . GLY D 1 37 ? 84.167 30.064 13.765 1.00 53.88 35 GLY D N 1
ATOM 10769 C CA . GLY D 1 37 ? 84.539 31.437 14.096 1.00 52.68 35 GLY D CA 1
ATOM 10770 C C . GLY D 1 37 ? 84.369 32.425 12.965 1.00 52.28 35 GLY D C 1
ATOM 10771 O O . GLY D 1 37 ? 84.920 33.514 13.034 1.00 53.11 35 GLY D O 1
ATOM 10772 N N . HIS D 1 38 ? 83.588 32.077 11.938 1.00 51.63 36 HIS D N 1
ATOM 10773 C CA . HIS D 1 38 ? 83.456 32.900 10.700 1.00 50.58 36 HIS D CA 1
ATOM 10774 C C . HIS D 1 38 ? 82.038 33.345 10.324 1.00 49.41 36 HIS D C 1
ATOM 10775 O O . HIS D 1 38 ? 81.630 33.243 9.143 1.00 50.00 36 HIS D O 1
ATOM 10782 N N . LEU D 1 39 ? 81.289 33.837 11.308 1.00 47.13 37 LEU D N 1
ATOM 10783 C CA . LEU D 1 39 ? 79.927 34.323 11.046 1.00 45.53 37 LEU D CA 1
ATOM 10784 C C . LEU D 1 39 ? 79.689 35.634 11.774 1.00 44.26 37 LEU D C 1
ATOM 10785 O O . LEU D 1 39 ? 79.899 35.699 12.979 1.00 43.80 37 LEU D O 1
ATOM 10790 N N . PRO D 1 40 ? 79.220 36.683 11.057 1.00 42.94 38 PRO D N 1
ATOM 10791 C CA . PRO D 1 40 ? 78.775 37.920 11.730 1.00 41.99 38 PRO D CA 1
ATOM 10792 C C . PRO D 1 40 ? 77.515 37.840 12.633 1.00 40.93 38 PRO D C 1
ATOM 10793 O O . PRO D 1 40 ? 76.979 38.900 12.954 1.00 41.14 38 PRO D O 1
ATOM 10797 N N . TYR D 1 41 ? 77.057 36.631 13.025 1.00 38.95 39 TYR D N 1
ATOM 10798 C CA . TYR D 1 41 ? 75.794 36.420 13.768 1.00 37.43 39 TYR D CA 1
ATOM 10799 C C . TYR D 1 41 ? 75.996 35.435 14.882 1.00 35.92 39 TYR D C 1
ATOM 10800 O O . TYR D 1 41 ? 76.739 34.476 14.751 1.00 37.12 39 TYR D O 1
ATOM 10809 N N . ASP D 1 42 ? 75.339 35.674 15.996 1.00 35.11 40 ASP D N 1
ATOM 10810 C CA . ASP D 1 42 ? 75.429 34.787 17.170 1.00 34.40 40 ASP D CA 1
ATOM 10811 C C . ASP D 1 42 ? 74.434 33.597 17.126 1.00 32.66 40 ASP D C 1
ATOM 10812 O O . ASP D 1 42 ? 74.491 32.695 17.962 1.00 29.36 40 ASP D O 1
ATOM 10817 N N . GLU D 1 43 ? 73.498 33.640 16.183 1.00 31.97 41 GLU D N 1
ATOM 10818 C CA . GLU D 1 43 ? 72.534 32.562 15.989 1.00 31.40 41 GLU D CA 1
ATOM 10819 C C . GLU D 1 43 ? 71.845 32.712 14.663 1.00 31.16 41 GLU D C 1
ATOM 10820 O O . GLU D 1 43 ? 71.738 33.815 14.150 1.00 29.28 41 GLU D O 1
ATOM 10826 N N . VAL D 1 44 ? 71.360 31.582 14.138 1.00 30.64 42 VAL D N 1
ATOM 10827 C CA . VAL D 1 44 ? 70.612 31.521 12.905 1.00 29.96 42 VAL D CA 1
ATOM 10828 C C . VAL D 1 44 ? 69.347 30.713 13.173 1.00 30.60 42 VAL D C 1
ATOM 10829 O O . VAL D 1 44 ? 69.394 29.549 13.595 1.00 30.31 42 VAL D O 1
ATOM 10833 N N . LEU D 1 45 ? 68.202 31.351 12.941 1.00 30.60 43 LEU D N 1
ATOM 10834 C CA . LEU D 1 45 ? 66.898 30.778 13.152 1.00 30.16 43 LEU D CA 1
ATOM 10835 C C . LEU D 1 45 ? 66.165 30.728 11.830 1.00 29.70 43 LEU D C 1
ATOM 10836 O O . LEU D 1 45 ? 66.650 31.217 10.798 1.00 28.23 43 LEU D O 1
ATOM 10841 N N . GLU D 1 46 ? 65.032 30.037 11.858 1.00 29.13 44 GLU D N 1
ATOM 10842 C CA . GLU D 1 46 ? 64.243 29.679 10.682 1.00 28.81 44 GLU D CA 1
ATOM 10843 C C . GLU D 1 46 ? 62.801 30.040 10.921 1.00 27.24 44 GLU D C 1
ATOM 10844 O O . GLU D 1 46 ? 62.287 29.897 12.044 1.00 26.42 44 GLU D O 1
ATOM 10850 N N . GLY D 1 47 ? 62.127 30.480 9.878 1.00 26.28 45 GLY D N 1
ATOM 10851 C CA . GLY D 1 47 ? 60.671 30.683 9.907 1.00 24.98 45 GLY D CA 1
ATOM 10852 C C . GLY D 1 47 ? 60.085 30.357 8.566 1.00 23.85 45 GLY D C 1
ATOM 10853 O O . GLY D 1 47 ? 60.793 30.350 7.522 1.00 24.84 45 GLY D O 1
ATOM 10854 N N . TYR D 1 48 ? 58.820 29.955 8.577 1.00 23.50 46 TYR D N 1
ATOM 10855 C CA . TYR D 1 48 ? 58.214 29.454 7.386 1.00 21.80 46 TYR D CA 1
ATOM 10856 C C . TYR D 1 48 ? 56.825 29.995 7.319 1.00 24.60 46 TYR D C 1
ATOM 10857 O O . TYR D 1 48 ? 56.197 30.216 8.389 1.00 25.31 46 TYR D O 1
ATOM 10866 N N . TRP D 1 49 ? 56.340 30.173 6.110 1.00 24.07 47 TRP D N 1
ATOM 10867 C CA . TRP D 1 49 ? 54.950 30.560 5.949 1.00 26.16 47 TRP D CA 1
ATOM 10868 C C . TRP D 1 49 ? 54.005 29.407 6.324 1.00 26.39 47 TRP D C 1
ATOM 10869 O O . TRP D 1 49 ? 53.094 29.580 7.107 1.00 26.49 47 TRP D O 1
ATOM 10880 N N . GLN D 1 50 ? 54.256 28.217 5.743 1.00 26.50 48 GLN D N 1
ATOM 10881 C CA . GLN D 1 50 ? 53.280 27.102 5.757 1.00 25.45 48 GLN D CA 1
ATOM 10882 C C . GLN D 1 50 ? 53.617 25.956 6.730 1.00 25.96 48 GLN D C 1
ATOM 10883 O O . GLN D 1 50 ? 52.997 24.896 6.680 1.00 27.42 48 GLN D O 1
ATOM 10889 N N . GLN D 1 51 ? 54.555 26.169 7.637 1.00 23.77 49 GLN D N 1
ATOM 10890 C CA . GLN D 1 51 ? 54.873 25.179 8.667 1.00 24.85 49 GLN D CA 1
ATOM 10891 C C . GLN D 1 51 ? 55.489 25.890 9.878 1.00 23.45 49 GLN D C 1
ATOM 10892 O O . GLN D 1 51 ? 55.890 27.042 9.806 1.00 21.41 49 GLN D O 1
ATOM 10898 N N . GLU D 1 52 ? 55.550 25.215 11.015 1.00 23.72 50 GLU D N 1
ATOM 10899 C CA . GLU D 1 52 ? 56.338 25.719 12.096 1.00 24.63 50 GLU D CA 1
ATOM 10900 C C . GLU D 1 52 ? 57.838 25.483 11.924 1.00 25.66 50 GLU D C 1
ATOM 10901 O O . GLU D 1 52 ? 58.294 24.457 11.432 1.00 27.47 50 GLU D O 1
ATOM 10907 N N . PRO D 1 53 ? 58.632 26.434 12.350 1.00 26.33 51 PRO D N 1
ATOM 10908 C CA . PRO D 1 53 ? 58.309 27.671 13.068 1.00 27.44 51 PRO D CA 1
ATOM 10909 C C . PRO D 1 53 ? 57.653 28.756 12.168 1.00 26.98 51 PRO D C 1
ATOM 10910 O O . PRO D 1 53 ? 58.209 29.086 11.156 1.00 28.47 51 PRO D O 1
ATOM 10914 N N . GLY D 1 54 ? 56.508 29.304 12.544 1.00 26.82 52 GLY D N 1
ATOM 10915 C CA . GLY D 1 54 ? 55.718 30.110 11.614 1.00 26.53 52 GLY D CA 1
ATOM 10916 C C . GLY D 1 54 ? 56.086 31.589 11.644 1.00 25.92 52 GLY D C 1
ATOM 10917 O O . GLY D 1 54 ? 56.764 32.023 12.524 1.00 22.33 52 GLY D O 1
ATOM 10918 N N . LEU D 1 55 ? 55.619 32.349 10.655 1.00 27.48 53 LEU D N 1
ATOM 10919 C CA . LEU D 1 55 ? 55.906 33.799 10.530 1.00 28.52 53 LEU D CA 1
ATOM 10920 C C . LEU D 1 55 ? 55.502 34.610 11.751 1.00 29.20 53 LEU D C 1
ATOM 10921 O O . LEU D 1 55 ? 56.217 35.516 12.217 1.00 28.70 53 LEU D O 1
ATOM 10926 N N . ARG D 1 56 ? 54.349 34.252 12.303 1.00 30.12 54 ARG D N 1
ATOM 10927 C CA . ARG D 1 56 ? 53.804 34.935 13.466 1.00 30.13 54 ARG D CA 1
ATOM 10928 C C . ARG D 1 56 ? 54.475 34.523 14.762 1.00 30.43 54 ARG D C 1
ATOM 10929 O O . ARG D 1 56 ? 54.323 35.237 15.716 1.00 29.55 54 ARG D O 1
ATOM 10937 N N . GLN D 1 57 ? 55.243 33.425 14.771 1.00 30.31 55 GLN D N 1
ATOM 10938 C CA . GLN D 1 57 ? 55.959 32.921 15.969 1.00 31.43 55 GLN D CA 1
ATOM 10939 C C . GLN D 1 57 ? 57.460 33.292 15.943 1.00 31.90 55 GLN D C 1
ATOM 10940 O O . GLN D 1 57 ? 58.092 33.347 16.982 1.00 30.85 55 GLN D O 1
ATOM 10946 N N . VAL D 1 58 ? 58.029 33.500 14.755 1.00 31.75 56 VAL D N 1
ATOM 10947 C CA . VAL D 1 58 ? 59.491 33.428 14.608 1.00 32.88 56 VAL D CA 1
ATOM 10948 C C . VAL D 1 58 ? 60.208 34.484 15.447 1.00 33.84 56 VAL D C 1
ATOM 10949 O O . VAL D 1 58 ? 61.115 34.124 16.227 1.00 32.77 56 VAL D O 1
ATOM 10953 N N . LEU D 1 59 ? 59.755 35.753 15.398 1.00 34.00 57 LEU D N 1
ATOM 10954 C CA . LEU D 1 59 ? 60.446 36.795 16.187 1.00 34.66 57 LEU D CA 1
ATOM 10955 C C . LEU D 1 59 ? 60.526 36.554 17.701 1.00 34.08 57 LEU D C 1
ATOM 10956 O O . LEU D 1 59 ? 61.519 36.935 18.325 1.00 33.08 57 LEU D O 1
ATOM 10961 N N . ARG D 1 60 ? 59.545 35.888 18.300 1.00 33.75 58 ARG D N 1
ATOM 10962 C CA . ARG D 1 60 ? 59.656 35.660 19.759 1.00 34.96 58 ARG D CA 1
ATOM 10963 C C . ARG D 1 60 ? 60.710 34.611 20.125 1.00 32.35 58 ARG D C 1
ATOM 10964 O O . ARG D 1 60 ? 61.122 34.513 21.283 1.00 32.35 58 ARG D O 1
ATOM 10972 N N . THR D 1 61 ? 61.138 33.832 19.143 1.00 30.50 59 THR D N 1
ATOM 10973 C CA . THR D 1 61 ? 62.204 32.878 19.360 1.00 30.66 59 THR D CA 1
ATOM 10974 C C . THR D 1 61 ? 63.594 33.493 19.213 1.00 28.92 59 THR D C 1
ATOM 10975 O O . THR D 1 61 ? 64.598 32.813 19.463 1.00 30.20 59 THR D O 1
ATOM 10979 N N . VAL D 1 62 ? 63.674 34.749 18.797 1.00 29.40 60 VAL D N 1
ATOM 10980 C CA . VAL D 1 62 ? 65.000 35.362 18.668 1.00 29.83 60 VAL D CA 1
ATOM 10981 C C . VAL D 1 62 ? 65.570 35.899 19.989 1.00 29.73 60 VAL D C 1
ATOM 10982 O O . VAL D 1 62 ? 64.908 36.545 20.808 1.00 30.08 60 VAL D O 1
ATOM 10986 N N . ALA D 1 63 ? 66.823 35.543 20.196 1.00 31.01 61 ALA D N 1
ATOM 10987 C CA . ALA D 1 63 ? 67.492 35.727 21.471 1.00 31.72 61 ALA D CA 1
ATOM 10988 C C . ALA D 1 63 ? 68.007 37.155 21.638 1.00 32.91 61 ALA D C 1
ATOM 10989 O O . ALA D 1 63 ? 68.148 37.625 22.780 1.00 33.00 61 ALA D O 1
ATOM 10991 N N . TYR D 1 64 ? 68.285 37.835 20.516 1.00 33.88 62 TYR D N 1
ATOM 10992 C CA . TYR D 1 64 ? 68.978 39.161 20.556 1.00 34.88 62 TYR D CA 1
ATOM 10993 C C . TYR D 1 64 ? 68.089 40.323 20.092 1.00 35.90 62 TYR D C 1
ATOM 10994 O O . TYR D 1 64 ? 66.955 40.093 19.651 1.00 37.25 62 TYR D O 1
ATOM 11003 N N . SER D 1 65 ? 68.558 41.566 20.269 1.00 35.88 63 SER D N 1
ATOM 11004 C CA . SER D 1 65 ? 67.717 42.760 19.988 1.00 36.05 63 SER D CA 1
ATOM 11005 C C . SER D 1 65 ? 67.964 43.300 18.603 1.00 36.23 63 SER D C 1
ATOM 11006 O O . SER D 1 65 ? 67.280 44.209 18.179 1.00 37.59 63 SER D O 1
ATOM 11009 N N . ASP D 1 66 ? 68.964 42.767 17.915 1.00 36.70 64 ASP D N 1
ATOM 11010 C CA . ASP D 1 66 ? 69.251 43.147 16.538 1.00 36.19 64 ASP D CA 1
ATOM 11011 C C . ASP D 1 66 ? 69.070 41.911 15.620 1.00 34.92 64 ASP D C 1
ATOM 11012 O O . ASP D 1 66 ? 69.828 40.984 15.745 1.00 33.56 64 ASP D O 1
ATOM 11017 N N . VAL D 1 67 ? 68.155 41.983 14.658 1.00 34.10 65 VAL D N 1
ATOM 11018 C CA . VAL D 1 67 ? 67.840 40.828 13.806 1.00 33.88 65 VAL D CA 1
ATOM 11019 C C . VAL D 1 67 ? 67.689 41.226 12.330 1.00 33.05 65 VAL D C 1
ATOM 11020 O O . VAL D 1 67 ? 67.204 42.310 11.988 1.00 32.29 65 VAL D O 1
ATOM 11024 N N . THR D 1 68 ? 68.158 40.343 11.466 1.00 31.22 66 THR D N 1
ATOM 11025 C CA . THR D 1 68 ? 68.090 40.520 10.047 1.00 30.68 66 THR D CA 1
ATOM 11026 C C . THR D 1 68 ? 67.352 39.304 9.548 1.00 30.39 66 THR D C 1
ATOM 11027 O O . THR D 1 68 ? 67.614 38.187 10.023 1.00 29.97 66 THR D O 1
ATOM 11031 N N . VAL D 1 69 ? 66.460 39.533 8.575 1.00 30.67 67 VAL D N 1
ATOM 11032 C CA . VAL D 1 69 ? 65.500 38.581 8.109 1.00 29.74 67 VAL D CA 1
ATOM 11033 C C . VAL D 1 69 ? 65.630 38.503 6.621 1.00 29.42 67 VAL D C 1
ATOM 11034 O O . VAL D 1 69 ? 65.298 39.448 5.908 1.00 28.80 67 VAL D O 1
ATOM 11038 N N . VAL D 1 70 ? 66.139 37.366 6.152 1.00 29.48 68 VAL D N 1
ATOM 11039 C CA . VAL D 1 70 ? 66.353 37.120 4.728 1.00 29.19 68 VAL D CA 1
ATOM 11040 C C . VAL D 1 70 ? 65.326 36.102 4.207 1.00 29.87 68 VAL D C 1
ATOM 11041 O O . VAL D 1 70 ? 65.235 35.001 4.730 1.00 28.08 68 VAL D O 1
ATOM 11045 N N . PRO D 1 71 ? 64.551 36.485 3.167 1.00 31.09 69 PRO D N 1
ATOM 11046 C CA . PRO D 1 71 ? 63.737 35.535 2.436 1.00 30.60 69 PRO D CA 1
ATOM 11047 C C . PRO D 1 71 ? 64.562 34.643 1.481 1.00 31.97 69 PRO D C 1
ATOM 11048 O O . PRO D 1 71 ? 65.268 35.134 0.577 1.00 31.80 69 PRO D O 1
ATOM 11052 N N . VAL D 1 72 ? 64.460 33.328 1.731 1.00 32.41 70 VAL D N 1
ATOM 11053 C CA . VAL D 1 72 ? 65.073 32.288 0.921 1.00 33.29 70 VAL D CA 1
ATOM 11054 C C . VAL D 1 72 ? 64.038 31.932 -0.182 1.00 34.82 70 VAL D C 1
ATOM 11055 O O . VAL D 1 72 ? 63.394 30.855 -0.191 1.00 33.22 70 VAL D O 1
ATOM 11059 N N . PHE D 1 73 ? 63.861 32.914 -1.074 1.00 34.03 71 PHE D N 1
ATOM 11060 C CA . PHE D 1 73 ? 62.850 32.883 -2.142 1.00 35.29 71 PHE D CA 1
ATOM 11061 C C . PHE D 1 73 ? 63.547 33.413 -3.385 1.00 35.72 71 PHE D C 1
ATOM 11062 O O . PHE D 1 73 ? 64.362 34.334 -3.276 1.00 34.55 71 PHE D O 1
ATOM 11070 N N . LEU D 1 74 ? 63.209 32.859 -4.548 1.00 38.35 72 LEU D N 1
ATOM 11071 C CA . LEU D 1 74 ? 63.808 33.265 -5.825 1.00 40.36 72 LEU D CA 1
ATOM 11072 C C . LEU D 1 74 ? 62.878 34.165 -6.685 1.00 42.75 72 LEU D C 1
ATOM 11073 O O . LEU D 1 74 ? 63.305 34.753 -7.698 1.00 44.78 72 LEU D O 1
ATOM 11078 N N . SER D 1 75 ? 61.623 34.255 -6.268 1.00 44.74 73 SER D N 1
ATOM 11079 C CA . SER D 1 75 ? 60.654 35.287 -6.719 1.00 45.02 73 SER D CA 1
ATOM 11080 C C . SER D 1 75 ? 60.757 36.596 -5.918 1.00 45.20 73 SER D C 1
ATOM 11081 O O . SER D 1 75 ? 61.154 36.615 -4.762 1.00 45.36 73 SER D O 1
ATOM 11084 N N . GLU D 1 76 ? 60.415 37.693 -6.577 1.00 46.21 74 GLU D N 1
ATOM 11085 C CA . GLU D 1 76 ? 60.199 38.993 -5.930 1.00 46.01 74 GLU D CA 1
ATOM 11086 C C . GLU D 1 76 ? 58.787 39.342 -6.322 1.00 45.84 74 GLU D C 1
ATOM 11087 O O . GLU D 1 76 ? 58.549 39.769 -7.445 1.00 46.78 74 GLU D O 1
ATOM 11093 N N . GLY D 1 77 ? 57.849 39.129 -5.409 1.00 44.77 75 GLY D N 1
ATOM 11094 C CA . GLY D 1 77 ? 56.442 39.050 -5.779 1.00 44.33 75 GLY D CA 1
ATOM 11095 C C . GLY D 1 77 ? 55.491 39.178 -4.607 1.00 43.01 75 GLY D C 1
ATOM 11096 O O . GLY D 1 77 ? 55.839 39.756 -3.574 1.00 42.03 75 GLY D O 1
ATOM 11097 N N . TYR D 1 78 ? 54.287 38.643 -4.799 1.00 43.16 76 TYR D N 1
ATOM 11098 C CA . TYR D 1 78 ? 53.218 38.704 -3.767 1.00 42.80 76 TYR D CA 1
ATOM 11099 C C . TYR D 1 78 ? 53.653 38.211 -2.401 1.00 41.71 76 TYR D C 1
ATOM 11100 O O . TYR D 1 78 ? 53.479 38.905 -1.383 1.00 41.35 76 TYR D O 1
ATOM 11109 N N . VAL D 1 79 ? 54.199 37.002 -2.378 1.00 40.21 77 VAL D N 1
ATOM 11110 C CA . VAL D 1 79 ? 54.662 36.446 -1.125 1.00 39.38 77 VAL D CA 1
ATOM 11111 C C . VAL D 1 79 ? 55.710 37.353 -0.476 1.00 37.92 77 VAL D C 1
ATOM 11112 O O . VAL D 1 79 ? 55.554 37.756 0.662 1.00 37.79 77 VAL D O 1
ATOM 11116 N N . THR D 1 80 ? 56.796 37.666 -1.179 1.00 36.84 78 THR D N 1
ATOM 11117 C CA . THR D 1 80 ? 57.911 38.368 -0.521 1.00 36.60 78 THR D CA 1
ATOM 11118 C C . THR D 1 80 ? 57.603 39.815 -0.204 1.00 35.92 78 THR D C 1
ATOM 11119 O O . THR D 1 80 ? 58.168 40.367 0.716 1.00 35.16 78 THR D O 1
ATOM 11123 N N . GLU D 1 81 ? 56.727 40.416 -1.008 1.00 36.35 79 GLU D N 1
ATOM 11124 C CA . GLU D 1 81 ? 56.382 41.833 -0.874 1.00 38.08 79 GLU D CA 1
ATOM 11125 C C . GLU D 1 81 ? 55.115 42.008 -0.049 1.00 37.50 79 GLU D C 1
ATOM 11126 O O . GLU D 1 81 ? 54.997 42.997 0.670 1.00 38.10 79 GLU D O 1
ATOM 11132 N N . THR D 1 82 ? 54.166 41.086 -0.147 1.00 37.06 80 THR D N 1
ATOM 11133 C CA . THR D 1 82 ? 52.910 41.242 0.628 1.00 36.75 80 THR D CA 1
ATOM 11134 C C . THR D 1 82 ? 52.834 40.334 1.834 1.00 34.50 80 THR D C 1
ATOM 11135 O O . THR D 1 82 ? 52.758 40.804 2.953 1.00 33.33 80 THR D O 1
ATOM 11139 N N . VAL D 1 83 ? 52.867 39.031 1.575 1.00 32.91 81 VAL D N 1
ATOM 11140 C CA . VAL D 1 83 ? 52.574 38.026 2.609 1.00 32.56 81 VAL D CA 1
ATOM 11141 C C . VAL D 1 83 ? 53.562 38.016 3.777 1.00 31.20 81 VAL D C 1
ATOM 11142 O O . VAL D 1 83 ? 53.142 38.147 4.950 1.00 29.73 81 VAL D O 1
ATOM 11146 N N . LEU D 1 84 ? 54.865 37.828 3.481 1.00 29.78 82 LEU D N 1
ATOM 11147 C CA . LEU D 1 84 ? 55.826 37.618 4.544 1.00 29.96 82 LEU D CA 1
ATOM 11148 C C . LEU D 1 84 ? 55.837 38.818 5.464 1.00 29.49 82 LEU D C 1
ATOM 11149 O O . LEU D 1 84 ? 55.700 38.661 6.685 1.00 29.27 82 LEU D O 1
ATOM 11154 N N . PRO D 1 85 ? 55.962 40.041 4.895 1.00 29.77 83 PRO D N 1
ATOM 11155 C CA . PRO D 1 85 ? 55.994 41.205 5.731 1.00 30.13 83 PRO D CA 1
ATOM 11156 C C . PRO D 1 85 ? 54.730 41.394 6.612 1.00 29.87 83 PRO D C 1
ATOM 11157 O O . PRO D 1 85 ? 54.811 41.826 7.763 1.00 30.78 83 PRO D O 1
ATOM 11161 N N . ARG D 1 86 ? 53.587 41.071 6.061 1.00 30.24 84 ARG D N 1
ATOM 11162 C CA . ARG D 1 86 ? 52.319 41.144 6.775 1.00 30.00 84 ARG D CA 1
ATOM 11163 C C . ARG D 1 86 ? 52.319 40.228 7.992 1.00 30.54 84 ARG D C 1
ATOM 11164 O O . ARG D 1 86 ? 52.116 40.652 9.107 1.00 29.21 84 ARG D O 1
ATOM 11172 N N . GLU D 1 87 ? 52.597 38.947 7.753 1.00 30.98 85 GLU D N 1
ATOM 11173 C CA . GLU D 1 87 ? 52.563 37.976 8.812 1.00 31.31 85 GLU D CA 1
ATOM 11174 C C . GLU D 1 87 ? 53.650 38.173 9.818 1.00 31.28 85 GLU D C 1
ATOM 11175 O O . GLU D 1 87 ? 53.441 37.865 10.986 1.00 31.85 85 GLU D O 1
ATOM 11181 N N . LEU D 1 88 ? 54.797 38.697 9.406 1.00 32.09 86 LEU D N 1
ATOM 11182 C CA . LEU D 1 88 ? 55.870 39.040 10.350 1.00 33.52 86 LEU D CA 1
ATOM 11183 C C . LEU D 1 88 ? 55.576 40.272 11.212 1.00 34.05 86 LEU D C 1
ATOM 11184 O O . LEU D 1 88 ? 56.201 40.470 12.259 1.00 35.15 86 LEU D O 1
ATOM 11189 N N . GLY D 1 89 ? 54.663 41.111 10.764 1.00 35.41 87 GLY D N 1
ATOM 11190 C CA . GLY D 1 89 ? 54.324 42.336 11.491 1.00 36.95 87 GLY D CA 1
ATOM 11191 C C . GLY D 1 89 ? 55.155 43.544 11.119 1.00 38.30 87 GLY D C 1
ATOM 11192 O O . GLY D 1 89 ? 55.295 44.467 11.912 1.00 38.90 87 GLY D O 1
ATOM 11193 N N . LEU D 1 90 ? 55.678 43.582 9.905 1.00 39.93 88 LEU D N 1
ATOM 11194 C CA . LEU D 1 90 ? 56.619 44.661 9.518 1.00 41.29 88 LEU D CA 1
ATOM 11195 C C . LEU D 1 90 ? 55.952 45.883 8.893 1.00 42.72 88 LEU D C 1
ATOM 11196 O O . LEU D 1 90 ? 56.594 46.928 8.740 1.00 43.24 88 LEU D O 1
ATOM 11201 N N . GLY D 1 91 ? 54.687 45.771 8.504 1.00 44.35 89 GLY D N 1
ATOM 11202 C CA . GLY D 1 91 ? 53.996 46.965 8.003 1.00 44.88 89 GLY D CA 1
ATOM 11203 C C . GLY D 1 91 ? 54.727 47.588 6.826 1.00 46.56 89 GLY D C 1
ATOM 11204 O O . GLY D 1 91 ? 55.323 48.677 6.927 1.00 46.92 89 GLY D O 1
ATOM 11205 N N . HIS D 1 92 ? 54.697 46.863 5.715 1.00 47.09 90 HIS D N 1
ATOM 11206 C CA . HIS D 1 92 ? 55.327 47.282 4.504 1.00 48.02 90 HIS D CA 1
ATOM 11207 C C . HIS D 1 92 ? 54.730 46.440 3.429 1.00 48.85 90 HIS D C 1
ATOM 11208 O O . HIS D 1 92 ? 54.697 45.207 3.564 1.00 49.82 90 HIS D O 1
ATOM 11215 N N . GLN D 1 93 ? 54.249 47.091 2.375 1.00 49.24 91 GLN D N 1
ATOM 11216 C CA . GLN D 1 93 ? 53.709 46.405 1.210 1.00 49.75 91 GLN D CA 1
ATOM 11217 C C . GLN D 1 93 ? 54.505 46.928 0.032 1.00 50.47 91 GLN D C 1
ATOM 11218 O O . GLN D 1 93 ? 55.085 47.998 0.112 1.00 51.66 91 GLN D O 1
ATOM 11224 N N . GLY D 1 94 ? 54.576 46.160 -1.044 1.00 50.59 92 GLY D N 1
ATOM 11225 C CA . GLY D 1 94 ? 55.279 46.603 -2.247 1.00 50.27 92 GLY D CA 1
ATOM 11226 C C . GLY D 1 94 ? 56.767 46.288 -2.274 1.00 49.89 92 GLY D C 1
ATOM 11227 O O . GLY D 1 94 ? 57.317 45.772 -1.318 1.00 49.90 92 GLY D O 1
ATOM 11228 N N . PRO D 1 95 ? 57.423 46.569 -3.415 1.00 49.83 93 PRO D N 1
ATOM 11229 C CA . PRO D 1 95 ? 58.862 46.394 -3.592 1.00 49.05 93 PRO D CA 1
ATOM 11230 C C . PRO D 1 95 ? 59.746 46.793 -2.417 1.00 47.94 93 PRO D C 1
ATOM 11231 O O . PRO D 1 95 ? 59.691 47.917 -1.941 1.00 47.16 93 PRO D O 1
ATOM 11235 N N . VAL D 1 96 ? 60.581 45.855 -1.989 1.00 46.80 94 VAL D N 1
ATOM 11236 C CA . VAL D 1 96 ? 61.552 46.107 -0.940 1.00 46.80 94 VAL D CA 1
ATOM 11237 C C . VAL D 1 96 ? 62.754 46.781 -1.611 1.00 46.75 94 VAL D C 1
ATOM 11238 O O . VAL D 1 96 ? 63.249 46.268 -2.621 1.00 46.58 94 VAL D O 1
ATOM 11242 N N . PRO D 1 97 ? 63.244 47.905 -1.053 1.00 47.01 95 PRO D N 1
ATOM 11243 C CA . PRO D 1 97 ? 64.409 48.587 -1.645 1.00 47.21 95 PRO D CA 1
ATOM 11244 C C . PRO D 1 97 ? 65.713 47.922 -1.314 1.00 47.41 95 PRO D C 1
ATOM 11245 O O . PRO D 1 97 ? 65.756 47.057 -0.436 1.00 47.70 95 PRO D O 1
ATOM 11249 N N . THR D 1 98 ? 66.793 48.348 -1.973 1.00 47.37 96 THR D N 1
ATOM 11250 C CA . THR D 1 98 ? 68.131 47.829 -1.648 1.00 47.21 96 THR D CA 1
ATOM 11251 C C . THR D 1 98 ? 68.396 48.272 -0.223 1.00 47.17 96 THR D C 1
ATOM 11252 O O . THR D 1 98 ? 67.953 49.352 0.177 1.00 48.02 96 THR D O 1
ATOM 11256 N N . GLY D 1 99 ? 69.041 47.409 0.550 1.00 46.97 97 GLY D N 1
ATOM 11257 C CA . GLY D 1 99 ? 69.272 47.639 1.989 1.00 46.96 97 GLY D CA 1
ATOM 11258 C C . GLY D 1 99 ? 68.079 47.314 2.881 1.00 46.58 97 GLY D C 1
ATOM 11259 O O . GLY D 1 99 ? 68.153 47.466 4.104 1.00 46.92 97 GLY D O 1
ATOM 11260 N N . GLY D 1 100 ? 66.970 46.887 2.271 1.00 46.83 98 GLY D N 1
ATOM 11261 C CA . GLY D 1 100 ? 65.842 46.302 3.008 1.00 46.97 98 GLY D CA 1
ATOM 11262 C C . GLY D 1 100 ? 64.925 47.311 3.698 1.00 47.22 98 GLY D C 1
ATOM 11263 O O . GLY D 1 100 ? 64.842 48.462 3.284 1.00 47.42 98 GLY D O 1
ATOM 11264 N N . VAL D 1 101 ? 64.266 46.854 4.764 1.00 47.27 99 VAL D N 1
ATOM 11265 C CA . VAL D 1 101 ? 63.207 47.570 5.468 1.00 46.86 99 VAL D CA 1
ATOM 11266 C C . VAL D 1 101 ? 63.500 47.421 6.949 1.00 46.86 99 VAL D C 1
ATOM 11267 O O . VAL D 1 101 ? 63.517 46.310 7.492 1.00 46.53 99 VAL D O 1
ATOM 11271 N N . VAL D 1 102 ? 63.728 48.536 7.617 1.00 46.11 100 VAL D N 1
ATOM 11272 C CA . VAL D 1 102 ? 63.990 48.506 9.035 1.00 45.91 100 VAL D CA 1
ATOM 11273 C C . VAL D 1 102 ? 62.754 48.883 9.867 1.00 45.72 100 VAL D C 1
ATOM 11274 O O . VAL D 1 102 ? 62.126 49.893 9.625 1.00 44.73 100 VAL D O 1
ATOM 11278 N N . ARG D 1 103 ? 62.455 48.076 10.871 1.00 45.95 101 ARG D N 1
ATOM 11279 C CA . ARG D 1 103 ? 61.411 48.363 11.841 1.00 46.83 101 ARG D CA 1
ATOM 11280 C C . ARG D 1 103 ? 61.896 47.981 13.239 1.00 47.39 101 ARG D C 1
ATOM 11281 O O . ARG D 1 103 ? 62.881 47.254 13.397 1.00 46.53 101 ARG D O 1
ATOM 11289 N N . VAL D 1 104 ? 61.200 48.495 14.251 1.00 48.37 102 VAL D N 1
ATOM 11290 C CA . VAL D 1 104 ? 61.416 48.094 15.645 1.00 49.02 102 VAL D CA 1
ATOM 11291 C C . VAL D 1 104 ? 60.147 47.394 16.137 1.00 49.47 102 VAL D C 1
ATOM 11292 O O . VAL D 1 104 ? 59.070 47.994 16.126 1.00 49.05 102 VAL D O 1
ATOM 11296 N N . LEU D 1 105 ? 60.274 46.117 16.513 1.00 49.63 103 LEU D N 1
ATOM 11297 C CA . LEU D 1 105 ? 59.164 45.363 17.087 1.00 50.26 103 LEU D CA 1
ATOM 11298 C C . LEU D 1 105 ? 59.645 44.348 18.135 1.00 50.37 103 LEU D C 1
ATOM 11299 O O . LEU D 1 105 ? 60.728 43.755 17.993 1.00 50.54 103 LEU D O 1
ATOM 11304 N N . GLY D 1 106 ? 58.843 44.157 19.185 1.00 50.47 104 GLY D N 1
ATOM 11305 C CA . GLY D 1 106 ? 59.357 43.610 20.435 1.00 50.25 104 GLY D CA 1
ATOM 11306 C C . GLY D 1 106 ? 60.514 44.520 20.810 1.00 50.29 104 GLY D C 1
ATOM 11307 O O . GLY D 1 106 ? 60.634 45.608 20.298 1.00 51.22 104 GLY D O 1
ATOM 11308 N N . GLY D 1 107 ? 61.418 44.101 21.663 1.00 49.86 105 GLY D N 1
ATOM 11309 C CA . GLY D 1 107 ? 62.559 44.972 21.936 1.00 49.07 105 GLY D CA 1
ATOM 11310 C C . GLY D 1 107 ? 63.663 44.710 20.927 1.00 48.93 105 GLY D C 1
ATOM 11311 O O . GLY D 1 107 ? 64.819 44.520 21.325 1.00 50.68 105 GLY D O 1
ATOM 11312 N N . ARG D 1 108 ? 63.305 44.669 19.633 1.00 47.15 106 ARG D N 1
ATOM 11313 C CA . ARG D 1 108 ? 64.243 44.309 18.569 1.00 45.38 106 ARG D CA 1
ATOM 11314 C C . ARG D 1 108 ? 64.166 45.243 17.362 1.00 44.37 106 ARG D C 1
ATOM 11315 O O . ARG D 1 108 ? 63.076 45.590 16.886 1.00 44.13 106 ARG D O 1
ATOM 11323 N N . ARG D 1 109 ? 65.341 45.628 16.871 1.00 43.14 107 ARG D N 1
ATOM 11324 C CA . ARG D 1 109 ? 65.443 46.291 15.597 1.00 42.93 107 ARG D CA 1
ATOM 11325 C C . ARG D 1 109 ? 65.570 45.227 14.505 1.00 40.86 107 ARG D C 1
ATOM 11326 O O . ARG D 1 109 ? 66.418 44.346 14.574 1.00 40.18 107 ARG D O 1
ATOM 11334 N N . VAL D 1 110 ? 64.690 45.330 13.518 1.00 39.37 108 VAL D N 1
ATOM 11335 C CA . VAL D 1 110 ? 64.468 44.286 12.553 1.00 38.41 108 VAL D CA 1
ATOM 11336 C C . VAL D 1 110 ? 64.619 44.818 11.144 1.00 37.60 108 VAL D C 1
ATOM 11337 O O . VAL D 1 110 ? 63.895 45.705 10.723 1.00 38.11 108 VAL D O 1
ATOM 11341 N N . ARG D 1 111 ? 65.537 44.215 10.404 1.00 36.45 109 ARG D N 1
ATOM 11342 C CA . ARG D 1 111 ? 65.741 44.513 9.030 1.00 36.26 109 ARG D CA 1
ATOM 11343 C C . ARG D 1 111 ? 65.413 43.339 8.086 1.00 35.04 109 ARG D C 1
ATOM 11344 O O . ARG D 1 111 ? 66.080 42.275 8.137 1.00 35.52 109 ARG D O 1
ATOM 11352 N N . TYR D 1 112 ? 64.453 43.591 7.193 1.00 32.57 110 TYR D N 1
ATOM 11353 C CA . TYR D 1 112 ? 63.922 42.638 6.251 1.00 31.85 110 TYR D CA 1
ATOM 11354 C C . TYR D 1 112 ? 64.528 42.960 4.886 1.00 31.44 110 TYR D C 1
ATOM 11355 O O . TYR D 1 112 ? 64.311 44.043 4.371 1.00 28.38 110 TYR D O 1
ATOM 11364 N N . THR D 1 113 ? 65.277 42.012 4.322 1.00 31.31 111 THR D N 1
ATOM 11365 C CA . THR D 1 113 ? 66.046 42.222 3.071 1.00 32.22 111 THR D CA 1
ATOM 11366 C C . THR D 1 113 ? 65.251 41.944 1.819 1.00 32.63 111 THR D C 1
ATOM 11367 O O . THR D 1 113 ? 64.119 41.444 1.883 1.00 33.63 111 THR D O 1
ATOM 11371 N N . ARG D 1 114 ? 65.856 42.267 0.663 1.00 32.68 112 ARG D N 1
ATOM 11372 C CA . ARG D 1 114 ? 65.358 41.815 -0.636 1.00 33.58 112 ARG D CA 1
ATOM 11373 C C . ARG D 1 114 ? 65.500 40.278 -0.682 1.00 33.01 112 ARG D C 1
ATOM 11374 O O . ARG D 1 114 ? 66.339 39.688 0.014 1.00 33.37 112 ARG D O 1
ATOM 11382 N N . PRO D 1 115 ? 64.640 39.624 -1.443 1.00 33.00 113 PRO D N 1
ATOM 11383 C CA . PRO D 1 115 ? 64.774 38.165 -1.436 1.00 32.89 113 PRO D CA 1
ATOM 11384 C C . PRO D 1 115 ? 66.101 37.711 -2.052 1.00 33.24 113 PRO D C 1
ATOM 11385 O O . PRO D 1 115 ? 66.812 38.483 -2.718 1.00 32.99 113 PRO D O 1
ATOM 11389 N N . LEU D 1 116 ? 66.405 36.446 -1.832 1.00 33.05 114 LEU D N 1
ATOM 11390 C CA . LEU D 1 116 ? 67.615 35.830 -2.303 1.00 32.94 114 LEU D CA 1
ATOM 11391 C C . LEU D 1 116 ? 67.766 35.997 -3.807 1.00 32.91 114 LEU D C 1
ATOM 11392 O O . LEU D 1 116 ? 68.871 36.283 -4.250 1.00 32.92 114 LEU D O 1
ATOM 11397 N N . GLY D 1 117 ? 66.678 35.840 -4.571 1.00 32.36 115 GLY D N 1
ATOM 11398 C CA . GLY D 1 117 ? 66.732 35.875 -6.000 1.00 35.33 115 GLY D CA 1
ATOM 11399 C C . GLY D 1 117 ? 67.142 37.231 -6.531 1.00 37.01 115 GLY D C 1
ATOM 11400 O O . GLY D 1 117 ? 67.668 37.344 -7.634 1.00 39.27 115 GLY D O 1
ATOM 11401 N N . ALA D 1 118 ? 66.923 38.267 -5.731 1.00 39.12 116 ALA D N 1
ATOM 11402 C CA . ALA D 1 118 ? 67.178 39.641 -6.163 1.00 39.56 116 ALA D CA 1
ATOM 11403 C C . ALA D 1 118 ? 68.675 39.960 -6.190 1.00 40.61 116 ALA D C 1
ATOM 11404 O O . ALA D 1 118 ? 69.099 40.757 -6.997 1.00 42.98 116 ALA D O 1
ATOM 11406 N N . HIS D 1 119 ? 69.477 39.332 -5.341 1.00 40.52 117 HIS D N 1
ATOM 11407 C CA . HIS D 1 119 ? 70.873 39.718 -5.213 1.00 40.79 117 HIS D CA 1
ATOM 11408 C C . HIS D 1 119 ? 71.748 39.327 -6.441 1.00 41.40 117 HIS D C 1
ATOM 11409 O O . HIS D 1 119 ? 71.584 38.240 -7.044 1.00 39.98 117 HIS D O 1
ATOM 11416 N N . PRO D 1 120 ? 72.678 40.221 -6.821 1.00 41.55 118 PRO D N 1
ATOM 11417 C CA . PRO D 1 120 ? 73.563 39.858 -7.959 1.00 41.40 118 PRO D CA 1
ATOM 11418 C C . PRO D 1 120 ? 74.487 38.635 -7.759 1.00 41.80 118 PRO D C 1
ATOM 11419 O O . PRO D 1 120 ? 74.903 38.018 -8.737 1.00 41.14 118 PRO D O 1
ATOM 11423 N N . GLY D 1 121 ? 74.822 38.321 -6.515 1.00 41.65 119 GLY D N 1
ATOM 11424 C CA . GLY D 1 121 ? 75.556 37.085 -6.149 1.00 41.58 119 GLY D CA 1
ATOM 11425 C C . GLY D 1 121 ? 74.944 35.769 -6.636 1.00 41.17 119 GLY D C 1
ATOM 11426 O O . GLY D 1 121 ? 75.617 34.753 -6.677 1.00 39.86 119 GLY D O 1
ATOM 11427 N N . MET D 1 122 ? 73.666 35.795 -6.997 1.00 41.24 120 MET D N 1
ATOM 11428 C CA . MET D 1 122 ? 73.022 34.637 -7.575 1.00 41.76 120 MET D CA 1
ATOM 11429 C C . MET D 1 122 ? 73.675 34.134 -8.881 1.00 42.56 120 MET D C 1
ATOM 11430 O O . MET D 1 122 ? 73.596 32.938 -9.193 1.00 42.30 120 MET D O 1
ATOM 11435 N N . ALA D 1 123 ? 74.299 35.053 -9.630 1.00 42.79 121 ALA D N 1
ATOM 11436 C CA . ALA D 1 123 ? 75.088 34.713 -10.823 1.00 42.10 121 ALA D CA 1
ATOM 11437 C C . ALA D 1 123 ? 76.177 33.656 -10.536 1.00 42.07 121 ALA D C 1
ATOM 11438 O O . ALA D 1 123 ? 76.245 32.627 -11.222 1.00 43.04 121 ALA D O 1
ATOM 11440 N N . ASP D 1 124 ? 77.005 33.919 -9.531 1.00 41.36 122 ASP D N 1
ATOM 11441 C CA . ASP D 1 124 ? 77.981 32.965 -9.044 1.00 41.06 122 ASP D CA 1
ATOM 11442 C C . ASP D 1 124 ? 77.387 31.614 -8.643 1.00 40.38 122 ASP D C 1
ATOM 11443 O O . ASP D 1 124 ? 77.957 30.564 -8.939 1.00 38.85 122 ASP D O 1
ATOM 11448 N N . ALA D 1 125 ? 76.298 31.673 -7.869 1.00 38.79 123 ALA D N 1
ATOM 11449 C CA . ALA D 1 125 ? 75.630 30.490 -7.415 1.00 38.61 123 ALA D CA 1
ATOM 11450 C C . ALA D 1 125 ? 75.124 29.690 -8.599 1.00 37.79 123 ALA D C 1
ATOM 11451 O O . ALA D 1 125 ? 75.202 28.454 -8.551 1.00 37.35 123 ALA D O 1
ATOM 11453 N N . ILE D 1 126 ? 74.630 30.355 -9.645 1.00 36.70 124 ILE D N 1
ATOM 11454 C CA . ILE D 1 126 ? 74.166 29.634 -10.869 1.00 38.08 124 ILE D CA 1
ATOM 11455 C C . ILE D 1 126 ? 75.320 28.912 -11.607 1.00 38.36 124 ILE D C 1
ATOM 11456 O O . ILE D 1 126 ? 75.160 27.769 -12.100 1.00 37.36 124 ILE D O 1
ATOM 11461 N N . ALA D 1 127 ? 76.460 29.592 -11.673 1.00 38.32 125 ALA D N 1
ATOM 11462 C CA . ALA D 1 127 ? 77.654 29.049 -12.321 1.00 38.30 125 ALA D CA 1
ATOM 11463 C C . ALA D 1 127 ? 78.224 27.882 -11.516 1.00 37.97 125 ALA D C 1
ATOM 11464 O O . ALA D 1 127 ? 78.656 26.892 -12.116 1.00 39.85 125 ALA D O 1
ATOM 11466 N N . ALA D 1 128 ? 78.259 27.977 -10.188 1.00 38.45 126 ALA D N 1
ATOM 11467 C CA . ALA D 1 128 ? 78.699 26.826 -9.356 1.00 38.52 126 ALA D CA 1
ATOM 11468 C C . ALA D 1 128 ? 77.800 25.587 -9.460 1.00 38.92 126 ALA D C 1
ATOM 11469 O O . ALA D 1 128 ? 78.298 24.472 -9.425 1.00 38.04 126 ALA D O 1
ATOM 11471 N N . GLN D 1 129 ? 76.483 25.778 -9.606 1.00 38.83 127 GLN D N 1
ATOM 11472 C CA . GLN D 1 129 ? 75.588 24.678 -9.914 1.00 38.88 127 GLN D CA 1
ATOM 11473 C C . GLN D 1 129 ? 75.865 24.038 -11.316 1.00 39.56 127 GLN D C 1
ATOM 11474 O O . GLN D 1 129 ? 75.874 22.795 -11.467 1.00 38.61 127 GLN D O 1
ATOM 11480 N N . ALA D 1 130 ? 76.085 24.872 -12.335 1.00 38.25 128 ALA D N 1
ATOM 11481 C CA . ALA D 1 130 ? 76.321 24.353 -13.679 1.00 39.31 128 ALA D CA 1
ATOM 11482 C C . ALA D 1 130 ? 77.591 23.502 -13.663 1.00 39.04 128 ALA D C 1
ATOM 11483 O O . ALA D 1 130 ? 77.580 22.324 -14.032 1.00 39.15 128 ALA D O 1
ATOM 11485 N N . ARG D 1 131 ? 78.663 24.071 -13.172 1.00 40.41 129 ARG D N 1
ATOM 11486 C CA . ARG D 1 131 ? 79.951 23.395 -13.046 1.00 41.20 129 ARG D CA 1
ATOM 11487 C C . ARG D 1 131 ? 79.851 22.043 -12.273 1.00 41.71 129 ARG D C 1
ATOM 11488 O O . ARG D 1 131 ? 80.414 21.030 -12.687 1.00 41.17 129 ARG D O 1
ATOM 11496 N N . ASP D 1 132 ? 79.135 22.073 -11.139 1.00 41.79 130 ASP D N 1
ATOM 11497 C CA . ASP D 1 132 ? 78.889 20.854 -10.341 1.00 42.40 130 ASP D CA 1
ATOM 11498 C C . ASP D 1 132 ? 77.971 19.777 -10.987 1.00 42.67 130 ASP D C 1
ATOM 11499 O O . ASP D 1 132 ? 77.891 18.622 -10.508 1.00 40.58 130 ASP D O 1
ATOM 11504 N N . THR D 1 133 ? 77.282 20.167 -12.063 1.00 44.26 131 THR D N 1
ATOM 11505 C CA . THR D 1 133 ? 76.399 19.285 -12.827 1.00 45.78 131 THR D CA 1
ATOM 11506 C C . THR D 1 133 ? 77.186 18.585 -13.971 1.00 46.92 131 THR D C 1
ATOM 11507 O O . THR D 1 133 ? 76.823 17.475 -14.422 1.00 46.24 131 THR D O 1
ATOM 11511 N N . LEU D 1 134 ? 78.253 19.235 -14.428 1.00 48.41 132 LEU D N 1
ATOM 11512 C CA . LEU D 1 134 ? 78.957 18.780 -15.609 1.00 50.05 132 LEU D CA 1
ATOM 11513 C C . LEU D 1 134 ? 79.729 17.488 -15.352 1.00 50.93 132 LEU D C 1
ATOM 11514 O O . LEU D 1 134 ? 80.353 17.343 -14.298 1.00 51.11 132 LEU D O 1
ATOM 11519 N N . PRO D 1 135 ? 79.727 16.560 -16.299 1.00 52.69 133 PRO D N 1
ATOM 11520 C CA . PRO D 1 135 ? 80.460 15.328 -16.144 1.00 53.94 133 PRO D CA 1
ATOM 11521 C C . PRO D 1 135 ? 81.915 15.644 -15.810 1.00 55.29 133 PRO D C 1
ATOM 11522 O O . PRO D 1 135 ? 82.608 16.275 -16.614 1.00 55.90 133 PRO D O 1
ATOM 11526 N N . GLU D 1 136 ? 82.391 15.208 -14.696 0.50 56.75 134 GLU D N 1
ATOM 11527 C CA . GLU D 1 136 ? 83.783 15.465 -14.391 0.50 57.62 134 GLU D CA 1
ATOM 11528 C C . GLU D 1 136 ? 84.674 15.598 -15.603 1.00 59.20 134 GLU D C 1
ATOM 11529 O O . GLU D 1 136 ? 84.739 14.745 -16.491 1.00 59.31 134 GLU D O 1
ATOM 11535 N N . GLY D 1 137 ? 85.355 16.735 -15.569 1.00 60.12 135 GLY D N 1
ATOM 11536 C CA . GLY D 1 137 ? 86.332 17.049 -16.582 1.00 60.48 135 GLY D CA 1
ATOM 11537 C C . GLY D 1 137 ? 85.832 18.042 -17.619 1.00 61.09 135 GLY D C 1
ATOM 11538 O O . GLY D 1 137 ? 86.598 18.883 -18.070 1.00 61.34 135 GLY D O 1
ATOM 11539 N N . THR D 1 138 ? 84.549 17.942 -17.994 1.00 61.71 136 THR D N 1
ATOM 11540 C CA . THR D 1 138 ? 83.960 18.795 -19.036 1.00 61.94 136 THR D CA 1
ATOM 11541 C C . THR D 1 138 ? 84.409 20.235 -18.835 1.00 62.44 136 THR D C 1
ATOM 11542 O O . THR D 1 138 ? 84.634 20.681 -17.696 1.00 62.31 136 THR D O 1
ATOM 11546 N N . ASP D 1 139 ? 84.558 20.944 -19.955 1.00 63.12 137 ASP D N 1
ATOM 11547 C CA . ASP D 1 139 ? 84.921 22.354 -19.951 1.00 63.14 137 ASP D CA 1
ATOM 11548 C C . ASP D 1 139 ? 83.737 23.295 -20.364 1.00 63.08 137 ASP D C 1
ATOM 11549 O O . ASP D 1 139 ? 83.102 23.092 -21.416 1.00 62.15 137 ASP D O 1
ATOM 11554 N N . PRO D 1 140 ? 83.473 24.343 -19.535 1.00 63.33 138 PRO D N 1
ATOM 11555 C CA . PRO D 1 140 ? 82.318 25.252 -19.629 1.00 63.15 138 PRO D CA 1
ATOM 11556 C C . PRO D 1 140 ? 82.175 25.983 -20.958 1.00 63.00 138 PRO D C 1
ATOM 11557 O O . PRO D 1 140 ? 81.055 26.183 -21.424 1.00 63.14 138 PRO D O 1
ATOM 11561 N N . ALA D 1 141 ? 83.304 26.354 -21.561 1.00 63.00 139 ALA D N 1
ATOM 11562 C CA . ALA D 1 141 ? 83.314 27.066 -22.840 1.00 63.00 139 ALA D CA 1
ATOM 11563 C C . ALA D 1 141 ? 82.643 26.258 -23.958 1.00 63.04 139 ALA D C 1
ATOM 11564 O O . ALA D 1 141 ? 82.175 26.820 -24.964 1.00 62.66 139 ALA D O 1
ATOM 11566 N N . ASP D 1 142 ? 82.577 24.939 -23.755 1.00 63.23 140 ASP D N 1
ATOM 11567 C CA . ASP D 1 142 ? 81.973 24.005 -24.724 1.00 63.11 140 ASP D CA 1
ATOM 11568 C C . ASP D 1 142 ? 80.499 23.692 -24.401 1.00 62.68 140 ASP D C 1
ATOM 11569 O O . ASP D 1 142 ? 79.878 22.799 -25.003 1.00 62.86 140 ASP D O 1
ATOM 11574 N N . VAL D 1 143 ? 79.935 24.447 -23.458 1.00 61.85 141 VAL D N 1
ATOM 11575 C CA . VAL D 1 143 ? 78.574 24.212 -23.007 1.00 60.98 141 VAL D CA 1
ATOM 11576 C C . VAL D 1 143 ? 77.776 25.503 -23.037 1.00 59.68 141 VAL D C 1
ATOM 11577 O O . VAL D 1 143 ? 78.240 26.531 -22.562 1.00 59.74 141 VAL D O 1
ATOM 11581 N N . THR D 1 144 ? 76.577 25.424 -23.599 1.00 58.69 142 THR D N 1
ATOM 11582 C CA . THR D 1 144 ? 75.572 26.476 -23.473 1.00 58.32 142 THR D CA 1
ATOM 11583 C C . THR D 1 144 ? 74.821 26.323 -22.135 1.00 57.08 142 THR D C 1
ATOM 11584 O O . THR D 1 144 ? 74.304 25.249 -21.842 1.00 56.29 142 THR D O 1
ATOM 11588 N N . LEU D 1 145 ? 74.743 27.412 -21.373 1.00 56.12 143 LEU D N 1
ATOM 11589 C CA . LEU D 1 145 ? 74.072 27.466 -20.062 1.00 55.75 143 LEU D CA 1
ATOM 11590 C C . LEU D 1 145 ? 72.595 27.862 -20.181 1.00 54.97 143 LEU D C 1
ATOM 11591 O O . LEU D 1 145 ? 72.282 29.021 -20.441 1.00 55.16 143 LEU D O 1
ATOM 11596 N N . LEU D 1 146 ? 71.695 26.899 -19.977 1.00 54.38 144 LEU D N 1
ATOM 11597 C CA . LEU D 1 146 ? 70.239 27.138 -19.999 1.00 53.95 144 LEU D CA 1
ATOM 11598 C C . LEU D 1 146 ? 69.704 27.411 -18.595 1.00 53.23 144 LEU D C 1
ATOM 11599 O O . LEU D 1 146 ? 69.985 26.655 -17.661 1.00 51.81 144 LEU D O 1
ATOM 11604 N N . LEU D 1 147 ? 68.922 28.477 -18.460 1.00 53.17 145 LEU D N 1
ATOM 11605 C CA . LEU D 1 147 ? 68.376 28.895 -17.159 1.00 53.26 145 LEU D CA 1
ATOM 11606 C C . LEU D 1 147 ? 66.870 28.752 -17.171 1.00 53.67 145 LEU D C 1
ATOM 11607 O O . LEU D 1 147 ? 66.199 29.439 -17.946 1.00 52.60 145 LEU D O 1
ATOM 11612 N N . LEU D 1 148 ? 66.363 27.852 -16.314 1.00 53.62 146 LEU D N 1
ATOM 11613 C CA . LEU D 1 148 ? 64.943 27.525 -16.262 1.00 54.29 146 LEU D CA 1
ATOM 11614 C C . LEU D 1 148 ? 64.192 28.422 -15.289 1.00 54.85 146 LEU D C 1
ATOM 11615 O O . LEU D 1 148 ? 64.462 28.439 -14.079 1.00 54.25 146 LEU D O 1
ATOM 11620 N N . ALA D 1 149 ? 63.245 29.170 -15.860 1.00 56.63 147 ALA D N 1
ATOM 11621 C CA . ALA D 1 149 ? 62.367 30.086 -15.126 1.00 57.61 147 ALA D CA 1
ATOM 11622 C C . ALA D 1 149 ? 60.978 29.462 -14.945 1.00 58.74 147 ALA D C 1
ATOM 11623 O O . ALA D 1 149 ? 60.469 28.733 -15.826 1.00 59.24 147 ALA D O 1
ATOM 11625 N N . ALA D 1 150 ? 60.370 29.753 -13.802 1.00 59.43 148 ALA D N 1
ATOM 11626 C CA . ALA D 1 150 ? 58.992 29.362 -13.563 1.00 59.83 148 ALA D CA 1
ATOM 11627 C C . ALA D 1 150 ? 58.058 30.313 -14.319 1.00 60.64 148 ALA D C 1
ATOM 11628 O O . ALA D 1 150 ? 57.109 29.860 -14.976 1.00 61.00 148 ALA D O 1
ATOM 11630 N N . ARG D 1 151 ? 58.528 31.528 -14.083 1.00 60.78 149 ARG D N 1
ATOM 11631 C CA . ARG D 1 151 ? 57.988 32.734 -14.496 0.50 60.45 149 ARG D CA 1
ATOM 11632 C C . ARG D 1 151 ? 58.650 33.478 -15.637 0.0000 70.34 149 ARG D C 1
ATOM 11633 O O . ARG D 1 151 ? 59.762 33.983 -15.623 0.50 34.13 149 ARG D O 1
ATOM 11641 N N . PRO D 1 152 ? 57.777 33.451 -16.575 0.50 60.55 150 PRO D N 1
ATOM 11642 C CA . PRO D 1 152 ? 57.640 34.482 -17.591 0.50 60.75 150 PRO D CA 1
ATOM 11643 C C . PRO D 1 152 ? 57.829 35.878 -17.000 0.50 60.94 150 PRO D C 1
ATOM 11644 O O . PRO D 1 152 ? 57.028 36.311 -16.164 0.50 60.66 150 PRO D O 1
ATOM 11648 N N . GLY D 1 153 ? 58.895 36.559 -17.412 0.50 61.24 151 GLY D N 1
ATOM 11649 C CA . GLY D 1 153 ? 59.157 37.935 -16.971 1.00 61.57 151 GLY D CA 1
ATOM 11650 C C . GLY D 1 153 ? 60.075 38.157 -15.766 1.00 62.06 151 GLY D C 1
ATOM 11651 O O . GLY D 1 153 ? 60.070 39.252 -15.164 1.00 61.90 151 GLY D O 1
ATOM 11652 N N . ASN D 1 154 ? 60.896 37.159 -15.419 1.00 62.01 152 ASN D N 1
ATOM 11653 C CA . ASN D 1 154 ? 61.810 37.296 -14.267 1.00 61.72 152 ASN D CA 1
ATOM 11654 C C . ASN D 1 154 ? 62.974 38.248 -14.528 1.00 61.68 152 ASN D C 1
ATOM 11655 O O . ASN D 1 154 ? 64.011 37.849 -15.064 1.00 62.24 152 ASN D O 1
ATOM 11660 N N . ALA D 1 155 ? 62.790 39.507 -14.135 1.00 61.48 153 ALA D N 1
ATOM 11661 C CA . ALA D 1 155 ? 63.795 40.552 -14.341 1.00 61.13 153 ALA D CA 1
ATOM 11662 C C . ALA D 1 155 ? 65.128 40.168 -13.743 1.00 60.96 153 ALA D C 1
ATOM 11663 O O . ALA D 1 155 ? 66.173 40.177 -14.432 1.00 60.71 153 ALA D O 1
ATOM 11665 N N . ALA D 1 156 ? 65.070 39.848 -12.443 1.00 60.71 154 ALA D N 1
ATOM 11666 C CA . ALA D 1 156 ? 66.239 39.423 -11.673 1.00 59.90 154 ALA D CA 1
ATOM 11667 C C . ALA D 1 156 ? 67.025 38.352 -12.418 1.00 58.80 154 ALA D C 1
ATOM 11668 O O . ALA D 1 156 ? 68.230 38.483 -12.604 1.00 58.20 154 ALA D O 1
ATOM 11670 N N . LEU D 1 157 ? 66.322 37.321 -12.875 1.00 58.25 155 LEU D N 1
ATOM 11671 C CA . LEU D 1 157 ? 66.948 36.232 -13.641 1.00 58.23 155 LEU D CA 1
ATOM 11672 C C . LEU D 1 157 ? 67.628 36.706 -14.945 1.00 57.71 155 LEU D C 1
ATOM 11673 O O . LEU D 1 157 ? 68.741 36.257 -15.265 1.00 56.45 155 LEU D O 1
ATOM 11678 N N . GLU D 1 158 ? 66.970 37.617 -15.675 1.00 57.65 156 GLU D N 1
ATOM 11679 C CA . GLU D 1 158 ? 67.526 38.144 -16.944 1.00 57.45 156 GLU D CA 1
ATOM 11680 C C . GLU D 1 158 ? 68.757 39.018 -16.690 1.00 56.97 156 GLU D C 1
ATOM 11681 O O . GLU D 1 158 ? 69.705 39.034 -17.484 1.00 56.76 156 GLU D O 1
ATOM 11687 N N . THR D 1 159 ? 68.752 39.710 -15.557 1.00 56.60 157 THR D N 1
ATOM 11688 C CA . THR D 1 159 ? 69.953 40.347 -15.040 1.00 56.69 157 THR D CA 1
ATOM 11689 C C . THR D 1 159 ? 71.094 39.352 -14.841 1.00 56.61 157 THR D C 1
ATOM 11690 O O . THR D 1 159 ? 72.212 39.584 -15.308 1.00 56.46 157 THR D O 1
ATOM 11694 N N . HIS D 1 160 ? 70.818 38.262 -14.119 1.00 56.25 158 HIS D N 1
ATOM 11695 C CA . HIS D 1 160 ? 71.852 37.262 -13.800 1.00 55.88 158 HIS D CA 1
ATOM 11696 C C . HIS D 1 160 ? 72.372 36.580 -15.073 1.00 55.38 158 HIS D C 1
ATOM 11697 O O . HIS D 1 160 ? 73.570 36.345 -15.188 1.00 54.37 158 HIS D O 1
ATOM 11704 N N . ALA D 1 161 ? 71.455 36.251 -15.997 1.00 55.56 159 ALA D N 1
ATOM 11705 C CA . ALA D 1 161 ? 71.780 35.740 -17.370 1.00 55.99 159 ALA D CA 1
ATOM 11706 C C . ALA D 1 161 ? 72.813 36.594 -18.148 1.00 56.24 159 ALA D C 1
ATOM 11707 O O . ALA D 1 161 ? 73.709 36.055 -18.791 1.00 55.84 159 ALA D O 1
ATOM 11709 N N . GLN D 1 162 ? 72.661 37.916 -18.049 1.00 56.58 160 GLN D N 1
ATOM 11710 C CA . GLN D 1 162 ? 73.500 38.884 -18.716 1.00 56.86 160 GLN D CA 1
ATOM 11711 C C . GLN D 1 162 ? 74.879 38.957 -18.064 1.00 57.05 160 GLN D C 1
ATOM 11712 O O . GLN D 1 162 ? 75.911 38.908 -18.753 1.00 56.05 160 GLN D O 1
ATOM 11718 N N . ALA D 1 163 ? 74.895 39.053 -16.734 1.00 57.53 161 ALA D N 1
ATOM 11719 C CA . ALA D 1 163 ? 76.154 39.013 -15.965 1.00 58.02 161 ALA D CA 1
ATOM 11720 C C . ALA D 1 163 ? 76.955 37.739 -16.215 1.00 58.69 161 ALA D C 1
ATOM 11721 O O . ALA D 1 163 ? 78.187 37.750 -16.146 1.00 59.02 161 ALA D O 1
ATOM 11723 N N . LEU D 1 164 ? 76.262 36.637 -16.480 1.00 59.17 162 LEU D N 1
ATOM 11724 C CA . LEU D 1 164 ? 76.939 35.377 -16.793 1.00 59.43 162 LEU D CA 1
ATOM 11725 C C . LEU D 1 164 ? 77.567 35.458 -18.196 1.00 59.72 162 LEU D C 1
ATOM 11726 O O . LEU D 1 164 ? 78.706 35.012 -18.388 1.00 59.61 162 LEU D O 1
ATOM 11731 N N . ARG D 1 165 ? 76.825 36.037 -19.144 1.00 59.92 163 ARG D N 1
ATOM 11732 C CA . ARG D 1 165 ? 77.354 36.380 -20.468 1.00 60.50 163 ARG D CA 1
ATOM 11733 C C . ARG D 1 165 ? 78.682 37.161 -20.426 1.00 61.35 163 ARG D C 1
ATOM 11734 O O . ARG D 1 165 ? 79.640 36.741 -21.046 1.00 61.47 163 ARG D O 1
ATOM 11742 N N . GLU D 1 166 ? 78.743 38.256 -19.663 1.00 62.67 164 GLU D N 1
ATOM 11743 C CA . GLU D 1 166 ? 79.935 39.133 -19.623 1.00 63.59 164 GLU D CA 1
ATOM 11744 C C . GLU D 1 166 ? 81.181 38.390 -19.145 1.00 64.27 164 GLU D C 1
ATOM 11745 O O . GLU D 1 166 ? 82.282 38.557 -19.707 1.00 64.56 164 GLU D O 1
ATOM 11751 N N . ARG D 1 167 ? 81.029 37.578 -18.106 1.00 64.65 165 ARG D N 1
ATOM 11752 C CA . ARG D 1 167 ? 82.144 36.750 -17.666 1.00 65.05 165 ARG D CA 1
ATOM 11753 C C . ARG D 1 167 ? 82.548 35.758 -18.757 1.00 64.96 165 ARG D C 1
ATOM 11754 O O . ARG D 1 167 ? 83.721 35.402 -18.866 1.00 65.88 165 ARG D O 1
ATOM 11762 N N . GLY D 1 168 ? 81.567 35.302 -19.534 1.00 64.54 166 GLY D N 1
ATOM 11763 C CA . GLY D 1 168 ? 81.794 34.388 -20.640 1.00 64.45 166 GLY D CA 1
ATOM 11764 C C . GLY D 1 168 ? 82.553 33.116 -20.308 1.00 64.35 166 GLY D C 1
ATOM 11765 O O . GLY D 1 168 ? 83.396 32.699 -21.093 1.00 64.82 166 GLY D O 1
ATOM 11766 N N . GLN D 1 169 ? 82.272 32.496 -19.158 1.00 64.10 167 GLN D N 1
ATOM 11767 C CA . GLN D 1 169 ? 82.826 31.168 -18.839 0.50 63.98 167 GLN D CA 1
ATOM 11768 C C . GLN D 1 169 ? 82.189 30.054 -19.702 1.00 63.89 167 GLN D C 1
ATOM 11769 O O . GLN D 1 169 ? 82.763 28.967 -19.841 1.00 63.59 167 GLN D O 1
ATOM 11775 N N . PHE D 1 170 ? 81.032 30.358 -20.306 1.00 63.94 168 PHE D N 1
ATOM 11776 C CA . PHE D 1 170 ? 80.230 29.391 -21.067 1.00 64.20 168 PHE D CA 1
ATOM 11777 C C . PHE D 1 170 ? 80.065 29.773 -22.528 1.00 64.32 168 PHE D C 1
ATOM 11778 O O . PHE D 1 170 ? 80.029 30.961 -22.873 1.00 63.99 168 PHE D O 1
ATOM 11786 N N . ALA D 1 171 ? 79.924 28.749 -23.372 1.00 64.71 169 ALA D N 1
ATOM 11787 C CA . ALA D 1 171 ? 79.598 28.946 -24.785 1.00 65.15 169 ALA D CA 1
ATOM 11788 C C . ALA D 1 171 ? 78.513 30.018 -24.949 1.00 65.44 169 ALA D C 1
ATOM 11789 O O . ALA D 1 171 ? 78.645 30.950 -25.733 1.00 66.04 169 ALA D O 1
ATOM 11791 N N . GLY D 1 172 ? 77.445 29.892 -24.190 1.00 65.46 170 GLY D N 1
ATOM 11792 C CA . GLY D 1 172 ? 76.358 30.849 -24.264 1.00 65.36 170 GLY D CA 1
ATOM 11793 C C . GLY D 1 172 ? 75.458 30.713 -23.059 1.00 65.36 170 GLY D C 1
ATOM 11794 O O . GLY D 1 172 ? 75.706 29.854 -22.193 1.00 64.94 170 GLY D O 1
ATOM 11795 N N . VAL D 1 173 ? 74.433 31.570 -23.009 1.00 65.23 171 VAL D N 1
ATOM 11796 C CA . VAL D 1 173 ? 73.558 31.696 -21.842 1.00 65.24 171 VAL D CA 1
ATOM 11797 C C . VAL D 1 173 ? 72.148 32.081 -22.276 1.00 65.16 171 VAL D C 1
ATOM 11798 O O . VAL D 1 173 ? 71.940 33.202 -22.704 1.00 65.10 171 VAL D O 1
ATOM 11802 N N . GLU D 1 174 ? 71.195 31.156 -22.158 1.00 65.27 172 GLU D N 1
ATOM 11803 C CA . GLU D 1 174 ? 69.806 31.381 -22.592 1.00 65.87 172 GLU D CA 1
ATOM 11804 C C . GLU D 1 174 ? 68.757 30.949 -21.546 1.00 65.78 172 GLU D C 1
ATOM 11805 O O . GLU D 1 174 ? 68.871 29.881 -20.942 1.00 64.93 172 GLU D O 1
ATOM 11811 N N . VAL D 1 175 ? 67.727 31.781 -21.375 1.00 65.96 173 VAL D N 1
ATOM 11812 C CA . VAL D 1 175 ? 66.631 31.532 -20.431 1.00 66.41 173 VAL D CA 1
ATOM 11813 C C . VAL D 1 175 ? 65.463 30.779 -21.075 1.00 66.89 173 VAL D C 1
ATOM 11814 O O . VAL D 1 175 ? 65.000 31.162 -22.138 1.00 67.38 173 VAL D O 1
ATOM 11818 N N . VAL D 1 176 ? 64.959 29.739 -20.414 1.00 67.56 174 VAL D N 1
ATOM 11819 C CA . VAL D 1 176 ? 63.823 28.958 -20.931 1.00 68.02 174 VAL D CA 1
ATOM 11820 C C . VAL D 1 176 ? 62.731 28.852 -19.873 1.00 68.49 174 VAL D C 1
ATOM 11821 O O . VAL D 1 176 ? 63.001 29.000 -18.698 1.00 68.12 174 VAL D O 1
ATOM 11825 N N . LEU D 1 177 ? 61.498 28.605 -20.303 1.00 69.63 175 LEU D N 1
ATOM 11826 C CA . LEU D 1 177 ? 60.329 28.619 -19.411 1.00 70.58 175 LEU D CA 1
ATOM 11827 C C . LEU D 1 177 ? 59.773 27.237 -19.081 1.00 70.93 175 LEU D C 1
ATOM 11828 O O . LEU D 1 177 ? 59.735 26.357 -19.941 1.00 70.20 175 LEU D O 1
ATOM 11833 N N . GLU D 1 178 ? 59.307 27.078 -17.840 1.00 71.90 176 GLU D N 1
ATOM 11834 C CA . GLU D 1 178 ? 58.562 25.878 -17.415 1.00 73.04 176 GLU D CA 1
ATOM 11835 C C . GLU D 1 178 ? 57.275 25.644 -18.250 1.00 73.67 176 GLU D C 1
ATOM 11836 O O . GLU D 1 178 ? 56.893 26.482 -19.075 1.00 73.77 176 GLU D O 1
ATOM 11842 N N . SER D 1 179 ? 56.623 24.497 -18.036 1.00 74.48 177 SER D N 1
ATOM 11843 C CA . SER D 1 179 ? 55.349 24.164 -18.711 1.00 74.98 177 SER D CA 1
ATOM 11844 C C . SER D 1 179 ? 54.262 23.686 -17.714 1.00 75.53 177 SER D C 1
ATOM 11845 O O . SER D 1 179 ? 53.050 23.830 -17.960 1.00 75.79 177 SER D O 1
ATOM 11848 N N . ALA D 1 192 ? 61.701 34.332 -24.723 0.50 62.83 190 ALA D N 1
ATOM 11849 C CA . ALA D 1 192 ? 62.288 33.277 -23.904 0.50 62.88 190 ALA D CA 1
ATOM 11850 C C . ALA D 1 192 ? 61.613 31.953 -24.205 0.50 62.83 190 ALA D C 1
ATOM 11851 O O . ALA D 1 192 ? 60.630 31.589 -23.566 0.50 63.03 190 ALA D O 1
ATOM 11853 N N . VAL D 1 193 ? 62.134 31.237 -25.192 0.50 62.95 191 VAL D N 1
ATOM 11854 C CA . VAL D 1 193 ? 61.510 29.993 -25.613 0.50 63.17 191 VAL D CA 1
ATOM 11855 C C . VAL D 1 193 ? 61.167 29.141 -24.404 0.50 63.65 191 VAL D C 1
ATOM 11856 O O . VAL D 1 193 ? 61.842 29.210 -23.387 0.50 63.76 191 VAL D O 1
ATOM 11860 N N . PRO D 1 194 ? 60.109 28.333 -24.504 0.50 64.00 192 PRO D N 1
ATOM 11861 C CA . PRO D 1 194 ? 59.865 27.322 -23.483 0.50 64.21 192 PRO D CA 1
ATOM 11862 C C . PRO D 1 194 ? 60.927 26.244 -23.517 1.00 64.59 192 PRO D C 1
ATOM 11863 O O . PRO D 1 194 ? 61.554 26.028 -24.558 1.00 65.53 192 PRO D O 1
ATOM 11867 N N . LEU D 1 195 ? 61.109 25.561 -22.388 1.00 64.32 193 LEU D N 1
ATOM 11868 C CA . LEU D 1 195 ? 62.104 24.486 -22.268 1.00 64.19 193 LEU D CA 1
ATOM 11869 C C . LEU D 1 195 ? 61.984 23.431 -23.368 1.00 63.98 193 LEU D C 1
ATOM 11870 O O . LEU D 1 195 ? 62.985 22.967 -23.886 1.00 64.19 193 LEU D O 1
ATOM 11875 N N . SER D 1 196 ? 60.763 23.066 -23.742 1.00 64.33 194 SER D N 1
ATOM 11876 C CA . SER D 1 196 ? 60.563 22.024 -24.768 1.00 64.25 194 SER D CA 1
ATOM 11877 C C . SER D 1 196 ? 61.056 22.392 -26.179 1.00 63.98 194 SER D C 1
ATOM 11878 O O . SER D 1 196 ? 61.022 21.533 -27.062 1.00 64.00 194 SER D O 1
ATOM 11881 N N . GLU D 1 197 ? 61.562 23.602 -26.364 0.50 63.30 195 GLU D N 1
ATOM 11882 C CA . GLU D 1 197 ? 62.134 24.012 -27.622 0.50 63.13 195 GLU D CA 1
ATOM 11883 C C . GLU D 1 197 ? 63.586 24.409 -27.388 0.50 62.83 195 GLU D C 1
ATOM 11884 O O . GLU D 1 197 ? 64.165 25.125 -28.198 0.50 62.60 195 GLU D O 1
ATOM 11890 N N . TRP D 1 198 ? 64.142 23.986 -26.261 1.00 62.89 196 TRP D N 1
ATOM 11891 C CA . TRP D 1 198 ? 65.512 24.374 -25.772 1.00 62.62 196 TRP D CA 1
ATOM 11892 C C . TRP D 1 198 ? 66.645 24.243 -26.821 1.00 62.64 196 TRP D C 1
ATOM 11893 O O . TRP D 1 198 ? 67.558 25.053 -26.793 1.00 62.63 196 TRP D O 1
ATOM 11904 N N . PRO D 1 199 ? 66.629 23.277 -27.757 1.00 62.86 197 PRO D N 1
ATOM 11905 C CA . PRO D 1 199 ? 67.715 23.208 -28.725 1.00 63.48 197 PRO D CA 1
ATOM 11906 C C . PRO D 1 199 ? 67.733 24.423 -29.641 1.00 64.08 197 PRO D C 1
ATOM 11907 O O . PRO D 1 199 ? 68.791 24.836 -30.095 1.00 64.18 197 PRO D O 1
ATOM 11911 N N . SER D 1 200 ? 66.558 25.013 -29.898 1.00 64.71 198 SER D N 1
ATOM 11912 C CA . SER D 1 200 ? 66.503 26.226 -30.698 1.00 65.03 198 SER D CA 1
ATOM 11913 C C . SER D 1 200 ? 67.551 27.192 -30.146 1.00 65.43 198 SER D C 1
ATOM 11914 O O . SER D 1 200 ? 68.304 27.773 -30.905 1.00 66.26 198 SER D O 1
ATOM 11917 N N . ARG D 1 201 ? 67.598 27.358 -28.860 0.50 65.60 199 ARG D N 1
ATOM 11918 C CA . ARG D 1 201 ? 68.507 28.281 -28.187 0.50 65.95 199 ARG D CA 1
ATOM 11919 C C . ARG D 1 201 ? 69.900 27.754 -27.871 0.50 66.27 199 ARG D C 1
ATOM 11920 O O . ARG D 1 201 ? 70.570 28.309 -27.002 0.50 65.89 199 ARG D O 1
ATOM 11928 N N . VAL D 1 202 ? 70.351 26.662 -28.554 1.00 66.90 200 VAL D N 1
ATOM 11929 C CA . VAL D 1 202 ? 71.704 26.090 -28.285 1.00 67.60 200 VAL D CA 1
ATOM 11930 C C . VAL D 1 202 ? 72.634 25.986 -29.544 1.00 68.43 200 VAL D C 1
ATOM 11931 O O . VAL D 1 202 ? 72.222 25.479 -30.590 1.00 68.85 200 VAL D O 1
ATOM 11935 N N . GLU D 1 203 ? 73.915 26.427 -29.394 1.00 68.87 201 GLU D N 1
ATOM 11936 C CA . GLU D 1 203 ? 74.881 26.367 -30.514 1.00 68.86 201 GLU D CA 1
ATOM 11937 C C . GLU D 1 203 ? 76.103 25.543 -30.185 1.00 68.91 201 GLU D C 1
ATOM 11938 O O . GLU D 1 203 ? 76.707 24.941 -31.067 1.00 68.79 201 GLU D O 1
ATOM 11944 N N . ALA D 1 204 ? 76.447 25.447 -28.894 1.00 68.38 202 ALA D N 1
ATOM 11945 C CA . ALA D 1 204 ? 77.572 24.618 -28.431 1.00 67.34 202 ALA D CA 1
ATOM 11946 C C . ALA D 1 204 ? 77.271 23.142 -28.705 1.00 66.33 202 ALA D C 1
ATOM 11947 O O . ALA D 1 204 ? 76.178 22.786 -29.140 1.00 66.03 202 ALA D O 1
ATOM 11949 N N . GLY D 1 205 ? 78.261 22.293 -28.463 1.00 65.32 203 GLY D N 1
ATOM 11950 C CA . GLY D 1 205 ? 78.050 20.858 -28.630 1.00 64.97 203 GLY D CA 1
ATOM 11951 C C . GLY D 1 205 ? 77.207 20.326 -27.480 1.00 64.41 203 GLY D C 1
ATOM 11952 O O . GLY D 1 205 ? 76.484 19.351 -27.625 1.00 65.11 203 GLY D O 1
ATOM 11953 N N . GLN D 1 206 ? 77.300 20.975 -26.314 1.00 63.31 204 GLN D N 1
ATOM 11954 C CA . GLN D 1 206 ? 76.588 20.572 -25.096 1.00 62.10 204 GLN D CA 1
ATOM 11955 C C . GLN D 1 206 ? 75.744 21.702 -24.478 1.00 60.57 204 GLN D C 1
ATOM 11956 O O . GLN D 1 206 ? 75.967 22.889 -24.741 1.00 60.54 204 GLN D O 1
ATOM 11962 N N . ALA D 1 207 ? 74.814 21.300 -23.610 1.00 58.56 205 ALA D N 1
ATOM 11963 C CA . ALA D 1 207 ? 73.976 22.226 -22.841 1.00 56.54 205 ALA D CA 1
ATOM 11964 C C . ALA D 1 207 ? 73.909 21.750 -21.368 1.00 54.88 205 ALA D C 1
ATOM 11965 O O . ALA D 1 207 ? 73.966 20.550 -21.075 1.00 54.01 205 ALA D O 1
ATOM 11967 N N . VAL D 1 208 ? 73.744 22.713 -20.457 1.00 52.53 206 VAL D N 1
ATOM 11968 C CA . VAL D 1 208 ? 73.553 22.434 -19.018 1.00 51.40 206 VAL D CA 1
ATOM 11969 C C . VAL D 1 208 ? 72.324 23.253 -18.551 1.00 49.69 206 VAL D C 1
ATOM 11970 O O . VAL D 1 208 ? 72.275 24.461 -18.723 1.00 49.44 206 VAL D O 1
ATOM 11974 N N . LEU D 1 209 ? 71.357 22.557 -17.959 1.00 48.01 207 LEU D N 1
ATOM 11975 C CA . LEU D 1 209 ? 70.158 23.162 -17.467 1.00 46.69 207 LEU D CA 1
ATOM 11976 C C . LEU D 1 209 ? 70.251 23.393 -15.975 1.00 45.11 207 LEU D C 1
ATOM 11977 O O . LEU D 1 209 ? 70.445 22.441 -15.203 1.00 44.36 207 LEU D O 1
ATOM 11982 N N . VAL D 1 210 ? 70.118 24.655 -15.541 1.00 42.92 208 VAL D N 1
ATOM 11983 C CA . VAL D 1 210 ? 70.069 24.994 -14.130 1.00 42.26 208 VAL D CA 1
ATOM 11984 C C . VAL D 1 210 ? 68.720 25.661 -13.790 1.00 41.34 208 VAL D C 1
ATOM 11985 O O . VAL D 1 210 ? 68.498 26.829 -14.132 1.00 41.58 208 VAL D O 1
ATOM 11989 N N . PRO D 1 211 ? 67.843 24.954 -13.057 1.00 39.32 209 PRO D N 1
ATOM 11990 C CA . PRO D 1 211 ? 66.584 25.509 -12.642 1.00 38.65 209 PRO D CA 1
ATOM 11991 C C . PRO D 1 211 ? 66.761 26.631 -11.605 1.00 37.68 209 PRO D C 1
ATOM 11992 O O . PRO D 1 211 ? 67.358 26.433 -10.553 1.00 35.66 209 PRO D O 1
ATOM 11996 N N . PHE D 1 212 ? 66.237 27.819 -11.926 1.00 36.78 210 PHE D N 1
ATOM 11997 C CA . PHE D 1 212 ? 66.180 28.939 -10.996 1.00 37.27 210 PHE D CA 1
ATOM 11998 C C . PHE D 1 212 ? 65.035 28.621 -10.035 1.00 37.63 210 PHE D C 1
ATOM 11999 O O . PHE D 1 212 ? 64.103 29.389 -9.911 1.00 37.27 210 PHE D O 1
ATOM 12007 N N . LEU D 1 213 ? 65.117 27.504 -9.353 1.00 36.83 211 LEU D N 1
ATOM 12008 C CA . LEU D 1 213 ? 64.085 27.327 -8.350 1.00 36.94 211 LEU D CA 1
ATOM 12009 C C . LEU D 1 213 ? 64.713 27.042 -6.989 1.00 36.34 211 LEU D C 1
ATOM 12010 O O . LEU D 1 213 ? 65.891 26.668 -6.896 1.00 36.44 211 LEU D O 1
ATOM 12015 N N . THR D 1 214 ? 63.957 27.213 -5.913 1.00 35.73 212 THR D N 1
ATOM 12016 C CA . THR D 1 214 ? 64.534 26.860 -4.604 1.00 37.12 212 THR D CA 1
ATOM 12017 C C . THR D 1 214 ? 64.503 25.352 -4.454 1.00 37.86 212 THR D C 1
ATOM 12018 O O . THR D 1 214 ? 65.261 24.777 -3.688 1.00 37.65 212 THR D O 1
ATOM 12022 N N . HIS D 1 215 ? 63.594 24.703 -5.161 1.00 38.20 213 HIS D N 1
ATOM 12023 C CA . HIS D 1 215 ? 63.450 23.280 -5.053 1.00 40.42 213 HIS D CA 1
ATOM 12024 C C . HIS D 1 215 ? 62.571 22.783 -6.174 1.00 40.79 213 HIS D C 1
ATOM 12025 O O . HIS D 1 215 ? 61.892 23.564 -6.828 1.00 41.36 213 HIS D O 1
ATOM 12032 N N . LEU D 1 216 ? 62.609 21.476 -6.416 1.00 42.80 214 LEU D N 1
ATOM 12033 C CA . LEU D 1 216 ? 61.884 20.849 -7.513 1.00 44.22 214 LEU D CA 1
ATOM 12034 C C . LEU D 1 216 ? 61.114 19.641 -6.979 1.00 45.54 214 LEU D C 1
ATOM 12035 O O . LEU D 1 216 ? 61.678 18.544 -6.812 1.00 45.07 214 LEU D O 1
ATOM 12040 N N . GLY D 1 217 ? 59.837 19.881 -6.707 1.00 46.91 215 GLY D N 1
ATOM 12041 C CA . GLY D 1 217 ? 58.892 18.892 -6.213 1.00 48.46 215 GLY D CA 1
ATOM 12042 C C . GLY D 1 217 ? 58.592 17.822 -7.263 1.00 49.26 215 GLY D C 1
ATOM 12043 O O . GLY D 1 217 ? 59.162 17.833 -8.357 1.00 49.21 215 GLY D O 1
ATOM 12044 N N . LYS D 1 218 ? 57.720 16.885 -6.899 1.00 51.16 216 LYS D N 1
ATOM 12045 C CA . LYS D 1 218 ? 57.385 15.801 -7.807 1.00 52.53 216 LYS D CA 1
ATOM 12046 C C . LYS D 1 218 ? 56.678 16.248 -9.071 1.00 54.04 216 LYS D C 1
ATOM 12047 O O . LYS D 1 218 ? 57.043 15.782 -10.153 1.00 55.03 216 LYS D O 1
ATOM 12053 N N . HIS D 1 219 ? 55.694 17.141 -9.039 1.00 55.15 217 HIS D N 1
ATOM 12054 C CA . HIS D 1 219 ? 55.029 17.559 -10.281 1.00 56.36 217 HIS D CA 1
ATOM 12055 C C . HIS D 1 219 ? 55.903 18.446 -11.142 1.00 55.94 217 HIS D C 1
ATOM 12056 O O . HIS D 1 219 ? 55.923 18.316 -12.365 1.00 56.25 217 HIS D O 1
ATOM 12063 N N . ALA D 1 220 ? 56.639 19.353 -10.509 1.00 55.95 218 ALA D N 1
ATOM 12064 C CA . ALA D 1 220 ? 57.551 20.234 -11.220 1.00 55.67 218 ALA D CA 1
ATOM 12065 C C . ALA D 1 220 ? 58.556 19.330 -11.907 1.00 55.63 218 ALA D C 1
ATOM 12066 O O . ALA D 1 220 ? 58.878 19.516 -13.077 1.00 56.24 218 ALA D O 1
ATOM 12068 N N . ALA D 1 221 ? 59.072 18.337 -11.191 1.00 55.79 219 ALA D N 1
ATOM 12069 C CA . ALA D 1 221 ? 60.045 17.399 -11.767 1.00 56.03 219 ALA D CA 1
ATOM 12070 C C . ALA D 1 221 ? 59.449 16.663 -12.973 1.00 56.17 219 ALA D C 1
ATOM 12071 O O . ALA D 1 221 ? 60.054 16.597 -14.045 1.00 55.55 219 ALA D O 1
ATOM 12073 N N . GLU D 1 222 ? 58.247 16.166 -12.804 1.00 56.87 220 GLU D N 1
ATOM 12074 C CA . GLU D 1 222 ? 57.450 15.478 -13.825 1.00 57.78 220 GLU D CA 1
ATOM 12075 C C . GLU D 1 222 ? 57.321 16.256 -15.105 1.00 58.15 220 GLU D C 1
ATOM 12076 O O . GLU D 1 222 ? 57.616 15.772 -16.200 1.00 57.85 220 GLU D O 1
ATOM 12082 N N . ARG D 1 223 ? 56.855 17.496 -14.944 1.00 58.81 221 ARG D N 1
ATOM 12083 C CA . ARG D 1 223 ? 56.621 18.379 -16.065 1.00 59.64 221 ARG D CA 1
ATOM 12084 C C . ARG D 1 223 ? 57.920 18.729 -16.767 1.00 59.17 221 ARG D C 1
ATOM 12085 O O . ARG D 1 223 ? 57.995 18.813 -17.986 1.00 58.66 221 ARG D O 1
ATOM 12093 N N . LEU D 1 224 ? 58.950 18.931 -15.974 1.00 59.17 222 LEU D N 1
ATOM 12094 C CA . LEU D 1 224 ? 60.319 19.200 -16.468 1.00 59.51 222 LEU D CA 1
ATOM 12095 C C . LEU D 1 224 ? 60.742 18.048 -17.392 1.00 59.91 222 LEU D C 1
ATOM 12096 O O . LEU D 1 224 ? 61.261 18.260 -18.494 1.00 59.40 222 LEU D O 1
ATOM 12101 N N . GLN D 1 225 ? 60.475 16.815 -16.940 1.00 60.46 223 GLN D N 1
ATOM 12102 C CA . GLN D 1 225 ? 60.799 15.641 -17.760 1.00 60.98 223 GLN D CA 1
ATOM 12103 C C . GLN D 1 225 ? 59.866 15.575 -18.976 1.00 61.23 223 GLN D C 1
ATOM 12104 O O . GLN D 1 225 ? 60.330 15.362 -20.101 1.00 61.00 223 GLN D O 1
ATOM 12110 N N . GLN D 1 226 ? 58.564 15.802 -18.762 1.00 61.49 224 GLN D N 1
ATOM 12111 C CA . GLN D 1 226 ? 57.617 15.821 -19.886 1.00 61.93 224 GLN D CA 1
ATOM 12112 C C . GLN D 1 226 ? 58.102 16.734 -20.999 1.00 62.33 224 GLN D C 1
ATOM 12113 O O . GLN D 1 226 ? 58.034 16.394 -22.167 1.00 62.89 224 GLN D O 1
ATOM 12119 N N . ALA D 1 227 ? 58.595 17.911 -20.591 1.00 62.17 225 ALA D N 1
ATOM 12120 C CA . ALA D 1 227 ? 59.127 18.909 -21.525 1.00 62.25 225 ALA D CA 1
ATOM 12121 C C . ALA D 1 227 ? 60.365 18.412 -22.269 1.00 62.50 225 ALA D C 1
ATOM 12122 O O . ALA D 1 227 ? 60.563 18.729 -23.441 1.00 62.19 225 ALA D O 1
ATOM 12124 N N . LEU D 1 228 ? 61.190 17.628 -21.577 1.00 63.12 226 LEU D N 1
ATOM 12125 C CA . LEU D 1 228 ? 62.432 17.105 -22.147 1.00 63.57 226 LEU D CA 1
ATOM 12126 C C . LEU D 1 228 ? 62.208 15.967 -23.152 1.00 63.99 226 LEU D C 1
ATOM 12127 O O . LEU D 1 228 ? 62.972 15.835 -24.105 1.00 63.96 226 LEU D O 1
ATOM 12132 N N . ALA D 1 229 ? 61.152 15.179 -22.958 1.00 64.83 227 ALA D N 1
ATOM 12133 C CA . ALA D 1 229 ? 60.800 14.074 -23.850 1.00 65.54 227 ALA D CA 1
ATOM 12134 C C . ALA D 1 229 ? 60.284 14.682 -25.173 1.00 66.41 227 ALA D C 1
ATOM 12135 O O . ALA D 1 229 ? 60.602 14.212 -26.250 1.00 66.42 227 ALA D O 1
ATOM 12137 N N . GLN D 1 230 ? 59.486 15.750 -25.031 1.00 67.26 228 GLN D N 1
ATOM 12138 C CA . GLN D 1 230 ? 58.918 16.514 -26.162 1.00 67.58 228 GLN D CA 1
ATOM 12139 C C . GLN D 1 230 ? 60.034 17.181 -26.954 1.00 67.69 228 GLN D C 1
ATOM 12140 O O . GLN D 1 230 ? 59.992 17.230 -28.188 1.00 67.81 228 GLN D O 1
ATOM 12146 N N . ALA D 1 231 ? 61.043 17.685 -26.250 1.00 67.69 229 ALA D N 1
ATOM 12147 C CA . ALA D 1 231 ? 62.203 18.296 -26.9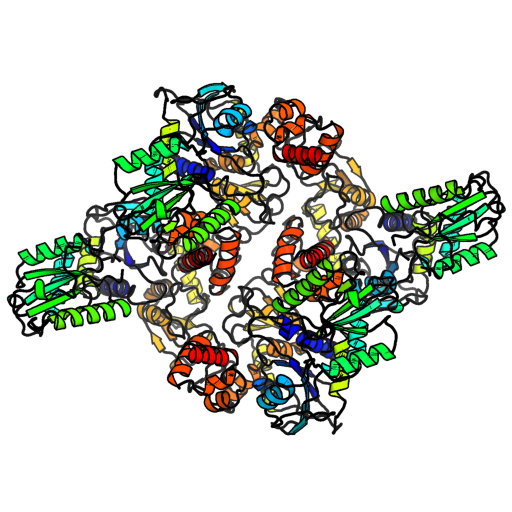05 1.00 67.53 229 ALA D CA 1
ATOM 12148 C C . ALA D 1 231 ? 62.953 17.193 -27.676 1.00 67.66 229 ALA D C 1
ATOM 12149 O O . ALA D 1 231 ? 63.540 17.455 -28.721 1.00 68.48 229 ALA D O 1
ATOM 12151 N N . ALA D 1 232 ? 62.938 15.965 -27.142 1.00 67.42 230 ALA D N 1
ATOM 12152 C CA . ALA D 1 232 ? 63.609 14.801 -27.774 1.00 66.71 230 ALA D CA 1
ATOM 12153 C C . ALA D 1 232 ? 62.967 14.452 -29.109 1.00 66.52 230 ALA D C 1
ATOM 12154 O O . ALA D 1 232 ? 63.691 14.163 -30.055 1.00 66.87 230 ALA D O 1
ATOM 12156 N N . GLU D 1 233 ? 61.641 14.486 -29.210 0.50 65.59 231 GLU D N 1
ATOM 12157 C CA . GLU D 1 233 ? 61.015 14.219 -30.514 0.50 64.98 231 GLU D CA 1
ATOM 12158 C C . GLU D 1 233 ? 61.298 15.434 -31.386 0.50 64.43 231 GLU D C 1
ATOM 12159 O O . GLU D 1 233 ? 61.958 15.341 -32.425 0.50 64.29 231 GLU D O 1
ATOM 12165 N N . ARG D 1 234 ? 60.781 16.581 -30.973 0.50 64.12 232 ARG D N 1
ATOM 12166 C CA . ARG D 1 234 ? 60.970 17.820 -31.709 0.50 63.96 232 ARG D CA 1
ATOM 12167 C C . ARG D 1 234 ? 62.393 17.958 -32.213 0.50 63.62 232 ARG D C 1
ATOM 12168 O O . ARG D 1 234 ? 62.650 18.682 -33.162 0.50 63.55 232 ARG D O 1
ATOM 12176 N N . PHE D 1 235 ? 63.327 17.264 -31.580 0.50 63.51 233 PHE D N 1
ATOM 12177 C CA . PHE D 1 235 ? 64.712 17.341 -32.021 0.50 63.49 233 PHE D CA 1
ATOM 12178 C C . PHE D 1 235 ? 65.464 16.038 -31.790 0.50 63.59 233 PHE D C 1
ATOM 12179 O O . PHE D 1 235 ? 66.260 15.928 -30.857 0.50 63.23 233 PHE D O 1
ATOM 12187 N N . PRO D 1 236 ? 65.237 15.047 -32.668 0.50 64.08 234 PRO D N 1
ATOM 12188 C CA . PRO D 1 236 ? 65.889 13.741 -32.545 0.50 64.63 234 PRO D CA 1
ATOM 12189 C C . PRO D 1 236 ? 67.405 13.776 -32.780 0.50 65.00 234 PRO D C 1
ATOM 12190 O O . PRO D 1 236 ? 68.059 12.738 -32.750 0.50 65.20 234 PRO D O 1
ATOM 12194 N N . GLN D 1 237 ? 67.942 14.968 -32.999 1.00 65.47 235 GLN D N 1
ATOM 12195 C CA . GLN D 1 237 ? 69.341 15.187 -33.376 1.00 65.84 235 GLN D CA 1
ATOM 12196 C C . GLN D 1 237 ? 70.094 16.029 -32.335 1.00 66.21 235 GLN D C 1
ATOM 12197 O O . GLN D 1 237 ? 71.284 16.379 -32.525 1.00 66.13 235 GLN D O 1
ATOM 12203 N N . ALA D 1 238 ? 69.394 16.352 -31.242 1.00 66.02 236 ALA D N 1
ATOM 12204 C CA . ALA D 1 238 ? 69.845 17.350 -30.264 1.00 65.18 236 ALA D CA 1
ATOM 12205 C C . ALA D 1 238 ? 71.106 16.937 -29.500 1.00 64.83 236 ALA D C 1
ATOM 12206 O O . ALA D 1 238 ? 71.316 15.735 -29.231 1.00 65.11 236 ALA D O 1
ATOM 12208 N N . PRO D 1 239 ? 71.946 17.932 -29.142 1.00 64.02 237 PRO D N 1
ATOM 12209 C CA . PRO D 1 239 ? 73.167 17.720 -28.350 1.00 63.23 237 PRO D CA 1
ATOM 12210 C C . PRO D 1 239 ? 72.901 17.231 -26.910 1.00 62.44 237 PRO D C 1
ATOM 12211 O O . PRO D 1 239 ? 71.739 17.151 -26.494 1.00 62.39 237 PRO D O 1
ATOM 12215 N N . PRO D 1 240 ? 73.969 16.880 -26.161 1.00 61.42 238 PRO D N 1
ATOM 12216 C CA . PRO D 1 240 ? 73.781 16.431 -24.780 1.00 60.70 238 PRO D CA 1
ATOM 12217 C C . PRO D 1 240 ? 73.389 17.544 -23.794 1.00 59.71 238 PRO D C 1
ATOM 12218 O O . PRO D 1 240 ? 74.142 18.532 -23.617 1.00 60.48 238 PRO D O 1
ATOM 12222 N N . LEU D 1 241 ? 72.218 17.360 -23.176 1.00 57.36 239 LEU D N 1
ATOM 12223 C CA . LEU D 1 241 ? 71.765 18.185 -22.094 1.00 56.23 239 LEU D CA 1
ATOM 12224 C C . LEU D 1 241 ? 72.056 17.514 -20.727 1.00 54.88 239 LEU D C 1
ATOM 12225 O O . LEU D 1 241 ? 71.543 16.414 -20.417 1.00 54.86 239 LEU D O 1
ATOM 12230 N N . HIS D 1 242 ? 72.878 18.182 -19.921 1.00 52.86 240 HIS D N 1
ATOM 12231 C CA . HIS D 1 242 ? 73.072 17.791 -18.516 1.00 51.93 240 HIS D CA 1
ATOM 12232 C C . HIS D 1 242 ? 72.085 18.556 -17.612 1.00 49.98 240 HIS D C 1
ATOM 12233 O O . HIS D 1 242 ? 72.115 19.767 -17.544 1.00 49.05 240 HIS D O 1
ATOM 12240 N N . VAL D 1 243 ? 71.247 17.830 -16.879 1.00 48.29 241 VAL D N 1
ATOM 12241 C CA . VAL D 1 243 ? 70.227 18.446 -16.040 1.00 46.29 241 VAL D CA 1
ATOM 12242 C C . VAL D 1 243 ? 70.679 18.622 -14.589 1.00 45.00 241 VAL D C 1
ATOM 12243 O O . VAL D 1 243 ? 70.949 17.641 -13.864 1.00 43.75 241 VAL D O 1
ATOM 12247 N N . GLY D 1 244 ? 70.796 19.888 -14.191 1.00 42.64 242 GLY D N 1
ATOM 12248 C CA . GLY D 1 244 ? 71.254 20.255 -12.852 1.00 42.18 242 GLY D CA 1
ATOM 12249 C C . GLY D 1 244 ? 70.096 20.294 -11.888 1.00 41.00 242 GLY D C 1
ATOM 12250 O O . GLY D 1 244 ? 68.924 20.370 -12.307 1.00 40.29 242 GLY D O 1
ATOM 12251 N N . GLY D 1 245 ? 70.398 20.190 -10.586 1.00 39.46 243 GLY D N 1
ATOM 12252 C CA . GLY D 1 245 ? 69.359 20.406 -9.588 1.00 38.81 243 GLY D CA 1
ATOM 12253 C C . GLY D 1 245 ? 69.058 21.890 -9.355 1.00 37.69 243 GLY D C 1
ATOM 12254 O O . GLY D 1 245 ? 69.832 22.778 -9.749 1.00 36.13 243 GLY D O 1
ATOM 12255 N N . PRO D 1 246 ? 67.960 22.169 -8.653 1.00 37.28 244 PRO D N 1
ATOM 12256 C CA . PRO D 1 246 ? 67.540 23.560 -8.397 1.00 36.96 244 PRO D CA 1
ATOM 12257 C C . PRO D 1 246 ? 68.649 24.382 -7.737 1.00 36.52 244 PRO D C 1
ATOM 12258 O O . PRO D 1 246 ? 69.247 23.955 -6.742 1.00 34.92 244 PRO D O 1
ATOM 12262 N N . VAL D 1 247 ? 68.910 25.582 -8.264 1.00 35.67 245 VAL D N 1
ATOM 12263 C CA . VAL D 1 247 ? 70.017 26.377 -7.734 1.00 34.74 245 VAL D CA 1
ATOM 12264 C C . VAL D 1 247 ? 69.902 26.752 -6.225 1.00 33.59 245 VAL D C 1
ATOM 12265 O O . VAL D 1 247 ? 70.929 26.943 -5.567 1.00 32.36 245 VAL D O 1
ATOM 12269 N N . GLY D 1 248 ? 68.690 26.842 -5.672 1.00 33.31 246 GLY D N 1
ATOM 12270 C CA . GLY D 1 248 ? 68.523 27.199 -4.243 1.00 34.33 246 GLY D CA 1
ATOM 12271 C C . GLY D 1 248 ? 68.996 26.163 -3.224 1.00 34.94 246 GLY D C 1
ATOM 12272 O O . GLY D 1 248 ? 69.106 26.462 -2.023 1.00 35.08 246 GLY D O 1
ATOM 12273 N N . GLU D 1 249 ? 69.278 24.949 -3.691 1.00 35.55 247 GLU D N 1
ATOM 12274 C CA . GLU D 1 249 ? 69.781 23.879 -2.833 1.00 36.76 247 GLU D CA 1
ATOM 12275 C C . GLU D 1 249 ? 71.285 23.767 -2.934 1.00 36.67 247 GLU D C 1
ATOM 12276 O O . GLU D 1 249 ? 71.859 22.866 -2.329 1.00 36.73 247 GLU D O 1
ATOM 12282 N N . HIS D 1 250 ? 71.921 24.619 -3.745 1.00 36.48 248 HIS D N 1
ATOM 12283 C CA . HIS D 1 250 ? 73.386 24.611 -3.862 1.00 36.86 248 HIS D CA 1
ATOM 12284 C C . HIS D 1 250 ? 74.087 25.331 -2.706 1.00 36.67 248 HIS D C 1
ATOM 12285 O O . HIS D 1 250 ? 73.660 26.410 -2.259 1.00 35.96 248 HIS D O 1
ATOM 12292 N N . PRO D 1 251 ? 75.165 24.723 -2.175 1.00 37.11 249 PRO D N 1
ATOM 12293 C CA . PRO D 1 251 ? 75.952 25.291 -1.062 1.00 37.29 249 PRO D CA 1
ATOM 12294 C C . PRO D 1 251 ? 76.363 26.747 -1.195 1.00 36.73 249 PRO D C 1
ATOM 12295 O O . PRO D 1 251 ? 76.454 27.463 -0.171 1.00 37.02 249 PRO D O 1
ATOM 12299 N N . ALA D 1 252 ? 76.591 27.178 -2.432 1.00 36.63 250 ALA D N 1
ATOM 12300 C CA . ALA D 1 252 ? 76.958 28.580 -2.768 1.00 36.97 250 ALA D CA 1
ATOM 12301 C C . ALA D 1 252 ? 75.913 29.657 -2.477 1.00 36.56 250 ALA D C 1
ATOM 12302 O O . ALA D 1 252 ? 76.262 30.824 -2.343 1.00 35.89 250 ALA D O 1
ATOM 12304 N N . VAL D 1 253 ? 74.644 29.306 -2.335 1.00 36.94 251 VAL D N 1
ATOM 12305 C CA . VAL D 1 253 ? 73.685 30.355 -1.934 1.00 36.82 251 VAL D CA 1
ATOM 12306 C C . VAL D 1 253 ? 73.967 30.889 -0.518 1.00 36.58 251 VAL D C 1
ATOM 12307 O O . VAL D 1 253 ? 73.552 32.007 -0.233 1.00 36.48 251 VAL D O 1
ATOM 12311 N N . ALA D 1 254 ? 74.671 30.145 0.339 1.00 35.00 252 ALA D N 1
ATOM 12312 C CA . ALA D 1 254 ? 75.032 30.649 1.667 1.00 36.40 252 ALA D CA 1
ATOM 12313 C C . ALA D 1 254 ? 75.727 32.022 1.589 1.00 36.83 252 ALA D C 1
ATOM 12314 O O . ALA D 1 254 ? 75.463 32.930 2.396 1.00 36.45 252 ALA D O 1
ATOM 12316 N N . GLU D 1 255 ? 76.654 32.146 0.627 1.00 38.02 253 GLU D N 1
ATOM 12317 C CA . GLU D 1 255 ? 77.378 33.408 0.419 1.00 38.15 253 GLU D CA 1
ATOM 12318 C C . GLU D 1 255 ? 76.454 34.512 -0.079 1.00 38.15 253 GLU D C 1
ATOM 12319 O O . GLU D 1 255 ? 76.619 35.649 0.318 1.00 38.92 253 GLU D O 1
ATOM 12325 N N . VAL D 1 256 ? 75.470 34.189 -0.903 1.00 37.52 254 VAL D N 1
ATOM 12326 C CA . VAL D 1 256 ? 74.549 35.211 -1.366 1.00 37.60 254 VAL D CA 1
ATOM 12327 C C . VAL D 1 256 ? 73.685 35.704 -0.194 1.00 37.85 254 VAL D C 1
ATOM 12328 O O . VAL D 1 256 ? 73.439 36.901 -0.061 1.00 38.36 254 VAL D O 1
ATOM 12332 N N . VAL D 1 257 ? 73.191 34.763 0.611 1.00 36.41 255 VAL D N 1
ATOM 12333 C CA . VAL D 1 257 ? 72.451 35.068 1.835 1.00 35.86 255 VAL D CA 1
ATOM 12334 C C . VAL D 1 257 ? 73.275 36.013 2.716 1.00 35.40 255 VAL D C 1
ATOM 12335 O O . VAL D 1 257 ? 72.732 36.982 3.229 1.00 35.03 255 VAL D O 1
ATOM 12339 N N . LEU D 1 258 ? 74.574 35.760 2.886 1.00 35.35 256 LEU D N 1
ATOM 12340 C CA . LEU D 1 258 ? 75.387 36.617 3.731 1.00 36.05 256 LEU D CA 1
ATOM 12341 C C . LEU D 1 258 ? 75.587 38.046 3.197 1.00 36.87 256 LEU D C 1
ATOM 12342 O O . LEU D 1 258 ? 75.659 39.006 3.999 1.00 38.02 256 LEU D O 1
ATOM 12347 N N . ALA D 1 259 ? 75.672 38.176 1.867 1.00 37.22 257 ALA D N 1
ATOM 12348 C CA . ALA D 1 259 ? 75.705 39.476 1.153 1.00 37.65 257 ALA D CA 1
ATOM 12349 C C . ALA D 1 259 ? 74.477 40.285 1.454 1.00 37.79 257 ALA D C 1
ATOM 12350 O O . ALA D 1 259 ? 74.540 41.485 1.719 1.00 37.73 257 ALA D O 1
ATOM 12352 N N . LEU D 1 260 ? 73.336 39.618 1.388 1.00 38.11 258 LEU D N 1
ATOM 12353 C CA . LEU D 1 260 ? 72.047 40.266 1.587 1.00 38.11 258 LEU D CA 1
ATOM 12354 C C . LEU D 1 260 ? 71.853 40.673 3.024 1.00 38.65 258 LEU D C 1
ATOM 12355 O O . LEU D 1 260 ? 71.232 41.705 3.292 1.00 37.86 258 LEU D O 1
ATOM 12360 N N . ALA D 1 261 ? 72.331 39.854 3.950 1.00 39.17 259 ALA D N 1
ATOM 12361 C CA . ALA D 1 261 ? 72.265 40.229 5.339 1.00 41.26 259 ALA D CA 1
ATOM 12362 C C . ALA D 1 261 ? 73.142 41.459 5.619 1.00 42.70 259 ALA D C 1
ATOM 12363 O O . ALA D 1 261 ? 72.793 42.304 6.451 1.00 43.51 259 ALA D O 1
ATOM 12365 N N . ALA D 1 262 ? 74.278 41.565 4.921 1.00 44.01 260 ALA D N 1
ATOM 12366 C CA . ALA D 1 262 ? 75.239 42.647 5.149 1.00 44.58 260 ALA D CA 1
ATOM 12367 C C . ALA D 1 262 ? 74.796 43.932 4.456 1.00 45.85 260 ALA D C 1
ATOM 12368 O O . ALA D 1 262 ? 75.149 45.021 4.889 1.00 46.25 260 ALA D O 1
ATOM 12370 N N . GLU D 1 263 ? 74.016 43.793 3.389 1.00 47.34 261 GLU D N 1
ATOM 12371 C CA . GLU D 1 263 ? 73.618 44.910 2.514 1.00 48.60 261 GLU D CA 1
ATOM 12372 C C . GLU D 1 263 ? 72.797 45.998 3.226 1.00 50.05 261 GLU D C 1
ATOM 12373 O O . GLU D 1 263 ? 71.611 45.825 3.451 1.00 50.20 261 GLU D O 1
ATOM 12379 N N . GLY D 1 264 ? 73.425 47.132 3.553 1.00 51.43 262 GLY D N 1
ATOM 12380 C CA . GLY D 1 264 ? 72.741 48.236 4.226 1.00 52.59 262 GLY D CA 1
ATOM 12381 C C . GLY D 1 264 ? 73.027 48.296 5.716 1.00 53.88 262 GLY D C 1
ATOM 12382 O O . GLY D 1 264 ? 72.548 49.205 6.410 1.00 55.34 262 GLY D O 1
ATOM 12383 N N . ARG D 1 265 ? 73.795 47.332 6.218 1.00 54.92 263 ARG D N 1
ATOM 12384 C CA . ARG D 1 265 ? 74.234 47.316 7.623 1.00 55.89 263 ARG D CA 1
ATOM 12385 C C . ARG D 1 265 ? 75.136 48.560 7.886 1.00 57.28 263 ARG D C 1
ATOM 12386 O O . ARG D 1 265 ? 76.226 48.695 7.305 1.00 57.47 263 ARG D O 1
ATOM 12394 N N . GLU D 1 266 ? 74.686 49.504 8.772 1.00 58.35 264 GLU D N 1
ATOM 12395 C CA . GLU D 1 266 ? 75.436 50.718 9.250 1.00 58.36 264 GLU D CA 1
ATOM 12396 C C . GLU D 1 266 ? 76.783 50.241 9.713 0.50 59.08 264 GLU D C 1
ATOM 12397 O O . GLU D 1 266 ? 77.811 50.814 9.340 0.50 59.61 264 GLU D O 1
ATOM 12403 N N . ASP D 1 267 ? 76.926 49.000 10.168 0.50 59.09 265 ASP D N 1
ATOM 12404 C CA . ASP D 1 267 ? 78.239 48.525 10.439 0.0000 76.34 265 ASP D CA 1
ATOM 12405 C C . ASP D 1 267 ? 78.566 49.223 11.583 0.50 57.78 265 ASP D C 1
ATOM 12406 O O . ASP D 1 267 ? 78.461 50.447 11.705 0.50 57.61 265 ASP D O 1
ATOM 12411 N N . GLU D 1 268 ? 79.040 48.582 12.678 0.50 57.73 266 GLU D N 1
ATOM 12412 C CA . GLU D 1 268 ? 79.394 49.457 13.851 0.0000 75.40 266 GLU D CA 1
ATOM 12413 C C . GLU D 1 268 ? 78.470 49.261 15.003 0.50 63.13 266 GLU D C 1
ATOM 12414 O O . GLU D 1 268 ? 78.683 49.779 16.099 1.00 64.27 266 GLU D O 1
ATOM 12420 N N . ARG D 1 269 ? 77.407 48.491 14.775 1.00 62.44 267 ARG D N 1
ATOM 12421 C CA . ARG D 1 269 ? 76.325 48.344 15.758 1.00 61.44 267 ARG D CA 1
ATOM 12422 C C . ARG D 1 269 ? 76.039 46.852 16.076 1.00 60.88 267 ARG D C 1
ATOM 12423 O O . ARG D 1 269 ? 76.261 45.967 15.236 1.00 61.47 267 ARG D O 1
ATOM 12431 N N . GLY D 1 270 ? 75.563 46.576 17.292 1.00 59.16 268 GLY D N 1
ATOM 12432 C CA . GLY D 1 270 ? 75.108 45.222 17.656 1.00 56.89 268 GLY D CA 1
ATOM 12433 C C . GLY D 1 270 ? 73.859 45.340 18.503 1.00 55.05 268 GLY D C 1
ATOM 12434 O O . GLY D 1 270 ? 73.234 46.422 18.549 1.00 54.82 268 GLY D O 1
ATOM 12435 N N . GLY D 1 271 ? 73.503 44.241 19.166 1.00 52.75 269 GLY D N 1
ATOM 12436 C CA . GLY D 1 271 ? 72.383 44.183 20.126 1.00 51.00 269 GLY D CA 1
ATOM 12437 C C . GLY D 1 271 ? 72.736 43.613 21.494 1.00 49.66 269 GLY D C 1
ATOM 12438 O O . GLY D 1 271 ? 73.889 43.239 21.774 1.00 49.14 269 GLY D O 1
ATOM 12439 N N . ASP D 1 272 ? 71.742 43.574 22.374 1.00 47.93 270 ASP D N 1
ATOM 12440 C CA . ASP D 1 272 ? 71.860 42.880 23.641 1.00 47.45 270 ASP D CA 1
ATOM 12441 C C . ASP D 1 272 ? 70.952 41.649 23.606 1.00 46.43 270 ASP D C 1
ATOM 12442 O O . ASP D 1 272 ? 70.181 41.421 22.657 1.00 44.81 270 ASP D O 1
ATOM 12447 N N . ILE D 1 273 ? 71.015 40.878 24.680 1.00 46.04 271 ILE D N 1
ATOM 12448 C CA . ILE D 1 273 ? 70.092 39.774 24.867 1.00 45.48 271 ILE D CA 1
ATOM 12449 C C . ILE D 1 273 ? 68.676 40.322 25.158 1.00 44.68 271 ILE D C 1
ATOM 12450 O O . ILE D 1 273 ? 68.490 41.283 25.921 1.00 42.94 271 ILE D O 1
ATOM 12455 N N . ASP D 1 274 ? 67.678 39.716 24.511 1.00 44.01 272 ASP D N 1
ATOM 12456 C CA . ASP D 1 274 ? 66.253 39.945 24.853 1.00 43.54 272 ASP D CA 1
ATOM 12457 C C . ASP D 1 274 ? 65.887 39.335 26.219 1.00 42.90 272 ASP D C 1
ATOM 12458 O O . ASP D 1 274 ? 65.948 38.127 26.410 1.00 42.62 272 ASP D O 1
ATOM 12463 N N . GLN D 1 275 ? 65.528 40.171 27.177 1.00 42.78 273 GLN D N 1
ATOM 12464 C CA . GLN D 1 275 ? 65.312 39.687 28.557 1.00 42.87 273 GLN D CA 1
ATOM 12465 C C . GLN D 1 275 ? 64.140 38.684 28.702 1.00 41.54 273 GLN D C 1
ATOM 12466 O O . GLN D 1 275 ? 64.238 37.729 29.496 1.00 41.38 273 GLN D O 1
ATOM 12472 N N . ALA D 1 276 ? 63.065 38.887 27.943 1.00 39.89 274 ALA D N 1
ATOM 12473 C CA . ALA D 1 276 ? 61.885 38.015 28.034 1.00 39.75 274 ALA D CA 1
ATOM 12474 C C . ALA D 1 276 ? 62.197 36.586 27.537 1.00 38.03 274 ALA D C 1
ATOM 12475 O O . ALA D 1 276 ? 61.831 35.614 28.162 1.00 38.48 274 ALA D O 1
ATOM 12477 N N . HIS D 1 277 ? 62.925 36.499 26.434 1.00 36.85 275 HIS D N 1
ATOM 12478 C CA . HIS D 1 277 ? 63.375 35.248 25.861 1.00 36.28 275 HIS D CA 1
ATOM 12479 C C . HIS D 1 277 ? 64.292 34.559 26.847 1.00 35.97 275 HIS D C 1
ATOM 12480 O O . HIS D 1 277 ? 64.106 33.379 27.167 1.00 34.23 275 HIS D O 1
ATOM 12487 N N . ALA D 1 278 ? 65.270 35.330 27.342 1.00 35.66 276 ALA D N 1
ATOM 12488 C CA . ALA D 1 278 ? 66.282 34.810 28.233 1.00 36.70 276 ALA D CA 1
ATOM 12489 C C . ALA D 1 278 ? 65.657 34.200 29.486 1.00 36.77 276 ALA D C 1
ATOM 12490 O O . ALA D 1 278 ? 66.087 33.145 29.946 1.00 36.46 276 ALA D O 1
ATOM 12492 N N . GLU D 1 279 ? 64.614 34.855 29.990 1.00 37.26 277 GLU D N 1
ATOM 12493 C CA . GLU D 1 279 ? 63.827 34.359 31.140 1.00 37.52 277 GLU D CA 1
ATOM 12494 C C . GLU D 1 279 ? 63.114 33.037 30.893 1.00 35.20 277 GLU D C 1
ATOM 12495 O O . GLU D 1 279 ? 63.181 32.139 31.673 1.00 32.33 277 GLU D O 1
ATOM 12501 N N . ALA D 1 280 ? 62.359 32.965 29.820 1.00 34.91 278 ALA D N 1
ATOM 12502 C CA . ALA D 1 280 ? 61.721 31.699 29.444 1.00 33.64 278 ALA D CA 1
ATOM 12503 C C . ALA D 1 280 ? 62.779 30.569 29.371 1.00 32.31 278 ALA D C 1
ATOM 12504 O O . ALA D 1 280 ? 62.548 29.472 29.850 1.00 31.71 278 ALA D O 1
ATOM 12506 N N . TRP D 1 281 ? 63.958 30.847 28.817 1.00 31.88 279 TRP D N 1
ATOM 12507 C CA . TRP D 1 281 ? 64.951 29.771 28.614 1.00 31.61 279 TRP D CA 1
ATOM 12508 C C . TRP D 1 281 ? 65.719 29.370 29.857 1.00 30.87 279 TRP D C 1
ATOM 12509 O O . TRP D 1 281 ? 66.123 28.231 29.984 1.00 28.97 279 TRP D O 1
ATOM 12520 N N . ALA D 1 282 ? 65.894 30.331 30.762 1.00 32.23 280 ALA D N 1
ATOM 12521 C CA . ALA D 1 282 ? 66.400 30.076 32.109 1.00 32.86 280 ALA D CA 1
ATOM 12522 C C . ALA D 1 282 ? 65.481 29.133 32.887 1.00 33.58 280 ALA D C 1
ATOM 12523 O O . ALA D 1 282 ? 65.951 28.228 33.585 1.00 34.36 280 ALA D O 1
ATOM 12525 N N . ALA D 1 283 ? 64.171 29.302 32.742 1.00 33.96 281 ALA D N 1
ATOM 12526 C CA . ALA D 1 283 ? 63.192 28.413 33.374 1.00 33.56 281 ALA D CA 1
ATOM 12527 C C . ALA D 1 283 ? 63.223 27.022 32.727 1.00 34.52 281 ALA D C 1
ATOM 12528 O O . ALA D 1 283 ? 63.148 25.955 33.412 1.00 35.52 281 ALA D O 1
ATOM 12530 N N . LEU D 1 284 ? 63.409 27.005 31.406 1.00 33.42 282 LEU D N 1
ATOM 12531 C CA . LEU D 1 284 ? 63.573 25.738 30.729 1.00 33.57 282 LEU D CA 1
ATOM 12532 C C . LEU D 1 284 ? 64.843 25.011 31.243 1.00 33.41 282 LEU D C 1
ATOM 12533 O O . LEU D 1 284 ? 64.769 23.822 31.570 1.00 31.80 282 LEU D O 1
ATOM 12538 N N . ARG D 1 285 ? 65.968 25.714 31.376 1.00 34.17 283 ARG D N 1
ATOM 12539 C CA . ARG D 1 285 ? 67.175 25.089 31.926 1.00 36.53 283 ARG D CA 1
ATOM 12540 C C . ARG D 1 285 ? 66.962 24.516 33.316 1.00 36.71 283 ARG D C 1
ATOM 12541 O O . ARG D 1 285 ? 67.497 23.465 33.615 1.00 38.26 283 ARG D O 1
ATOM 12549 N N . HIS D 1 286 ? 66.153 25.147 34.145 1.00 39.15 284 HIS D N 1
ATOM 12550 C CA . HIS D 1 286 ? 65.945 24.669 35.530 1.00 38.99 284 HIS D CA 1
ATOM 12551 C C . HIS D 1 286 ? 65.217 23.349 35.451 1.00 39.28 284 HIS D C 1
ATOM 12552 O O . HIS D 1 286 ? 65.587 22.380 36.087 1.00 39.22 284 HIS D O 1
ATOM 12559 N N . LEU D 1 287 ? 64.160 23.338 34.661 1.00 39.05 285 LEU D N 1
ATOM 12560 C CA . LEU D 1 287 ? 63.382 22.140 34.438 1.00 39.00 285 LEU D CA 1
ATOM 12561 C C . LEU D 1 287 ? 64.258 21.042 33.818 1.00 38.90 285 LEU D C 1
ATOM 12562 O O . LEU D 1 287 ? 64.209 19.905 34.289 1.00 38.97 285 LEU D O 1
ATOM 12567 N N . ALA D 1 288 ? 65.042 21.375 32.773 1.00 38.23 286 ALA D N 1
ATOM 12568 C CA . ALA D 1 288 ? 65.977 20.427 32.154 1.00 38.84 286 ALA D CA 1
ATOM 12569 C C . ALA D 1 288 ? 66.914 19.800 33.193 1.00 39.57 286 ALA D C 1
ATOM 12570 O O . ALA D 1 288 ? 67.151 18.577 33.166 1.00 38.99 286 ALA D O 1
ATOM 12572 N N . GLU D 1 289 ? 67.387 20.613 34.140 1.00 39.28 287 GLU D N 1
ATOM 12573 C CA . GLU D 1 289 ? 68.340 20.119 35.142 1.00 40.75 287 GLU D CA 1
ATOM 12574 C C . GLU D 1 289 ? 67.666 19.233 36.229 1.00 39.67 287 GLU D C 1
ATOM 12575 O O . GLU D 1 289 ? 68.308 18.384 36.837 1.00 40.19 287 GLU D O 1
ATOM 12581 N N . ARG D 1 290 ? 66.371 19.369 36.421 1.00 39.15 288 ARG D N 1
ATOM 12582 C CA . ARG D 1 290 ? 65.641 18.463 37.290 1.00 39.53 288 ARG D CA 1
ATOM 12583 C C . ARG D 1 290 ? 65.171 17.201 36.587 1.00 38.33 288 ARG D C 1
ATOM 12584 O O . ARG D 1 290 ? 64.842 16.214 37.254 1.00 37.17 288 ARG D O 1
ATOM 12592 N N . GLY D 1 291 ? 65.110 17.231 35.251 1.00 35.54 289 GLY D N 1
ATOM 12593 C CA . GLY D 1 291 ? 64.414 16.181 34.500 1.00 34.30 289 GLY D CA 1
ATOM 12594 C C . GLY D 1 291 ? 62.983 16.689 34.318 1.00 33.19 289 GLY D C 1
ATOM 12595 O O . GLY D 1 291 ? 62.456 17.453 35.130 1.00 33.51 289 GLY D O 1
ATOM 12596 N N . GLY D 1 292 ? 62.329 16.294 33.247 1.00 31.28 290 GLY D N 1
ATOM 12597 C CA . GLY D 1 292 ? 60.949 16.687 33.059 1.00 29.86 290 GLY D CA 1
ATOM 12598 C C . GLY D 1 292 ? 60.426 16.174 31.755 1.00 28.67 290 GLY D C 1
ATOM 12599 O O . GLY D 1 292 ? 61.111 15.464 30.993 1.00 27.98 290 GLY D O 1
ATOM 12600 N N . ARG D 1 293 ? 59.188 16.548 31.508 1.00 27.77 291 ARG D N 1
ATOM 12601 C CA . ARG D 1 293 ? 58.411 16.093 30.350 1.00 26.93 291 ARG D CA 1
ATOM 12602 C C . ARG D 1 293 ? 57.769 17.310 29.708 1.00 26.21 291 ARG D C 1
ATOM 12603 O O . ARG D 1 293 ? 57.074 18.053 30.400 1.00 25.72 291 ARG D O 1
ATOM 12611 N N . LEU D 1 294 ? 57.973 17.484 28.394 1.00 24.21 292 LEU D N 1
ATOM 12612 C CA . LEU D 1 294 ? 57.373 18.538 27.598 1.00 25.33 292 LEU D CA 1
ATOM 12613 C C . LEU D 1 294 ? 56.653 17.826 26.511 1.00 23.98 292 LEU D C 1
ATOM 12614 O O . LEU D 1 294 ? 57.306 17.139 25.753 1.00 22.54 292 LEU D O 1
ATOM 12619 N N . GLY D 1 295 ? 55.329 17.940 26.440 1.00 22.20 293 GLY D N 1
ATOM 12620 C CA . GLY D 1 295 ? 54.557 17.329 25.359 1.00 22.48 293 GLY D CA 1
ATOM 12621 C C . GLY D 1 295 ? 54.805 15.848 25.310 1.00 22.30 293 GLY D C 1
ATOM 12622 O O . GLY D 1 295 ? 54.608 15.176 26.324 1.00 19.65 293 GLY D O 1
ATOM 12623 N N . GLU D 1 296 ? 55.256 15.326 24.143 1.00 20.66 294 GLU D N 1
ATOM 12624 C CA . GLU D 1 296 ? 55.561 13.924 24.066 1.00 21.73 294 GLU D CA 1
ATOM 12625 C C . GLU D 1 296 ? 57.062 13.588 24.266 1.00 21.99 294 GLU D C 1
ATOM 12626 O O . GLU D 1 296 ? 57.552 12.479 23.880 1.00 20.97 294 GLU D O 1
ATOM 12632 N N . VAL D 1 297 ? 57.806 14.492 24.883 1.00 22.10 295 VAL D N 1
ATOM 12633 C CA . VAL D 1 297 ? 59.253 14.331 24.983 1.00 24.12 295 VAL D CA 1
ATOM 12634 C C . VAL D 1 297 ? 59.706 14.280 26.455 1.00 23.41 295 VAL D C 1
ATOM 12635 O O . VAL D 1 297 ? 59.237 15.063 27.300 1.00 22.66 295 VAL D O 1
ATOM 12639 N N . LEU D 1 298 ? 60.610 13.339 26.736 1.00 23.67 296 LEU D N 1
ATOM 12640 C CA . LEU D 1 298 ? 61.229 13.166 28.034 1.00 24.41 296 LEU D CA 1
ATOM 12641 C C . LEU D 1 298 ? 62.610 13.748 28.016 1.00 24.38 296 LEU D C 1
ATOM 12642 O O . LEU D 1 298 ? 63.394 13.428 27.152 1.00 23.46 296 LEU D O 1
ATOM 12647 N N . LEU D 1 299 ? 62.888 14.616 28.972 1.00 25.41 297 LEU D N 1
ATOM 12648 C CA . LEU D 1 299 ? 64.135 15.380 29.016 1.00 29.02 297 LEU D CA 1
ATOM 12649 C C . LEU D 1 299 ? 64.893 14.995 30.269 1.00 29.48 297 LEU D C 1
ATOM 12650 O O . LEU D 1 299 ? 64.354 15.144 31.358 1.00 30.58 297 LEU D O 1
ATOM 12655 N N . THR D 1 300 ? 66.123 14.479 30.130 1.00 31.90 298 THR D N 1
ATOM 12656 C CA . THR D 1 300 ? 66.888 13.895 31.263 1.00 33.60 298 THR D CA 1
ATOM 12657 C C . THR D 1 300 ? 68.347 14.410 31.307 1.00 34.73 298 THR D C 1
ATOM 12658 O O . THR D 1 300 ? 69.062 14.364 30.289 1.00 34.29 298 THR D O 1
ATOM 12662 N N . PRO D 1 301 ? 68.789 14.874 32.485 1.00 37.46 299 PRO D N 1
ATOM 12663 C CA . PRO D 1 301 ? 70.213 15.190 32.592 1.00 38.88 299 PRO D CA 1
ATOM 12664 C C . PRO D 1 301 ? 71.049 13.915 32.680 1.00 40.64 299 PRO D C 1
ATOM 12665 O O . PRO D 1 301 ? 70.730 12.998 33.460 1.00 40.85 299 PRO D O 1
ATOM 12669 N N . TYR D 1 302 ? 72.123 13.909 31.892 1.00 43.16 300 TYR D N 1
ATOM 12670 C CA . TYR D 1 302 ? 72.893 12.732 31.492 1.00 43.56 300 TYR D CA 1
ATOM 12671 C C . TYR D 1 302 ? 74.372 13.191 31.607 1.00 44.22 300 TYR D C 1
ATOM 12672 O O . TYR D 1 302 ? 74.997 13.688 30.630 1.00 43.75 300 TYR D O 1
ATOM 12681 N N . GLY D 1 303 ? 74.876 13.129 32.835 1.00 42.98 301 GLY D N 1
ATOM 12682 C CA . GLY D 1 303 ? 76.140 13.750 33.185 1.00 42.39 301 GLY D CA 1
ATOM 12683 C C . GLY D 1 303 ? 76.074 15.251 33.048 1.00 42.28 301 GLY D C 1
ATOM 12684 O O . GLY D 1 303 ? 75.237 15.945 33.683 1.00 42.52 301 GLY D O 1
ATOM 12685 N N . GLY D 1 304 ? 76.949 15.768 32.192 1.00 40.66 302 GLY D N 1
ATOM 12686 C CA . GLY D 1 304 ? 76.900 17.171 31.803 1.00 39.01 302 GLY D CA 1
ATOM 12687 C C . GLY D 1 304 ? 76.169 17.460 30.500 1.00 37.75 302 GLY D C 1
ATOM 12688 O O . GLY D 1 304 ? 76.257 18.581 29.994 1.00 36.94 302 GLY D O 1
ATOM 12689 N N . LEU D 1 305 ? 75.487 16.450 29.955 1.00 35.66 303 LEU D N 1
ATOM 12690 C CA . LEU D 1 305 ? 74.705 16.577 28.707 1.00 34.51 303 LEU D CA 1
ATOM 12691 C C . LEU D 1 305 ? 73.186 16.503 29.026 1.00 33.30 303 LEU D C 1
ATOM 12692 O O . LEU D 1 305 ? 72.768 16.400 30.209 1.00 32.84 303 LEU D O 1
ATOM 12697 N N . PHE D 1 306 ? 72.368 16.475 27.969 1.00 31.98 304 PHE D N 1
ATOM 12698 C CA . PHE D 1 306 ? 70.938 16.303 28.104 1.00 29.86 304 PHE D CA 1
ATOM 12699 C C . PHE D 1 306 ? 70.481 15.243 27.081 1.00 28.35 304 PHE D C 1
ATOM 12700 O O . PHE D 1 306 ? 70.863 15.304 25.952 1.00 28.39 304 PHE D O 1
ATOM 12708 N N . GLU D 1 307 ? 69.710 14.253 27.528 1.00 25.81 305 GLU D N 1
ATOM 12709 C CA . GLU D 1 307 ? 69.069 13.305 26.667 1.00 25.98 305 GLU D CA 1
ATOM 12710 C C . GLU D 1 307 ? 67.609 13.746 26.484 1.00 25.89 305 GLU D C 1
ATOM 12711 O O . GLU D 1 307 ? 66.942 14.135 27.468 1.00 25.09 305 GLU D O 1
ATOM 12717 N N . LEU D 1 308 ? 67.135 13.605 25.238 1.00 25.36 306 LEU D N 1
ATOM 12718 C CA . LEU D 1 308 ? 65.715 13.721 24.882 1.00 24.54 306 LEU D CA 1
ATOM 12719 C C . LEU D 1 308 ? 65.334 12.425 24.177 1.00 22.43 306 LEU D C 1
ATOM 12720 O O . LEU D 1 308 ? 66.112 11.911 23.417 1.00 22.60 306 LEU D O 1
ATOM 12725 N N . ARG D 1 309 ? 64.141 11.930 24.439 1.00 20.93 307 ARG D N 1
ATOM 12726 C CA . ARG D 1 309 ? 63.539 10.822 23.683 1.00 20.95 307 ARG D CA 1
ATOM 12727 C C . ARG D 1 309 ? 62.019 10.956 23.775 1.00 20.44 307 ARG D C 1
ATOM 12728 O O . ARG D 1 309 ? 61.490 11.766 24.575 1.00 18.25 307 ARG D O 1
ATOM 12736 N N . HIS D 1 310 ? 61.292 10.178 22.965 1.00 20.95 308 HIS D N 1
ATOM 12737 C CA . HIS D 1 310 ? 59.822 10.094 23.113 1.00 19.20 308 HIS D CA 1
ATOM 12738 C C . HIS D 1 310 ? 59.466 9.478 24.504 1.00 19.81 308 HIS D C 1
ATOM 12739 O O . HIS D 1 310 ? 60.102 8.484 24.977 1.00 18.49 308 HIS D O 1
ATOM 12746 N N . THR D 1 311 ? 58.459 10.054 25.214 1.00 19.95 309 THR D N 1
ATOM 12747 C CA . THR D 1 311 ? 58.048 9.505 26.524 1.00 18.69 309 THR D CA 1
ATOM 12748 C C . THR D 1 311 ? 57.638 8.042 26.451 1.00 19.06 309 THR D C 1
ATOM 12749 O O . THR D 1 311 ? 57.780 7.302 27.400 1.00 17.33 309 THR D O 1
ATOM 12753 N N . LEU D 1 312 ? 57.122 7.601 25.318 1.00 18.20 310 LEU D N 1
ATOM 12754 C CA . LEU D 1 312 ? 56.736 6.191 25.150 1.00 18.73 310 LEU D CA 1
ATOM 12755 C C . LEU D 1 312 ? 57.914 5.192 25.075 1.00 19.02 310 LEU D C 1
ATOM 12756 O O . LEU D 1 312 ? 57.751 3.955 25.301 1.00 19.36 310 LEU D O 1
ATOM 12761 N N . ASP D 1 313 ? 59.071 5.764 24.762 1.00 19.13 311 ASP D N 1
ATOM 12762 C CA . ASP D 1 313 ? 60.357 5.084 24.683 1.00 20.07 311 ASP D CA 1
ATOM 12763 C C . ASP D 1 313 ? 61.165 5.186 25.973 1.00 20.03 311 ASP D C 1
ATOM 12764 O O . ASP D 1 313 ? 62.347 4.765 26.008 1.00 19.54 311 ASP D O 1
ATOM 12769 N N . GLU D 1 314 ? 60.564 5.723 27.024 1.00 20.29 312 GLU D N 1
ATOM 12770 C CA . GLU D 1 314 ? 61.204 5.705 28.329 1.00 21.44 312 GLU D CA 1
ATOM 12771 C C . GLU D 1 314 ? 61.583 4.246 28.628 1.00 20.76 312 GLU D C 1
ATOM 12772 O O . GLU D 1 314 ? 60.794 3.353 28.320 1.00 21.54 312 GLU D O 1
ATOM 12778 N N . GLY D 1 315 ? 62.763 4.032 29.210 1.00 22.56 313 GLY D N 1
ATOM 12779 C CA . GLY D 1 315 ? 63.294 2.710 29.524 1.00 22.35 313 GLY D CA 1
ATOM 12780 C C . GLY D 1 315 ? 63.874 1.911 28.347 1.00 22.74 313 GLY D C 1
ATOM 12781 O O . GLY D 1 315 ? 64.490 0.863 28.543 1.00 22.73 313 GLY D O 1
ATOM 12782 N N . ARG D 1 316 ? 63.661 2.360 27.121 1.00 22.64 314 ARG D N 1
ATOM 12783 C CA . ARG D 1 316 ? 64.011 1.567 25.976 1.00 22.59 314 ARG D CA 1
ATOM 12784 C C . ARG D 1 316 ? 65.529 1.500 25.820 1.00 22.98 314 ARG D C 1
ATOM 12785 O O . ARG D 1 316 ? 66.231 2.494 26.012 1.00 21.70 314 ARG D O 1
ATOM 12793 N N . ALA D 1 317 ? 66.052 0.312 25.534 1.00 23.35 315 ALA D N 1
ATOM 12794 C CA . ALA D 1 317 ? 67.523 0.150 25.326 1.00 23.06 315 ALA D CA 1
ATOM 12795 C C . ALA D 1 317 ? 68.110 1.144 24.288 1.00 22.29 315 ALA D C 1
ATOM 12796 O O . ALA D 1 317 ? 67.574 1.373 23.212 1.00 20.39 315 ALA D O 1
ATOM 12798 N N . THR D 1 318 ? 69.242 1.737 24.629 1.00 23.33 316 THR D N 1
ATOM 12799 C CA . THR D 1 318 ? 69.900 2.730 23.768 1.00 23.55 316 THR D CA 1
ATOM 12800 C C . THR D 1 318 ? 70.191 2.255 22.368 1.00 23.81 316 THR D C 1
ATOM 12801 O O . THR D 1 318 ? 70.005 3.053 21.421 1.00 21.17 316 THR D O 1
ATOM 12805 N N . LEU D 1 319 ? 70.677 0.986 22.208 1.00 23.08 317 LEU D N 1
ATOM 12806 C CA . LEU D 1 319 ? 70.907 0.493 20.837 1.00 22.60 317 LEU D CA 1
ATOM 12807 C C . LEU D 1 319 ? 69.647 0.092 20.047 1.00 22.43 317 LEU D C 1
ATOM 12808 O O . LEU D 1 319 ? 69.706 -0.166 18.847 1.00 20.60 317 LEU D O 1
ATOM 12813 N N . ASP D 1 320 ? 68.493 0.132 20.696 1.00 23.70 318 ASP D N 1
ATOM 12814 C CA . ASP D 1 320 ? 67.230 -0.006 20.016 1.00 23.57 318 ASP D CA 1
ATOM 12815 C C . ASP D 1 320 ? 66.686 1.317 19.508 1.00 22.24 318 ASP D C 1
ATOM 12816 O O . ASP D 1 320 ? 65.593 1.387 18.881 1.00 23.31 318 ASP D O 1
ATOM 12821 N N . LEU D 1 321 ? 67.448 2.366 19.709 1.00 22.58 319 LEU D N 1
ATOM 12822 C CA . LEU D 1 321 ? 67.103 3.744 19.210 1.00 22.23 319 LEU D CA 1
ATOM 12823 C C . LEU D 1 321 ? 68.134 4.308 18.179 1.00 22.57 319 LEU D C 1
ATOM 12824 O O . LEU D 1 321 ? 69.250 3.812 18.074 1.00 21.78 319 LEU D O 1
ATOM 12829 N N . GLN D 1 322 ? 67.777 5.380 17.457 1.00 21.25 320 GLN D N 1
ATOM 12830 C CA . GLN D 1 322 ? 68.680 6.067 16.526 1.00 22.35 320 GLN D CA 1
ATOM 12831 C C . GLN D 1 322 ? 69.077 7.347 17.190 1.00 23.74 320 GLN D C 1
ATOM 12832 O O . GLN D 1 322 ? 68.204 8.187 17.413 1.00 25.29 320 GLN D O 1
ATOM 12838 N N . THR D 1 323 ? 70.359 7.457 17.601 1.00 22.77 321 THR D N 1
ATOM 12839 C CA . THR D 1 323 ? 70.839 8.589 18.382 1.00 23.07 321 THR D CA 1
ATOM 12840 C C . THR D 1 323 ? 71.358 9.693 17.455 1.00 24.38 321 THR D C 1
ATOM 12841 O O . THR D 1 323 ? 72.095 9.428 16.482 1.00 22.45 321 THR D O 1
ATOM 12845 N N . VAL D 1 324 ? 70.985 10.921 17.791 1.00 25.04 322 VAL D N 1
ATOM 12846 C CA . VAL D 1 324 ? 71.565 12.120 17.225 1.00 25.11 322 VAL D CA 1
ATOM 12847 C C . VAL D 1 324 ? 72.227 12.900 18.276 1.00 25.77 322 VAL D C 1
ATOM 12848 O O . VAL D 1 324 ? 71.886 12.819 19.482 1.00 26.83 322 VAL D O 1
ATOM 12852 N N . VAL D 1 325 ? 73.217 13.667 17.840 1.00 26.37 323 VAL D N 1
ATOM 12853 C CA . VAL D 1 325 ? 73.913 14.563 18.704 1.00 27.82 323 VAL D CA 1
ATOM 12854 C C . VAL D 1 325 ? 73.914 16.037 18.271 1.00 27.57 323 VAL D C 1
ATOM 12855 O O . VAL D 1 325 ? 74.616 16.839 18.901 1.00 28.60 323 VAL D O 1
ATOM 12859 N N . THR D 1 326 ? 73.148 16.422 17.247 1.00 27.30 324 THR D N 1
ATOM 12860 C CA . THR D 1 326 ? 72.979 17.838 16.914 1.00 26.87 324 THR D CA 1
ATOM 12861 C C . THR D 1 326 ? 71.506 18.225 16.906 1.00 26.23 324 THR D C 1
ATOM 12862 O O . THR D 1 326 ? 70.634 17.366 16.697 1.00 24.53 324 THR D O 1
ATOM 12866 N N . PRO D 1 327 ? 71.215 19.528 17.115 1.00 25.71 325 PRO D N 1
ATOM 12867 C CA . PRO D 1 327 ? 69.832 19.995 16.974 1.00 24.64 325 PRO D CA 1
ATOM 12868 C C . PRO D 1 327 ? 69.213 19.631 15.632 1.00 24.53 325 PRO D C 1
ATOM 12869 O O . PRO D 1 327 ? 68.015 19.314 15.561 1.00 24.50 325 PRO D O 1
ATOM 12873 N N . GLU D 1 328 ? 70.002 19.701 14.556 1.00 24.70 326 GLU D N 1
ATOM 12874 C CA . GLU D 1 328 ? 69.518 19.557 13.197 1.00 25.32 326 GLU D CA 1
ATOM 12875 C C . GLU D 1 328 ? 69.132 18.112 12.935 1.00 24.19 326 GLU D C 1
ATOM 12876 O O . GLU D 1 328 ? 68.197 17.844 12.233 1.00 25.71 326 GLU D O 1
ATOM 12882 N N . GLY D 1 329 ? 69.880 17.186 13.510 1.00 24.26 327 GLY D N 1
ATOM 12883 C CA . GLY D 1 329 ? 69.541 15.764 13.392 1.00 24.85 327 GLY D CA 1
ATOM 12884 C C . GLY D 1 329 ? 68.256 15.440 14.170 1.00 24.66 327 GLY D C 1
ATOM 12885 O O . GLY D 1 329 ? 67.395 14.763 13.650 1.00 25.60 327 GLY D O 1
ATOM 12886 N N . LEU D 1 330 ? 68.123 15.968 15.380 1.00 24.45 328 LEU D N 1
ATOM 12887 C CA . LEU D 1 330 ? 66.841 15.923 16.112 1.00 24.18 328 LEU D CA 1
ATOM 12888 C C . LEU D 1 330 ? 65.652 16.464 15.292 1.00 23.69 328 LEU D C 1
ATOM 12889 O O . LEU D 1 330 ? 64.648 15.758 15.128 1.00 25.25 328 LEU D O 1
ATOM 12894 N N . ARG D 1 331 ? 65.784 17.658 14.715 1.00 22.15 329 ARG D N 1
ATOM 12895 C CA . ARG D 1 331 ? 64.760 18.190 13.782 1.00 23.12 329 ARG D CA 1
ATOM 12896 C C . ARG D 1 331 ? 64.427 17.184 12.630 1.00 23.02 329 ARG D C 1
ATOM 12897 O O . ARG D 1 331 ? 63.277 16.901 12.326 1.00 21.86 329 ARG D O 1
ATOM 12905 N N . ASP D 1 332 ? 65.455 16.651 11.994 1.00 23.62 330 ASP D N 1
ATOM 12906 C CA . ASP D 1 332 ? 65.243 15.778 10.848 1.00 25.11 330 ASP D CA 1
ATOM 12907 C C . ASP D 1 332 ? 64.481 14.479 11.270 1.00 24.74 330 ASP D C 1
ATOM 12908 O O . ASP D 1 332 ? 63.548 14.069 10.571 1.00 26.03 330 ASP D O 1
ATOM 12913 N N . LEU D 1 333 ? 64.848 13.869 12.384 1.00 24.55 331 LEU D N 1
ATOM 12914 C CA . LEU D 1 333 ? 64.213 12.608 12.856 1.00 24.71 331 LEU D CA 1
ATOM 12915 C C . LEU D 1 333 ? 62.739 12.787 13.308 1.00 24.10 331 LEU D C 1
ATOM 12916 O O . LEU D 1 333 ? 61.955 11.846 13.246 1.00 23.89 331 LEU D O 1
ATOM 12921 N N . THR D 1 334 ? 62.383 14.024 13.637 1.00 21.44 332 THR D N 1
ATOM 12922 C CA . THR D 1 334 ? 61.036 14.406 14.109 1.00 21.44 332 THR D CA 1
ATOM 12923 C C . THR D 1 334 ? 60.208 15.168 13.110 1.00 21.05 332 THR D C 1
ATOM 12924 O O . THR D 1 334 ? 59.039 15.519 13.376 1.00 20.84 332 THR D O 1
ATOM 12928 N N . ALA D 1 335 ? 60.719 15.318 11.885 1.00 20.63 333 ALA D N 1
ATOM 12929 C CA . ALA D 1 335 ? 59.975 16.014 10.833 1.00 20.94 333 ALA D CA 1
ATOM 12930 C C . ALA D 1 335 ? 58.775 15.287 10.236 1.00 21.85 333 ALA D C 1
ATOM 12931 O O . ALA D 1 335 ? 57.841 15.934 9.701 1.00 21.74 333 ALA D O 1
ATOM 12933 N N . ARG D 1 336 ? 58.768 13.945 10.313 1.00 21.39 334 ARG D N 1
ATOM 12934 C CA . ARG D 1 336 ? 57.673 13.151 9.787 1.00 22.84 334 ARG D CA 1
ATOM 12935 C C . ARG D 1 336 ? 57.179 12.186 10.857 1.00 21.86 334 ARG D C 1
ATOM 12936 O O . ARG D 1 336 ? 57.958 11.757 11.681 1.00 21.63 334 ARG D O 1
ATOM 12944 N N . ASP D 1 337 ? 55.895 11.829 10.801 1.00 23.28 335 ASP D N 1
ATOM 12945 C CA . ASP D 1 337 ? 55.322 10.841 11.706 1.00 23.89 335 ASP D CA 1
ATOM 12946 C C . ASP D 1 337 ? 55.757 9.444 11.235 1.00 24.63 335 ASP D C 1
ATOM 12947 O O . ASP D 1 337 ? 56.521 9.321 10.225 1.00 23.47 335 ASP D O 1
ATOM 12952 N N . GLU D 1 338 ? 55.362 8.440 12.017 1.00 24.31 336 GLU D N 1
ATOM 12953 C CA . GLU D 1 338 ? 55.645 7.010 11.757 1.00 26.39 336 GLU D CA 1
ATOM 12954 C C . GLU D 1 338 ? 55.106 6.500 10.386 1.00 26.49 336 GLU D C 1
ATOM 12955 O O . GLU D 1 338 ? 55.639 5.500 9.872 1.00 27.29 336 GLU D O 1
ATOM 12961 N N . ALA D 1 339 ? 54.143 7.193 9.772 1.00 24.88 337 ALA D N 1
ATOM 12962 C CA . ALA D 1 339 ? 53.680 6.873 8.402 1.00 26.93 337 ALA D CA 1
ATOM 12963 C C . ALA D 1 339 ? 54.498 7.601 7.317 1.00 28.03 337 ALA D C 1
ATOM 12964 O O . ALA D 1 339 ? 54.231 7.515 6.085 1.00 28.53 337 ALA D O 1
ATOM 12966 N N . GLY D 1 340 ? 55.525 8.286 7.798 1.00 28.25 338 GLY D N 1
ATOM 12967 C CA . GLY D 1 340 ? 56.419 9.068 6.970 1.00 28.66 338 GLY D CA 1
ATOM 12968 C C . GLY D 1 340 ? 55.690 10.290 6.448 1.00 28.99 338 GLY D C 1
ATOM 12969 O O . GLY D 1 340 ? 56.122 10.849 5.465 1.00 31.09 338 GLY D O 1
ATOM 12970 N N . ARG D 1 341 ? 54.617 10.729 7.079 1.00 27.54 339 ARG D N 1
ATOM 12971 C CA . ARG D 1 341 ? 53.950 11.935 6.642 1.00 28.41 339 ARG D CA 1
ATOM 12972 C C . ARG D 1 341 ? 54.538 13.185 7.342 1.00 26.84 339 ARG D C 1
ATOM 12973 O O . ARG D 1 341 ? 54.883 13.152 8.504 1.00 25.23 339 ARG D O 1
ATOM 12981 N N . TRP D 1 342 ? 54.632 14.270 6.590 1.00 25.53 340 TRP D N 1
ATOM 12982 C CA . TRP D 1 342 ? 55.211 15.515 7.087 1.00 24.63 340 TRP D CA 1
ATOM 12983 C C . TRP D 1 342 ? 54.387 16.062 8.246 1.00 23.12 340 TRP D C 1
ATOM 12984 O O . TRP D 1 342 ? 53.188 15.919 8.274 1.00 22.95 340 TRP D O 1
ATOM 12995 N N . ARG D 1 343 ? 55.069 16.665 9.194 1.00 22.39 341 ARG D N 1
ATOM 12996 C CA . ARG D 1 343 ? 54.498 17.225 10.437 1.00 19.60 341 ARG D CA 1
ATOM 12997 C C . ARG D 1 343 ? 54.671 18.755 10.448 1.00 20.24 341 ARG D C 1
ATOM 12998 O O . ARG D 1 343 ? 55.621 19.263 11.055 1.00 19.81 341 ARG D O 1
ATOM 13006 N N . PRO D 1 344 ? 53.788 19.484 9.739 1.00 18.86 342 PRO D N 1
ATOM 13007 C CA . PRO D 1 344 ? 53.889 20.933 9.727 1.00 18.90 342 PRO D CA 1
ATOM 13008 C C . PRO D 1 344 ? 53.662 21.621 11.094 1.00 18.92 342 PRO D C 1
ATOM 13009 O O . PRO D 1 344 ? 54.333 22.611 11.421 1.00 20.73 342 PRO D O 1
ATOM 13013 N N . ILE D 1 345 ? 52.737 21.094 11.891 1.00 18.11 343 ILE D N 1
ATOM 13014 C CA . ILE D 1 345 ? 52.484 21.577 13.286 1.00 18.25 343 ILE D CA 1
ATOM 13015 C C . ILE D 1 345 ? 53.178 20.537 14.217 1.00 19.32 343 ILE D C 1
ATOM 13016 O O . ILE D 1 345 ? 52.705 19.380 14.332 1.00 20.83 343 ILE D O 1
ATOM 13021 N N . ARG D 1 346 ? 54.278 20.977 14.864 1.00 19.93 344 ARG D N 1
ATOM 13022 C CA . ARG D 1 346 ? 55.095 20.117 15.658 1.00 19.66 344 ARG D CA 1
ATOM 13023 C C . ARG D 1 346 ? 54.515 19.766 17.001 1.00 21.11 344 ARG D C 1
ATOM 13024 O O . ARG D 1 346 ? 54.952 18.804 17.693 1.00 19.66 344 ARG D O 1
ATOM 13032 N N . THR D 1 347 ? 53.452 20.469 17.368 1.00 21.47 345 THR D N 1
ATOM 13033 C CA . THR D 1 347 ? 52.658 20.110 18.568 1.00 19.59 345 THR D CA 1
ATOM 13034 C C . THR D 1 347 ? 51.616 19.071 18.355 1.00 20.58 345 THR D C 1
ATOM 13035 O O . THR D 1 347 ? 50.957 18.633 19.350 1.00 18.87 345 THR D O 1
ATOM 13039 N N . TRP D 1 348 ? 51.438 18.602 17.112 1.00 18.02 346 TRP D N 1
ATOM 13040 C CA . TRP D 1 348 ? 50.602 17.439 16.950 1.00 18.99 346 TRP D CA 1
ATOM 13041 C C . TRP D 1 348 ? 51.112 16.178 17.664 1.00 20.37 346 TRP D C 1
ATOM 13042 O O . TRP D 1 348 ? 52.333 15.912 17.771 1.00 20.21 346 TRP D O 1
ATOM 13053 N N . ARG D 1 349 ? 50.143 15.403 18.115 1.00 20.21 347 ARG D N 1
ATOM 13054 C CA . ARG D 1 349 ? 50.370 14.210 18.924 1.00 22.53 347 ARG D CA 1
ATOM 13055 C C . ARG D 1 349 ? 50.777 13.018 18.009 1.00 21.53 347 ARG D C 1
ATOM 13056 O O . ARG D 1 349 ? 50.153 11.973 17.995 1.00 23.79 347 ARG D O 1
ATOM 13064 N N . THR D 1 350 ? 51.807 13.270 17.189 1.00 20.41 348 THR D N 1
ATOM 13065 C CA . THR D 1 350 ? 52.228 12.348 16.114 1.00 19.98 348 THR D CA 1
ATOM 13066 C C . THR D 1 350 ? 53.744 12.232 16.051 1.00 19.66 348 THR D C 1
ATOM 13067 O O . THR D 1 350 ? 54.299 11.829 15.017 1.00 19.63 348 THR D O 1
ATOM 13071 N N . LEU D 1 351 ? 54.399 12.571 17.148 1.00 18.17 349 LEU D N 1
ATOM 13072 C CA . LEU D 1 351 ? 55.820 12.623 17.211 1.00 19.42 349 LEU D CA 1
ATOM 13073 C C . LEU D 1 351 ? 56.270 11.152 17.060 1.00 20.22 349 LEU D C 1
ATOM 13074 O O . LEU D 1 351 ? 55.649 10.272 17.665 1.00 20.28 349 LEU D O 1
ATOM 13079 N N . PRO D 1 352 ? 57.234 10.874 16.161 1.00 21.02 350 PRO D N 1
ATOM 13080 C CA . PRO D 1 352 ? 57.570 9.437 16.009 1.00 20.11 350 PRO D CA 1
ATOM 13081 C C . PRO D 1 352 ? 58.348 8.900 17.184 1.00 20.08 350 PRO D C 1
ATOM 13082 O O . PRO D 1 352 ? 58.978 9.660 17.946 1.00 22.28 350 PRO D O 1
ATOM 13086 N N . ARG D 1 353 ? 58.283 7.591 17.394 1.00 20.37 351 ARG D N 1
ATOM 13087 C CA . ARG D 1 353 ? 59.210 6.946 18.319 1.00 19.81 351 ARG D CA 1
ATOM 13088 C C . ARG D 1 353 ? 60.488 6.522 17.653 1.00 20.31 351 ARG D C 1
ATOM 13089 O O . ARG D 1 353 ? 60.699 6.738 16.450 1.00 18.49 351 ARG D O 1
ATOM 13097 N N . GLY D 1 354 ? 61.388 5.993 18.468 1.00 19.57 352 GLY D N 1
ATOM 13098 C CA . GLY D 1 354 ? 62.617 5.334 18.002 1.00 20.08 352 GLY D CA 1
ATOM 13099 C C . GLY D 1 354 ? 63.925 6.115 17.986 1.00 21.34 352 GLY D C 1
ATOM 13100 O O . GLY D 1 354 ? 64.976 5.587 17.551 1.00 22.19 352 GLY D O 1
ATOM 13101 N N . TRP D 1 355 ? 63.856 7.375 18.326 1.00 19.22 353 TRP D N 1
ATOM 13102 C CA . TRP D 1 355 ? 64.979 8.261 18.316 1.00 20.32 353 TRP D CA 1
ATOM 13103 C C . TRP D 1 355 ? 65.444 8.612 19.735 1.00 21.48 353 TRP D C 1
ATOM 13104 O O . TRP D 1 355 ? 64.786 8.352 20.693 1.00 21.49 353 TRP D O 1
ATOM 13115 N N . ARG D 1 356 ? 66.662 9.136 19.819 1.00 23.26 354 ARG D N 1
ATOM 13116 C CA . ARG D 1 356 ? 67.190 9.840 20.980 1.00 23.98 354 ARG D CA 1
ATOM 13117 C C . ARG D 1 356 ? 68.241 10.847 20.585 1.00 21.83 354 ARG D C 1
ATOM 13118 O O . ARG D 1 356 ? 68.914 10.749 19.519 1.00 23.08 354 ARG D O 1
ATOM 13126 N N . ALA D 1 357 ? 68.225 11.920 21.341 1.00 22.98 355 ALA D N 1
ATOM 13127 C CA . ALA D 1 357 ? 69.133 13.018 21.210 1.00 24.38 355 ALA D CA 1
ATOM 13128 C C . ALA D 1 357 ? 70.017 13.165 22.424 1.00 25.82 355 ALA D C 1
ATOM 13129 O O . ALA D 1 357 ? 69.534 13.267 23.515 1.00 24.38 355 ALA D O 1
ATOM 13131 N N . VAL D 1 358 ? 71.335 13.299 22.213 1.00 26.57 356 VAL D N 1
ATOM 13132 C CA . VAL D 1 358 ? 72.201 13.702 23.323 1.00 27.48 356 VAL D CA 1
ATOM 13133 C C . VAL D 1 358 ? 72.780 15.081 22.988 1.00 28.20 356 VAL D C 1
ATOM 13134 O O . VAL D 1 358 ? 73.509 15.224 22.030 1.00 27.04 356 VAL D O 1
ATOM 13138 N N . LEU D 1 359 ? 72.403 16.083 23.763 1.00 28.30 357 LEU D N 1
ATOM 13139 C CA . LEU D 1 359 ? 72.761 17.449 23.473 1.00 29.24 357 LEU D CA 1
ATOM 13140 C C . LEU D 1 359 ? 73.596 18.103 24.591 1.00 29.98 357 LEU D C 1
ATOM 13141 O O . LEU D 1 359 ? 73.308 18.019 25.789 1.00 29.99 357 LEU D O 1
ATOM 13146 N N . SER D 1 360 ? 74.586 18.859 24.138 1.00 32.40 358 SER D N 1
ATOM 13147 C CA . SER D 1 360 ? 75.347 19.720 25.003 1.00 32.22 358 SER D CA 1
ATOM 13148 C C . SER D 1 360 ? 74.440 20.814 25.527 1.00 34.00 358 SER D C 1
ATOM 13149 O O . SER D 1 360 ? 73.460 21.198 24.864 1.00 33.36 358 SER D O 1
ATOM 13152 N N . PRO D 1 361 ? 74.791 21.395 26.687 1.00 35.72 359 PRO D N 1
ATOM 13153 C CA . PRO D 1 361 ? 74.021 22.494 27.239 1.00 35.57 359 PRO D CA 1
ATOM 13154 C C . PRO D 1 361 ? 73.992 23.623 26.260 1.00 35.51 359 PRO D C 1
ATOM 13155 O O . PRO D 1 361 ? 73.004 24.314 26.191 1.00 37.14 359 PRO D O 1
ATOM 13159 N N . ALA D 1 362 ? 75.049 23.768 25.456 1.00 36.10 360 ALA D N 1
ATOM 13160 C CA . ALA D 1 362 ? 75.070 24.819 24.460 1.00 35.23 360 ALA D CA 1
ATOM 13161 C C . ALA D 1 362 ? 74.059 24.560 23.377 1.00 34.72 360 ALA D C 1
ATOM 13162 O O . ALA D 1 362 ? 73.549 25.514 22.810 1.00 34.78 360 ALA D O 1
ATOM 13164 N N . ASP D 1 363 ? 73.760 23.298 23.090 1.00 32.97 361 ASP D N 1
ATOM 13165 C CA . ASP D 1 363 ? 72.845 22.948 21.982 1.00 32.41 361 ASP D CA 1
ATOM 13166 C C . ASP D 1 363 ? 71.381 22.727 22.358 1.00 31.14 361 ASP D C 1
ATOM 13167 O O . ASP D 1 363 ? 70.537 22.564 21.492 1.00 29.60 361 ASP D O 1
ATOM 13172 N N . LEU D 1 364 ? 71.101 22.686 23.644 1.00 31.07 362 LEU D N 1
ATOM 13173 C CA . LEU D 1 364 ? 69.762 22.439 24.134 1.00 30.57 362 LEU D CA 1
ATOM 13174 C C . LEU D 1 364 ? 68.682 23.371 23.572 1.00 29.37 362 LEU D C 1
ATOM 13175 O O . LEU D 1 364 ? 67.640 22.921 23.151 1.00 28.80 362 LEU D O 1
ATOM 13180 N N . ARG D 1 365 ? 68.944 24.673 23.576 1.00 29.50 363 ARG D N 1
ATOM 13181 C CA . ARG D 1 365 ? 67.987 25.631 23.148 1.00 29.01 363 ARG D CA 1
ATOM 13182 C C . ARG D 1 365 ? 67.579 25.455 21.683 1.00 27.80 363 ARG D C 1
ATOM 13183 O O . ARG D 1 365 ? 66.366 25.412 21.387 1.00 26.09 363 ARG D O 1
ATOM 13191 N N . LEU D 1 366 ? 68.573 25.395 20.788 1.00 25.87 364 LEU D N 1
ATOM 13192 C CA . LEU D 1 366 ? 68.305 25.224 19.350 1.00 26.62 364 LEU D CA 1
ATOM 13193 C C . LEU D 1 366 ? 67.598 23.888 19.090 1.00 25.74 364 LEU D C 1
ATOM 13194 O O . LEU D 1 366 ? 66.664 23.801 18.298 1.00 23.94 364 LEU D O 1
ATOM 13199 N N . GLY D 1 367 ? 68.079 22.850 19.764 1.00 25.21 365 GLY D N 1
ATOM 13200 C CA . GLY D 1 367 ? 67.395 21.549 19.717 1.00 25.02 365 GLY D CA 1
ATOM 13201 C C . GLY D 1 367 ? 65.913 21.617 20.058 1.00 24.40 365 GLY D C 1
ATOM 13202 O O . GLY D 1 367 ? 65.075 21.160 19.274 1.00 23.51 365 GLY D O 1
ATOM 13203 N N . LEU D 1 368 ? 65.586 22.177 21.229 1.00 24.94 366 LEU D N 1
ATOM 13204 C CA . LEU D 1 368 ? 64.160 22.321 21.649 1.00 25.72 366 LEU D CA 1
ATOM 13205 C C . LEU D 1 368 ? 63.370 23.276 20.753 1.00 25.55 366 LEU D C 1
ATOM 13206 O O . LEU D 1 368 ? 62.195 23.111 20.546 1.00 24.22 366 LEU D O 1
ATOM 13211 N N . GLU D 1 369 ? 64.026 24.307 20.264 1.00 27.34 367 GLU D N 1
ATOM 13212 C CA . GLU D 1 369 ? 63.336 25.292 19.445 1.00 27.44 367 GLU D CA 1
ATOM 13213 C C . GLU D 1 369 ? 63.031 24.742 18.050 1.00 27.09 367 GLU D C 1
ATOM 13214 O O . GLU D 1 369 ? 62.010 25.095 17.474 1.00 26.24 367 GLU D O 1
ATOM 13220 N N . LEU D 1 370 ? 63.885 23.867 17.531 1.00 26.15 368 LEU D N 1
ATOM 13221 C CA . LEU D 1 370 ? 63.615 23.207 16.230 1.00 25.63 368 LEU D CA 1
ATOM 13222 C C . LEU D 1 370 ? 62.644 22.002 16.396 1.00 24.87 368 LEU D C 1
ATOM 13223 O O . LEU D 1 370 ? 61.875 21.704 15.513 1.00 24.08 368 LEU D O 1
ATOM 13228 N N . LEU D 1 371 ? 62.670 21.382 17.564 1.00 23.01 369 LEU D N 1
ATOM 13229 C CA . LEU D 1 371 ? 61.787 20.285 17.914 1.00 22.84 369 LEU D CA 1
ATOM 13230 C C . LEU D 1 371 ? 60.321 20.718 18.110 1.00 22.56 369 LEU D C 1
ATOM 13231 O O . LEU D 1 371 ? 59.405 20.151 17.512 1.00 21.19 369 LEU D O 1
ATOM 13236 N N . TYR D 1 372 ? 60.124 21.772 18.897 1.00 22.06 370 TYR D N 1
ATOM 13237 C CA . TYR D 1 372 ? 58.830 22.265 19.247 1.00 22.52 370 TYR D CA 1
ATOM 13238 C C . TYR D 1 372 ? 58.877 23.796 19.113 1.00 22.47 370 TYR D C 1
ATOM 13239 O O . TYR D 1 372 ? 58.899 24.509 20.112 1.00 23.61 370 TYR D O 1
ATOM 13248 N N . PRO D 1 373 ? 58.831 24.300 17.909 1.00 23.74 371 PRO D N 1
ATOM 13249 C CA . PRO D 1 373 ? 58.942 25.740 17.811 1.00 24.16 371 PRO D CA 1
ATOM 13250 C C . PRO D 1 373 ? 57.885 26.556 18.585 1.00 24.73 371 PRO D C 1
ATOM 13251 O O . PRO D 1 373 ? 56.698 26.233 18.602 1.00 23.67 371 PRO D O 1
ATOM 13255 N N . ALA D 1 374 ? 58.394 27.542 19.324 1.00 25.36 372 ALA D N 1
ATOM 13256 C CA . ALA D 1 374 ? 57.592 28.545 19.955 1.00 26.02 372 ALA D CA 1
ATOM 13257 C C . ALA D 1 374 ? 56.908 28.054 21.197 1.00 26.10 372 ALA D C 1
ATOM 13258 O O . ALA D 1 374 ? 56.215 28.842 21.834 1.00 30.33 372 ALA D O 1
ATOM 13260 N N . VAL D 1 375 ? 57.102 26.800 21.586 1.00 24.75 373 VAL D N 1
ATOM 13261 C CA . VAL D 1 375 ? 56.419 26.246 22.733 1.00 23.30 373 VAL D CA 1
ATOM 13262 C C . VAL D 1 375 ? 56.974 26.751 24.057 1.00 23.86 373 VAL D C 1
ATOM 13263 O O . VAL D 1 375 ? 56.204 26.997 24.945 1.00 22.00 373 VAL D O 1
ATOM 13267 N N . ILE D 1 376 ? 58.296 26.790 24.203 1.00 24.88 374 ILE D N 1
ATOM 13268 C CA . ILE D 1 376 ? 58.928 27.280 25.445 1.00 25.17 374 ILE D CA 1
ATOM 13269 C C . ILE D 1 376 ? 58.485 28.746 25.745 1.00 25.11 374 ILE D C 1
ATOM 13270 O O . ILE D 1 376 ? 58.055 29.037 26.855 1.00 24.86 374 ILE D O 1
ATOM 13275 N N . GLU D 1 377 ? 58.558 29.612 24.731 1.00 26.10 375 GLU D N 1
ATOM 13276 C CA . GLU D 1 377 ? 58.327 31.034 24.868 1.00 26.04 375 GLU D CA 1
ATOM 13277 C C . GLU D 1 377 ? 56.853 31.250 25.184 1.00 27.12 375 GLU D C 1
ATOM 13278 O O . GLU D 1 377 ? 56.500 31.923 26.165 1.00 27.29 375 GLU D O 1
ATOM 13284 N N . GLU D 1 378 ? 55.952 30.669 24.386 1.00 26.99 376 GLU D N 1
ATOM 13285 C CA . GLU D 1 378 ? 54.512 30.821 24.608 1.00 27.20 376 GLU D CA 1
ATOM 13286 C C . GLU D 1 378 ? 54.068 30.202 25.908 1.00 27.96 376 GLU D C 1
ATOM 13287 O O . GLU D 1 378 ? 53.166 30.727 26.566 1.00 27.01 376 GLU D O 1
ATOM 13293 N N . SER D 1 379 ? 54.689 29.082 26.294 1.00 27.53 377 SER D N 1
ATOM 13294 C CA . SER D 1 379 ? 54.226 28.391 27.488 1.00 27.32 377 SER D CA 1
ATOM 13295 C C . SER D 1 379 ? 54.627 29.226 28.717 1.00 27.38 377 SER D C 1
ATOM 13296 O O . SER D 1 379 ? 53.827 29.329 29.650 1.00 27.45 377 SER D O 1
ATOM 13299 N N . TYR D 1 380 ? 55.804 29.846 28.672 1.00 28.43 378 TYR D N 1
ATOM 13300 C CA . TYR D 1 380 ? 56.362 30.626 29.790 1.00 29.67 378 TYR D CA 1
ATOM 13301 C C . TYR D 1 380 ? 55.516 31.859 29.967 1.00 30.23 378 TYR D C 1
ATOM 13302 O O . TYR D 1 380 ? 55.054 32.158 31.075 1.00 31.82 378 TYR D O 1
ATOM 13311 N N . ALA D 1 381 ? 55.277 32.537 28.861 1.00 29.59 379 ALA D N 1
ATOM 13312 C CA . ALA D 1 381 ? 54.369 33.688 28.817 1.00 30.51 379 ALA D CA 1
ATOM 13313 C C . ALA D 1 381 ? 52.973 33.418 29.364 1.00 30.18 379 ALA D C 1
ATOM 13314 O O . ALA D 1 381 ? 52.435 34.238 30.073 1.00 30.66 379 ALA D O 1
ATOM 13316 N N . HIS D 1 382 ? 52.366 32.289 29.027 1.00 30.69 380 HIS D N 1
ATOM 13317 C CA . HIS D 1 382 ? 51.068 31.920 29.558 1.00 31.31 380 HIS D CA 1
ATOM 13318 C C . HIS D 1 382 ? 51.134 31.524 31.033 1.00 32.68 380 HIS D C 1
ATOM 13319 O O . HIS D 1 382 ? 50.197 31.802 31.791 1.00 34.53 380 HIS D O 1
ATOM 13326 N N . GLU D 1 383 ? 52.210 30.873 31.437 1.00 33.89 381 GLU D N 1
ATOM 13327 C CA . GLU D 1 383 ? 52.402 30.529 32.821 1.00 35.05 381 GLU D CA 1
ATOM 13328 C C . GLU D 1 383 ? 52.262 31.810 33.676 1.00 36.48 381 GLU D C 1
ATOM 13329 O O . GLU D 1 383 ? 51.623 31.773 34.705 1.00 35.33 381 GLU D O 1
ATOM 13335 N N . HIS D 1 384 ? 52.885 32.904 33.207 1.00 38.62 382 HIS D N 1
ATOM 13336 C CA . HIS D 1 384 ? 52.839 34.242 33.860 1.00 40.03 382 HIS D CA 1
ATOM 13337 C C . HIS D 1 384 ? 51.773 35.183 33.292 1.00 40.93 382 HIS D C 1
ATOM 13338 O O . HIS D 1 384 ? 51.861 36.397 33.453 1.00 40.82 382 HIS D O 1
ATOM 13345 N N . ARG D 1 385 ? 50.728 34.593 32.722 1.00 41.83 383 ARG D N 1
ATOM 13346 C CA . ARG D 1 385 ? 49.558 35.288 32.241 1.00 42.27 383 ARG D CA 1
ATOM 13347 C C . ARG D 1 385 ? 49.900 36.504 31.420 1.00 42.01 383 ARG D C 1
ATOM 13348 O O . ARG D 1 385 ? 49.294 37.561 31.584 1.00 42.19 383 ARG D O 1
ATOM 13356 N N . ARG D 1 386 ? 50.885 36.378 30.538 1.00 40.43 384 ARG D N 1
ATOM 13357 C CA . ARG D 1 386 ? 51.178 37.452 29.618 1.00 40.68 384 ARG D CA 1
ATOM 13358 C C . ARG D 1 386 ? 51.271 37.019 28.162 1.00 38.95 384 ARG D C 1
ATOM 13359 O O . ARG D 1 386 ? 51.997 37.625 27.387 1.00 38.86 384 ARG D O 1
ATOM 13367 N N . LEU D 1 387 ? 50.517 35.987 27.797 1.00 36.47 385 LEU D N 1
ATOM 13368 C CA . LEU D 1 387 ? 50.414 35.584 26.413 1.00 36.46 385 LEU D CA 1
ATOM 13369 C C . LEU D 1 387 ? 49.164 36.183 25.764 1.00 35.30 385 LEU D C 1
ATOM 13370 O O . LEU D 1 387 ? 48.055 35.863 26.092 1.00 34.19 385 LEU D O 1
ATOM 13375 N N . HIS D 1 388 ? 49.363 37.043 24.789 1.00 36.17 386 HIS D N 1
ATOM 13376 C CA . HIS D 1 388 ? 48.257 37.653 24.094 1.00 36.95 386 HIS D CA 1
ATOM 13377 C C . HIS D 1 388 ? 47.774 36.706 23.012 1.00 35.73 386 HIS D C 1
ATOM 13378 O O . HIS D 1 388 ? 48.579 36.217 22.238 1.00 36.86 386 HIS D O 1
ATOM 13385 N N . TRP D 1 389 ? 46.487 36.423 22.962 1.00 35.33 387 TRP D N 1
ATOM 13386 C CA . TRP D 1 389 ? 45.948 35.605 21.878 1.00 35.45 387 TRP D CA 1
ATOM 13387 C C . TRP D 1 389 ? 45.160 36.390 20.827 1.00 34.45 387 TRP D C 1
ATOM 13388 O O . TRP D 1 389 ? 44.618 37.429 21.114 1.00 33.99 387 TRP D O 1
ATOM 13399 N N . THR D 1 390 ? 45.104 35.870 19.604 1.00 33.02 388 THR D N 1
ATOM 13400 C CA . THR D 1 390 ? 44.474 36.529 18.470 1.00 31.67 388 THR D CA 1
ATOM 13401 C C . THR D 1 390 ? 43.133 35.877 18.155 1.00 30.96 388 THR D C 1
ATOM 13402 O O . THR D 1 390 ? 43.088 34.707 17.805 1.00 32.52 388 THR D O 1
ATOM 13406 N N . PRO D 1 391 ? 42.021 36.648 18.230 1.00 30.31 389 PRO D N 1
ATOM 13407 C CA . PRO D 1 391 ? 40.694 36.205 17.844 1.00 30.25 389 PRO D CA 1
ATOM 13408 C C . PRO D 1 391 ? 40.675 35.606 16.433 1.00 28.34 389 PRO D C 1
ATOM 13409 O O . PRO D 1 391 ? 41.424 36.085 15.577 1.00 30.42 389 PRO D O 1
ATOM 13413 N N . TRP D 1 392 ? 39.867 34.581 16.197 1.00 28.62 390 TRP D N 1
ATOM 13414 C CA . TRP D 1 392 ? 39.731 33.971 14.881 1.00 28.35 390 TRP D CA 1
ATOM 13415 C C . TRP D 1 392 ? 39.635 35.037 13.741 1.00 29.55 390 TRP D C 1
ATOM 13416 O O . TRP D 1 392 ? 40.288 34.931 12.679 1.00 26.38 390 TRP D O 1
ATOM 13427 N N . MET D 1 393 ? 38.768 36.029 13.944 1.00 29.67 391 MET D N 1
ATOM 13428 C CA . MET D 1 393 ? 38.403 36.923 12.819 1.00 29.23 391 MET D CA 1
ATOM 13429 C C . MET D 1 393 ? 39.531 37.834 12.464 1.00 27.62 391 MET D C 1
ATOM 13430 O O . MET D 1 393 ? 39.715 38.168 11.302 1.00 27.63 391 MET D O 1
ATOM 13435 N N . SER D 1 394 ? 40.322 38.209 13.459 1.00 26.86 392 SER D N 1
ATOM 13436 C CA . SER D 1 394 ? 41.550 38.910 13.202 1.00 26.06 392 SER D CA 1
ATOM 13437 C C . SER D 1 394 ? 42.515 38.081 12.277 1.00 26.24 392 SER D C 1
ATOM 13438 O O . SER D 1 394 ? 43.058 38.590 11.298 1.00 26.58 392 SER D O 1
ATOM 13441 N N . THR D 1 395 ? 42.652 36.774 12.536 1.00 25.17 393 THR D N 1
ATOM 13442 C CA . THR D 1 395 ? 43.535 35.949 11.723 1.00 24.45 393 THR D CA 1
ATOM 13443 C C . THR D 1 395 ? 42.922 35.848 10.340 1.00 24.86 393 THR D C 1
ATOM 13444 O O . THR D 1 395 ? 43.618 35.911 9.342 1.00 24.26 393 THR D O 1
ATOM 13448 N N . ALA D 1 396 ? 41.603 35.687 10.272 1.00 25.76 394 ALA D N 1
ATOM 13449 C CA . ALA D 1 396 ? 40.980 35.376 8.999 1.00 25.69 394 ALA D CA 1
ATOM 13450 C C . ALA D 1 396 ? 41.076 36.583 8.102 1.00 25.26 394 ALA D C 1
ATOM 13451 O O . ALA D 1 396 ? 41.308 36.420 6.909 1.00 25.84 394 ALA D O 1
ATOM 13453 N N . ARG D 1 397 ? 40.845 37.775 8.677 1.00 26.65 395 ARG D N 1
ATOM 13454 C CA . ARG D 1 397 ? 40.853 39.014 7.906 1.00 28.26 395 ARG D CA 1
ATOM 13455 C C . ARG D 1 397 ? 42.198 39.358 7.295 1.00 28.24 395 ARG D C 1
ATOM 13456 O O . ARG D 1 397 ? 42.239 40.021 6.211 1.00 28.74 395 ARG D O 1
ATOM 13464 N N . ARG D 1 398 ? 43.319 38.897 7.902 1.00 29.16 396 ARG D N 1
ATOM 13465 C CA . ARG D 1 398 ? 44.661 39.088 7.261 1.00 28.94 396 ARG D CA 1
ATOM 13466 C C . ARG D 1 398 ? 44.851 38.304 5.967 1.00 29.19 396 ARG D C 1
ATOM 13467 O O . ARG D 1 398 ? 45.612 38.708 5.049 1.00 29.92 396 ARG D O 1
ATOM 13475 N N . GLN D 1 399 ? 44.153 37.187 5.860 1.00 30.49 397 GLN D N 1
ATOM 13476 C CA . GLN D 1 399 ? 44.415 36.250 4.775 1.00 31.72 397 GLN D CA 1
ATOM 13477 C C . GLN D 1 399 ? 44.015 36.782 3.397 1.00 33.04 397 GLN D C 1
ATOM 13478 O O . GLN D 1 399 ? 43.014 37.471 3.258 1.00 31.51 397 GLN D O 1
ATOM 13484 N N . THR D 1 400 ? 44.822 36.423 2.409 1.00 33.06 398 THR D N 1
ATOM 13485 C CA . THR D 1 400 ? 44.626 36.824 1.023 1.00 35.32 398 THR D CA 1
ATOM 13486 C C . THR D 1 400 ? 44.544 35.612 0.119 1.00 36.45 398 THR D C 1
ATOM 13487 O O . THR D 1 400 ? 44.647 34.493 0.597 1.00 37.42 398 THR D O 1
ATOM 13491 N N . GLY D 1 401 ? 44.320 35.824 -1.177 1.00 38.85 399 GLY D N 1
ATOM 13492 C CA . GLY D 1 401 ? 44.250 34.725 -2.134 1.00 40.01 399 GLY D CA 1
ATOM 13493 C C . GLY D 1 401 ? 43.046 33.813 -1.934 1.00 41.12 399 GLY D C 1
ATOM 13494 O O . GLY D 1 401 ? 41.949 34.281 -1.649 1.00 41.42 399 GLY D O 1
ATOM 13495 N N . THR D 1 402 ? 43.261 32.509 -2.083 1.00 43.23 400 THR D N 1
ATOM 13496 C CA . THR D 1 402 ? 42.210 31.494 -1.822 1.00 43.95 400 THR D CA 1
ATOM 13497 C C . THR D 1 402 ? 41.797 31.452 -0.369 1.00 43.85 400 THR D C 1
ATOM 13498 O O . THR D 1 402 ? 40.612 31.258 -0.052 1.00 45.33 400 THR D O 1
ATOM 13502 N N . LEU D 1 403 ? 42.764 31.712 0.503 1.00 42.26 401 LEU D N 1
ATOM 13503 C CA . LEU D 1 403 ? 42.503 31.714 1.921 1.00 41.65 401 LEU D CA 1
ATOM 13504 C C . LEU D 1 403 ? 41.526 32.811 2.314 1.00 40.54 401 LEU D C 1
ATOM 13505 O O . LEU D 1 403 ? 40.943 32.713 3.357 1.00 39.36 401 LEU D O 1
ATOM 13510 N N . ALA D 1 404 ? 41.321 33.827 1.482 1.00 39.54 402 ALA D N 1
ATOM 13511 C CA . ALA D 1 404 ? 40.418 34.925 1.857 1.00 40.08 402 ALA D CA 1
ATOM 13512 C C . ALA D 1 404 ? 38.977 34.507 2.217 1.00 39.90 402 ALA D C 1
ATOM 13513 O O . ALA D 1 404 ? 38.327 35.146 3.077 1.00 40.71 402 ALA D O 1
ATOM 13515 N N . ARG D 1 405 ? 38.492 33.426 1.628 1.00 39.83 403 ARG D N 1
ATOM 13516 C CA . ARG D 1 405 ? 37.156 32.881 1.905 1.00 39.16 403 ARG D CA 1
ATOM 13517 C C . ARG D 1 405 ? 36.931 32.418 3.352 1.00 38.17 403 ARG D C 1
ATOM 13518 O O . ARG D 1 405 ? 35.784 32.387 3.801 1.00 37.53 403 ARG D O 1
ATOM 13526 N N . VAL D 1 406 ? 37.988 32.056 4.091 1.00 36.93 404 VAL D N 1
ATOM 13527 C CA . VAL D 1 406 ? 37.808 31.642 5.516 1.00 36.80 404 VAL D CA 1
ATOM 13528 C C . VAL D 1 406 ? 37.073 32.708 6.341 1.00 35.24 404 VAL D C 1
ATOM 13529 O O . VAL D 1 406 ? 36.454 32.375 7.346 1.00 34.55 404 VAL D O 1
ATOM 13533 N N . GLN D 1 407 ? 37.166 33.983 5.930 1.00 34.93 405 GLN D N 1
ATOM 13534 C CA . GLN D 1 407 ? 36.431 35.100 6.586 1.00 35.42 405 GLN D CA 1
ATOM 13535 C C . GLN D 1 407 ? 34.922 34.930 6.602 1.00 34.69 405 GLN D C 1
ATOM 13536 O O . GLN D 1 407 ? 34.266 35.454 7.491 1.00 32.19 405 GLN D O 1
ATOM 13542 N N . ARG D 1 408 ? 34.400 34.226 5.607 1.00 35.97 406 ARG D N 1
ATOM 13543 C CA . ARG D 1 408 ? 32.959 33.893 5.472 1.00 37.13 406 ARG D CA 1
ATOM 13544 C C . ARG D 1 408 ? 32.475 32.719 6.330 1.00 38.03 406 ARG D C 1
ATOM 13545 O O . ARG D 1 408 ? 31.289 32.460 6.388 1.00 38.13 406 ARG D O 1
ATOM 13553 N N . ALA D 1 409 ? 33.392 31.921 6.866 1.00 37.36 407 ALA D N 1
ATOM 13554 C CA . ALA D 1 409 ? 33.009 30.793 7.694 1.00 37.90 407 ALA D CA 1
ATOM 13555 C C . ALA D 1 409 ? 32.154 31.325 8.851 1.00 37.69 407 ALA D C 1
ATOM 13556 O O . ALA D 1 409 ? 32.501 32.333 9.477 1.00 37.63 407 ALA D O 1
ATOM 13558 N N . THR D 1 410 ? 31.038 30.640 9.113 1.00 38.17 408 THR D N 1
ATOM 13559 C CA . THR D 1 410 ? 30.225 30.904 10.309 1.00 38.81 408 THR D CA 1
ATOM 13560 C C . THR D 1 410 ? 30.919 30.329 11.539 1.00 39.11 408 THR D C 1
ATOM 13561 O O . THR D 1 410 ? 31.706 29.387 11.398 1.00 37.07 408 THR D O 1
ATOM 13565 N N . PRO D 1 411 ? 30.582 30.848 12.737 1.00 39.12 409 PRO D N 1
ATOM 13566 C CA . PRO D 1 411 ? 31.050 30.297 14.016 1.00 39.08 409 PRO D CA 1
ATOM 13567 C C . PRO D 1 411 ? 30.868 28.800 14.080 1.00 39.48 409 PRO D C 1
ATOM 13568 O O . PRO D 1 411 ? 31.828 28.076 14.452 1.00 39.24 409 PRO D O 1
ATOM 13572 N N . ASP D 1 412 ? 29.669 28.318 13.730 1.00 38.46 410 ASP D N 1
ATOM 13573 C CA . ASP D 1 412 ? 29.458 26.868 13.753 1.00 39.01 410 ASP D CA 1
ATOM 13574 C C . ASP D 1 412 ? 30.474 26.188 12.817 1.00 37.76 410 ASP D C 1
ATOM 13575 O O . ASP D 1 412 ? 31.063 25.190 13.208 1.00 38.39 410 ASP D O 1
ATOM 13580 N N . GLN D 1 413 ? 30.731 26.682 11.572 1.00 37.14 411 GLN D N 1
ATOM 13581 C CA . GLN D 1 413 ? 31.706 26.068 10.678 1.00 36.70 411 GLN D CA 1
ATOM 13582 C C . GLN D 1 413 ? 33.132 26.016 11.330 1.00 36.30 411 GLN D C 1
ATOM 13583 O O . GLN D 1 413 ? 33.803 24.979 11.255 1.00 34.39 411 GLN D O 1
ATOM 13589 N N . VAL D 1 414 ? 33.558 27.102 11.985 1.00 35.91 412 VAL D N 1
ATOM 13590 C CA . VAL D 1 414 ? 34.911 27.094 12.575 1.00 36.40 412 VAL D CA 1
ATOM 13591 C C . VAL D 1 414 ? 35.000 26.189 13.791 1.00 35.92 412 VAL D C 1
ATOM 13592 O O . VAL D 1 414 ? 35.962 25.442 13.892 1.00 34.18 412 VAL D O 1
ATOM 13596 N N . ASP D 1 415 ? 33.982 26.185 14.65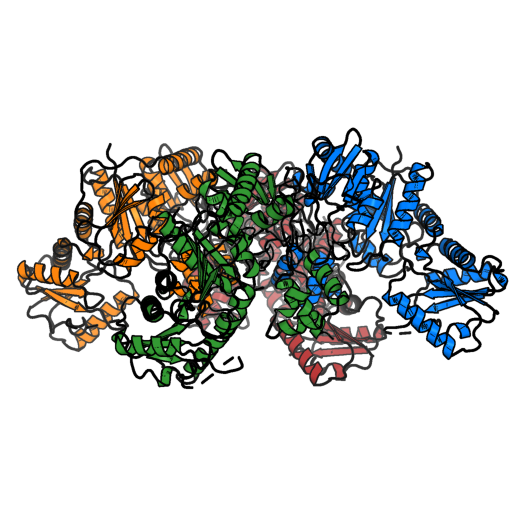2 1.00 35.66 413 ASP D N 1
ATOM 13597 C CA . ASP D 1 415 ? 34.003 25.367 15.889 1.00 35.73 413 ASP D CA 1
ATOM 13598 C C . ASP D 1 415 ? 34.005 23.860 15.538 1.00 35.10 413 ASP D C 1
ATOM 13599 O O . ASP D 1 415 ? 34.631 23.065 16.222 1.00 35.86 413 ASP D O 1
ATOM 13604 N N . THR D 1 416 ? 33.268 23.513 14.492 1.00 33.26 414 THR D N 1
ATOM 13605 C CA . THR D 1 416 ? 33.138 22.140 13.970 1.00 33.09 414 THR D CA 1
ATOM 13606 C C . THR D 1 416 ? 34.450 21.636 13.361 1.00 31.61 414 THR D C 1
ATOM 13607 O O . THR D 1 416 ? 34.911 20.512 13.621 1.00 31.54 414 THR D O 1
ATOM 13611 N N . VAL D 1 417 ? 35.066 22.487 12.567 1.00 30.95 415 VAL D N 1
ATOM 13612 C CA . VAL D 1 417 ? 36.352 22.158 11.956 1.00 29.90 415 VAL D CA 1
ATOM 13613 C C . VAL D 1 417 ? 37.444 22.145 13.081 1.00 28.44 415 VAL D C 1
ATOM 13614 O O . VAL D 1 417 ? 38.225 21.197 13.194 1.00 28.20 415 VAL D O 1
ATOM 13618 N N . ALA D 1 418 ? 37.472 23.148 13.937 1.00 27.06 416 ALA D N 1
ATOM 13619 C CA . ALA D 1 418 ? 38.501 23.153 14.948 1.00 26.70 416 ALA D CA 1
ATOM 13620 C C . ALA D 1 418 ? 38.391 21.887 15.840 1.00 27.09 416 ALA D C 1
ATOM 13621 O O . ALA D 1 418 ? 39.417 21.309 16.142 1.00 25.19 416 ALA D O 1
ATOM 13623 N N . ALA D 1 419 ? 37.177 21.434 16.188 1.00 26.81 417 ALA D N 1
ATOM 13624 C CA . ALA D 1 419 ? 37.027 20.220 16.975 1.00 27.75 417 ALA D CA 1
ATOM 13625 C C . ALA D 1 419 ? 37.674 19.000 16.343 1.00 28.01 417 ALA D C 1
ATOM 13626 O O . ALA D 1 419 ? 38.196 18.102 17.058 1.00 30.91 417 ALA D O 1
ATOM 13628 N N . GLN D 1 420 ? 37.622 18.927 15.022 1.00 27.37 418 GLN D N 1
ATOM 13629 C CA . GLN D 1 420 ? 38.214 17.790 14.285 1.00 27.26 418 GLN D CA 1
ATOM 13630 C C . GLN D 1 420 ? 39.728 17.973 14.113 1.00 26.21 418 GLN D C 1
ATOM 13631 O O . GLN D 1 420 ? 40.490 17.087 14.417 1.00 23.60 418 GLN D O 1
ATOM 13637 N N . VAL D 1 421 ? 40.165 19.159 13.700 1.00 24.90 419 VAL D N 1
ATOM 13638 C CA . VAL D 1 421 ? 41.606 19.387 13.444 1.00 24.79 419 VAL D CA 1
ATOM 13639 C C . VAL D 1 421 ? 42.478 19.448 14.702 1.00 24.94 419 VAL D C 1
ATOM 13640 O O . VAL D 1 421 ? 43.494 18.757 14.824 1.00 26.17 419 VAL D O 1
ATOM 13644 N N . CYS D 1 422 ? 42.057 20.296 15.624 1.00 23.32 420 CYS D N 1
ATOM 13645 C CA . CYS D 1 422 ? 42.801 20.583 16.857 1.00 22.75 420 CYS D CA 1
ATOM 13646 C C . CYS D 1 422 ? 42.855 19.409 17.825 1.00 22.66 420 CYS D C 1
ATOM 13647 O O . CYS D 1 422 ? 43.648 19.414 18.787 1.00 22.44 420 CYS D O 1
ATOM 13650 N N . ALA D 1 423 ? 41.927 18.451 17.638 1.00 23.65 421 ALA D N 1
ATOM 13651 C CA . ALA D 1 423 ? 41.915 17.138 18.339 1.00 23.66 421 ALA D CA 1
ATOM 13652 C C . ALA D 1 423 ? 43.289 16.411 18.272 1.00 24.35 421 ALA D C 1
ATOM 13653 O O . ALA D 1 423 ? 43.677 15.698 19.186 1.00 24.09 421 ALA D O 1
ATOM 13655 N N . SER D 1 424 ? 43.990 16.603 17.156 1.00 23.73 422 SER D N 1
ATOM 13656 C CA . SER D 1 424 ? 45.331 16.061 16.943 1.00 24.28 422 SER D CA 1
ATOM 13657 C C . SER D 1 424 ? 46.466 16.764 17.670 1.00 22.14 422 SER D C 1
ATOM 13658 O O . SER D 1 424 ? 47.560 16.230 17.747 1.00 22.99 422 SER D O 1
ATOM 13661 N N . CYS D 1 425 ? 46.184 17.924 18.255 1.00 21.02 423 CYS D N 1
ATOM 13662 C CA . CYS D 1 425 ? 47.165 18.883 18.673 1.00 20.57 423 CYS D CA 1
ATOM 13663 C C . CYS D 1 425 ? 47.307 18.799 20.181 1.00 20.23 423 CYS D C 1
ATOM 13664 O O . CYS D 1 425 ? 46.328 18.574 20.914 1.00 20.46 423 CYS D O 1
ATOM 13667 N N . LEU D 1 426 ? 48.519 18.949 20.682 1.00 19.46 424 LEU D N 1
ATOM 13668 C CA . LEU D 1 426 ? 48.697 19.055 22.135 1.00 20.59 424 LEU D CA 1
ATOM 13669 C C . LEU D 1 426 ? 48.190 20.374 22.745 1.00 21.39 424 LEU D C 1
ATOM 13670 O O . LEU D 1 426 ? 47.919 20.442 24.009 1.00 23.40 424 LEU D O 1
ATOM 13675 N N . ARG D 1 427 ? 48.069 21.403 21.915 1.00 22.77 425 ARG D N 1
ATOM 13676 C CA . ARG D 1 427 ? 47.812 22.770 22.409 1.00 21.85 425 ARG D CA 1
ATOM 13677 C C . ARG D 1 427 ? 46.323 22.979 22.726 1.00 22.52 425 ARG D C 1
ATOM 13678 O O . ARG D 1 427 ? 45.469 22.231 22.299 1.00 21.58 425 ARG D O 1
ATOM 13686 N N . THR D 1 428 ? 46.067 23.977 23.565 1.00 25.08 426 THR D N 1
ATOM 13687 C CA . THR D 1 428 ? 44.696 24.323 23.975 1.00 25.31 426 THR D CA 1
ATOM 13688 C C . THR D 1 428 ? 44.372 25.663 23.291 1.00 26.57 426 THR D C 1
ATOM 13689 O O . THR D 1 428 ? 45.070 26.636 23.544 1.00 22.34 426 THR D O 1
ATOM 13693 N N . ARG D 1 429 ? 43.302 25.674 22.470 1.00 28.04 427 ARG D N 1
ATOM 13694 C CA . ARG D 1 429 ? 42.895 26.840 21.626 1.00 29.40 427 ARG D CA 1
ATOM 13695 C C . ARG D 1 429 ? 42.303 28.025 22.436 1.00 30.80 427 ARG D C 1
ATOM 13696 O O . ARG D 1 429 ? 41.096 28.283 22.466 1.00 33.81 427 ARG D O 1
ATOM 13704 N N . LEU D 1 430 ? 43.190 28.701 23.152 1.00 32.96 428 LEU D N 1
ATOM 13705 C CA . LEU D 1 430 ? 42.925 29.986 23.881 1.00 34.40 428 LEU D CA 1
ATOM 13706 C C . LEU D 1 430 ? 42.082 31.014 23.100 1.00 35.48 428 LEU D C 1
ATOM 13707 O O . LEU D 1 430 ? 41.207 31.693 23.662 1.00 35.23 428 LEU D O 1
ATOM 13712 N N . TRP D 1 431 ? 42.404 31.133 21.816 1.00 36.38 429 TRP D N 1
ATOM 13713 C CA . TRP D 1 431 ? 41.710 32.022 20.879 1.00 36.01 429 TRP D CA 1
ATOM 13714 C C . TRP D 1 431 ? 40.243 31.643 20.691 1.00 37.91 429 TRP D C 1
ATOM 13715 O O . TRP D 1 431 ? 39.462 32.467 20.195 1.00 38.28 429 TRP D O 1
ATOM 13726 N N . ALA D 1 432 ? 39.867 30.417 21.093 1.00 37.42 430 ALA D N 1
ATOM 13727 C CA . ALA D 1 432 ? 38.471 29.973 21.041 1.00 37.22 430 ALA D CA 1
ATOM 13728 C C . ALA D 1 432 ? 37.800 29.942 22.427 1.00 36.96 430 ALA D C 1
ATOM 13729 O O . ALA D 1 432 ? 36.781 29.338 22.638 1.00 37.57 430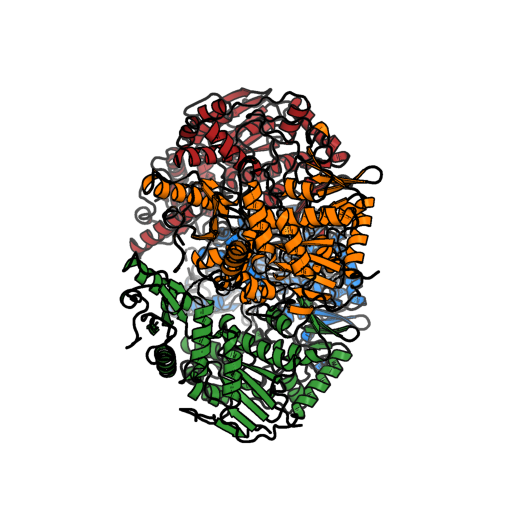 ALA D O 1
ATOM 13731 N N . GLY D 1 433 ? 38.344 30.665 23.368 1.00 37.66 431 GLY D N 1
ATOM 13732 C CA . GLY D 1 433 ? 37.793 30.637 24.690 1.00 38.28 431 GLY D CA 1
ATOM 13733 C C . GLY D 1 433 ? 38.109 29.410 25.541 1.00 39.17 431 GLY D C 1
ATOM 13734 O O . GLY D 1 433 ? 37.667 29.364 26.696 1.00 39.04 431 GLY D O 1
ATOM 13735 N N . HIS D 1 434 ? 38.902 28.437 25.032 1.00 37.64 432 HIS D N 1
ATOM 13736 C CA . HIS D 1 434 ? 39.282 27.328 25.861 1.00 36.50 432 HIS D CA 1
ATOM 13737 C C . HIS D 1 434 ? 40.280 27.893 26.839 1.00 35.94 432 HIS D C 1
ATOM 13738 O O . HIS D 1 434 ? 41.093 28.767 26.518 1.00 36.77 432 HIS D O 1
ATOM 13745 N N . THR D 1 435 ? 40.236 27.456 28.073 1.00 34.63 433 THR D N 1
ATOM 13746 C CA . THR D 1 435 ? 41.269 27.893 29.013 1.00 33.77 433 THR D CA 1
ATOM 13747 C C . THR D 1 435 ? 42.334 26.807 29.363 1.00 31.79 433 THR D C 1
ATOM 13748 O O . THR D 1 435 ? 42.116 25.596 29.210 1.00 30.41 433 THR D O 1
ATOM 13752 N N . LEU D 1 436 ? 43.458 27.269 29.884 1.00 30.43 434 LEU D N 1
ATOM 13753 C CA . LEU D 1 436 ? 44.539 26.399 30.237 1.00 30.37 434 LEU D CA 1
ATOM 13754 C C . LEU D 1 436 ? 45.078 26.906 31.560 1.00 30.46 434 LEU D C 1
ATOM 13755 O O . LEU D 1 436 ? 45.714 27.953 31.608 1.00 32.30 434 LEU D O 1
ATOM 13760 N N . GLY D 1 437 ? 44.873 26.146 32.624 1.00 31.28 435 GLY D N 1
ATOM 13761 C CA . GLY D 1 437 ? 45.380 26.518 33.920 1.00 30.96 435 GLY D CA 1
ATOM 13762 C C . GLY D 1 437 ? 46.861 26.266 33.932 1.00 31.47 435 GLY D C 1
ATOM 13763 O O . GLY D 1 437 ? 47.651 27.135 33.659 1.00 35.90 435 GLY D O 1
ATOM 13764 N N . GLN D 1 438 ? 47.259 25.042 34.180 1.00 30.84 436 GLN D N 1
ATOM 13765 C CA . GLN D 1 438 ? 48.681 24.686 34.254 1.00 28.82 436 GLN D CA 1
ATOM 13766 C C . GLN D 1 438 ? 49.354 24.423 32.862 1.00 27.85 436 GLN D C 1
ATOM 13767 O O . GLN D 1 438 ? 48.672 24.069 31.865 1.00 27.47 436 GLN D O 1
ATOM 13773 N N . THR D 1 439 ? 50.670 24.620 32.830 1.00 26.99 437 THR D N 1
ATOM 13774 C CA . THR D 1 439 ? 51.510 24.461 31.682 1.00 26.46 437 THR D CA 1
ATOM 13775 C C . THR D 1 439 ? 52.597 23.431 31.969 1.00 25.41 437 THR D C 1
ATOM 13776 O O . THR D 1 439 ? 52.684 22.885 33.054 1.00 22.11 437 THR D O 1
ATOM 13780 N N . ILE D 1 440 ? 53.423 23.189 30.959 1.00 26.39 438 ILE D N 1
ATOM 13781 C CA . ILE D 1 440 ? 54.685 22.443 31.077 1.00 26.89 438 ILE D CA 1
ATOM 13782 C C . ILE D 1 440 ? 55.592 23.007 32.184 1.00 27.81 438 ILE D C 1
ATOM 13783 O O . ILE D 1 440 ? 56.374 22.271 32.809 1.00 28.54 438 ILE D O 1
ATOM 13788 N N . PHE D 1 441 ? 55.448 24.318 32.433 1.00 28.41 439 PHE D N 1
ATOM 13789 C CA . PHE D 1 441 ? 56.163 24.987 33.529 1.00 28.54 439 PHE D CA 1
ATOM 13790 C C . PHE D 1 441 ? 55.543 24.852 34.902 1.00 28.35 439 PHE D C 1
ATOM 13791 O O . PHE D 1 441 ? 56.185 25.206 35.848 1.00 31.11 439 PHE D O 1
ATOM 13799 N N . SER D 1 442 ? 54.347 24.313 35.031 1.00 28.57 440 SER D N 1
ATOM 13800 C CA . SER D 1 442 ? 53.808 23.999 36.340 1.00 29.87 440 SER D CA 1
ATOM 13801 C C . SER D 1 442 ? 53.400 22.514 36.357 1.00 29.78 440 SER D C 1
ATOM 13802 O O . SER D 1 442 ? 52.370 22.117 36.911 1.00 31.54 440 SER D O 1
ATOM 13805 N N . GLY D 1 443 ? 54.221 21.696 35.691 1.00 29.06 441 GLY D N 1
ATOM 13806 C CA . GLY D 1 443 ? 54.221 20.227 35.893 1.00 28.96 441 GLY D CA 1
ATOM 13807 C C . GLY D 1 443 ? 53.325 19.378 35.022 1.00 27.88 441 GLY D C 1
ATOM 13808 O O . GLY D 1 443 ? 53.235 18.157 35.234 1.00 28.54 441 GLY D O 1
ATOM 13809 N N . VAL D 1 444 ? 52.704 19.997 34.015 1.00 25.19 442 VAL D N 1
ATOM 13810 C CA . VAL D 1 444 ? 51.746 19.278 33.213 1.00 23.64 442 VAL D CA 1
ATOM 13811 C C . VAL D 1 444 ? 52.328 19.126 31.786 1.00 21.99 442 VAL D C 1
ATOM 13812 O O . VAL D 1 444 ? 52.526 20.105 31.091 1.00 21.50 442 VAL D O 1
ATOM 13816 N N . PRO D 1 445 ? 52.680 17.895 31.410 1.00 21.88 443 PRO D N 1
ATOM 13817 C CA . PRO D 1 445 ? 53.385 17.689 30.091 1.00 21.59 443 PRO D CA 1
ATOM 13818 C C . PRO D 1 445 ? 52.601 18.165 28.895 1.00 21.05 443 PRO D C 1
ATOM 13819 O O . PRO D 1 445 ? 53.199 18.692 27.930 1.00 22.37 443 PRO D O 1
ATOM 13823 N N . GLY D 1 446 ? 51.282 17.952 28.954 1.00 20.41 444 GLY D N 1
ATOM 13824 C CA . GLY D 1 446 ? 50.346 18.291 27.859 1.00 22.59 444 GLY D CA 1
ATOM 13825 C C . GLY D 1 446 ? 49.755 19.706 27.873 1.00 23.29 444 GLY D C 1
ATOM 13826 O O . GLY D 1 446 ? 48.856 19.996 27.055 1.00 25.09 444 GLY D O 1
ATOM 13827 N N . GLY D 1 447 ? 50.233 20.555 28.795 1.00 24.21 445 GLY D N 1
ATOM 13828 C CA . GLY D 1 447 ? 49.759 21.936 28.948 1.00 22.88 445 GLY D CA 1
ATOM 13829 C C . GLY D 1 447 ? 50.508 22.967 28.122 1.00 22.01 445 GLY D C 1
ATOM 13830 O O . GLY D 1 447 ? 51.459 23.546 28.571 1.00 23.49 445 GLY D O 1
ATOM 13831 N N . LEU D 1 448 ? 50.034 23.179 26.901 1.00 21.39 446 LEU D N 1
ATOM 13832 C CA . LEU D 1 448 ? 50.664 24.057 25.897 1.00 21.00 446 LEU D CA 1
ATOM 13833 C C . LEU D 1 448 ? 49.597 24.946 25.362 1.00 20.15 446 LEU D C 1
ATOM 13834 O O . LEU D 1 448 ? 48.542 24.476 24.967 1.00 19.52 446 LEU D O 1
ATOM 13839 N N . PRO D 1 449 ? 49.852 26.259 25.323 1.00 21.37 447 PRO D N 1
ATOM 13840 C CA . PRO D 1 449 ? 48.868 27.140 24.775 1.00 22.47 447 PRO D CA 1
ATOM 13841 C C . PRO D 1 449 ? 48.892 27.273 23.254 1.00 22.48 447 PRO D C 1
ATOM 13842 O O . PRO D 1 449 ? 49.951 27.165 22.630 1.00 24.23 447 PRO D O 1
ATOM 13846 N N . CYS D 1 450 ? 47.718 27.455 22.679 1.00 21.81 448 CYS D N 1
ATOM 13847 C CA . CYS D 1 450 ? 47.621 27.912 21.302 1.00 22.14 448 CYS D CA 1
ATOM 13848 C C . CYS D 1 450 ? 47.126 29.352 21.320 1.00 22.33 448 CYS D C 1
ATOM 13849 O O . CYS D 1 450 ? 45.965 29.598 21.686 1.00 23.13 448 CYS D O 1
ATOM 13852 N N . ALA D 1 451 ? 47.990 30.289 20.888 1.00 22.91 449 ALA D N 1
ATOM 13853 C CA . ALA D 1 451 ? 47.649 31.750 20.861 1.00 23.56 449 ALA D CA 1
ATOM 13854 C C . ALA D 1 451 ? 46.953 32.232 19.564 1.00 24.47 449 ALA D C 1
ATOM 13855 O O . ALA D 1 451 ? 46.341 33.316 19.556 1.00 25.01 449 ALA D O 1
ATOM 13857 N N . GLU D 1 452 ? 46.906 31.387 18.515 1.00 25.07 450 GLU D N 1
ATOM 13858 C CA . GLU D 1 452 ? 46.289 31.766 17.241 1.00 24.24 450 GLU D CA 1
ATOM 13859 C C . GLU D 1 452 ? 46.039 30.587 16.337 1.00 23.96 450 GLU D C 1
ATOM 13860 O O . GLU D 1 452 ? 46.832 29.695 16.276 1.00 23.75 450 GLU D O 1
ATOM 13866 N N . ALA D 1 453 ? 44.932 30.609 15.629 1.00 22.78 451 ALA D N 1
ATOM 13867 C CA . ALA D 1 453 ? 44.637 29.680 14.536 1.00 22.88 451 ALA D CA 1
ATOM 13868 C C . ALA D 1 453 ? 45.818 29.493 13.583 1.00 23.14 451 ALA D C 1
ATOM 13869 O O . ALA D 1 453 ? 46.266 30.457 13.013 1.00 23.01 451 ALA D O 1
ATOM 13871 N N . CYS D 1 454 ? 46.250 28.257 13.357 1.00 21.56 452 CYS D N 1
ATOM 13872 C CA . CYS D 1 454 ? 47.389 27.938 12.510 1.00 20.53 452 CYS D CA 1
ATOM 13873 C C . CYS D 1 454 ? 47.006 27.715 11.035 1.00 21.84 452 CYS D C 1
ATOM 13874 O O . CYS D 1 454 ? 45.804 27.621 10.730 1.00 22.64 452 CYS D O 1
ATOM 13877 N N . THR D 1 455 ? 48.023 27.644 10.145 1.00 19.50 453 THR D N 1
ATOM 13878 C CA . THR D 1 455 ? 47.739 27.500 8.722 1.00 21.27 453 THR D CA 1
ATOM 13879 C C . THR D 1 455 ? 47.008 26.208 8.360 1.00 20.47 453 THR D C 1
ATOM 13880 O O . THR D 1 455 ? 46.284 26.138 7.354 1.00 22.27 453 THR D O 1
ATOM 13884 N N . VAL D 1 456 ? 47.250 25.139 9.096 1.00 22.11 454 VAL D N 1
ATOM 13885 C CA . VAL D 1 456 ? 46.563 23.873 8.827 1.00 22.39 454 VAL D CA 1
ATOM 13886 C C . VAL D 1 456 ? 45.062 24.052 9.137 1.00 23.33 454 VAL D C 1
ATOM 13887 O O . VAL D 1 456 ? 44.168 23.616 8.361 1.00 23.31 454 VAL D O 1
ATOM 13891 N N . LEU D 1 457 ? 44.763 24.632 10.305 1.00 24.58 455 LEU D N 1
ATOM 13892 C CA . LEU D 1 457 ? 43.368 24.914 10.651 1.00 25.08 455 LEU D CA 1
ATOM 13893 C C . LEU D 1 457 ? 42.663 25.877 9.626 1.00 26.65 455 LEU D C 1
ATOM 13894 O O . LEU D 1 457 ? 41.462 25.712 9.293 1.00 26.38 455 LEU D O 1
ATOM 13899 N N . LEU D 1 458 ? 43.396 26.906 9.194 1.00 27.29 456 LEU D N 1
ATOM 13900 C CA . LEU D 1 458 ? 42.907 27.831 8.126 1.00 27.14 456 LEU D CA 1
ATOM 13901 C C . LEU D 1 458 ? 42.593 27.119 6.813 1.00 27.55 456 LEU D C 1
ATOM 13902 O O . LEU D 1 458 ? 41.511 27.305 6.213 1.00 27.92 456 LEU D O 1
ATOM 13907 N N . ALA D 1 459 ? 43.485 26.264 6.366 1.00 26.63 457 ALA D N 1
ATOM 13908 C CA . ALA D 1 459 ? 43.203 25.500 5.137 1.00 27.10 457 ALA D CA 1
ATOM 13909 C C . ALA D 1 459 ? 42.004 24.561 5.280 1.00 27.84 457 ALA D C 1
ATOM 13910 O O . ALA D 1 459 ? 41.235 24.350 4.318 1.00 26.99 457 ALA D O 1
ATOM 13912 N N . ALA D 1 460 ? 41.867 23.958 6.464 1.00 27.51 458 ALA D N 1
ATOM 13913 C CA . ALA D 1 460 ? 40.753 23.061 6.722 1.00 29.44 458 ALA D CA 1
ATOM 13914 C C . ALA D 1 460 ? 39.417 23.808 6.731 1.00 30.24 458 ALA D C 1
ATOM 13915 O O . ALA D 1 460 ? 38.407 23.277 6.260 1.00 30.56 458 ALA D O 1
ATOM 13917 N N . VAL D 1 461 ? 39.429 25.045 7.208 1.00 31.48 459 VAL D N 1
ATOM 13918 C CA . VAL D 1 461 ? 38.233 25.872 7.204 1.00 33.23 459 VAL D CA 1
ATOM 13919 C C . VAL D 1 461 ? 37.886 26.357 5.794 1.00 34.62 459 VAL D C 1
ATOM 13920 O O . VAL D 1 461 ? 36.713 26.456 5.441 1.00 34.97 459 VAL D O 1
ATOM 13924 N N . ARG D 1 462 ? 38.903 26.694 5.020 1.00 36.81 460 ARG D N 1
ATOM 13925 C CA . ARG D 1 462 ? 38.747 27.020 3.597 1.00 38.26 460 ARG D CA 1
ATOM 13926 C C . ARG D 1 462 ? 38.084 25.867 2.845 1.00 39.66 460 ARG D C 1
ATOM 13927 O O . ARG D 1 462 ? 37.113 26.069 2.097 1.00 39.54 460 ARG D O 1
ATOM 13935 N N . ASP D 1 463 ? 38.610 24.660 3.017 1.00 40.88 461 ASP D N 1
ATOM 13936 C CA . ASP D 1 463 ? 38.020 23.481 2.395 1.00 42.51 461 ASP D CA 1
ATOM 13937 C C . ASP D 1 463 ? 36.561 23.274 2.791 1.00 44.01 461 ASP D C 1
ATOM 13938 O O . ASP D 1 463 ? 35.765 22.828 1.983 1.00 45.47 461 ASP D O 1
ATOM 13943 N N . GLU D 1 464 ? 36.220 23.579 4.024 1.00 45.19 462 GLU D N 1
ATOM 13944 C CA . GLU D 1 464 ? 34.871 23.414 4.519 1.00 46.18 462 GLU D CA 1
ATOM 13945 C C . GLU D 1 464 ? 33.919 24.471 3.930 1.00 47.26 462 GLU D C 1
ATOM 13946 O O . GLU D 1 464 ? 32.825 24.133 3.487 1.00 47.16 462 GLU D O 1
ATOM 13952 N N . VAL D 1 465 ? 34.327 25.738 3.953 1.00 48.61 463 VAL D N 1
ATOM 13953 C CA . VAL D 1 465 ? 33.568 26.815 3.311 1.00 50.29 463 VAL D CA 1
ATOM 13954 C C . VAL D 1 465 ? 33.354 26.493 1.818 1.00 51.80 463 VAL D C 1
ATOM 13955 O O . VAL D 1 465 ? 32.268 26.711 1.298 1.00 52.25 463 VAL D O 1
ATOM 13959 N N . GLY D 1 466 ? 34.375 25.940 1.161 1.00 53.84 464 GLY D N 1
ATOM 13960 C CA . GLY D 1 466 ? 34.279 25.431 -0.220 1.00 55.15 464 GLY D CA 1
ATOM 13961 C C . GLY D 1 466 ? 33.277 24.286 -0.487 1.00 57.03 464 GLY D C 1
ATOM 13962 O O . GLY D 1 466 ? 32.581 24.301 -1.510 0.50 56.80 464 GLY D O 1
ATOM 13963 N N . ARG D 1 467 ? 33.220 23.285 0.403 1.00 58.41 465 ARG D N 1
ATOM 13964 C CA . ARG D 1 467 ? 32.222 22.186 0.314 1.00 59.24 465 ARG D CA 1
ATOM 13965 C C . ARG D 1 467 ? 30.762 22.693 0.509 1.00 60.45 465 ARG D C 1
ATOM 13966 O O . ARG D 1 467 ? 29.811 22.144 -0.080 1.00 60.94 465 ARG D O 1
ATOM 13974 N N . GLU D 1 468 ? 30.631 23.772 1.292 1.00 61.36 466 GLU D N 1
ATOM 13975 C CA . GLU D 1 468 ? 29.344 24.405 1.462 1.00 61.21 466 GLU D CA 1
ATOM 13976 C C . GLU D 1 468 ? 29.092 25.429 0.327 1.00 62.06 466 GLU D C 1
ATOM 13977 O O . GLU D 1 468 ? 28.960 25.073 -0.839 1.00 62.58 466 GLU D O 1
#

B-factor: mean 36.08, std 14.2, range [12.23, 105.81]

Organism: Deinococcus radiodurans (strain ATCC 13939 / DSM 20539 / JCM 16871 / CCUG 27074 / LMG 4051 / NBRC 15346 / NCIMB 9279 / VKM B-1422 / R1) (NCBI:txid243230)

Radius of gyration: 39.56 Å; Cα contacts (8 Å, |Δi|>4): 3854; chains: 4; bounding box: 130×104×92 Å

Nearest PDB structures (foldseek):
  2jh3-assembly1_C  TM=9.967E-01  e=7.187E-94  Deinococcus radiodurans
  2jh3-assembly2_D  TM=9.949E-01  e=4.886E-92  Deinococcus radiodurans
  2xvz-assembly1_A  TM=6.418E-01  e=5.481E-07  Nitratidesulfovibrio vulgaris str. Hildenborough
  6e7x-assembly2_C  TM=3.342E-01  e=6.726E-04  Xenopus laevis
  5ewm-assembly2_C  TM=3.174E-01  e=3.035E-03  Xenopus laevis

InterPro domains:
  IPR002762 Sirohydrochlorin cobaltochelatase CbiX-like [PF01903] (9-125)
  IPR002762 Sirohydrochlorin cobaltochelatase CbiX-like [PF01903] (151-255)
  IPR012374 Co/Fe-chelatase, CbiX-related [PIRSF018636] (1-472)
  IPR041181 DR2241 stabilising domain [PF18069] (275-380)
  IPR041346 DR2241, 4Fe-4S iron-sulfur cluster binding domain [PF18009] (384-460)
  IPR050963 Sirohydrochlorin Cobaltochelatase/CbiX [PTHR33542] (148-466)

Secondary structure (DSSP, 8-state):
--B-EEEEEE---SS-THHHHHHHHHHHHHHHHHHTT--S-SEEEEEESSSSSBTTTGGGG--BSEEEEEE--S--SHIIIIIHHHHHT----S-PPTT-EEEEETTEEEEEPPPGGGSTTHHHHHHHHHHHHS-TT--GGG-EEEEEESSTT-HHHHHHHHHHHHH--SSEEEEEEPPP--PEEGGGGGGG--SS-EEEEE-SS---HHHHHHHHHHHHHHHHH-TTPPPEEEPPPGGGSTTHHHHHHHHHHTT-S-S--B-B-HHHHHHHHHHHHHHHH-EEETTEEEEEETTEEEEEEGGGTT--GGGSEEE-SHHHHHHHTSB-TTS-B-SSTTBS-PPSSEEEEE-HHHHHHHHHHHSTTHHHHHHHHHTT------HHHHHHH--GGGGGGGG--HHHHHHHHHHHHTTBSEEEGGGT---S--GGGT-TT-EEE-S--HHHHHHHHHHHHH-/--B-EEEEEE---SS-SGGGHHHHHHHHHHHHHHHTT--S-SEEEEEESSSSSBHHHHHHH-SBSEEEEEE--S--SHIIIIIHHHHHT----SPPPTT-EEEE-SS-EEEEPPPGGGSTTHHHHHHHHHHHHS-TT--GGGEEEEEEESSTT-HHHHHHHHHHHHHTSSSEEEEEE------EESTT-GGG--SSEEEEEE--S---HHHHHHHHHHHHHHHHH-TTPPPEEEPPPGGGSTTHHHHHHHHHHTT---S--B-B-HHHHHHHHHHHHHHHH-EEETTEEEEEETTEEEEEEGGGTT--GGGSEEE-SHHHHHHHTSB-TTS-B-SSTTBS---SSEEEEE-TTTHHHHHHHHSTTHHHHHHHHHTT------HHHHHHH--GGGGGGGG--HHHHHHHHHHHGGGBSEEEGGGT------GGGT-TT-EEE-S--HHHHHHHHHHHHH-/--B-EEEEEE---SS-SHHHHHHHHHHHHHHHHHHHT--S-SEEEEEESSSSSBHHHHGGG-SBSEEEEEE--S--SIIIIIIHHHHHT----SSPPTT-EEEE-SS-EEEEPPPGGGSTHHHHHHHHHHHHHS-TT--GGGEEEEEEESSTT-HHHHHHHHHHHHHT-SSEEEEEE-----PEEGGGGGGG--SSEEEEEE-SS---HHHHHHHHHHHHHHHHH-TTPPPEEEPPPGGGSTTHHHHHHHHHHTT----S-B-B-HHHHHHHHHHHHHHHH-EEETTEEEEEETTEEEEEEGGGTT--GGGSEEE-SHHHHHHHTSB-TTS-B-SSTTBS-PPSSEEEEE-TTTHHHHHHHHSTTHHHHHHHHHTT------HHHHHHH--GGGGGGGG--HHHHHHHHHHHHTTBSEEEGGGT------GGGT-TT-EEE-S--HHHHHHHHHHHHT-/--B-EEEEEE---SS-SGGGHHHHHHHHHHHHHHHHT--S-SEEEEEESSSSSBHHHHGGG--BSEEEEEE--S--SHIIIIIHHHHHT----S-PPTT-EEEEETTEEEEEPPPGGGSTTHHHHHHHHHHHHS-TT--GGGEEEEEEESSTT-HHHHHHHHHHHHHT-SSEEEEEE----BGGGGGGG--SSEEEEEE-SS---HHHHHHHHHHHHHHHHH-TTPPPEEEPPPGGGSTTHHHHHHHHHHTT--SS--B-B-HHHHHHHHHHHHHHHH-EEETTEEEEEETTEEEEEEGGGTT--GGGSEEE-SHHHHHHHHSB-TTS-B-SSTTBS---SSEEEEE-TTTHHHHHHHHSTTHHHHHHHHHTT------HHHHHHH--GGGGGGGG--HHHHHHHHHHHGGGBSEEEGGGT------GGGT-TT-EEE-S--HHHHHHHHHHHHH-

CATH classification: 3.40.50.1400 (+3 more: 3.40.50.1400, 3.30.1360.190, 3.30.70.2320)

Sequence (1833 aa):
GALRSLVLIGHGSHHHGESARATQQVAEALRGRGLAGHLPYDEVLEGYWQQEPGLRQVLRTVAYSDVTVVPVFLSEGYVTETVLPRELGLGHQGPVPTGGVVRVLGGRRVRYTRPLGAHPGMADAIAAQARDTLPEGTDPADVTLLLLAARPGNAALETHAQALRERGQFAGVEVVLESRESAVPLSEWPSRVEAGQAVLVPFLTHLGKHAAERLQQALAQAAERFPQAPPLHVGGPVGEHPAVAEVVLALAAEGREDERGGDIDQAHAEAWAALRHLAERGGRLGEVLLTPYGGLFELRHTLDEGRATLDLQTVVTPEGLRDLTARDEAGRWRPIRTWRTLPRGWRAVLSPADLRLGLELLYPAVIEESYAHEHRRLHWTPWMSTARRQTGTLARVQRATPDQVDTVAAQVCASCLRTRLWAGHTLGQTIFSGVPGGLPCAEACTVLLAAVRDEVGREGALRSLVLIGHGSHHHGESARATQQVAEALRGRGLAGHLPYDEVLEGYWQQEPGLRQVLRTVAYSDVTVVPVFLSEGYVTETVLPRELGLGHQGPVPTGGVVRVLGGRRVRYTRPLGAHPGMADAIAAQARDTLPEGTDPADVTLLLLAARPGNAALETHAQALRERGQFAGVEVVLESRESAVPLSEWPSRVEAGQAVLVPFLTHLGKHAAERLQQALAQAAERFPQAPPLHVGGPVGEHPAVAEVVLALAAEGREDERGGDIDQAHAEAWAALRHLAERGGRLGEVLLTPYGGLFELRHTLDEGRATLDLQTVVTPEGLRDLTARDEAGRWRPIRTWRTLPRGWRAVLSPADLRLGLELLYPAVIEESYAHEHRRLHWTPWMSTARRQTGTLARVQRATPDQVDTVAAQVCASCLRTRLWAGHTLGQTIFSGVPGGLPCAEACTVLLAAVRDEVGREGALRSLVLIGHGSHHHGESARATQQVAEALRGRGLAGHLPYDEVLEGYWQQEPGLRQVLRTVAYSDVTVVPVFLSEGYVTETVLPRELGLGHQGPVPTGGVVRVLGGRRVRYTRPLGAHPGMADAIAAQARDTLPEGTDPADVTLLLLAARPGNAALETHAQALRERGQFAGVEVVLESRESAVPLSEWPSRVEAGQAVLVPFLTHLGKHAAERLQQALAQAAERFPQAPPLHVGGPVGEHPAVAEVVLALAAEGREDERGGDIDQAHAEAWAALRHLAERGGRLGEVLLTPYGGLFELRHTLDEGRATLDLQTVVTPEGLRDLTARDEAGRWRPIRTWRTLPRGWRAVLSPADLRLGLELLYPAVIEESYAHEHRRLHWTPWMSTARRQTGTLARVQRATPDQVDTVAAQVCASCLRTRLWAGHTLGQTIFSGVPGGLPCAEACTVLLAAVRDEVGREGALRSLVLIGHGSHHHGESARATQQVAEALRGRGLAGHLPYDEVLEGYWQQEPGLRQVLRTVAYSDVTVVPVFLSEGYVTETVLPRELGLGHQGPVPTGGVVRVLGGRRVRYTRPLGAHPGMADAIAAQARDTLPEGTDPADVTLLLLAARPGNAALETHAQALRERGQFAGVEVVLESAVPLSEWPSRVEAGQAVLVPFLTHLGKHAAERLQQALAQAAERFPQAPPLHVGGPVGEHPAVAEVVLALAAEGREDERGGDIDQAHAEAWAALRHLAERGGRLGEVLLTPYGGLFELRHTLDEGRATLDLQTVVTPEGLRDLTARDEAGRWRPIRTWRTLPRGWRAVLSPADLRLGLELLYPAVIEESYAHEHRRLHWTPWMSTARRQTGTLARVQRATPDQVDTVAAQVCASCLRTRLWAGHTLGQTIFSGVPGGLPCAEACTVLLAAVRDEVGRE

Solvent-accessible surface area: 72959 Å² total; per-residue (Å²): 114,60,47,24,0,0,0,0,0,1,74,1,17,33,134,93,9,32,13,0,111,2,3,21,73,6,0,82,46,0,31,40,71,33,162,61,61,134,27,67,8,75,19,4,12,6,0,2,33,33,14,14,12,13,10,90,20,0,22,70,4,0,7,31,29,11,1,1,0,0,0,4,17,14,46,55,26,99,32,2,32,24,1,0,0,52,15,10,41,3,67,46,142,17,109,7,76,85,18,15,10,50,83,119,44,74,65,23,75,1,2,1,2,65,2,0,0,14,16,92,14,0,1,72,0,0,2,14,21,0,92,84,32,10,68,140,83,38,79,25,64,92,0,6,0,0,0,0,1,53,152,101,73,28,73,17,0,77,95,6,0,82,43,3,90,130,124,41,75,13,52,22,3,51,13,0,28,39,36,231,206,160,32,17,47,1,10,52,12,15,53,98,16,177,25,57,41,0,0,0,0,0,4,20,23,45,44,16,184,147,30,31,114,76,8,107,74,1,26,58,76,0,62,142,121,35,113,139,31,32,75,40,38,64,6,36,15,0,3,52,23,111,30,4,3,96,8,0,26,40,5,0,37,58,39,68,135,101,160,209,26,7,97,77,21,113,56,11,31,71,2,7,48,27,0,132,114,8,0,124,152,25,18,42,3,3,8,0,24,0,53,55,108,80,63,70,14,14,0,18,1,26,11,1,50,47,55,51,60,174,74,13,106,62,20,95,59,5,17,16,0,12,82,53,0,11,101,20,65,18,36,102,34,12,17,9,12,0,62,16,38,0,12,45,22,4,17,0,17,0,39,80,92,49,5,70,30,0,3,9,6,0,9,0,0,4,4,14,5,0,31,18,16,50,86,120,110,21,116,42,27,56,28,44,46,0,0,66,39,12,20,6,83,30,17,62,0,38,39,6,33,86,101,39,8,83,73,11,1,31,71,24,21,15,36,13,0,25,27,41,13,15,38,33,84,58,17,39,44,0,2,47,49,44,4,6,5,2,1,1,22,9,24,8,40,34,25,3,5,17,24,0,74,66,48,18,60,173,155,115,48,38,25,0,0,0,0,0,1,73,1,17,31,134,76,9,22,20,0,112,5,2,19,69,6,0,76,47,0,29,33,68,30,160,64,62,134,26,63,11,76,30,3,15,5,0,0,39,32,12,11,16,12,7,102,25,1,25,79,8,0,4,34,26,16,2,1,0,0,0,7,17,12,68,76,24,63,20,2,32,43,0,0,0,51,14,10,42,3,61,41,157,23,107,7,76,95,19,12,9,48,85,112,42,78,66,43,71,0,6,0,3,41,1,1,1,14,23,81,17,0,12,102,0,0,8,16,23,0,97,88,32,9,65,158,80,28,79,29,56,70,0,4,0,0,0,0,2,56,130,96,81,30,73,18,0,84,87,3,0,85,39,8,83,147,213,48,75,14,53,26,2,58,12,0,23,52,49,234,207,159,46,24,52,3,15,67,13,21,61,92,20,166,25,53,40,0,0,0,1,0,6,19,27,47,41,17,153,108,28,31,97,100,11,105,103,4,26,44,98,1,60,142,110,58,111,178,36,33,81,40,40,67,7,35,14,0,3,50,19,106,23,4,2,105,6,0,25,38,0,0,44,30,45,82,108,112,168,224,14,15,101,76,23,116,59,8,23,87,2,2,42,26,1,117,109,3,0,112,145,23,20,40,5,3,7,0,22,0,53,60,113,80,62,71,16,14,0,21,2,28,10,1,50,46,60,48,69,177,65,15,105,59,24,94,61,4,17,18,0,13,84,48,0,9,96,20,67,16,37,113,35,11,17,7,11,0,66,23,38,0,11,44,23,3,24,0,15,0,40,81,97,51,5,74,35,0,2,11,9,0,6,0,0,5,3,10,14,0,29,11,16,33,78,131,131,16,137,32,9,55,28,52,50,0,0,82,41,8,36,15,103,22,23,52,0,31,43,10,39,80,99,24,8,79,73,14,2,38,74,24,21,17,34,15,0,24,28,36,12,16,39,33,83,54,18,42,43,0,4,38,40,50,4,8,4,1,1,1,21,11,28,7,41,31,23,2,6,16,27,0,77,64,41,24,61,203,130,83,63,38,35,0,0,0,0,0,1,71,1,17,35,136,96,10,46,16,0,48,4,3,26,25,6,0,78,49,0,30,37,74,33,168,68,62,137,27,75,14,75,34,3,13,8,0,2,47,33,13,9,14,13,9,106,27,1,22,89,3,0,8,39,28,17,1,7,0,0,0,5,20,15,55,76,25,108,23,2,28,46,1,0,0,50,14,9,44,3,65,42,154,22,112,12,70,106,19,8,4,41,80,127,40,72,64,24,72,0,10,1,3,41,1,0,0,19,14,87,13,0,2,76,0,0,3,12,20,0,120,61,19,16,56,107,48,34,87,28,59,78,0,10,0,1,1,5,5,72,176,105,74,27,77,22,1,77,88,6,0,80,41,3,95,131,126,49,96,17,63,24,4,49,10,0,37,36,94,235,150,173,23,15,50,0,32,68,13,17,65,104,6,184,77,38,38,0,0,0,1,0,6,26,24,42,24,17,106,120,42,25,89,98,2,87,98,8,19,60,108,0,56,145,179,70,111,179,33,33,80,40,38,30,3,12,0,0,2,15,20,92,30,2,2,107,9,0,23,35,3,0,41,78,34,78,123,23,105,189,12,12,80,56,27,116,64,7,30,80,2,2,43,24,1,122,111,4,0,115,137,22,21,43,2,3,8,0,23,1,56,54,116,83,58,72,15,18,0,21,1,27,11,1,49,47,59,46,39,12,43,10,26,37,11,91,62,5,17,16,0,13,77,41,0,11,72,21,65,14,39,104,31,10,16,8,13,0,64,16,40,0,10,43,21,4,20,0,18,0,39,83,94,47,6,77,37,0,1,13,10,0,3,0,0,3,2,8,13,0,30,11,39,53,78,212,114,12,150,114,26,67,23,84,52,1,0,187,43,12,50,52,106,22,33,134,0,50,166,7,68,105,111,43,8,81,84,14,0,28,69,20,23,14,37,13,0,22,27,43,8,14,38,59,83,122,31,72,38,1,3,34,39,47,5,7,5,1,2,2,19,18,27,7,39,33,25,2,7,18,28,0,72,90,55,15,48,210,183,87,72,31,39,0,0,0,0,0,2,72,2,14,32,140,106,11,47,20,0,49,7,3,26,26,7,0,75,45,0,31,36,68,37,164,71,60,130,28,60,12,74,18,2,7,7,0,1,53,30,11,10,12,13,9,101,28,0,22,90,2,0,8,32,29,27,2,5,0,0,0,6,13,14,54,63,19,121,31,1,32,33,2,0,0,52,14,10,46,2,62,43,163,26,103,7,71,99,17,11,10,65,91,111,41,61,59,18,84,0,22,1,1,38,2,0,1,16,25,82,16,0,0,81,0,1,2,25,14,0,102,39,14,10,34,80,61,40,73,31,62,81,0,6,0,0,1,0,1,61,124,85,72,24,77,22,0,79,85,3,0,78,32,4,87,126,116,47,78,12,55,23,6,63,13,0,40,37,100,92,25,58,3,13,62,12,14,48,99,20,175,21,55,40,0,0,0,1,0,10,21,25,49,17,17,141,131,21,34,110,91,8,81,109,2,28,63,57,2,59,125,119,58,118,120,36,45,73,34,35,25,2,13,1,0,1,18,19,80,30,0,2,100,6,0,26,37,0,0,47,29,56,83,124,86,155,146,36,13,88,59,19,112,71,12,33,84,2,6,47,27,0,120,116,9,0,119,151,21,20,43,2,3,8,0,22,0,54,56,84,84,62,73,14,11,0,20,2,26,10,2,49,46,59,53,15,27,46,11,28,33,8,61,60,5,13,13,0,13,70,38,0,9,79,20,67,13,40,117,34,11,18,9,13,0,64,19,41,0,11,44,21,4,6,0,16,0,36,81,90,48,5,63,37,0,1,10,9,0,3,0,0,3,3,11,10,0,34,20,34,54,82,219,138,18,151,106,10,66,24,70,55,1,0,167,45,10,52,64,105,19,36,129,0,57,171,7,70,100,108,32,10,84,78,15,1,35,71,24,23,14,32,14,0,24,29,47,11,16,41,58,82,127,25,59,47,0,4,40,45,49,4,7,4,2,2,1,21,12,31,7,40,29,24,2,5,17,27,0,79,89,36,10,59,210,148

Foldseek 3Di:
DFAEEEEEEWADAQWDDLRCVLSVLLQVVQVVCVVVVNHLHNHYYYEHPAFPVHLLFGVLQDFWQEYEYEYQFQAFDQCLFPVSCLSNVVPGHDDADQQADWDCDDSHIYGYFTYLNQFLLVLVLLVVLQCVLDPVPDQQQLEEEEEEDADDPRVSVVVSLVVNVVVNSHVHGAYAYQDPCVGHHLLQVLVPDDGQYYEYEYQGLAADPVSVVSNVVSVVSNCVVCVPRHYYGYGGYSSNGNSSSVSSSVSRPTNPVDDRHTDTDVLSVVLVVLVVVCLDVWAAAQQWTWHCDPQWIKIFGVVCVPPDPVQAAEDEALVVLLVQQQAFPVRTGDRQLQFPGGHHGHMYIYHPVRVSSNCCSNHNNFSSQQSCVVVVHRAADAACRVLVSDDDLLVLLNVQDPVLLVVLCVVVCVRGLEFEVNNVGDFDHHSSNRDNSGTYDRYDHPVSSVSSSVSSVVD/DFAEEEEEEWADAQFDDFRCVLVLLLQVVQVVCVVVVNHPHPHYHYEHCHFPVHLLQPVLQDFWQEYEYEYQFLAADCCLFPVNCLSNVVPGHDAADFLARWDCDPNHIYGYFGYLNQFLLLLVLLVVLQCVLDDVPDQAAQEEEEEEEADPPRVSVVVSQVVNVVVRSHVHYAYAYQDDCPGHHLLQPLVPPPGQEYEYEYQGLAADPVSVVSVVVSVVNNCVVCVVGHHYRYTGYSSPTPSSNVSSSCRRVRNPPDDRHGGTDVLSVVLVVLVVVCLDVWAAAQQWTWHDDPQWIKIFGVVCVPPDPVQAAEEEALSVLLVQQQAAPVRTGCRQLQFNRGHHRYMYIYHPVRVSSNCCSNHNNFSSQQSCVQVVHHAADAPCRVLCSDDDLLVLLNVADLVLLVVLCVVVCVRGLEFEVNNPGDQDHASSRRDNSRTYDRYDHSVSSVSSSVVSVVD/DQAEEEEEEWADAQFDDQRCVLVLLLQVVQVVCVVVPNHPHPHYYYEHPHFPVHLLQVVLQDFWQEYEYEYAFQADDDCQFAVNCLSNVLPGHDDAPALARWDCPDSHTYGYFDYLNQFLLLLVLQVVQQVVLDDDPDQQLQEEEEEEDADQCRPSVVVSQVVNVVVRRHVHYFYEYDDDCPGHHLLQVLVPRVGGAYEYEYQGLFADDVNVVSVVVSVVSNCVVPVVGHHYGYGGHSSNGPSSSVSRSVRRPRNDDDSSHTGTDVLNVVLVVLVVVDLVVWAAAQQWTWHDDPQKIKIFGVVCVPPDPVQAAEDEALSVLLVQQQAAPVRTGDRQLQFNRGHHGHMYIYHPVRVVSNCCSNHNSFSSQQSCVQVPNRAADAPQNVQCSDDDLLVLLNPQDLVLLVVLCVVPCVRGLAFAVNNPGDFDHASSRHDNSGTHDRYQHSVSSVSSSVSSVVD/DQAEEEEEEWADDQFDDFRCQLVLQLQVVQVVVVVVVHHSHPHYYYEHPAFPVHLLQGVLLDFWQEYEYEYLFQDQDCCLFPNSCLSNVQPGHDDADFLAGWDGDQSHIYGYFGYLNQFLLVLVLLVVQQVVLDDPPDFAQLEEEEEEDQDDPRPSVVSSQVVNVVVNSHVHGQYAYFCVHHLLCVQVVDDGLYYEYEYQGLFADDVSVVRNVVSVVSSCVVPVPGHYYRYTGHSSNGPSSSVSRSVRRCTNPPPPDGTDTDPLSVVLVVLVVVCLDVWAAAQQWTWHDDPQKIKIFGVVCVVPDPVQAAEDEALSVLLVQQQAAPVRTGDRQLQFPRGHHRYMYIYHPVRVSSNVCSNHNSFSSQLVCVQVPNHAADAALRVQCSDDDLLVLLNVQDPVLLVVLCVVVCVRGLEFAVNNVGDFHHASSRHDNSGTYDRYDHPVSSVSSSVSSVVD